Protein 6ZNP (pdb70)

Organism: Bacillus subtilis (strain 168) (NCBI:txid224308)

Radius of gyration: 43.95 Å; Cα contacts (8 Å, |Δi|>4): 2920; chains: 2; bounding box: 141×64×81 Å

GO terms:
  GO:0043138 3'-5' DNA helicase activity (F, IDA)
  GO:0006289 nucleotide-excision repair (P, IMP)

Structure (mmCIF, N/CA/C/O backbone):
data_6ZNP
#
_entry.id   6ZNP
#
_cell.length_a   140.332
_cell.length_b   140.332
_cell.length_c   212.106
_cell.angle_alpha   90.000
_cell.angle_beta   90.000
_cell.angle_gamma   90.000
#
_symmetry.space_group_name_H-M   'P 41 21 2'
#
loop_
_entity.id
_entity.type
_entity.pdbx_description
1 polymer 'Uncharacterized ATP-dependent helicase YprA'
2 polymer ssDNA
3 non-polymer 'ZINC ION'
4 non-polymer 'CITRIC ACID'
5 water water
#
loop_
_atom_site.group_PDB
_atom_site.id
_atom_site.type_symbol
_atom_site.label_atom_id
_atom_site.label_alt_id
_atom_site.label_comp_id
_atom_site.label_asym_id
_atom_site.label_entity_id
_atom_site.label_seq_id
_atom_site.pdbx_PDB_ins_code
_atom_site.Cartn_x
_atom_site.Cartn_y
_atom_site.Cartn_z
_atom_site.occupancy
_atom_site.B_iso_or_equiv
_atom_site.auth_seq_id
_atom_site.auth_comp_id
_atom_site.auth_asym_id
_atom_site.auth_atom_id
_atom_site.pdbx_PDB_model_num
ATOM 1 N N . LYS A 1 4 ? 109.40551 109.04424 40.98460 1.000 101.90860 2 LYS A N 1
ATOM 2 C CA . LYS A 1 4 ? 108.33200 109.57705 41.81639 1.000 102.22476 2 LYS A CA 1
ATOM 3 C C . LYS A 1 4 ? 107.83484 108.55455 42.83217 1.000 103.95464 2 LYS A C 1
ATOM 4 O O . LYS A 1 4 ? 108.43409 107.49480 43.00185 1.000 110.76912 2 LYS A O 1
ATOM 10 N N . LYS A 1 5 ? 106.72218 108.88865 43.48549 1.000 105.24949 3 LYS A N 1
ATOM 11 C CA . LYS A 1 5 ? 106.10935 108.07321 44.53475 1.000 96.11901 3 LYS A CA 1
ATOM 12 C C . LYS A 1 5 ? 107.15130 107.60134 45.54906 1.000 98.76561 3 LYS A C 1
ATOM 13 O O . LYS A 1 5 ? 107.40776 106.40783 45.72303 1.000 100.61271 3 LYS A O 1
ATOM 19 N N . LYS A 1 6 ? 107.72299 108.57420 46.24877 1.000 94.08365 4 LYS A N 1
ATOM 20 C CA . LYS A 1 6 ? 108.69019 108.32639 47.30412 1.000 85.71740 4 LYS A CA 1
ATOM 21 C C . LYS A 1 6 ? 107.98202 108.39800 48.65258 1.000 82.88401 4 LYS A C 1
ATOM 22 O O . LYS A 1 6 ? 106.89028 108.95938 48.77618 1.000 77.99381 4 LYS A O 1
ATOM 28 N N . SER A 1 7 ? 108.62378 107.83193 49.67098 1.000 83.56490 5 SER A N 1
ATOM 29 C CA . SER A 1 7 ? 108.12803 107.90458 51.03490 1.000 73.22276 5 SER A CA 1
ATOM 30 C C . SER A 1 7 ? 108.93616 108.93555 51.80711 1.000 73.17480 5 SER A C 1
ATOM 31 O O . SER A 1 7 ? 109.86474 109.55515 51.28161 1.000 73.62684 5 SER A O 1
ATOM 34 N N . LEU A 1 8 ? 108.58915 109.11606 53.08169 1.000 69.05123 6 LEU A N 1
ATOM 35 C CA . LEU A 1 8 ? 109.27700 110.14305 53.85420 1.000 69.33280 6 LEU A CA 1
ATOM 36 C C . LEU A 1 8 ? 110.72847 109.75326 54.10645 1.000 68.71426 6 LEU A C 1
ATOM 37 O O . LEU A 1 8 ? 111.61783 110.60612 54.04267 1.000 64.02793 6 LEU A O 1
ATOM 42 N N . THR A 1 9 ? 110.98334 108.47252 54.39945 1.000 71.65707 7 THR A N 1
ATOM 43 C CA . THR A 1 9 ? 112.34873 107.99009 54.61741 1.000 68.70019 7 THR A CA 1
ATOM 44 C C . THR A 1 9 ? 113.17405 108.08210 53.32608 1.000 69.28340 7 THR A C 1
ATOM 45 O O . THR A 1 9 ? 114.36930 108.41343 53.35390 1.000 68.07588 7 THR A O 1
ATOM 49 N N . GLU A 1 10 ? 112.55628 107.77919 52.17904 1.000 66.55137 8 GLU A N 1
ATOM 50 C CA . GLU A 1 10 ? 113.25473 107.97872 50.91320 1.000 69.18308 8 GLU A CA 1
ATOM 51 C C . GLU A 1 10 ? 113.64785 109.43864 50.72862 1.000 71.69116 8 GLU A C 1
ATOM 52 O O . GLU A 1 10 ? 114.76918 109.74241 50.30063 1.000 68.50028 8 GLU A O 1
ATOM 58 N N . LEU A 1 11 ? 112.74051 110.35629 51.06725 1.000 74.53073 9 LEU A N 1
ATOM 59 C CA . LEU A 1 11 ? 113.03398 111.78023 50.95061 1.000 69.92226 9 LEU A CA 1
ATOM 60 C C . LEU A 1 11 ? 114.13538 112.19567 51.92073 1.000 68.72243 9 LEU A C 1
ATOM 61 O O . LEU A 1 11 ? 115.00534 113.00898 51.57990 1.000 68.73431 9 LEU A O 1
ATOM 66 N N . ILE A 1 12 ? 114.12544 111.63120 53.12896 1.000 64.63694 10 ILE A N 1
ATOM 67 C CA . ILE A 1 12 ? 115.18538 111.92064 54.08705 1.000 63.13828 10 ILE A CA 1
ATOM 68 C C . ILE A 1 12 ? 116.53243 111.44874 53.55080 1.000 68.67799 10 ILE A C 1
ATOM 69 O O . ILE A 1 12 ? 117.54440 112.12599 53.72634 1.000 71.09038 10 ILE A O 1
ATOM 74 N N . SER A 1 13 ? 116.57784 110.27816 52.90285 1.000 70.17608 11 SER A N 1
ATOM 75 C CA . SER A 1 13 ? 117.84893 109.81507 52.33554 1.000 69.52352 11 SER A CA 1
ATOM 76 C C . SER A 1 13 ? 118.30299 110.71039 51.18555 1.000 70.90889 11 SER A C 1
ATOM 77 O O . SER A 1 13 ? 119.48780 111.07868 51.09826 1.000 72.58333 11 SER A O 1
ATOM 80 N N . ASP A 1 14 ? 117.37055 111.07570 50.29839 1.000 69.21335 12 ASP A N 1
ATOM 81 C CA . ASP A 1 14 ? 117.69986 111.98847 49.20793 1.000 74.88532 12 ASP A CA 1
ATOM 82 C C . ASP A 1 14 ? 118.21559 113.31979 49.73698 1.000 79.90839 12 ASP A C 1
ATOM 83 O O . ASP A 1 14 ? 119.01210 113.98676 49.06736 1.000 78.86511 12 ASP A O 1
ATOM 88 N N . LEU A 1 15 ? 117.76476 113.72890 50.92591 1.000 75.58147 13 LEU A N 1
ATOM 89 C CA . LEU A 1 15 ? 118.28928 114.94760 51.52807 1.000 68.92882 13 LEU A CA 1
ATOM 90 C C . LEU A 1 15 ? 119.59625 114.68327 52.26602 1.000 68.53873 13 LEU A C 1
ATOM 91 O O . LEU A 1 15 ? 120.45183 115.57157 52.35414 1.000 78.19875 13 LEU A O 1
ATOM 96 N N . LYS A 1 16 ? 119.76833 113.46548 52.77917 1.000 66.99737 14 LYS A N 1
ATOM 97 C CA . LYS A 1 16 ? 120.97864 113.11381 53.50838 1.000 69.37876 14 LYS A CA 1
ATOM 98 C C . LYS A 1 16 ? 122.18114 113.16583 52.58931 1.000 73.85387 14 LYS A C 1
ATOM 99 O O . LYS A 1 16 ? 123.27446 113.56690 53.00299 1.000 78.25637 14 LYS A O 1
ATOM 105 N N . GLY A 1 17 ? 121.99394 112.77184 51.33016 1.000 75.72232 15 GLY A N 1
ATOM 106 C CA . GLY A 1 17 ? 123.04972 112.82055 50.34750 1.000 82.17586 15 GLY A CA 1
ATOM 107 C C . GLY A 1 17 ? 122.71405 113.77940 49.21975 1.000 86.71590 15 GLY A C 1
ATOM 108 O O . GLY A 1 17 ? 121.66947 114.43189 49.21625 1.000 88.40612 15 GLY A O 1
ATOM 109 N N . ASN A 1 18 ? 123.64970 113.87133 48.27233 1.000 100.76779 16 ASN A N 1
ATOM 110 C CA . ASN A 1 18 ? 123.45718 114.57879 47.00274 1.000 110.86264 16 ASN A CA 1
ATOM 111 C C . ASN A 1 18 ? 122.91911 116.00174 47.20304 1.000 106.00448 16 ASN A C 1
ATOM 112 O O . ASN A 1 18 ? 122.26256 116.56021 46.31573 1.000 107.31980 16 ASN A O 1
ATOM 117 N N . GLU A 1 19 ? 123.16666 116.61450 48.36288 1.000 90.64030 17 GLU A N 1
ATOM 118 C CA . GLU A 1 19 ? 122.50977 117.88710 48.62939 1.000 85.71253 17 GLU A CA 1
ATOM 119 C C . GLU A 1 19 ? 123.43806 119.02854 49.03372 1.000 86.85190 17 GLU A C 1
ATOM 120 O O . GLU A 1 19 ? 124.66617 118.95035 48.89934 1.000 64.21760 17 GLU A O 1
ATOM 126 N N . ASN A 1 20 ? 122.81627 120.11575 49.49227 1.000 89.52213 18 ASN A N 1
ATOM 127 C CA . ASN A 1 20 ? 123.47896 121.31894 49.96855 1.000 75.55798 18 ASN A CA 1
ATOM 128 C C . ASN A 1 20 ? 123.51594 121.39391 51.48660 1.000 71.82507 18 ASN A C 1
ATOM 129 O O . ASN A 1 20 ? 123.78461 122.46718 52.03331 1.000 75.66564 18 ASN A O 1
ATOM 134 N N . VAL A 1 21 ? 123.20832 120.29355 52.17848 1.000 67.54923 19 VAL A N 1
ATOM 135 C CA . VAL A 1 21 ? 123.10174 120.33414 53.63130 1.000 66.02767 19 VAL A CA 1
ATOM 136 C C . VAL A 1 21 ? 124.45528 120.66883 54.24139 1.000 64.63764 19 VAL A C 1
ATOM 137 O O . VAL A 1 21 ? 125.50158 120.17858 53.79960 1.000 78.56383 19 VAL A O 1
ATOM 141 N N . VAL A 1 22 ? 124.44424 121.54225 55.24189 1.000 61.36860 20 VAL A N 1
ATOM 142 C CA . VAL A 1 22 ? 125.66968 121.94363 55.91729 1.000 66.23907 20 VAL A CA 1
ATOM 143 C C . VAL A 1 22 ? 125.77751 121.38024 57.33046 1.000 66.69815 20 VAL A C 1
ATOM 144 O O . VAL A 1 22 ? 126.88294 121.38102 57.89479 1.000 67.87612 20 VAL A O 1
ATOM 148 N N . ASN A 1 23 ? 124.67793 120.92751 57.92799 1.000 63.80248 21 ASN A N 1
ATOM 149 C CA . ASN A 1 23 ? 124.72788 120.24565 59.21250 1.000 60.20930 21 ASN A CA 1
ATOM 150 C C . ASN A 1 23 ? 123.52288 119.32216 59.31571 1.000 65.26504 21 ASN A C 1
ATOM 151 O O . ASN A 1 23 ? 122.43424 119.66116 58.84615 1.000 69.86267 21 ASN A O 1
ATOM 156 N N . TRP A 1 24 ? 123.72270 118.15514 59.92169 1.000 56.87822 22 TRP A N 1
ATOM 157 C CA . TRP A 1 24 ? 122.63731 117.21798 60.18427 1.000 56.73676 22 TRP A CA 1
ATOM 158 C C . TRP A 1 24 ? 122.63146 116.88861 61.66705 1.000 60.39137 22 TRP A C 1
ATOM 159 O O . TRP A 1 24 ? 123.56791 116.25444 62.16266 1.000 60.09761 22 TRP A O 1
ATOM 170 N N . HIS A 1 25 ? 121.56458 117.26652 62.36728 1.000 62.80556 23 HIS A N 1
ATOM 171 C CA . HIS A 1 25 ? 121.47974 117.08047 63.80592 1.000 60.58042 23 HIS A CA 1
ATOM 172 C C . HIS A 1 25 ? 120.34702 116.10878 64.08711 1.000 62.14262 23 HIS A C 1
ATOM 173 O O . HIS A 1 25 ? 119.18359 116.40887 63.80517 1.000 66.00320 23 HIS A O 1
ATOM 180 N N . GLU A 1 26 ? 120.68617 114.94451 64.62464 1.000 63.93814 24 GLU A N 1
ATOM 181 C CA . GLU A 1 26 ? 119.70457 113.91504 64.92543 1.000 59.04937 24 GLU A CA 1
ATOM 182 C C . GLU A 1 26 ? 119.29320 114.01357 66.38948 1.000 69.29058 24 GLU A C 1
ATOM 183 O O . GLU A 1 26 ? 120.14722 114.03119 67.28381 1.000 71.95777 24 GLU A O 1
ATOM 189 N N . ILE A 1 27 ? 117.98620 114.11162 66.61597 1.000 66.91677 25 ILE A N 1
ATOM 190 C CA . ILE A 1 27 ? 117.37072 114.11793 67.93541 1.000 67.39744 25 ILE A CA 1
ATOM 191 C C . ILE A 1 27 ? 116.80524 112.72613 68.18765 1.000 66.03019 25 ILE A C 1
ATOM 192 O O . ILE A 1 27 ? 115.95625 112.24195 67.42187 1.000 61.35131 25 ILE A O 1
ATOM 197 N N . GLU A 1 28 ? 117.28834 112.08860 69.25448 1.000 63.30809 26 GLU A N 1
ATOM 198 C CA . GLU A 1 28 ? 116.96155 110.70180 69.53342 1.000 68.19303 26 GLU A CA 1
ATOM 199 C C . GLU A 1 28 ? 115.48571 110.55308 69.89269 1.000 66.28160 26 GLU A C 1
ATOM 200 O O . GLU A 1 28 ? 114.87851 111.47287 70.44755 1.000 66.39518 26 GLU A O 1
ATOM 206 N N . PRO A 1 29 ? 114.88329 109.41056 69.56626 1.000 63.64126 27 PRO A N 1
ATOM 207 C CA . PRO A 1 29 ? 113.50440 109.15403 69.98954 1.000 61.33413 27 PRO A CA 1
ATOM 208 C C . PRO A 1 29 ? 113.41432 109.00263 71.49867 1.000 67.00677 27 PRO A C 1
ATOM 209 O O . PRO A 1 29 ? 114.41324 108.80814 72.19399 1.000 73.71870 27 PRO A O 1
ATOM 213 N N . ARG A 1 30 ? 112.18601 109.10231 72.00425 1.000 67.47462 28 ARG A N 1
ATOM 214 C CA . ARG A 1 30 ? 111.91558 108.95474 73.43030 1.000 64.79735 28 ARG A CA 1
ATOM 215 C C . ARG A 1 30 ? 110.67067 108.10338 73.60301 1.000 70.26176 28 ARG A C 1
ATOM 216 O O . ARG A 1 30 ? 109.61355 108.43199 73.05672 1.000 70.19501 28 ARG A O 1
ATOM 224 N N . GLU A 1 31 ? 110.79004 107.01577 74.35461 1.000 73.67347 29 GLU A N 1
ATOM 225 C CA . GLU A 1 31 ? 109.62074 106.21216 74.66322 1.000 70.38551 29 GLU A CA 1
ATOM 226 C C . GLU A 1 31 ? 108.77086 106.90453 75.72482 1.000 65.94130 29 GLU A C 1
ATOM 227 O O . GLU A 1 31 ? 109.27345 107.64747 76.57549 1.000 58.12692 29 GLU A O 1
ATOM 233 N N . ALA A 1 32 ? 107.46448 106.68300 75.64069 1.000 63.09268 30 ALA A N 1
ATOM 234 C CA . ALA A 1 32 ? 106.53442 107.29691 76.57695 1.000 69.78280 30 ALA A CA 1
ATOM 235 C C . ALA A 1 32 ? 106.78138 106.80073 77.99720 1.000 73.17848 30 ALA A C 1
ATOM 236 O O . ALA A 1 32 ? 106.69231 105.59903 78.26504 1.000 76.13167 30 ALA A O 1
ATOM 238 N N . LYS A 1 33 ? 107.12300 107.72117 78.89818 1.000 73.41430 31 LYS A N 1
ATOM 239 C CA . LYS A 1 33 ? 107.26246 107.42703 80.32031 1.000 71.26279 31 LYS A CA 1
ATOM 240 C C . LYS A 1 33 ? 105.96949 107.82899 81.01501 1.000 69.51799 31 LYS A C 1
ATOM 241 O O . LYS A 1 33 ? 105.46072 108.93012 80.78497 1.000 73.76358 31 LYS A O 1
ATOM 247 N N . THR A 1 34 ? 105.42922 106.94312 81.84921 1.000 70.02580 32 THR A N 1
ATOM 248 C CA . THR A 1 34 ? 104.08013 107.15037 82.35514 1.000 69.34144 32 THR A CA 1
ATOM 249 C C . THR A 1 34 ? 103.99259 106.72552 83.81386 1.000 73.54859 32 THR A C 1
ATOM 250 O O . THR A 1 34 ? 104.84062 105.99115 84.32643 1.000 78.62728 32 THR A O 1
ATOM 254 N N . ARG A 1 35 ? 102.95938 107.22480 84.47520 1.000 69.41950 33 ARG A N 1
ATOM 255 C CA . ARG A 1 35 ? 102.52001 106.80229 85.79351 1.000 70.32735 33 ARG A CA 1
ATOM 256 C C . ARG A 1 35 ? 101.02592 106.52889 85.71943 1.000 71.41757 33 ARG A C 1
ATOM 257 O O . ARG A 1 35 ? 100.35082 106.97240 84.78164 1.000 76.02053 33 ARG A O 1
ATOM 265 N N . PRO A 1 36 ? 100.48504 105.75723 86.65591 1.000 75.40335 34 PRO A N 1
ATOM 266 C CA . PRO A 1 36 ? 99.06326 105.41086 86.58855 1.000 76.31286 34 PRO A CA 1
ATOM 267 C C . PRO A 1 36 ? 98.16612 106.56192 87.01958 1.000 71.29614 34 PRO A C 1
ATOM 268 O O . PRO A 1 36 ? 98.58391 107.50599 87.69229 1.000 67.06791 34 PRO A O 1
ATOM 272 N N . MET A 1 37 ? 96.91107 106.46349 86.60040 1.000 72.77368 35 MET A N 1
ATOM 273 C CA . MET A 1 37 ? 95.90440 107.43044 87.00766 1.000 74.60253 35 MET A CA 1
ATOM 274 C C . MET A 1 37 ? 95.74573 107.37936 88.52413 1.000 80.28165 35 MET A C 1
ATOM 275 O O . MET A 1 37 ? 95.57419 106.28778 89.08405 1.000 89.19262 35 MET A O 1
ATOM 280 N N . PRO A 1 38 ? 95.81077 108.51346 89.22288 1.000 81.51856 36 PRO A N 1
ATOM 281 C CA . PRO A 1 38 ? 95.68953 108.47410 90.68604 1.000 82.35046 36 PRO A CA 1
ATOM 282 C C . PRO A 1 38 ? 94.33624 107.91978 91.10937 1.000 83.60660 36 PRO A C 1
ATOM 283 O O . PRO A 1 38 ? 93.31869 108.13705 90.44766 1.000 82.50364 36 PRO A O 1
ATOM 287 N N . GLU A 1 39 ? 94.33606 107.17552 92.21776 1.000 85.96253 37 GLU A N 1
ATOM 288 C CA . GLU A 1 39 ? 93.08793 106.59597 92.70152 1.000 86.21513 37 GLU A CA 1
ATOM 289 C C . GLU A 1 39 ? 92.11884 107.67736 93.15696 1.000 84.05118 37 GLU A C 1
ATOM 290 O O . GLU A 1 39 ? 90.90933 107.57579 92.91802 1.000 82.67826 37 GLU A O 1
ATOM 296 N N . SER A 1 40 ? 92.64057 108.74053 93.77632 1.000 88.11814 38 SER A N 1
ATOM 297 C CA . SER A 1 40 ? 91.79788 109.80195 94.31710 1.000 80.26825 38 SER A CA 1
ATOM 298 C C . SER A 1 40 ? 90.99743 110.52225 93.24053 1.000 77.93800 38 SER A C 1
ATOM 299 O O . SER A 1 40 ? 90.03915 111.23007 93.56970 1.000 75.10091 38 SER A O 1
ATOM 302 N N . ILE A 1 41 ? 91.36129 110.34927 91.96665 1.000 83.21298 39 ILE A N 1
ATOM 303 C CA . ILE A 1 41 ? 90.63610 110.99733 90.88170 1.000 82.75632 39 ILE A CA 1
ATOM 304 C C . ILE A 1 41 ? 89.19998 110.49363 90.84985 1.000 83.05951 39 ILE A C 1
ATOM 305 O O . ILE A 1 41 ? 88.93042 109.29831 91.03223 1.000 80.93893 39 ILE A O 1
ATOM 310 N N . ASP A 1 42 ? 88.26955 111.41855 90.62509 1.000 81.02835 40 ASP A N 1
ATOM 311 C CA . ASP A 1 42 ? 86.86068 111.07189 90.52037 1.000 78.50025 40 ASP A CA 1
ATOM 312 C C . ASP A 1 42 ? 86.64570 110.01736 89.44398 1.000 75.85443 40 ASP A C 1
ATOM 313 O O . ASP A 1 42 ? 87.31407 110.01800 88.40718 1.000 78.09095 40 ASP A O 1
ATOM 318 N N . GLU A 1 43 ? 85.70055 109.11020 89.69976 1.000 75.82345 41 GLU A N 1
ATOM 319 C CA . GLU A 1 43 ? 85.45235 108.02302 88.75994 1.000 79.64061 41 GLU A CA 1
ATOM 320 C C . GLU A 1 43 ? 84.90918 108.55155 87.43970 1.000 80.55919 41 GLU A C 1
ATOM 321 O O . GLU A 1 43 ? 85.24448 108.02834 86.36742 1.000 79.45677 41 GLU A O 1
ATOM 327 N N . ARG A 1 44 ? 84.09617 109.60948 87.49724 1.000 78.58506 42 ARG A N 1
ATOM 328 C CA . ARG A 1 44 ? 83.54680 110.18535 86.27655 1.000 79.38133 42 ARG A CA 1
ATOM 329 C C . ARG A 1 44 ? 84.65609 110.76801 85.41706 1.000 81.71178 42 ARG A C 1
ATOM 330 O O . ARG A 1 44 ? 84.62860 110.64720 84.18773 1.000 82.27469 42 ARG A O 1
ATOM 338 N N . ILE A 1 45 ? 85.65126 111.38830 86.05164 1.000 80.52105 43 ILE A N 1
ATOM 339 C CA . ILE A 1 45 ? 86.76934 111.94879 85.30379 1.000 79.10643 43 ILE A CA 1
ATOM 340 C C . ILE A 1 45 ? 87.61913 110.84019 84.69138 1.000 80.01014 43 ILE A C 1
ATOM 341 O O . ILE A 1 45 ? 88.09724 110.96681 83.55923 1.000 82.03543 43 ILE A O 1
ATOM 346 N N . LYS A 1 46 ? 87.78137 109.71798 85.39915 1.000 80.90441 44 LYS A N 1
ATOM 347 C CA . LYS A 1 46 ? 88.55781 108.61121 84.84558 1.000 74.15602 44 LYS A CA 1
ATOM 348 C C . LYS A 1 46 ? 87.85042 108.00045 83.64342 1.000 79.84376 44 LYS A C 1
ATOM 349 O O . LYS A 1 46 ? 88.48478 107.69279 82.62420 1.000 80.07410 44 LYS A O 1
ATOM 355 N N . ALA A 1 47 ? 86.52733 107.85445 83.73018 1.000 81.15714 45 ALA A N 1
ATOM 356 C CA . ALA A 1 47 ? 85.77056 107.36564 82.58453 1.000 80.46646 45 ALA A CA 1
ATOM 357 C C . ALA A 1 47 ? 85.81622 108.35246 81.42454 1.000 88.46167 45 ALA A C 1
ATOM 358 O O . ALA A 1 47 ? 85.94378 107.94416 80.26453 1.000 101.20089 45 ALA A O 1
ATOM 360 N N . ALA A 1 48 ? 85.72932 109.65536 81.71250 1.000 88.12409 46 ALA A N 1
ATOM 361 C CA . ALA A 1 48 ? 85.76593 110.64577 80.64025 1.000 91.98406 46 ALA A CA 1
ATOM 362 C C . ALA A 1 48 ? 87.13412 110.70738 79.97344 1.000 90.10588 46 ALA A C 1
ATOM 363 O O . ALA A 1 48 ? 87.22410 111.01042 78.77898 1.000 91.57905 46 ALA A O 1
ATOM 365 N N . LEU A 1 49 ? 88.20382 110.43356 80.72388 1.000 86.28818 47 LEU A N 1
ATOM 366 C CA . LEU A 1 49 ? 89.54384 110.38282 80.15215 1.000 86.39007 47 LEU A CA 1
ATOM 367 C C . LEU A 1 49 ? 89.84964 109.05229 79.47934 1.000 91.68066 47 LEU A C 1
ATOM 368 O O . LEU A 1 49 ? 90.80964 108.97555 78.70658 1.000 93.01187 47 LEU A O 1
ATOM 373 N N . SER A 1 50 ? 89.07536 108.00098 79.76202 1.000 92.52326 48 SER A N 1
ATOM 374 C CA . SER A 1 50 ? 89.16675 106.80437 78.92846 1.000 95.06821 48 SER A CA 1
ATOM 375 C C . SER A 1 50 ? 88.87170 107.12721 77.46462 1.000 102.35332 48 SER A C 1
ATOM 376 O O . SER A 1 50 ? 89.37141 106.44047 76.56694 1.000 105.35552 48 SER A O 1
ATOM 379 N N . LYS A 1 51 ? 88.05303 108.15138 77.20926 1.000 100.65372 49 LYS A N 1
ATOM 380 C CA . LYS A 1 51 ? 87.92107 108.71571 75.86978 1.000 103.66000 49 LYS A CA 1
ATOM 381 C C . LYS A 1 51 ? 89.27216 109.18711 75.34044 1.000 107.75148 49 LYS A C 1
ATOM 382 O O . LYS A 1 51 ? 90.10618 109.70418 76.08892 1.000 103.34483 49 LYS A O 1
ATOM 388 N N . ARG A 1 52 ? 89.47945 109.01609 74.03279 1.000 117.39130 50 ARG A N 1
ATOM 389 C CA . ARG A 1 52 ? 90.72126 109.35493 73.33728 1.000 122.30821 50 ARG A CA 1
ATOM 390 C C . ARG A 1 52 ? 91.93708 108.62125 73.89887 1.000 120.88435 50 ARG A C 1
ATOM 391 O O . ARG A 1 52 ? 93.07831 108.99617 73.59663 1.000 126.46806 50 ARG A O 1
ATOM 399 N N . GLY A 1 53 ? 91.72249 107.59255 74.71688 1.000 109.08335 51 GLY A N 1
ATOM 400 C CA . GLY A 1 53 ? 92.79983 106.75948 75.21043 1.000 103.92443 51 GLY A CA 1
ATOM 401 C C . GLY A 1 53 ? 93.73072 107.40157 76.21429 1.000 99.09073 51 GLY A C 1
ATOM 402 O O . GLY A 1 53 ? 94.95567 107.31722 76.07598 1.000 106.65973 51 GLY A O 1
ATOM 403 N N . ILE A 1 54 ? 93.16631 108.04407 77.23362 1.000 93.69870 52 ILE A N 1
ATOM 404 C CA . ILE A 1 54 ? 93.97742 108.61690 78.30012 1.000 91.05868 52 ILE A CA 1
ATOM 405 C C . ILE A 1 54 ? 93.67667 107.82717 79.56877 1.000 89.45482 52 ILE A C 1
ATOM 406 O O . ILE A 1 54 ? 92.95175 108.29673 80.45330 1.000 91.14027 52 ILE A O 1
ATOM 411 N N . ASP A 1 55 ? 94.19748 106.59861 79.63917 1.000 88.14995 53 ASP A N 1
ATOM 412 C CA . ASP A 1 55 ? 94.10663 105.75353 80.82395 1.000 82.42817 53 ASP A CA 1
ATOM 413 C C . ASP A 1 55 ? 95.35214 105.82022 81.70207 1.000 82.80105 53 ASP A C 1
ATOM 414 O O . ASP A 1 55 ? 95.33057 105.31234 82.82877 1.000 82.19240 53 ASP A O 1
ATOM 419 N N . GLU A 1 56 ? 96.42829 106.42218 81.20722 1.000 83.19046 54 GLU A N 1
ATOM 420 C CA . GLU A 1 56 ? 97.67172 106.61013 81.93509 1.000 73.96558 54 GLU A CA 1
ATOM 421 C C . GLU A 1 56 ? 98.04544 108.08732 81.85615 1.000 77.41162 54 GLU A C 1
ATOM 422 O O . GLU A 1 56 ? 97.60582 108.79815 80.94816 1.000 83.08626 54 GLU A O 1
ATOM 428 N N . LEU A 1 57 ? 98.84023 108.57054 82.81423 1.000 70.50928 55 LEU A N 1
ATOM 429 C CA . LEU A 1 57 ? 99.34469 109.93835 82.76185 1.000 65.69432 55 LEU A CA 1
ATOM 430 C C . LEU A 1 57 ? 100.82290 109.94860 82.39148 1.000 65.88570 55 LEU A C 1
ATOM 431 O O . LEU A 1 57 ? 101.57573 109.04903 82.76558 1.000 72.09219 55 LEU A O 1
ATOM 436 N N . TYR A 1 58 ? 101.24294 110.97797 81.65787 1.000 60.50885 56 TYR A N 1
ATOM 437 C CA . TYR A 1 58 ? 102.66514 111.15006 81.41091 1.000 55.37362 56 TYR A CA 1
ATOM 438 C C . TYR A 1 58 ? 103.36787 111.55513 82.70243 1.000 62.24677 56 TYR A C 1
ATOM 439 O O . TYR A 1 58 ? 102.73802 111.93848 83.69390 1.000 62.42123 56 TYR A O 1
ATOM 448 N N . THR A 1 59 ? 104.69837 111.45985 82.69029 1.000 63.82491 57 THR A N 1
ATOM 449 C CA . THR A 1 59 ? 105.44970 111.79468 83.89417 1.000 66.73395 57 THR A CA 1
ATOM 450 C C . THR A 1 59 ? 105.23371 113.24992 84.28441 1.000 71.59935 57 THR A C 1
ATOM 451 O O . THR A 1 59 ? 105.06584 113.56059 85.46898 1.000 78.01369 57 THR A O 1
ATOM 455 N N . HIS A 1 60 ? 105.19082 114.15234 83.29881 1.000 68.63748 58 HIS A N 1
ATOM 456 C CA . HIS A 1 60 ? 105.00411 115.56587 83.61081 1.000 64.89835 58 HIS A CA 1
ATOM 457 C C . HIS A 1 60 ? 103.58343 115.85272 84.07603 1.000 60.97220 58 HIS A C 1
ATOM 458 O O . HIS A 1 60 ? 103.38204 116.65014 84.99405 1.000 64.25365 58 HIS A O 1
ATOM 465 N N . GLN A 1 61 ? 102.58721 115.20653 83.47059 1.000 56.34557 59 GLN A N 1
ATOM 466 C CA . GLN A 1 61 ? 101.20803 115.41495 83.90039 1.000 59.81431 59 GLN A CA 1
ATOM 467 C C . GLN A 1 61 ? 100.99836 114.92288 85.33001 1.000 67.87361 59 GLN A C 1
ATOM 468 O O . GLN A 1 61 ? 100.42154 115.62915 86.16995 1.000 67.63150 59 GLN A O 1
ATOM 474 N N . TYR A 1 62 ? 101.47001 113.70859 85.62435 1.000 71.61068 60 TYR A N 1
ATOM 475 C CA . TYR A 1 62 ? 101.35699 113.17025 86.97599 1.000 73.03399 60 TYR A CA 1
ATOM 476 C C . TYR A 1 62 ? 102.12283 114.02779 87.97606 1.000 78.93857 60 TYR A C 1
ATOM 477 O O . TYR A 1 62 ? 101.62131 114.32244 89.07076 1.000 78.72871 60 TYR A O 1
ATOM 486 N N . SER A 1 63 ? 103.34415 114.43272 87.61872 1.000 73.96804 61 SER A N 1
ATOM 487 C CA . SER A 1 63 ? 104.14297 115.26026 88.51379 1.000 75.93570 61 SER A CA 1
ATOM 488 C C . SER A 1 63 ? 103.45852 116.60136 88.77302 1.000 76.97032 61 SER A C 1
ATOM 489 O O . SER A 1 63 ? 103.47976 117.11245 89.90076 1.000 75.23685 61 SER A O 1
ATOM 492 N N . ALA A 1 64 ? 102.82879 117.17597 87.74380 1.000 73.44161 62 ALA A N 1
ATOM 493 C CA . ALA A 1 64 ? 102.09697 118.42678 87.91208 1.000 76.56786 62 ALA A CA 1
ATOM 494 C C . ALA A 1 64 ? 100.93325 118.25010 88.87534 1.000 75.02791 62 ALA A C 1
ATOM 495 O O . ALA A 1 64 ? 100.73903 119.05755 89.79294 1.000 77.15042 62 ALA A O 1
ATOM 497 N N . PHE A 1 65 ? 100.14173 117.19524 88.67322 1.000 74.51477 63 PHE A N 1
ATOM 498 C CA . PHE A 1 65 ? 99.00033 116.95153 89.54899 1.000 70.75351 63 PHE A CA 1
ATOM 499 C C . PHE A 1 65 ? 99.44707 116.76261 90.99036 1.000 72.87737 63 PHE A C 1
ATOM 500 O O . PHE A 1 65 ? 98.80492 117.26804 91.91821 1.000 75.61645 63 PHE A O 1
ATOM 508 N N . GLN A 1 66 ? 100.54871 116.03879 91.19991 1.000 74.66294 64 GLN A N 1
ATOM 509 C CA . GLN A 1 66 ? 101.00002 115.77706 92.56360 1.000 73.62752 64 GLN A CA 1
ATOM 510 C C . GLN A 1 66 ? 101.54007 117.04064 93.22805 1.000 69.84752 64 GLN A C 1
ATOM 511 O O . GLN A 1 66 ? 101.18706 117.33908 94.37184 1.000 71.38146 64 GLN A O 1
ATOM 517 N N . TYR A 1 67 ? 102.40601 117.79462 92.53581 1.000 73.31388 65 TYR A N 1
ATOM 518 C CA . TYR A 1 67 ? 102.85294 119.08449 93.06914 1.000 69.26195 65 TYR A CA 1
ATOM 519 C C . TYR A 1 67 ? 101.69541 120.01761 93.40227 1.000 72.68859 65 TYR A C 1
ATOM 520 O O . TYR A 1 67 ? 101.69365 120.65602 94.46234 1.000 68.51860 65 TYR A O 1
ATOM 529 N N . VAL A 1 68 ? 100.69613 120.10773 92.52389 1.000 76.60710 66 VAL A N 1
ATOM 530 C CA . VAL A 1 68 ? 99.64178 121.09390 92.73627 1.000 71.00973 66 VAL A CA 1
ATOM 531 C C . VAL A 1 68 ? 98.64789 120.61678 93.79108 1.000 73.70772 66 VAL A C 1
ATOM 532 O O . VAL A 1 68 ? 98.02517 121.43466 94.48500 1.000 68.15013 66 VAL A O 1
ATOM 536 N N . GLN A 1 69 ? 98.51037 119.29967 93.96019 1.000 74.44626 67 GLN A N 1
ATOM 537 C CA . GLN A 1 69 ? 97.64873 118.78567 95.01630 1.000 74.28550 67 GLN A CA 1
ATOM 538 C C . GLN A 1 69 ? 98.14970 119.19816 96.39218 1.000 82.26432 67 GLN A C 1
ATOM 539 O O . GLN A 1 69 ? 97.34444 119.43560 97.30062 1.000 82.59158 67 GLN A O 1
ATOM 545 N N . LYS A 1 70 ? 99.47049 119.30437 96.55982 1.000 80.35175 68 LYS A N 1
ATOM 546 C CA . LYS A 1 70 ? 100.04379 119.72716 97.82981 1.000 77.58769 68 LYS A CA 1
ATOM 547 C C . LYS A 1 70 ? 99.93167 121.22594 98.06211 1.000 72.43653 68 LYS A C 1
ATOM 548 O O . LYS A 1 70 ? 100.08382 121.67281 99.20255 1.000 76.56198 68 LYS A O 1
ATOM 554 N N . GLY A 1 71 ? 99.66342 122.00743 97.02379 1.000 73.08244 69 GLY A N 1
ATOM 555 C CA . GLY A 1 71 ? 99.59488 123.44450 97.16049 1.000 75.95445 69 GLY A CA 1
ATOM 556 C C . GLY A 1 71 ? 100.80270 124.21253 96.66737 1.000 72.62220 69 GLY A C 1
ATOM 557 O O . GLY A 1 71 ? 100.87599 125.42550 96.90258 1.000 70.14970 69 GLY A O 1
ATOM 558 N N . GLU A 1 72 ? 101.75050 123.55414 96.00023 1.000 66.90908 70 GLU A N 1
ATOM 559 C CA . GLU A 1 72 ? 102.93252 124.22260 95.46903 1.000 67.13380 70 GLU A CA 1
ATOM 560 C C . GLU A 1 72 ? 102.65258 124.67997 94.04046 1.000 69.86210 70 GLU A C 1
ATOM 561 O O . GLU A 1 72 ? 102.28826 123.87007 93.18008 1.000 64.41175 70 GLU A O 1
ATOM 567 N N . SER A 1 73 ? 102.81874 125.97524 93.79260 1.000 69.09378 71 SER A N 1
ATOM 568 C CA . SER A 1 73 ? 102.64136 126.50613 92.45106 1.000 64.66686 71 SER A CA 1
ATOM 569 C C . SER A 1 73 ? 103.73325 125.97739 91.52716 1.000 64.41585 71 SER A C 1
ATOM 570 O O . SER A 1 73 ? 104.86797 125.72931 91.94618 1.000 66.64626 71 SER A O 1
ATOM 573 N N . ILE A 1 74 ? 103.37868 125.78825 90.25443 1.000 58.93663 72 ILE A N 1
ATOM 574 C CA . ILE A 1 74 ? 104.28762 125.15716 89.30414 1.000 62.05899 72 ILE A CA 1
ATOM 575 C C . ILE A 1 74 ? 104.26986 125.89837 87.97828 1.000 64.15049 72 ILE A C 1
ATOM 576 O O . ILE A 1 74 ? 103.30136 126.57114 87.62466 1.000 71.52350 72 ILE A O 1
ATOM 581 N N . VAL A 1 75 ? 105.36446 125.74991 87.23862 1.000 64.64640 73 VAL A N 1
ATOM 582 C CA . VAL A 1 75 ? 105.45471 126.16457 85.84516 1.000 60.47764 73 VAL A CA 1
ATOM 583 C C . VAL A 1 75 ? 106.01941 124.99493 85.04862 1.000 64.34311 73 VAL A C 1
ATOM 584 O O . VAL A 1 75 ? 107.09899 124.48137 85.36721 1.000 69.30766 73 VAL A O 1
ATOM 588 N N . THR A 1 76 ? 105.27259 124.54714 84.04342 1.000 68.48071 74 THR A N 1
ATOM 589 C CA . THR A 1 76 ? 105.66217 123.41163 83.21889 1.000 60.09982 74 THR A CA 1
ATOM 590 C C . THR A 1 76 ? 106.03090 123.87676 81.81635 1.000 60.26457 74 THR A C 1
ATOM 591 O O . THR A 1 76 ? 105.35210 124.72555 81.22870 1.000 63.03582 74 THR A O 1
ATOM 595 N N . VAL A 1 77 ? 107.12125 123.32706 81.28987 1.000 61.04789 75 VAL A N 1
ATOM 596 C CA . VAL A 1 77 ? 107.53438 123.60172 79.91914 1.000 58.14543 75 VAL A CA 1
ATOM 597 C C . VAL A 1 77 ? 107.11548 122.42572 79.04254 1.000 52.39299 75 VAL A C 1
ATOM 598 O O . VAL A 1 77 ? 107.94216 121.61423 78.61689 1.000 61.10068 75 VAL A O 1
ATOM 602 N N . THR A 1 78 ? 105.82312 122.33631 78.74911 1.000 54.81415 76 THR A N 1
ATOM 603 C CA . THR A 1 78 ? 105.27210 121.20431 78.01782 1.000 58.44522 76 THR A CA 1
ATOM 604 C C . THR A 1 78 ? 104.58720 121.71620 76.76162 1.000 60.96222 76 THR A C 1
ATOM 605 O O . THR A 1 78 ? 103.69525 122.57728 76.86046 1.000 63.60981 76 THR A O 1
ATOM 609 N N . PRO A 1 79 ? 104.97662 121.25248 75.57283 1.000 57.63155 77 PRO A N 1
ATOM 610 C CA . PRO A 1 79 ? 104.27827 121.67583 74.35734 1.000 55.35778 77 PRO A CA 1
ATOM 611 C C . PRO A 1 79 ? 102.83533 121.19351 74.35354 1.000 55.75284 77 PRO A C 1
ATOM 612 O O . PRO A 1 79 ? 102.47061 120.21610 75.00939 1.000 51.00825 77 PRO A O 1
ATOM 616 N N . THR A 1 80 ? 102.00893 121.90498 73.58367 1.000 60.40923 78 THR A N 1
ATOM 617 C CA .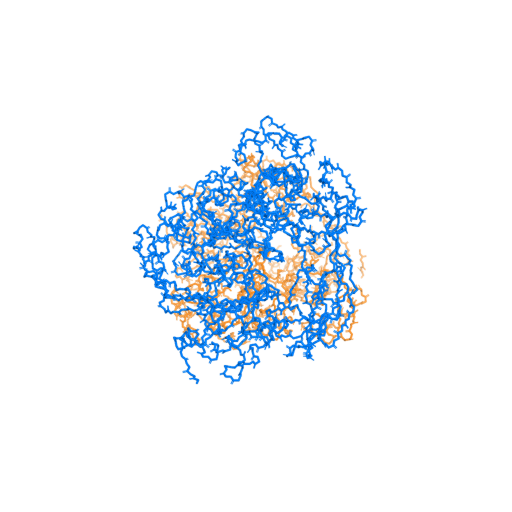 THR A 1 80 ? 100.60325 121.53988 73.44929 1.000 56.06818 78 THR A CA 1
ATOM 618 C C . THR A 1 80 ? 100.44532 120.12558 72.90813 1.000 56.42721 78 THR A C 1
ATOM 619 O O . THR A 1 80 ? 99.45833 119.44801 73.21623 1.000 54.96616 78 THR A O 1
ATOM 623 N N . ALA A 1 81 ? 101.40687 119.66694 72.10246 1.000 59.74202 79 ALA A N 1
ATOM 624 C CA . ALA A 1 81 ? 101.36963 118.31948 71.54855 1.000 57.55065 79 ALA A CA 1
ATOM 625 C C . ALA A 1 81 ? 101.67834 117.24288 72.57874 1.000 58.71850 79 ALA A C 1
ATOM 626 O O . ALA A 1 81 ? 101.31511 116.08133 72.36705 1.000 63.41161 79 ALA A O 1
ATOM 628 N N . SER A 1 82 ? 102.34208 117.59196 73.67802 1.000 58.67669 80 SER A N 1
ATOM 629 C CA . SER A 1 82 ? 102.66249 116.63724 74.72779 1.000 57.25430 80 SER A CA 1
ATOM 630 C C . SER A 1 82 ? 101.61327 116.61449 75.83524 1.000 56.80662 80 SER A C 1
ATOM 631 O O . SER A 1 82 ? 101.92231 116.22383 76.96652 1.000 60.08311 80 SER A O 1
ATOM 634 N N . GLY A 1 83 ? 100.38779 117.03578 75.53498 1.000 59.47922 81 GLY A N 1
ATOM 635 C CA . GLY A 1 83 ? 99.30805 117.04317 76.50286 1.000 62.01501 81 GLY A CA 1
ATOM 636 C C . GLY A 1 83 ? 99.50109 118.05386 77.61213 1.000 59.15855 81 GLY A C 1
ATOM 637 O O . GLY A 1 83 ? 99.37416 117.71313 78.79109 1.000 61.88665 81 GLY A O 1
ATOM 638 N N . LYS A 1 84 ? 99.77759 119.30995 77.25107 1.000 58.81332 82 LYS A N 1
ATOM 639 C CA . LYS A 1 84 ? 100.02762 120.31685 78.27527 1.000 56.14833 82 LYS A CA 1
ATOM 640 C C . LYS A 1 84 ? 98.74513 120.73411 78.97511 1.000 56.75937 82 LYS A C 1
ATOM 641 O O . LYS A 1 84 ? 98.76938 121.02479 80.17637 1.000 59.17446 82 LYS A O 1
ATOM 647 N N . THR A 1 85 ? 97.61558 120.73328 78.26177 1.000 51.76165 83 THR A N 1
ATOM 648 C CA . THR A 1 85 ? 96.38349 121.23429 78.85589 1.000 50.97669 83 THR A CA 1
ATOM 649 C C . THR A 1 85 ? 95.90356 120.34159 79.98804 1.000 57.44580 83 THR A C 1
ATOM 650 O O . THR A 1 85 ? 95.25072 120.82640 80.91967 1.000 61.66498 83 THR A O 1
ATOM 654 N N . LEU A 1 86 ? 96.21690 119.04601 79.93155 1.000 59.79157 84 LEU A N 1
ATOM 655 C CA . LEU A 1 86 ? 95.80490 118.14978 81.00473 1.000 60.26688 84 LEU A CA 1
ATOM 656 C C . LEU A 1 86 ? 96.48163 118.50149 82.32539 1.000 54.10445 84 LEU A C 1
ATOM 657 O O . LEU A 1 86 ? 95.86672 118.34704 83.38790 1.000 52.83924 84 LEU A O 1
ATOM 662 N N . CYS A 1 87 ? 97.71405 119.02603 82.27357 1.000 51.20852 85 CYS A N 1
ATOM 663 C CA . CYS A 1 87 ? 98.46191 119.32297 83.49428 1.000 53.77587 85 CYS A CA 1
ATOM 664 C C . CYS A 1 87 ? 97.70476 120.25996 84.42294 1.000 58.60521 85 CYS A C 1
ATOM 665 O O . CYS A 1 87 ? 97.85966 120.16835 85.64592 1.000 61.73335 85 CYS A O 1
ATOM 668 N N . TYR A 1 88 ? 96.89572 121.17373 83.87550 1.000 60.63807 86 TYR A N 1
ATOM 669 C CA . TYR A 1 88 ? 96.06378 122.02586 84.71378 1.000 55.98427 86 TYR A CA 1
ATOM 670 C C . TYR A 1 88 ? 94.57649 121.70741 84.64103 1.000 54.50146 86 TYR A C 1
ATOM 671 O O . TYR A 1 88 ? 93.84813 122.06793 85.56882 1.000 57.48655 86 TYR A O 1
ATOM 680 N N . ASN A 1 89 ? 94.10196 121.03300 83.58881 1.000 51.91254 87 ASN A N 1
ATOM 681 C CA . ASN A 1 89 ? 92.69120 120.66736 83.55918 1.000 51.35330 87 ASN A CA 1
ATOM 682 C C . ASN A 1 89 ? 92.38326 119.55848 84.55251 1.000 54.44122 87 ASN A C 1
ATOM 683 O O . ASN A 1 89 ? 91.28138 119.52120 85.10863 1.000 54.81765 87 ASN A O 1
ATOM 688 N N . LEU A 1 90 ? 93.32143 118.63911 84.77814 1.000 54.85092 88 LEU A N 1
ATOM 689 C CA . LEU A 1 90 ? 93.06954 117.57951 85.75019 1.000 55.18562 88 LEU A CA 1
ATOM 690 C C . LEU A 1 90 ? 92.90294 118.11235 87.16788 1.000 54.85248 88 LEU A C 1
ATOM 691 O O . LEU A 1 90 ? 91.87483 117.80480 87.79431 1.000 52.64967 88 LEU A O 1
ATOM 696 N N . PRO A 1 91 ? 93.81900 118.92375 87.72273 1.000 55.93185 89 PRO A N 1
ATOM 697 C CA . PRO A 1 91 ? 93.59524 119.41596 89.09438 1.000 54.82862 89 PRO A CA 1
ATOM 698 C C . PRO A 1 91 ? 92.35054 120.27047 89.22970 1.000 56.10441 89 PRO A C 1
ATOM 699 O O . PRO A 1 91 ? 91.61017 120.12151 90.20890 1.000 62.42128 89 PRO A O 1
ATOM 703 N N . VAL A 1 92 ? 92.08766 121.14967 88.26058 1.000 56.20983 90 VAL A N 1
ATOM 704 C CA . VAL A 1 92 ? 90.92207 122.02820 88.34073 1.000 55.55997 90 VAL A CA 1
ATOM 705 C C . VAL A 1 92 ? 89.63555 121.21026 88.33221 1.000 56.02657 90 VAL A C 1
ATOM 706 O O . VAL A 1 92 ? 88.75958 121.38461 89.19049 1.000 60.77852 90 VAL A O 1
ATOM 710 N N . LEU A 1 93 ? 89.50264 120.30574 87.36032 1.000 54.45522 91 LEU A N 1
ATOM 711 C CA . LEU A 1 93 ? 88.28044 119.51516 87.24794 1.000 55.69545 91 LEU A CA 1
ATOM 712 C C . LEU A 1 93 ? 88.12693 118.56353 88.42640 1.000 58.89556 91 LEU A C 1
ATOM 713 O O . LEU A 1 93 ? 87.01382 118.35897 88.91898 1.000 60.58759 91 LEU A O 1
ATOM 718 N N . GLN A 1 94 ? 89.23036 117.98915 88.90671 1.000 55.49742 92 GLN A N 1
ATOM 719 C CA . GLN A 1 94 ? 89.18092 117.19739 90.13159 1.000 57.31013 92 GLN A CA 1
ATOM 720 C C . GLN A 1 94 ? 88.64330 118.02237 91.29600 1.000 67.11495 92 GLN A C 1
ATOM 721 O O . GLN A 1 94 ? 87.75995 117.57358 92.03975 1.000 68.97716 92 GLN A O 1
ATOM 727 N N . SER A 1 95 ? 89.15121 119.24824 91.45388 1.000 64.04912 93 SER A N 1
ATOM 728 C CA . SER A 1 95 ? 88.75110 120.07546 92.58367 1.000 60.05471 93 SER A CA 1
ATOM 729 C C . SER A 1 95 ? 87.28617 120.47165 92.49239 1.000 65.43788 93 SER A C 1
ATOM 730 O O . SER A 1 95 ? 86.59291 120.54273 93.51362 1.000 70.59567 93 SER A O 1
ATOM 733 N N . ILE A 1 96 ? 86.79357 120.73043 91.28156 1.000 68.68176 94 ILE A N 1
ATOM 734 C CA . ILE A 1 96 ? 85.38338 121.08605 91.13766 1.000 70.00482 94 ILE A CA 1
ATOM 735 C C . ILE A 1 96 ? 84.49517 119.86064 91.33281 1.000 68.95404 94 ILE A C 1
ATOM 736 O O . ILE A 1 96 ? 83.39689 119.95764 91.89296 1.000 66.91805 94 ILE A O 1
ATOM 741 N N . ALA A 1 97 ? 84.95480 118.68792 90.88865 1.000 69.86706 95 ALA A N 1
ATOM 742 C CA . ALA A 1 97 ? 84.16911 117.47257 91.07103 1.000 68.71716 95 ALA A CA 1
ATOM 743 C C . ALA A 1 97 ? 84.05353 117.10171 92.54466 1.000 71.98496 95 ALA A C 1
ATOM 744 O O . ALA A 1 97 ? 83.00152 116.62405 92.98605 1.000 74.36641 95 ALA A O 1
ATOM 746 N N . GLN A 1 98 ? 85.11916 117.31453 93.32237 1.000 74.66334 96 GLN A N 1
ATOM 747 C CA . GLN A 1 98 ? 85.04367 117.07266 94.76161 1.000 74.21030 96 GLN A CA 1
ATOM 748 C C . GLN A 1 98 ? 84.05442 118.02897 95.41715 1.000 74.90455 96 GLN A C 1
ATOM 749 O O . GLN A 1 98 ? 83.03226 117.61031 95.97310 1.000 79.20358 96 GLN A O 1
ATOM 755 N N . ASP A 1 99 ? 84.34833 119.32411 95.36158 1.000 76.60865 97 ASP A N 1
ATOM 756 C CA . ASP A 1 99 ? 83.47941 120.36936 95.89173 1.000 79.51819 97 ASP A CA 1
ATOM 757 C C . ASP A 1 99 ? 83.01120 121.22803 94.72403 1.000 77.72650 97 ASP A C 1
ATOM 758 O O . ASP A 1 99 ? 83.81960 121.91601 94.09168 1.000 80.57888 97 ASP A O 1
ATOM 763 N N . GLU A 1 100 ? 81.70726 121.20130 94.44594 1.000 73.30336 98 GLU A N 1
ATOM 764 C CA . GLU A 1 100 ? 81.17698 121.95715 93.31775 1.000 77.88027 98 GLU A CA 1
ATOM 765 C C . GLU A 1 100 ? 81.22919 123.46331 93.53490 1.000 78.31747 98 GLU A C 1
ATOM 766 O O . GLU A 1 100 ? 80.99848 124.21488 92.58125 1.000 84.62385 98 GLU A O 1
ATOM 772 N N . THR A 1 101 ? 81.52288 123.92203 94.74907 1.000 76.52767 99 THR A N 1
ATOM 773 C CA . THR A 1 101 ? 81.59002 125.34990 95.03364 1.000 82.73895 99 THR A CA 1
ATOM 774 C C . THR A 1 101 ? 82.94721 125.95694 94.69701 1.000 83.63442 99 THR A C 1
ATOM 775 O O . THR A 1 101 ? 83.16778 127.13838 94.98161 1.000 85.62234 99 THR A O 1
ATOM 779 N N . ASN A 1 102 ? 83.85321 125.18284 94.10827 1.000 81.91194 100 ASN A N 1
ATOM 780 C CA . ASN A 1 102 ? 85.17879 125.67068 93.76868 1.000 75.85390 100 ASN A CA 1
ATOM 781 C C . ASN A 1 102 ? 85.15708 126.37764 92.41303 1.000 72.76348 100 ASN A C 1
ATOM 782 O O . ASN A 1 102 ? 84.27587 126.15313 91.57761 1.000 72.69765 100 ASN A O 1
ATOM 787 N N . ARG A 1 103 ? 86.14942 127.24312 92.20059 1.000 66.62973 101 ARG A N 1
ATOM 788 C CA . ARG A 1 103 ? 86.23668 128.04961 90.99068 1.000 66.15111 101 ARG A CA 1
ATOM 789 C C . ARG A 1 103 ? 87.68754 128.13502 90.53215 1.000 68.05753 101 ARG A C 1
ATOM 790 O O . ARG A 1 103 ? 88.61511 127.77577 91.26353 1.000 69.60796 101 ARG A O 1
ATOM 798 N N . ALA A 1 104 ? 87.88485 128.64983 89.31637 1.000 61.58792 102 ALA A N 1
ATOM 799 C CA . ALA A 1 104 ? 89.22985 128.77642 88.77146 1.000 56.34436 102 ALA A CA 1
ATOM 800 C C . ALA A 1 104 ? 89.26537 129.84753 87.68889 1.000 54.03255 102 ALA A C 1
ATOM 801 O O . ALA A 1 104 ? 88.34311 129.93578 86.87258 1.000 55.32898 102 ALA A O 1
ATOM 803 N N . LEU A 1 105 ? 90.33592 130.65270 87.69828 1.000 52.27087 103 LEU A N 1
ATOM 804 C CA . LEU A 1 105 ? 90.65959 131.58980 86.62432 1.000 49.03563 103 LEU A CA 1
ATOM 805 C C . LEU A 1 105 ? 91.69819 131.00495 85.68381 1.000 52.56314 103 LEU A C 1
ATOM 806 O O . LEU A 1 105 ? 92.72113 130.46576 86.12288 1.000 53.86778 103 LEU A O 1
ATOM 811 N N . TYR A 1 106 ? 91.44233 131.14879 84.39321 1.000 45.50593 104 TYR A N 1
ATOM 812 C CA . TYR A 1 106 ? 92.38935 130.80576 83.34970 1.000 50.60653 104 TYR A CA 1
ATOM 813 C C . TYR A 1 106 ? 92.81666 132.10483 82.68264 1.000 54.14839 104 TYR A C 1
ATOM 814 O O . TYR A 1 106 ? 91.97108 132.94894 82.36937 1.000 54.45908 104 TYR A O 1
ATOM 823 N N . LEU A 1 107 ? 94.11955 132.29196 82.51559 1.000 49.56960 105 LEU A N 1
ATOM 824 C CA . LEU A 1 107 ? 94.65574 133.50335 81.90647 1.000 49.75885 105 LEU A CA 1
ATOM 825 C C . LEU A 1 107 ? 95.30471 133.12851 80.57869 1.000 50.90185 105 LEU A C 1
ATOM 826 O O . LEU A 1 107 ? 96.36767 132.49930 80.55525 1.000 53.77174 105 LEU A O 1
ATOM 831 N N . PHE A 1 108 ? 94.68098 133.52803 79.48161 1.000 47.76974 106 PHE A N 1
ATOM 832 C CA . PHE A 1 108 ? 95.28199 133.24297 78.19539 1.000 42.65949 106 PHE A CA 1
ATOM 833 C C . PHE A 1 108 ? 95.71805 134.54003 77.52156 1.000 50.98716 106 PHE A C 1
ATOM 834 O O . PHE A 1 108 ? 95.09813 135.59067 77.72695 1.000 50.37643 106 PHE A O 1
ATOM 842 N N . PRO A 1 109 ? 96.79698 134.50716 76.72964 1.000 53.95165 107 PRO A N 1
ATOM 843 C CA . PRO A 1 109 ? 97.29169 135.75199 76.11158 1.000 51.87103 107 PRO A CA 1
ATOM 844 C C . PRO A 1 109 ? 96.43002 136.26136 74.96245 1.000 50.95397 107 PRO A C 1
ATOM 845 O O . PRO A 1 109 ? 96.57012 137.43132 74.58234 1.000 50.54069 107 PRO A O 1
ATOM 849 N N . THR A 1 110 ? 95.56775 135.42499 74.38522 1.000 48.63717 108 THR A N 1
ATOM 850 C CA . THR A 1 110 ? 94.67051 135.82735 73.31327 1.000 44.04429 108 THR A CA 1
ATOM 851 C C . THR A 1 110 ? 93.26431 135.32626 73.61235 1.000 54.09619 108 THR A C 1
ATOM 852 O O . THR A 1 110 ? 93.05588 134.41990 74.42505 1.000 50.52060 108 THR A O 1
ATOM 856 N N . LYS A 1 111 ? 92.29329 135.93175 72.93373 1.000 53.96697 109 LYS A N 1
ATOM 857 C CA . LYS A 1 111 ? 90.91016 135.51213 73.09289 1.000 48.74431 109 LYS A CA 1
ATOM 858 C C . LYS A 1 111 ? 90.61381 134.23238 72.32063 1.000 56.40260 109 LYS A C 1
ATOM 859 O O . LYS A 1 111 ? 89.76492 133.43768 72.74811 1.000 66.33517 109 LYS A O 1
ATOM 865 N N . ALA A 1 112 ? 91.30246 134.00928 71.19627 1.000 50.11565 110 ALA A N 1
ATOM 866 C CA . ALA A 1 112 ? 91.08477 132.78883 70.42214 1.000 54.90581 110 ALA A CA 1
ATOM 867 C C . ALA A 1 112 ? 91.54450 131.55237 71.18790 1.000 59.46514 110 ALA A C 1
ATOM 868 O O . ALA A 1 112 ? 90.89164 130.49832 71.14154 1.000 57.35897 110 ALA A O 1
ATOM 870 N N . LEU A 1 113 ? 92.67569 131.66099 71.88765 1.000 57.58942 111 LEU A N 1
ATOM 871 C CA . LEU A 1 113 ? 93.13704 130.56268 72.72607 1.000 52.32557 111 LEU A CA 1
ATOM 872 C C . LEU A 1 113 ? 92.15215 130.29610 73.85811 1.000 53.99640 111 LEU A C 1
ATOM 873 O O . LEU A 1 113 ? 91.92004 129.14048 74.23555 1.000 57.22680 111 LEU A O 1
ATOM 878 N N . ALA A 1 114 ? 91.55476 131.35724 74.40531 1.000 51.64278 112 ALA A N 1
ATOM 879 C CA . ALA A 1 114 ? 90.52600 131.18272 75.42209 1.000 50.06118 112 ALA A CA 1
ATOM 880 C C . ALA A 1 114 ? 89.33847 130.41361 74.86337 1.000 53.77099 112 ALA A C 1
ATOM 881 O O . ALA A 1 114 ? 88.80188 129.51954 75.52850 1.000 58.67661 112 ALA A O 1
ATOM 883 N N . GLN A 1 115 ? 88.91760 130.73838 73.63646 1.000 52.21398 113 GLN A N 1
ATOM 884 C CA . GLN A 1 115 ? 87.81023 129.99978 73.03628 1.000 50.46286 113 GLN A CA 1
ATOM 885 C C . GLN A 1 115 ? 88.17323 128.53762 72.83578 1.000 52.70130 113 GLN A C 1
ATOM 886 O O . GLN A 1 115 ? 87.35837 127.64463 73.10390 1.000 61.25924 113 GLN A O 1
ATOM 892 N N . ASP A 1 116 ? 89.39607 128.27308 72.37392 1.000 47.66140 114 ASP A N 1
ATOM 893 C CA . ASP A 1 116 ? 89.81924 126.89313 72.16047 1.000 46.28090 114 ASP A CA 1
ATOM 894 C C . ASP A 1 116 ? 89.78982 126.10592 73.46820 1.000 51.35982 114 ASP A C 1
ATOM 895 O O . ASP A 1 116 ? 89.29252 124.96916 73.52098 1.000 58.63608 114 ASP A O 1
ATOM 900 N N . GLN A 1 117 ? 90.31578 126.70180 74.54157 1.000 54.32928 115 GLN A N 1
ATOM 901 C CA . GLN A 1 117 ? 90.33248 126.01299 75.82720 1.000 49.74421 115 GLN A CA 1
ATOM 902 C C . GLN A 1 117 ? 88.92413 125.80148 76.36597 1.000 54.43234 115 GLN A C 1
ATOM 903 O O . GLN A 1 117 ? 88.63291 124.74716 76.94307 1.000 57.03766 115 GLN A O 1
ATOM 909 N N . LYS A 1 118 ? 88.03046 126.78041 76.17455 1.000 56.09667 116 LYS A N 1
ATOM 910 C CA . LYS A 1 118 ? 86.63775 126.58891 76.57400 1.000 55.03983 116 LYS A CA 1
ATOM 911 C C . LYS A 1 118 ? 86.01432 125.42161 75.82832 1.000 53.74038 116 LYS A C 1
ATOM 912 O O . LYS A 1 118 ? 85.28552 124.62002 76.41841 1.000 56.37529 116 LYS A O 1
ATOM 918 N N . SER A 1 119 ? 86.29252 125.30755 74.52922 1.000 53.45508 117 SER A N 1
ATOM 919 C CA . SER A 1 119 ? 85.71506 124.22011 73.74536 1.000 56.96464 117 SER A CA 1
ATOM 920 C C . SER A 1 119 ? 86.20338 122.86142 74.24368 1.000 55.30961 117 SER A C 1
ATOM 921 O O . SER A 1 119 ? 85.40589 121.93043 74.44352 1.000 56.82027 117 SER A O 1
ATOM 924 N N . GLU A 1 120 ? 87.51476 122.72986 74.46170 1.000 47.43372 118 GLU A N 1
ATOM 925 C CA . GLU A 1 120 ? 88.02747 121.45419 74.95558 1.000 53.14480 118 GLU A CA 1
ATOM 926 C C . GLU A 1 120 ? 87.45664 121.12961 76.33399 1.000 57.42308 118 GLU A C 1
ATOM 927 O O . GLU A 1 120 ? 87.07682 119.98024 76.60420 1.000 59.01593 118 GLU A O 1
ATOM 933 N N . LEU A 1 121 ? 87.38656 122.12949 77.22013 1.000 58.28108 119 LEU A N 1
ATOM 934 C CA . LEU A 1 121 ? 86.81186 121.90609 78.54303 1.000 56.67316 119 LEU A CA 1
ATOM 935 C C . LEU A 1 121 ? 85.35205 121.48936 78.44480 1.000 58.17801 119 LEU A C 1
ATOM 936 O O . LEU A 1 121 ? 84.89285 120.63294 79.20364 1.000 57.30360 119 LEU A O 1
ATOM 941 N N . ASN A 1 122 ? 84.60746 122.08305 77.51402 1.000 56.96104 120 ASN A N 1
ATOM 942 C CA . ASN A 1 122 ? 83.21499 121.70069 77.32990 1.000 58.07354 120 ASN A CA 1
ATOM 943 C C . ASN A 1 122 ? 83.09823 120.24161 76.90883 1.000 68.42433 120 ASN A C 1
ATOM 944 O O . ASN A 1 122 ? 82.23050 119.51487 77.40619 1.000 69.45305 120 ASN A O 1
ATOM 949 N N . GLU A 1 123 ? 83.96416 119.79413 75.99332 1.000 71.37989 121 GLU A N 1
ATOM 950 C CA . GLU A 1 123 ? 83.95926 118.38152 75.60313 1.000 70.37882 121 GLU A CA 1
ATOM 951 C C . GLU A 1 123 ? 84.25008 117.47204 76.79932 1.000 66.44811 121 GLU A C 1
ATOM 952 O O . GLU A 1 123 ? 83.49967 116.52309 77.08396 1.000 65.37439 121 GLU A O 1
ATOM 958 N N . ILE A 1 124 ? 85.33533 117.75734 77.52122 1.000 63.07109 122 ILE A N 1
ATOM 959 C CA . ILE A 1 124 ? 85.72864 116.89345 78.63360 1.000 68.74813 122 ILE A CA 1
ATOM 960 C C . ILE A 1 124 ? 84.65040 116.87796 79.71399 1.000 71.21828 122 ILE A C 1
ATOM 961 O O . ILE A 1 124 ? 84.37991 115.83743 80.32640 1.000 75.92515 122 ILE A O 1
ATOM 966 N N . ILE A 1 125 ? 84.00406 118.02209 79.95019 1.000 67.93489 123 ILE A N 1
ATOM 967 C CA . ILE A 1 125 ? 82.96761 118.10831 80.97377 1.000 66.10594 123 ILE A CA 1
ATOM 968 C C . ILE A 1 125 ? 81.72428 117.34925 80.53747 1.000 68.67887 123 ILE A C 1
ATOM 969 O O . ILE A 1 125 ? 81.11478 116.61980 81.32840 1.000 69.69480 123 ILE A O 1
ATOM 974 N N . ASP A 1 126 ? 81.33362 117.49979 79.27018 1.000 74.45280 124 ASP A N 1
ATOM 975 C CA . ASP A 1 126 ? 80.16213 116.80186 78.76157 1.000 72.96725 124 ASP A CA 1
ATOM 976 C C . ASP A 1 126 ? 80.34333 115.29088 78.83723 1.000 74.81076 124 ASP A C 1
ATOM 977 O O . ASP A 1 126 ? 79.36826 114.56395 79.06113 1.000 66.47124 124 ASP A O 1
ATOM 982 N N . GLU A 1 127 ? 81.57978 114.79549 78.68050 1.000 82.67850 125 GLU A N 1
ATOM 983 C CA . GLU A 1 127 ? 81.78331 113.35503 78.84251 1.000 81.95493 125 GLU A CA 1
ATOM 984 C C . GLU A 1 127 ? 81.55493 112.89690 80.27776 1.000 76.68440 125 GLU A C 1
ATOM 985 O O . GLU A 1 127 ? 81.18829 111.73800 80.49768 1.000 89.34209 125 GLU A O 1
ATOM 991 N N . MET A 1 128 ? 81.76484 113.77095 81.25842 1.000 75.26918 126 MET A N 1
ATOM 992 C CA . MET A 1 128 ? 81.36645 113.47361 82.62552 1.000 77.72166 126 MET A CA 1
ATOM 993 C C . MET A 1 128 ? 79.88471 113.77140 82.83746 1.000 84.68906 126 MET A C 1
ATOM 994 O O . MET A 1 128 ? 79.21906 114.40199 82.01199 1.000 86.41041 126 MET A O 1
ATOM 999 N N . GLY A 1 129 ? 79.37716 113.33063 83.98250 1.000 88.79992 127 GLY A N 1
ATOM 1000 C CA . GLY A 1 129 ? 78.01897 113.60586 84.39645 1.000 96.99496 127 GLY A CA 1
ATOM 1001 C C . GLY A 1 129 ? 77.85029 114.82670 85.27347 1.000 100.27707 127 GLY A C 1
ATOM 1002 O O . GLY A 1 129 ? 76.78044 115.00448 85.86617 1.000 115.28116 127 GLY A O 1
ATOM 1003 N N . ILE A 1 130 ? 78.87327 115.66966 85.38673 1.000 88.41671 128 ILE A N 1
ATOM 1004 C CA . ILE A 1 130 ? 78.85101 116.81372 86.28868 1.000 83.35453 128 ILE A CA 1
ATOM 1005 C C . ILE A 1 130 ? 78.43388 118.04754 85.50616 1.000 75.88166 128 ILE A C 1
ATOM 1006 O O . ILE A 1 130 ? 78.74531 118.19365 84.31946 1.000 68.89826 128 ILE A O 1
ATOM 1011 N N . ASP A 1 131 ? 77.72518 118.95188 86.18261 1.000 81.60960 129 ASP A N 1
ATOM 1012 C CA . ASP A 1 131 ? 77.30299 120.21842 85.58992 1.000 84.43088 129 ASP A CA 1
ATOM 1013 C C . ASP A 1 131 ? 78.31769 121.28682 85.98795 1.000 81.04232 129 ASP A C 1
ATOM 1014 O O . ASP A 1 131 ? 78.10015 122.09902 86.88752 1.000 81.42493 129 ASP A O 1
ATOM 1019 N N . ILE A 1 132 ? 79.44737 121.27949 85.29017 1.000 74.94689 130 ILE A N 1
ATOM 1020 C CA . ILE A 1 132 ? 80.47793 122.29399 85.45423 1.000 67.23219 130 ILE A CA 1
ATOM 1021 C C . ILE A 1 132 ? 80.35923 123.26637 84.29295 1.000 69.45352 130 ILE A C 1
ATOM 1022 O O . ILE A 1 132 ? 80.46384 122.87309 83.12502 1.000 66.17808 130 ILE A O 1
ATOM 1027 N N . LYS A 1 133 ? 80.12141 124.53032 84.61285 1.000 75.23771 131 LYS A N 1
ATOM 1028 C CA . LYS A 1 133 ? 79.95936 125.57714 83.61786 1.000 69.14265 131 LYS A CA 1
ATOM 1029 C C . LYS A 1 133 ? 81.26710 126.34799 83.49583 1.000 70.32127 131 LYS A C 1
ATOM 1030 O O . LYS A 1 133 ? 81.81199 126.81967 84.50083 1.000 67.50941 131 LYS A O 1
ATOM 1036 N N . SER A 1 134 ? 81.78778 126.44129 82.27627 1.000 68.16786 132 SER A N 1
ATOM 1037 C CA . SER A 1 134 ? 82.94549 127.27362 81.99368 1.000 61.64055 132 SER A CA 1
ATOM 1038 C C . SER A 1 134 ? 82.53896 128.33889 80.98898 1.000 62.36139 132 SER A C 1
ATOM 1039 O O . SER A 1 134 ? 81.78269 128.06486 80.05244 1.000 65.74348 132 SER A O 1
ATOM 1042 N N . PHE A 1 135 ? 83.09105 129.53509 81.15289 1.000 60.78897 133 PHE A N 1
ATOM 1043 C CA . PHE A 1 135 ? 82.75952 130.66803 80.30350 1.000 60.74401 133 PHE A CA 1
ATOM 1044 C C . PHE A 1 135 ? 84.01046 131.48899 80.05745 1.000 63.02307 133 PHE A C 1
ATOM 1045 O O . PHE A 1 135 ? 84.94461 131.47842 80.86268 1.000 58.77243 133 PHE A O 1
ATOM 1053 N N . THR A 1 136 ? 84.01798 132.20219 78.93826 1.000 58.73655 134 THR A N 1
ATOM 1054 C CA . THR A 1 136 ? 85.02682 133.21460 78.68329 1.000 51.17455 134 THR A CA 1
ATOM 1055 C C . THR A 1 136 ? 84.44614 134.58198 79.00945 1.000 56.98977 134 THR A C 1
ATOM 1056 O O . THR A 1 136 ? 83.27412 134.85358 78.73055 1.000 58.10678 134 THR A O 1
ATOM 1060 N N . TYR A 1 137 ? 85.26396 135.42303 79.64268 1.000 59.37945 135 TYR A N 1
ATOM 1061 C CA . TYR A 1 137 ? 84.89190 136.78325 80.03090 1.000 49.95041 135 TYR A CA 1
ATOM 1062 C C . TYR A 1 137 ? 85.96458 137.70528 79.45750 1.000 52.20177 135 TYR A C 1
ATOM 1063 O O . TYR A 1 137 ? 87.01382 137.91434 80.07240 1.000 52.96312 135 TYR A O 1
ATOM 1072 N N . ASP A 1 138 ? 85.70951 138.23209 78.26400 1.000 54.68235 136 ASP A N 1
ATOM 1073 C CA . ASP A 1 138 ? 86.66316 139.08146 77.56689 1.000 53.08438 136 ASP A CA 1
ATOM 1074 C C . ASP A 1 138 ? 85.88769 140.13655 76.78292 1.000 55.46703 136 ASP A C 1
ATOM 1075 O O . ASP A 1 138 ? 84.65980 140.22353 76.86716 1.000 56.07026 136 ASP A O 1
ATOM 1080 N N . GLY A 1 139 ? 86.61571 140.95082 76.01879 1.000 56.09837 137 GLY A N 1
ATOM 1081 C CA . GLY A 1 139 ? 85.98685 142.04672 75.30086 1.000 57.41753 137 GLY A CA 1
ATOM 1082 C C . GLY A 1 139 ? 84.95395 141.61265 74.28177 1.000 61.26959 137 GLY A C 1
ATOM 1083 O O . GLY A 1 139 ? 84.13499 142.43499 73.85258 1.000 60.47752 137 GLY A O 1
ATOM 1084 N N . ASP A 1 140 ? 84.97934 140.34383 73.87353 1.000 56.66513 138 ASP A N 1
ATOM 1085 C CA . ASP A 1 140 ? 84.01624 139.82124 72.91657 1.000 57.07166 138 ASP A CA 1
ATOM 1086 C C . ASP A 1 140 ? 82.77916 139.22041 73.57626 1.000 62.46510 138 ASP A C 1
ATOM 1087 O O . ASP A 1 140 ? 81.83307 138.85604 72.86793 1.000 66.26755 138 ASP A O 1
ATOM 1092 N N . THR A 1 141 ? 82.75929 139.10815 74.90292 1.000 59.72115 139 THR A N 1
ATOM 1093 C CA . THR A 1 141 ? 81.59524 138.58825 75.61047 1.000 60.82828 139 THR A CA 1
ATOM 1094 C C . THR A 1 141 ? 80.50457 139.65127 75.64351 1.000 63.02571 139 THR A C 1
ATOM 1095 O O . THR A 1 141 ? 80.71372 140.74673 76.17883 1.000 60.15427 139 THR A O 1
ATOM 1099 N N . SER A 1 142 ? 79.33997 139.32299 75.09270 1.000 63.57009 140 SER A N 1
ATOM 1100 C CA . SER A 1 142 ? 78.25451 140.28778 75.05699 1.000 64.25399 140 SER A CA 1
ATOM 1101 C C . SER A 1 142 ? 77.84502 140.65301 76.48085 1.000 62.32169 140 SER A C 1
ATOM 1102 O O . SER A 1 142 ? 77.77919 139.77769 77.35053 1.000 64.96480 140 SER A O 1
ATOM 1105 N N . PRO A 1 143 ? 77.57554 141.93101 76.75492 1.000 63.46057 141 PRO A N 1
ATOM 1106 C CA . PRO A 1 143 ? 77.31150 142.34935 78.14239 1.000 63.03042 141 PRO A CA 1
ATOM 1107 C C . PRO A 1 143 ? 76.07778 141.71478 78.76426 1.000 65.44270 141 PRO A C 1
ATOM 1108 O O . PRO A 1 143 ? 75.98080 141.67824 79.99842 1.000 64.62229 141 PRO A O 1
ATOM 1112 N N . ALA A 1 144 ? 75.13202 141.21872 77.96015 1.000 66.79600 142 ALA A N 1
ATOM 1113 C CA . ALA A 1 144 ? 73.93991 140.59335 78.52667 1.000 70.45268 142 ALA A CA 1
ATOM 1114 C C . ALA A 1 144 ? 74.26917 139.29007 79.24678 1.000 73.18753 142 ALA A C 1
ATOM 1115 O O . ALA A 1 144 ? 73.61415 138.94984 80.23792 1.000 77.03736 142 ALA A O 1
ATOM 1117 N N . ILE A 1 145 ? 75.27955 138.55350 78.77295 1.000 72.68031 143 ILE A N 1
ATOM 1118 C CA . ILE A 1 145 ? 75.65704 137.28410 79.39028 1.000 71.59209 143 ILE A CA 1
ATOM 1119 C C . ILE A 1 145 ? 76.63071 137.46285 80.55100 1.000 75.65851 143 ILE A C 1
ATOM 1120 O O . ILE A 1 145 ? 76.84088 136.51229 81.32039 1.000 79.45411 143 ILE A O 1
ATOM 1125 N N . ARG A 1 146 ? 77.22579 138.65140 80.70653 1.000 73.48740 144 ARG A N 1
ATOM 1126 C CA . ARG A 1 146 ? 78.26281 138.86266 81.71420 1.000 60.69861 144 ARG A CA 1
ATOM 1127 C C . ARG A 1 146 ? 77.71004 138.71778 83.12688 1.000 64.40843 144 ARG A C 1
ATOM 1128 O O . ARG A 1 146 ? 78.40927 138.22618 84.02793 1.000 67.01591 144 ARG A O 1
ATOM 1136 N N . GLN A 1 147 ? 76.45425 139.11766 83.33021 1.000 72.31199 145 GLN A N 1
ATOM 1137 C CA . GLN A 1 147 ? 75.81111 138.92905 84.62507 1.000 74.88383 145 GLN A CA 1
ATOM 1138 C C . GLN A 1 147 ? 75.70955 137.44827 84.97374 1.000 73.38353 145 GLN A C 1
ATOM 1139 O O . GLN A 1 147 ? 76.05688 137.03703 86.08690 1.000 69.85855 145 GLN A O 1
ATOM 1145 N N . LYS A 1 148 ? 75.25518 136.62667 84.02057 1.000 74.23518 146 LYS A N 1
ATOM 1146 C CA . LYS A 1 148 ? 75.17995 135.18659 84.25176 1.000 65.41593 146 LYS A CA 1
ATOM 1147 C C . LYS A 1 148 ? 76.56092 134.58597 84.47115 1.000 64.97330 146 LYS A C 1
ATOM 1148 O O . LYS A 1 148 ? 76.72341 133.66232 85.27500 1.000 67.15931 146 LYS A O 1
ATOM 1154 N N . VAL A 1 149 ? 77.56709 135.09307 83.75755 1.000 67.56679 147 VAL A N 1
ATOM 1155 C CA . VAL A 1 149 ? 78.90200 134.50674 83.83981 1.000 62.63872 147 VAL A CA 1
ATOM 1156 C C . VAL A 1 149 ? 79.51500 134.75639 85.20842 1.000 60.83463 147 VAL A C 1
ATOM 1157 O O . VAL A 1 149 ? 80.15147 133.86629 85.78596 1.000 60.20148 147 VAL A O 1
ATOM 1161 N N . ARG A 1 150 ? 79.32703 135.95997 85.75818 1.000 59.52082 148 ARG A N 1
ATOM 1162 C CA . ARG A 1 150 ? 79.88072 136.23493 87.08194 1.000 59.27931 148 ARG A CA 1
ATOM 1163 C C . ARG A 1 150 ? 79.31927 135.28938 88.14339 1.000 66.14077 148 ARG A C 1
ATOM 1164 O O . ARG A 1 150 ? 80.01153 134.97157 89.11935 1.000 63.36448 148 ARG A O 1
ATOM 1172 N N . LYS A 1 151 ? 78.08477 134.81426 87.96658 1.000 64.86048 149 LYS A N 1
ATOM 1173 C CA . LYS A 1 151 ? 77.44979 133.96539 88.96846 1.000 65.45639 149 LYS A CA 1
ATOM 1174 C C . LYS A 1 151 ? 77.68557 132.47631 88.72281 1.000 74.49538 149 LYS A C 1
ATOM 1175 O O . LYS A 1 151 ? 78.13770 131.76253 89.62410 1.000 78.07781 149 LYS A O 1
ATOM 1181 N N . ALA A 1 152 ? 77.41369 131.99656 87.50895 1.000 67.49451 150 ALA A N 1
ATOM 1182 C CA . ALA A 1 152 ? 77.37472 130.56395 87.23874 1.000 74.83689 150 ALA A CA 1
ATOM 1183 C C . ALA A 1 152 ? 78.70387 129.98063 86.78010 1.000 77.50287 150 ALA A C 1
ATOM 1184 O O . ALA A 1 152 ? 78.83255 128.75163 86.72993 1.000 80.09150 150 ALA A O 1
ATOM 1186 N N . GLY A 1 153 ? 79.68890 130.81178 86.45553 1.000 70.42065 151 GLY A N 1
ATOM 1187 C CA . GLY A 1 153 ? 80.93359 130.30317 85.91871 1.000 65.18607 151 GLY A CA 1
ATOM 1188 C C . GLY A 1 153 ? 81.81489 129.60327 86.93256 1.000 69.29631 151 GLY A C 1
ATOM 1189 O O . GLY A 1 153 ? 82.35666 130.24378 87.83715 1.000 72.08430 151 GLY A O 1
ATOM 1190 N N . HIS A 1 154 ? 81.95951 128.28212 86.80128 1.000 71.48367 152 HIS A N 1
ATOM 1191 C CA . HIS A 1 154 ? 82.93674 127.56811 87.61832 1.000 72.42277 152 HIS A CA 1
ATOM 1192 C C . HIS A 1 154 ? 84.35452 127.84932 87.13828 1.000 70.16379 152 HIS A C 1
ATOM 1193 O O . HIS A 1 154 ? 85.27391 128.02813 87.94747 1.000 62.73107 152 HIS A O 1
ATOM 1200 N N . ILE A 1 155 ? 84.55120 127.87190 85.82567 1.000 65.95631 153 ILE A N 1
ATOM 1201 C CA . ILE A 1 155 ? 85.83992 128.16014 85.21796 1.000 59.54315 153 ILE A CA 1
ATOM 1202 C C . ILE A 1 155 ? 85.67462 129.41907 84.37893 1.000 64.34079 153 ILE A C 1
ATOM 1203 O O . ILE A 1 155 ? 84.82373 129.46198 83.48096 1.000 67.54168 153 ILE A O 1
ATOM 1208 N N . VAL A 1 156 ? 86.43121 130.46206 84.71667 1.000 59.39844 154 VAL A N 1
ATOM 1209 C CA . VAL A 1 156 ? 86.35665 131.75350 84.04077 1.000 53.03741 154 VAL A CA 1
ATOM 1210 C C . VAL A 1 156 ? 87.65039 131.96608 83.26667 1.000 53.33401 154 VAL A C 1
ATOM 1211 O O . VAL A 1 156 ? 88.73557 132.00574 83.85962 1.000 54.66284 154 VAL A O 1
ATOM 1215 N N . ILE A 1 157 ? 87.53366 132.10579 81.94693 1.000 52.46862 155 ILE A N 1
ATOM 1216 C CA . ILE A 1 157 ? 88.66669 132.16528 81.02733 1.000 50.79481 155 ILE A CA 1
ATOM 1217 C C . ILE A 1 157 ? 88.78800 133.59965 80.51914 1.000 48.89337 155 ILE A C 1
ATOM 1218 O O . ILE A 1 157 ? 87.92948 134.07679 79.76914 1.000 52.09335 155 ILE A O 1
ATOM 1223 N N . THR A 1 158 ? 89.84878 134.29539 80.93043 1.000 47.29569 156 THR A N 1
ATOM 1224 C CA . THR A 1 158 ? 89.99462 135.72904 80.72669 1.000 46.15497 156 THR A CA 1
ATOM 1225 C C . THR A 1 158 ? 91.37555 136.01146 80.13669 1.000 56.22239 156 THR A C 1
ATOM 1226 O O . THR A 1 158 ? 92.18527 135.10256 79.93317 1.000 58.64499 156 THR A O 1
ATOM 1230 N N . ASN A 1 159 ? 91.63896 137.28478 79.84297 1.000 57.32204 157 ASN A N 1
ATOM 1231 C CA . ASN A 1 159 ? 92.92504 137.83740 79.46301 1.000 45.83860 157 ASN A CA 1
ATOM 1232 C C . ASN A 1 159 ? 93.53965 138.52721 80.66216 1.000 52.12272 157 ASN A C 1
ATOM 1233 O O . ASN A 1 159 ? 92.83021 138.90445 81.59829 1.000 54.28979 157 ASN A O 1
ATOM 1238 N N . PRO A 1 160 ? 94.85727 138.72527 80.67801 1.000 54.64102 158 PRO A N 1
ATOM 1239 C CA . PRO A 1 160 ? 95.41887 139.66447 81.65957 1.000 46.40445 158 PRO A CA 1
ATOM 1240 C C . PRO A 1 160 ? 94.84997 141.05318 81.47511 1.000 51.97030 158 PRO A C 1
ATOM 1241 O O . PRO A 1 160 ? 94.66524 141.79059 82.45102 1.000 55.47318 158 PRO A O 1
ATOM 1245 N N . ASP A 1 161 ? 94.53219 141.40837 80.23063 1.000 51.31278 159 ASP A N 1
ATOM 1246 C CA . ASP A 1 161 ? 94.00818 142.73092 79.92216 1.000 50.44935 159 ASP A CA 1
ATOM 1247 C C . ASP A 1 161 ? 92.58761 142.89062 80.43983 1.000 55.07777 159 ASP A C 1
ATOM 1248 O O . ASP A 1 161 ? 92.24429 143.92143 81.03196 1.000 57.13019 159 ASP A O 1
ATOM 1253 N N . MET A 1 162 ? 91.74303 141.88559 80.21727 1.000 54.27630 160 MET A N 1
ATOM 1254 C CA . MET A 1 162 ? 90.39223 141.94065 80.75891 1.000 55.41319 160 MET A CA 1
ATOM 1255 C C . MET A 1 162 ? 90.40028 141.84194 82.27907 1.000 56.08209 160 MET A C 1
ATOM 1256 O O . MET A 1 162 ? 89.53127 142.41833 82.94146 1.000 60.59837 160 MET A O 1
ATOM 1261 N N . LEU A 1 163 ? 91.35670 141.10130 82.84331 1.000 55.63709 161 LEU A N 1
ATOM 1262 C CA . LEU A 1 163 ? 91.49402 141.02610 84.29437 1.000 55.72824 161 LEU A CA 1
ATOM 1263 C C . LEU A 1 163 ? 91.82717 142.39045 84.88693 1.000 56.52483 161 LEU A C 1
ATOM 1264 O O . LEU A 1 163 ? 91.21629 142.82144 85.87231 1.000 56.11948 161 LEU A O 1
ATOM 1269 N N . HIS A 1 164 ? 92.82362 143.06603 84.30884 1.000 52.59912 162 HIS A N 1
ATOM 1270 C CA . HIS A 1 164 ? 93.13744 144.45516 84.63589 1.000 55.69489 162 HIS A CA 1
ATOM 1271 C C . HIS A 1 164 ? 91.91312 145.36044 84.54228 1.000 58.44458 162 HIS A C 1
ATOM 1272 O O . HIS A 1 164 ? 91.58575 146.09382 85.48145 1.000 56.12494 162 HIS A O 1
ATOM 1279 N N . SER A 1 165 ? 91.26772 145.37372 83.37753 1.000 58.83544 163 SER A N 1
ATOM 1280 C CA . SER A 1 165 ? 90.30354 146.41702 83.06678 1.000 57.57821 163 SER A CA 1
ATOM 1281 C C . SER A 1 165 ? 88.90143 146.15299 83.61792 1.000 62.28584 163 SER A C 1
ATOM 1282 O O . SER A 1 165 ? 88.18526 147.11849 83.90815 1.000 63.87672 163 SER A O 1
ATOM 1285 N N . ALA A 1 166 ? 88.46686 144.88982 83.71450 1.000 56.88748 164 ALA A N 1
ATOM 1286 C CA . ALA A 1 166 ? 87.09385 144.56453 84.10217 1.000 53.80801 164 ALA A CA 1
ATOM 1287 C C . ALA A 1 166 ? 86.94138 143.87594 85.45727 1.000 59.68664 164 ALA A C 1
ATOM 1288 O O . ALA A 1 166 ? 86.11563 144.31305 86.26971 1.000 63.61929 164 ALA A O 1
ATOM 1290 N N . ILE A 1 167 ? 87.67617 142.78655 85.72550 1.000 60.74534 165 ILE A N 1
ATOM 1291 C CA . ILE A 1 167 ? 87.32580 141.90724 86.84769 1.000 54.57648 165 ILE A CA 1
ATOM 1292 C C . ILE A 1 167 ? 87.80011 142.48259 88.17644 1.000 55.98467 165 ILE A C 1
ATOM 1293 O O . ILE A 1 167 ? 87.02891 142.56905 89.13819 1.000 55.78217 165 ILE A O 1
ATOM 1298 N N . LEU A 1 168 ? 89.06839 142.89472 88.24968 1.000 52.14509 166 LEU A N 1
ATOM 1299 C CA . LEU A 1 168 ? 89.61500 143.36059 89.52383 1.000 51.26318 166 LEU A CA 1
ATOM 1300 C C . LEU A 1 168 ? 88.99880 144.67907 89.97403 1.000 57.18072 166 LEU A C 1
ATOM 1301 O O . LEU A 1 168 ? 88.51296 144.74766 91.11892 1.000 59.59454 166 LEU A O 1
ATOM 1306 N N . PRO A 1 169 ? 88.92721 145.72943 89.14710 1.000 61.01164 167 PRO A N 1
ATOM 1307 C CA . PRO A 1 169 ? 88.26877 146.96569 89.60233 1.000 61.38797 167 PRO A CA 1
ATOM 1308 C C . PRO A 1 169 ? 86.79951 146.78275 89.96271 1.000 56.99846 167 PRO A C 1
ATOM 1309 O O . PRO A 1 169 ? 86.21468 147.69327 90.55997 1.000 60.97172 167 PRO A O 1
ATOM 1313 N N . HIS A 1 170 ? 86.18635 145.65478 89.61067 1.000 58.20190 168 HIS A N 1
ATOM 1314 C CA . HIS A 1 170 ? 84.82638 145.31715 90.01257 1.000 61.65910 168 HIS A CA 1
ATOM 1315 C C . HIS A 1 170 ? 84.80278 144.01860 90.81132 1.000 57.89636 168 HIS A C 1
ATOM 1316 O O . HIS A 1 170 ? 83.93940 143.16137 90.60276 1.000 53.20178 168 HIS A O 1
ATOM 1323 N N . HIS A 1 171 ? 85.74846 143.85374 91.74445 1.000 57.61181 169 HIS A N 1
ATOM 1324 C CA . HIS A 1 171 ? 85.80397 142.60360 92.50191 1.000 57.93618 169 HIS A CA 1
ATOM 1325 C C . HIS A 1 171 ? 84.53998 142.36247 93.32250 1.000 59.49144 169 HIS A C 1
ATOM 1326 O O . HIS A 1 171 ? 84.19177 141.20679 93.58781 1.000 58.73597 169 HIS A O 1
ATOM 1333 N N . THR A 1 172 ? 83.81748 143.42206 93.69969 1.000 65.67687 170 THR A N 1
ATOM 1334 C CA . THR A 1 172 ? 82.57111 143.23557 94.44229 1.000 59.95293 170 THR A CA 1
ATOM 1335 C C . THR A 1 172 ? 81.51064 142.51409 93.61743 1.000 60.84707 170 THR A C 1
ATOM 1336 O O . THR A 1 172 ? 80.54429 141.99509 94.18707 1.000 60.54508 170 THR A O 1
ATOM 1340 N N . LYS A 1 173 ? 81.66290 142.47630 92.29482 1.000 62.50856 171 LYS A N 1
ATOM 1341 C CA . LYS A 1 173 ? 80.76035 141.73644 91.42512 1.000 59.70412 171 LYS A CA 1
ATOM 1342 C C . LYS A 1 173 ? 81.21253 140.30170 91.18650 1.000 63.10166 171 LYS A C 1
ATOM 1343 O O . LYS A 1 173 ? 80.50097 139.54813 90.51300 1.000 67.87849 171 LYS A O 1
ATOM 1349 N N . TRP A 1 174 ? 82.37125 139.90496 91.71955 1.000 58.37060 172 TRP A N 1
ATOM 1350 C CA . TRP A 1 174 ? 82.92039 138.57228 91.49513 1.000 56.50697 172 TRP A CA 1
ATOM 1351 C C . TRP A 1 174 ? 83.11779 137.79849 92.79554 1.000 58.46085 172 TRP A C 1
ATOM 1352 O O . TRP A 1 174 ? 83.87156 136.81362 92.82339 1.000 58.24130 172 TRP A O 1
ATOM 1363 N N . VAL A 1 175 ? 82.41413 138.19575 93.86091 1.000 61.14135 173 VAL A N 1
ATOM 1364 C CA . VAL A 1 175 ? 82.64232 137.62372 95.18703 1.000 62.12368 173 VAL A CA 1
ATOM 1365 C C . VAL A 1 175 ? 82.50750 136.10982 95.15050 1.000 69.40932 173 VAL A C 1
ATOM 1366 O O . VAL A 1 175 ? 83.17451 135.39635 95.91282 1.000 65.52365 173 VAL A O 1
ATOM 1370 N N . SER A 1 176 ? 81.66730 135.59821 94.24794 1.000 76.35528 174 SER A N 1
ATOM 1371 C CA . SER A 1 176 ? 81.42897 134.16255 94.15562 1.000 68.27456 174 SER A CA 1
ATOM 1372 C C . SER A 1 176 ? 82.72834 133.39203 93.94029 1.000 66.95163 174 SER A C 1
ATOM 1373 O O . SER A 1 176 ? 82.97775 132.38700 94.61594 1.000 72.02010 174 SER A O 1
ATOM 1376 N N . LEU A 1 177 ? 83.57117 133.82800 92.99398 1.000 65.83434 175 LEU A N 1
ATOM 1377 C CA . LEU A 1 177 ? 84.77688 133.02927 92.77995 1.000 69.06848 175 LEU A CA 1
ATOM 1378 C C . LEU A 1 177 ? 85.96424 133.50089 93.60020 1.000 67.66766 175 LEU A C 1
ATOM 1379 O O . LEU A 1 177 ? 86.85254 132.69504 93.89987 1.000 71.44882 175 LEU A O 1
ATOM 1384 N N . PHE A 1 178 ? 86.02148 134.77999 93.96206 1.000 63.58390 176 PHE A N 1
ATOM 1385 C CA . PHE A 1 178 ? 87.17046 135.23178 94.73120 1.000 60.48719 176 PHE A CA 1
ATOM 1386 C C . PHE A 1 178 ? 87.19644 134.60218 96.11623 1.000 67.49126 176 PHE A C 1
ATOM 1387 O O . PHE A 1 178 ? 88.27803 134.40439 96.68067 1.000 70.62374 176 PHE A O 1
ATOM 1395 N N . GLU A 1 179 ? 86.03278 134.22967 96.65549 1.000 70.19966 177 GLU A N 1
ATOM 1396 C CA . GLU A 1 179 ? 85.99575 133.54538 97.94264 1.000 70.02916 177 GLU A CA 1
ATOM 1397 C C . GLU A 1 179 ? 86.31011 132.05878 97.83066 1.000 72.87482 177 GLU A C 1
ATOM 1398 O O . GLU A 1 179 ? 86.65461 131.43645 98.84353 1.000 75.07762 177 GLU A O 1
ATOM 1404 N N . ASN A 1 180 ? 86.22691 131.48552 96.62923 1.000 69.33856 178 ASN A N 1
ATOM 1405 C CA . ASN A 1 180 ? 86.43259 130.05695 96.40973 1.000 70.22432 178 ASN A CA 1
ATOM 1406 C C . ASN A 1 180 ? 87.39719 129.80967 95.25594 1.000 69.53227 178 ASN A C 1
ATOM 1407 O O . ASN A 1 180 ? 87.20253 128.89841 94.44615 1.000 66.59677 178 ASN A O 1
ATOM 1412 N N . LEU A 1 181 ? 88.45217 130.61240 95.15295 1.000 67.60612 179 LEU A N 1
ATOM 1413 C CA . LEU A 1 181 ? 89.43182 130.45498 94.08523 1.000 59.78725 179 LEU A CA 1
ATOM 1414 C C . LEU A 1 181 ? 90.51308 129.47807 94.53663 1.000 62.33340 179 LEU A C 1
ATOM 1415 O O . LEU A 1 181 ? 91.18637 129.71272 95.54540 1.000 66.10413 179 LEU A O 1
ATOM 1420 N N . LYS A 1 182 ? 90.67548 128.38265 93.79477 1.000 61.65572 180 LYS A N 1
ATOM 1421 C CA . LYS A 1 182 ? 91.66201 127.35914 94.12062 1.000 58.93091 180 LYS A CA 1
ATOM 1422 C C . LYS A 1 182 ? 92.81600 127.29467 93.13289 1.000 63.27048 180 LYS A C 1
ATOM 1423 O O . LYS A 1 182 ? 93.92735 126.92275 93.52100 1.000 65.84280 180 LYS A O 1
ATOM 1429 N N . TYR A 1 183 ? 92.58212 127.63952 91.86884 1.000 61.78460 181 TYR A N 1
ATOM 1430 C CA . TYR A 1 183 ? 93.60970 127.54994 90.84529 1.000 56.25599 181 TYR A CA 1
ATOM 1431 C C . TYR A 1 183 ? 93.59632 128.80357 89.98572 1.000 53.57146 181 TYR A C 1
ATOM 1432 O O . TYR A 1 183 ? 92.53227 129.34450 89.67864 1.000 57.62736 181 TYR A O 1
ATOM 1441 N N . ILE A 1 184 ? 94.78533 129.26783 89.61755 1.000 50.23721 182 ILE A N 1
ATOM 1442 C CA . ILE A 1 184 ? 94.95867 130.33968 88.64150 1.000 47.78306 182 ILE A CA 1
ATOM 1443 C C . ILE A 1 184 ? 95.87768 129.80533 87.55347 1.000 56.01467 182 ILE A C 1
ATOM 1444 O O . ILE A 1 184 ? 97.04375 129.48565 87.82132 1.000 59.97677 182 ILE A O 1
ATOM 1449 N N . VAL A 1 185 ? 95.35991 129.70352 86.33296 1.000 52.46914 183 VAL A N 1
ATOM 1450 C CA . VAL A 1 185 ? 96.09838 129.12534 85.21624 1.000 51.52522 183 VAL A CA 1
ATOM 1451 C C . VAL A 1 185 ? 96.63569 130.25664 84.35019 1.000 48.95939 183 VAL A C 1
ATOM 1452 O O . VAL A 1 185 ? 95.89198 131.17414 83.98203 1.000 49.85608 183 VAL A O 1
ATOM 1456 N N . ILE A 1 186 ? 97.93373 130.21074 84.05875 1.000 44.63565 184 ILE A N 1
ATOM 1457 C CA . ILE A 1 186 ? 98.59509 131.15750 83.15997 1.000 46.60697 184 ILE A CA 1
ATOM 1458 C C . ILE A 1 186 ? 99.18908 130.35304 82.00964 1.000 50.43562 184 ILE A C 1
ATOM 1459 O O . ILE A 1 186 ? 100.14289 129.59185 82.21320 1.000 53.19536 184 ILE A O 1
ATOM 1464 N N . ASP A 1 187 ? 98.65072 130.53285 80.79816 1.000 52.61387 185 ASP A N 1
ATOM 1465 C CA . ASP A 1 187 ? 98.89016 129.54244 79.74969 1.000 53.64635 185 ASP A CA 1
ATOM 1466 C C . ASP A 1 187 ? 100.24203 129.69191 79.07923 1.000 54.39356 185 ASP A C 1
ATOM 1467 O O . ASP A 1 187 ? 100.92774 128.69381 78.84960 1.000 61.60491 185 ASP A O 1
ATOM 1472 N N . GLU A 1 188 ? 100.61108 130.89510 78.65302 1.000 46.16225 186 GLU A N 1
ATOM 1473 C CA . GLU A 1 188 ? 101.92364 131.04623 78.02836 1.000 48.65681 186 GLU A CA 1
ATOM 1474 C C . GLU A 1 188 ? 102.67541 132.15869 78.72698 1.000 48.90304 186 GLU A C 1
ATOM 1475 O O . GLU A 1 188 ? 102.66212 133.30987 78.28792 1.000 52.15464 186 GLU A O 1
ATOM 1481 N N . LEU A 1 189 ? 103.39205 131.76307 79.77466 1.000 49.81034 187 LEU A N 1
ATOM 1482 C CA . LEU A 1 189 ? 104.07876 132.71026 80.63603 1.000 46.43458 187 LEU A CA 1
ATOM 1483 C C . LEU A 1 189 ? 105.05624 133.56998 79.85007 1.000 52.78145 187 LEU A C 1
ATOM 1484 O O . LEU A 1 189 ? 105.13253 134.78534 80.06092 1.000 56.91907 187 LEU A O 1
ATOM 1489 N N . HIS A 1 190 ? 105.78927 132.96088 78.91668 1.000 47.61303 188 HIS A N 1
ATOM 1490 C CA . HIS A 1 190 ? 106.85699 133.66299 78.21703 1.000 49.24632 188 HIS A CA 1
ATOM 1491 C C . HIS A 1 190 ? 106.35948 134.84048 77.38706 1.000 54.26244 188 HIS A C 1
ATOM 1492 O O . HIS A 1 190 ? 107.16531 135.70690 77.02888 1.000 54.29879 188 HIS A O 1
ATOM 1499 N N . THR A 1 191 ? 105.06349 134.90001 77.06084 1.000 57.65563 189 THR A N 1
ATOM 1500 C CA . THR A 1 191 ? 104.56649 136.07906 76.35463 1.000 55.57452 189 THR A CA 1
ATOM 1501 C C . THR A 1 191 ? 104.54854 137.29730 77.26879 1.000 49.66664 189 THR A C 1
ATOM 1502 O O . THR A 1 191 ? 104.69046 138.42674 76.78861 1.000 48.77623 189 THR A O 1
ATOM 1506 N N . TYR A 1 192 ? 104.39745 137.08809 78.58113 1.000 47.54201 190 TYR A N 1
ATOM 1507 C CA . TYR A 1 192 ? 104.38466 138.18236 79.55766 1.000 48.13160 190 TYR A CA 1
ATOM 1508 C C . TYR A 1 192 ? 105.81241 138.47486 80.02195 1.000 50.28228 190 TYR A C 1
ATOM 1509 O O . TYR A 1 192 ? 106.21192 138.20586 81.15733 1.000 49.59610 190 TYR A O 1
ATOM 1518 N N . ARG A 1 193 ? 106.58026 139.06746 79.11372 1.000 48.03238 191 ARG A N 1
ATOM 1519 C CA . ARG A 1 193 ? 107.95172 139.45851 79.38965 1.000 48.34770 191 ARG A CA 1
ATOM 1520 C C . ARG A 1 193 ? 108.14660 140.91737 79.00040 1.000 51.66592 191 ARG A C 1
ATOM 1521 O O . ARG A 1 193 ? 107.32508 141.50494 78.29406 1.000 55.46796 191 ARG A O 1
ATOM 1529 N N . GLY A 1 194 ? 109.23723 141.50829 79.48679 1.000 53.12820 192 GLY A N 1
ATOM 1530 C CA . GLY A 1 194 ? 109.51109 142.90444 79.16782 1.000 52.49766 192 GLY A CA 1
ATOM 1531 C C . GLY A 1 194 ? 108.56451 143.84613 79.88923 1.000 55.34426 192 GLY A C 1
ATOM 1532 O O . GLY A 1 194 ? 108.17195 143.61358 81.03831 1.000 64.83446 192 GLY A O 1
ATOM 1533 N N . VAL A 1 195 ? 108.18920 144.93163 79.20593 1.000 50.19521 193 VAL A N 1
ATOM 1534 C CA . VAL A 1 195 ? 107.29176 145.91893 79.80464 1.000 55.66974 193 VAL A CA 1
ATOM 1535 C C . VAL A 1 195 ? 105.89080 145.34019 79.98355 1.000 56.31595 193 VAL A C 1
ATOM 1536 O O . VAL A 1 195 ? 105.24080 145.53736 81.02383 1.000 49.64754 193 VAL A O 1
ATOM 1540 N N . PHE A 1 196 ? 105.40111 144.62882 78.96788 1.000 53.74796 194 PHE A N 1
ATOM 1541 C CA . PHE A 1 196 ? 104.14603 143.90595 79.10699 1.000 47.39105 194 PHE A CA 1
ATOM 1542 C C . PHE A 1 196 ? 104.21006 142.93403 80.27640 1.000 47.66617 194 PHE A C 1
ATOM 1543 O O . PHE A 1 196 ? 103.23841 142.78701 81.02838 1.000 48.91918 194 PHE A O 1
ATOM 1551 N N . GLY A 1 197 ? 105.35879 142.28111 80.46155 1.000 48.99763 195 GLY A N 1
ATOM 1552 C CA . GLY A 1 197 ? 105.51383 141.38754 81.59733 1.000 54.57694 195 GLY A CA 1
ATOM 1553 C C . GLY A 1 197 ? 105.47233 142.11841 82.92468 1.000 54.18219 195 GLY A C 1
ATOM 1554 O O . GLY A 1 197 ? 104.93963 141.60351 83.91071 1.000 49.72856 195 GLY A O 1
ATOM 1555 N N . SER A 1 198 ? 106.01897 143.33390 82.96266 1.000 51.05292 196 SER A N 1
ATOM 1556 C CA . SER A 1 198 ? 105.96546 144.14229 84.17579 1.000 53.74908 196 SER A CA 1
ATOM 1557 C C . SER A 1 198 ? 104.52447 144.49048 84.52887 1.000 53.01763 196 SER A C 1
ATOM 1558 O O . SER A 1 198 ? 104.08517 144.34552 85.68329 1.000 54.91463 196 SER A O 1
ATOM 1561 N N . HIS A 1 199 ? 103.77202 144.94448 83.52817 1.000 52.01149 197 HIS A N 1
ATOM 1562 C CA . HIS A 1 199 ? 102.35759 145.23715 83.72824 1.000 49.58808 197 HIS A CA 1
ATOM 1563 C C . HIS A 1 199 ? 101.61508 144.01212 84.24775 1.000 50.03062 197 HIS A C 1
ATOM 1564 O O . HIS A 1 199 ? 100.85325 144.09791 85.21932 1.000 48.13238 197 HIS A O 1
ATOM 1571 N N . VAL A 1 200 ? 101.83312 142.85528 83.61471 1.000 47.55206 198 VAL A N 1
ATOM 1572 C CA . VAL A 1 200 ? 101.09475 141.66343 84.01432 1.000 42.18276 198 VAL A CA 1
ATOM 1573 C C . VAL A 1 200 ? 101.50768 141.21585 85.41130 1.000 49.46144 198 VAL A C 1
ATOM 1574 O O . VAL A 1 200 ? 100.67936 140.70296 86.17071 1.000 50.68775 198 VAL A O 1
ATOM 1578 N N . ALA A 1 201 ? 102.77914 141.40290 85.78208 1.000 50.08615 199 ALA A N 1
ATOM 1579 C CA . ALA A 1 201 ? 103.20836 141.07560 87.13983 1.000 50.04932 199 ALA A CA 1
ATOM 1580 C C . ALA A 1 201 ? 102.46418 141.91902 88.16267 1.000 50.47646 199 ALA A C 1
ATOM 1581 O O . ALA A 1 201 ? 102.01762 141.41078 89.20086 1.000 52.41318 199 ALA A O 1
ATOM 1583 N N . ASN A 1 202 ? 102.31246 143.21406 87.88483 1.000 52.56356 200 ASN A N 1
ATOM 1584 C CA . ASN A 1 202 ? 101.56281 144.04659 88.82069 1.000 53.61793 200 ASN A CA 1
ATOM 1585 C C . ASN A 1 202 ? 100.07729 143.68771 88.83390 1.000 53.81142 200 ASN A C 1
ATOM 1586 O O . ASN A 1 202 ? 99.43188 143.74597 89.89155 1.000 55.91188 200 ASN A O 1
ATOM 1591 N N . VAL A 1 203 ? 99.52267 143.29851 87.68398 1.000 47.50617 201 VAL A N 1
ATOM 1592 C CA . VAL A 1 203 ? 98.14244 142.81766 87.66121 1.000 50.69469 201 VAL A CA 1
ATOM 1593 C C . VAL A 1 203 ? 97.99855 141.58364 88.54616 1.000 53.43993 201 VAL A C 1
ATOM 1594 O O . VAL A 1 203 ? 97.00481 141.42635 89.26769 1.000 49.97189 201 VAL A O 1
ATOM 1598 N N . ILE A 1 204 ? 98.99563 140.69661 88.51213 1.000 54.31013 202 ILE A N 1
ATOM 1599 C CA . ILE A 1 204 ? 98.96706 139.50203 89.34970 1.000 50.93603 202 ILE A CA 1
ATOM 1600 C C . ILE A 1 204 ? 99.04114 139.88414 90.82099 1.000 52.22348 202 ILE A C 1
ATOM 1601 O O . ILE A 1 204 ? 98.38207 139.26948 91.66656 1.000 51.73319 202 ILE A O 1
ATOM 1606 N N . ARG A 1 205 ? 99.85283 140.89545 91.15038 1.000 55.61688 203 ARG A N 1
ATOM 1607 C CA . ARG A 1 205 ? 99.91525 141.38561 92.52851 1.000 49.21512 203 ARG A CA 1
ATOM 1608 C C . ARG A 1 205 ? 98.54869 141.87394 92.99441 1.000 51.71474 203 ARG A C 1
ATOM 1609 O O . ARG A 1 205 ? 98.09806 141.55997 94.10748 1.000 55.99921 203 ARG A O 1
ATOM 1617 N N . ARG A 1 206 ? 97.87007 142.64407 92.14466 1.000 49.39042 204 ARG A N 1
ATOM 1618 C CA . ARG A 1 206 ? 96.53836 143.12014 92.50032 1.000 50.57968 204 ARG A CA 1
ATOM 1619 C C . ARG A 1 206 ? 95.56640 141.95927 92.66129 1.000 53.47101 204 ARG A C 1
ATOM 1620 O O . ARG A 1 206 ? 94.75328 141.94411 93.59230 1.000 55.33044 204 ARG A O 1
ATOM 1628 N N . LEU A 1 207 ? 95.64038 140.97258 91.76575 1.000 58.13763 205 LEU A N 1
ATOM 1629 C CA . LEU A 1 207 ? 94.76855 139.80629 91.87248 1.000 54.28977 205 LEU A CA 1
ATOM 1630 C C . LEU A 1 207 ? 95.01825 139.05300 93.17285 1.000 54.11088 205 LEU A C 1
ATOM 1631 O O . LEU A 1 207 ? 94.07541 138.56439 93.80861 1.000 48.56984 205 LEU A O 1
ATOM 1636 N N . LYS A 1 208 ? 96.28390 138.98034 93.59953 1.000 57.70263 206 LYS A N 1
ATOM 1637 C CA . LYS A 1 208 ? 96.62103 138.29334 94.84397 1.000 58.64113 206 LYS A CA 1
ATOM 1638 C C . LYS A 1 208 ? 96.07487 139.03747 96.05685 1.000 61.84239 206 LYS A C 1
ATOM 1639 O O . LYS A 1 208 ? 95.57358 138.41085 96.99910 1.000 58.31081 206 LYS A O 1
ATOM 1645 N N . ARG A 1 209 ? 96.15616 140.37306 96.05875 1.000 60.78149 207 ARG A N 1
ATOM 1646 C CA . ARG A 1 209 ? 95.57308 141.10244 97.18623 1.000 58.79325 207 ARG A CA 1
ATOM 1647 C C . ARG A 1 209 ? 94.04819 140.98285 97.20182 1.000 58.73489 207 ARG A C 1
ATOM 1648 O O . ARG A 1 209 ? 93.44402 140.88369 98.28090 1.000 60.75012 207 ARG A O 1
ATOM 1656 N N . ILE A 1 210 ? 93.41380 140.94743 96.02453 1.000 61.52101 208 ILE A N 1
ATOM 1657 C CA . ILE A 1 210 ? 91.96687 140.74052 95.96844 1.000 58.08228 208 ILE A CA 1
ATOM 1658 C C . ILE A 1 210 ? 91.61162 139.37834 96.55325 1.000 60.18064 208 ILE A C 1
ATOM 1659 O O . ILE A 1 210 ? 90.66465 139.24511 97.33679 1.000 63.75559 208 ILE A O 1
ATOM 1664 N N . CYS A 1 211 ? 92.36922 138.34284 96.17551 1.000 60.93998 209 CYS A N 1
ATOM 1665 C CA . CYS A 1 211 ? 92.10812 137.00315 96.69688 1.000 60.32559 209 CYS A CA 1
ATOM 1666 C C . CYS A 1 211 ? 92.32740 136.94217 98.20122 1.000 62.00863 209 CYS A C 1
ATOM 1667 O O . CYS A 1 211 ? 91.57077 136.28003 98.92159 1.000 59.66647 209 CYS A O 1
ATOM 1670 N N . ARG A 1 212 ? 93.35842 137.62988 98.69407 1.000 64.00657 210 ARG A N 1
ATOM 1671 C CA . ARG A 1 212 ? 93.59060 137.67928 100.13254 1.000 63.99968 210 ARG A CA 1
ATOM 1672 C C . ARG A 1 212 ? 92.40672 138.30493 100.85145 1.000 62.74854 210 ARG A C 1
ATOM 1673 O O . ARG A 1 212 ? 92.02275 137.85113 101.93462 1.000 61.64235 210 ARG A O 1
ATOM 1681 N N . PHE A 1 213 ? 91.79416 139.32924 100.24409 1.000 66.72377 211 PHE A N 1
ATOM 1682 C CA . PHE A 1 213 ? 90.65052 139.98800 100.87332 1.000 61.89674 211 PHE A CA 1
ATOM 1683 C C . PHE A 1 213 ? 89.49312 139.02035 101.07616 1.000 65.12045 211 PHE A C 1
ATOM 1684 O O . PHE A 1 213 ? 88.83123 139.04210 102.12132 1.000 71.74548 211 PHE A O 1
ATOM 1692 N N . TYR A 1 214 ? 89.22507 138.17424 100.08717 1.000 61.98457 212 TYR A N 1
ATOM 1693 C CA . TYR A 1 214 ? 88.09103 137.26435 100.13270 1.000 61.41637 212 TYR A CA 1
ATOM 1694 C C . TYR A 1 214 ? 88.43215 135.92663 100.77591 1.000 64.62482 212 TYR A C 1
ATOM 1695 O O . TYR A 1 214 ? 87.64906 134.97612 100.65935 1.000 61.51381 212 TYR A O 1
ATOM 1704 N N . GLY A 1 215 ? 89.57772 135.83588 101.44878 1.000 65.17892 213 GLY A N 1
ATOM 1705 C CA . GLY A 1 215 ? 89.94289 134.64915 102.19570 1.000 67.38474 213 GLY A CA 1
ATOM 1706 C C . GLY A 1 215 ? 90.19516 133.42129 101.34856 1.000 64.70843 213 GLY A C 1
ATOM 1707 O O . GLY A 1 215 ? 89.63624 132.35341 101.61546 1.000 75.01653 213 GLY A O 1
ATOM 1708 N N . SER A 1 216 ? 91.02711 133.56007 100.31975 1.000 65.22675 214 SER A N 1
ATOM 1709 C CA . SER A 1 216 ? 91.40520 132.43382 99.47770 1.000 69.63834 214 SER A CA 1
ATOM 1710 C C . SER A 1 216 ? 92.82314 132.66350 98.97675 1.000 66.67381 214 SER A C 1
ATOM 1711 O O . SER A 1 216 ? 93.19139 133.78638 98.61995 1.000 70.12480 214 SER A O 1
ATOM 1714 N N . ASP A 1 217 ? 93.62012 131.59509 98.97894 1.000 60.60836 215 ASP A N 1
ATOM 1715 C CA . ASP A 1 217 ? 95.00291 131.61506 98.50744 1.000 65.53976 215 ASP A CA 1
ATOM 1716 C C . ASP A 1 217 ? 95.13501 130.54497 97.43107 1.000 66.77778 215 ASP A C 1
ATOM 1717 O O . ASP A 1 217 ? 95.56087 129.41427 97.71000 1.000 73.74873 215 ASP A O 1
ATOM 1722 N N . PRO A 1 218 ? 94.76593 130.85838 96.19321 1.000 68.16789 216 PRO A N 1
ATOM 1723 C CA . PRO A 1 218 ? 94.82286 129.84874 95.13443 1.000 62.57380 216 PRO A CA 1
ATOM 1724 C C . PRO A 1 218 ? 96.25930 129.51477 94.77228 1.000 58.48539 216 PRO A C 1
ATOM 1725 O O . PRO A 1 218 ? 97.20709 130.22450 95.11876 1.000 58.27573 216 PRO A O 1
ATOM 1729 N N . VAL A 1 219 ? 96.40979 128.39619 94.07596 1.000 52.91723 217 VAL A N 1
ATOM 1730 C CA . VAL A 1 219 ? 97.70924 127.92956 93.61724 1.000 60.84220 217 VAL A CA 1
ATOM 1731 C C . VAL A 1 219 ? 97.81224 128.19383 92.12064 1.000 60.86031 217 VAL A C 1
ATOM 1732 O O . VAL A 1 219 ? 96.82196 128.08252 91.38396 1.000 57.83129 217 VAL A O 1
ATOM 1736 N N . PHE A 1 220 ? 99.00731 128.58130 91.68148 1.000 58.26839 218 PHE A N 1
ATOM 1737 C CA . PHE A 1 220 ? 99.24746 129.00084 90.30974 1.000 53.22415 218 PHE A CA 1
ATOM 1738 C C . PHE A 1 220 ? 99.79326 127.83659 89.49698 1.000 56.68293 218 PHE A C 1
ATOM 1739 O O . PHE A 1 220 ? 100.78950 127.20820 89.88099 1.000 64.48626 218 PHE A O 1
ATOM 1747 N N . ILE A 1 221 ? 99.13642 127.55428 88.37877 1.000 55.66518 219 ILE A N 1
ATOM 1748 C CA . ILE A 1 221 ? 99.59680 126.56439 87.41718 1.000 56.10422 219 ILE A CA 1
ATOM 1749 C C . ILE A 1 221 ? 99.94718 127.31243 86.14104 1.000 52.39595 219 ILE A C 1
ATOM 1750 O O . ILE A 1 221 ? 99.07622 127.93295 85.51774 1.000 55.74468 219 ILE A O 1
ATOM 1755 N N . CYS A 1 222 ? 101.21791 127.26852 85.75810 1.000 49.83156 220 CYS A N 1
ATOM 1756 C CA . CYS A 1 222 ? 101.71493 128.01936 84.62193 1.000 48.95035 220 CYS A CA 1
ATOM 1757 C C . CYS A 1 222 ? 102.26000 127.07498 83.56473 1.000 52.04942 220 CYS A C 1
ATOM 1758 O O . CYS A 1 222 ? 102.74278 125.98097 83.86734 1.000 55.65399 220 CYS A O 1
ATOM 1761 N N . THR A 1 223 ? 102.18466 127.52268 82.31988 1.000 51.46146 221 THR A N 1
ATOM 1762 C CA . THR A 1 223 ? 102.82096 126.85809 81.19619 1.000 49.05507 221 THR A CA 1
ATOM 1763 C C . THR A 1 223 ? 103.68149 127.88539 80.47814 1.000 48.76754 221 THR A C 1
ATOM 1764 O O . THR A 1 223 ? 103.32917 129.06471 80.42381 1.000 53.89813 221 THR A O 1
ATOM 1768 N N . SER A 1 224 ? 104.82750 127.45573 79.96245 1.000 52.41769 222 SER A N 1
ATOM 1769 C CA . SER A 1 224 ? 105.69678 128.37696 79.24818 1.000 53.48792 222 SER A CA 1
ATOM 1770 C C . SER A 1 224 ? 106.43458 127.62282 78.15472 1.000 53.16658 222 SER A C 1
ATOM 1771 O O . SER A 1 224 ? 106.54151 126.39384 78.18256 1.000 55.53547 222 SER A O 1
ATOM 1774 N N . ALA A 1 225 ? 106.92894 128.37924 77.17898 1.000 47.75993 223 ALA A N 1
ATOM 1775 C CA . ALA A 1 225 ? 107.79216 127.81749 76.15885 1.000 49.11974 223 ALA A CA 1
ATOM 1776 C C . ALA A 1 225 ? 109.17990 127.57398 76.73425 1.000 53.06261 223 ALA A C 1
ATOM 1777 O O . ALA A 1 225 ? 109.47892 127.93126 77.87497 1.000 55.66807 223 ALA A O 1
ATOM 1779 N N . THR A 1 226 ? 110.04155 126.95447 75.92903 1.000 57.24967 224 THR A N 1
ATOM 1780 C CA . THR A 1 226 ? 111.39732 126.64820 76.37734 1.000 58.10906 224 THR A CA 1
ATOM 1781 C C . THR A 1 226 ? 112.23770 127.91653 76.26444 1.000 58.56657 224 THR A C 1
ATOM 1782 O O . THR A 1 226 ? 112.94232 128.16572 75.28352 1.000 64.66911 224 THR A O 1
ATOM 1786 N N . ILE A 1 227 ? 112.11632 128.75165 77.28657 1.000 59.26057 225 ILE A N 1
ATOM 1787 C CA . ILE A 1 227 ? 113.01418 129.85899 77.49351 1.000 57.33507 225 ILE A CA 1
ATOM 1788 C C . ILE A 1 227 ? 114.02345 129.44234 78.55498 1.000 60.06384 225 ILE A C 1
ATOM 1789 O O . ILE A 1 227 ? 113.87609 128.41686 79.21464 1.000 60.96948 225 ILE A O 1
ATOM 1794 N N . ALA A 1 228 ? 115.05944 130.25879 78.73737 1.000 61.50020 226 ALA A N 1
ATOM 1795 C CA . ALA A 1 228 ? 116.13523 129.88477 79.64785 1.000 58.78888 226 ALA A CA 1
ATOM 1796 C C . ALA A 1 228 ? 115.66972 129.85975 81.10148 1.000 58.77832 226 ALA A C 1
ATOM 1797 O O . ALA A 1 228 ? 116.08581 128.98781 81.87214 1.000 66.00603 226 ALA A O 1
ATOM 1799 N N . ASN A 1 229 ? 114.78974 130.78453 81.49257 1.000 59.34877 227 ASN A N 1
ATOM 1800 C CA . ASN A 1 229 ? 114.42607 130.99274 82.89386 1.000 55.74730 227 ASN A CA 1
ATOM 1801 C C . ASN A 1 229 ? 112.92054 130.87866 83.09873 1.000 60.28503 227 ASN A C 1
ATOM 1802 O O . ASN A 1 229 ? 112.25289 131.86779 83.42506 1.000 62.83104 227 ASN A O 1
ATOM 1807 N N . PRO A 1 230 ? 112.35422 129.67977 82.95223 1.000 64.62218 228 PRO A N 1
ATOM 1808 C CA . PRO A 1 230 ? 110.90303 129.55696 83.16078 1.000 59.43537 228 PRO A CA 1
ATOM 1809 C C . PRO A 1 230 ? 110.51728 129.61011 84.62397 1.000 57.88807 228 PRO A C 1
ATOM 1810 O O . PRO A 1 230 ? 109.55739 130.30213 84.98806 1.000 62.28051 228 PRO A O 1
ATOM 1814 N N . LYS A 1 231 ? 111.26012 128.91453 85.48199 1.000 58.36501 229 LYS A N 1
ATOM 1815 C CA . LYS A 1 231 ? 110.97182 128.96450 86.90771 1.000 61.75916 229 LYS A CA 1
ATOM 1816 C C . LYS A 1 231 ? 111.13053 130.37983 87.44412 1.000 64.46174 229 LYS A C 1
ATOM 1817 O O . LYS A 1 231 ? 110.28558 130.85973 88.20776 1.000 67.70945 229 LYS A O 1
ATOM 1823 N N . GLU A 1 232 ? 112.19350 131.07400 87.02892 1.000 68.26581 230 GLU A N 1
ATOM 1824 C CA . GLU A 1 232 ? 112.45014 132.42480 87.52444 1.000 71.25344 230 GLU A CA 1
ATOM 1825 C C . GLU A 1 232 ? 111.39981 133.41317 87.03139 1.000 69.45483 230 GLU A C 1
ATOM 1826 O O . GLU A 1 232 ? 110.92407 134.25778 87.80112 1.000 67.44145 230 GLU A O 1
ATOM 1832 N N . LEU A 1 233 ? 111.02724 133.32463 85.75233 1.000 63.78744 231 LEU A N 1
ATOM 1833 C CA . LEU A 1 233 ? 109.98083 134.19350 85.23079 1.000 52.17863 231 LEU A CA 1
ATOM 1834 C C . LEU A 1 233 ? 108.66910 133.94963 85.95730 1.000 56.92882 231 LEU A C 1
ATOM 1835 O O . LEU A 1 233 ? 107.96544 134.89888 86.31722 1.000 56.99243 231 LEU A O 1
ATOM 1840 N N . GLY A 1 234 ? 108.33853 132.68155 86.20897 1.000 57.46885 232 GLY A N 1
ATOM 1841 C CA . GLY A 1 234 ? 107.11770 132.38204 86.93492 1.000 53.93379 232 GLY A CA 1
ATOM 1842 C C . GLY A 1 234 ? 107.14094 132.91163 88.35201 1.000 58.80695 232 GLY A C 1
ATOM 1843 O O . GLY A 1 234 ? 106.14077 133.43704 88.84601 1.000 63.54205 232 GLY A O 1
ATOM 1844 N N . GLU A 1 235 ? 108.28386 132.78632 89.02429 1.000 66.07691 233 GLU A N 1
ATOM 1845 C CA . GLU A 1 235 ? 108.38568 133.28102 90.39021 1.000 63.98615 233 GLU A CA 1
ATOM 1846 C C . GLU A 1 235 ? 108.25839 134.79692 90.43088 1.000 60.01819 233 GLU A C 1
ATOM 1847 O O . GLU A 1 235 ? 107.49764 135.34235 91.23819 1.000 59.91621 233 GLU A O 1
ATOM 1853 N N . GLN A 1 236 ? 108.95592 135.49442 89.53155 1.000 59.06126 234 GLN A N 1
ATOM 1854 C CA . GLN A 1 236 ? 108.89623 136.95194 89.52727 1.000 63.86966 234 GLN A CA 1
ATOM 1855 C C . GLN A 1 236 ? 107.55139 137.47499 89.03963 1.000 62.85868 234 GLN A C 1
ATOM 1856 O O . GLN A 1 236 ? 107.18706 138.60875 89.36851 1.000 63.72023 234 GLN A O 1
ATOM 1862 N N . LEU A 1 237 ? 106.80322 136.67540 88.27935 1.000 59.47993 235 LEU A N 1
ATOM 1863 C CA . LEU A 1 237 ? 105.52795 137.10996 87.72930 1.000 52.55569 235 LEU A CA 1
ATOM 1864 C C . LEU A 1 237 ? 104.37474 136.84713 88.69095 1.000 50.21245 235 LEU A C 1
ATOM 1865 O O . LEU A 1 237 ? 103.46628 137.67493 88.80935 1.000 50.86106 235 LEU A O 1
ATOM 1870 N N . THR A 1 238 ? 104.40137 135.71992 89.40069 1.000 50.95953 236 THR A N 1
ATOM 1871 C CA . THR A 1 238 ? 103.33650 135.38333 90.33456 1.000 50.86028 236 THR A CA 1
ATOM 1872 C C . THR A 1 238 ? 103.65538 135.76262 91.77164 1.000 52.64335 236 THR A C 1
ATOM 1873 O O . THR A 1 238 ? 102.73279 135.86796 92.58574 1.000 50.02206 236 THR A O 1
ATOM 1877 N N . GLY A 1 239 ? 104.92597 135.96033 92.10653 1.000 60.37849 237 GLY A N 1
ATOM 1878 C CA . GLY A 1 239 ? 105.28983 136.29450 93.46744 1.000 62.55715 237 GLY A CA 1
ATOM 1879 C C . GLY A 1 239 ? 105.28168 135.13948 94.43991 1.000 62.27937 237 GLY A C 1
ATOM 1880 O O . GLY A 1 239 ? 105.32178 135.37371 95.65204 1.000 62.19159 237 GLY A O 1
ATOM 1881 N N . LYS A 1 240 ? 105.21493 133.90673 93.95424 1.000 67.58019 238 LYS A N 1
ATOM 1882 C CA . LYS A 1 240 ? 105.23500 132.70606 94.77139 1.000 66.89344 238 LYS A CA 1
ATOM 1883 C C . LYS A 1 240 ? 106.37082 131.80408 94.30444 1.000 65.52842 238 LYS A C 1
ATOM 1884 O O . LYS A 1 240 ? 106.82889 131.91350 93.16052 1.000 64.73206 238 LYS A O 1
ATOM 1890 N N . PRO A 1 241 ? 106.87391 130.92606 95.17135 1.000 62.48976 239 PRO A N 1
ATOM 1891 C CA . PRO A 1 241 ? 107.87510 129.94984 94.72642 1.000 60.61156 239 PRO A CA 1
ATOM 1892 C C . PRO A 1 241 ? 107.25472 128.92961 93.78712 1.000 62.46020 239 PRO A C 1
ATOM 1893 O O . PRO A 1 241 ? 106.09488 128.53881 93.94352 1.000 58.17262 239 PRO A O 1
ATOM 1897 N N . MET A 1 242 ? 108.04121 128.49911 92.80281 1.000 66.94269 240 MET A N 1
ATOM 1898 C CA . MET A 1 242 ? 107.56405 127.61213 91.75298 1.000 70.25206 240 MET A CA 1
ATOM 1899 C C . MET A 1 242 ? 108.38307 126.33179 91.70476 1.000 67.76599 240 MET A C 1
ATOM 1900 O O . MET A 1 242 ? 109.59109 126.32796 91.97401 1.000 71.04171 240 MET A O 1
ATOM 1905 N N . ARG A 1 243 ? 107.70744 125.25411 91.32785 1.000 65.32858 241 ARG A N 1
ATOM 1906 C CA . ARG A 1 243 ? 108.34374 123.97063 91.08155 1.000 71.17107 241 ARG A CA 1
ATOM 1907 C C . ARG A 1 243 ? 108.28220 123.70740 89.58411 1.000 62.32247 241 ARG A C 1
ATOM 1908 O O . ARG A 1 243 ? 107.18340 123.55322 89.02194 1.000 64.32437 241 ARG A O 1
ATOM 1916 N N . LEU A 1 244 ? 109.47104 123.64376 88.94606 1.000 57.56747 242 LEU A N 1
ATOM 1917 C CA . LEU A 1 244 ? 109.56711 123.53873 87.48729 1.000 55.50594 242 LEU A CA 1
ATOM 1918 C C . LEU A 1 244 ? 109.33044 122.08426 87.09058 1.000 59.97506 242 LEU A C 1
ATOM 1919 O O . LEU A 1 244 ? 109.90548 121.16167 87.69653 1.000 73.98530 242 LEU A O 1
ATOM 1924 N N . VAL A 1 245 ? 108.50227 121.83581 86.07466 1.000 58.52393 243 VAL A N 1
ATOM 1925 C CA . VAL A 1 245 ? 108.28349 120.46974 85.60230 1.000 61.36494 243 VAL A CA 1
ATOM 1926 C C . VAL A 1 245 ? 109.03494 120.30472 84.28373 1.000 69.38453 243 VAL A C 1
ATOM 1927 O O . VAL A 1 245 ? 108.59371 120.78801 83.23682 1.000 69.10314 243 VAL A O 1
ATOM 1931 N N . ASP A 1 246 ? 110.17363 119.61400 84.33337 1.000 74.24849 244 ASP A N 1
ATOM 1932 C CA . ASP A 1 246 ? 111.04165 119.38918 83.17548 1.000 78.55113 244 ASP A CA 1
ATOM 1933 C C . ASP A 1 246 ? 110.64878 118.19585 82.30885 1.000 77.98838 244 ASP A C 1
ATOM 1934 O O . ASP A 1 246 ? 110.37894 118.36115 81.11435 1.000 67.10001 244 ASP A O 1
ATOM 1939 N N . ASP A 1 247 ? 110.66359 116.99212 82.88594 1.000 78.36386 245 ASP A N 1
ATOM 1940 C CA . ASP A 1 247 ? 110.58191 115.75600 82.11323 1.000 76.63829 245 ASP A CA 1
ATOM 1941 C C . ASP A 1 247 ? 109.38512 115.74650 81.17000 1.000 72.32022 245 ASP A C 1
ATOM 1942 O O . ASP A 1 247 ? 108.30269 116.22542 81.50548 1.000 82.13394 245 ASP A O 1
ATOM 1947 N N . ASN A 1 248 ? 109.59576 115.22414 79.96939 1.000 69.44388 246 ASN A N 1
ATOM 1948 C CA . ASN A 1 248 ? 108.54277 115.10650 78.96704 1.000 66.36943 246 ASN A CA 1
ATOM 1949 C C . ASN A 1 248 ? 108.26096 113.62030 78.76947 1.000 71.45255 246 ASN A C 1
ATOM 1950 O O . ASN A 1 248 ? 108.90618 112.95520 77.95729 1.000 76.53781 246 ASN A O 1
ATOM 1955 N N . GLY A 1 249 ? 107.28317 113.10375 79.51257 1.000 68.06114 247 GLY A N 1
ATOM 1956 C CA . GLY A 1 249 ? 106.92054 111.70490 79.39115 1.000 66.91245 247 GLY A CA 1
ATOM 1957 C C . GLY A 1 249 ? 106.20430 111.33070 78.11077 1.000 67.94219 247 GLY A C 1
ATOM 1958 O O . GLY A 1 249 ? 105.87675 110.15541 77.92616 1.000 68.60630 247 GLY A O 1
ATOM 1959 N N . ALA A 1 250 ? 105.94967 112.28981 77.22532 1.000 65.99705 248 ALA A N 1
ATOM 1960 C CA . ALA A 1 250 ? 105.26973 111.99513 75.97695 1.000 65.56604 248 ALA A CA 1
ATOM 1961 C C . ALA A 1 250 ? 106.19104 111.23442 75.02273 1.000 62.85210 248 ALA A C 1
ATOM 1962 O O . ALA A 1 250 ? 107.40771 111.44250 75.02125 1.000 61.36138 248 ALA A O 1
ATOM 1964 N N . PRO A 1 251 ? 105.63368 110.33805 74.20817 1.000 60.65275 249 PRO A N 1
ATOM 1965 C CA . PRO A 1 251 ? 106.46367 109.59341 73.25616 1.000 61.19684 249 PRO A CA 1
ATOM 1966 C C . PRO A 1 251 ? 106.92831 110.48607 72.11667 1.000 67.02659 249 PRO A C 1
ATOM 1967 O O . PRO A 1 251 ? 106.19397 111.35368 71.63978 1.000 74.48077 249 PRO A O 1
ATOM 1971 N N . SER A 1 252 ? 108.16316 110.26274 71.68190 1.000 66.75618 250 SER A N 1
ATOM 1972 C CA . SER A 1 252 ? 108.77598 111.04743 70.62303 1.000 62.11944 250 SER A CA 1
ATOM 1973 C C . SER A 1 252 ? 109.52653 110.11807 69.67899 1.000 61.12087 250 SER A C 1
ATOM 1974 O O . SER A 1 252 ? 110.11681 109.12622 70.11365 1.000 63.08799 250 SER A O 1
ATOM 1977 N N . GLY A 1 253 ? 109.47901 110.42343 68.38259 1.000 60.39356 251 GLY A N 1
ATOM 1978 C CA . GLY A 1 253 ? 110.21448 109.67502 67.38945 1.000 61.00061 251 GLY A CA 1
ATOM 1979 C C . GLY A 1 253 ? 111.54483 110.33239 67.05052 1.000 61.11742 251 GLY A C 1
ATOM 1980 O O . GLY A 1 253 ? 111.95277 111.33171 67.63483 1.000 62.16162 251 GLY A O 1
ATOM 1981 N N . ARG A 1 254 ? 112.23638 109.73044 66.08870 1.000 63.85732 252 ARG A N 1
ATOM 1982 C CA . ARG A 1 254 ? 113.47383 110.32115 65.59991 1.000 63.57522 252 ARG A CA 1
ATOM 1983 C C . ARG A 1 254 ? 113.17442 111.67408 64.97273 1.000 60.21776 252 ARG A C 1
ATOM 1984 O O . ARG A 1 254 ? 112.11714 111.86825 64.36740 1.000 63.49400 252 ARG A O 1
ATOM 1992 N N . LYS A 1 255 ? 114.09566 112.62367 65.12803 1.000 58.12942 253 LYS A N 1
ATOM 1993 C CA . LYS A 1 255 ? 113.90796 113.94349 64.53481 1.000 57.61470 253 LYS A CA 1
ATOM 1994 C C . LYS A 1 255 ? 115.19401 114.39208 63.85418 1.000 60.15024 253 LYS A C 1
ATOM 1995 O O . LYS A 1 255 ? 116.27488 114.26280 64.42593 1.000 65.10137 253 LYS A O 1
ATOM 2001 N N . HIS A 1 256 ? 115.08711 114.90658 62.63350 1.000 53.88064 254 HIS A N 1
ATOM 2002 C CA . HIS A 1 256 ? 116.25472 115.33390 61.86206 1.000 52.47608 254 HIS A CA 1
ATOM 2003 C C . HIS A 1 256 ? 116.17964 116.84084 61.65221 1.000 58.80672 254 HIS A C 1
ATOM 2004 O O . HIS A 1 256 ? 115.42173 117.31732 60.80091 1.000 67.79099 254 HIS A O 1
ATOM 2011 N N . PHE A 1 257 ? 116.96458 117.59301 62.41234 1.000 53.12856 255 PHE A N 1
ATOM 2012 C CA . PHE A 1 257 ? 117.00573 119.04292 62.29259 1.000 56.82214 255 PHE A CA 1
ATOM 2013 C C . PHE A 1 257 ? 118.24283 119.37491 61.46592 1.000 60.50621 255 PHE A C 1
ATOM 2014 O O . PHE A 1 257 ? 119.37915 119.17460 61.91405 1.000 61.29550 255 PHE A O 1
ATOM 2022 N N . VAL A 1 258 ? 118.01872 119.82035 60.23178 1.000 58.12584 256 VAL A N 1
ATOM 2023 C CA . VAL A 1 258 ? 119.07529 119.90884 59.23440 1.000 59.90389 256 VAL A CA 1
ATOM 2024 C C . VAL A 1 258 ? 119.24542 121.36230 58.82071 1.000 60.49429 256 VAL A C 1
ATOM 2025 O O . VAL A 1 258 ? 118.26950 122.11659 58.74011 1.000 60.53084 256 VAL A O 1
ATOM 2029 N N . PHE A 1 259 ? 120.48985 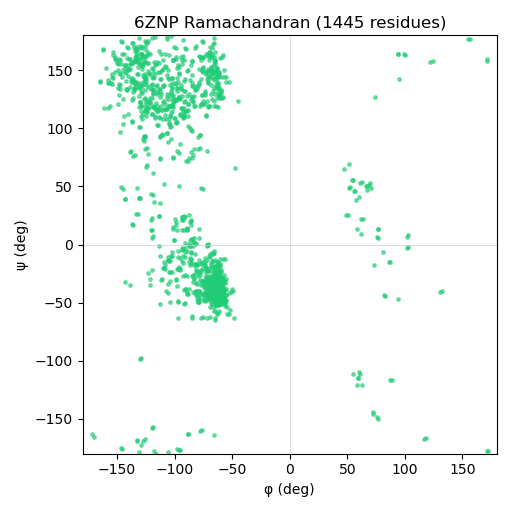121.75093 58.56033 1.000 55.97494 257 PHE A N 1
ATOM 2030 C CA . PHE A 1 259 ? 120.82181 123.09127 58.10250 1.000 55.47649 257 PHE A CA 1
ATOM 2031 C C . PHE A 1 259 ? 121.08277 123.05524 56.60130 1.000 61.99426 257 PHE A C 1
ATOM 2032 O O . PHE A 1 259 ? 121.80289 122.17774 56.11334 1.000 65.54224 257 PHE A O 1
ATOM 2040 N N . TYR A 1 260 ? 120.50400 124.01368 55.87839 1.000 57.29479 258 TYR A N 1
ATOM 2041 C CA . TYR A 1 260 ? 120.50744 124.03568 54.42046 1.000 56.66865 258 TYR A CA 1
ATOM 2042 C C . TYR A 1 260 ? 120.98571 125.39648 53.93455 1.000 63.75184 258 TYR A C 1
ATOM 2043 O O . TYR A 1 260 ? 120.49223 126.43022 54.39700 1.000 67.65851 258 TYR A O 1
ATOM 2052 N N . ASN A 1 261 ? 121.93206 125.39752 52.99763 1.000 61.39525 259 ASN A N 1
ATOM 2053 C CA . ASN A 1 261 ? 122.46206 126.62806 52.42018 1.000 58.71951 259 ASN A CA 1
ATOM 2054 C C . ASN A 1 261 ? 122.24951 126.59299 50.91331 1.000 62.92272 259 ASN A C 1
ATOM 2055 O O . ASN A 1 261 ? 122.79476 125.69997 50.24222 1.000 73.57134 259 ASN A O 1
ATOM 2060 N N . PRO A 1 262 ? 121.48008 127.51801 50.33985 1.000 67.09720 260 PRO A N 1
ATOM 2061 C CA . PRO A 1 262 ? 121.19144 127.44335 48.90935 1.000 71.25953 260 PRO A CA 1
ATOM 2062 C C . PRO A 1 262 ? 122.45805 127.57566 48.09111 1.000 78.41073 260 PRO A C 1
ATOM 2063 O O . PRO A 1 262 ? 123.43827 128.21375 48.52195 1.000 77.50591 260 PRO A O 1
ATOM 2067 N N . PRO A 1 263 ? 122.48659 126.98483 46.89805 1.000 80.68191 261 PRO A N 1
ATOM 2068 C CA . PRO A 1 263 ? 123.69722 127.01972 46.07350 1.000 68.53299 261 PRO A CA 1
ATOM 2069 C C . PRO A 1 263 ? 124.02106 128.43101 45.61788 1.000 74.07569 261 PRO A C 1
ATOM 2070 O O . PRO A 1 263 ? 123.16591 129.31628 45.57907 1.000 81.52932 261 PRO A O 1
ATOM 2074 N N . ILE A 1 264 ? 125.28414 128.63021 45.26493 1.000 77.80479 262 ILE A N 1
ATOM 2075 C CA . ILE A 1 264 ? 125.71965 129.89622 44.68864 1.000 82.46656 262 ILE A CA 1
ATOM 2076 C C . ILE A 1 264 ? 125.40544 129.88409 43.19614 1.000 83.57862 262 ILE A C 1
ATOM 2077 O O . ILE A 1 264 ? 125.68895 128.90367 42.49841 1.000 85.35200 262 ILE A O 1
ATOM 2082 N N . VAL A 1 265 ? 124.81277 130.97358 42.70273 1.000 83.02262 263 VAL A N 1
ATOM 2083 C CA . VAL A 1 265 ? 124.35416 131.06438 41.31754 1.000 84.04369 263 VAL A CA 1
ATOM 2084 C C . VAL A 1 265 ? 125.37245 131.81408 40.46893 1.000 95.62545 263 VAL A C 1
ATOM 2085 O O . VAL A 1 265 ? 125.50623 131.55832 39.26618 1.000 101.01450 263 VAL A O 1
ATOM 2089 N N . ASN A 1 266 ? 126.08612 132.75310 41.08342 1.000 97.33119 264 ASN A N 1
ATOM 2090 C CA . ASN A 1 266 ? 127.19447 133.43946 40.43585 1.000 100.75204 264 ASN A CA 1
ATOM 2091 C C . ASN A 1 266 ? 128.35793 133.49996 41.41014 1.000 107.18103 264 ASN A C 1
ATOM 2092 O O . ASN A 1 266 ? 128.18299 133.90302 42.56414 1.000 108.58996 264 ASN A O 1
ATOM 2097 N N . LYS A 1 267 ? 129.54838 133.14804 40.92986 1.000 109.64476 265 LYS A N 1
ATOM 2098 C CA . LYS A 1 267 ? 130.72445 133.02776 41.78449 1.000 112.73332 265 LYS A CA 1
ATOM 2099 C C . LYS A 1 267 ? 131.49045 134.34495 41.91190 1.000 113.72907 265 LYS A C 1
ATOM 2100 O O . LYS A 1 267 ? 131.93082 134.67858 43.02086 1.000 109.01131 265 LYS A O 1
ATOM 2106 N N . PRO A 1 268 ? 131.68557 135.12932 40.81975 1.000 110.80292 266 PRO A N 1
ATOM 2107 C CA . PRO A 1 268 ? 132.30289 136.45332 40.99068 1.000 109.73684 266 PRO A CA 1
ATOM 2108 C C . PRO A 1 268 ? 131.47290 137.36405 41.87982 1.000 109.93523 266 PRO A C 1
ATOM 2109 O O . PRO A 1 268 ? 131.96380 137.85880 42.89940 1.000 109.22481 266 PRO A O 1
ATOM 2113 N N . LEU A 1 269 ? 130.21128 137.59086 41.50816 1.000 107.16465 267 LEU A N 1
ATOM 2114 C CA . LEU A 1 269 ? 129.34610 138.44795 42.30892 1.000 103.54450 267 LEU A CA 1
ATOM 2115 C C . LEU A 1 269 ? 129.03255 137.85909 43.67678 1.000 103.46948 267 LEU A C 1
ATOM 2116 O O . LEU A 1 269 ? 128.55532 138.59629 44.54688 1.000 101.98202 267 LEU A O 1
ATOM 2121 N N . ASN A 1 270 ? 129.29917 136.56944 43.88469 1.000 104.98208 268 ASN A N 1
ATOM 2122 C CA . ASN A 1 270 ? 129.08305 135.88307 45.15963 1.000 108.89170 268 ASN A CA 1
ATOM 2123 C C . ASN A 1 270 ? 127.66057 136.12877 45.67558 1.000 106.85539 268 ASN A C 1
ATOM 2124 O O . ASN A 1 270 ? 127.42487 136.82450 46.66396 1.000 102.29510 268 ASN A O 1
ATOM 2129 N N . ILE A 1 271 ? 126.70912 135.54141 44.95434 1.000 101.82751 269 ILE A N 1
ATOM 2130 C CA . ILE A 1 271 ? 125.29273 135.64866 45.27918 1.000 98.66893 269 ILE A CA 1
ATOM 2131 C C . ILE A 1 271 ? 124.68221 134.25317 45.26771 1.000 93.61575 269 ILE A C 1
ATOM 2132 O O . ILE A 1 271 ? 124.86067 133.49799 44.30506 1.000 88.64693 269 ILE A O 1
ATOM 2137 N N . ARG A 1 272 ? 123.99398 133.90230 46.35311 1.000 93.24961 270 ARG A N 1
ATOM 2138 C CA . ARG A 1 272 ? 123.35726 132.60205 46.48768 1.000 82.58621 270 ARG A CA 1
ATOM 2139 C C . ARG A 1 272 ? 121.92591 132.64309 45.96160 1.000 83.69431 270 ARG A C 1
ATOM 2140 O O . ARG A 1 272 ? 121.35608 133.70337 45.69775 1.000 85.65325 270 ARG A O 1
ATOM 2148 N N . ARG A 1 273 ? 121.34419 131.45904 45.81036 1.000 81.72091 271 ARG A N 1
ATOM 2149 C CA . ARG A 1 273 ? 119.95367 131.36132 45.40435 1.000 79.31358 271 ARG A CA 1
ATOM 2150 C C . ARG A 1 273 ? 119.05720 131.80079 46.55377 1.000 81.36867 271 ARG A C 1
ATOM 2151 O O . ARG A 1 273 ? 119.39348 131.63259 47.72930 1.000 81.28637 271 ARG A O 1
ATOM 2159 N N . SER A 1 274 ? 117.90476 132.36838 46.20851 1.000 85.74610 272 SER A N 1
ATOM 2160 C CA . SER A 1 274 ? 116.97583 132.81370 47.23723 1.000 80.47570 272 SER A CA 1
ATOM 2161 C C . SER A 1 274 ? 116.51502 131.63775 48.07832 1.000 74.86966 272 SER A C 1
ATOM 2162 O O . SER A 1 274 ? 116.21091 130.56129 47.55671 1.000 77.44379 272 SER A O 1
ATOM 2165 N N . ALA A 1 275 ? 116.49141 131.83935 49.39630 1.000 70.32819 273 ALA A N 1
ATOM 2166 C CA . ALA A 1 275 ? 115.89866 130.82790 50.25811 1.000 66.25185 273 ALA A CA 1
ATOM 2167 C C . ALA A 1 275 ? 114.45905 130.56593 49.84924 1.000 67.66954 273 ALA A C 1
ATOM 2168 O O . ALA A 1 275 ? 113.94366 129.46189 50.05218 1.000 67.24951 273 ALA A O 1
ATOM 2170 N N . THR A 1 276 ? 113.80984 131.56234 49.24321 1.000 64.08282 274 THR A N 1
ATOM 2171 C CA . THR A 1 276 ? 112.43272 131.39878 48.79925 1.000 60.19144 274 THR A CA 1
ATOM 2172 C C . THR A 1 276 ? 112.31810 130.30996 47.73825 1.000 61.32479 274 THR A C 1
ATOM 2173 O O . THR A 1 276 ? 111.44456 129.44193 47.82312 1.000 68.83472 274 THR A O 1
ATOM 2177 N N . ALA A 1 277 ? 113.20920 130.31749 46.74375 1.000 62.27806 275 ALA A N 1
ATOM 2178 C CA . ALA A 1 277 ? 113.11864 129.31805 45.68065 1.000 63.48970 275 ALA A CA 1
ATOM 2179 C C . ALA A 1 277 ? 113.45156 127.91820 46.19067 1.000 66.49305 275 ALA A C 1
ATOM 2180 O O . ALA A 1 277 ? 112.75401 126.94380 45.86176 1.000 73.45653 275 ALA A O 1
ATOM 2182 N N . GLU A 1 278 ? 114.51165 127.79570 46.99424 1.000 59.30665 276 GLU A N 1
ATOM 2183 C CA . GLU A 1 278 ? 114.86879 126.49108 47.54036 1.000 60.84980 276 GLU A CA 1
ATOM 2184 C C . GLU A 1 278 ? 113.75700 125.94825 48.42651 1.000 65.37145 276 GLU A C 1
ATOM 2185 O O . GLU A 1 278 ? 113.45708 124.74821 48.39751 1.000 66.94602 276 GLU A O 1
ATOM 2191 N N . VAL A 1 279 ? 113.12919 126.82075 49.21673 1.000 65.51604 277 VAL A N 1
ATOM 2192 C CA . VAL A 1 279 ? 112.01959 126.39790 50.06233 1.000 58.33932 277 VAL A CA 1
ATOM 2193 C C . VAL A 1 279 ? 110.83215 125.96338 49.21450 1.000 58.90277 277 VAL A C 1
ATOM 2194 O O . VAL A 1 279 ? 110.18813 124.94871 49.50630 1.000 65.21098 277 VAL A O 1
ATOM 2198 N N . ASN A 1 280 ? 110.52030 126.71781 48.15561 1.000 60.41899 278 ASN A N 1
ATOM 2199 C CA . ASN A 1 280 ? 109.43463 126.32516 47.26120 1.000 61.80590 278 ASN A CA 1
ATOM 2200 C C . ASN A 1 280 ? 109.65395 124.91560 46.73368 1.000 64.64921 278 ASN A C 1
ATOM 2201 O O . ASN A 1 280 ? 108.74984 124.07526 46.78074 1.000 65.28976 278 ASN A O 1
ATOM 2206 N N . GLU A 1 281 ? 110.86853 124.62605 46.26154 1.000 62.57883 279 GLU A N 1
ATOM 2207 C CA . GLU A 1 281 ? 111.10819 123.32061 45.65111 1.000 61.91544 279 GLU A CA 1
ATOM 2208 C C . GLU A 1 281 ? 111.19057 122.19993 46.68784 1.000 58.92048 279 GLU A C 1
ATOM 2209 O O . GLU A 1 281 ? 110.72958 121.07907 46.42462 1.000 66.93930 279 GLU A O 1
ATOM 2215 N N . LEU A 1 282 ? 111.73266 122.47643 47.87504 1.000 54.40410 280 LEU A N 1
ATOM 2216 C CA . LEU A 1 282 ? 111.75125 121.46303 48.92758 1.000 61.17196 280 LEU A CA 1
ATOM 2217 C C . LEU A 1 282 ? 110.33479 121.10829 49.37325 1.000 64.67894 280 LEU A C 1
ATOM 2218 O O . LEU A 1 282 ? 109.96127 119.92580 49.44828 1.000 68.09000 280 LEU A O 1
ATOM 2223 N N . ALA A 1 283 ? 109.53068 122.12841 49.68363 1.000 60.45995 281 ALA A N 1
ATOM 2224 C CA . ALA A 1 283 ? 108.14480 121.88912 50.05644 1.000 59.00207 281 ALA A CA 1
ATOM 2225 C C . ALA A 1 283 ? 107.36895 121.24960 48.91704 1.000 65.99599 281 ALA A C 1
ATOM 2226 O O . ALA A 1 283 ? 106.42800 120.49597 49.16408 1.000 65.99015 281 ALA A O 1
ATOM 2228 N N . LYS A 1 284 ? 107.75350 121.52413 47.66780 1.000 69.17436 282 LYS A N 1
ATOM 2229 C CA . LYS A 1 284 ? 107.15001 120.83472 46.53310 1.000 64.30826 282 LYS A CA 1
ATOM 2230 C C . LYS A 1 284 ? 107.39682 119.33822 46.61331 1.000 71.14756 282 LYS A C 1
ATOM 2231 O O . LYS A 1 284 ? 106.46078 118.53686 46.52342 1.000 73.39148 282 LYS A O 1
ATOM 2237 N N . GLU A 1 285 ? 108.66130 118.94242 46.78171 1.000 73.20363 283 GLU A N 1
ATOM 2238 C CA . GLU A 1 285 ? 108.96643 117.51598 46.84854 1.000 73.46221 283 GLU A CA 1
ATOM 2239 C C . GLU A 1 285 ? 108.30572 116.84565 48.04400 1.000 71.65553 283 GLU A C 1
ATOM 2240 O O . GLU A 1 285 ? 107.97820 115.65477 47.97953 1.000 71.63011 283 GLU A O 1
ATOM 2246 N N . PHE A 1 286 ? 108.09119 117.58064 49.13642 1.000 69.46412 284 PHE A N 1
ATOM 2247 C CA . PHE A 1 286 ? 107.44114 116.94127 50.28050 1.000 66.68243 284 PHE A CA 1
ATOM 2248 C C . PHE A 1 286 ? 105.92128 116.89278 50.13262 1.000 65.06633 284 PHE A C 1
ATOM 2249 O O . PHE A 1 286 ? 105.29649 115.88624 50.48242 1.000 62.34206 284 PHE A O 1
ATOM 2257 N N . LEU A 1 287 ? 105.30665 117.95386 49.61313 1.000 65.77564 285 LEU A N 1
ATOM 2258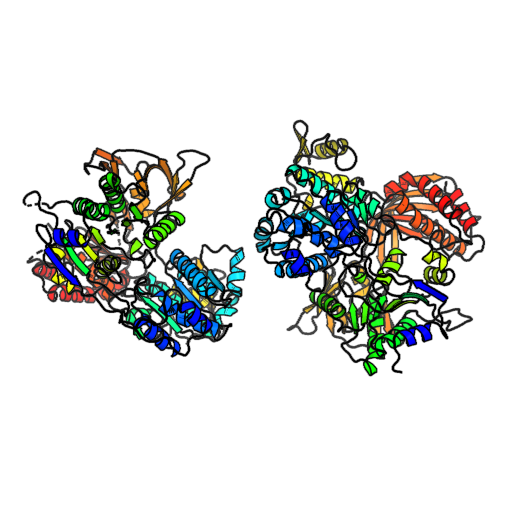 C CA . LEU A 1 287 ? 103.85668 117.99283 49.49095 1.000 63.57576 285 LEU A CA 1
ATOM 2259 C C . LEU A 1 287 ? 103.35904 117.12096 48.34623 1.000 68.28242 285 LEU A C 1
ATOM 2260 O O . LEU A 1 287 ? 102.25504 116.57182 48.42942 1.000 69.91521 285 LEU A O 1
ATOM 2265 N N . LYS A 1 288 ? 104.15075 116.97852 47.27794 1.000 73.76131 286 LYS A N 1
ATOM 2266 C CA . LYS A 1 288 ? 103.74818 116.11854 46.16920 1.000 73.36011 286 LYS A CA 1
ATOM 2267 C C . LYS A 1 288 ? 103.64421 114.66330 46.60121 1.000 75.80742 286 LYS A C 1
ATOM 2268 O O . LYS A 1 288 ? 102.85110 113.90320 46.03481 1.000 81.52781 286 LYS A O 1
ATOM 2274 N N . ASN A 1 289 ? 104.42061 114.25999 47.60583 1.000 71.04566 287 ASN A N 1
ATOM 2275 C CA . ASN A 1 289 ? 104.36951 112.90771 48.13737 1.000 61.40270 287 ASN A CA 1
ATOM 2276 C C . ASN A 1 289 ? 103.42642 112.78197 49.32620 1.000 65.92919 287 ASN A C 1
ATOM 2277 O O . ASN A 1 289 ? 103.57353 111.84959 50.12465 1.000 68.19836 287 ASN A O 1
ATOM 2282 N N . LYS A 1 290 ? 102.48304 113.71397 49.47245 1.000 68.37638 288 LYS A N 1
ATOM 2283 C CA . LYS A 1 290 ? 101.46442 113.66552 50.52370 1.000 69.90293 288 LYS A CA 1
ATOM 2284 C C . LYS A 1 290 ? 102.08760 113.57801 51.92061 1.000 67.19261 288 LYS A C 1
ATOM 2285 O O . LYS A 1 290 ? 101.67175 112.78257 52.76741 1.000 62.97334 288 LYS A O 1
ATOM 2291 N N . VAL A 1 291 ? 103.09875 114.41557 52.15287 1.000 67.24103 289 VAL A N 1
ATOM 2292 C CA . VAL A 1 291 ? 103.76251 114.55210 53.44636 1.000 59.57285 289 VAL A CA 1
ATOM 2293 C C . VAL A 1 291 ? 103.32889 115.88032 54.05179 1.000 57.85915 289 VAL A C 1
ATOM 2294 O O . VAL A 1 291 ? 103.41859 116.92586 53.39722 1.000 58.50752 289 VAL A O 1
ATOM 2298 N N . GLN A 1 292 ? 102.82721 115.83758 55.28189 1.000 57.39629 290 GLN A N 1
ATOM 2299 C CA . GLN A 1 292 ? 102.24717 117.02702 55.88970 1.000 52.52485 290 GLN A CA 1
ATOM 2300 C C . GLN A 1 292 ? 103.37723 117.96667 56.30551 1.000 54.76559 290 GLN A C 1
ATOM 2301 O O . GLN A 1 292 ? 104.28470 117.56464 57.03964 1.000 59.23792 290 GLN A O 1
ATOM 2307 N N . THR A 1 293 ? 103.34834 119.20435 55.80984 1.000 48.89755 291 THR A N 1
ATOM 2308 C CA . THR A 1 293 ? 104.47571 120.12021 55.92719 1.000 45.11440 291 THR A CA 1
ATOM 2309 C C . THR A 1 293 ? 104.02393 121.50608 56.36227 1.000 49.52132 291 THR A C 1
ATOM 2310 O O . THR A 1 293 ? 102.99095 122.00125 55.90532 1.000 52.36353 291 THR A O 1
ATOM 2314 N N . ILE A 1 294 ? 104.79268 122.12777 57.25464 1.000 43.66872 292 ILE A N 1
ATOM 2315 C CA . ILE A 1 294 ? 104.60329 123.52898 57.60874 1.000 43.53539 292 ILE A CA 1
ATOM 2316 C C . ILE A 1 294 ? 105.81000 124.31460 57.11384 1.000 44.52619 292 ILE A C 1
ATOM 2317 O O . ILE A 1 294 ? 106.94550 123.82575 57.15432 1.000 46.58787 292 ILE A O 1
ATOM 2322 N N . VAL A 1 295 ? 105.55763 125.52741 56.63051 1.000 43.16596 293 VAL A N 1
ATOM 2323 C CA . VAL A 1 295 ? 106.58778 126.41259 56.10086 1.000 41.63779 293 VAL A CA 1
ATOM 2324 C C . VAL A 1 295 ? 106.44105 127.75229 56.80740 1.000 42.48368 293 VAL A C 1
ATOM 2325 O O . VAL A 1 295 ? 105.44924 128.46308 56.59794 1.000 42.77597 293 VAL A O 1
ATOM 2329 N N . PHE A 1 296 ? 107.42674 128.10515 57.62718 1.000 39.37599 294 PHE A N 1
ATOM 2330 C CA . PHE A 1 296 ? 107.46210 129.40062 58.29460 1.000 41.90883 294 PHE A CA 1
ATOM 2331 C C . PHE A 1 296 ? 108.21852 130.40412 57.43428 1.000 43.09264 294 PHE A C 1
ATOM 2332 O O . PHE A 1 296 ? 109.19756 130.05347 56.76778 1.000 45.49704 294 PHE A O 1
ATOM 2340 N N . ALA A 1 297 ? 107.74117 131.64712 57.42308 1.000 41.47878 295 ALA A N 1
ATOM 2341 C CA . ALA A 1 297 ? 108.44444 132.73215 56.75673 1.000 46.70404 295 ALA A CA 1
ATOM 2342 C C . ALA A 1 297 ? 108.50418 133.94934 57.67073 1.000 52.85318 295 ALA A C 1
ATOM 2343 O O . ALA A 1 297 ? 107.73042 134.07859 58.62466 1.000 51.98780 295 ALA A O 1
ATOM 2345 N N . ARG A 1 298 ? 109.42970 134.85942 57.35677 1.000 49.20899 296 ARG A N 1
ATOM 2346 C CA . ARG A 1 298 ? 109.74198 135.93187 58.29266 1.000 55.62112 296 ARG A CA 1
ATOM 2347 C C . ARG A 1 298 ? 108.76694 137.10135 58.20876 1.000 56.84440 296 ARG A C 1
ATOM 2348 O O . ARG A 1 298 ? 108.70082 137.89716 59.15219 1.000 61.15914 296 ARG A O 1
ATOM 2356 N N . SER A 1 299 ? 108.01144 137.22516 57.11638 1.000 59.30498 297 SER A N 1
ATOM 2357 C CA . SER A 1 299 ? 107.10320 138.35038 56.92471 1.000 59.43750 297 SER A CA 1
ATOM 2358 C C . SER A 1 299 ? 105.83087 137.89655 56.21496 1.000 57.65432 297 SER A C 1
ATOM 2359 O O . SER A 1 299 ? 105.77635 136.82381 55.60896 1.000 58.79238 297 SER A O 1
ATOM 2362 N N . ARG A 1 300 ? 104.80304 138.74794 56.28943 1.000 55.15644 298 ARG A N 1
ATOM 2363 C CA . ARG A 1 300 ? 103.52482 138.44731 55.64897 1.000 52.30847 298 ARG A CA 1
ATOM 2364 C C . ARG A 1 300 ? 103.65998 138.38526 54.13002 1.000 55.17699 298 ARG A C 1
ATOM 2365 O O . ARG A 1 300 ? 103.10691 137.48325 53.47918 1.000 58.06739 298 ARG A O 1
ATOM 2373 N N . VAL A 1 301 ? 104.38808 139.33947 53.54793 1.000 57.94592 299 VAL A N 1
ATOM 2374 C CA . VAL A 1 301 ? 104.52805 139.38430 52.09630 1.000 59.57796 299 VAL A CA 1
ATOM 2375 C C . VAL A 1 301 ? 105.20755 138.11809 51.59366 1.000 58.44744 299 VAL A C 1
ATOM 2376 O O . VAL A 1 301 ? 104.79122 137.51977 50.58925 1.000 59.97795 299 VAL A O 1
ATOM 2380 N N . ARG A 1 302 ? 106.25184 137.67733 52.29456 1.000 51.57774 300 ARG A N 1
ATOM 2381 C CA . ARG A 1 302 ? 106.96699 136.49490 51.84475 1.000 53.31413 300 ARG A CA 1
ATOM 2382 C C . ARG A 1 302 ? 106.12463 135.24007 52.03575 1.000 52.21679 300 ARG A C 1
ATOM 2383 O O . ARG A 1 302 ? 106.21224 134.30610 51.22799 1.000 58.35096 300 ARG A O 1
ATOM 2391 N N . VAL A 1 303 ? 105.27233 135.21773 53.06297 1.000 47.87336 301 VAL A N 1
ATOM 2392 C CA . VAL A 1 303 ? 104.33606 134.10688 53.22820 1.000 50.78197 301 VAL A CA 1
ATOM 2393 C C . VAL A 1 303 ? 103.40682 134.01485 52.02488 1.000 54.64313 301 VAL A C 1
ATOM 2394 O O . VAL A 1 303 ? 103.16408 132.92504 51.48646 1.000 55.18687 301 VAL A O 1
ATOM 2398 N N . GLU A 1 304 ? 102.85853 135.15724 51.59322 1.000 50.69620 302 GLU A N 1
ATOM 2399 C CA . GLU A 1 304 ? 101.95427 135.13304 50.44335 1.000 54.91811 302 GLU A CA 1
ATOM 2400 C C . GLU A 1 304 ? 102.68815 134.71236 49.17079 1.000 57.52947 302 GLU A C 1
ATOM 2401 O O . GLU A 1 304 ? 102.13702 133.97314 48.33822 1.000 58.19335 302 GLU A O 1
ATOM 2407 N N . ILE A 1 305 ? 103.93833 135.16193 49.01372 1.000 56.52425 303 ILE A N 1
ATOM 2408 C CA . ILE A 1 305 ? 104.73910 134.77002 47.85191 1.000 59.46886 303 ILE A CA 1
ATOM 2409 C C . ILE A 1 305 ? 104.92025 133.25698 47.81565 1.000 56.39971 303 ILE A C 1
ATOM 2410 O O . ILE A 1 305 ? 104.72990 132.60752 46.77449 1.000 61.44472 303 ILE A O 1
ATOM 2415 N N . ILE A 1 306 ? 105.29595 132.67514 48.95503 1.000 54.92438 304 ILE A N 1
ATOM 2416 C CA . ILE A 1 306 ? 105.53137 131.23805 49.00306 1.000 53.38283 304 ILE A CA 1
ATOM 2417 C C . ILE A 1 306 ? 104.23624 130.46585 48.78085 1.000 54.61233 304 ILE A C 1
ATOM 2418 O O . ILE A 1 306 ? 104.24137 129.42488 48.11777 1.000 55.72734 304 ILE A O 1
ATOM 2423 N N . LEU A 1 307 ? 103.10719 130.95574 49.31126 1.000 54.01569 305 LEU A N 1
ATOM 2424 C CA . LEU A 1 307 ? 101.82680 130.32483 48.98497 1.000 51.29314 305 LEU A CA 1
ATOM 2425 C C . LEU A 1 307 ? 101.59594 130.28426 47.48860 1.000 59.33152 305 LEU A C 1
ATOM 2426 O O . LEU A 1 307 ? 101.25888 129.23193 46.92962 1.000 65.69516 305 LEU A O 1
ATOM 2431 N N . SER A 1 308 ? 101.74273 131.43192 46.82488 1.000 51.62316 306 SER A N 1
ATOM 2432 C CA . SER A 1 308 ? 101.45443 131.47665 45.39876 1.000 51.74673 306 SER A CA 1
ATOM 2433 C C . SER A 1 308 ? 102.33171 130.48783 44.64567 1.000 54.92003 306 SER A C 1
ATOM 2434 O O . SER A 1 308 ? 101.83725 129.66303 43.86092 1.000 56.23561 306 SER A O 1
ATOM 2437 N N . HIS A 1 309 ? 103.63633 130.51984 44.92288 1.000 57.63001 307 HIS A N 1
ATOM 2438 C CA . HIS A 1 309 ? 104.56740 129.66485 44.19632 1.000 56.21194 307 HIS A CA 1
ATOM 2439 C C . HIS A 1 309 ? 104.29852 128.19093 44.46320 1.000 62.71612 307 HIS A C 1
ATOM 2440 O O . HIS A 1 309 ? 104.24723 127.38250 43.52637 1.000 70.38317 307 HIS A O 1
ATOM 2447 N N . ILE A 1 310 ? 104.09434 127.82347 45.73361 1.000 58.81409 308 ILE A N 1
ATOM 2448 C CA . ILE A 1 310 ? 103.89977 126.41758 46.07037 1.000 59.40202 308 ILE A CA 1
ATOM 2449 C C . ILE A 1 310 ? 102.61213 125.89359 45.45226 1.000 63.13304 308 ILE A C 1
ATOM 2450 O O . ILE A 1 310 ? 102.61888 124.84524 44.80175 1.000 72.38389 308 ILE A O 1
ATOM 2455 N N . GLN A 1 311 ? 101.50221 126.62812 45.60109 1.000 57.78221 309 GLN A N 1
ATOM 2456 C CA . GLN A 1 311 ? 100.24111 126.16127 45.03045 1.000 58.43301 309 GLN A CA 1
ATOM 2457 C C . GLN A 1 311 ? 100.34218 125.99798 43.52258 1.000 60.36098 309 GLN A C 1
ATOM 2458 O O . GLN A 1 311 ? 99.90554 124.97546 42.97131 1.000 63.05399 309 GLN A O 1
ATOM 2464 N N . GLU A 1 312 ? 100.99251 126.94841 42.84535 1.000 63.77096 310 GLU A N 1
ATOM 2465 C CA . GLU A 1 312 ? 101.14065 126.82292 41.40082 1.000 66.89526 310 GLU A CA 1
ATOM 2466 C C . GLU A 1 312 ? 101.92996 125.57077 41.03982 1.000 66.14936 310 GLU A C 1
ATOM 2467 O O . GLU A 1 312 ? 101.51471 124.78985 40.17615 1.000 71.21337 310 GLU A O 1
ATOM 2473 N N . LEU A 1 313 ? 103.06293 125.34729 41.69708 1.000 59.92049 311 LEU A N 1
ATOM 2474 C CA . LEU A 1 313 ? 103.88787 124.21328 41.29759 1.000 69.54611 311 LEU A CA 1
ATOM 2475 C C . LEU A 1 313 ? 103.47756 122.87836 41.93086 1.000 72.85067 311 LEU A C 1
ATOM 2476 O O . LEU A 1 313 ? 104.20618 121.89413 41.76641 1.000 74.83116 311 LEU A O 1
ATOM 2481 N N . VAL A 1 314 ? 102.39277 122.81662 42.69818 1.000 77.03996 312 VAL A N 1
ATOM 2482 C CA . VAL A 1 314 ? 101.96096 121.54867 43.27473 1.000 78.82441 312 VAL A CA 1
ATOM 2483 C C . VAL A 1 314 ? 100.56729 121.12472 42.82470 1.000 76.70816 312 VAL A C 1
ATOM 2484 O O . VAL A 1 314 ? 100.28458 119.91233 42.81572 1.000 72.00953 312 VAL A O 1
ATOM 2488 N N . LYS A 1 315 ? 99.70924 122.04858 42.35366 1.000 75.65250 313 LYS A N 1
ATOM 2489 C CA . LYS A 1 315 ? 98.33342 121.67968 42.01099 1.000 72.26143 313 LYS A CA 1
ATOM 2490 C C . LYS A 1 315 ? 98.24958 120.60493 40.92087 1.000 76.72230 313 LYS A C 1
ATOM 2491 O O . LYS A 1 315 ? 97.24240 119.89258 40.84358 1.000 77.09555 313 LYS A O 1
ATOM 2497 N N . LYS A 1 316 ? 99.28304 120.46740 40.07791 1.000 88.62170 314 LYS A N 1
ATOM 2498 C CA . LYS A 1 316 ? 99.25894 119.45099 39.02664 1.000 88.10230 314 LYS A CA 1
ATOM 2499 C C . LYS A 1 316 ? 99.22275 118.04220 39.60533 1.000 84.24921 314 LYS A C 1
ATOM 2500 O O . LYS A 1 316 ? 98.58223 117.15334 39.03362 1.000 87.06235 314 LYS A O 1
ATOM 2506 N N . GLU A 1 317 ? 99.87364 117.82540 40.74637 1.000 82.53260 315 GLU A N 1
ATOM 2507 C CA . GLU A 1 317 ? 99.96475 116.50060 41.34542 1.000 85.24163 315 GLU A CA 1
ATOM 2508 C C . GLU A 1 317 ? 99.04958 116.31809 42.54919 1.000 80.20884 315 GLU A C 1
ATOM 2509 O O . GLU A 1 317 ? 98.57434 115.20069 42.78369 1.000 70.16792 315 GLU A O 1
ATOM 2515 N N . ILE A 1 318 ? 98.78255 117.38033 43.30938 1.000 81.28849 316 ILE A N 1
ATOM 2516 C CA . ILE A 1 318 ? 98.03999 117.28115 44.55790 1.000 73.70282 316 ILE A CA 1
ATOM 2517 C C . ILE A 1 318 ? 96.61849 117.81635 44.41959 1.000 73.49048 316 ILE A C 1
ATOM 2518 O O . ILE A 1 318 ? 95.66995 117.19787 44.90877 1.000 73.87310 316 ILE A O 1
ATOM 2523 N N . GLY A 1 319 ? 96.44475 118.92686 43.72060 1.000 73.35069 317 GLY A N 1
ATOM 2524 C CA . GLY A 1 319 ? 95.16299 119.58897 43.59382 1.000 69.26521 317 GLY A CA 1
ATOM 2525 C C . GLY A 1 319 ? 95.21770 120.99084 44.17085 1.000 79.19095 317 GLY A C 1
ATOM 2526 O O . GLY A 1 319 ? 96.28713 121.53850 44.45705 1.000 78.26001 317 GLY A O 1
ATOM 2527 N N . THR A 1 320 ? 94.03543 121.57509 44.35780 1.000 76.71093 318 THR A N 1
ATOM 2528 C CA . THR A 1 320 ? 93.91856 122.97390 44.75765 1.000 75.09996 318 THR A CA 1
ATOM 2529 C C . THR A 1 320 ? 93.72221 123.16715 46.25735 1.000 82.29408 318 THR A C 1
ATOM 2530 O O . THR A 1 320 ? 94.40596 123.99149 46.87420 1.000 87.19340 318 THR A O 1
ATOM 2534 N N . LYS A 1 321 ? 92.78828 122.42986 46.85559 1.000 75.30294 319 LYS A N 1
ATOM 2535 C CA . LYS A 1 321 ? 92.31856 122.69173 48.20997 1.000 71.30442 319 LYS A CA 1
ATOM 2536 C C . LYS A 1 321 ? 93.15522 122.01190 49.29323 1.000 65.41997 319 LYS A C 1
ATOM 2537 O O . LYS A 1 321 ? 92.63852 121.75409 50.38720 1.000 70.98857 319 LYS A O 1
ATOM 2543 N N . SER A 1 322 ? 94.43165 121.71775 49.03373 1.000 66.01666 320 SER A N 1
ATOM 2544 C CA . SER A 1 322 ? 95.26246 121.04463 50.02925 1.000 68.30354 320 SER A CA 1
ATOM 2545 C C . SER A 1 322 ? 96.26878 121.94094 50.74673 1.000 64.52653 320 SER A C 1
ATOM 2546 O O . SER A 1 322 ? 96.69218 121.58964 51.85304 1.000 62.57211 320 SER A O 1
ATOM 2549 N N . ILE A 1 323 ? 96.68320 123.06110 50.15674 1.000 69.03791 321 ILE A N 1
ATOM 2550 C CA . ILE A 1 323 ? 97.63384 123.98839 50.77436 1.000 59.40994 321 ILE A CA 1
ATOM 2551 C C . ILE A 1 323 ? 96.94612 125.30723 51.11081 1.000 56.14314 321 ILE A C 1
ATOM 2552 O O . ILE A 1 323 ? 96.31113 125.92590 50.24759 1.000 63.42918 321 ILE A O 1
ATOM 2557 N N . ARG A 1 324 ? 97.07510 125.73442 52.36674 1.000 48.60079 322 ARG A N 1
ATOM 2558 C CA . ARG A 1 324 ? 96.48219 126.97173 52.85358 1.000 52.51419 322 ARG A CA 1
ATOM 2559 C C . ARG A 1 324 ? 97.58240 127.82688 53.46513 1.000 53.82777 322 ARG A C 1
ATOM 2560 O O . ARG A 1 324 ? 98.68364 127.34954 53.73922 1.000 54.91541 322 ARG A O 1
ATOM 2568 N N . GLY A 1 325 ? 97.27126 129.09763 53.71891 1.000 54.49739 323 GLY A N 1
ATOM 2569 C CA . GLY A 1 325 ? 98.18920 129.99770 54.37558 1.000 52.79693 323 GLY A CA 1
ATOM 2570 C C . GLY A 1 325 ? 97.75925 130.26285 55.80931 1.000 59.27966 323 GLY A C 1
ATOM 2571 O O . GLY A 1 325 ? 96.72962 129.78591 56.27974 1.000 64.86939 323 GLY A O 1
ATOM 2572 N N . TYR A 1 326 ? 98.58424 131.03527 56.51106 1.000 52.23599 324 TYR A N 1
ATOM 2573 C CA . TYR A 1 326 ? 98.22786 131.43577 57.87060 1.000 48.09172 324 TYR A CA 1
ATOM 2574 C C . TYR A 1 326 ? 98.99606 132.68771 58.24890 1.000 50.68460 324 TYR A C 1
ATOM 2575 O O . TYR A 1 326 ? 100.22950 132.67129 58.27858 1.000 55.44214 324 TYR A O 1
ATOM 2584 N N . ARG A 1 327 ? 98.27695 133.77173 58.51501 1.000 44.89413 325 ARG A N 1
ATOM 2585 C CA . ARG A 1 327 ? 98.89017 134.94832 59.10343 1.000 45.85367 325 ARG A CA 1
ATOM 2586 C C . ARG A 1 327 ? 97.82485 135.68386 59.90882 1.000 47.38039 325 ARG A C 1
ATOM 2587 O O . ARG A 1 327 ? 96.62461 135.48876 59.70725 1.000 54.85693 325 ARG A O 1
ATOM 2595 N N . GLY A 1 328 ? 98.28122 136.51899 60.84654 1.000 47.06130 326 GLY A N 1
ATOM 2596 C CA . GLY A 1 328 ? 97.36862 137.15075 61.78861 1.000 47.08811 326 GLY A CA 1
ATOM 2597 C C . GLY A 1 328 ? 96.33815 138.07349 61.16594 1.000 53.76878 326 GLY A C 1
ATOM 2598 O O . GLY A 1 328 ? 95.24933 138.25685 61.72234 1.000 54.94856 326 GLY A O 1
ATOM 2599 N N . GLY A 1 329 ? 96.64614 138.65247 60.00623 1.000 56.37103 327 GLY A N 1
ATOM 2600 C CA . GLY A 1 329 ? 95.68359 139.53169 59.36150 1.000 56.36858 327 GLY A CA 1
ATOM 2601 C C . GLY A 1 329 ? 94.43912 138.83472 58.85239 1.000 52.65340 327 GLY A C 1
ATOM 2602 O O . GLY A 1 329 ? 93.50063 139.51631 58.42820 1.000 48.90881 327 GLY A O 1
ATOM 2603 N N . TYR A 1 330 ? 94.40501 137.50499 58.89760 1.000 54.51017 328 TYR A N 1
ATOM 2604 C CA . TYR A 1 330 ? 93.24944 136.76032 58.43056 1.000 54.40190 328 TYR A CA 1
ATOM 2605 C C . TYR A 1 330 ? 92.06223 136.99080 59.35764 1.000 62.89520 328 TYR A C 1
ATOM 2606 O O . TYR A 1 330 ? 92.20373 137.44639 60.49768 1.000 60.93574 328 TYR A O 1
ATOM 2615 N N . LEU A 1 331 ? 90.87423 136.69128 58.84062 1.000 60.67884 329 LEU A N 1
ATOM 2616 C CA . LEU A 1 331 ? 89.67580 136.78304 59.65217 1.000 60.56655 329 LEU A CA 1
ATOM 2617 C C . LEU A 1 331 ? 89.69759 135.70962 60.73764 1.000 61.91869 329 LEU A C 1
ATOM 2618 O O . LEU A 1 331 ? 90.35443 134.67649 60.58339 1.000 64.22562 329 LEU A O 1
ATOM 2623 N N . PRO A 1 332 ? 89.02565 135.95351 61.87002 1.000 65.51251 330 PRO A N 1
ATOM 2624 C CA . PRO A 1 332 ? 88.93965 134.92206 62.91103 1.000 64.25742 330 PRO A CA 1
ATOM 2625 C C . PRO A 1 332 ? 88.39533 133.60566 62.37993 1.000 63.11062 330 PRO A C 1
ATOM 2626 O O . PRO A 1 332 ? 89.07843 132.58445 62.47784 1.000 60.47205 330 PRO A O 1
ATOM 2630 N N . LYS A 1 333 ? 87.17324 133.61788 61.83441 1.000 62.29970 331 LYS A N 1
ATOM 2631 C CA . LYS A 1 333 ? 86.57050 132.39843 61.29509 1.000 68.64834 331 LYS A CA 1
ATOM 2632 C C . LYS A 1 333 ? 87.50730 131.68492 60.32897 1.000 60.87690 331 LYS A C 1
ATOM 2633 O O . LYS A 1 333 ? 87.65250 130.45386 60.37028 1.000 63.33784 331 LYS A O 1
ATOM 2639 N N . GLU A 1 334 ? 88.18985 132.45702 59.48965 1.000 59.30163 332 GLU A N 1
ATOM 2640 C CA . GLU A 1 334 ? 89.00299 131.89665 58.41914 1.000 60.40741 332 GLU A CA 1
ATOM 2641 C C . GLU A 1 334 ? 90.19716 131.13280 58.98385 1.000 58.65775 332 GLU A C 1
ATOM 2642 O O . GLU A 1 334 ? 90.45530 129.97726 58.61408 1.000 60.63985 332 GLU A O 1
ATOM 2648 N N . ARG A 1 335 ? 90.90512 131.73324 59.93145 1.000 56.51216 333 ARG A N 1
ATOM 2649 C CA . ARG A 1 335 ? 92.05706 131.04147 60.47917 1.000 56.48577 333 ARG A CA 1
ATOM 2650 C C . ARG A 1 335 ? 91.69680 130.01182 61.55095 1.000 58.11632 333 ARG A C 1
ATOM 2651 O O . ARG A 1 335 ? 92.47240 129.07207 61.75275 1.000 58.68673 333 ARG A O 1
ATOM 2659 N N . ARG A 1 336 ? 90.53009 130.11312 62.20309 1.000 61.49677 334 ARG A N 1
ATOM 2660 C CA . ARG A 1 336 ? 90.05705 128.97483 62.99451 1.000 59.76171 334 ARG A CA 1
ATOM 2661 C C . ARG A 1 336 ? 89.81088 127.77091 62.09589 1.000 59.89258 334 ARG A C 1
ATOM 2662 O O . ARG A 1 336 ? 90.13074 126.63200 62.46337 1.000 53.18541 334 ARG A O 1
ATOM 2670 N N . GLU A 1 337 ? 89.23136 128.00664 60.91267 1.000 60.17188 335 GLU A N 1
ATOM 2671 C CA . GLU A 1 337 ? 89.05521 126.92517 59.95017 1.000 57.53460 335 GLU A CA 1
ATOM 2672 C C . GLU A 1 337 ? 90.39519 126.34214 59.52053 1.000 55.98706 335 GLU A C 1
ATOM 2673 O O . GLU A 1 337 ? 90.53315 125.12106 59.38618 1.000 54.59023 335 GLU A O 1
ATOM 2679 N N . ILE A 1 338 ? 91.39719 127.19844 59.30512 1.000 59.06182 336 ILE A N 1
ATOM 2680 C CA . ILE A 1 338 ? 92.72405 126.69648 58.93562 1.000 58.17711 336 ILE A CA 1
ATOM 2681 C C . ILE A 1 338 ? 93.30952 125.82823 60.04918 1.000 58.88988 336 ILE A C 1
ATOM 2682 O O . ILE A 1 338 ? 93.89632 124.76673 59.78808 1.000 56.39426 336 ILE A O 1
ATOM 2687 N N . GLU A 1 339 ? 93.17558 126.27342 61.30404 1.000 55.00135 337 GLU A N 1
ATOM 2688 C CA . GLU A 1 339 ? 93.67613 125.49749 62.43675 1.000 47.87982 337 GLU A CA 1
ATOM 2689 C C . GLU A 1 339 ? 92.98686 124.14233 62.51509 1.000 52.69949 337 GLU A C 1
ATOM 2690 O O . GLU A 1 339 ? 93.63854 123.10648 62.69921 1.000 49.61135 337 GLU A O 1
ATOM 2696 N N . ARG A 1 340 ? 91.65561 124.13966 62.39381 1.000 55.39293 338 ARG A N 1
ATOM 2697 C CA . ARG A 1 340 ? 90.89453 122.89390 62.41926 1.000 51.08165 338 ARG A CA 1
ATOM 2698 C C . ARG A 1 340 ? 91.33610 121.96655 61.29340 1.000 53.62923 338 ARG A C 1
ATOM 2699 O O . ARG A 1 340 ? 91.49321 120.75899 61.49921 1.000 51.51373 338 ARG A O 1
ATOM 2707 N N . GLY A 1 341 ? 91.54279 122.51179 60.09395 1.000 56.02699 339 GLY A N 1
ATOM 2708 C CA . GLY A 1 341 ? 91.96534 121.67478 58.98635 1.000 58.43698 339 GLY A CA 1
ATOM 2709 C C . GLY A 1 341 ? 93.32728 121.05163 59.22189 1.000 57.30784 339 GLY A C 1
ATOM 2710 O O . GLY A 1 341 ? 93.52200 119.85578 58.99002 1.000 54.86901 339 GLY A O 1
ATOM 2711 N N . LEU A 1 342 ? 94.27964 121.84589 59.71876 1.000 59.05601 340 LEU A N 1
ATOM 2712 C CA . LEU A 1 342 ? 95.59041 121.30024 60.06391 1.000 54.97111 340 LEU A CA 1
ATOM 2713 C C . LEU A 1 342 ? 95.47170 120.21354 61.12455 1.000 52.43186 340 LEU A C 1
ATOM 2714 O O . LEU A 1 342 ? 96.20526 119.21740 61.09356 1.000 51.27063 340 LEU A O 1
ATOM 2719 N N . ARG A 1 343 ? 94.54637 120.38903 62.06803 1.000 52.35698 341 ARG A N 1
ATOM 2720 C CA . ARG A 1 343 ? 94.38856 119.42488 63.14986 1.000 53.10493 341 ARG A CA 1
ATOM 2721 C C . ARG A 1 343 ? 93.83191 118.10162 62.63332 1.000 58.41302 341 ARG A C 1
ATOM 2722 O O . ARG A 1 343 ? 94.42576 117.03861 62.85363 1.000 53.47070 341 ARG A O 1
ATOM 2730 N N . GLU A 1 344 ? 92.69777 118.15250 61.92314 1.000 61.63703 342 GLU A N 1
ATOM 2731 C CA . GLU A 1 344 ? 92.04148 116.94223 61.43624 1.000 55.30515 342 GLU A CA 1
ATOM 2732 C C . GLU A 1 344 ? 92.87618 116.19758 60.40404 1.000 50.31121 342 GLU A C 1
ATOM 2733 O O . GLU A 1 344 ? 92.65770 115.00157 60.20064 1.000 53.54638 342 GLU A O 1
ATOM 2739 N N . GLY A 1 345 ? 93.79224 116.87946 59.72267 1.000 57.14040 343 GLY A N 1
ATOM 2740 C CA . GLY A 1 345 ? 94.67022 116.24716 58.76282 1.000 59.24334 343 GLY A CA 1
ATOM 2741 C C . GLY A 1 345 ? 94.30246 116.45103 57.31034 1.000 55.61359 343 GLY A C 1
ATOM 2742 O O . GLY A 1 345 ? 95.03675 115.98460 56.43304 1.000 60.98465 343 GLY A O 1
ATOM 2743 N N . ASP A 1 346 ? 93.20480 117.13408 57.02369 1.000 57.95983 344 ASP A N 1
ATOM 2744 C CA . ASP A 1 346 ? 92.77707 117.35184 55.64933 1.000 66.73027 344 ASP A CA 1
ATOM 2745 C C . ASP A 1 346 ? 93.40821 118.58367 55.00248 1.000 66.21346 344 ASP A C 1
ATOM 2746 O O . ASP A 1 346 ? 93.13487 118.85536 53.83004 1.000 69.47055 344 ASP A O 1
ATOM 2751 N N . ILE A 1 347 ? 94.24010 119.32803 55.72895 1.000 65.87067 345 ILE A N 1
ATOM 2752 C CA . ILE A 1 347 ? 95.09866 120.36104 55.15415 1.000 56.27235 345 ILE A CA 1
ATOM 2753 C C . ILE A 1 347 ? 96.51645 119.81071 55.11151 1.000 52.94297 345 ILE A C 1
ATOM 2754 O O . ILE A 1 347 ? 97.09378 119.49049 56.15651 1.000 54.53413 345 ILE A O 1
ATOM 2759 N N . LEU A 1 348 ? 97.08602 119.70089 53.90960 1.000 52.83484 346 LEU A N 1
ATOM 2760 C CA . LEU A 1 348 ? 98.36263 119.00732 53.77382 1.000 48.51522 346 LEU A CA 1
ATOM 2761 C C . LEU A 1 348 ? 99.53021 119.91691 54.10962 1.000 49.88858 346 LEU A C 1
ATOM 2762 O O . LEU A 1 348 ? 100.47903 119.48736 54.77289 1.000 51.51683 346 LEU A O 1
ATOM 2767 N N . GLY A 1 349 ? 99.48082 121.16984 53.66461 1.000 51.50885 347 GLY A N 1
ATOM 2768 C CA . GLY A 1 349 ? 100.54531 122.10644 53.94609 1.000 50.31708 347 GLY A CA 1
ATOM 2769 C C . GLY A 1 349 ? 99.98973 123.46602 54.31457 1.000 52.18591 347 GLY A C 1
ATOM 2770 O O . GLY A 1 349 ? 98.87575 123.83648 53.93638 1.000 54.57760 347 GLY A O 1
ATOM 2771 N N . VAL A 1 350 ? 100.79417 124.20963 55.06451 1.000 45.94639 348 VAL A N 1
ATOM 2772 C CA . VAL A 1 350 ? 100.43212 125.55561 55.48305 1.000 46.07427 348 VAL A CA 1
ATOM 2773 C C . VAL A 1 350 ? 101.67584 126.43441 55.44137 1.000 46.73406 348 VAL A C 1
ATOM 2774 O O . VAL A 1 350 ? 102.75530 126.02384 55.88060 1.000 46.39602 348 VAL A O 1
ATOM 2778 N N . VAL A 1 351 ? 101.53090 127.62703 54.87368 1.000 43.66939 349 VAL A N 1
ATOM 2779 C CA . VAL A 1 351 ? 102.58526 128.63041 54.83406 1.000 42.76400 349 VAL A CA 1
ATOM 2780 C C . VAL A 1 351 ? 102.21468 129.71583 55.83193 1.000 49.09628 349 VAL A C 1
ATOM 2781 O O . VAL A 1 351 ? 101.17643 130.37419 55.68405 1.000 49.08951 349 VAL A O 1
ATOM 2785 N N . SER A 1 352 ? 103.05431 129.89722 56.85091 1.000 47.63117 350 SER A N 1
ATOM 2786 C CA . SER A 1 352 ? 102.70724 130.70306 58.01243 1.000 45.49931 350 SER A CA 1
ATOM 2787 C C . SER A 1 352 ? 103.76246 131.75623 58.30675 1.000 45.69212 350 SER A C 1
ATOM 2788 O O . SER A 1 352 ? 104.91470 131.64530 57.88749 1.000 48.43811 350 SER A O 1
ATOM 2791 N N . THR A 1 353 ? 103.35774 132.76401 59.07866 1.000 45.23966 351 THR A N 1
ATOM 2792 C CA . THR A 1 353 ? 104.29502 133.70216 59.67678 1.000 46.50603 351 THR A CA 1
ATOM 2793 C C . THR A 1 353 ? 104.73095 133.11687 61.01773 1.000 49.81588 351 THR A C 1
ATOM 2794 O O . THR A 1 353 ? 104.48329 131.94069 61.29682 1.000 45.41936 351 THR A O 1
ATOM 2798 N N . ASN A 1 354 ? 105.31136 133.93679 61.89091 1.000 51.57671 352 ASN A N 1
ATOM 2799 C CA . ASN A 1 354 ? 105.58745 133.45374 63.23682 1.000 47.53515 352 ASN A CA 1
ATOM 2800 C C . ASN A 1 354 ? 104.32903 133.28082 64.06850 1.000 47.72228 352 ASN A C 1
ATOM 2801 O O . ASN A 1 354 ? 104.43066 132.86494 65.22648 1.000 51.45034 352 ASN A O 1
ATOM 2806 N N . ALA A 1 355 ? 103.15152 133.55725 63.50497 1.000 45.57071 353 ALA A N 1
ATOM 2807 C CA . ALA A 1 355 ? 101.93030 133.52220 64.29318 1.000 45.58110 353 ALA A CA 1
ATOM 2808 C C . ALA A 1 355 ? 101.61619 132.12494 64.81155 1.000 52.89760 353 ALA A C 1
ATOM 2809 O O . ALA A 1 355 ? 100.95363 132.00271 65.84817 1.000 52.37040 353 ALA A O 1
ATOM 2811 N N . LEU A 1 356 ? 102.10351 131.07472 64.14596 1.000 50.66222 354 LEU A N 1
ATOM 2812 C CA . LEU A 1 356 ? 101.90494 129.71055 64.61615 1.000 48.11933 354 LEU A CA 1
ATOM 2813 C C . LEU A 1 356 ? 103.01091 129.24274 65.55911 1.000 48.84465 354 LEU A C 1
ATOM 2814 O O . LEU A 1 356 ? 103.12580 128.03968 65.81939 1.000 41.14685 354 LEU A O 1
ATOM 2819 N N . GLU A 1 357 ? 103.83386 130.16210 66.06121 1.000 47.70689 355 GLU A N 1
ATOM 2820 C CA . GLU A 1 357 ? 104.65964 129.85659 67.21901 1.000 50.07913 355 GLU A CA 1
ATOM 2821 C C . GLU A 1 357 ? 103.82136 129.85079 68.48876 1.000 53.45707 355 GLU A C 1
ATOM 2822 O O . GLU A 1 357 ? 104.22641 129.25948 69.49325 1.000 54.89829 355 GLU A O 1
ATOM 2828 N N . LEU A 1 358 ? 102.65519 130.48805 68.45042 1.000 57.67890 356 LEU A N 1
ATOM 2829 C CA . LEU A 1 358 ? 101.70971 130.42028 69.55300 1.000 60.39660 356 LEU A CA 1
ATOM 2830 C C . LEU A 1 358 ? 101.23353 128.98389 69.73505 1.000 57.44348 356 LEU A C 1
ATOM 2831 O O . LEU A 1 358 ? 101.07386 128.23133 68.77012 1.000 52.61986 356 LEU A O 1
ATOM 2836 N N . GLY A 1 359 ? 100.99946 128.60376 70.98612 1.000 58.84265 357 GLY A N 1
ATOM 2837 C CA . GLY A 1 359 ? 100.66499 127.22533 71.27959 1.000 58.78797 357 GLY A CA 1
ATOM 2838 C C . GLY A 1 359 ? 99.23755 126.85126 70.94025 1.000 56.61133 357 GLY A C 1
ATOM 2839 O O . GLY A 1 359 ? 98.53512 126.25875 71.76582 1.000 59.81973 357 GLY A O 1
ATOM 2840 N N . VAL A 1 360 ? 98.79292 127.19707 69.73508 1.000 54.81069 358 VAL A N 1
ATOM 2841 C CA . VAL A 1 360 ? 97.47710 126.78562 69.26273 1.000 52.16939 358 VAL A CA 1
ATOM 2842 C C . VAL A 1 360 ? 97.56386 125.34027 68.79905 1.000 57.97543 358 VAL A C 1
ATOM 2843 O O . VAL A 1 360 ? 98.62435 124.86589 68.37117 1.000 56.72209 358 VAL A O 1
ATOM 2847 N N . ASP A 1 361 ? 96.44528 124.62443 68.89954 1.000 58.95252 359 ASP A N 1
ATOM 2848 C CA . ASP A 1 361 ? 96.39590 123.20707 68.54695 1.000 48.80197 359 ASP A CA 1
ATOM 2849 C C . ASP A 1 361 ? 96.15617 123.07470 67.04965 1.000 51.35913 359 ASP A C 1
ATOM 2850 O O . ASP A 1 361 ? 95.01753 123.13190 66.57816 1.000 52.47949 359 ASP A O 1
ATOM 2855 N N . ILE A 1 362 ? 97.23527 122.87685 66.30247 1.000 46.71747 360 ILE A N 1
ATOM 2856 C CA . ILE A 1 362 ? 97.16435 122.63370 64.87253 1.000 48.11657 360 ILE A CA 1
ATOM 2857 C C . ILE A 1 362 ? 97.61903 121.21723 64.54988 1.000 48.57938 360 ILE A C 1
ATOM 2858 O O . ILE A 1 362 ? 98.06244 120.93850 63.44096 1.000 52.22763 360 ILE A O 1
ATOM 2863 N N . GLY A 1 363 ? 97.51623 120.31878 65.51266 1.000 45.89767 361 GLY A N 1
ATOM 2864 C CA . GLY A 1 363 ? 98.01619 118.98602 65.29067 1.000 57.22954 361 GLY A CA 1
ATOM 2865 C C . GLY A 1 363 ? 99.53201 118.96128 65.38418 1.000 57.84687 361 GLY A C 1
ATOM 2866 O O . GLY A 1 363 ? 100.15426 119.75051 66.09827 1.000 56.69880 361 GLY A O 1
ATOM 2867 N N . GLN A 1 364 ? 100.13003 118.04455 64.63552 1.000 59.74904 362 GLN A N 1
ATOM 2868 C CA . GLN A 1 364 ? 101.56100 117.78989 64.73305 1.000 55.30641 362 GLN A CA 1
ATOM 2869 C C . GLN A 1 364 ? 102.06767 117.47560 63.33173 1.000 60.68890 362 GLN A C 1
ATOM 2870 O O . GLN A 1 364 ? 101.73212 116.43067 62.76485 1.000 63.80823 362 GLN A O 1
ATOM 2876 N N . LEU A 1 365 ? 102.85692 118.39061 62.77210 1.000 57.43677 363 LEU A N 1
ATOM 2877 C CA . LEU A 1 365 ? 103.30469 118.31519 61.38969 1.000 53.56205 363 LEU A CA 1
ATOM 2878 C C . LEU A 1 365 ? 104.41259 117.27937 61.23143 1.000 59.23653 363 LEU A C 1
ATOM 2879 O O . LEU A 1 365 ? 105.05929 116.86954 62.19741 1.000 66.17151 363 LEU A O 1
ATOM 2884 N N . GLN A 1 366 ? 104.63046 116.85487 59.98662 1.000 59.11263 364 GLN A N 1
ATOM 2885 C CA . GLN A 1 366 ? 105.69618 115.89866 59.70787 1.000 59.06309 364 GLN A CA 1
ATOM 2886 C C . GLN A 1 366 ? 107.00330 116.58288 59.34037 1.000 59.34666 364 GLN A C 1
ATOM 2887 O O . GLN A 1 366 ? 108.07794 116.11481 59.73026 1.000 58.48539 364 GLN A O 1
ATOM 2893 N N . VAL A 1 367 ? 106.93252 117.67133 58.57964 1.000 54.26322 365 VAL A N 1
ATOM 2894 C CA . VAL A 1 367 ? 108.11157 118.39336 58.12503 1.000 52.52059 365 VAL A CA 1
ATOM 2895 C C . VAL A 1 367 ? 107.93670 119.87222 58.42893 1.000 54.24215 365 VAL A C 1
ATOM 2896 O O . VAL A 1 367 ? 106.85276 120.43621 58.23935 1.000 50.79873 365 VAL A O 1
ATOM 2900 N N . CYS A 1 368 ? 109.00499 120.49101 58.91933 1.000 57.32768 366 CYS A N 1
ATOM 2901 C CA . CYS A 1 368 ? 109.07973 121.92921 59.11801 1.000 49.67536 366 CYS A CA 1
ATOM 2902 C C . CYS A 1 368 ? 110.14538 122.49125 58.19184 1.000 48.49709 366 CYS A C 1
ATOM 2903 O O . CYS A 1 368 ? 111.25707 121.95867 58.12095 1.000 55.29585 366 CYS A O 1
ATOM 2906 N N . VAL A 1 369 ? 109.80464 123.54907 57.47109 1.000 42.30262 367 VAL A N 1
ATOM 2907 C CA . VAL A 1 369 ? 110.74501 124.22405 56.58932 1.000 46.45094 367 VAL A CA 1
ATOM 2908 C C . VAL A 1 369 ? 110.76473 125.69729 56.98014 1.000 50.90069 367 VAL A C 1
ATOM 2909 O O . VAL A 1 369 ? 109.74211 126.38621 56.87036 1.000 53.15138 367 VAL A O 1
ATOM 2913 N N . MET A 1 370 ? 111.90864 126.17181 57.47054 1.000 45.02068 368 MET A N 1
ATOM 2914 C CA . MET A 1 370 ? 112.07494 127.56323 57.87306 1.000 45.10264 368 MET A CA 1
ATOM 2915 C C . MET A 1 370 ? 112.79563 128.33354 56.77568 1.000 46.99917 368 MET A C 1
ATOM 2916 O O . MET A 1 370 ? 113.90313 127.95568 56.37866 1.000 48.56131 368 MET A O 1
ATOM 2921 N N . THR A 1 371 ? 112.17504 129.41202 56.28786 1.000 40.91033 369 THR A N 1
ATOM 2922 C CA . THR A 1 371 ? 112.80359 130.23866 55.25494 1.000 46.11399 369 THR A CA 1
ATOM 2923 C C . THR A 1 371 ? 113.69455 131.25607 55.96511 1.000 48.16342 369 THR A C 1
ATOM 2924 O O . THR A 1 371 ? 113.34282 132.42360 56.15697 1.000 47.09365 369 THR A O 1
ATOM 2928 N N . GLY A 1 372 ? 114.87090 130.79321 56.36361 1.000 42.77154 370 GLY A N 1
ATOM 2929 C CA . GLY A 1 372 ? 115.80477 131.61772 57.09570 1.000 48.13106 370 GLY A CA 1
ATOM 2930 C C . GLY A 1 372 ? 115.67400 131.44687 58.59960 1.000 51.98180 370 GLY A C 1
ATOM 2931 O O . GLY A 1 372 ? 114.68806 130.92330 59.11867 1.000 47.07597 370 GLY A O 1
ATOM 2932 N N . TYR A 1 373 ? 116.70504 131.90438 59.30116 1.000 56.03448 371 TYR A N 1
ATOM 2933 C CA . TYR A 1 373 ? 116.71218 131.85159 60.75467 1.000 53.63947 371 TYR A CA 1
ATOM 2934 C C . TYR A 1 373 ? 115.53142 132.65815 61.28358 1.000 53.11852 371 TYR A C 1
ATOM 2935 O O . TYR A 1 373 ? 115.30219 133.78516 60.82265 1.000 55.66759 371 TYR A O 1
ATOM 2944 N N . PRO A 1 374 ? 114.72587 132.10389 62.19001 1.000 52.25073 372 PRO A N 1
ATOM 2945 C CA . PRO A 1 374 ? 113.54994 132.84657 62.66550 1.000 54.62991 372 PRO A CA 1
ATOM 2946 C C . PRO A 1 374 ? 113.88983 134.15190 63.36156 1.000 56.94192 372 PRO A C 1
ATOM 2947 O O . PRO A 1 374 ? 113.03872 135.04834 63.40768 1.000 66.18548 372 PRO A O 1
ATOM 2951 N N . GLY A 1 375 ? 115.10600 134.29986 63.88078 1.000 56.21826 373 GLY A N 1
ATOM 2952 C CA . GLY A 1 375 ? 115.50688 135.52066 64.55296 1.000 58.28331 373 GLY A CA 1
ATOM 2953 C C . GLY A 1 375 ? 116.15258 135.27765 65.90295 1.000 63.35065 373 GLY A C 1
ATOM 2954 O O . GLY A 1 375 ? 117.13818 135.93385 66.25550 1.000 67.51208 373 GLY A O 1
ATOM 2955 N N . SER A 1 376 ? 115.60504 134.33009 66.66368 1.000 61.51985 374 SER A N 1
ATOM 2956 C CA . SER A 1 376 ? 116.11277 133.97213 67.97880 1.000 55.84782 374 SER A CA 1
ATOM 2957 C C . SER A 1 376 ? 116.18476 132.45645 68.09634 1.000 57.33717 374 SER A C 1
ATOM 2958 O O . SER A 1 376 ? 115.54244 131.72497 67.34146 1.000 60.50597 374 SER A O 1
ATOM 2961 N N . VAL A 1 377 ? 116.98056 131.98663 69.05861 1.000 59.72693 375 VAL A N 1
ATOM 2962 C CA . VAL A 1 377 ? 117.09208 130.54843 69.28049 1.000 56.80404 375 VAL A CA 1
ATOM 2963 C C . VAL A 1 377 ? 115.77243 129.98593 69.78854 1.000 55.04735 375 VAL A C 1
ATOM 2964 O O . VAL A 1 377 ? 115.35449 128.89292 69.38841 1.000 58.13151 375 VAL A O 1
ATOM 2968 N N . ALA A 1 378 ? 115.08721 130.72474 70.66427 1.000 54.33743 376 ALA A N 1
ATOM 2969 C CA . ALA A 1 378 ? 113.80413 130.25312 71.17378 1.000 53.16917 376 ALA A CA 1
ATOM 2970 C C . ALA A 1 378 ? 112.78361 130.11168 70.05236 1.000 54.18305 376 ALA A C 1
ATOM 2971 O O . ALA A 1 378 ? 112.05214 129.11607 69.99208 1.000 50.74368 376 ALA A O 1
ATOM 2973 N N . SER A 1 379 ? 112.72186 131.09597 69.14853 1.000 61.75833 377 SER A N 1
ATOM 2974 C CA . SER A 1 379 ? 111.81360 130.98480 68.01053 1.000 55.77685 377 SER A CA 1
ATOM 2975 C C . SER A 1 379 ? 112.20048 129.81824 67.11795 1.000 53.80691 377 SER A C 1
ATOM 2976 O O . SER A 1 379 ? 111.33201 129.08618 66.63940 1.000 60.52157 377 SER A O 1
ATOM 2979 N N . ALA A 1 380 ? 113.49757 129.62545 66.88057 1.000 54.77389 378 ALA A N 1
ATOM 2980 C CA . ALA A 1 380 ? 113.92471 128.50794 66.04761 1.000 50.63236 378 ALA A CA 1
ATOM 2981 C C . ALA A 1 380 ? 113.46404 127.18314 66.64127 1.000 52.33004 378 ALA A C 1
ATOM 2982 O O . ALA A 1 380 ? 112.88073 126.34575 65.94323 1.000 52.82273 378 ALA A O 1
ATOM 2984 N N . TRP A 1 381 ? 113.68460 126.98924 67.94379 1.000 53.34418 379 TRP A N 1
ATOM 2985 C CA . TRP A 1 381 ? 113.29644 125.72758 68.56683 1.000 49.05024 379 TRP A CA 1
ATOM 2986 C C . TRP A 1 381 ? 111.78919 125.55776 68.64357 1.000 56.84269 379 TRP A C 1
ATOM 2987 O O . TRP A 1 381 ? 111.28716 124.43315 68.51667 1.000 64.03130 379 TRP A O 1
ATOM 2998 N N . GLN A 1 382 ? 111.04451 126.64557 68.82230 1.000 54.60543 380 GLN A N 1
ATOM 2999 C CA . GLN A 1 382 ? 109.60061 126.49557 68.89649 1.000 56.33272 380 GLN A CA 1
ATOM 3000 C C . GLN A 1 382 ? 109.01346 126.22520 67.51540 1.000 54.92872 380 GLN A C 1
ATOM 3001 O O . GLN A 1 382 ? 108.05779 125.45223 67.38033 1.000 62.87107 380 GLN A O 1
ATOM 3007 N N . GLN A 1 383 ? 109.55970 126.86812 66.48313 1.000 49.09962 381 GLN A N 1
ATOM 3008 C CA . GLN A 1 383 ? 109.18412 126.55084 65.10990 1.000 53.18452 381 GLN A CA 1
ATOM 3009 C C . GLN A 1 383 ? 109.50708 125.09890 64.77627 1.000 57.10464 381 GLN A C 1
ATOM 3010 O O . GLN A 1 383 ? 108.73211 124.42011 64.09069 1.000 53.02264 381 GLN A O 1
ATOM 3016 N N . ALA A 1 384 ? 110.64972 124.60494 65.26420 1.000 56.87227 382 ALA A N 1
ATOM 3017 C CA . ALA A 1 384 ? 111.04253 123.22084 65.02239 1.000 53.33418 382 ALA A CA 1
ATOM 3018 C C . ALA A 1 384 ? 110.12798 122.23758 65.74012 1.000 52.51261 382 ALA A C 1
ATOM 3019 O O . ALA A 1 384 ? 109.85026 121.15494 65.21289 1.000 55.81366 382 ALA A O 1
ATOM 3021 N N . GLY A 1 385 ? 109.65202 122.58966 66.93307 1.000 51.08941 383 GLY A N 1
ATOM 3022 C CA . GLY A 1 385 ? 108.74436 121.70579 67.63883 1.000 54.92189 383 GLY A CA 1
ATOM 3023 C C . GLY A 1 385 ? 107.39119 121.52802 66.97499 1.000 53.43453 383 GLY A C 1
ATOM 3024 O O . GLY A 1 385 ? 106.61701 120.67183 67.41608 1.000 58.83748 383 GLY A O 1
ATOM 3025 N N . ARG A 1 386 ? 107.09059 122.30327 65.92872 1.000 52.22928 384 ARG A N 1
ATOM 3026 C CA . ARG A 1 386 ? 105.87371 122.09284 65.14837 1.000 56.38825 384 ARG A CA 1
ATOM 3027 C C . ARG A 1 386 ? 105.94111 120.86214 64.25757 1.000 56.38483 384 ARG A C 1
ATOM 3028 O O . ARG A 1 386 ? 104.91258 120.46939 63.70183 1.000 56.59195 384 ARG A O 1
ATOM 3036 N N . ALA A 1 387 ? 107.11339 120.25962 64.09557 1.000 60.69398 385 ALA A N 1
ATOM 3037 C CA . ALA A 1 387 ? 107.27797 119.03962 63.32126 1.000 57.12936 385 ALA A CA 1
ATOM 3038 C C . ALA A 1 387 ? 107.81528 117.96265 64.24713 1.000 55.97978 385 ALA A C 1
ATOM 3039 O O . ALA A 1 387 ? 108.82408 118.17131 64.92797 1.000 61.07818 385 ALA A O 1
ATOM 3041 N N . GLY A 1 388 ? 107.12512 116.83043 64.28887 1.000 55.51707 386 GLY A N 1
ATOM 3042 C CA . GLY A 1 388 ? 107.50289 115.72115 65.14005 1.000 71.08579 386 GLY A CA 1
ATOM 3043 C C . GLY A 1 388 ? 106.40867 114.67952 65.12246 1.000 70.99905 386 GLY A C 1
ATOM 3044 O O . GLY A 1 388 ? 105.29382 114.98086 64.70228 1.000 70.27307 386 GLY A O 1
ATOM 3045 N N . ARG A 1 389 ? 106.70389 113.44022 65.48539 1.000 74.05653 387 ARG A N 1
ATOM 3046 C CA . ARG A 1 389 ? 105.66113 112.43203 65.53454 1.000 70.61927 387 ARG A CA 1
ATOM 3047 C C . ARG A 1 389 ? 105.74243 111.66505 66.84386 1.000 72.37709 387 ARG A C 1
ATOM 3048 O O . ARG A 1 389 ? 106.77990 111.63319 67.51123 1.000 74.69299 387 ARG A O 1
ATOM 3056 N N . ARG A 1 390 ? 104.60560 111.07239 67.21407 1.000 73.82749 388 ARG A N 1
ATOM 3057 C CA . ARG A 1 390 ? 104.55322 110.21611 68.39351 1.000 72.98739 388 ARG A CA 1
ATOM 3058 C C . ARG A 1 390 ? 105.54775 109.06471 68.27972 1.000 77.12094 388 ARG A C 1
ATOM 3059 O O . ARG A 1 390 ? 106.17422 108.67369 69.27116 1.000 77.55352 388 ARG A O 1
ATOM 3067 N N . HIS A 1 391 ? 105.72226 108.52497 67.06610 1.000 82.41549 389 HIS A N 1
ATOM 3068 C CA . HIS A 1 391 ? 106.49722 107.30833 66.83987 1.000 74.64215 389 HIS A CA 1
ATOM 3069 C C . HIS A 1 391 ? 107.31389 107.31427 65.55367 1.000 73.60242 389 HIS A C 1
ATOM 3070 O O . HIS A 1 391 ? 108.38907 106.70752 65.53491 1.000 88.80657 389 HIS A O 1
ATOM 3077 N N . GLY A 1 392 ? 106.85607 107.95882 64.48232 1.000 64.04107 390 GLY A N 1
ATOM 3078 C CA . GLY A 1 392 ? 107.58807 107.99787 63.23375 1.000 65.30804 390 GLY A CA 1
ATOM 3079 C C . GLY A 1 392 ? 108.76133 108.95700 63.27038 1.000 71.39354 390 GLY A C 1
ATOM 3080 O O . GLY A 1 392 ? 109.27203 109.32727 64.33056 1.000 75.46211 390 GLY A O 1
ATOM 3081 N N . GLU A 1 393 ? 109.20310 109.35291 62.08160 1.000 68.73230 391 GLU A N 1
ATOM 3082 C CA . GLU A 1 393 ? 110.29173 110.30529 61.93631 1.000 70.42787 391 GLU A CA 1
ATOM 3083 C C . GLU A 1 393 ? 109.77591 111.61491 61.35378 1.000 63.98627 391 GLU A C 1
ATOM 3084 O O . GLU A 1 393 ? 108.67439 111.68712 60.80196 1.000 67.28516 391 GLU A O 1
ATOM 3090 N N . SER A 1 394 ? 110.59538 112.65680 61.48910 1.000 61.38270 392 SER A N 1
ATOM 3091 C CA . SER A 1 394 ? 110.22298 114.00047 61.07007 1.000 60.16499 392 SER A CA 1
ATOM 3092 C C . SER A 1 394 ? 111.46959 114.78612 60.67812 1.000 59.47120 392 SER A C 1
ATOM 3093 O O . SER A 1 394 ? 112.55118 114.57439 61.23017 1.000 63.71879 392 SER A O 1
ATOM 3096 N N . LEU A 1 395 ? 111.30861 115.69622 59.71977 1.000 55.86227 393 LEU A N 1
ATOM 3097 C CA . LEU A 1 395 ? 112.37339 116.58927 59.28219 1.000 60.05570 393 LEU A CA 1
ATOM 3098 C C . LEU A 1 395 ? 112.09991 118.02743 59.68196 1.000 58.68926 393 LEU A C 1
ATOM 3099 O O . LEU A 1 395 ? 110.95078 118.47336 59.74193 1.000 57.97827 393 LEU A O 1
ATOM 3104 N N . ILE A 1 396 ? 113.18336 118.76415 59.89904 1.000 53.58733 394 ILE A N 1
ATOM 3105 C CA . ILE A 1 396 ? 113.11927 120.20258 60.08584 1.000 50.71773 394 ILE A CA 1
ATOM 3106 C C . ILE A 1 396 ? 114.25899 120.80159 59.27663 1.000 55.02842 394 ILE A C 1
ATOM 3107 O O . ILE A 1 396 ? 115.42707 120.68776 59.66485 1.000 59.26536 394 ILE A O 1
ATOM 3112 N N . ILE A 1 397 ? 113.92848 121.42162 58.15288 1.000 46.47634 395 ILE A N 1
ATOM 3113 C CA . ILE A 1 397 ? 114.91489 121.97780 57.23997 1.000 47.57284 395 ILE A CA 1
ATOM 3114 C C . ILE A 1 397 ? 114.95242 123.48026 57.46290 1.000 53.03434 395 ILE A C 1
ATOM 3115 O O . ILE A 1 397 ? 113.96502 124.18078 57.21530 1.000 58.48069 395 ILE A O 1
ATOM 3120 N N . MET A 1 398 ? 116.08040 123.98305 57.94209 1.000 50.58058 396 MET A N 1
ATOM 3121 C CA . MET A 1 398 ? 116.28979 125.42048 58.06870 1.000 49.26659 396 MET A CA 1
ATOM 3122 C C . MET A 1 398 ? 117.08099 125.86389 56.84457 1.000 50.59908 396 MET A C 1
ATOM 3123 O O . MET A 1 398 ? 118.27818 125.59542 56.73252 1.000 53.21629 396 MET A O 1
ATOM 3128 N N . VAL A 1 399 ? 116.40020 126.52067 55.91453 1.000 50.92237 397 VAL A N 1
ATOM 3129 C CA . VAL A 1 399 ? 117.01950 127.01129 54.69037 1.000 50.87272 397 VAL A CA 1
ATOM 3130 C C . VAL A 1 399 ? 117.48086 128.43803 54.95836 1.000 56.54674 397 VAL A C 1
ATOM 3131 O O . VAL A 1 399 ? 116.65850 129.34231 55.11714 1.000 62.41590 397 VAL A O 1
ATOM 3135 N N . ALA A 1 400 ? 118.79276 128.64229 55.02397 1.000 54.82247 398 ALA A N 1
ATOM 3136 C CA . ALA A 1 400 ? 119.32293 129.96129 55.32669 1.000 57.48194 398 ALA A CA 1
ATOM 3137 C C . ALA A 1 400 ? 119.28048 130.86189 54.09849 1.000 63.23903 398 ALA A C 1
ATOM 3138 O O . ALA A 1 400 ? 119.15939 130.39977 52.96146 1.000 57.35542 398 ALA A O 1
ATOM 3140 N N . ASN A 1 401 ? 119.38464 132.17012 54.34145 1.000 64.46322 399 ASN A N 1
ATOM 3141 C CA . ASN A 1 401 ? 119.45620 133.12358 53.24066 1.000 70.05866 399 ASN A CA 1
ATOM 3142 C C . ASN A 1 401 ? 120.76571 133.89988 53.29860 1.000 71.85265 399 ASN A C 1
ATOM 3143 O O . ASN A 1 401 ? 121.73638 133.43902 53.90801 1.000 74.91234 399 ASN A O 1
ATOM 3148 N N . SER A 1 402 ? 120.80201 135.07941 52.68070 1.000 74.91625 400 SER A N 1
ATOM 3149 C CA . SER A 1 402 ? 122.03882 135.84103 52.54268 1.000 74.81857 400 SER A CA 1
ATOM 3150 C C . SER A 1 402 ? 122.37265 136.69387 53.76382 1.000 74.74097 400 SER A C 1
ATOM 3151 O O . SER A 1 402 ? 123.39913 137.38136 53.75022 1.000 71.87431 400 SER A O 1
ATOM 3154 N N . THR A 1 403 ? 121.56428 136.64215 54.81800 1.000 75.63456 401 THR A N 1
ATOM 3155 C CA . THR A 1 403 ? 121.81707 137.45660 55.99746 1.000 76.14316 401 THR A CA 1
ATOM 3156 C C . THR A 1 403 ? 123.14104 137.04663 56.64034 1.000 79.54549 401 THR A C 1
ATOM 3157 O O . THR A 1 403 ? 123.49765 135.86131 56.62585 1.000 71.99593 401 THR A O 1
ATOM 3161 N N . PRO A 1 404 ? 123.91296 138.00057 57.17409 1.000 80.90584 402 PRO A N 1
ATOM 3162 C CA . PRO A 1 404 ? 125.12635 137.61728 57.91241 1.000 75.34211 402 PRO A CA 1
ATOM 3163 C C . PRO A 1 404 ? 124.85865 136.65333 59.05328 1.000 72.52299 402 PRO A C 1
ATOM 3164 O O . PRO A 1 404 ? 125.65755 135.73747 59.28506 1.000 77.89791 402 PRO A O 1
ATOM 3168 N N . ILE A 1 405 ? 123.74518 136.82549 59.76705 1.000 71.13232 403 ILE A N 1
ATOM 3169 C CA . ILE A 1 405 ? 123.43170 135.93509 60.88116 1.000 76.04368 403 ILE A CA 1
ATOM 3170 C C . ILE A 1 405 ? 123.11179 134.53278 60.37468 1.000 75.02638 403 ILE A C 1
ATOM 3171 O O . ILE A 1 405 ? 123.57143 133.53336 60.94198 1.000 70.34019 403 ILE A O 1
ATOM 3176 N N . ASP A 1 406 ? 122.31961 134.43754 59.30261 1.000 76.97474 404 ASP A N 1
ATOM 3177 C CA . ASP A 1 406 ? 122.04485 133.14708 58.67440 1.000 70.66490 404 ASP A CA 1
ATOM 3178 C C . ASP A 1 406 ? 123.33058 132.44964 58.25634 1.000 69.69975 404 ASP A C 1
ATOM 3179 O O . ASP A 1 406 ? 123.52466 131.26122 58.53678 1.000 68.62785 404 ASP A O 1
ATOM 3184 N N . GLN A 1 407 ? 124.22045 133.17662 57.57405 1.000 70.78995 405 GLN A N 1
ATOM 3185 C CA . GLN A 1 407 ? 125.44750 132.56901 57.07396 1.000 66.01500 405 GLN A CA 1
ATOM 3186 C C . GLN A 1 407 ? 126.38874 132.18266 58.20518 1.000 67.56541 405 GLN A C 1
ATOM 3187 O O . GLN A 1 407 ? 127.12514 131.19877 58.08239 1.000 76.34493 405 GLN A O 1
ATOM 3193 N N . TYR A 1 408 ? 126.37834 132.92481 59.31358 1.000 64.75664 406 TYR A N 1
ATOM 3194 C CA . TYR A 1 408 ? 127.18539 132.51252 60.45654 1.000 64.46725 406 TYR A CA 1
ATOM 3195 C C . TYR A 1 408 ? 126.60795 131.26343 61.11151 1.000 67.13392 406 TYR A C 1
ATOM 3196 O O . TYR A 1 408 ? 127.35800 130.36646 61.51051 1.000 70.63189 406 TYR A O 1
ATOM 3205 N N . ILE A 1 409 ? 125.27897 131.18165 61.22829 1.000 69.45152 407 ILE A N 1
ATOM 3206 C CA . ILE A 1 409 ? 124.66101 129.97622 61.77671 1.000 63.76359 407 ILE A CA 1
ATOM 3207 C C . ILE A 1 409 ? 124.97686 128.77727 60.89045 1.000 66.65365 407 ILE A C 1
ATOM 3208 O O . ILE A 1 409 ? 125.19051 127.66066 61.37652 1.000 71.57935 407 ILE A O 1
ATOM 3213 N N . VAL A 1 410 ? 125.02087 128.99360 59.57679 1.000 67.52642 408 VAL A N 1
ATOM 3214 C CA . VAL A 1 410 ? 125.38414 127.92588 58.64684 1.000 73.90713 408 VAL A CA 1
ATOM 3215 C C . VAL A 1 410 ? 126.83214 127.49970 58.85758 1.000 75.50391 408 VAL A C 1
ATOM 3216 O O . VAL A 1 410 ? 127.12158 126.32844 59.12841 1.000 75.98613 408 VAL A O 1
ATOM 3220 N N . ARG A 1 411 ? 127.76197 128.45084 58.74794 1.000 73.78144 409 ARG A N 1
ATOM 3221 C CA . ARG A 1 411 ? 129.17990 128.12403 58.80904 1.000 72.33486 409 ARG A CA 1
ATOM 3222 C C . ARG A 1 411 ? 129.61767 127.64605 60.18803 1.000 70.85110 409 ARG A C 1
ATOM 3223 O O . ARG A 1 411 ? 130.66668 127.00581 60.29642 1.000 79.56991 409 ARG A O 1
ATOM 3231 N N . HIS A 1 412 ? 128.84710 127.93121 61.23691 1.000 71.18056 410 HIS A N 1
ATOM 3232 C CA . HIS A 1 412 ? 129.17915 127.51008 62.60064 1.000 70.85851 410 HIS A CA 1
ATOM 3233 C C . HIS A 1 412 ? 127.92782 126.96552 63.27743 1.000 71.81427 410 HIS A C 1
ATOM 3234 O O . HIS A 1 412 ? 127.32797 127.62470 64.13560 1.000 73.49344 410 HIS A O 1
ATOM 3241 N N . PRO A 1 413 ? 127.52194 125.73618 62.93834 1.000 69.91123 411 PRO A N 1
ATOM 3242 C CA . PRO A 1 413 ? 126.28808 125.17971 63.52862 1.000 75.07514 411 PRO A CA 1
ATOM 3243 C C . PRO A 1 413 ? 126.37687 124.93167 65.02701 1.000 77.26996 411 PRO A C 1
ATOM 3244 O O . PRO A 1 413 ? 125.34589 124.96615 65.72006 1.000 78.68375 411 PRO A O 1
ATOM 3248 N N . GLU A 1 414 ? 127.57662 124.66908 65.54764 1.000 78.84173 412 GLU A N 1
ATOM 3249 C CA . GLU A 1 414 ? 127.73121 124.51408 66.98841 1.000 79.30970 412 GLU A CA 1
ATOM 3250 C C . GLU A 1 414 ? 127.33927 125.78691 67.73014 1.000 72.00327 412 GLU A C 1
ATOM 3251 O O . GLU A 1 414 ? 126.92648 125.72366 68.89380 1.000 64.01456 412 GLU A O 1
ATOM 3257 N N . TYR A 1 415 ? 127.43743 126.94476 67.07047 1.000 71.98339 413 TYR A N 1
ATOM 3258 C CA . TYR A 1 415 ? 127.04773 128.19257 67.71653 1.000 70.92695 413 TYR A CA 1
ATOM 3259 C C . TYR A 1 415 ? 125.55823 128.20588 68.03070 1.000 72.49141 413 TYR A C 1
ATOM 3260 O O . TYR A 1 415 ? 125.14054 128.74491 69.06230 1.000 76.83556 413 TYR A O 1
ATOM 3269 N N . PHE A 1 416 ? 124.73889 127.61000 67.15909 1.000 70.06878 414 PHE A N 1
ATOM 3270 C CA . PHE A 1 416 ? 123.31251 127.51429 67.45211 1.000 63.17976 414 PHE A CA 1
ATOM 3271 C C . PHE A 1 416 ? 123.01019 126.35945 68.40045 1.000 63.00260 414 PHE A C 1
ATOM 3272 O O . PHE A 1 416 ? 122.19417 126.50455 69.31843 1.000 62.74630 414 PHE A O 1
ATOM 3280 N N . PHE A 1 417 ? 123.62930 125.19754 68.18373 1.000 64.21116 415 PHE A N 1
ATOM 3281 C CA . PHE A 1 417 ? 123.24677 124.03337 68.97644 1.000 64.62275 415 PHE A CA 1
ATOM 3282 C C . PHE A 1 417 ? 123.80385 124.04768 70.39304 1.000 61.62937 415 PHE A C 1
ATOM 3283 O O . PHE A 1 417 ? 123.30399 123.30491 71.24472 1.000 60.90293 415 PHE A O 1
ATOM 3291 N N . ASN A 1 418 ? 124.79901 124.88327 70.67625 1.000 67.31363 416 ASN A N 1
ATOM 3292 C CA . ASN A 1 418 ? 125.32123 125.00388 72.02915 1.000 75.45176 416 ASN A CA 1
ATOM 3293 C C . ASN A 1 418 ? 124.69874 126.15593 72.80342 1.000 75.18097 416 ASN A C 1
ATOM 3294 O O . ASN A 1 418 ? 124.71541 126.13473 74.04040 1.000 71.33842 416 ASN A O 1
ATOM 3299 N N . ARG A 1 419 ? 124.14036 127.14314 72.10853 1.000 72.76350 417 ARG A N 1
ATOM 3300 C CA . ARG A 1 419 ? 123.51903 128.27343 72.77883 1.000 73.08428 417 ARG A CA 1
ATOM 3301 C C . ARG A 1 419 ? 122.19359 127.85887 73.40363 1.000 75.21489 417 ARG A C 1
ATOM 3302 O O . ARG A 1 419 ? 121.35767 127.21953 72.75708 1.000 67.36588 417 ARG A O 1
ATOM 3310 N N . SER A 1 420 ? 122.02020 128.20174 74.67079 1.000 82.08899 418 SER A N 1
ATOM 3311 C CA . SER A 1 420 ? 120.75619 128.01608 75.35545 1.000 78.95284 418 SER A CA 1
ATOM 3312 C C . SER A 1 420 ? 119.76537 129.08407 74.88582 1.000 80.56819 418 SER A C 1
ATOM 3313 O O . SER A 1 420 ? 120.17365 130.17087 74.46296 1.000 82.92892 418 SER A O 1
ATOM 3316 N N . PRO A 1 421 ? 118.46210 128.79496 74.92530 1.000 75.25394 419 PRO A N 1
ATOM 3317 C CA . PRO A 1 421 ? 117.47259 129.79093 74.49375 1.000 73.17455 419 PRO A CA 1
ATOM 3318 C C . PRO A 1 421 ? 117.57841 131.08800 75.28587 1.000 74.21381 419 PRO A C 1
ATOM 3319 O O . PRO A 1 421 ? 118.19442 131.15316 76.35118 1.000 77.27201 419 PRO A O 1
ATOM 3323 N N . GLU A 1 422 ? 116.97031 132.13848 74.73793 1.000 65.74426 420 GLU A N 1
ATOM 3324 C CA . GLU A 1 422 ? 117.03272 133.45529 75.35269 1.000 62.00341 420 GLU A CA 1
ATOM 3325 C C . GLU A 1 422 ? 116.26773 133.46762 76.67581 1.000 62.28261 420 GLU A C 1
ATOM 3326 O O . GLU A 1 422 ? 115.52947 132.53841 77.01337 1.000 64.89856 420 GLU A O 1
ATOM 3332 N N . SER A 1 423 ? 116.45110 134.54467 77.43203 1.000 64.98022 421 SER A N 1
ATOM 3333 C CA . SER A 1 423 ? 115.82247 134.70281 78.73431 1.000 64.38910 421 SER A CA 1
ATOM 3334 C C . SER A 1 423 ? 114.72090 135.75101 78.67211 1.000 62.11791 421 SER A C 1
ATOM 3335 O O . SER A 1 423 ? 114.75074 136.66239 77.84020 1.000 68.59226 421 SER A O 1
ATOM 3338 N N . ALA A 1 424 ? 113.74652 135.60905 79.56449 1.000 58.03533 422 ALA A N 1
ATOM 3339 C CA . ALA A 1 424 ? 112.64968 136.55753 79.70535 1.000 59.80527 422 ALA A CA 1
ATOM 3340 C C . ALA A 1 424 ? 112.89389 137.38545 80.95685 1.000 56.65671 422 ALA A C 1
ATOM 3341 O O . ALA A 1 424 ? 112.96570 136.83748 82.06140 1.000 56.44433 422 ALA A O 1
ATOM 3343 N N . ARG A 1 425 ? 113.02448 138.69623 80.78399 1.000 53.99105 423 ARG A N 1
ATOM 3344 C CA . ARG A 1 425 ? 113.32438 139.60810 81.87805 1.000 60.85129 423 ARG A CA 1
ATOM 3345 C C . ARG A 1 425 ? 112.20009 140.61815 82.03718 1.000 58.60513 423 ARG A C 1
ATOM 3346 O O . ARG A 1 425 ? 111.77104 141.23664 81.05943 1.000 56.54146 423 ARG A O 1
ATOM 3354 N N . ILE A 1 426 ? 111.71751 140.77426 83.26428 1.000 56.56291 424 ILE A N 1
ATOM 3355 C CA . ILE A 1 426 ? 110.73325 141.79815 83.56811 1.000 58.16951 424 ILE A CA 1
ATOM 3356 C C . ILE A 1 426 ? 111.25810 142.66348 84.70724 1.000 63.40150 424 ILE A C 1
ATOM 3357 O O . ILE A 1 426 ? 112.17836 142.28956 85.44063 1.000 63.45233 424 ILE A O 1
ATOM 3362 N N . ASN A 1 427 ? 110.65435 143.84298 84.84014 1.000 61.73688 425 ASN A N 1
ATOM 3363 C CA . ASN A 1 427 ? 110.96017 144.78101 85.92120 1.000 59.99342 425 ASN A CA 1
ATOM 3364 C C . ASN A 1 427 ? 109.66319 145.38192 86.43685 1.000 56.04636 425 ASN A C 1
ATOM 3365 O O . ASN A 1 427 ? 109.31388 146.52509 86.11701 1.000 51.84641 425 ASN A O 1
ATOM 3370 N N . PRO A 1 428 ? 108.93428 144.64717 87.28258 1.000 61.64558 426 PRO A N 1
ATOM 3371 C CA . PRO A 1 428 ? 107.64306 145.15394 87.77219 1.000 57.85261 426 PRO A CA 1
ATOM 3372 C C . PRO A 1 428 ? 107.77496 146.38412 88.64080 1.000 62.33213 426 PRO A C 1
ATOM 3373 O O . PRO A 1 428 ? 106.74335 146.94766 89.02814 1.000 57.66721 426 PRO A O 1
ATOM 3377 N N . GLU A 1 429 ? 109.00233 146.80436 88.96816 1.000 63.84557 427 GLU A N 1
ATOM 3378 C CA . GLU A 1 429 ? 109.25090 147.99927 89.76211 1.000 61.19193 427 GLU A CA 1
ATOM 3379 C C . GLU A 1 429 ? 109.60948 149.21214 88.90676 1.000 59.82063 427 GLU A C 1
ATOM 3380 O O . GLU A 1 429 ? 110.18034 150.17843 89.42258 1.000 54.69588 427 GLU A O 1
ATOM 3386 N N . ASN A 1 430 ? 109.27621 149.18772 87.61789 1.000 55.05257 428 ASN A N 1
ATOM 3387 C CA . ASN A 1 430 ? 109.35025 150.39762 86.81465 1.000 52.67257 428 ASN A CA 1
ATOM 3388 C C . ASN A 1 430 ? 108.42519 151.44622 87.41472 1.000 60.62600 428 ASN A C 1
ATOM 3389 O O . ASN A 1 430 ? 107.27636 151.14999 87.75742 1.000 64.79748 428 ASN A O 1
ATOM 3394 N N . LEU A 1 431 ? 108.93852 152.67145 87.55404 1.000 57.39234 429 LEU A N 1
ATOM 3395 C CA . LEU A 1 431 ? 108.22582 153.70564 88.30099 1.000 58.11211 429 LEU A CA 1
ATOM 3396 C C . LEU A 1 431 ? 106.86550 154.01015 87.67926 1.000 58.39183 429 LEU A C 1
ATOM 3397 O O . LEU A 1 431 ? 105.85275 154.10347 88.38444 1.000 58.31464 429 LEU A O 1
ATOM 3402 N N . ILE A 1 432 ? 106.82224 154.15992 86.35448 1.000 56.01743 430 ILE A N 1
ATOM 3403 C CA . ILE A 1 432 ? 105.56381 154.46769 85.67668 1.000 57.18832 430 ILE A CA 1
ATOM 3404 C C . ILE A 1 432 ? 104.55880 153.34062 85.88638 1.000 60.21488 430 ILE A C 1
ATOM 3405 O O . ILE A 1 432 ? 103.41452 153.56614 86.31072 1.000 60.91063 430 ILE A O 1
ATOM 3410 N N . ILE A 1 433 ? 104.98321 152.10624 85.60082 1.000 58.98136 431 ILE A N 1
ATOM 3411 C CA . ILE A 1 433 ? 104.09663 150.95096 85.70300 1.000 55.90448 431 ILE A CA 1
ATOM 3412 C C . ILE A 1 433 ? 103.65623 150.74302 87.14055 1.000 54.76940 431 ILE A C 1
ATOM 3413 O O . ILE A 1 433 ? 102.47374 150.49026 87.42052 1.000 58.11815 431 ILE A O 1
ATOM 3418 N N . LEU A 1 434 ? 104.59759 150.85615 88.07477 1.000 54.40406 432 LEU A N 1
ATOM 3419 C CA . LEU A 1 434 ? 104.27284 150.61437 89.47166 1.000 56.50056 432 LEU A CA 1
ATOM 3420 C C . LEU A 1 434 ? 103.30423 151.66979 89.99368 1.000 59.97098 432 LEU A C 1
ATOM 3421 O O . LEU A 1 434 ? 102.40353 151.35111 90.77320 1.000 59.30609 432 LEU A O 1
ATOM 3426 N N . VAL A 1 435 ? 103.45122 152.92496 89.55288 1.000 60.73248 433 VAL A N 1
ATOM 3427 C CA . VAL A 1 435 ? 102.53438 153.98086 89.98555 1.000 60.95807 433 VAL A CA 1
ATOM 3428 C C . VAL A 1 435 ? 101.13579 153.75697 89.41565 1.000 55.12074 433 VAL A C 1
ATOM 3429 O O . VAL A 1 435 ? 100.12688 153.88868 90.12696 1.000 49.94691 433 VAL A O 1
ATOM 3433 N N . ASP A 1 436 ? 101.05072 153.42013 88.12636 1.000 54.57852 434 ASP A N 1
ATOM 3434 C CA . ASP A 1 436 ? 99.74861 153.16708 87.51624 1.000 55.98354 434 ASP A CA 1
ATOM 3435 C C . ASP A 1 436 ? 99.02325 152.03864 88.24083 1.000 54.59823 434 ASP A C 1
ATOM 3436 O O . ASP A 1 436 ? 97.83838 152.15654 88.60030 1.000 56.66186 434 ASP A O 1
ATOM 3441 N N . HIS A 1 437 ? 99.73610 150.94470 88.50772 1.000 55.58147 435 HIS A N 1
ATOM 3442 C CA . HIS A 1 437 ? 99.07785 149.80999 89.13554 1.000 57.48644 435 HIS A CA 1
ATOM 3443 C C . HIS A 1 437 ? 98.85792 150.01337 90.62183 1.000 59.20218 435 HIS A C 1
ATOM 3444 O O . HIS A 1 437 ? 97.93525 149.41410 91.17985 1.000 59.35901 435 HIS A O 1
ATOM 3451 N N . LEU A 1 438 ? 99.64062 150.87833 91.26483 1.000 55.77086 436 LEU A N 1
ATOM 3452 C CA . LEU A 1 438 ? 99.32258 151.25130 92.63250 1.000 52.54092 436 LEU A CA 1
ATOM 3453 C C . LEU A 1 438 ? 98.02438 152.03986 92.67952 1.000 52.70355 436 LEU A C 1
ATOM 3454 O O . LEU A 1 438 ? 97.19831 151.82522 93.57335 1.000 56.41840 436 LEU A O 1
ATOM 3459 N N . LYS A 1 439 ? 97.80871 152.93824 91.71173 1.000 51.67825 437 LYS A N 1
ATOM 3460 C CA . LYS A 1 439 ? 96.53529 153.65410 91.68719 1.000 51.63824 437 LYS A CA 1
ATOM 3461 C C . LYS A 1 439 ? 95.37891 152.68819 91.48422 1.000 50.69723 437 LYS A C 1
ATOM 3462 O O . LYS A 1 439 ? 94.35273 152.77826 92.17184 1.000 46.21242 437 LYS A O 1
ATOM 3468 N N . CYS A 1 440 ? 95.55103 151.72056 90.58194 1.000 53.29994 438 CYS A N 1
ATOM 3469 C CA . CYS A 1 440 ? 94.49923 150.72754 90.36581 1.000 56.98472 438 CYS A CA 1
ATOM 3470 C C . CYS A 1 440 ? 94.22723 149.91475 91.63225 1.000 58.89708 438 CYS A C 1
ATOM 3471 O O . CYS A 1 440 ? 93.06653 149.70688 92.02311 1.000 56.55292 438 CYS A O 1
ATOM 3474 N N . ALA A 1 441 ? 95.29498 149.45756 92.29404 1.000 60.54414 439 ALA A N 1
ATOM 3475 C CA . ALA A 1 441 ? 95.14892 148.64068 93.49373 1.000 61.70888 439 ALA A CA 1
ATOM 3476 C C . ALA A 1 441 ? 94.48502 149.41659 94.61647 1.000 59.66746 439 ALA A C 1
ATOM 3477 O O . ALA A 1 441 ? 93.72399 148.84773 95.40821 1.000 64.37113 439 ALA A O 1
ATOM 3479 N N . ALA A 1 442 ? 94.78697 150.71052 94.72354 1.000 58.38874 440 ALA A N 1
ATOM 3480 C CA . ALA A 1 442 ? 94.13484 151.52837 95.73746 1.000 61.07887 440 ALA A CA 1
ATOM 3481 C C . ALA A 1 442 ? 92.66343 151.74335 95.40683 1.000 60.56211 440 ALA A C 1
ATOM 3482 O O . ALA A 1 442 ? 91.81680 151.76592 96.30806 1.000 59.17574 440 ALA A O 1
ATOM 3484 N N . TYR A 1 443 ? 92.33260 151.88218 94.12011 1.000 57.74947 441 TYR A N 1
ATOM 3485 C CA . TYR A 1 443 ? 90.92358 151.97521 93.75005 1.000 57.50786 441 TYR A CA 1
ATOM 3486 C C . TYR A 1 443 ? 90.16942 150.71515 94.14610 1.000 59.38891 441 TYR A C 1
ATOM 3487 O O . TYR A 1 443 ? 89.01348 150.78372 94.58111 1.000 63.40581 441 TYR A O 1
ATOM 3496 N N . GLU A 1 444 ? 90.79758 149.55152 93.99194 1.000 58.39788 442 GLU A N 1
ATOM 3497 C CA . GLU A 1 444 ? 90.09850 148.31350 94.32432 1.000 63.38338 442 GLU A CA 1
ATOM 3498 C C . GLU A 1 444 ? 89.88615 148.18375 95.83032 1.000 64.28309 442 GLU A C 1
ATOM 3499 O O . GLU A 1 444 ? 88.74724 148.13291 96.30686 1.000 64.66796 442 GLU A O 1
ATOM 3505 N N . LEU A 1 445 ? 90.97287 148.12258 96.59442 1.000 64.68601 443 LEU A N 1
ATOM 3506 C CA . LEU A 1 445 ? 90.95128 148.05374 98.04663 1.000 62.30358 443 LEU A CA 1
ATOM 3507 C C . LEU A 1 445 ? 91.80089 149.17123 98.63088 1.000 71.87765 443 LEU A C 1
ATOM 3508 O O . LEU A 1 445 ? 92.85289 149.50222 98.06777 1.000 70.39432 443 LEU A O 1
ATOM 3513 N N . PRO A 1 446 ? 91.38679 149.76593 99.75161 1.000 69.26345 444 PRO A N 1
ATOM 3514 C CA . PRO A 1 446 ? 92.26020 150.74164 100.40942 1.000 66.16901 444 PRO A CA 1
ATOM 3515 C C . PRO A 1 446 ? 93.57991 150.07191 100.75626 1.000 72.30940 444 PRO A C 1
ATOM 3516 O O . PRO A 1 446 ? 93.61302 149.00275 101.37099 1.000 71.23377 444 PRO A O 1
ATOM 3520 N N . PHE A 1 447 ? 94.67214 150.69610 100.32730 1.000 73.93516 445 PHE A N 1
ATOM 3521 C CA . PHE A 1 447 ? 95.99183 150.08673 100.40648 1.000 77.54670 445 PHE A CA 1
ATOM 3522 C C . PHE A 1 447 ? 96.66264 150.57614 101.68520 1.000 81.70963 445 PHE A C 1
ATOM 3523 O O . PHE A 1 447 ? 96.97214 151.76425 101.82076 1.000 73.10893 445 PHE A O 1
ATOM 3531 N N . ARG A 1 448 ? 96.86216 149.65449 102.62323 1.000 88.25010 446 ARG A N 1
ATOM 3532 C CA . ARG A 1 448 ? 97.56955 149.93816 103.86372 1.000 83.11376 446 ARG A CA 1
ATOM 3533 C C . ARG A 1 448 ? 99.04326 150.23658 103.59278 1.000 83.18068 446 ARG A C 1
ATOM 3534 O O . ARG A 1 448 ? 99.66287 149.63879 102.70924 1.000 86.51341 446 ARG A O 1
ATOM 3542 N N . ALA A 1 449 ? 99.59871 151.18745 104.35346 1.000 88.27252 447 ALA A N 1
ATOM 3543 C CA . ALA A 1 449 ? 100.92705 151.71924 104.04568 1.000 86.94249 447 ALA A CA 1
ATOM 3544 C C . ALA A 1 449 ? 102.03433 150.68866 104.24771 1.000 93.54252 447 ALA A C 1
ATOM 3545 O O . ALA A 1 449 ? 102.98553 150.63394 103.45693 1.000 91.09267 447 ALA A O 1
ATOM 3547 N N . ASP A 1 450 ? 101.93381 149.86111 105.29129 1.000 98.28622 448 ASP A N 1
ATOM 3548 C CA . ASP A 1 450 ? 103.01451 148.93503 105.61181 1.000 99.60399 448 ASP A CA 1
ATOM 3549 C C . ASP A 1 450 ? 102.90771 147.60772 104.87760 1.000 98.86728 448 ASP A C 1
ATOM 3550 O O . ASP A 1 450 ? 103.88754 146.85317 104.84894 1.000 97.05821 448 ASP A O 1
ATOM 3555 N N . GLU A 1 451 ? 101.75007 147.29974 104.29957 1.000 100.83750 449 GLU A N 1
ATOM 3556 C CA . GLU A 1 451 ? 101.59827 146.05377 103.56415 1.000 101.75330 449 GLU A CA 1
ATOM 3557 C C . GLU A 1 451 ? 102.44492 146.08770 102.30142 1.000 91.24250 449 GLU A C 1
ATOM 3558 O O . GLU A 1 451 ? 102.48672 147.09112 101.58405 1.000 85.52577 449 GLU A O 1
ATOM 3564 N N . GLU A 1 452 ? 103.11178 144.97411 102.02885 1.000 96.93270 450 GLU A N 1
ATOM 3565 C CA . GLU A 1 452 ? 104.01706 144.89121 100.89708 1.000 98.66001 450 GLU A CA 1
ATOM 3566 C C . GLU A 1 452 ? 103.24607 144.63570 99.61107 1.000 90.19929 450 GLU A C 1
ATOM 3567 O O . GLU A 1 452 ? 102.32141 143.81935 99.57036 1.000 89.52369 450 GLU A O 1
ATOM 3573 N N . PHE A 1 453 ? 103.62393 145.35891 98.56538 1.000 87.03141 451 PHE A N 1
ATOM 3574 C CA . PHE A 1 453 ? 103.11135 145.16089 97.21403 1.000 84.85494 451 PHE A CA 1
ATOM 3575 C C . PHE A 1 453 ? 104.27276 144.57976 96.41479 1.000 90.56584 451 PHE A C 1
ATOM 3576 O O . PHE A 1 453 ? 105.12443 145.30889 95.90212 1.000 90.40788 451 PHE A O 1
ATOM 3584 N N . GLY A 1 454 ? 104.31689 143.26995 96.33362 1.000 85.14953 452 GLY A N 1
ATOM 3585 C CA . GLY A 1 454 ? 105.42486 142.60110 95.66420 1.000 85.50558 452 GLY A CA 1
ATOM 3586 C C . GLY A 1 454 ? 106.57438 142.35735 96.63281 1.000 96.28701 452 GLY A C 1
ATOM 3587 O O . GLY A 1 454 ? 106.41583 141.62724 97.61124 1.000 98.60989 452 GLY A O 1
ATOM 3588 N N . ALA A 1 455 ? 107.71971 142.98315 96.36108 1.000 99.06234 453 ALA A N 1
ATOM 3589 C CA . ALA A 1 455 ? 108.91033 142.74087 97.16826 1.000 106.82239 453 ALA A CA 1
ATOM 3590 C C . ALA A 1 455 ? 108.85279 143.47968 98.50174 1.000 103.72499 453 ALA A C 1
ATOM 3591 O O . ALA A 1 455 ? 108.82221 142.85884 99.56923 1.000 102.66330 453 ALA A O 1
ATOM 3593 N N . MET A 1 456 ? 108.83125 144.80473 98.45524 1.000 108.39482 454 MET A N 1
ATOM 3594 C CA . MET A 1 456 ? 109.00381 145.65904 99.62213 1.000 110.19434 454 MET A CA 1
ATOM 3595 C C . MET A 1 456 ? 107.76843 146.53095 99.83160 1.000 104.93089 454 MET A C 1
ATOM 3596 O O . MET A 1 456 ? 106.80139 146.48211 99.06783 1.000 101.85353 454 MET A O 1
ATOM 3601 N N . GLU A 1 457 ? 107.80715 147.32136 100.90070 1.000 104.45587 455 GLU A N 1
ATOM 3602 C CA . GLU A 1 457 ? 106.80244 148.34699 101.12128 1.000 100.35662 455 GLU A CA 1
ATOM 3603 C C . GLU A 1 457 ? 107.02250 149.50054 100.14515 1.000 99.73467 455 GLU A C 1
ATOM 3604 O O . GLU A 1 457 ? 108.08223 149.63162 99.52402 1.000 92.31614 455 GLU A O 1
ATOM 3610 N N . VAL A 1 458 ? 105.99728 150.33817 100.00253 1.000 101.21399 456 VAL A N 1
ATOM 3611 C CA . VAL A 1 458 ? 106.02077 151.39347 98.99592 1.000 90.11750 456 VAL A CA 1
ATOM 3612 C C . VAL A 1 458 ? 105.27196 152.62553 99.50822 1.000 88.84202 456 VAL A C 1
ATOM 3613 O O . VAL A 1 458 ? 104.43081 153.20712 98.81270 1.000 78.80369 456 VAL A O 1
ATOM 3617 N N . SER A 1 459 ? 105.60428 153.05885 100.72728 1.000 95.07463 457 SER A N 1
ATOM 3618 C CA . SER A 1 459 ? 104.89790 154.18896 101.32437 1.000 89.80166 457 SER A CA 1
ATOM 3619 C C . SER A 1 459 ? 105.22548 155.50426 100.62795 1.000 83.91679 457 SER A C 1
ATOM 3620 O O . SER A 1 459 ? 104.40887 156.43056 100.64906 1.000 86.00165 457 SER A O 1
ATOM 3623 N N . ASP A 1 460 ? 106.40407 155.61272 100.01501 1.000 82.59002 458 ASP A N 1
ATOM 3624 C CA . ASP A 1 460 ? 106.78213 156.86608 99.36800 1.000 86.36542 458 ASP A CA 1
ATOM 3625 C C . ASP A 1 460 ? 105.87409 157.17347 98.18317 1.000 84.87335 458 ASP A C 1
ATOM 3626 O O . ASP A 1 460 ? 105.43101 158.31657 98.00829 1.000 83.22155 458 ASP A O 1
ATOM 3631 N N . ILE A 1 461 ? 105.58042 156.16494 97.36058 1.000 87.38758 459 ILE A N 1
ATOM 3632 C CA . ILE A 1 461 ? 104.70528 156.38867 96.21710 1.000 81.01221 459 ILE A CA 1
ATOM 3633 C C . ILE A 1 461 ? 103.28305 156.65628 96.68152 1.000 78.65293 459 ILE A C 1
ATOM 3634 O O . ILE A 1 461 ? 102.55179 157.42965 96.05493 1.000 80.15825 459 ILE A O 1
ATOM 3639 N N . LEU A 1 462 ? 102.87862 156.05687 97.80005 1.000 78.13667 460 LEU A N 1
ATOM 3640 C CA . LEU A 1 462 ? 101.56838 156.35188 98.36853 1.000 75.26985 460 LEU A CA 1
ATOM 3641 C C . LEU A 1 462 ? 101.47886 157.80812 98.81977 1.000 80.28290 460 LEU A C 1
ATOM 3642 O O . LEU A 1 462 ? 100.47698 158.48707 98.56009 1.000 74.47915 460 LEU A O 1
ATOM 3647 N N . GLU A 1 463 ? 102.52261 158.30939 99.48902 1.000 82.90483 461 GLU A N 1
ATOM 3648 C CA . GLU A 1 463 ? 102.54648 159.71902 99.87095 1.000 80.69949 461 GLU A CA 1
ATOM 3649 C C . GLU A 1 463 ? 102.50316 160.61261 98.64136 1.000 79.21450 461 GLU A C 1
ATOM 3650 O O . GLU A 1 463 ? 101.78711 161.62166 98.61922 1.000 80.88830 461 GLU A O 1
ATOM 3656 N N . TYR A 1 464 ? 103.26246 160.24966 97.60412 1.000 79.57384 462 TYR A N 1
ATOM 3657 C CA . TYR A 1 464 ? 103.25658 161.02961 96.37182 1.000 73.69015 462 TYR A CA 1
ATOM 3658 C C . TYR A 1 464 ? 101.86278 161.06323 95.75374 1.000 77.03532 462 TYR A C 1
ATOM 3659 O O . TYR A 1 464 ? 101.40546 162.11470 95.29011 1.000 77.87500 462 TYR A O 1
ATOM 3668 N N . LEU A 1 465 ? 101.17097 159.92114 95.73943 1.000 72.77401 463 LEU A N 1
ATOM 3669 C CA . LEU A 1 465 ? 99.81658 159.88397 95.19692 1.000 72.26289 463 LEU A CA 1
ATOM 3670 C C . LEU A 1 465 ? 98.84908 160.70420 96.04544 1.000 70.86894 463 LEU A C 1
ATOM 3671 O O . LEU A 1 465 ? 97.94991 161.35989 95.50678 1.000 66.44581 463 LEU A O 1
ATOM 3676 N N . GLN A 1 466 ? 99.01630 160.69130 97.37153 1.000 72.95866 464 GLN A N 1
ATOM 3677 C CA . GLN A 1 466 ? 98.18896 161.55712 98.20998 1.000 71.26432 464 GLN A CA 1
ATOM 3678 C C . GLN A 1 466 ? 98.43744 163.02237 97.88130 1.000 70.51311 464 GLN A C 1
ATOM 3679 O O . GLN A 1 466 ? 97.50592 163.83667 97.87746 1.000 72.63285 464 GLN A O 1
ATOM 3685 N N . GLU A 1 467 ? 99.68890 163.37090 97.58193 1.000 70.69564 465 GLU A N 1
ATOM 3686 C CA . GLU A 1 467 ? 100.00674 164.74972 97.24030 1.000 69.31259 465 GLU A CA 1
ATOM 3687 C C . GLU A 1 467 ? 99.33508 165.16961 95.93877 1.000 70.73489 465 GLU A C 1
ATOM 3688 O O . GLU A 1 467 ? 98.93645 166.33179 95.79588 1.000 73.76493 465 GLU A O 1
ATOM 3694 N N . GLU A 1 468 ? 99.17938 164.24239 94.99277 1.000 69.31635 466 GLU A N 1
ATOM 3695 C CA . GLU A 1 468 ? 98.57969 164.53925 93.69996 1.000 68.97866 466 GLU A CA 1
ATOM 3696 C C . GLU A 1 468 ? 97.05494 164.43588 93.71100 1.000 67.75630 466 GLU A C 1
ATOM 3697 O O . GLU A 1 468 ? 96.44528 164.29829 92.64364 1.000 70.11383 466 GLU A O 1
ATOM 3703 N N . ALA A 1 469 ? 96.43180 164.49809 94.88784 1.000 64.80343 467 ALA A N 1
ATOM 3704 C CA . ALA A 1 469 ? 94.97436 164.55967 95.01114 1.000 66.90487 467 ALA A CA 1
ATOM 3705 C C . ALA A 1 469 ? 94.30355 163.36052 94.34556 1.000 62.87925 467 ALA A C 1
ATOM 3706 O O . ALA A 1 469 ? 93.24630 163.47974 93.72294 1.000 66.46999 467 ALA A O 1
ATOM 3708 N N . VAL A 1 470 ? 94.91512 162.18922 94.48410 1.000 60.76734 468 VAL A N 1
ATOM 3709 C CA . VAL A 1 470 ? 94.35258 160.98222 93.89516 1.000 64.19153 468 VAL A CA 1
ATOM 3710 C C . VAL A 1 470 ? 94.12065 159.98248 95.02205 1.000 61.44700 468 VAL A C 1
ATOM 3711 O O . VAL A 1 470 ? 93.20122 159.16025 94.95905 1.000 63.08377 468 VAL A O 1
ATOM 3715 N N . LEU A 1 471 ? 94.94099 160.05517 96.06696 1.000 63.21361 469 LEU A N 1
ATOM 3716 C CA . LEU A 1 471 ? 94.79264 159.20915 97.24039 1.000 65.95147 469 LEU A CA 1
ATOM 3717 C C . LEU A 1 471 ? 94.60689 160.07438 98.47975 1.000 65.37150 469 LEU A C 1
ATOM 3718 O O . LEU A 1 471 ? 94.90400 161.27274 98.47490 1.000 68.30152 469 LEU A O 1
ATOM 3723 N N . HIS A 1 472 ? 94.12784 159.45351 99.55746 1.000 64.86529 470 HIS A N 1
ATOM 3724 C CA . HIS A 1 472 ? 93.98231 160.17193 100.81947 1.000 71.73307 470 HIS A CA 1
ATOM 3725 C C . HIS A 1 472 ? 94.19255 159.21760 101.98450 1.000 68.19620 470 HIS A C 1
ATOM 3726 O O . HIS A 1 472 ? 93.53860 158.17671 102.05268 1.000 61.31982 470 HIS A O 1
ATOM 3733 N N . ARG A 1 473 ? 95.06723 159.58955 102.91802 1.000 73.23419 471 ARG A N 1
ATOM 3734 C CA . ARG A 1 473 ? 95.40794 158.71571 104.03442 1.000 71.46853 471 ARG A CA 1
ATOM 3735 C C . ARG A 1 473 ? 94.39993 158.90006 105.16060 1.000 68.46622 471 ARG A C 1
ATOM 3736 O O . ARG A 1 473 ? 94.20207 160.01816 105.64835 1.000 70.62228 471 ARG A O 1
ATOM 3744 N N . ASN A 1 474 ? 93.78063 157.80125 105.58132 1.000 65.70207 472 ASN A N 1
ATOM 3745 C CA . ASN A 1 474 ? 92.89371 157.77587 106.73417 1.000 66.37972 472 ASN A CA 1
ATOM 3746 C C . ASN A 1 474 ? 93.41862 156.69559 107.66552 1.000 70.34816 472 ASN A C 1
ATOM 3747 O O . ASN A 1 474 ? 93.52842 155.52903 107.26833 1.000 78.81922 472 ASN A O 1
ATOM 3752 N N . GLY A 1 475 ? 93.75469 157.08244 108.89183 1.000 68.74778 473 GLY A N 1
ATOM 3753 C CA . GLY A 1 475 ? 94.40525 156.15678 109.79473 1.000 79.22888 473 GLY A CA 1
ATOM 3754 C C . GLY A 1 475 ? 95.72126 155.65762 109.23497 1.000 76.89061 473 GLY A C 1
ATOM 3755 O O . GLY A 1 475 ? 96.68904 156.41524 109.12023 1.000 71.18734 473 GLY A O 1
ATOM 3756 N N . GLU A 1 476 ? 95.75919 154.38038 108.85836 1.000 83.24015 474 GLU A N 1
ATOM 3757 C CA . GLU A 1 476 ? 96.93280 153.79285 108.22576 1.000 86.20336 474 GLU A CA 1
ATOM 3758 C C . GLU A 1 476 ? 96.64259 153.25700 106.82686 1.000 80.81638 474 GLU A C 1
ATOM 3759 O O . GLU A 1 476 ? 97.47507 152.53198 106.26966 1.000 78.10003 474 GLU A O 1
ATOM 3765 N N . ARG A 1 477 ? 95.49605 153.59625 106.23806 1.000 81.87923 475 ARG A N 1
ATOM 3766 C CA . ARG A 1 477 ? 95.10776 153.07763 104.93324 1.000 78.99634 475 ARG A CA 1
ATOM 3767 C C . ARG A 1 477 ? 94.84366 154.22767 103.96805 1.000 77.13773 475 ARG A C 1
ATOM 3768 O O . ARG A 1 477 ? 94.20289 155.21948 104.32855 1.000 75.72898 475 ARG A O 1
ATOM 3776 N N . TYR A 1 478 ? 95.35554 154.10198 102.74504 1.000 77.65845 476 TYR A N 1
ATOM 3777 C CA . TYR A 1 478 ? 95.17586 155.12370 101.71902 1.000 67.98465 476 TYR A CA 1
ATOM 3778 C C . TYR A 1 478 ? 93.94513 154.78913 100.88368 1.000 70.16668 476 TYR A C 1
ATOM 3779 O O . TYR A 1 478 ? 93.93243 153.78341 100.16481 1.000 70.62164 476 TYR A O 1
ATOM 3788 N N . HIS A 1 479 ? 92.93165 155.64484 100.95209 1.000 63.48826 477 HIS A N 1
ATOM 3789 C CA . HIS A 1 479 ? 91.67755 155.44849 100.24724 1.000 59.44245 477 HIS A CA 1
ATOM 3790 C C . HIS A 1 479 ? 91.68979 156.20909 98.92569 1.000 60.65386 477 HIS A C 1
ATOM 3791 O O . HIS A 1 479 ? 92.36901 157.23161 98.77705 1.000 61.01047 477 HIS A O 1
ATOM 3798 N N . TRP A 1 480 ? 90.91847 155.69791 97.96689 1.000 56.10423 478 TRP A N 1
ATOM 3799 C CA . TRP A 1 480 ? 90.76258 156.36391 96.68124 1.000 58.55032 478 TRP A CA 1
ATOM 3800 C C . TRP A 1 480 ? 90.03610 157.68959 96.86692 1.000 59.67803 478 TRP A C 1
ATOM 3801 O O . TRP A 1 480 ? 88.89707 157.72005 97.34430 1.000 55.14139 478 TRP A O 1
ATOM 3812 N N . ALA A 1 481 ? 90.70394 158.78237 96.49913 1.000 66.33393 479 ALA A N 1
ATOM 3813 C CA . ALA A 1 481 ? 90.21359 160.14262 96.69054 1.000 70.13346 479 ALA A CA 1
ATOM 3814 C C . ALA A 1 481 ? 90.02884 160.86752 95.36130 1.000 71.11291 479 ALA A C 1
ATOM 3815 O O . ALA A 1 481 ? 90.26277 162.07453 95.25785 1.000 75.60119 479 ALA A O 1
ATOM 3817 N N . SER A 1 482 ? 89.58617 160.15452 94.32861 1.000 63.98989 480 SER A N 1
ATOM 3818 C CA . SER A 1 482 ? 89.43579 160.75887 93.01462 1.000 64.01087 480 SER A CA 1
ATOM 3819 C C . SER A 1 482 ? 88.14769 160.27624 92.36900 1.000 63.10217 480 SER A C 1
ATOM 3820 O O . SER A 1 482 ? 87.67928 159.16504 92.62652 1.000 65.42420 480 SER A O 1
ATOM 3823 N N . GLU A 1 483 ? 87.58710 161.12688 91.51465 1.000 64.41234 481 GLU A N 1
ATOM 3824 C CA . GLU A 1 483 ? 86.36496 160.81102 90.79056 1.000 64.56707 481 GLU A CA 1
ATOM 3825 C C . GLU A 1 483 ? 86.61427 159.96614 89.55269 1.000 71.36097 481 GLU A C 1
ATOM 3826 O O . GLU A 1 483 ? 85.65532 159.63613 88.84728 1.000 81.92382 481 GLU A O 1
ATOM 3832 N N . SER A 1 484 ? 87.86313 159.59913 89.28389 1.000 70.74767 482 SER A N 1
ATOM 3833 C CA . SER A 1 484 ? 88.23903 158.93106 88.04848 1.000 66.92313 482 SER A CA 1
ATOM 3834 C C . SER A 1 484 ? 88.32595 157.41953 88.22782 1.000 59.91799 482 SER A C 1
ATOM 3835 O O . SER A 1 484 ? 88.59308 156.91435 89.32055 1.000 58.84590 482 SER A O 1
ATOM 3838 N N . PHE A 1 485 ? 88.07971 156.70404 87.12893 1.000 64.30005 483 PHE A N 1
ATOM 3839 C CA . PHE A 1 485 ? 88.26510 155.26273 87.04333 1.000 58.22690 483 PHE A CA 1
ATOM 3840 C C . PHE A 1 485 ? 89.64088 155.00492 86.44988 1.000 61.87992 483 PHE A C 1
ATOM 3841 O O . PHE A 1 485 ? 89.84630 155.27918 85.25709 1.000 65.28727 483 PHE A O 1
ATOM 3849 N N . PRO A 1 486 ? 90.60057 154.47238 87.20593 1.000 60.73461 484 PRO A N 1
ATOM 3850 C CA . PRO A 1 486 ? 91.98086 154.42194 86.69762 1.000 61.29715 484 PRO A CA 1
ATOM 3851 C C . PRO A 1 486 ? 92.21446 153.32327 85.67052 1.000 59.47755 484 PRO A C 1
ATOM 3852 O O . PRO A 1 486 ? 92.96907 153.51066 84.70834 1.000 58.81380 484 PRO A O 1
ATOM 3856 N N . ALA A 1 487 ? 91.53449 152.18821 85.83982 1.000 56.77930 485 ALA A N 1
ATOM 3857 C CA . ALA A 1 487 ? 91.80733 151.03753 84.98937 1.000 54.13223 485 ALA A CA 1
ATOM 3858 C C . ALA A 1 487 ? 91.50582 151.31987 83.52248 1.000 59.12945 485 ALA A C 1
ATOM 3859 O O . ALA A 1 487 ? 92.16466 150.76134 82.63681 1.000 62.02972 485 ALA A O 1
ATOM 3861 N N . SER A 1 488 ? 90.54621 152.20188 83.23878 1.000 58.17909 486 SER A N 1
ATOM 3862 C CA . SER A 1 488 ? 90.21638 152.48812 81.84819 1.000 56.47951 486 SER A CA 1
ATOM 3863 C C . SER A 1 488 ? 91.28654 153.32798 81.16009 1.000 60.63497 486 SER A C 1
ATOM 3864 O O . SER A 1 488 ? 91.35978 153.32055 79.92711 1.000 66.63683 486 SER A O 1
ATOM 3867 N N . ASN A 1 489 ? 92.11088 154.05252 81.91687 1.000 64.31083 487 ASN A N 1
ATOM 3868 C CA . ASN A 1 489 ? 93.12728 154.91692 81.32726 1.000 63.78303 487 ASN A CA 1
ATOM 3869 C C . ASN A 1 489 ? 94.48212 154.23574 81.18975 1.000 65.51614 487 ASN A C 1
ATOM 3870 O O . ASN A 1 489 ? 95.41160 154.84930 80.65707 1.000 73.52759 487 ASN A O 1
ATOM 3875 N N . ILE A 1 490 ? 94.62184 152.99651 81.65539 1.000 60.84905 488 ILE A N 1
ATOM 3876 C CA . ILE A 1 490 ? 95.89643 152.28464 81.65411 1.000 62.38855 488 ILE A CA 1
ATOM 3877 C C . ILE A 1 490 ? 95.75161 151.04411 80.78281 1.000 60.40192 488 ILE A C 1
ATOM 3878 O O . ILE A 1 490 ? 94.93934 150.15835 81.08100 1.000 55.06816 488 ILE A O 1
ATOM 3883 N N . SER A 1 491 ? 96.54434 150.97984 79.71594 1.000 58.27393 489 SER A N 1
ATOM 3884 C CA . SER A 1 491 ? 96.59555 149.82472 78.83089 1.000 57.51988 489 SER A CA 1
ATOM 3885 C C . SER A 1 491 ? 97.85371 149.02794 79.14265 1.000 57.30967 489 SER A C 1
ATOM 3886 O O . SER A 1 491 ? 98.94660 149.59973 79.22584 1.000 60.73707 489 SER A O 1
ATOM 3889 N N . LEU A 1 492 ? 97.69780 147.71132 79.31964 1.000 53.38352 490 LEU A N 1
ATOM 3890 C CA . LEU A 1 492 ? 98.84726 146.88065 79.66892 1.000 56.57625 490 LEU A CA 1
ATOM 3891 C C . LEU A 1 492 ? 99.86816 146.84225 78.53937 1.000 61.48308 490 LEU A C 1
ATOM 3892 O O . LEU A 1 492 ? 101.08027 146.82302 78.78509 1.000 61.37482 490 LEU A O 1
ATOM 3897 N N . ARG A 1 493 ? 99.39996 146.84277 77.29790 1.000 65.83662 491 ARG A N 1
ATOM 3898 C CA . ARG A 1 493 ? 100.25751 146.78002 76.12147 1.000 66.35906 491 ARG A CA 1
ATOM 3899 C C . ARG A 1 493 ? 99.92985 148.01037 75.27034 1.000 76.93259 491 ARG A C 1
ATOM 3900 O O . ARG A 1 493 ? 99.22423 147.94231 74.26267 1.000 83.42493 491 ARG A O 1
ATOM 3908 N N . SER A 1 494 ? 100.45006 149.16376 75.68801 1.000 89.51205 492 SER A N 1
ATOM 3909 C CA . SER A 1 494 ? 100.14325 150.39722 74.97356 1.000 94.16297 492 SER A CA 1
ATOM 3910 C C . SER A 1 494 ? 100.95513 150.57609 73.69920 1.000 96.80756 492 SER A C 1
ATOM 3911 O O . SER A 1 494 ? 100.84479 151.63022 73.06284 1.000 98.12117 492 SER A O 1
ATOM 3914 N N . ALA A 1 495 ? 101.75406 149.58531 73.30122 1.000 92.30756 493 ALA A N 1
ATOM 3915 C CA . ALA A 1 495 ? 102.44288 149.69068 72.02168 1.000 98.95607 493 ALA A CA 1
ATOM 3916 C C . ALA A 1 495 ? 101.43107 149.64720 70.88709 1.000 103.32499 493 ALA A C 1
ATOM 3917 O O . ALA A 1 495 ? 101.46251 150.47713 69.96953 1.000 101.64248 493 ALA A O 1
ATOM 3919 N N . SER A 1 496 ? 100.52675 148.67274 70.94553 1.000 100.87351 494 SER A N 1
ATOM 3920 C CA . SER A 1 496 ? 99.52733 148.45492 69.91383 1.000 97.28840 494 SER A CA 1
ATOM 3921 C C . SER A 1 496 ? 98.51320 149.58849 69.87239 1.000 96.27482 494 SER A C 1
ATOM 3922 O O . SER A 1 496 ? 98.23034 150.24326 70.87990 1.000 95.93583 494 SER A O 1
ATOM 3925 N N . GLN A 1 497 ? 97.94391 149.79499 68.68858 1.000 93.81665 495 GLN A N 1
ATOM 3926 C CA . GLN A 1 497 ? 96.89780 150.79000 68.49979 1.000 108.09703 495 GLN A CA 1
ATOM 3927 C C . GLN A 1 497 ? 95.72311 150.12866 67.79515 1.000 106.45925 495 GLN A C 1
ATOM 3928 O O . GLN A 1 497 ? 95.72616 148.90511 67.60919 1.000 98.59752 495 GLN A O 1
ATOM 3934 N N . GLU A 1 498 ? 94.72198 150.91276 67.39429 1.000 100.09239 496 GLU A N 1
ATOM 3935 C CA . GLU A 1 498 ? 93.64671 150.34549 66.59498 1.000 99.53968 496 GLU A CA 1
ATOM 3936 C C . GLU A 1 498 ? 94.20615 149.86941 65.25991 1.000 98.58763 496 GLU A C 1
ATOM 3937 O O . GLU A 1 498 ? 95.15625 150.44401 64.72026 1.000 92.42046 496 GLU A O 1
ATOM 3943 N N . ASN A 1 499 ? 93.59426 148.82439 64.71337 1.000 92.51852 497 ASN A N 1
ATOM 3944 C CA . ASN A 1 499 ? 94.02041 148.29849 63.42675 1.000 77.54495 497 ASN A CA 1
ATOM 3945 C C . ASN A 1 499 ? 93.20029 148.89790 62.28929 1.000 70.87111 497 ASN A C 1
ATOM 3946 O O . ASN A 1 499 ? 92.12048 149.45829 62.49006 1.000 74.00981 497 ASN A O 1
ATOM 3951 N N . VAL A 1 500 ? 93.74320 148.78821 61.08597 1.000 66.64925 498 VAL A N 1
ATOM 3952 C CA . VAL A 1 500 ? 93.04338 149.17833 59.86955 1.000 60.31976 498 VAL A CA 1
ATOM 3953 C C . VAL A 1 500 ? 92.21303 147.99212 59.40454 1.000 61.73009 498 VAL A C 1
ATOM 3954 O O . VAL A 1 500 ? 92.65839 146.84106 59.48000 1.000 62.39725 498 VAL A O 1
ATOM 3958 N N . VAL A 1 501 ? 91.01033 148.26167 58.90695 1.000 62.60502 499 VAL A N 1
ATOM 3959 C CA . VAL A 1 501 ? 90.10014 147.22174 58.44647 1.000 55.13749 499 VAL A CA 1
ATOM 3960 C C . VAL A 1 501 ? 90.05613 147.25077 56.92681 1.000 59.12632 499 VAL A C 1
ATOM 3961 O O . VAL A 1 501 ? 89.84583 148.31088 56.32360 1.000 63.42755 499 VAL A O 1
ATOM 3965 N N . ILE A 1 502 ? 90.25319 146.08972 56.31200 1.000 60.06112 500 ILE A N 1
ATOM 3966 C CA . ILE A 1 502 ? 90.29664 145.96982 54.85874 1.000 58.32989 500 ILE A CA 1
ATOM 3967 C C . ILE A 1 502 ? 88.90571 145.59771 54.35700 1.000 58.19381 500 ILE A C 1
ATOM 3968 O O . ILE A 1 502 ? 88.37073 144.53504 54.69656 1.000 56.90540 500 ILE A O 1
ATOM 3973 N N . VAL A 1 503 ? 88.32093 146.47948 53.54916 1.000 63.47960 501 VAL A N 1
ATOM 3974 C CA . VAL A 1 503 ? 86.93000 146.39172 53.12662 1.000 59.83386 501 VAL A CA 1
ATOM 3975 C C . VAL A 1 503 ? 86.90326 146.18851 51.61975 1.000 56.66127 501 VAL A C 1
ATOM 3976 O O . VAL A 1 503 ? 87.41984 147.02372 50.86959 1.000 52.51701 501 VAL A O 1
ATOM 3980 N N . ASP A 1 504 ? 86.29090 145.09021 51.18224 1.000 58.17518 502 ASP A N 1
ATOM 3981 C CA . ASP A 1 504 ? 86.10570 144.77515 49.77266 1.000 57.82943 502 ASP A CA 1
ATOM 3982 C C . ASP A 1 504 ? 84.80396 145.40441 49.30394 1.000 68.40044 502 ASP A C 1
ATOM 3983 O O . ASP A 1 504 ? 83.71108 144.97400 49.70453 1.000 74.28089 502 ASP A O 1
ATOM 3988 N N . GLN A 1 505 ? 84.93708 146.42362 48.45502 1.000 74.95938 503 GLN A N 1
ATOM 3989 C CA . GLN A 1 505 ? 83.84125 147.16260 47.84971 1.000 71.89071 503 GLN A CA 1
ATOM 3990 C C . GLN A 1 505 ? 83.55685 146.68487 46.42737 1.000 78.46121 503 GLN A C 1
ATOM 3991 O O . GLN A 1 505 ? 82.89739 147.39037 45.65751 1.000 85.62284 503 GLN A O 1
ATOM 3997 N N . SER A 1 506 ? 84.06219 145.50356 46.06240 1.000 75.35826 504 SER A N 1
ATOM 3998 C CA . SER A 1 506 ? 84.06831 145.07989 44.66476 1.000 77.66876 504 SER A CA 1
ATOM 3999 C C . SER A 1 506 ? 82.68585 145.17739 44.02846 1.000 76.44352 504 SER A C 1
ATOM 4000 O O . SER A 1 506 ? 82.55305 145.62144 42.88343 1.000 94.01287 504 SER A O 1
ATOM 4003 N N . ASP A 1 507 ? 81.64538 144.78500 44.75266 1.000 73.33603 505 ASP A N 1
ATOM 4004 C CA . ASP A 1 507 ? 80.28277 145.15053 44.39990 1.000 77.43647 505 ASP A CA 1
ATOM 4005 C C . ASP A 1 507 ? 79.63000 145.81736 45.59897 1.000 78.65076 505 ASP A C 1
ATOM 4006 O O . ASP A 1 507 ? 79.89162 145.45059 46.74661 1.000 78.74613 505 ASP A O 1
ATOM 4011 N N . ILE A 1 508 ? 78.78133 146.80704 45.32725 1.000 86.46827 506 ILE A N 1
ATOM 4012 C CA . ILE A 1 508 ? 78.14329 147.53863 46.41148 1.000 85.32679 506 ILE A CA 1
ATOM 4013 C C . ILE A 1 508 ? 77.13420 146.67000 47.16222 1.000 74.67174 506 ILE A C 1
ATOM 4014 O O . ILE A 1 508 ? 76.85524 146.92530 48.33865 1.000 77.83543 506 ILE A O 1
ATOM 4019 N N . ALA A 1 509 ? 76.61536 145.61326 46.53352 1.000 79.46027 507 ALA A N 1
ATOM 4020 C CA . ALA A 1 509 ? 75.61594 144.76753 47.17929 1.000 86.36884 507 ALA A CA 1
ATOM 4021 C C . ALA A 1 509 ? 76.21172 143.69583 48.08511 1.000 86.60092 507 ALA A C 1
ATOM 4022 O O . ALA A 1 509 ? 75.48107 143.12706 48.90466 1.000 78.42704 507 ALA A O 1
ATOM 4024 N N . ASN A 1 510 ? 77.50275 143.39837 47.95794 1.000 86.91726 508 ASN A N 1
ATOM 4025 C CA . ASN A 1 510 ? 78.17811 142.41555 48.80488 1.000 83.41296 508 ASN A CA 1
ATOM 4026 C C . ASN A 1 510 ? 79.49511 142.96415 49.34523 1.000 82.51837 508 ASN A C 1
ATOM 4027 O O . ASN A 1 510 ? 80.54180 142.31717 49.26878 1.000 86.98800 508 ASN A O 1
ATOM 4032 N N . VAL A 1 511 ? 79.46054 144.18040 49.89380 1.000 81.70675 509 VAL A N 1
ATOM 4033 C CA . VAL A 1 511 ? 80.64724 144.76076 50.51764 1.000 74.20373 509 VAL A CA 1
ATOM 4034 C C . VAL A 1 511 ? 80.97058 143.99015 51.78968 1.000 72.42772 509 VAL A C 1
ATOM 4035 O O . VAL A 1 511 ? 80.10150 143.79523 52.65022 1.000 76.30579 509 VAL A O 1
ATOM 4039 N N . ARG A 1 512 ? 82.22809 143.55742 51.92974 1.000 71.01564 510 ARG A N 1
ATOM 4040 C CA . ARG A 1 512 ? 82.56012 142.65422 53.02899 1.000 68.62868 510 ARG A CA 1
ATOM 4041 C C . ARG A 1 512 ? 83.94502 142.95784 53.58093 1.000 64.35190 510 ARG A C 1
ATOM 4042 O O . ARG A 1 512 ? 84.85267 143.33545 52.84430 1.000 66.14131 510 ARG A O 1
ATOM 4050 N N . ILE A 1 513 ? 84.11551 142.74389 54.88096 1.000 59.13572 511 ILE A N 1
ATOM 4051 C CA . ILE A 1 513 ? 85.42003 142.91967 55.51090 1.000 58.20699 511 ILE A CA 1
ATOM 4052 C C . ILE A 1 513 ? 86.22116 141.63985 55.31599 1.000 66.42590 511 ILE A C 1
ATOM 4053 O O . ILE A 1 513 ? 85.77180 140.55333 55.69699 1.000 69.71551 511 ILE A O 1
ATOM 4058 N N . ILE A 1 514 ? 87.40601 141.76324 54.71507 1.000 61.57333 512 ILE A N 1
ATOM 4059 C CA . ILE A 1 514 ? 88.20513 140.59777 54.34716 1.000 54.44105 512 ILE A CA 1
ATOM 4060 C C . ILE A 1 514 ? 89.40407 140.37297 55.25282 1.000 55.81008 512 ILE A C 1
ATOM 4061 O O . ILE A 1 514 ? 89.99106 139.27952 55.20472 1.000 59.25590 512 ILE A O 1
ATOM 4066 N N . GLY A 1 515 ? 89.78846 141.34557 56.06955 1.000 59.65183 513 GLY A N 1
ATOM 4067 C CA . GLY A 1 515 ? 90.93813 141.17278 56.93602 1.000 54.04509 513 GLY A CA 1
ATOM 4068 C C . GLY A 1 515 ? 91.29229 142.46668 57.63509 1.000 48.89240 513 GLY A C 1
ATOM 4069 O O . GLY A 1 515 ? 90.60739 143.48419 57.50244 1.000 56.97397 513 GLY A O 1
ATOM 4070 N N . GLU A 1 516 ? 92.37109 142.39909 58.41106 1.000 51.04439 514 GLU A N 1
ATOM 4071 C CA . GLU A 1 516 ? 92.87098 143.54011 59.16398 1.000 48.64512 514 GLU A CA 1
ATOM 4072 C C . GLU A 1 516 ? 94.38258 143.64203 59.01463 1.000 52.73355 514 GLU A C 1
ATOM 4073 O O . GLU A 1 516 ? 95.04705 142.73211 58.50568 1.000 51.04827 514 GLU A O 1
ATOM 4079 N N . MET A 1 517 ? 94.91766 144.77050 59.48136 1.000 52.01999 515 MET A N 1
ATOM 4080 C CA . MET A 1 517 ? 96.34634 145.05366 59.45991 1.000 51.98029 515 MET A CA 1
ATOM 4081 C C . MET A 1 517 ? 96.62557 146.22374 60.38941 1.000 53.51744 515 MET A C 1
ATOM 4082 O O . MET A 1 517 ? 95.84876 147.17817 60.43130 1.000 59.12819 515 MET A O 1
ATOM 4087 N N . ASP A 1 518 ? 97.72480 146.14122 61.13758 1.000 60.27790 516 ASP A N 1
ATOM 4088 C CA . ASP A 1 518 ? 98.07996 147.23356 62.03305 1.000 62.39039 516 ASP A CA 1
ATOM 4089 C C . ASP A 1 518 ? 98.32175 148.50680 61.23150 1.000 60.74698 516 ASP A C 1
ATOM 4090 O O . ASP A 1 518 ? 98.76210 148.46923 60.07926 1.000 57.42630 516 ASP A O 1
ATOM 4095 N N . ARG A 1 519 ? 98.01249 149.64409 61.85752 1.000 63.00401 517 ARG A N 1
ATOM 4096 C CA . ARG A 1 519 ? 98.05313 150.92190 61.15369 1.000 66.43023 517 ARG A CA 1
ATOM 4097 C C . ARG A 1 519 ? 99.44186 151.21728 60.59958 1.000 66.20307 517 ARG A C 1
ATOM 4098 O O . ARG A 1 519 ? 99.57659 151.69225 59.46516 1.000 73.62012 517 ARG A O 1
ATOM 4106 N N . PHE A 1 520 ? 100.48620 150.94591 61.38343 1.000 55.67942 518 PHE A N 1
ATOM 4107 C CA . PHE A 1 520 ? 101.83822 151.27544 60.94619 1.000 57.65447 518 PHE A CA 1
ATOM 4108 C C . PHE A 1 520 ? 102.22167 150.50532 59.68911 1.000 64.99709 518 PHE A C 1
ATOM 4109 O O . PHE A 1 520 ? 102.84179 151.06193 58.77535 1.000 65.53785 518 PHE A O 1
ATOM 4117 N N . SER A 1 521 ? 101.85721 149.22403 59.62164 1.000 61.07883 519 SER A N 1
ATOM 4118 C CA . SER A 1 521 ? 102.20961 148.41423 58.46156 1.000 55.70312 519 SER A CA 1
ATOM 4119 C C . SER A 1 521 ? 101.38461 148.78332 57.23250 1.000 60.54339 519 SER A C 1
ATOM 4120 O O . SER A 1 521 ? 101.85444 148.61983 56.09900 1.000 64.64258 519 SER A O 1
ATOM 4123 N N . ALA A 1 522 ? 100.16304 149.28129 57.42934 1.000 57.99594 520 ALA A N 1
ATOM 4124 C CA . ALA A 1 522 ? 99.31106 149.62812 56.29989 1.000 58.34328 520 ALA A CA 1
ATOM 4125 C C . ALA A 1 522 ? 99.84563 150.80458 55.49216 1.000 64.64272 520 ALA A C 1
ATOM 4126 O O . ALA A 1 522 ? 99.44118 150.97044 54.33683 1.000 68.43483 520 ALA A O 1
ATOM 4128 N N . MET A 1 523 ? 100.73345 151.62483 56.06574 1.000 66.55242 521 MET A N 1
ATOM 4129 C CA . MET A 1 523 ? 101.34562 152.70839 55.29728 1.000 66.48812 521 MET A CA 1
ATOM 4130 C C . MET A 1 523 ? 102.10836 152.17610 54.09222 1.000 61.82397 521 MET A C 1
ATOM 4131 O O . MET A 1 523 ? 102.05385 152.75900 53.00441 1.000 68.04913 521 MET A O 1
ATOM 4136 N N . THR A 1 524 ? 102.82142 151.06958 54.26172 1.000 62.20198 522 THR A N 1
ATOM 4137 C CA . THR A 1 524 ? 103.62397 150.51608 53.18470 1.000 67.56187 522 THR A CA 1
ATOM 4138 C C . THR A 1 524 ? 102.99286 149.29271 52.54140 1.000 62.58276 522 THR A C 1
ATOM 4139 O O . THR A 1 524 ? 103.43919 148.87960 51.46673 1.000 71.71115 522 THR A O 1
ATOM 4143 N N . LEU A 1 525 ? 101.98437 148.69540 53.16949 1.000 55.18978 523 LEU A N 1
ATOM 4144 C CA . LEU A 1 525 ? 101.36114 147.50535 52.62065 1.000 54.07328 523 LEU A CA 1
ATOM 4145 C C . LEU A 1 525 ? 99.95594 147.73952 52.08803 1.000 52.39772 523 LEU A C 1
ATOM 4146 O O . LEU A 1 525 ? 99.45598 146.90241 51.32849 1.000 45.76942 523 LEU A O 1
ATOM 4151 N N . LEU A 1 526 ? 99.32571 148.86647 52.42756 1.000 60.45407 524 LEU A N 1
ATOM 4152 C CA . LEU A 1 526 ? 97.95222 149.16139 52.03229 1.000 59.70154 524 LEU A CA 1
ATOM 4153 C C . LEU A 1 526 ? 97.80689 150.57975 51.48661 1.000 65.05007 524 LEU A C 1
ATOM 4154 O O . LEU A 1 526 ? 96.72366 151.16658 51.56290 1.000 67.14482 524 LEU A O 1
ATOM 4159 N N . HIS A 1 527 ? 98.87779 151.15115 50.93798 1.000 64.84027 525 HIS A N 1
ATOM 4160 C CA . HIS A 1 527 ? 98.79443 152.50377 50.40939 1.000 61.18744 525 HIS A CA 1
ATOM 4161 C C . HIS A 1 527 ? 97.86287 152.54684 49.19335 1.000 68.53884 525 HIS A C 1
ATOM 4162 O O . HIS A 1 527 ? 97.43272 151.51491 48.66789 1.000 69.99189 525 HIS A O 1
ATOM 4169 N N . ASP A 1 528 ? 97.58340 153.76803 48.71928 1.000 70.96319 526 ASP A N 1
ATOM 4170 C CA . ASP A 1 528 ? 96.47792 153.99673 47.78604 1.000 73.10226 526 ASP A CA 1
ATOM 4171 C C . ASP A 1 528 ? 96.53504 153.17167 46.50934 1.000 75.46175 526 ASP A C 1
ATOM 4172 O O . ASP A 1 528 ? 95.52626 153.12365 45.80020 1.000 90.93135 526 ASP A O 1
ATOM 4177 N N . GLU A 1 529 ? 97.64566 152.51590 46.18601 1.000 65.74944 527 GLU A N 1
ATOM 4178 C CA . GLU A 1 529 ? 97.59475 151.65918 45.00645 1.000 71.99582 527 GLU A CA 1
ATOM 4179 C C . GLU A 1 529 ? 98.26326 150.31180 45.24258 1.000 69.37383 527 GLU A C 1
ATOM 4180 O O . GLU A 1 529 ? 98.52335 149.58037 44.27773 1.000 64.09948 527 GLU A O 1
ATOM 4186 N N . ALA A 1 530 ? 98.48148 149.94147 46.49995 1.000 66.35136 528 ALA A N 1
ATOM 4187 C CA . ALA A 1 530 ? 99.14781 148.69183 46.81694 1.000 63.28043 528 ALA A CA 1
ATOM 4188 C C . ALA A 1 530 ? 98.29956 147.49576 46.39655 1.000 58.51023 528 ALA A C 1
ATOM 4189 O O . ALA A 1 530 ? 97.09164 147.59991 46.17129 1.000 60.49354 528 ALA A O 1
ATOM 4191 N N . ILE A 1 531 ? 98.95558 146.34412 46.28664 1.000 56.50007 529 ILE A N 1
ATOM 4192 C CA . ILE A 1 531 ? 98.28374 145.07734 46.02966 1.000 55.89506 529 ILE A CA 1
ATOM 4193 C C . ILE A 1 531 ? 98.34097 144.25814 47.30758 1.000 60.07741 529 ILE A C 1
ATOM 4194 O O . ILE A 1 531 ? 99.42906 143.95227 47.81408 1.000 64.70646 529 ILE A O 1
ATOM 4199 N N . TYR A 1 532 ? 97.16509 143.90836 47.82166 1.000 56.35271 530 TYR A N 1
ATOM 4200 C CA . TYR A 1 532 ? 97.02263 143.12092 49.03703 1.000 57.85587 530 TYR A CA 1
ATOM 4201 C C . TYR A 1 532 ? 96.73464 141.67607 48.64767 1.000 57.98252 530 TYR A C 1
ATOM 4202 O O . TYR A 1 532 ? 95.77004 141.40127 47.92521 1.000 57.90385 530 TYR A O 1
ATOM 4211 N N . LEU A 1 533 ? 97.56674 140.75847 49.12608 1.000 56.56805 531 LEU A N 1
ATOM 4212 C CA . LEU A 1 533 ? 97.40686 139.33746 48.84814 1.000 56.50888 531 LEU A CA 1
ATOM 4213 C C . LEU A 1 533 ? 96.84283 138.66972 50.09720 1.000 58.61389 531 LEU A C 1
ATOM 4214 O O . LEU A 1 533 ? 97.53056 138.56282 51.11709 1.000 56.76091 531 LEU A O 1
ATOM 4219 N N . HIS A 1 534 ? 95.58916 138.23272 50.01865 1.000 59.93533 532 HIS A N 1
ATOM 4220 C CA . HIS A 1 534 ? 94.91219 137.54322 51.11320 1.000 56.59957 532 HIS A CA 1
ATOM 4221 C C . HIS A 1 534 ? 94.80313 136.06423 50.74828 1.000 55.62195 532 HIS A C 1
ATOM 4222 O O . HIS A 1 534 ? 93.87955 135.65888 50.03531 1.000 58.38372 532 HIS A O 1
ATOM 4229 N N . GLU A 1 535 ? 95.75923 135.26824 51.23084 1.000 51.75621 533 GLU A N 1
ATOM 4230 C CA . GLU A 1 535 ? 95.78916 133.82272 51.00457 1.000 49.93787 533 GLU A CA 1
ATOM 4231 C C . GLU A 1 535 ? 95.66108 133.48860 49.52123 1.000 55.64384 533 GLU A C 1
ATOM 4232 O O . GLU A 1 535 ? 94.86288 132.64349 49.11417 1.000 57.16655 533 GLU A O 1
ATOM 4238 N N . GLY A 1 536 ? 96.46591 134.16561 48.70540 1.000 59.92181 534 GLY A N 1
ATOM 4239 C CA . GLY A 1 536 ? 96.45525 133.96601 47.27453 1.000 56.93514 534 GLY A CA 1
ATOM 4240 C C . GLY A 1 536 ? 95.44538 134.79569 46.50820 1.000 62.20200 534 GLY A C 1
ATOM 4241 O O . GLY A 1 536 ? 95.56527 134.90291 45.28023 1.000 70.27353 534 GLY A O 1
ATOM 4242 N N . VAL A 1 537 ? 94.46194 135.39182 47.17892 1.000 57.26717 535 VAL A N 1
ATOM 4243 C CA . VAL A 1 537 ? 93.46598 136.22332 46.50895 1.000 56.56507 535 VAL A CA 1
ATOM 4244 C C . VAL A 1 537 ? 94.01832 137.63287 46.36209 1.000 57.36268 535 VAL A C 1
ATOM 4245 O O . VAL A 1 537 ? 94.44647 138.24728 47.34573 1.000 60.47675 535 VAL A O 1
ATOM 4249 N N . GLN A 1 538 ? 94.00702 138.15152 45.13831 1.000 59.27931 536 GLN A N 1
ATOM 4250 C CA . GLN A 1 538 ? 94.59935 139.45281 44.86166 1.000 60.00701 536 GLN A CA 1
ATOM 4251 C C . GLN A 1 538 ? 93.55177 140.54721 44.99418 1.000 52.42533 536 GLN A C 1
ATOM 4252 O O . GLN A 1 538 ? 92.44095 140.42245 44.46973 1.000 57.93158 536 GLN A O 1
ATOM 4258 N N . TYR A 1 539 ? 93.90886 141.60854 45.70824 1.000 50.74058 537 TYR A N 1
ATOM 4259 C CA . TYR A 1 539 ? 93.11398 142.81784 45.79725 1.000 55.50968 537 TYR A CA 1
ATOM 4260 C C . TYR A 1 539 ? 94.02415 143.99834 45.50410 1.000 56.43638 537 TYR A C 1
ATOM 4261 O O . TYR A 1 539 ? 95.23768 143.92525 45.69560 1.000 57.30343 537 TYR A O 1
ATOM 4270 N N . GLN A 1 540 ? 93.43768 145.09392 45.03999 1.000 54.91796 538 GLN A N 1
ATOM 4271 C CA . GLN A 1 540 ? 94.16169 146.34873 44.90791 1.000 53.50624 538 GLN A CA 1
ATOM 4272 C C . GLN A 1 540 ? 93.46303 147.39658 45.75505 1.000 53.73341 538 GLN A C 1
ATOM 4273 O O . GLN A 1 540 ? 92.23382 147.50219 45.72425 1.000 57.23159 538 GLN A O 1
ATOM 4279 N N . VAL A 1 541 ? 94.24130 148.14928 46.52697 1.000 57.65025 539 VAL A N 1
ATOM 4280 C CA . VAL A 1 541 ? 93.66731 149.19231 47.36723 1.000 61.33644 539 VAL A CA 1
ATOM 4281 C C . VAL A 1 541 ? 93.16822 150.31656 46.46942 1.000 62.56225 539 VAL A C 1
ATOM 4282 O O . VAL A 1 541 ? 93.94131 150.92327 45.71964 1.000 59.07936 539 VAL A O 1
ATOM 4286 N N . GLU A 1 542 ? 91.86567 150.58865 46.52993 1.000 63.612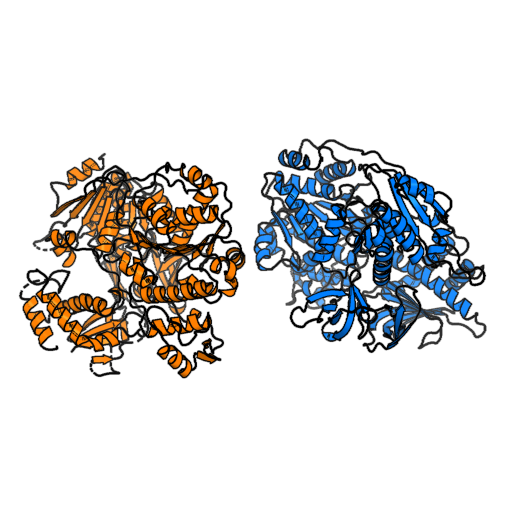24 540 GLU A N 1
ATOM 4287 C CA . GLU A 1 542 ? 91.32311 151.73951 45.82160 1.000 61.50193 540 GLU A CA 1
ATOM 4288 C C . GLU A 1 542 ? 91.59315 153.01532 46.60210 1.000 63.83131 540 GLU A C 1
ATOM 4289 O O . GLU A 1 542 ? 92.05165 154.01436 46.03582 1.000 67.42083 540 GLU A O 1
ATOM 4295 N N . LYS A 1 543 ? 91.33664 152.99364 47.90927 1.000 58.58866 541 LYS A N 1
ATOM 4296 C CA . LYS A 1 543 ? 91.58167 154.18357 48.71442 1.000 62.41058 541 LYS A CA 1
ATOM 4297 C C . LYS A 1 543 ? 91.83549 153.79889 50.16305 1.000 62.34138 541 LYS A C 1
ATOM 4298 O O . LYS A 1 543 ? 91.14886 152.93824 50.71810 1.000 61.55481 541 LYS A O 1
ATOM 4304 N N . LEU A 1 544 ? 92.81535 154.46251 50.77298 1.000 60.88620 542 LEU A N 1
ATOM 4305 C CA . LEU A 1 544 ? 93.15853 154.26779 52.17886 1.000 57.68637 542 LEU A CA 1
ATOM 4306 C C . LEU A 1 544 ? 92.61719 155.44479 52.99044 1.000 66.60524 542 LEU A C 1
ATOM 4307 O O . LEU A 1 544 ? 93.20620 156.52972 52.99307 1.000 71.75679 542 LEU A O 1
ATOM 4312 N N . ASP A 1 545 ? 91.48740 155.23525 53.67502 1.000 57.72055 543 ASP A N 1
ATOM 4313 C CA . ASP A 1 545 ? 90.95641 156.21227 54.62674 1.000 64.62080 543 ASP A CA 1
ATOM 4314 C C . ASP A 1 545 ? 91.76842 156.07776 55.90652 1.000 64.71691 543 ASP A C 1
ATOM 4315 O O . ASP A 1 545 ? 91.47733 155.25169 56.77770 1.000 66.88147 543 ASP A O 1
ATOM 4320 N N . TRP A 1 546 ? 92.80480 156.91037 56.01220 1.000 63.78187 544 TRP A N 1
ATOM 4321 C CA . TRP A 1 546 ? 93.76485 156.77539 57.10035 1.000 72.10183 544 TRP A CA 1
ATOM 4322 C C . TRP A 1 546 ? 93.16086 157.20242 58.43077 1.000 74.17068 544 TRP A C 1
ATOM 4323 O O . TRP A 1 546 ? 93.41152 156.57069 59.46386 1.000 74.26962 544 TRP A O 1
ATOM 4334 N N . ASP A 1 547 ? 92.34789 158.25999 58.42270 1.000 71.61354 545 ASP A N 1
ATOM 4335 C CA . ASP A 1 547 ? 91.83347 158.80006 59.67403 1.000 65.37065 545 ASP A CA 1
ATOM 4336 C C . ASP A 1 547 ? 90.79760 157.88035 60.29875 1.000 69.17219 545 ASP A C 1
ATOM 4337 O O . ASP A 1 547 ? 90.67205 157.83632 61.52797 1.000 72.93294 545 ASP A O 1
ATOM 4342 N N . HIS A 1 548 ? 90.05442 157.14188 59.47981 1.000 65.86014 546 HIS A N 1
ATOM 4343 C CA . HIS A 1 548 ? 89.04254 156.21701 59.96781 1.000 69.71022 546 HIS A CA 1
ATOM 4344 C C . HIS A 1 548 ? 89.51632 154.77148 59.97183 1.000 68.86544 546 HIS A C 1
ATOM 4345 O O . HIS A 1 548 ? 88.73185 153.87643 60.30414 1.000 64.82826 546 HIS A O 1
ATOM 4352 N N . LYS A 1 549 ? 90.78156 154.53132 59.62381 1.000 71.38266 547 LYS A N 1
ATOM 4353 C CA . LYS A 1 549 ? 91.38611 153.19983 59.63192 1.000 67.15172 547 LYS A CA 1
ATOM 4354 C C . LYS A 1 549 ? 90.57216 152.22222 58.78341 1.000 66.09261 547 LYS A C 1
ATOM 4355 O O . LYS A 1 549 ? 90.13217 151.16504 59.24381 1.000 64.71811 547 LYS A O 1
ATOM 4361 N N . LYS A 1 550 ? 90.37256 152.60295 57.52346 1.000 62.91143 548 LYS A N 1
ATOM 4362 C CA . LYS A 1 550 ? 89.68953 151.75260 56.56174 1.000 58.24748 548 LYS A CA 1
ATOM 4363 C C . LYS A 1 550 ? 90.49320 151.71864 55.27057 1.000 56.14411 548 LYS A C 1
ATOM 4364 O O . LYS A 1 550 ? 91.13894 152.69923 54.90137 1.000 55.76841 548 LYS A O 1
ATOM 4370 N N . ALA A 1 551 ? 90.46477 150.57426 54.59159 1.000 56.86626 549 ALA A N 1
ATOM 4371 C CA . ALA A 1 551 ? 91.16758 150.40047 53.32065 1.000 53.89222 549 ALA A CA 1
ATOM 4372 C C . ALA A 1 551 ? 90.17980 149.79222 52.33433 1.000 59.97670 549 ALA A C 1
ATOM 4373 O O . ALA A 1 551 ? 89.91645 148.58803 52.38426 1.000 64.35107 549 ALA A O 1
ATOM 4375 N N . TYR A 1 552 ? 89.61911 150.62205 51.45650 1.000 59.70782 550 TYR A N 1
ATOM 4376 C CA . TYR A 1 552 ? 88.66685 150.14830 50.46139 1.000 58.75120 550 TYR A CA 1
ATOM 4377 C C . TYR A 1 552 ? 89.43713 149.56966 49.28225 1.000 56.12603 550 TYR A C 1
ATOM 4378 O O . TYR A 1 552 ? 90.21856 150.28378 48.63458 1.000 59.05018 550 TYR A O 1
ATOM 4387 N N . VAL A 1 553 ? 89.21207 148.27508 49.01997 1.000 55.93257 551 VAL A N 1
ATOM 4388 C CA . VAL A 1 553 ? 89.93291 147.48517 48.03099 1.000 63.30275 551 VAL A CA 1
ATOM 4389 C C . VAL A 1 553 ? 88.92411 146.79524 47.12339 1.000 62.40161 551 VAL A C 1
ATOM 4390 O O . VAL A 1 553 ? 87.74573 146.65376 47.45887 1.000 64.08852 551 VAL A O 1
ATOM 4394 N N . ARG A 1 554 ? 89.41368 146.32944 45.97336 1.000 61.46020 552 ARG A N 1
ATOM 4395 C CA . ARG A 1 554 ? 88.59548 145.56894 45.03844 1.000 65.04552 552 ARG A CA 1
ATOM 4396 C C . ARG A 1 554 ? 89.38375 144.36961 44.53278 1.000 63.50895 552 ARG A C 1
ATOM 4397 O O . ARG A 1 554 ? 90.61693 144.36072 44.54749 1.000 57.30601 552 ARG A O 1
ATOM 4405 N N . LYS A 1 555 ? 88.64723 143.35735 44.07387 1.000 66.39645 553 LYS A N 1
ATOM 4406 C CA . LYS A 1 555 ? 89.25853 142.13975 43.55486 1.000 64.31398 553 LYS A CA 1
ATOM 4407 C C . LYS A 1 555 ? 89.92863 142.41454 42.21288 1.000 60.79211 553 LYS A C 1
ATOM 4408 O O . LYS A 1 555 ? 89.39143 143.13026 41.36165 1.000 55.90990 553 LYS A O 1
ATOM 4414 N N . VAL A 1 556 ? 91.11339 141.83487 42.02793 1.000 57.50051 554 VAL A N 1
ATOM 4415 C CA . VAL A 1 556 ? 91.99186 142.17416 40.91540 1.000 57.38250 554 VAL A CA 1
ATOM 4416 C C . VAL A 1 556 ? 92.76291 140.92407 40.51445 1.000 66.39150 554 VAL A C 1
ATOM 4417 O O . VAL A 1 556 ? 93.06129 140.06743 41.34929 1.000 74.96809 554 VAL A O 1
ATOM 4421 N N . ASP A 1 557 ? 93.06997 140.80899 39.22314 1.000 66.29950 555 ASP A N 1
ATOM 4422 C CA . ASP A 1 557 ? 93.98908 139.79260 38.72206 1.000 71.11768 555 ASP A CA 1
ATOM 4423 C C . ASP A 1 557 ? 95.11109 140.48511 37.96078 1.000 76.33601 555 ASP A C 1
ATOM 4424 O O . ASP A 1 557 ? 94.86487 141.10631 36.92080 1.000 83.64764 555 ASP A O 1
ATOM 4429 N N . VAL A 1 558 ? 96.34019 140.37937 38.47624 1.000 73.55791 556 VAL A N 1
ATOM 4430 C CA . VAL A 1 558 ? 97.50958 141.01553 37.87478 1.000 81.94426 556 VAL A CA 1
ATOM 4431 C C . VAL A 1 558 ? 98.70136 140.06258 37.86846 1.000 80.62458 556 VAL A C 1
ATOM 4432 O O . VAL A 1 558 ? 98.66469 138.96556 38.43003 1.000 78.76408 556 VAL A O 1
ATOM 4436 N N . GLU A 1 559 ? 99.77195 140.51147 37.20775 1.000 74.86918 557 GLU A N 1
ATOM 4437 C CA . GLU A 1 559 ? 101.01149 139.75678 37.09084 1.000 80.52399 557 GLU A CA 1
ATOM 4438 C C . GLU A 1 559 ? 101.96969 139.98308 38.24652 1.000 75.47440 557 GLU A C 1
ATOM 4439 O O . GLU A 1 559 ? 102.89322 139.18283 38.43020 1.000 76.11256 557 GLU A O 1
ATOM 4445 N N . TYR A 1 560 ? 101.78060 141.04764 39.01814 1.000 76.97622 558 TYR A N 1
ATOM 4446 C CA . TYR A 1 560 ? 102.78124 141.51837 39.96182 1.000 71.93552 558 TYR A CA 1
ATOM 4447 C C . TYR A 1 560 ? 102.15875 141.72922 41.33762 1.000 71.50374 558 TYR A C 1
ATOM 4448 O O . TYR A 1 560 ? 100.93808 141.67881 41.51564 1.000 68.23205 558 TYR A O 1
ATOM 4457 N N . TYR A 1 561 ? 103.02656 141.97045 42.31582 1.000 73.29949 559 TYR A N 1
ATOM 4458 C CA . TYR A 1 561 ? 102.64214 142.38093 43.65580 1.000 68.13725 559 TYR A CA 1
ATOM 4459 C C . TYR A 1 561 ? 103.35897 143.67675 44.01236 1.000 69.06103 559 TYR A C 1
ATOM 4460 O O . TYR A 1 561 ? 104.21837 144.16936 43.27626 1.000 71.22488 559 TYR A O 1
ATOM 4469 N N . THR A 1 562 ? 103.00395 144.21620 45.17169 1.000 69.87392 560 THR A N 1
ATOM 4470 C CA . THR A 1 562 ? 103.46599 145.52035 45.61745 1.000 68.18864 560 THR A CA 1
ATOM 4471 C C . THR A 1 562 ? 104.32854 145.36709 46.85537 1.000 66.56746 560 THR A C 1
ATOM 4472 O O . THR A 1 562 ? 104.00759 144.57640 47.74619 1.000 71.47930 560 THR A O 1
ATOM 4476 N N . ASP A 1 563 ? 105.43879 146.09957 46.89990 1.000 68.68789 561 ASP A N 1
ATOM 4477 C CA . ASP A 1 563 ? 106.20790 146.17954 48.13364 1.000 79.16182 561 ASP A CA 1
ATOM 4478 C C . ASP A 1 563 ? 106.67151 147.61489 48.33005 1.000 78.96531 561 ASP A C 1
ATOM 4479 O O . ASP A 1 563 ? 106.70686 148.41198 47.39184 1.000 77.95998 561 ASP A O 1
ATOM 4484 N N . ALA A 1 564 ? 107.00117 147.94723 49.57441 1.000 76.22843 562 ALA A N 1
ATOM 4485 C CA . ALA A 1 564 ? 107.47225 149.28335 49.89699 1.000 67.70324 562 ALA A CA 1
ATOM 4486 C C . ALA A 1 564 ? 108.35061 149.20212 51.13267 1.000 78.07271 562 ALA A C 1
ATOM 4487 O O . ALA A 1 564 ? 108.32621 148.21424 51.87155 1.000 83.99269 562 ALA A O 1
ATOM 4489 N N . ASN A 1 565 ? 109.13275 150.25611 51.34896 1.000 83.20419 563 ASN A N 1
ATOM 4490 C CA . ASN A 1 565 ? 109.98016 150.35446 52.52622 1.000 84.98803 563 ASN A CA 1
ATOM 4491 C C . ASN A 1 565 ? 109.95776 151.78570 53.03415 1.000 94.12945 563 ASN A C 1
ATOM 4492 O O . ASN A 1 565 ? 109.78150 152.73375 52.26273 1.000 92.39505 563 ASN A O 1
ATOM 4497 N N . LEU A 1 566 ? 110.13388 151.93012 54.34400 1.000 94.83340 564 LEU A N 1
ATOM 4498 C CA . LEU A 1 566 ? 110.04777 153.22832 54.99299 1.000 98.08284 564 LEU A CA 1
ATOM 4499 C C . LEU A 1 566 ? 111.43478 153.83703 55.12114 1.000 100.75033 564 LEU A C 1
ATOM 4500 O O . LEU A 1 566 ? 112.38454 153.15776 55.52529 1.000 99.15287 564 LEU A O 1
ATOM 4505 N N . ALA A 1 567 ? 111.54390 155.11782 54.78159 1.000 105.25482 565 ALA A N 1
ATOM 4506 C CA . ALA A 1 567 ? 112.76279 155.88450 55.02225 1.000 104.34568 565 ALA A CA 1
ATOM 4507 C C . ALA A 1 567 ? 112.64702 156.48295 56.41785 1.000 106.54765 565 ALA A C 1
ATOM 4508 O O . ALA A 1 567 ? 111.92838 157.46230 56.62772 1.000 108.39496 565 ALA A O 1
ATOM 4510 N N . VAL A 1 568 ? 113.33212 155.87901 57.38372 1.000 101.64545 566 VAL A N 1
ATOM 4511 C CA . VAL A 1 568 ? 113.22442 156.27123 58.78408 1.000 103.01544 566 VAL A CA 1
ATOM 4512 C C . VAL A 1 568 ? 114.36330 157.21592 59.13041 1.000 103.59426 566 VAL A C 1
ATOM 4513 O O . VAL A 1 568 ? 115.53778 156.89892 58.90435 1.000 109.23763 566 VAL A O 1
ATOM 4517 N N . GLN A 1 569 ? 114.01375 158.36954 59.69343 1.000 100.50304 567 GLN A N 1
ATOM 4518 C CA . GLN A 1 569 ? 114.98031 159.35198 60.15485 1.000 99.99888 567 GLN A CA 1
ATOM 4519 C C . GLN A 1 569 ? 114.68784 159.65671 61.61439 1.000 99.59295 567 GLN A C 1
ATOM 4520 O O . GLN A 1 569 ? 113.58410 159.41852 62.10699 1.000 106.92131 567 GLN A O 1
ATOM 4526 N N . LEU A 1 570 ? 115.69633 160.16216 62.31467 1.000 98.62885 568 LEU A N 1
ATOM 4527 C CA . LEU A 1 570 ? 115.56041 160.48980 63.72438 1.000 87.12686 568 LEU A CA 1
ATOM 4528 C C . LEU A 1 570 ? 116.09076 161.89831 63.93915 1.000 89.26210 568 LEU A C 1
ATOM 4529 O O . LEU A 1 570 ? 117.15622 162.25244 63.42561 1.000 91.43433 568 LEU A O 1
ATOM 4534 N N . LYS A 1 571 ? 115.34632 162.69793 64.69750 1.000 87.81055 569 LYS A N 1
ATOM 4535 C CA . LYS A 1 571 ? 115.72390 164.07563 64.97600 1.000 86.25916 569 LYS A CA 1
ATOM 4536 C C . LYS A 1 571 ? 115.72966 164.30660 66.47846 1.000 92.48083 569 LYS A C 1
ATOM 4537 O O . LYS A 1 571 ? 114.84185 163.82702 67.18972 1.000 96.48767 569 LYS A O 1
ATOM 4543 N N . VAL A 1 572 ? 116.73405 165.03031 66.96004 1.000 93.36202 570 VAL A N 1
ATOM 4544 C CA . VAL A 1 572 ? 116.76157 165.47434 68.34798 1.000 95.63870 570 VAL A CA 1
ATOM 4545 C C . VAL A 1 572 ? 115.96935 166.76766 68.45006 1.000 92.82338 570 VAL A C 1
ATOM 4546 O O . VAL A 1 572 ? 116.04425 167.63521 67.57148 1.000 88.12369 570 VAL A O 1
ATOM 4550 N N . LEU A 1 573 ? 115.18676 166.89195 69.51960 1.000 99.30434 571 LEU A N 1
ATOM 4551 C CA . LEU A 1 573 ? 114.32101 168.04088 69.72930 1.000 102.07052 571 LEU A CA 1
ATOM 4552 C C . LEU A 1 573 ? 114.98505 169.06001 70.64603 1.000 105.87839 571 LEU A C 1
ATOM 4553 O O . LEU A 1 573 ? 115.27344 170.18663 70.22846 1.000 101.76953 571 LEU A O 1
ATOM 4558 N N . GLU A 1 574 ? 115.23903 168.66945 71.89453 1.000 106.71365 572 GLU A N 1
ATOM 4559 C CA . GLU A 1 574 ? 115.97053 169.49467 72.84555 1.000 110.65545 572 GLU A CA 1
ATOM 4560 C C . GLU A 1 574 ? 116.75972 168.58479 73.77584 1.000 110.10335 572 GLU A C 1
ATOM 4561 O O . GLU A 1 574 ? 116.22650 167.59213 74.28405 1.000 102.30528 572 GLU A O 1
ATOM 4567 N N . ILE A 1 575 ? 118.02727 168.92728 73.98211 1.000 107.16830 573 ILE A N 1
ATOM 4568 C CA . ILE A 1 575 ? 118.93389 168.14999 74.81892 1.000 98.68872 573 ILE A CA 1
ATOM 4569 C C . ILE A 1 575 ? 118.86139 168.70213 76.23734 1.000 102.47398 573 ILE A C 1
ATOM 4570 O O . ILE A 1 575 ? 119.20372 169.86587 76.47608 1.000 103.59801 573 ILE A O 1
ATOM 4575 N N . ASP A 1 576 ? 118.41540 167.87300 77.18202 1.000 102.07859 574 ASP A N 1
ATOM 4576 C CA . ASP A 1 576 ? 118.27288 168.29615 78.57097 1.000 106.45348 574 ASP A CA 1
ATOM 4577 C C . ASP A 1 576 ? 119.21776 167.59145 79.54533 1.000 102.17475 574 ASP A C 1
ATOM 4578 O O . ASP A 1 576 ? 119.19218 167.90872 80.73940 1.000 103.28233 574 ASP A O 1
ATOM 4583 N N . LYS A 1 577 ? 120.05130 166.65745 79.08316 1.000 99.41831 575 LYS A N 1
ATOM 4584 C CA . LYS A 1 577 ? 121.07223 166.06369 79.94278 1.000 94.86098 575 LYS A CA 1
ATOM 4585 C C . LYS A 1 577 ? 122.29108 165.77976 79.07748 1.000 95.70625 575 LYS A C 1
ATOM 4586 O O . LYS A 1 577 ? 122.14298 165.41473 77.91028 1.000 99.74246 575 LYS A O 1
ATOM 4592 N N . THR A 1 578 ? 123.48915 165.94014 79.64226 1.000 94.73619 576 THR A N 1
ATOM 4593 C CA . THR A 1 578 ? 124.69527 165.70036 78.85576 1.000 94.86117 576 THR A CA 1
ATOM 4594 C C . THR A 1 578 ? 125.90144 165.44536 79.75599 1.000 95.15206 576 THR A C 1
ATOM 4595 O O . THR A 1 578 ? 125.96682 165.93116 80.88858 1.000 102.51201 576 THR A O 1
ATOM 4599 N N . LYS A 1 579 ? 126.85287 164.67117 79.22522 1.000 97.09228 577 LYS A N 1
ATOM 4600 C CA . LYS A 1 579 ? 128.09161 164.31791 79.91991 1.000 98.84797 577 LYS A CA 1
ATOM 4601 C C . LYS A 1 579 ? 129.19613 164.13422 78.88716 1.000 108.67428 577 LYS A C 1
ATOM 4602 O O . LYS A 1 579 ? 129.08275 163.26837 78.01414 1.000 106.67180 577 LYS A O 1
ATOM 4608 N N . GLU A 1 580 ? 130.26924 164.91739 78.99421 1.000 109.96067 578 GLU A N 1
ATOM 4609 C CA . GLU A 1 580 ? 131.36883 164.87934 78.03700 1.000 103.72034 578 GLU A CA 1
ATOM 4610 C C . GLU A 1 580 ? 132.60429 164.26046 78.67744 1.000 107.11149 578 GLU A C 1
ATOM 4611 O O . GLU A 1 580 ? 132.92972 164.55932 79.83045 1.000 111.97501 578 GLU A O 1
ATOM 4617 N N . LYS A 1 581 ? 133.28792 163.39093 77.92414 1.000 108.70397 579 LYS A N 1
ATOM 4618 C CA . LYS A 1 581 ? 134.51118 162.73021 78.38595 1.000 114.30505 579 LYS A CA 1
ATOM 4619 C C . LYS A 1 581 ? 135.40493 162.52423 77.16369 1.000 122.24554 579 LYS A C 1
ATOM 4620 O O . LYS A 1 581 ? 135.22373 161.55140 76.42446 1.000 128.21713 579 LYS A O 1
ATOM 4626 N N . SER A 1 582 ? 136.35816 163.43886 76.95939 1.000 121.44012 580 SER A N 1
ATOM 4627 C CA . SER A 1 582 ? 137.35974 163.33434 75.89789 1.000 119.14037 580 SER A CA 1
ATOM 4628 C C . SER A 1 582 ? 136.73276 163.16160 74.51666 1.000 125.22511 580 SER A C 1
ATOM 4629 O O . SER A 1 582 ? 136.10795 164.09104 73.99582 1.000 123.03001 580 SER A O 1
ATOM 4632 N N . ARG A 1 583 ? 136.90244 161.97970 73.91412 1.000 129.98627 581 ARG A N 1
ATOM 4633 C CA . ARG A 1 583 ? 136.38573 161.67120 72.58357 1.000 128.45371 581 ARG A CA 1
ATOM 4634 C C . ARG A 1 583 ? 134.94097 161.17960 72.59864 1.000 120.00272 581 ARG A C 1
ATOM 4635 O O . ARG A 1 583 ? 134.48614 160.59381 71.60903 1.000 115.26317 581 ARG A O 1
ATOM 4643 N N . THR A 1 584 ? 134.21458 161.40196 73.68917 1.000 119.28959 582 THR A N 1
ATOM 4644 C CA . THR A 1 584 ? 132.88474 160.84120 73.87056 1.000 115.10795 582 THR A CA 1
ATOM 4645 C C . THR A 1 584 ? 131.97634 161.91354 74.44722 1.000 113.99563 582 THR A C 1
ATOM 4646 O O . THR A 1 584 ? 132.41535 162.72767 75.26395 1.000 118.40154 582 THR A O 1
ATOM 4650 N N . SER A 1 585 ? 130.71709 161.93275 74.01699 1.000 109.43302 583 SER A N 1
ATOM 4651 C CA . SER A 1 585 ? 129.73171 162.72714 74.74519 1.000 111.28240 583 SER A CA 1
ATOM 4652 C C . SER A 1 585 ? 128.39406 162.00822 74.70394 1.000 106.24194 583 SER A C 1
ATOM 4653 O O . SER A 1 585 ? 127.89352 161.67517 73.62415 1.000 102.57630 583 SER A O 1
ATOM 4656 N N . LEU A 1 586 ? 127.83374 161.76338 75.88485 1.000 101.13214 584 LEU A N 1
ATOM 4657 C CA . LEU A 1 586 ? 126.56944 161.06105 76.04775 1.000 93.20881 584 LEU A CA 1
ATOM 4658 C C . LEU A 1 586 ? 125.50662 162.07135 76.45738 1.000 90.46845 584 LEU A C 1
ATOM 4659 O O . LEU A 1 586 ? 125.60944 162.68647 77.52272 1.000 92.03295 584 LEU A O 1
ATOM 4664 N N . HIS A 1 587 ? 124.49951 162.24446 75.61075 1.000 88.93826 585 HIS A N 1
ATOM 4665 C CA . HIS A 1 587 ? 123.38532 163.14088 75.86449 1.000 85.56824 585 HIS A CA 1
ATOM 4666 C C . HIS A 1 587 ? 122.11292 162.33892 76.10867 1.000 83.61511 585 HIS A C 1
ATOM 4667 O O . HIS A 1 587 ? 122.00385 161.16707 75.73455 1.000 82.50343 585 HIS A O 1
ATOM 4674 N N . TYR A 1 588 ? 121.15675 162.99050 76.76437 1.000 82.22227 586 TYR A N 1
ATOM 4675 C CA . TYR A 1 588 ? 119.81023 162.47574 76.96340 1.000 86.48746 586 TYR A CA 1
ATOM 4676 C C . TYR A 1 588 ? 118.82457 163.58317 76.62732 1.000 89.54509 586 TYR A C 1
ATOM 4677 O O . TYR A 1 588 ? 119.01268 164.73414 77.04350 1.000 99.04643 586 TYR A O 1
ATOM 4686 N N . GLY A 1 589 ? 117.76641 163.23255 75.90681 1.000 85.75062 587 GLY A N 1
ATOM 4687 C CA . GLY A 1 589 ? 116.79250 164.23207 75.52524 1.000 91.66357 587 GLY A CA 1
ATOM 4688 C C . GLY A 1 589 ? 115.56080 163.62806 74.89326 1.000 92.77352 587 GLY A C 1
ATOM 4689 O O . GLY A 1 589 ? 115.29237 162.43399 75.03051 1.000 90.31244 587 GLY A O 1
ATOM 4690 N N . ASP A 1 590 ? 114.79963 164.48464 74.21561 1.000 100.67809 588 ASP A N 1
ATOM 4691 C CA . ASP A 1 590 ? 113.60431 164.08152 73.48809 1.000 98.35794 588 ASP A CA 1
ATOM 4692 C C . ASP A 1 590 ? 113.92431 164.02174 72.00358 1.000 95.45757 588 ASP A C 1
ATOM 4693 O O . ASP A 1 590 ? 114.64382 164.87532 71.47933 1.000 95.10202 588 ASP A O 1
ATOM 4698 N N . VAL A 1 591 ? 113.41313 162.99370 71.33060 1.000 96.35270 589 VAL A N 1
ATOM 4699 C CA . VAL A 1 591 ? 113.65037 162.79784 69.91215 1.000 94.25408 589 VAL A CA 1
ATOM 4700 C C . VAL A 1 591 ? 112.32689 162.46219 69.24335 1.000 96.59783 589 VAL A C 1
ATOM 4701 O O . VAL A 1 591 ? 111.32634 162.14561 69.89518 1.000 98.37898 589 VAL A O 1
ATOM 4705 N N . THR A 1 592 ? 112.34482 162.53422 67.91758 1.000 94.27649 590 THR A N 1
ATOM 4706 C CA . THR A 1 592 ? 111.22501 162.11348 67.09509 1.000 99.02532 590 THR A CA 1
ATOM 4707 C C . THR A 1 592 ? 111.72568 161.20208 65.98119 1.000 102.34384 590 THR A C 1
ATOM 4708 O O . THR A 1 592 ? 112.74829 161.47803 65.34141 1.000 101.36147 590 THR A O 1
ATOM 4712 N N . VAL A 1 593 ? 110.99833 160.10678 65.77407 1.000 104.41169 591 VAL A N 1
ATOM 4713 C CA . VAL A 1 593 ? 111.31085 159.08921 64.77543 1.000 101.63394 591 VAL A CA 1
ATOM 4714 C C . VAL A 1 593 ? 110.29320 159.23220 63.65322 1.000 103.45164 591 VAL A C 1
ATOM 4715 O O . VAL A 1 593 ? 109.11652 158.89615 63.83370 1.000 108.88556 591 VAL A O 1
ATOM 4719 N N . ASN A 1 594 ? 110.74147 159.74604 62.50896 1.000 104.96868 592 ASN A N 1
ATOM 4720 C CA . ASN A 1 594 ? 109.90640 159.97851 61.33836 1.000 105.12916 592 ASN A CA 1
ATOM 4721 C C . ASN A 1 594 ? 110.05711 158.83771 60.34111 1.000 106.97071 592 ASN A C 1
ATOM 4722 O O . ASN A 1 594 ? 111.15460 158.30426 60.15811 1.000 106.16242 592 ASN A O 1
ATOM 4727 N N . ALA A 1 595 ? 108.95171 158.47463 59.68683 1.000 115.33800 593 ALA A N 1
ATOM 4728 C CA . ALA A 1 595 ? 108.94457 157.41212 58.67736 1.000 113.32448 593 ALA A CA 1
ATOM 4729 C C . ALA A 1 595 ? 108.35851 157.96374 57.37834 1.000 111.41532 593 ALA A C 1
ATOM 4730 O O . ALA A 1 595 ? 107.13999 157.94570 57.18529 1.000 109.51472 593 ALA A O 1
ATOM 4732 N N . LEU A 1 596 ? 109.22878 158.44160 56.48823 1.000 112.60969 594 LEU A N 1
ATOM 4733 C CA . LEU A 1 596 ? 108.79734 158.93967 55.18470 1.000 115.56290 594 LEU A CA 1
ATOM 4734 C C . LEU A 1 596 ? 108.48797 157.76620 54.26182 1.000 114.52065 594 LEU A C 1
ATOM 4735 O O . LEU A 1 596 ? 109.36925 156.92887 54.02626 1.000 116.09202 594 LEU A O 1
ATOM 4740 N N . PRO A 1 597 ? 107.25941 157.65272 53.74164 1.000 113.04257 595 PRO A N 1
ATOM 4741 C CA . PRO A 1 597 ? 106.92626 156.47954 52.91179 1.000 111.55555 595 PRO A CA 1
ATOM 4742 C C . PRO A 1 597 ? 107.66621 156.43506 51.58241 1.000 115.50014 595 PRO A C 1
ATOM 4743 O O . PRO A 1 597 ? 108.03143 155.34253 51.12580 1.000 112.40466 595 PRO A O 1
ATOM 4747 N N . THR A 1 598 ? 107.90108 157.58969 50.95071 1.000 107.69771 596 THR A N 1
ATOM 4748 C CA . THR A 1 598 ? 108.61814 157.70069 49.67189 1.000 98.67274 596 THR A CA 1
ATOM 4749 C C . THR A 1 598 ? 107.87322 156.89492 48.60979 1.000 93.05548 596 THR A C 1
ATOM 4750 O O . THR A 1 598 ? 106.74001 157.27280 48.26350 1.000 90.91719 596 THR A O 1
ATOM 4754 N N . ILE A 1 599 ? 108.44296 155.82002 48.05590 1.000 85.87687 597 ILE A N 1
ATOM 4755 C CA . ILE A 1 599 ? 107.84337 155.15636 46.89912 1.000 80.73334 597 ILE A CA 1
ATOM 4756 C C . ILE A 1 599 ? 107.56853 153.68636 47.17866 1.000 79.00318 597 ILE A C 1
ATOM 4757 O O . ILE A 1 599 ? 107.93765 153.15828 48.23332 1.000 80.52473 597 ILE A O 1
ATOM 4762 N N . PHE A 1 600 ? 106.92995 153.01989 46.21489 1.000 80.52794 598 PHE A N 1
ATOM 4763 C CA . PHE A 1 600 ? 106.70097 151.58160 46.24072 1.000 75.17282 598 PHE A CA 1
ATOM 4764 C C . PHE A 1 600 ? 107.07155 150.98041 44.88970 1.000 76.05508 598 PHE A C 1
ATOM 4765 O O . PHE A 1 600 ? 107.11339 151.66993 43.86604 1.000 77.95869 598 PHE A O 1
ATOM 4773 N N . LYS A 1 601 ? 107.33214 149.67422 44.90110 1.000 74.87200 599 LYS A N 1
ATOM 4774 C CA . LYS A 1 601 ? 107.81460 148.94308 43.73894 1.000 78.68373 599 LYS A CA 1
ATOM 4775 C C . LYS A 1 601 ? 106.83224 147.84784 43.34437 1.000 74.45245 599 LYS A C 1
ATOM 4776 O O . LYS A 1 601 ? 106.30225 147.12429 44.20460 1.000 70.89230 599 LYS A O 1
ATOM 4782 N N . LYS A 1 602 ? 106.60426 147.73478 42.03365 1.000 73.74025 600 LYS A N 1
ATOM 4783 C CA . LYS A 1 602 ? 105.87059 146.62913 41.43880 1.000 69.97895 600 LYS A CA 1
ATOM 4784 C C . LYS A 1 602 ? 106.85498 145.51609 41.10545 1.000 69.26699 600 LYS A C 1
ATOM 4785 O O . LYS A 1 602 ? 107.85651 145.75221 40.42236 1.000 70.44938 600 LYS A O 1
ATOM 4791 N N . ILE A 1 603 ? 106.56351 144.30386 41.56199 1.000 67.50648 601 ILE A N 1
ATOM 4792 C CA . ILE A 1 603 ? 107.47048 143.17669 41.39374 1.000 69.59492 601 ILE A CA 1
ATOM 4793 C C . ILE A 1 603 ? 106.67922 142.02382 40.79995 1.000 70.76807 601 ILE A C 1
ATOM 4794 O O . ILE A 1 603 ? 105.70654 141.56482 41.40676 1.000 72.03022 601 ILE A O 1
ATOM 4799 N N . LYS A 1 604 ? 107.08073 141.56678 39.61479 1.000 72.66055 602 LYS A N 1
ATOM 4800 C CA . LYS A 1 604 ? 106.39271 140.44865 38.98040 1.000 75.20939 602 LYS A CA 1
ATOM 4801 C C . LYS A 1 604 ? 106.50203 139.20331 39.85157 1.000 74.31736 602 LYS A C 1
ATOM 4802 O O . LYS A 1 604 ? 107.59666 138.81778 40.26690 1.000 75.68103 602 LYS A O 1
ATOM 4808 N N . MET A 1 605 ? 105.35865 138.57242 40.12803 1.000 70.67205 603 MET A N 1
ATOM 4809 C CA . MET A 1 605 ? 105.34167 137.47304 41.08759 1.000 71.60430 603 MET A CA 1
ATOM 4810 C C . MET A 1 605 ? 106.16146 136.28704 40.59538 1.000 70.91811 603 MET A C 1
ATOM 4811 O O . MET A 1 605 ? 106.88520 135.65833 41.37588 1.000 76.43323 603 MET A O 1
ATOM 4816 N N . THR A 1 606 ? 106.07644 135.97516 39.30180 1.000 74.61209 604 THR A N 1
ATOM 4817 C CA . THR A 1 606 ? 106.71530 134.76536 38.79049 1.000 72.54342 604 THR A CA 1
ATOM 4818 C C . THR A 1 606 ? 108.23150 134.92404 38.71046 1.000 79.34349 604 THR A C 1
ATOM 4819 O O . THR A 1 606 ? 108.97942 134.05447 39.17144 1.000 76.79231 604 THR A O 1
ATOM 4823 N N . THR A 1 607 ? 108.70564 136.03802 38.14730 1.000 86.01252 605 THR A N 1
ATOM 4824 C CA . THR A 1 607 ? 110.12229 136.21898 37.85242 1.000 79.12654 605 THR A CA 1
ATOM 4825 C C . THR A 1 607 ? 110.84285 137.11134 38.85205 1.000 80.72428 605 THR A C 1
ATOM 4826 O O . THR A 1 607 ? 112.07351 137.20076 38.79526 1.000 86.01547 605 THR A O 1
ATOM 4830 N N . PHE A 1 608 ? 110.11278 137.78330 39.74169 1.000 85.14461 606 PHE A N 1
ATOM 4831 C CA . PHE A 1 608 ? 110.67388 138.70561 40.72951 1.000 91.33883 606 PHE A CA 1
ATOM 4832 C C . PHE A 1 608 ? 111.38210 139.89166 40.08454 1.000 89.73898 606 PHE A C 1
ATOM 4833 O O . PHE A 1 608 ? 112.21824 140.53850 40.72181 1.000 94.17894 606 PHE A O 1
ATOM 4841 N N . GLU A 1 609 ? 111.05416 140.21178 38.83830 1.000 88.21420 607 GLU A N 1
ATOM 4842 C CA . GLU A 1 609 ? 111.67498 141.34427 38.17243 1.000 93.20025 607 GLU A CA 1
ATOM 4843 C C . GLU A 1 609 ? 110.89093 142.61625 38.46658 1.000 83.77671 607 GLU A C 1
ATOM 4844 O O . GLU A 1 609 ? 109.67914 142.58693 38.69687 1.000 84.00922 607 GLU A O 1
ATOM 4850 N N . ASN A 1 610 ? 111.60336 143.73598 38.48541 1.000 76.20199 608 ASN A N 1
ATOM 4851 C CA . ASN A 1 610 ? 110.96289 145.02852 38.66266 1.000 73.11792 608 ASN A CA 1
ATOM 4852 C C . ASN A 1 610 ? 110.28541 145.44662 37.36717 1.000 77.46948 608 ASN A C 1
ATOM 4853 O O . ASN A 1 610 ? 110.90635 145.42702 36.30002 1.000 84.79640 608 ASN A O 1
ATOM 4858 N N . ILE A 1 611 ? 109.00685 145.81507 37.45538 1.000 76.81424 609 ILE A N 1
ATOM 4859 C CA . ILE A 1 611 ? 108.25542 146.23853 36.28326 1.000 75.59985 609 ILE A CA 1
ATOM 4860 C C . ILE A 1 611 ? 107.73463 147.66574 36.41343 1.000 77.55238 609 ILE A C 1
ATOM 4861 O O . ILE A 1 611 ? 107.00722 148.13426 35.53760 1.000 88.60739 609 ILE A O 1
ATOM 4866 N N . GLY A 1 612 ? 108.09816 148.37056 37.47211 1.000 73.74554 610 GLY A N 1
ATOM 4867 C CA . GLY A 1 612 ? 107.66534 149.74449 37.63974 1.000 71.01802 610 GLY A CA 1
ATOM 4868 C C . GLY A 1 612 ? 107.65397 150.14414 39.10132 1.000 77.89965 610 GLY A C 1
ATOM 4869 O O . GLY A 1 612 ? 107.89379 149.34001 39.99894 1.000 81.10005 610 GLY A O 1
ATOM 4870 N N . SER A 1 613 ? 107.33203 151.41655 39.32209 1.000 75.73879 611 SER A N 1
ATOM 4871 C CA . SER A 1 613 ? 107.30117 151.98046 40.66347 1.000 70.28590 611 SER A CA 1
ATOM 4872 C C . SER A 1 613 ? 106.18637 153.01421 40.73193 1.000 75.77518 611 SER A C 1
ATOM 4873 O O . SER A 1 613 ? 105.55085 153.33962 39.72584 1.000 80.92830 611 SER A O 1
ATOM 4876 N N . GLY A 1 614 ? 105.95465 153.53229 41.93699 1.000 75.58980 612 GLY A N 1
ATOM 4877 C CA . GLY A 1 614 ? 104.91511 154.51459 42.14969 1.000 74.84547 612 GLY A CA 1
ATOM 4878 C C . GLY A 1 614 ? 105.07726 155.28687 43.44384 1.000 79.89580 612 GLY A C 1
ATOM 4879 O O . GLY A 1 614 ? 105.87605 154.92473 44.31197 1.000 78.91636 612 GLY A O 1
ATOM 4880 N N . PRO A 1 615 ? 104.30872 156.36312 43.60193 1.000 83.11966 613 PRO A N 1
ATOM 4881 C CA . PRO A 1 615 ? 104.43740 157.21661 44.78601 1.000 79.43607 613 PRO A CA 1
ATOM 4882 C C . PRO A 1 615 ? 103.49565 156.81440 45.91420 1.000 80.28077 613 PRO A C 1
ATOM 4883 O O . PRO A 1 615 ? 102.47227 156.15836 45.71368 1.000 81.55097 613 PRO A O 1
ATOM 4887 N N . ILE A 1 616 ? 103.86061 157.23977 47.12104 1.000 80.14651 614 ILE A N 1
ATOM 4888 C CA . ILE A 1 616 ? 103.06828 156.99510 48.32286 1.000 82.60146 614 ILE A CA 1
ATOM 4889 C C . ILE A 1 616 ? 102.87204 158.32515 49.03971 1.000 85.91829 614 ILE A C 1
ATOM 4890 O O . ILE A 1 616 ? 103.82441 158.87591 49.60821 1.000 86.65642 614 ILE A O 1
ATOM 4895 N N . HIS A 1 617 ? 101.63861 158.82986 49.03302 1.000 83.66149 615 HIS A N 1
ATOM 4896 C CA . HIS A 1 617 ? 101.29231 160.10244 49.66764 1.000 83.69557 615 HIS A CA 1
ATOM 4897 C C . HIS A 1 617 ? 100.59163 159.77410 50.98179 1.000 89.66496 615 HIS A C 1
ATOM 4898 O O . HIS A 1 617 ? 99.37204 159.61399 51.03604 1.000 100.09965 615 HIS A O 1
ATOM 4905 N N . LEU A 1 618 ? 101.37032 159.67590 52.05205 1.000 83.17064 616 LEU A N 1
ATOM 4906 C CA . LEU A 1 618 ? 100.82981 159.33932 53.35738 1.000 90.94912 616 LEU A CA 1
ATOM 4907 C C . LEU A 1 618 ? 101.52331 160.17178 54.42316 1.000 96.50860 616 LEU A C 1
ATOM 4908 O O . LEU A 1 618 ? 102.68171 160.56704 54.24615 1.000 100.59265 616 LEU A O 1
ATOM 4913 N N . PRO A 1 619 ? 100.83716 160.46392 55.53261 1.000 98.88478 617 PRO A N 1
ATOM 4914 C CA . PRO A 1 619 ? 101.43800 161.30955 56.57029 1.000 104.29700 617 PRO A CA 1
ATOM 4915 C C . PRO A 1 619 ? 102.65003 160.64691 57.20389 1.000 119.25195 617 PRO A C 1
ATOM 4916 O O . PRO A 1 619 ? 102.72865 159.42155 57.32172 1.000 119.60523 617 PRO A O 1
ATOM 4920 N N . GLU A 1 620 ? 103.59515 161.48376 57.62809 1.000 121.12527 618 GLU A N 1
ATOM 4921 C CA . GLU A 1 620 ? 104.89342 161.02463 58.11679 1.000 121.02066 618 GLU A CA 1
ATOM 4922 C C . GLU A 1 620 ? 104.71712 160.56363 59.55987 1.000 126.28384 618 GLU A C 1
ATOM 4923 O O . GLU A 1 620 ? 104.79124 161.35410 60.50345 1.000 125.60880 618 GLU A O 1
ATOM 4929 N N . GLU A 1 621 ? 104.45899 159.26339 59.72685 1.000 125.67391 619 GLU A N 1
ATOM 4930 C CA . GLU A 1 621 ? 104.28514 158.68676 61.05594 1.000 123.16339 619 GLU A CA 1
ATOM 4931 C C . GLU A 1 621 ? 105.52834 158.91865 61.90261 1.000 120.56978 619 GLU A C 1
ATOM 4932 O O . GLU A 1 621 ? 106.64540 158.57772 61.49687 1.000 117.10324 619 GLU A O 1
ATOM 4938 N N . GLU A 1 622 ? 105.33022 159.50212 63.08407 1.000 116.77815 620 GLU A N 1
ATOM 4939 C CA . GLU A 1 622 ? 106.43330 159.87002 63.95613 1.000 111.21912 620 GLU A CA 1
ATOM 4940 C C . GLU A 1 622 ? 106.15461 159.44324 65.38959 1.000 108.69628 620 GLU A C 1
ATOM 4941 O O . GLU A 1 622 ? 105.02505 159.54671 65.87883 1.000 104.80488 620 GLU A O 1
ATOM 4947 N N . LEU A 1 623 ? 107.19993 158.94178 66.04082 1.000 109.83886 621 LEU A N 1
ATOM 4948 C CA . LEU A 1 623 ? 107.19107 158.64474 67.47004 1.000 108.55213 621 LEU A CA 1
ATOM 4949 C C . LEU A 1 623 ? 107.93851 159.74691 68.20785 1.000 107.10397 621 LEU A C 1
ATOM 4950 O O . LEU A 1 623 ? 109.12507 159.96552 67.95230 1.000 110.20002 621 LEU A O 1
ATOM 4955 N N . HIS A 1 624 ? 107.24835 160.43941 69.11118 1.000 107.46735 622 HIS A N 1
ATOM 4956 C CA . HIS A 1 624 ? 107.88442 161.40066 70.00737 1.000 105.24817 622 HIS A CA 1
ATOM 4957 C C . HIS A 1 624 ? 108.22747 160.67392 71.29974 1.000 104.24669 622 HIS A C 1
ATOM 4958 O O . HIS A 1 624 ? 107.33064 160.29248 72.05978 1.000 101.47183 622 HIS A O 1
ATOM 4965 N N . THR A 1 625 ? 109.51845 160.47458 71.55391 1.000 100.01356 623 THR A N 1
ATOM 4966 C CA . THR A 1 625 ? 109.89741 159.66392 72.70099 1.000 98.91522 623 THR A CA 1
ATOM 4967 C C . THR A 1 625 ? 111.26149 160.09734 73.21251 1.000 96.35978 623 THR A C 1
ATOM 4968 O O . THR A 1 625 ? 112.03397 160.75238 72.51026 1.000 96.54283 623 THR A O 1
ATOM 4972 N N . SER A 1 626 ? 111.54459 159.72442 74.45601 1.000 97.31538 624 SER A N 1
ATOM 4973 C CA . SER A 1 626 ? 112.83130 160.02639 75.06211 1.000 98.38947 624 SER A CA 1
ATOM 4974 C C . SER A 1 626 ? 113.90978 159.09030 74.52308 1.000 92.52866 624 SER A C 1
ATOM 4975 O O . SER A 1 626 ? 113.64216 157.94333 74.15129 1.000 85.25151 624 SER A O 1
ATOM 4978 N N . ALA A 1 627 ? 115.14120 159.59403 74.47745 1.000 86.35788 625 ALA A N 1
ATOM 4979 C CA . ALA A 1 627 ? 116.25275 158.81136 73.96513 1.000 76.01517 625 ALA A CA 1
ATOM 4980 C C . ALA A 1 627 ? 117.53468 159.24017 74.65787 1.000 77.32155 625 ALA A C 1
ATOM 4981 O O . ALA A 1 627 ? 117.65000 160.35728 75.17600 1.000 84.79877 625 ALA A O 1
ATOM 4983 N N . ALA A 1 628 ? 118.49889 158.32231 74.65866 1.000 75.72406 626 ALA A N 1
ATOM 4984 C CA . ALA A 1 628 ? 119.84459 158.56846 75.16137 1.000 81.16842 626 ALA A CA 1
ATOM 4985 C C . ALA A 1 628 ? 120.82433 158.19239 74.06309 1.000 76.75404 626 ALA A C 1
ATOM 4986 O O . ALA A 1 628 ? 120.78404 157.06846 73.55352 1.000 71.90952 626 ALA A O 1
ATOM 4988 N N . TRP A 1 629 ? 121.69142 159.12393 73.68434 1.000 75.85713 627 TRP A N 1
ATOM 4989 C CA . TRP A 1 629 ? 122.59989 158.86502 72.58138 1.000 76.72481 627 TRP A CA 1
ATOM 4990 C C . TRP A 1 629 ? 124.03020 159.17591 72.98380 1.000 76.44172 627 TRP A C 1
ATOM 4991 O O . TRP A 1 629 ? 124.28642 159.98267 73.87558 1.000 83.50354 627 TRP A O 1
ATOM 5002 N N . LEU A 1 630 ? 124.95660 158.49681 72.32424 1.000 67.71902 628 LEU A N 1
ATOM 5003 C CA . LEU A 1 630 ? 126.38188 158.75476 72.45949 1.000 76.12274 628 LEU A CA 1
ATOM 5004 C C . LEU A 1 630 ? 126.92597 159.17455 71.10684 1.000 85.72729 628 LEU A C 1
ATOM 5005 O O . LEU A 1 630 ? 126.67019 158.50712 70.10236 1.000 85.70149 628 LEU A O 1
ATOM 5010 N N . GLU A 1 631 ? 127.71079 160.24667 71.08494 1.000 94.96801 629 GLU A N 1
ATOM 5011 C CA . GLU A 1 631 ? 128.37724 160.66650 69.86412 1.000 94.85471 629 GLU A CA 1
ATOM 5012 C C . GLU A 1 631 ? 129.88115 160.72114 70.08793 1.000 100.62622 629 GLU A C 1
ATOM 5013 O O . GLU A 1 631 ? 130.36531 161.01953 71.19140 1.000 100.65562 629 GLU A O 1
ATOM 5019 N N . ILE A 1 632 ? 130.60716 160.40747 69.02077 1.000 99.59088 630 ILE A N 1
ATOM 5020 C CA . ILE A 1 632 ? 132.05686 160.26675 69.05917 1.000 107.91642 630 ILE A CA 1
ATOM 5021 C C . ILE A 1 632 ? 132.66883 161.56642 68.55330 1.000 113.15650 630 ILE A C 1
ATOM 5022 O O . ILE A 1 632 ? 132.65400 161.84288 67.34863 1.000 110.52827 630 ILE A O 1
ATOM 5027 N N . LYS A 1 633 ? 133.20743 162.36816 69.47099 1.000 122.89434 631 LYS A N 1
ATOM 5028 C CA . LYS A 1 633 ? 133.94676 163.56554 69.08893 1.000 120.53556 631 LYS A CA 1
ATOM 5029 C C . LYS A 1 633 ? 135.28400 163.15945 68.48085 1.000 122.77133 631 LYS A C 1
ATOM 5030 O O . LYS A 1 633 ? 136.06978 162.44377 69.11148 1.000 123.65590 631 LYS A O 1
ATOM 5036 N N . THR A 1 634 ? 135.53794 163.60523 67.25396 1.000 122.60628 632 THR A N 1
ATOM 5037 C CA . THR A 1 634 ? 136.72679 163.21753 66.51304 1.000 127.16514 632 THR A CA 1
ATOM 5038 C C . THR A 1 634 ? 137.59315 164.43578 66.21815 1.000 122.49050 632 THR A C 1
ATOM 5039 O O . THR A 1 634 ? 137.12280 165.57705 66.20647 1.000 114.49822 632 THR A O 1
ATOM 5043 N N . ALA A 1 635 ? 138.87835 164.17455 65.99440 1.000 122.48210 633 ALA A N 1
ATOM 5044 C CA . ALA A 1 635 ? 139.80066 165.18437 65.50824 1.000 116.42807 633 ALA A CA 1
ATOM 5045 C C . ALA A 1 635 ? 139.85741 165.11929 63.98187 1.000 123.31898 633 ALA A C 1
ATOM 5046 O O . ALA A 1 635 ? 139.23844 164.25886 63.34920 1.000 121.56591 633 ALA A O 1
ATOM 5048 N N . ASP A 1 636 ? 140.60180 166.04999 63.37475 1.000 127.28099 634 ASP A N 1
ATOM 5049 C CA . ASP A 1 636 ? 140.81634 166.00082 61.93059 1.000 130.08865 634 ASP A CA 1
ATOM 5050 C C . ASP A 1 636 ? 141.60630 164.76451 61.52721 1.000 129.13336 634 ASP A C 1
ATOM 5051 O O . ASP A 1 636 ? 141.57387 164.36946 60.35552 1.000 127.08531 634 ASP A O 1
ATOM 5056 N N . GLU A 1 637 ? 142.31014 164.14734 62.47609 1.000 127.95366 635 GLU A N 1
ATOM 5057 C CA . GLU A 1 637 ? 143.00363 162.88115 62.24561 1.000 132.48820 635 GLU A CA 1
ATOM 5058 C C . GLU A 1 637 ? 142.00898 161.73727 62.46444 1.000 125.46556 635 GLU A C 1
ATOM 5059 O O . GLU A 1 637 ? 142.02243 161.02359 63.47058 1.000 111.27883 635 GLU A O 1
ATOM 5065 N N . ASP A 1 638 ? 141.12310 161.58003 61.48082 1.000 123.17691 636 ASP A N 1
ATOM 5066 C CA . ASP A 1 638 ? 139.92559 160.76785 61.62345 1.000 122.73923 636 ASP A CA 1
ATOM 5067 C C . ASP A 1 638 ? 140.12569 159.36989 61.03669 1.000 120.17211 636 ASP A C 1
ATOM 5068 O O . ASP A 1 638 ? 141.20785 158.99916 60.57475 1.000 109.12617 636 ASP A O 1
ATOM 5073 N N . ILE A 1 639 ? 139.04377 158.59461 61.04875 1.000 118.02374 637 ILE A N 1
ATOM 5074 C CA . ILE A 1 639 ? 139.02758 157.22458 60.56034 1.000 106.34541 637 ILE A CA 1
ATOM 5075 C C . ILE A 1 639 ? 138.24622 157.21528 59.24810 1.000 114.39671 637 ILE A C 1
ATOM 5076 O O . ILE A 1 639 ? 137.52861 158.16585 58.92075 1.000 117.60310 637 ILE A O 1
ATOM 5081 N N . GLY A 1 640 ? 138.40032 156.13555 58.48029 1.000 112.67987 638 GLY A N 1
ATOM 5082 C CA . GLY A 1 640 ? 137.66695 156.01741 57.23019 1.000 110.24359 638 GLY A CA 1
ATOM 5083 C C . GLY A 1 640 ? 136.16677 155.94319 57.44967 1.000 107.58080 638 GLY A C 1
ATOM 5084 O O . GLY A 1 640 ? 135.68951 155.44378 58.47000 1.000 107.13217 638 GLY A O 1
ATOM 5085 N N . GLU A 1 641 ? 135.41239 156.44301 56.46185 1.000 108.30047 639 GLU A N 1
ATOM 5086 C CA . GLU A 1 641 ? 133.95830 156.53748 56.60263 1.000 112.97271 639 GLU A CA 1
ATOM 5087 C C . GLU A 1 641 ? 133.30793 155.16361 56.71925 1.000 117.49695 639 GLU A C 1
ATOM 5088 O O . GLU A 1 641 ? 132.51934 154.91880 57.63930 1.000 117.10844 639 GLU A O 1
ATOM 5094 N N . LYS A 1 642 ? 133.59959 154.26150 55.77909 1.000 118.91250 640 LYS A N 1
ATOM 5095 C CA . LYS A 1 642 ? 132.97300 152.94248 55.81240 1.000 115.96705 640 LYS A CA 1
ATOM 5096 C C . LYS A 1 642 ? 133.44300 152.13760 57.02362 1.000 112.68341 640 LYS A C 1
ATOM 5097 O O . LYS A 1 642 ? 132.64593 151.42780 57.65410 1.000 115.72909 640 LYS A O 1
ATOM 5103 N N . THR A 1 643 ? 134.72804 152.24967 57.37657 1.000 106.27606 641 THR A N 1
ATOM 5104 C CA . THR A 1 643 ? 135.20570 151.65515 58.62208 1.000 107.16489 641 THR A CA 1
ATOM 5105 C C . THR A 1 643 ? 134.47009 152.24041 59.82092 1.000 105.36695 641 THR A C 1
ATOM 5106 O O . THR A 1 643 ? 134.15352 151.52539 60.78032 1.000 105.03799 641 THR A O 1
ATOM 5110 N N . LEU A 1 644 ? 134.16586 153.53793 59.77133 1.000 104.48919 642 LEU A N 1
ATOM 5111 C CA . LEU A 1 644 ? 133.44235 154.16789 60.86863 1.000 105.35453 642 LEU A CA 1
ATOM 5112 C C . LEU A 1 644 ? 132.01681 153.63393 60.96569 1.000 101.09223 642 LEU A C 1
ATOM 5113 O O . LEU A 1 644 ? 131.51472 153.38927 62.06793 1.000 99.04657 642 LEU A O 1
ATOM 5118 N N . GLU A 1 645 ? 131.35108 153.43938 59.82429 1.000 102.46158 643 GLU A N 1
ATOM 5119 C CA . GLU A 1 645 ? 130.00003 152.88448 59.84636 1.000 99.10073 643 GLU A CA 1
ATOM 5120 C C . GLU A 1 645 ? 130.00591 151.46170 60.38594 1.000 101.20826 643 GLU A C 1
ATOM 5121 O O . GLU A 1 645 ? 129.12495 151.08206 61.16766 1.000 104.02580 643 GLU A O 1
ATOM 5127 N N . GLN A 1 646 ? 131.00338 150.66453 59.98969 1.000 102.91916 644 GLN A N 1
ATOM 5128 C CA . GLN A 1 646 ? 131.13631 149.31432 60.53199 1.000 99.52936 644 GLN A CA 1
ATOM 5129 C C . GLN A 1 646 ? 131.33388 149.34173 62.04560 1.000 96.54177 644 GLN A C 1
ATOM 5130 O O . GLN A 1 646 ? 130.72135 148.55298 62.77868 1.000 99.14724 644 GLN A O 1
ATOM 5136 N N . LEU A 1 647 ? 132.18789 150.24564 62.53095 1.000 99.44737 645 LEU A N 1
ATOM 5137 C CA . LEU A 1 647 ? 132.43704 150.34112 63.96601 1.000 94.30031 645 LEU A CA 1
ATOM 5138 C C . LEU A 1 647 ? 131.17862 150.74775 64.72549 1.000 93.58867 645 LEU A C 1
ATOM 5139 O O . LEU A 1 647 ? 130.86963 150.17765 65.78113 1.000 97.19339 645 LEU A O 1
ATOM 5144 N N . LEU A 1 648 ? 130.44524 151.74028 64.21094 1.000 90.11909 646 LEU A N 1
ATOM 5145 C CA . LEU A 1 648 ? 129.21426 152.16362 64.87260 1.000 87.22328 646 LEU A CA 1
ATOM 5146 C C . LEU A 1 648 ? 128.18322 151.04384 64.87232 1.000 84.77927 646 LEU A C 1
ATOM 5147 O O . LEU A 1 648 ? 127.44681 150.86557 65.85069 1.000 75.13543 646 LEU A O 1
ATOM 5152 N N . LEU A 1 649 ? 128.14630 150.25231 63.79602 1.000 93.42144 647 LEU A N 1
ATOM 5153 C CA . LEU A 1 649 ? 127.23581 149.11422 63.73585 1.000 88.26239 647 LEU A CA 1
ATOM 5154 C C . LEU A 1 649 ? 127.59478 148.07098 64.78882 1.000 83.35859 647 LEU A C 1
ATOM 5155 O O . LEU A 1 649 ? 126.71227 147.51550 65.45507 1.000 90.92390 647 LEU A O 1
ATOM 5160 N N . GLY A 1 650 ? 128.88928 147.81581 64.97689 1.000 75.93146 648 GLY A N 1
ATOM 5161 C CA . GLY A 1 650 ? 129.29773 146.88432 66.01604 1.000 73.41223 648 GLY A CA 1
ATOM 5162 C C . GLY A 1 650 ? 128.95085 147.37303 67.41000 1.000 76.97661 648 GLY A C 1
ATOM 5163 O O . GLY A 1 650 ? 128.46011 146.60462 68.24712 1.000 75.85423 648 GLY A O 1
ATOM 5164 N N . ILE A 1 651 ? 129.20003 148.65839 67.68002 1.000 79.40258 649 ILE A N 1
ATOM 5165 C CA . ILE A 1 651 ? 128.84633 149.21402 68.98520 1.000 77.47412 649 ILE A CA 1
ATOM 5166 C C . ILE A 1 651 ? 127.34575 149.10957 69.21735 1.000 76.03686 649 ILE A C 1
ATOM 5167 O O . ILE A 1 651 ? 126.89628 148.77807 70.32186 1.000 75.24880 649 ILE A O 1
ATOM 5172 N N . SER A 1 652 ? 126.54604 149.37889 68.18024 1.000 74.67034 650 SER A N 1
ATOM 5173 C CA . SER A 1 652 ? 125.09840 149.29323 68.33495 1.000 68.33846 650 SER A CA 1
ATOM 5174 C C . SER A 1 652 ? 124.65522 147.85897 68.58789 1.000 70.92088 650 SER A C 1
ATOM 5175 O O . SER A 1 652 ? 123.71239 147.63069 69.34866 1.000 76.83598 650 SER A O 1
ATOM 5178 N N . ASN A 1 653 ? 125.31263 146.87736 67.96148 1.000 71.15316 651 ASN A N 1
ATOM 5179 C CA . ASN A 1 653 ? 124.98698 145.48042 68.25710 1.000 73.01787 651 ASN A CA 1
ATOM 5180 C C . ASN A 1 653 ? 125.28920 145.13106 69.71033 1.000 74.67246 651 ASN A C 1
ATOM 5181 O O . ASN A 1 653 ? 124.47352 144.49577 70.39418 1.000 72.74394 651 ASN A O 1
ATOM 5186 N N . VAL A 1 654 ? 126.46094 145.53499 70.20496 1.000 76.07568 652 VAL A N 1
ATOM 5187 C CA . VAL A 1 654 ? 126.79160 145.20091 71.58902 1.000 75.37717 652 VAL A CA 1
ATOM 5188 C C . VAL A 1 654 ? 125.83381 145.89976 72.54765 1.000 72.57526 652 VAL A C 1
ATOM 5189 O O . VAL A 1 654 ? 125.44572 145.33806 73.58039 1.000 70.76539 652 VAL A O 1
ATOM 5193 N N . LEU A 1 655 ? 125.41652 147.12208 72.20934 1.000 72.58746 653 LEU A N 1
ATOM 5194 C CA . LEU A 1 655 ? 124.43381 147.82250 73.02790 1.000 69.20599 653 LEU A CA 1
ATOM 5195 C C . LEU A 1 655 ? 123.08333 147.11602 72.99901 1.000 74.54025 653 LEU A C 1
ATOM 5196 O O . LEU A 1 655 ? 122.43180 146.98113 74.03959 1.000 72.25267 653 LEU A O 1
ATOM 5201 N N . GLN A 1 656 ? 122.63954 146.66583 71.81803 1.000 76.71586 654 GLN A N 1
ATOM 5202 C CA . GLN A 1 656 ? 121.38976 145.91242 71.73134 1.000 72.30903 654 GLN A CA 1
ATOM 5203 C C . GLN A 1 656 ? 121.46772 144.62291 72.52749 1.000 71.63477 654 GLN A C 1
ATOM 5204 O O . GLN A 1 656 ? 120.43913 144.09871 72.97214 1.000 68.72582 654 GLN A O 1
ATOM 5210 N N . HIS A 1 657 ? 122.67239 144.08423 72.69273 1.000 66.28080 655 HIS A N 1
ATOM 5211 C CA . HIS A 1 657 ? 122.80637 142.87332 73.48699 1.000 68.99620 655 HIS A CA 1
ATOM 5212 C C . HIS A 1 657 ? 122.77707 143.18025 74.97893 1.000 70.16854 655 HIS A C 1
ATOM 5213 O O . HIS A 1 657 ? 122.14141 142.45429 75.75258 1.000 66.59023 655 HIS A O 1
ATOM 5220 N N . ILE A 1 658 ? 123.42801 144.26412 75.39203 1.000 68.74146 656 ILE A N 1
ATOM 5221 C CA . ILE A 1 658 ? 123.66431 144.50766 76.81246 1.000 65.94994 656 ILE A CA 1
ATOM 5222 C C . ILE A 1 658 ? 122.52333 145.27646 77.46455 1.000 66.02891 656 ILE A C 1
ATOM 5223 O O . ILE A 1 658 ? 122.11044 144.94386 78.57851 1.000 68.00449 656 ILE A O 1
ATOM 5228 N N . VAL A 1 659 ? 122.00238 146.30494 76.79151 1.000 64.30655 657 VAL A N 1
ATOM 5229 C CA . VAL A 1 659 ? 121.03026 147.19459 77.42844 1.000 61.23861 657 VAL A CA 1
ATOM 5230 C C . VAL A 1 659 ? 119.82050 146.44462 77.97032 1.000 62.36764 657 VAL A C 1
ATOM 5231 O O . VAL A 1 659 ? 119.49317 146.62557 79.15566 1.000 63.20127 657 VAL A O 1
ATOM 5235 N N . PRO A 1 660 ? 119.11271 145.61409 77.19068 1.000 66.89728 658 PRO A N 1
ATOM 5236 C CA . PRO A 1 660 ? 117.94605 144.91374 77.75440 1.000 63.14082 658 PRO A CA 1
ATOM 5237 C C . PRO A 1 660 ? 118.29538 143.92795 78.85388 1.000 63.44581 658 PRO A C 1
ATOM 5238 O O . PRO A 1 660 ? 117.42887 143.60198 79.67479 1.000 63.90151 658 PRO A O 1
ATOM 5242 N N . VAL A 1 661 ? 119.53439 143.44640 78.90472 1.000 68.23701 659 VAL A N 1
ATOM 5243 C CA . VAL A 1 661 ? 119.92218 142.53209 79.97084 1.000 73.24765 659 VAL A CA 1
ATOM 5244 C C . VAL A 1 661 ? 120.14733 143.30106 81.26547 1.000 69.94124 659 VAL A C 1
ATOM 5245 O O . VAL A 1 661 ? 119.73017 142.86599 82.34465 1.000 73.31586 659 VAL A O 1
ATOM 5249 N N . TYR A 1 662 ? 120.78976 144.46492 81.17692 1.000 66.44270 660 TYR A N 1
ATOM 5250 C CA . TYR A 1 662 ? 121.11685 145.21033 82.38228 1.000 75.73424 660 TYR A CA 1
ATOM 5251 C C . TYR A 1 662 ? 119.93580 146.01253 82.91785 1.000 72.12661 660 TYR A C 1
ATOM 5252 O O . TYR A 1 662 ? 119.81080 146.16240 84.13797 1.000 77.32580 660 TYR A O 1
ATOM 5261 N N . ILE A 1 663 ? 119.06611 146.54093 82.04583 1.000 70.18950 661 ILE A N 1
ATOM 5262 C CA . ILE A 1 663 ? 117.89834 147.29211 82.51257 1.000 69.57369 661 ILE A CA 1
ATOM 5263 C C . ILE A 1 663 ? 116.66030 146.41435 82.69968 1.000 66.54314 661 ILE A C 1
ATOM 5264 O O . ILE A 1 663 ? 115.59814 146.93399 83.07038 1.000 59.31438 661 ILE A O 1
ATOM 5269 N N . MET A 1 664 ? 116.76400 145.10394 82.45511 1.000 66.57329 662 MET A N 1
ATOM 5270 C CA . MET A 1 664 ? 115.69530 144.13867 82.74409 1.000 65.59379 662 MET A CA 1
ATOM 5271 C C . MET A 1 664 ? 114.42510 144.41418 81.93455 1.000 65.81086 662 MET A C 1
ATOM 5272 O O . MET A 1 664 ? 113.32490 144.53110 82.47962 1.000 66.95815 662 MET A O 1
ATOM 5277 N N . CYS A 1 665 ? 114.58384 144.49775 80.61168 1.000 65.56511 663 CYS A N 1
ATOM 5278 C CA . CYS A 1 665 ? 113.44941 144.62048 79.69944 1.000 61.66617 663 CYS A CA 1
ATOM 5279 C C . CYS A 1 665 ? 113.61036 143.63885 78.54370 1.000 57.34511 663 CYS A C 1
ATOM 5280 O O . CYS A 1 665 ? 114.46871 142.75452 78.60243 1.000 60.50618 663 CYS A O 1
ATOM 5283 N N . ASP A 1 666 ? 112.79935 143.76895 77.49606 1.000 61.81562 664 ASP A N 1
ATOM 5284 C CA . ASP A 1 666 ? 112.90482 142.88794 76.34010 1.000 64.42504 664 ASP A CA 1
ATOM 5285 C C . ASP A 1 666 ? 113.62802 143.57719 75.18702 1.000 66.23738 664 ASP A C 1
ATOM 5286 O O . ASP A 1 666 ? 113.68752 144.80514 75.10006 1.000 70.47491 664 ASP A O 1
ATOM 5291 N N . ARG A 1 667 ? 114.15878 142.75434 74.27895 1.000 66.09931 665 ARG A N 1
ATOM 5292 C CA . ARG A 1 667 ? 114.91994 143.27350 73.14839 1.000 66.96599 665 ARG A CA 1
ATOM 5293 C C . ARG A 1 667 ? 114.06982 144.17938 72.26621 1.000 73.07145 665 ARG A C 1
ATOM 5294 O O . ARG A 1 667 ? 114.59564 145.10611 71.63863 1.000 74.16897 665 ARG A O 1
ATOM 5302 N N . ASN A 1 668 ? 112.76180 143.93285 72.20713 1.000 74.57227 666 ASN A N 1
ATOM 5303 C CA . ASN A 1 668 ? 111.84301 144.73809 71.41141 1.000 75.31519 666 ASN A CA 1
ATOM 5304 C C . ASN A 1 668 ? 111.32463 145.95868 72.15545 1.000 71.62359 666 ASN A C 1
ATOM 5305 O O . ASN A 1 668 ? 110.53610 146.71915 71.58662 1.000 69.94927 666 ASN A O 1
ATOM 5310 N N . ASP A 1 669 ? 111.72649 146.15179 73.41353 1.000 70.73235 667 ASP A N 1
ATOM 5311 C CA . ASP A 1 669 ? 111.25107 147.29407 74.18588 1.000 68.47914 667 ASP A CA 1
ATOM 5312 C C . ASP A 1 669 ? 112.07665 148.54462 73.92714 1.000 67.98296 667 ASP A C 1
ATOM 5313 O O . ASP A 1 669 ? 111.57128 149.65997 74.09131 1.000 71.15296 667 ASP A O 1
ATOM 5318 N N . VAL A 1 670 ? 113.33907 148.38249 73.54634 1.000 65.28088 668 VAL A N 1
ATOM 5319 C CA . VAL A 1 670 ? 114.23087 149.49779 73.26531 1.000 71.45351 668 VAL A CA 1
ATOM 5320 C C . VAL A 1 670 ? 114.80461 149.30230 71.86888 1.000 76.97276 668 VAL A C 1
ATOM 5321 O O . VAL A 1 670 ? 115.10335 148.17343 71.46160 1.000 80.99971 668 VAL A O 1
ATOM 5325 N N . HIS A 1 671 ? 114.93517 150.39894 71.12743 1.000 78.23857 669 HIS A N 1
ATOM 5326 C CA . HIS A 1 671 ? 115.50070 150.39802 69.78723 1.000 82.39770 669 HIS A CA 1
ATOM 5327 C C . HIS A 1 671 ? 116.82316 151.15155 69.81040 1.000 78.37287 669 HIS A C 1
ATOM 5328 O O . HIS A 1 671 ? 116.91011 152.24629 70.38146 1.000 80.96324 669 HIS A O 1
ATOM 5335 N N . VAL A 1 672 ? 117.84404 150.56285 69.19304 1.000 78.80684 670 VAL A N 1
ATOM 5336 C CA . VAL A 1 672 ? 119.18302 151.13697 69.11997 1.000 77.70735 670 VAL A CA 1
ATOM 5337 C C . VAL A 1 672 ? 119.49774 151.38887 67.65379 1.000 82.73127 670 VAL A C 1
ATOM 5338 O O . VAL A 1 672 ? 119.69822 150.44278 66.88030 1.000 85.28462 670 VAL A O 1
ATOM 5342 N N . VAL A 1 673 ? 119.56183 152.66031 67.27595 1.000 85.66340 671 VAL A N 1
ATOM 5343 C CA . VAL A 1 673 ? 119.83583 153.04645 65.89959 1.000 89.11074 671 VAL A CA 1
ATOM 5344 C C . VAL A 1 673 ? 121.18898 153.74922 65.85334 1.000 89.43247 671 VAL A C 1
ATOM 5345 O O . VAL A 1 673 ? 121.67756 154.28849 66.85050 1.000 83.81180 671 VAL A O 1
ATOM 5349 N N . SER A 1 674 ? 121.80974 153.72287 64.67563 1.000 95.89382 672 SER A N 1
ATOM 5350 C CA . SER A 1 674 ? 123.11357 154.33260 64.46830 1.000 95.52145 672 SER A CA 1
ATOM 5351 C C . SER A 1 674 ? 123.03824 155.31158 63.30435 1.000 90.69543 672 SER A C 1
ATOM 5352 O O . SER A 1 674 ? 122.27563 155.11741 62.35365 1.000 85.51335 672 SER A O 1
ATOM 5355 N N . GLN A 1 675 ? 123.82823 156.37902 63.40126 1.000 88.25915 673 GLN A N 1
ATOM 5356 C CA . GLN A 1 675 ? 123.93394 157.38446 62.35617 1.000 87.29953 673 GLN A CA 1
ATOM 5357 C C . GLN A 1 675 ? 125.40197 157.71791 62.17328 1.000 90.29732 673 GLN A C 1
ATOM 5358 O O . GLN A 1 675 ? 126.10923 157.97341 63.15436 1.000 92.88165 673 GLN A O 1
ATOM 5364 N N . ILE A 1 676 ? 125.85357 157.72348 60.91829 1.000 93.13674 674 ILE A N 1
ATOM 5365 C CA . ILE A 1 676 ? 127.25368 158.02961 60.65317 1.000 97.24982 674 ILE A CA 1
ATOM 5366 C C . ILE A 1 676 ? 127.51986 159.52443 60.82418 1.000 91.60655 674 ILE A C 1
ATOM 5367 O O . ILE A 1 676 ? 128.59536 159.92103 61.29158 1.000 91.71390 674 ILE A O 1
ATOM 5372 N N . LYS A 1 677 ? 126.54943 160.37281 60.47719 1.000 85.59069 675 LYS A N 1
ATOM 5373 C CA . LYS A 1 677 ? 126.66611 161.82346 60.64133 1.000 84.37867 675 LYS A CA 1
ATOM 5374 C C . LYS A 1 677 ? 125.28592 162.35867 61.01602 1.000 87.63571 675 LYS A C 1
ATOM 5375 O O . LYS A 1 677 ? 124.40620 162.47151 60.15627 1.000 87.18683 675 LYS A O 1
ATOM 5381 N N . ALA A 1 678 ? 125.10188 162.68475 62.29552 1.000 82.86525 676 ALA A N 1
ATOM 5382 C CA . ALA A 1 678 ? 123.82451 163.19532 62.77225 1.000 81.53641 676 ALA A CA 1
ATOM 5383 C C . ALA A 1 678 ? 123.51454 164.55144 62.14365 1.000 86.00999 676 ALA A C 1
ATOM 5384 O O . ALA A 1 678 ? 124.40024 165.27172 61.67424 1.000 84.95089 676 ALA A O 1
ATOM 5386 N N . ALA A 1 679 ? 122.22720 164.89967 62.14424 1.000 85.35934 677 ALA A N 1
ATOM 5387 C CA . ALA A 1 679 ? 121.80621 166.13514 61.49330 1.000 83.06010 677 ALA A CA 1
ATOM 5388 C C . ALA A 1 679 ? 122.30636 167.36249 62.24624 1.000 85.36070 677 ALA A C 1
ATOM 5389 O O . ALA A 1 679 ? 122.83561 168.29771 61.63561 1.000 90.55162 677 ALA A O 1
ATOM 5391 N N . HIS A 1 680 ? 122.15950 167.37547 63.57147 1.000 89.14270 678 HIS A N 1
ATOM 5392 C CA . HIS A 1 680 ? 122.48414 168.57249 64.34008 1.000 87.54776 678 HIS A CA 1
ATOM 5393 C C . HIS A 1 680 ? 123.98791 168.73368 64.54521 1.000 91.19159 678 HIS A C 1
ATOM 5394 O O . HIS A 1 680 ? 124.51590 169.84184 64.40196 1.000 91.09491 678 HIS A O 1
ATOM 5401 N N . THR A 1 681 ? 124.69535 167.65048 64.86842 1.000 91.71496 679 THR A N 1
ATOM 5402 C CA . THR A 1 681 ? 126.11540 167.72686 65.19707 1.000 88.63522 679 THR A CA 1
ATOM 5403 C C . THR A 1 681 ? 127.03394 167.36812 64.03804 1.000 87.89988 679 THR A C 1
ATOM 5404 O O . THR A 1 681 ? 128.15399 167.88541 63.96918 1.000 85.20680 679 THR A O 1
ATOM 5408 N N . GLY A 1 682 ? 126.59638 166.49590 63.13153 1.000 88.62834 680 GLY A N 1
ATOM 5409 C CA . GLY A 1 682 ? 127.45689 165.98425 62.08808 1.000 85.86108 680 GLY A CA 1
ATOM 5410 C C . GLY A 1 682 ? 128.37322 164.85637 62.51065 1.000 92.05230 680 GLY A C 1
ATOM 5411 O O . GLY A 1 682 ? 129.05869 164.28492 61.65231 1.000 90.49898 680 GLY A O 1
ATOM 5412 N N . LEU A 1 683 ? 128.41119 164.50000 63.84878 1.000 89.00186 681 LEU A N 1
ATOM 5413 C CA . LEU A 1 683 ? 129.23096 163.46721 64.46465 1.000 87.62148 681 LEU A CA 1
ATOM 5414 C C . LEU A 1 683 ? 128.55518 162.10082 64.37472 1.000 91.15316 681 LEU A C 1
ATOM 5415 O O . LEU A 1 683 ? 127.32647 162.00893 64.27869 1.000 88.93270 681 LEU A O 1
ATOM 5420 N N . PRO A 1 684 ? 129.33831 161.02302 64.39463 1.000 96.05418 682 PRO A N 1
ATOM 5421 C CA . PRO A 1 684 ? 128.74211 159.68383 64.49448 1.000 95.08832 682 PRO A CA 1
ATOM 5422 C C . PRO A 1 684 ? 128.07091 159.49604 65.84755 1.000 89.48419 682 PRO A C 1
ATOM 5423 O O . PRO A 1 684 ? 128.65580 159.79067 66.89557 1.000 87.32658 682 PRO A O 1
ATOM 5427 N N . THR A 1 685 ? 126.83310 158.99727 65.81479 1.000 89.49130 683 THR A N 1
ATOM 5428 C CA . THR A 1 685 ? 125.98583 158.95621 66.99792 1.000 84.55811 683 THR A CA 1
ATOM 5429 C C . THR A 1 685 ? 125.20999 157.64596 67.03757 1.000 88.04632 683 THR A C 1
ATOM 5430 O O . THR A 1 685 ? 124.84669 157.08627 66.00091 1.000 91.23672 683 THR A O 1
ATOM 5434 N N . ILE A 1 686 ? 124.99501 157.14290 68.24994 1.000 84.64459 684 ILE A N 1
ATOM 5435 C CA . ILE A 1 686 ? 124.17149 155.96638 68.50024 1.000 78.10044 684 ILE A CA 1
ATOM 5436 C C . ILE A 1 686 ? 123.05739 156.38131 69.44231 1.000 75.14609 684 ILE A C 1
ATOM 5437 O O . ILE A 1 686 ? 123.32604 156.86548 70.54784 1.000 81.46859 684 ILE A O 1
ATOM 5442 N N . PHE A 1 687 ? 121.81725 156.19423 69.00732 1.000 70.91254 685 PHE A N 1
ATOM 5443 C CA . PHE A 1 687 ? 120.64230 156.52010 69.79765 1.000 70.40784 685 PHE A CA 1
ATOM 5444 C C . PHE A 1 687 ? 120.05061 155.24643 70.38152 1.000 72.26569 685 PHE A C 1
ATOM 5445 O O . PHE A 1 687 ? 120.06344 154.19553 69.73408 1.000 76.34908 685 PHE A O 1
ATOM 5453 N N . LEU A 1 688 ? 119.53588 155.34619 71.60732 1.000 73.73245 686 LEU A N 1
ATOM 5454 C CA . LEU A 1 688 ? 118.78343 154.27528 72.24941 1.000 70.68717 686 LEU A CA 1
ATOM 5455 C C . LEU A 1 688 ? 117.49928 154.88009 72.79006 1.000 73.23903 686 LEU A C 1
ATOM 5456 O O . LEU A 1 688 ? 117.54786 155.77310 73.64191 1.000 80.81434 686 LEU A O 1
ATOM 5461 N N . TYR A 1 689 ? 116.35797 154.40775 72.29917 1.000 68.27618 687 TYR A N 1
ATOM 5462 C CA . TYR A 1 689 ? 115.08265 154.98418 72.69966 1.000 70.72799 687 TYR A CA 1
ATOM 5463 C C . TYR A 1 689 ? 114.03791 153.89082 72.84171 1.000 73.14143 687 TYR A C 1
ATOM 5464 O O . TYR A 1 689 ? 114.00422 152.95606 72.04136 1.000 78.71288 687 TYR A O 1
ATOM 5473 N N . ASP A 1 690 ? 113.19149 153.99796 73.86107 1.000 74.65819 688 ASP A N 1
ATOM 5474 C CA . ASP A 1 690 ? 112.10083 153.04596 74.00547 1.000 73.07059 688 ASP A CA 1
ATOM 5475 C C . ASP A 1 690 ? 110.96677 153.42007 73.06130 1.000 71.93007 688 ASP A C 1
ATOM 5476 O O . ASP A 1 690 ? 110.62460 154.59498 72.91028 1.000 80.32733 688 ASP A O 1
ATOM 5481 N N . HIS A 1 691 ? 110.40096 152.41310 72.39960 1.000 82.95379 689 HIS A N 1
ATOM 5482 C CA . HIS A 1 691 ? 109.44323 152.68527 71.33479 1.000 99.74024 689 HIS A CA 1
ATOM 5483 C C . HIS A 1 691 ? 108.03505 152.96422 71.85378 1.000 96.90633 689 HIS A C 1
ATOM 5484 O O . HIS A 1 691 ? 107.17300 153.36350 71.06286 1.000 104.31039 689 HIS A O 1
ATOM 5491 N N . TYR A 1 692 ? 107.77953 152.77185 73.14771 1.000 93.45468 690 TYR A N 1
ATOM 5492 C CA . TYR A 1 692 ? 106.45632 153.03974 73.69239 1.000 96.08586 690 TYR A CA 1
ATOM 5493 C C . TYR A 1 692 ? 106.14171 154.53402 73.62598 1.000 96.29278 690 TYR A C 1
ATOM 5494 O O . TYR A 1 692 ? 107.03995 155.37237 73.74542 1.000 96.60633 690 TYR A O 1
ATOM 5503 N N . PRO A 1 693 ? 104.86980 154.88905 73.43862 1.000 99.66858 691 PRO A N 1
ATOM 5504 C CA . PRO A 1 693 ? 104.51749 156.29719 73.21205 1.000 97.54368 691 PRO A CA 1
ATOM 5505 C C . PRO A 1 693 ? 104.89419 157.17431 74.39685 1.000 96.14968 691 PRO A C 1
ATOM 5506 O O . PRO A 1 693 ? 104.50735 156.91248 75.53895 1.000 91.26943 691 PRO A O 1
ATOM 5510 N N . GLY A 1 694 ? 105.64626 158.23314 74.10597 1.000 91.34552 692 GLY A N 1
ATOM 5511 C CA . GLY A 1 694 ? 106.09011 159.16942 75.11787 1.000 100.46474 692 GLY A CA 1
ATOM 5512 C C . GLY A 1 694 ? 107.33158 158.71450 75.85590 1.000 106.08012 692 GLY A C 1
ATOM 5513 O O . GLY A 1 694 ? 108.25027 159.50805 76.08520 1.000 109.90261 692 GLY A O 1
ATOM 5514 N N . GLY A 1 695 ? 107.37078 157.44164 76.23895 1.000 102.45863 693 GLY A N 1
ATOM 5515 C CA . GLY A 1 695 ? 108.50961 156.91268 76.96076 1.000 97.60650 693 GLY A CA 1
ATOM 5516 C C . GLY A 1 695 ? 108.12691 156.33839 78.30680 1.000 95.68859 693 GLY A C 1
ATOM 5517 O O . GLY A 1 695 ? 107.09320 156.70961 78.87273 1.000 101.35566 693 GLY A O 1
ATOM 5518 N N . ILE A 1 696 ? 108.95366 155.43347 78.83076 1.000 87.29393 694 ILE A N 1
ATOM 5519 C CA . ILE A 1 696 ? 108.68958 154.78940 80.11345 1.000 84.47760 694 ILE A CA 1
ATOM 5520 C C . ILE A 1 696 ? 109.99185 154.58720 80.87658 1.000 78.94137 694 ILE A C 1
ATOM 5521 O O . ILE A 1 696 ? 110.19442 153.55023 81.51939 1.000 74.52382 694 ILE A O 1
ATOM 5526 N N . GLY A 1 697 ? 110.88725 155.56918 80.79956 1.000 85.46638 695 GLY A N 1
ATOM 5527 C CA . GLY A 1 697 ? 112.06069 155.59395 81.64931 1.000 84.43954 695 GLY A CA 1
ATOM 5528 C C . GLY A 1 697 ? 113.17801 154.64871 81.27760 1.000 85.09323 695 GLY A C 1
ATOM 5529 O O . GLY A 1 697 ? 114.13803 154.52612 82.04729 1.000 86.93035 695 GLY A O 1
ATOM 5530 N N . LEU A 1 698 ? 113.08146 153.95418 80.14312 1.000 83.53192 696 LEU A N 1
ATOM 5531 C CA . LEU A 1 698 ? 114.17385 153.07827 79.72979 1.000 81.75737 696 LEU A CA 1
ATOM 5532 C C . LEU A 1 698 ? 115.39577 153.88381 79.30503 1.000 84.68684 696 LEU A C 1
ATOM 5533 O O . LEU A 1 698 ? 116.52404 153.58267 79.71516 1.000 87.73964 696 LEU A O 1
ATOM 5538 N N . ALA A 1 699 ? 115.19056 154.92666 78.49762 1.000 81.58884 697 ALA A N 1
ATOM 5539 C CA . ALA A 1 699 ? 116.31196 155.76669 78.09167 1.000 81.17627 697 ALA A CA 1
ATOM 5540 C C . ALA A 1 699 ? 116.92913 156.48180 79.28881 1.000 84.51519 697 ALA A C 1
ATOM 5541 O O . ALA A 1 699 ? 118.14983 156.66535 79.35006 1.000 84.80129 697 ALA A O 1
ATOM 5543 N N . GLU A 1 700 ? 116.10306 156.88075 80.25776 1.000 85.68039 698 GLU A N 1
ATOM 5544 C CA . GLU A 1 700 ? 116.62098 157.54483 81.45087 1.000 87.75471 698 GLU A CA 1
ATOM 5545 C C . GLU A 1 700 ? 117.53307 156.61542 82.24558 1.000 91.01526 698 GLU A C 1
ATOM 5546 O O . GLU A 1 700 ? 118.64254 156.99894 82.63730 1.000 92.44383 698 GLU A O 1
ATOM 5552 N N . GLU A 1 701 ? 117.06947 155.39081 82.51349 1.000 90.43892 699 GLU A N 1
ATOM 5553 C CA . GLU A 1 701 ? 117.89658 154.42639 83.23103 1.000 84.93911 699 GLU A CA 1
ATOM 5554 C C . GLU A 1 701 ? 119.15168 154.07536 82.44655 1.000 85.20945 699 GLU A C 1
ATOM 5555 O O . GLU A 1 701 ? 120.21045 153.83633 83.04208 1.000 85.69770 699 GLU A O 1
ATOM 5561 N N . VAL A 1 702 ? 119.05697 154.03886 81.11523 1.000 86.79405 700 VAL A N 1
ATOM 5562 C CA . VAL A 1 702 ? 120.24278 153.79551 80.29795 1.000 88.37828 700 VAL A CA 1
ATOM 5563 C C . VAL A 1 702 ? 121.24713 154.92643 80.48912 1.000 88.12111 700 VAL A C 1
ATOM 5564 O O . VAL A 1 702 ? 122.44756 154.69361 80.66802 1.000 87.53745 700 VAL A O 1
ATOM 5568 N N . PHE A 1 703 ? 120.76567 156.17147 80.46526 1.000 87.91715 701 PHE A N 1
ATOM 5569 C CA . PHE A 1 703 ? 121.65087 157.31182 80.68010 1.000 81.47663 701 PHE A CA 1
ATOM 5570 C C . PHE A 1 703 ? 122.28247 157.26091 82.06352 1.000 83.78848 701 PHE A C 1
ATOM 5571 O O . PHE A 1 703 ? 123.45906 157.60133 82.22900 1.000 88.67564 701 PHE A O 1
ATOM 5579 N N . LYS A 1 704 ? 121.51786 156.83306 83.06938 1.000 81.84357 702 LYS A N 1
ATOM 5580 C CA . LYS A 1 704 ? 122.07546 156.70047 84.41183 1.000 83.31633 702 LYS A CA 1
ATOM 5581 C C . LYS A 1 704 ? 123.18368 155.65498 84.44693 1.000 81.75268 702 LYS A C 1
ATOM 5582 O O . LYS A 1 704 ? 124.33281 155.95973 84.78203 1.000 92.99761 702 LYS A O 1
ATOM 5588 N N . ARG A 1 705 ? 122.86079 154.41297 84.09075 1.000 79.96359 703 ARG A N 1
ATOM 5589 C CA . ARG A 1 705 ? 123.79556 153.30306 84.23150 1.000 88.90126 703 ARG A CA 1
ATOM 5590 C C . ARG A 1 705 ? 124.63797 153.05522 82.97894 1.000 80.96428 703 ARG A C 1
ATOM 5591 O O . ARG A 1 705 ? 125.09083 151.92393 82.77065 1.000 82.19686 703 ARG A O 1
ATOM 5599 N N . PHE A 1 706 ? 124.84346 154.07112 82.13515 1.000 77.86925 704 PHE A N 1
ATOM 5600 C CA . PHE A 1 706 ? 125.56758 153.83997 80.88949 1.000 79.76173 704 PHE A CA 1
ATOM 5601 C C . PHE A 1 706 ? 127.01219 153.40783 81.11033 1.000 81.31892 704 PHE A C 1
ATOM 5602 O O . PHE A 1 706 ? 127.56418 152.67946 80.27961 1.000 85.95459 704 PHE A O 1
ATOM 5610 N N . SER A 1 707 ? 127.65555 153.85208 82.19088 1.000 82.56391 705 SER A N 1
ATOM 5611 C CA . SER A 1 707 ? 129.01708 153.38750 82.44883 1.000 82.70984 705 SER A CA 1
ATOM 5612 C C . SER A 1 707 ? 129.03348 151.88713 82.73178 1.000 85.73582 705 SER A C 1
ATOM 5613 O O . SER A 1 707 ? 129.87505 151.14822 82.19689 1.000 79.71285 705 SER A O 1
ATOM 5616 N N . ASP A 1 708 ? 128.09430 151.41866 83.56019 1.000 84.93569 706 ASP A N 1
ATOM 5617 C CA . ASP A 1 708 ? 127.95891 149.98778 83.80375 1.000 81.09108 706 ASP A CA 1
ATOM 5618 C C . ASP A 1 708 ? 127.63426 149.24930 82.51466 1.000 83.29798 706 ASP A C 1
ATOM 5619 O O . ASP A 1 708 ? 128.12587 148.13862 82.28446 1.000 89.11785 706 ASP A O 1
ATOM 5624 N N . ILE A 1 709 ? 126.80630 149.85871 81.66145 1.000 79.35503 707 ILE A N 1
ATOM 5625 C CA . ILE A 1 709 ? 126.44317 149.24325 80.38653 1.000 76.77557 707 ILE A CA 1
ATOM 5626 C C . ILE A 1 709 ? 127.67593 149.07682 79.50557 1.000 76.46022 707 ILE A C 1
ATOM 5627 O O . ILE A 1 709 ? 127.87912 148.02668 78.88634 1.000 75.55257 707 ILE A O 1
ATOM 5632 N N . ASN A 1 710 ? 128.52827 150.10125 79.45387 1.000 77.74987 708 ASN A N 1
ATOM 5633 C CA . ASN A 1 710 ? 129.74098 150.02628 78.64418 1.000 80.91718 708 ASN A CA 1
ATOM 5634 C C . ASN A 1 710 ? 130.70684 148.98136 79.19077 1.000 82.43756 708 ASN A C 1
ATOM 5635 O O . ASN A 1 710 ? 131.34912 148.25293 78.42088 1.000 76.44140 708 ASN A O 1
ATOM 5640 N N . GLU A 1 711 ? 130.81897 148.88517 80.51776 1.000 82.81854 709 GLU A N 1
ATOM 5641 C CA . GLU A 1 711 ? 131.69862 147.87005 81.08818 1.000 79.64429 709 GLU A CA 1
ATOM 5642 C C . GLU A 1 711 ? 131.17633 146.46573 80.80608 1.000 82.41906 709 GLU A C 1
ATOM 5643 O O . GLU A 1 711 ? 131.95060 145.56840 80.44356 1.000 83.98211 709 GLU A O 1
ATOM 5649 N N . ALA A 1 712 ? 129.86545 146.25738 80.96159 1.000 83.94709 710 ALA A N 1
ATOM 5650 C CA . ALA A 1 712 ? 129.27543 144.96640 80.62689 1.000 80.47729 710 ALA A CA 1
ATOM 5651 C C . ALA A 1 712 ? 129.44685 144.64786 79.14935 1.000 74.74864 710 ALA A C 1
ATOM 5652 O O . ALA A 1 712 ? 129.63607 143.48428 78.78246 1.000 77.60689 710 ALA A O 1
ATOM 5654 N N . ALA A 1 713 ? 129.41699 145.66943 78.29379 1.000 76.94872 711 ALA A N 1
ATOM 5655 C CA . ALA A 1 713 ? 129.65361 145.46182 76.86996 1.000 79.27709 711 ALA A CA 1
ATOM 5656 C C . ALA A 1 713 ? 131.08354 145.00044 76.61115 1.000 85.37679 711 ALA A C 1
ATOM 5657 O O . ALA A 1 713 ? 131.31283 144.05125 75.85017 1.000 85.59863 711 ALA A O 1
ATOM 5659 N N . LYS A 1 714 ? 132.06189 145.67154 77.22737 1.000 87.74660 712 LYS A N 1
ATOM 5660 C CA . LYS A 1 714 ? 133.44901 145.23322 77.08932 1.000 85.93617 712 LYS A CA 1
ATOM 5661 C C . LYS A 1 714 ? 133.61810 143.79526 77.56429 1.000 84.74014 712 LYS A C 1
ATOM 5662 O O . LYS A 1 714 ? 134.29332 142.99083 76.90810 1.000 83.24359 712 LYS A O 1
ATOM 5668 N N . GLN A 1 715 ? 133.00049 143.45307 78.70033 1.000 82.70750 713 GLN A N 1
ATOM 5669 C CA . GLN A 1 715 ? 133.11050 142.09440 79.22713 1.000 88.97252 713 GLN A CA 1
ATOM 5670 C C . GLN A 1 715 ? 132.50148 141.07884 78.26940 1.000 88.09445 713 GLN A C 1
ATOM 5671 O O . GLN A 1 715 ? 133.07594 140.00611 78.03454 1.000 89.11293 713 GLN A O 1
ATOM 5677 N N . LEU A 1 716 ? 131.34256 141.40862 77.69628 1.000 87.89853 714 LEU A N 1
ATOM 5678 C CA . LEU A 1 716 ? 130.70142 140.51120 76.74510 1.000 85.24427 714 LEU A CA 1
ATOM 5679 C C . LEU A 1 716 ? 131.57661 140.29916 75.51733 1.000 86.58932 714 LEU A C 1
ATOM 5680 O O . LEU A 1 716 ? 131.71975 139.16758 75.03889 1.000 83.08477 714 LEU A O 1
ATOM 5685 N N . ILE A 1 717 ? 132.18800 141.37299 75.00471 1.000 87.69525 715 ILE A N 1
ATOM 5686 C CA . ILE A 1 717 ? 133.03717 141.23636 73.82245 1.000 83.61142 715 ILE A CA 1
ATOM 5687 C C . ILE A 1 717 ? 134.26892 140.39923 74.13873 1.000 88.21598 715 ILE A C 1
ATOM 5688 O O . ILE A 1 717 ? 134.71101 139.58800 73.31653 1.000 84.99477 715 ILE A O 1
ATOM 5693 N N . THR A 1 718 ? 134.84370 140.57403 75.33072 1.000 91.54437 716 THR A N 1
ATOM 5694 C CA . THR A 1 718 ? 136.07780 139.85861 75.64071 1.000 87.37438 716 THR A CA 1
ATOM 5695 C C . THR A 1 718 ? 135.81949 138.37935 75.88933 1.000 92.73785 716 THR A C 1
ATOM 5696 O O . THR A 1 718 ? 136.64273 137.53405 75.52043 1.000 103.93781 716 THR A O 1
ATOM 5700 N N . HIS A 1 719 ? 134.68735 138.04163 76.50911 1.000 95.22743 717 HIS A N 1
ATOM 5701 C CA . HIS A 1 719 ? 134.49482 136.68512 77.01112 1.000 96.23030 717 HIS A CA 1
ATOM 5702 C C . HIS A 1 719 ? 133.78003 135.73231 76.05050 1.000 92.60626 717 HIS A C 1
ATOM 5703 O O . HIS A 1 719 ? 133.79559 134.52250 76.30240 1.000 87.02030 717 HIS A O 1
ATOM 5710 N N . CYS A 1 720 ? 133.13437 136.22079 74.96743 1.000 91.44418 718 CYS A N 1
ATOM 5711 C CA . CYS A 1 720 ? 132.50063 135.20599 74.12411 1.000 96.39588 718 CYS A CA 1
ATOM 5712 C C . CYS A 1 720 ? 133.55420 134.50998 73.26278 1.000 100.00720 718 CYS A C 1
ATOM 5713 O O . CYS A 1 720 ? 134.50621 135.15052 72.80437 1.000 94.57777 718 CYS A O 1
ATOM 5716 N N . PRO A 1 721 ? 133.41959 133.19163 73.05033 1.000 102.22433 719 PRO A N 1
ATOM 5717 C CA . PRO A 1 721 ? 134.42430 132.40795 72.29463 1.000 98.13176 719 PRO A CA 1
ATOM 5718 C C . PRO A 1 721 ? 134.20571 132.49204 70.78629 1.000 98.63888 719 PRO A C 1
ATOM 5719 O O . PRO A 1 721 ? 133.71437 131.57748 70.12637 1.000 99.81622 719 PRO A O 1
ATOM 5723 N N . CYS A 1 722 ? 134.61264 133.62592 70.21982 1.000 100.06976 720 CYS A N 1
ATOM 5724 C CA . CYS A 1 722 ? 134.41854 133.92117 68.80992 1.000 100.71711 720 CYS A CA 1
ATOM 5725 C C . CYS A 1 722 ? 135.73594 134.32778 68.17581 1.000 112.95388 720 CYS A C 1
ATOM 5726 O O . CYS A 1 722 ? 136.61692 134.88408 68.83581 1.000 118.01168 720 CYS A O 1
ATOM 5729 N N . HIS A 1 723 ? 135.86252 134.04533 66.88438 1.000 112.90705 721 HIS A N 1
ATOM 5730 C CA . HIS A 1 723 ? 136.95863 134.57964 66.08773 1.000 116.79037 721 HIS A CA 1
ATOM 5731 C C . HIS A 1 723 ? 136.43849 135.88016 65.48735 1.000 119.46113 721 HIS A C 1
ATOM 5732 O O . HIS A 1 723 ? 135.55673 135.85676 64.62186 1.000 121.88324 721 HIS A O 1
ATOM 5739 N N . ASP A 1 724 ? 136.95917 137.01237 65.96690 1.000 119.34088 722 ASP A N 1
ATOM 5740 C CA . ASP A 1 724 ? 136.36703 138.33580 65.72720 1.000 118.35940 722 ASP A CA 1
ATOM 5741 C C . ASP A 1 724 ? 134.94392 138.29179 66.27068 1.000 116.60126 722 ASP A C 1
ATOM 5742 O O . ASP A 1 724 ? 134.77113 137.99765 67.46610 1.000 116.60471 722 ASP A O 1
ATOM 5747 N N . GLY A 1 725 ? 133.91445 138.52255 65.46056 1.000 112.00052 723 GLY A N 1
ATOM 5748 C CA . GLY A 1 725 ? 132.58009 138.69884 65.99522 1.000 105.00231 723 GLY A CA 1
ATOM 5749 C C . GLY A 1 725 ? 131.56298 137.64688 65.61172 1.000 101.18739 723 GLY A C 1
ATOM 5750 O O . GLY A 1 725 ? 131.70784 136.95197 64.60114 1.000 106.37036 723 GLY A O 1
ATOM 5751 N N . CYS A 1 726 ? 130.53386 137.52282 66.43724 1.000 94.91562 724 CYS A N 1
ATOM 5752 C CA . CYS A 1 726 ? 129.39249 136.64660 66.22204 1.000 86.70690 724 CYS A CA 1
ATOM 5753 C C . CYS A 1 726 ? 128.10748 137.42363 66.44951 1.000 86.29082 724 CYS A C 1
ATOM 5754 O O . CYS A 1 726 ? 128.13062 138.54922 66.95905 1.000 86.80956 724 CYS A O 1
ATOM 5757 N N . PRO A 1 727 ? 126.95566 136.85877 66.06900 1.000 83.30243 725 PRO A N 1
ATOM 5758 C CA . PRO A 1 727 ? 125.68573 137.55036 66.34519 1.000 81.64723 725 PRO A CA 1
ATOM 5759 C C . PRO A 1 727 ? 125.42097 137.77635 67.82333 1.000 78.49991 725 PRO A C 1
ATOM 5760 O O . PRO A 1 727 ? 124.55248 138.59306 68.15564 1.000 78.80313 725 PRO A O 1
ATOM 5764 N N . SER A 1 728 ? 126.12011 137.07081 68.71881 1.000 76.92453 726 SER A N 1
ATOM 5765 C CA . SER A 1 728 ? 125.94958 137.25545 70.15618 1.000 80.67358 726 SER A CA 1
ATOM 5766 C C . SER A 1 728 ? 126.80225 138.38441 70.72890 1.000 82.06465 726 SER A C 1
ATOM 5767 O O . SER A 1 728 ? 126.64573 138.71227 71.91208 1.000 76.52299 726 SER A O 1
ATOM 5770 N N . CYS A 1 729 ? 127.70006 138.97969 69.93652 1.000 80.89729 727 CYS A N 1
ATOM 5771 C CA . CYS A 1 729 ? 128.50457 140.09415 70.42950 1.000 82.86641 727 CYS A CA 1
ATOM 5772 C C . CYS A 1 729 ? 128.43398 141.26198 69.45284 1.000 79.30778 727 CYS A C 1
ATOM 5773 O O . CYS A 1 729 ? 127.46026 142.02119 69.46445 1.000 82.25909 727 CYS A O 1
ATOM 5776 N N . ILE A 1 730 ? 129.42948 141.39452 68.57803 1.000 80.48416 728 ILE A N 1
ATOM 5777 C CA . ILE A 1 730 ? 129.55118 142.58926 67.74974 1.000 80.11388 728 ILE A CA 1
ATOM 5778 C C . ILE A 1 730 ? 128.97178 142.39335 66.35458 1.000 78.30969 728 ILE A C 1
ATOM 5779 O O . ILE A 1 730 ? 128.66358 143.38966 65.68320 1.000 75.62381 728 ILE A O 1
ATOM 5784 N N . GLY A 1 731 ? 128.83430 141.15687 65.89340 1.000 83.78050 729 GLY A N 1
ATOM 5785 C CA . GLY A 1 731 ? 128.34105 140.87561 64.56384 1.000 92.04171 729 GLY A CA 1
ATOM 5786 C C . GLY A 1 731 ? 129.45641 140.55746 63.58143 1.000 94.13121 729 GLY A C 1
ATOM 5787 O O . GLY A 1 731 ? 130.63818 140.81715 63.81908 1.000 95.72779 729 GLY A O 1
ATOM 5788 N N . THR A 1 732 ? 129.06163 139.96031 62.45968 1.000 96.38086 730 THR A N 1
ATOM 5789 C CA . THR A 1 732 ? 129.99644 139.53947 61.42812 1.000 98.83449 730 THR A CA 1
ATOM 5790 C C . THR A 1 732 ? 130.12615 140.53698 60.28424 1.000 100.40364 730 THR A C 1
ATOM 5791 O O . THR A 1 732 ? 130.95646 140.32382 59.39454 1.000 101.64608 730 THR A O 1
ATOM 5795 N N . GLU A 1 733 ? 129.32538 141.60700 60.27679 1.000 99.61137 731 GLU A N 1
ATOM 5796 C CA . GLU A 1 733 ? 129.35589 142.55881 59.17050 1.000 108.19259 731 GLU A CA 1
ATOM 5797 C C . GLU A 1 733 ? 130.65624 143.35400 59.11112 1.000 109.85057 731 GLU A C 1
ATOM 5798 O O . GLU A 1 733 ? 130.94353 143.96868 58.07766 1.000 106.52006 731 GLU A O 1
ATOM 5804 N N . ILE A 1 734 ? 131.44256 143.35829 60.18814 1.000 110.73278 732 ILE A N 1
ATOM 5805 C CA . ILE A 1 734 ? 132.75443 143.99678 60.16889 1.000 114.16084 732 ILE A CA 1
ATOM 5806 C C . ILE A 1 734 ? 133.69273 143.22154 59.25131 1.000 122.94640 732 ILE A C 1
ATOM 5807 O O . ILE A 1 734 ? 133.88739 142.00717 59.40666 1.000 124.73896 732 ILE A O 1
ATOM 5812 N N . GLU A 1 735 ? 134.28337 143.92493 58.28369 1.000 127.13946 733 GLU A N 1
ATOM 5813 C CA . GLU A 1 735 ? 135.09108 143.27044 57.26170 1.000 130.83348 733 GLU A CA 1
ATOM 5814 C C . GLU A 1 735 ? 136.55622 143.13284 57.64790 1.000 128.14222 733 GLU A C 1
ATOM 5815 O O . GLU A 1 735 ? 137.22357 142.20478 57.17646 1.000 136.67848 733 GLU A O 1
ATOM 5821 N N . GLY A 1 736 ? 137.07467 144.01967 58.48907 1.000 118.56534 734 GLY A N 1
ATOM 5822 C CA . GLY A 1 736 ? 138.46814 143.95977 58.87161 1.000 120.05799 734 GLY A CA 1
ATOM 5823 C C . GLY A 1 736 ? 138.79787 142.71800 59.68517 1.000 120.40965 734 GLY A C 1
ATOM 5824 O O . GLY A 1 736 ? 137.94650 141.89129 60.01712 1.000 122.59378 734 GLY A O 1
ATOM 5825 N N . ILE A 1 737 ? 140.08620 142.59435 60.01478 1.000 114.92245 735 ILE A N 1
ATOM 5826 C CA . ILE A 1 737 ? 140.57737 141.44162 60.76529 1.000 117.00108 735 ILE A CA 1
ATOM 5827 C C . ILE A 1 737 ? 140.82457 141.75258 62.23588 1.000 112.57489 735 ILE A C 1
ATOM 5828 O O . ILE A 1 737 ? 141.12949 140.82909 63.00862 1.000 100.49960 735 ILE A O 1
ATOM 5833 N N . LYS A 1 738 ? 140.71478 143.01429 62.64754 1.000 117.06187 736 LYS A N 1
ATOM 5834 C CA . LYS A 1 738 ? 140.85579 143.36807 64.05451 1.000 120.10414 736 LYS A CA 1
ATOM 5835 C C . LYS A 1 738 ? 139.56580 143.99141 64.57231 1.000 118.21618 736 LYS A C 1
ATOM 5836 O O . LYS A 1 738 ? 139.56013 145.14939 65.00536 1.000 107.07946 736 LYS A O 1
ATOM 5842 N N . ALA A 1 739 ? 138.47106 143.22713 64.54670 1.000 116.92703 737 ALA A N 1
ATOM 5843 C CA . ALA A 1 739 ? 137.17498 143.78572 64.91784 1.000 108.31260 737 ALA A CA 1
ATOM 5844 C C . ALA A 1 739 ? 137.05718 143.96115 66.42592 1.000 103.52453 737 ALA A C 1
ATOM 5845 O O . ALA A 1 739 ? 136.65340 145.02753 66.91370 1.000 100.86063 737 ALA A O 1
ATOM 5847 N N . LYS A 1 740 ? 137.41831 142.92362 67.18080 1.000 102.33538 738 LYS A N 1
ATOM 5848 C CA . LYS A 1 740 ? 137.31092 142.99668 68.63081 1.000 101.15580 738 LYS A CA 1
ATOM 5849 C C . LYS A 1 740 ? 138.18260 144.11505 69.18491 1.000 104.83523 738 LYS A C 1
ATOM 5850 O O . LYS A 1 740 ? 137.75371 144.86860 70.06494 1.000 95.44431 738 LYS A O 1
ATOM 5856 N N . GLU A 1 741 ? 139.39326 144.26744 68.64148 1.000 113.86454 739 GLU A N 1
ATOM 5857 C CA . GLU A 1 741 ? 140.31961 145.28470 69.13088 1.000 109.14267 739 GLU A CA 1
ATOM 5858 C C . GLU A 1 741 ? 139.81300 146.69606 68.84895 1.000 103.60007 739 GLU A C 1
ATOM 5859 O O . GLU A 1 741 ? 139.86031 147.56432 69.72730 1.000 102.77466 739 GLU A O 1
ATOM 5865 N N . ARG A 1 742 ? 139.33811 146.95324 67.62518 1.000 97.87437 740 ARG A N 1
ATOM 5866 C CA . ARG A 1 742 ? 138.84038 148.29018 67.30255 1.000 103.82503 740 ARG A CA 1
ATOM 5867 C C . ARG A 1 742 ? 137.59628 148.63829 68.11498 1.000 103.00948 740 ARG A C 1
ATOM 5868 O O . ARG A 1 742 ? 137.48658 149.75051 68.65838 1.000 104.66033 740 ARG A O 1
ATOM 5876 N N . ILE A 1 743 ? 136.65432 147.69789 68.22231 1.000 96.44270 741 ILE A N 1
ATOM 5877 C CA . ILE A 1 743 ? 135.44921 147.95700 69.00401 1.000 95.01676 741 ILE A CA 1
ATOM 5878 C C . ILE A 1 743 ? 135.80213 148.19259 70.46971 1.000 100.19096 741 ILE A C 1
ATOM 5879 O O . ILE A 1 743 ? 135.25802 149.09729 71.11966 1.000 97.65107 741 ILE A O 1
ATOM 5884 N N . LEU A 1 744 ? 136.73196 147.39825 71.01020 1.000 101.42154 742 LEU A N 1
ATOM 5885 C CA . LEU A 1 744 ? 137.12540 147.56207 72.40216 1.000 94.13528 742 LEU A CA 1
ATOM 5886 C C . LEU A 1 744 ? 137.85750 148.87832 72.62552 1.000 101.11885 742 LEU A C 1
ATOM 5887 O O . LEU A 1 744 ? 137.71854 149.48219 73.69299 1.000 100.53102 742 LEU A O 1
ATOM 5892 N N . GLN A 1 745 ? 138.64464 149.34066 71.64773 1.000 105.27150 743 GLN A N 1
ATOM 5893 C CA . GLN A 1 745 ? 139.25422 150.66076 71.78660 1.000 104.77385 743 GLN A CA 1
ATOM 5894 C C . GLN A 1 745 ? 138.19621 151.74827 71.82554 1.000 100.60267 743 GLN A C 1
ATOM 5895 O O . GLN A 1 745 ? 138.29243 152.68307 72.62785 1.000 106.28829 743 GLN A O 1
ATOM 5901 N N . LEU A 1 746 ? 137.19258 151.66402 70.95054 1.000 99.59154 744 LEU A N 1
ATOM 5902 C CA . LEU A 1 746 ? 136.13844 152.67475 70.98649 1.000 103.01476 744 LEU A CA 1
ATOM 5903 C C . LEU A 1 746 ? 135.39697 152.63995 72.32074 1.000 103.28117 744 LEU A C 1
ATOM 5904 O O . LEU A 1 746 ? 135.02887 153.68830 72.86937 1.000 102.44344 744 LEU A O 1
ATOM 5909 N N . LEU A 1 747 ? 135.22351 151.44374 72.88789 1.000 103.88929 745 LEU A N 1
ATOM 5910 C CA . LEU A 1 747 ? 134.57064 151.33098 74.19004 1.000 103.43112 745 LEU A CA 1
ATOM 5911 C C . LEU A 1 747 ? 135.43149 151.91121 75.31093 1.000 106.41853 745 LEU A C 1
ATOM 5912 O O . LEU A 1 747 ? 134.91099 152.58643 76.20771 1.000 109.49984 745 LEU A O 1
ATOM 5917 N N . ASP A 1 748 ? 136.74382 151.64559 75.29355 1.000 108.35439 746 ASP A N 1
ATOM 5918 C CA . ASP A 1 748 ? 137.62413 152.20798 76.31764 1.000 109.48114 746 ASP A CA 1
ATOM 5919 C C . ASP A 1 748 ? 137.68902 153.72475 76.20580 1.000 109.23004 746 ASP A C 1
ATOM 5920 O O . ASP A 1 748 ? 137.72404 154.42894 77.22202 1.000 116.21761 746 ASP A O 1
ATOM 5925 N N . GLN A 1 749 ? 137.68608 154.24311 74.97587 1.000 106.59156 747 GLN A N 1
ATOM 5926 C CA . GLN A 1 749 ? 137.60409 155.67978 74.74658 1.000 110.25016 747 GLN A CA 1
ATOM 5927 C C . GLN A 1 749 ? 136.26787 156.23213 75.22299 1.000 109.01059 747 GLN A C 1
ATOM 5928 O O . GLN A 1 749 ? 136.16316 157.43104 75.50553 1.000 101.92579 747 GLN A O 1
ATOM 5934 N N . MET A 1 750 ? 135.25333 155.37847 75.31063 1.000 113.12204 748 MET A N 1
ATOM 5935 C CA . MET A 1 750 ? 133.91397 155.75502 75.76189 1.000 112.75030 748 MET A CA 1
ATOM 5936 C C . MET A 1 750 ? 133.74030 155.45520 77.24557 1.000 114.51666 748 MET A C 1
ATOM 5937 O O . MET A 1 750 ? 132.76563 154.82988 77.66254 1.000 115.74157 748 MET A O 1
ATOM 5942 N N . SER A 1 751 ? 134.69109 155.91056 78.05806 1.000 114.54486 749 SER A N 1
ATOM 5943 C CA . SER A 1 751 ? 134.66246 155.68600 79.50215 1.000 115.79164 749 SER A CA 1
ATOM 5944 C C . SER A 1 751 ? 133.42676 156.29867 80.16030 1.000 108.22407 749 SER A C 1
ATOM 5945 O O . SER A 1 751 ? 132.63924 155.60014 80.80066 1.000 89.85147 749 SER A O 1
ATOM 5948 N N . LYS B 1 5 ? 34.56342 112.51749 112.71457 1.000 83.06509 3 LYS B N 1
ATOM 5949 C CA . LYS B 1 5 ? 33.22371 112.35585 113.26726 1.000 90.99602 3 LYS B CA 1
ATOM 5950 C C . LYS B 1 5 ? 32.23897 111.94279 112.16547 1.000 100.57206 3 LYS B C 1
ATOM 5951 O O . LYS B 1 5 ? 31.77350 110.80447 112.14635 1.000 108.78204 3 LYS B O 1
ATOM 5957 N N . LYS B 1 6 ? 31.90802 112.86639 111.26439 1.000 100.92985 4 LYS B N 1
ATOM 5958 C CA . LYS B 1 6 ? 31.05051 112.59345 110.11692 1.000 98.87371 4 LYS B CA 1
ATOM 5959 C C . LYS B 1 6 ? 31.86169 112.49610 108.82787 1.000 99.51993 4 LYS B C 1
ATOM 5960 O O . LYS B 1 6 ? 33.01679 112.92802 108.75264 1.000 97.58870 4 LYS B O 1
ATOM 5966 N N . SER B 1 7 ? 31.23933 111.90485 107.81081 1.000 95.99885 5 SER B N 1
ATOM 5967 C CA . SER B 1 7 ? 31.75335 111.89180 106.44854 1.000 96.05652 5 SER B CA 1
ATOM 5968 C C . SER B 1 7 ? 30.92624 112.85610 105.60317 1.000 98.00080 5 SER B C 1
ATOM 5969 O O . SER B 1 7 ? 30.00778 113.52132 106.09291 1.000 96.38677 5 SER B O 1
ATOM 5972 N N . LEU B 1 8 ? 31.26507 112.93866 104.31592 1.000 94.47931 6 LEU B N 1
ATOM 5973 C CA . LEU B 1 8 ? 30.58754 113.90052 103.45158 1.000 88.46329 6 LEU B CA 1
ATOM 5974 C C . LEU B 1 8 ? 29.13795 113.49791 103.18960 1.000 92.58971 6 LEU B C 1
ATOM 5975 O O . LEU B 1 8 ? 28.25079 114.35759 103.16464 1.000 93.82116 6 LEU B O 1
ATOM 5980 N N . THR B 1 9 ? 28.88040 112.19976 102.98519 1.000 89.59086 7 THR B N 1
ATOM 5981 C CA . THR B 1 9 ? 27.52358 111.72021 102.71389 1.000 86.89387 7 THR B CA 1
ATOM 5982 C C . THR B 1 9 ? 26.60142 111.95433 103.91873 1.000 88.59624 7 THR B C 1
ATOM 5983 O O . THR B 1 9 ? 25.42858 112.32259 103.75873 1.000 87.79289 7 THR B O 1
ATOM 5987 N N . GLU B 1 10 ? 27.11133 111.74502 105.13806 1.000 89.83548 8 GLU B N 1
ATOM 5988 C CA . GLU B 1 10 ? 26.31176 112.06825 106.31597 1.000 92.65363 8 GLU B CA 1
ATOM 5989 C C . GLU B 1 10 ? 25.93339 113.54339 106.32598 1.000 95.56115 8 GLU B C 1
ATOM 5990 O O . GLU B 1 10 ? 24.79232 113.89821 106.64207 1.000 88.65344 8 GLU B O 1
ATOM 5996 N N . LEU B 1 11 ? 26.87823 114.41591 105.97038 1.000 92.79335 9 LEU B N 1
ATOM 5997 C CA . LEU B 1 11 ? 26.59718 115.84670 105.93858 1.000 82.35005 9 LEU B CA 1
ATOM 5998 C C . LEU B 1 11 ? 25.57865 116.18945 104.85724 1.000 85.18081 9 LEU B C 1
ATOM 5999 O O . LEU B 1 11 ? 24.69772 117.03361 105.07155 1.000 93.42697 9 LEU B O 1
ATOM 6004 N N . ILE B 1 12 ? 25.66525 115.52939 103.69780 1.000 81.19098 10 ILE B N 1
ATOM 6005 C CA . ILE B 1 12 ? 24.67499 115.75400 102.64576 1.000 83.96795 10 ILE B CA 1
ATOM 6006 C C . ILE B 1 12 ? 23.29133 115.35213 103.13112 1.000 86.05838 10 ILE B C 1
ATOM 6007 O O . ILE B 1 12 ? 22.30225 116.05308 102.88491 1.000 86.05921 10 ILE B O 1
ATOM 6012 N N . SER B 1 13 ? 23.20115 114.22938 103.84852 1.000 92.53699 11 SER B N 1
ATOM 6013 C CA . SER B 1 13 ? 21.90687 113.80079 104.37242 1.000 97.37206 11 SER B CA 1
ATOM 6014 C C . SER B 1 13 ? 21.38462 114.77259 105.42568 1.000 94.56403 11 SER B C 1
ATOM 6015 O O . SER B 1 13 ? 20.21038 115.15832 105.39378 1.000 91.72034 11 SER B O 1
ATOM 6018 N N . ASP B 1 14 ? 22.24852 115.19907 106.34956 1.000 88.60736 12 ASP B N 1
ATOM 6019 C CA . ASP B 1 14 ? 21.83588 116.15401 107.37172 1.000 85.10786 12 ASP B CA 1
ATOM 6020 C C . ASP B 1 14 ? 21.36568 117.46252 106.75834 1.000 88.50428 12 ASP B C 1
ATOM 6021 O O . ASP B 1 14 ? 20.49096 118.13385 107.31647 1.000 98.37349 12 ASP B O 1
ATOM 6026 N N . LEU B 1 15 ? 21.91845 117.82983 105.60496 1.000 91.25726 13 LEU B N 1
ATOM 6027 C CA . LEU B 1 15 ? 21.49989 119.05358 104.93468 1.000 92.23504 13 LEU B CA 1
ATOM 6028 C C . LEU B 1 15 ? 20.23604 118.84517 104.10860 1.000 90.81193 13 LEU B C 1
ATOM 6029 O O . LEU B 1 15 ? 19.48559 119.80114 103.88412 1.000 91.44293 13 LEU B O 1
ATOM 6034 N N . LYS B 1 16 ? 19.98308 117.60914 103.66594 1.000 87.18515 14 LYS B N 1
ATOM 6035 C CA . LYS B 1 16 ? 18.82732 117.33040 102.81427 1.000 86.40187 14 LYS B CA 1
ATOM 6036 C C . LYS B 1 16 ? 17.51352 117.64020 103.52550 1.000 89.67999 14 LYS B C 1
ATOM 6037 O O . LYS B 1 16 ? 16.55041 118.10069 102.89913 1.000 81.36133 14 LYS B O 1
ATOM 6043 N N . GLY B 1 17 ? 17.45247 117.38478 104.83227 1.000 94.92264 15 GLY B N 1
ATOM 6044 C CA . GLY B 1 17 ? 16.28031 117.65543 105.63043 1.000 94.18460 15 GLY B CA 1
ATOM 6045 C C . GLY B 1 17 ? 16.56649 118.67986 106.71445 1.000 105.00871 15 GLY B C 1
ATOM 6046 O O . GLY B 1 17 ? 17.65168 119.25695 106.78425 1.000 101.83952 15 GLY B O 1
ATOM 6047 N N . ASN B 1 18 ? 15.52734 118.93835 107.51672 1.000 119.06375 16 ASN B N 1
ATOM 6048 C CA . ASN B 1 18 ? 15.54775 119.74405 108.75210 1.000 123.86632 16 ASN B CA 1
ATOM 6049 C C . ASN B 1 18 ? 16.23829 121.09527 108.56955 1.000 117.01529 16 ASN B C 1
ATOM 6050 O O . ASN B 1 18 ? 16.71684 121.69247 109.54158 1.000 113.00217 16 ASN B O 1
ATOM 6055 N N . GLU B 1 19 ? 16.27058 121.61378 107.34337 1.000 105.23032 17 GLU B N 1
ATOM 6056 C CA . GLU B 1 19 ? 17.06857 122.80039 107.07624 1.000 102.53930 17 GLU B CA 1
ATOM 6057 C C . GLU B 1 19 ? 16.27485 123.93191 106.44413 1.000 100.20641 17 GLU B C 1
ATOM 6058 O O . GLU B 1 19 ? 15.03844 123.92380 106.41512 1.000 89.33292 17 GLU B O 1
ATOM 6064 N N . ASN B 1 20 ? 17.01328 124.91913 105.95344 1.000 95.47306 18 ASN B N 1
ATOM 6065 C CA . ASN B 1 20 ? 16.47462 126.09435 105.30005 1.000 88.42151 18 ASN B CA 1
ATOM 6066 C C . ASN B 1 20 ? 16.51557 125.96365 103.78656 1.000 85.61160 18 ASN B C 1
ATOM 6067 O O . ASN B 1 20 ? 16.33580 126.96231 103.08268 1.000 91.83823 18 ASN B O 1
ATOM 6072 N N . VAL B 1 21 ? 16.76551 124.75512 103.27314 1.000 79.69883 19 VAL B N 1
ATOM 6073 C CA . VAL B 1 21 ? 16.93848 124.57500 101.83841 1.000 75.97296 19 VAL B CA 1
ATOM 6074 C C . VAL B 1 21 ? 15.64386 124.90634 101.11102 1.000 72.90100 19 VAL B C 1
ATOM 6075 O O . VAL B 1 21 ? 14.54727 124.51343 101.52776 1.000 77.52801 19 VAL B O 1
ATOM 6079 N N . VAL B 1 22 ? 15.76802 125.64559 100.01558 1.000 71.31531 20 VAL B N 1
ATOM 6080 C CA . VAL B 1 22 ? 14.61272 126.03667 99.22408 1.000 72.09838 20 VAL B CA 1
ATOM 6081 C C . VAL B 1 22 ? 14.55317 125.29305 97.89544 1.000 77.92435 20 VAL B C 1
ATOM 6082 O O . VAL B 1 22 ? 13.46040 125.16566 97.31997 1.000 86.59414 20 VAL B O 1
ATOM 6086 N N . ASN B 1 23 ? 15.66800 124.75394 97.41730 1.000 73.97945 21 ASN B N 1
ATOM 6087 C CA . ASN B 1 23 ? 15.65697 123.92676 96.22441 1.000 72.72407 21 ASN B CA 1
ATOM 6088 C C . ASN B 1 23 ? 16.84397 122.98230 96.27594 1.000 75.13747 21 ASN B C 1
ATOM 6089 O O . ASN B 1 23 ? 17.91409 123.34792 96.76731 1.000 73.65268 21 ASN B O 1
ATOM 6094 N N . TRP B 1 24 ? 16.63636 121.76535 95.78168 1.000 77.45880 22 TRP B N 1
ATOM 6095 C CA . TRP B 1 24 ? 17.68723 120.76695 95.63358 1.000 72.87096 22 TRP B CA 1
ATOM 6096 C C . TRP B 1 24 ? 17.70384 120.32527 94.17927 1.000 73.83297 22 TRP B C 1
ATOM 6097 O O . TRP B 1 24 ? 16.70683 119.79027 93.68421 1.000 77.98573 22 TRP B O 1
ATOM 6108 N N . HIS B 1 25 ? 18.81866 120.55786 93.49019 1.000 69.90206 23 HIS B N 1
ATOM 6109 C CA . HIS B 1 25 ? 18.93700 120.24965 92.07528 1.000 67.03753 23 HIS B CA 1
ATOM 6110 C C . HIS B 1 25 ? 20.01563 119.18809 91.93273 1.000 68.19451 23 HIS B C 1
ATOM 6111 O O . HIS B 1 25 ? 21.17463 119.42710 92.28988 1.000 74.08000 23 HIS B O 1
ATOM 6118 N N . GLU B 1 26 ? 19.63245 118.00984 91.45028 1.000 72.51634 24 GLU B N 1
ATOM 6119 C CA . GLU B 1 26 ? 20.56695 116.90189 91.30197 1.000 72.82578 24 GLU B CA 1
ATOM 6120 C C . GLU B 1 26 ? 21.11309 116.88732 89.87982 1.000 73.08711 24 GLU B C 1
ATOM 6121 O O . GLU B 1 26 ? 20.34470 116.86757 88.91017 1.000 72.86298 24 GLU B O 1
ATOM 6127 N N . ILE B 1 27 ? 22.43701 116.91351 89.76371 1.000 69.05342 25 ILE B N 1
ATOM 6128 C CA . ILE B 1 27 ? 23.13863 116.79461 88.49615 1.000 69.83735 25 ILE B CA 1
ATOM 6129 C C . ILE B 1 27 ? 23.65319 115.36663 88.39923 1.000 73.37573 25 ILE B C 1
ATOM 6130 O O . ILE B 1 27 ? 24.46804 114.93065 89.22694 1.000 71.93236 25 ILE B O 1
ATOM 6135 N N . GLU B 1 28 ? 23.18078 114.65206 87.38043 1.000 77.44249 26 GLU B N 1
ATOM 6136 C CA . GLU B 1 28 ? 23.45150 113.23406 87.24461 1.000 70.46730 26 GLU B CA 1
ATOM 6137 C C . GLU B 1 28 ? 24.92998 112.98921 86.95618 1.000 68.96590 26 GLU B C 1
ATOM 6138 O O . GLU B 1 28 ? 25.59973 113.82106 86.33807 1.000 68.19246 26 GLU B O 1
ATOM 6144 N N . PRO B 1 29 ? 25.46403 111.85645 87.39993 1.000 75.69143 27 PRO B N 1
ATOM 6145 C CA . PRO B 1 29 ? 26.83636 111.49646 87.03514 1.000 77.34743 27 PRO B CA 1
ATOM 6146 C C . PRO B 1 29 ? 26.94113 111.25171 85.53809 1.000 73.93476 27 PRO B C 1
ATOM 6147 O O . PRO B 1 29 ? 25.94805 111.12221 84.82090 1.000 81.07270 27 PRO B O 1
ATOM 6151 N N . ARG B 1 30 ? 28.17939 111.21712 85.06375 1.000 67.12700 28 ARG B N 1
ATOM 6152 C CA . ARG B 1 30 ? 28.46578 110.96216 83.66153 1.000 70.19519 28 ARG B CA 1
ATOM 6153 C C . ARG B 1 30 ? 29.62534 109.98366 83.58176 1.000 80.91712 28 ARG B C 1
ATOM 6154 O O . ARG B 1 30 ? 30.68332 110.22404 84.17280 1.000 77.77766 28 ARG B O 1
ATOM 6162 N N . GLU B 1 31 ? 29.42914 108.88289 82.86230 1.000 80.26811 29 GLU B N 1
ATOM 6163 C CA . GLU B 1 31 ? 30.52254 107.94244 82.67761 1.000 81.06556 29 GLU B CA 1
ATOM 6164 C C . GLU B 1 31 ? 31.55213 108.51266 81.71072 1.000 75.70959 29 GLU B C 1
ATOM 6165 O O . GLU B 1 31 ? 31.22288 109.26667 80.79030 1.000 73.29437 29 GLU B O 1
ATOM 6171 N N . ALA B 1 32 ? 32.81389 108.14852 81.93554 1.000 71.01524 30 ALA B N 1
ATOM 6172 C CA . ALA B 1 32 ? 33.89990 108.66166 81.11212 1.000 68.55031 30 ALA B CA 1
ATOM 6173 C C . ALA B 1 32 ? 33.69724 108.22478 79.67391 1.000 67.98257 30 ALA B C 1
ATOM 6174 O O . ALA B 1 32 ? 33.68360 107.02768 79.38815 1.000 74.76288 30 ALA B O 1
ATOM 6176 N N . LYS B 1 33 ? 33.53921 109.19486 78.77292 1.000 69.94304 31 LYS B N 1
ATOM 6177 C CA . LYS B 1 33 ? 33.37846 108.92577 77.34860 1.000 69.12038 31 LYS B CA 1
ATOM 6178 C C . LYS B 1 33 ? 34.73897 109.02070 76.67071 1.000 71.50543 31 LYS B C 1
ATOM 6179 O O . LYS B 1 33 ? 35.49173 109.96868 76.91327 1.000 76.90623 31 LYS B O 1
ATOM 6185 N N . THR B 1 34 ? 35.05431 108.03701 75.82576 1.000 72.77909 32 THR B N 1
ATOM 6186 C CA . THR B 1 34 ? 36.42484 107.84133 75.37552 1.000 73.71827 32 THR B CA 1
ATOM 6187 C C . THR B 1 34 ? 36.48483 107.47015 73.89729 1.000 77.97159 32 THR B C 1
ATOM 6188 O O . THR B 1 34 ? 35.53086 106.92588 73.33300 1.000 81.22848 32 THR B O 1
ATOM 6192 N N . ARG B 1 35 ? 37.62059 107.78900 73.28284 1.000 70.86954 33 ARG B N 1
ATOM 6193 C CA . ARG B 1 35 ? 38.05394 107.36511 71.96194 1.000 71.87390 33 ARG B CA 1
ATOM 6194 C C . ARG B 1 35 ? 39.49240 106.87541 72.05263 1.000 73.88457 33 ARG B C 1
ATOM 6195 O O . ARG B 1 35 ? 40.21302 107.20967 73.00301 1.000 74.34899 33 ARG B O 1
ATOM 6203 N N . PRO B 1 36 ? 39.93870 106.06580 71.09238 1.000 78.33222 34 PRO B N 1
ATOM 6204 C CA . PRO B 1 36 ? 41.30999 105.54597 71.14130 1.000 72.98909 34 PRO B CA 1
ATOM 6205 C C . PRO B 1 36 ? 42.33703 106.58465 70.71276 1.000 76.83188 34 PRO B C 1
ATOM 6206 O O . PRO B 1 36 ? 42.03362 107.56485 70.02996 1.000 82.23592 34 PRO B O 1
ATOM 6210 N N . MET B 1 37 ? 43.57343 106.34850 71.13702 1.000 76.34121 35 MET B N 1
ATOM 6211 C CA . MET B 1 37 ? 44.68036 107.20248 70.73040 1.000 71.35351 35 MET B CA 1
ATOM 6212 C C . MET B 1 37 ? 44.90290 107.09896 69.22315 1.000 80.12979 35 MET B C 1
ATOM 6213 O O . MET B 1 37 ? 45.00459 105.98397 68.69251 1.000 87.62590 35 MET B O 1
ATOM 6218 N N . PRO B 1 38 ? 44.98644 108.21968 68.50526 1.000 80.83628 36 PRO B N 1
ATOM 6219 C CA . PRO B 1 38 ? 45.16626 108.15553 67.04887 1.000 83.23179 36 PRO B CA 1
ATOM 6220 C C . PRO B 1 38 ? 46.47164 107.47495 66.65612 1.000 87.51811 36 PRO B C 1
ATOM 6221 O O . PRO B 1 38 ? 47.48146 107.55636 67.36019 1.000 84.25102 36 PRO B O 1
ATOM 6225 N N . GLU B 1 39 ? 46.43268 106.78217 65.51270 1.000 92.04062 37 GLU B N 1
ATOM 6226 C CA . GLU B 1 39 ? 47.62590 106.10401 65.01177 1.000 95.09807 37 GLU B CA 1
ATOM 6227 C C . GLU B 1 39 ? 48.71740 107.10673 64.66958 1.000 91.60528 37 GLU B C 1
ATOM 6228 O O . GLU B 1 39 ? 49.90864 106.84041 64.87555 1.000 85.66710 37 GLU B O 1
ATOM 6234 N N . SER B 1 40 ? 48.31964 108.27503 64.16065 1.000 91.95129 38 SER B N 1
ATOM 6235 C CA . SER B 1 40 ? 49.24067 109.31260 63.71757 1.000 88.30909 38 SER B CA 1
ATOM 6236 C C . SER B 1 40 ? 50.10871 109.85519 64.84206 1.000 86.09530 38 SER B C 1
ATOM 6237 O O . SER B 1 40 ? 51.10498 110.53133 64.56265 1.000 89.08276 38 SER B O 1
ATOM 6240 N N . ILE B 1 41 ? 49.75242 109.58397 66.09796 1.000 84.23080 39 ILE B N 1
ATOM 6241 C CA . ILE B 1 41 ? 50.51927 110.09780 67.22335 1.000 84.35890 39 ILE B CA 1
ATOM 6242 C C . ILE B 1 41 ? 51.93627 109.53507 67.21195 1.000 83.16600 39 ILE B C 1
ATOM 6243 O O . ILE B 1 41 ? 52.15494 108.33846 66.97672 1.000 86.77173 39 ILE B O 1
ATOM 6248 N N . ASP B 1 42 ? 52.91067 110.41589 67.44676 1.000 78.13888 40 ASP B N 1
ATOM 6249 C CA . ASP B 1 42 ? 54.30576 110.00601 67.55249 1.000 77.19377 40 ASP B CA 1
ATOM 6250 C C . ASP B 1 42 ? 54.48861 109.01057 68.69169 1.000 85.56420 40 ASP B C 1
ATOM 6251 O O . ASP B 1 42 ? 53.84570 109.11265 69.74021 1.000 87.16255 40 ASP B O 1
ATOM 6256 N N . GLU B 1 43 ? 55.38456 108.04451 68.48370 1.000 89.50410 41 GLU B N 1
ATOM 6257 C CA . GLU B 1 43 ? 55.58822 107.00384 69.48539 1.000 86.84548 41 GLU B CA 1
ATOM 6258 C C . GLU B 1 43 ? 56.20455 107.55217 70.76776 1.000 81.33538 41 GLU B C 1
ATOM 6259 O O . GLU B 1 43 ? 55.89583 107.05926 71.85630 1.000 84.93263 41 GLU B O 1
ATOM 6265 N N . ARG B 1 44 ? 57.07854 108.55508 70.66610 1.000 83.23350 42 ARG B N 1
ATOM 6266 C CA . ARG B 1 44 ? 57.70407 109.11013 71.86360 1.000 84.21276 42 ARG B CA 1
ATOM 6267 C C . ARG B 1 44 ? 56.68791 109.83202 72.74091 1.000 81.67516 42 ARG B C 1
ATOM 6268 O O . ARG B 1 44 ? 56.66283 109.63689 73.96357 1.000 80.30244 42 ARG B O 1
ATOM 6276 N N . ILE B 1 45 ? 55.80757 110.63282 72.13372 1.000 84.14534 43 ILE B N 1
ATOM 6277 C CA . ILE B 1 45 ? 54.79115 111.31600 72.92819 1.000 83.57006 43 ILE B CA 1
ATOM 6278 C C . ILE B 1 45 ? 53.73909 110.32366 73.40880 1.000 82.36814 43 ILE B C 1
ATOM 6279 O O . ILE B 1 45 ? 53.16975 110.49171 74.48882 1.000 83.11931 43 ILE B O 1
ATOM 6284 N N . LYS B 1 46 ? 53.45714 109.28370 72.62401 1.000 83.90554 44 LYS B N 1
ATOM 6285 C CA . LYS B 1 46 ? 52.48123 108.28148 73.04124 1.000 83.74238 44 LYS B CA 1
ATOM 6286 C C . LYS B 1 46 ? 52.99440 107.49484 74.24892 1.000 80.53515 44 LYS B C 1
ATOM 6287 O O . LYS B 1 46 ? 52.24839 107.23877 75.20695 1.000 79.68819 44 LYS B O 1
ATOM 6293 N N . ALA B 1 47 ? 54.28497 107.15460 74.24503 1.000 80.98819 45 ALA B N 1
ATOM 6294 C CA . ALA B 1 47 ? 54.89334 106.52531 75.41042 1.000 83.59337 45 ALA B CA 1
ATOM 6295 C C . ALA B 1 47 ? 54.90376 107.47679 76.60085 1.000 82.95568 45 ALA B C 1
ATOM 6296 O O . ALA B 1 47 ? 54.67940 107.05483 77.74047 1.000 82.83495 45 ALA B O 1
ATOM 6298 N N . ALA B 1 48 ? 55.16070 108.76604 76.36097 1.000 81.96664 46 ALA B N 1
ATOM 6299 C CA . ALA B 1 48 ? 55.13903 109.71906 77.46520 1.000 84.45769 46 ALA B CA 1
ATOM 6300 C C . ALA B 1 48 ? 53.73110 109.89379 78.02460 1.000 82.15844 46 ALA B C 1
ATOM 6301 O O . ALA B 1 48 ? 53.56764 110.16515 79.21783 1.000 83.90738 46 ALA B O 1
ATOM 6303 N N . LEU B 1 49 ? 52.70986 109.73072 77.18492 1.000 81.44505 47 LEU B N 1
ATOM 6304 C CA . LEU B 1 49 ? 51.32355 109.82079 77.62280 1.000 78.64236 47 LEU B CA 1
ATOM 6305 C C . LEU B 1 49 ? 50.84098 108.54248 78.28707 1.000 86.40002 47 LEU B C 1
ATOM 6306 O O . LEU B 1 49 ? 49.79257 108.55948 78.93744 1.000 87.85136 47 LEU B O 1
ATOM 6311 N N . SER B 1 50 ? 51.55436 107.42859 78.10240 1.000 92.90316 48 SER B N 1
ATOM 6312 C CA . SER B 1 50 ? 51.28883 106.25920 78.94030 1.000 91.55267 48 SER B CA 1
ATOM 6313 C C . SER B 1 50 ? 51.44474 106.59428 80.42225 1.000 91.90337 48 SER B C 1
ATOM 6314 O O . SER B 1 50 ? 50.76561 106.00285 81.26884 1.000 89.64189 48 SER B O 1
ATOM 6317 N N . LYS B 1 51 ? 52.33544 107.53177 80.74698 1.000 94.38972 49 LYS B N 1
ATOM 6318 C CA . LYS B 1 51 ? 52.36827 108.15761 82.06339 1.000 99.83420 49 LYS B CA 1
ATOM 6319 C C . LYS B 1 51 ? 51.02046 108.80268 82.37552 1.000 100.40524 49 LYS B C 1
ATOM 6320 O O . LYS B 1 51 ? 50.29234 109.23592 81.47937 1.000 98.67984 49 LYS B O 1
ATOM 6326 N N . ARG B 1 52 ? 50.68349 108.85365 83.66247 1.000 98.50543 50 ARG B N 1
ATOM 6327 C CA . ARG B 1 52 ? 49.41100 109.36904 84.16157 1.000 102.30285 50 ARG B CA 1
ATOM 6328 C C . ARG B 1 52 ? 48.22552 108.56050 83.65858 1.000 98.15997 50 ARG B C 1
ATOM 6329 O O . ARG B 1 52 ? 47.07454 108.96667 83.85944 1.000 99.60567 50 ARG B O 1
ATOM 6337 N N . GLY B 1 53 ? 48.47651 107.42004 83.01974 1.000 97.02221 51 GLY B N 1
ATOM 6338 C CA . GLY B 1 53 ? 47.41702 106.54405 82.56493 1.000 98.25194 51 GLY B CA 1
ATOM 6339 C C . GLY B 1 53 ? 46.59088 107.15360 81.45250 1.000 94.12457 51 GLY B C 1
ATOM 6340 O O . GLY B 1 53 ? 45.35768 107.10067 81.49325 1.000 98.02809 51 GLY B O 1
ATOM 6341 N N . ILE B 1 54 ? 47.25249 107.72460 80.44609 1.000 88.85522 52 ILE B N 1
ATOM 6342 C CA . ILE B 1 54 ? 46.54618 108.30613 79.31021 1.000 86.64631 52 ILE B CA 1
ATOM 6343 C C . ILE B 1 54 ? 46.84354 107.46838 78.07270 1.000 90.40583 52 ILE B C 1
ATOM 6344 O O . ILE B 1 54 ? 47.63805 107.86080 77.21039 1.000 93.69611 52 ILE B O 1
ATOM 6349 N N . ASP B 1 55 ? 46.23571 106.28800 77.99656 1.000 84.95393 53 ASP B N 1
ATOM 6350 C CA . ASP B 1 55 ? 46.30342 105.46794 76.79800 1.000 94.96429 53 ASP B CA 1
ATOM 6351 C C . ASP B 1 55 ? 45.09459 105.68496 75.90312 1.000 95.57683 53 ASP B C 1
ATOM 6352 O O . ASP B 1 55 ? 45.09962 105.25317 74.74482 1.000 92.48303 53 ASP B O 1
ATOM 6357 N N . GLU B 1 56 ? 44.07566 106.35589 76.42026 1.000 88.57804 54 GLU B N 1
ATOM 6358 C CA . GLU B 1 56 ? 42.85657 106.67654 75.70495 1.000 84.33278 54 GLU B CA 1
ATOM 6359 C C . GLU B 1 56 ? 42.61312 108.17383 75.83896 1.000 85.65556 54 GLU B C 1
ATOM 6360 O O . GLU B 1 56 ? 43.05018 108.79536 76.81233 1.000 88.00448 54 GLU B O 1
ATOM 6366 N N . LEU B 1 57 ? 41.90271 108.75325 74.87414 1.000 72.69686 55 LEU B N 1
ATOM 6367 C CA . LEU B 1 57 ? 41.52956 110.15946 74.92464 1.000 65.63244 55 LEU B CA 1
ATOM 6368 C C . LEU B 1 57 ? 40.05372 110.31038 75.25408 1.000 72.40787 55 LEU B C 1
ATOM 6369 O O . LEU B 1 57 ? 39.24299 109.42767 74.96482 1.000 77.77433 55 LEU B O 1
ATOM 6374 N N . TYR B 1 58 ? 39.71744 111.41665 75.91072 1.000 66.84054 56 TYR B N 1
ATOM 6375 C CA . TYR B 1 58 ? 38.31399 111.74875 76.07104 1.000 68.88684 56 TYR B CA 1
ATOM 6376 C C . TYR B 1 58 ? 37.73163 112.13617 74.71285 1.000 69.80123 56 TYR B C 1
ATOM 6377 O O . TYR B 1 58 ? 38.45553 112.38139 73.74314 1.000 71.26182 56 TYR B O 1
ATOM 6386 N N . THR B 1 59 ? 36.40162 112.18539 74.63973 1.000 69.95337 57 THR B N 1
ATOM 6387 C CA . THR B 1 59 ? 35.76835 112.51787 73.36818 1.000 74.38141 57 THR B CA 1
ATOM 6388 C C . THR B 1 59 ? 36.16867 113.91288 72.89987 1.000 78.97589 57 THR B C 1
ATOM 6389 O O . THR B 1 59 ? 36.42301 114.12213 71.70702 1.000 81.60072 57 THR B O 1
ATOM 6393 N N . HIS B 1 60 ? 36.26964 114.87262 73.82755 1.000 73.54061 58 HIS B N 1
ATOM 6394 C CA . HIS B 1 60 ? 36.61752 116.23405 73.43094 1.000 69.56213 58 HIS B CA 1
ATOM 6395 C C . HIS B 1 60 ? 38.07909 116.33784 73.00589 1.000 71.90986 58 HIS B C 1
ATOM 6396 O O . HIS B 1 60 ? 38.39429 117.03403 72.03649 1.000 73.61380 58 HIS B O 1
ATOM 6403 N N . GLN B 1 61 ? 38.98252 115.63664 73.69336 1.000 64.15275 59 GLN B N 1
ATOM 6404 C CA . GLN B 1 61 ? 40.38821 115.66012 73.29741 1.000 61.32199 59 GLN B CA 1
ATOM 6405 C C . GLN B 1 61 ? 40.57822 115.06255 71.90600 1.000 68.28881 59 GLN B C 1
ATOM 6406 O O . GLN B 1 61 ? 41.27471 115.63418 71.05477 1.000 68.09898 59 GLN B O 1
ATOM 6412 N N . TYR B 1 62 ? 39.96270 113.90401 71.66120 1.000 73.58015 60 TYR B N 1
ATOM 6413 C CA . TYR B 1 62 ? 40.05126 113.26214 70.35322 1.000 76.44295 60 TYR B CA 1
ATOM 6414 C C . TYR B 1 62 ? 39.45132 114.14712 69.26328 1.000 77.43361 60 TYR B C 1
ATOM 6415 O O . TYR B 1 62 ? 40.05082 114.32795 68.19338 1.000 74.79976 60 TYR B O 1
ATOM 6424 N N . SER B 1 63 ? 38.26846 114.71924 69.52350 1.000 78.70673 61 SER B N 1
ATOM 6425 C CA . SER B 1 63 ? 37.62852 115.57764 68.53007 1.000 74.69701 61 SER B CA 1
ATOM 6426 C C . SER B 1 63 ? 38.48124 116.80248 68.23442 1.000 79.00358 61 SER B C 1
ATOM 6427 O O . SER B 1 63 ? 38.60524 117.21447 67.07553 1.000 83.18262 61 SER B O 1
ATOM 6430 N N . ALA B 1 64 ? 39.09818 117.38282 69.26787 1.000 80.69517 62 ALA B N 1
ATOM 6431 C CA . ALA B 1 64 ? 39.97063 118.53319 69.06624 1.000 73.31195 62 ALA B CA 1
ATOM 6432 C C . ALA B 1 64 ? 41.16697 118.16448 68.20535 1.000 68.95425 62 ALA B C 1
ATOM 6433 O O . ALA B 1 64 ? 41.47678 118.85485 67.22660 1.000 73.82818 62 ALA B O 1
ATOM 6435 N N . PHE B 1 65 ? 41.84216 117.06224 68.54258 1.000 69.41291 63 PHE B N 1
ATOM 6436 C CA . PHE B 1 65 ? 43.01700 116.67571 67.77037 1.000 71.09785 63 PHE B CA 1
ATOM 6437 C C . PHE B 1 65 ? 42.65980 116.42199 66.31459 1.000 68.15772 63 PHE B C 1
ATOM 6438 O O . PHE B 1 65 ? 43.36347 116.87843 65.40649 1.000 70.72683 63 PHE B O 1
ATOM 6446 N N . GLN B 1 66 ? 41.55427 115.72108 66.06887 1.000 71.08255 64 GLN B N 1
ATOM 6447 C CA . GLN B 1 66 ? 41.21304 115.37252 64.69455 1.000 73.66060 64 GLN B CA 1
ATOM 6448 C C . GLN B 1 66 ? 40.78419 116.60383 63.90436 1.000 73.44960 64 GLN B C 1
ATOM 6449 O O . GLN B 1 66 ? 41.22079 116.80147 62.76440 1.000 70.72133 64 GLN B O 1
ATOM 6455 N N . TYR B 1 67 ? 39.92957 117.44555 64.49470 1.000 74.16473 65 TYR B N 1
ATOM 6456 C CA . TYR B 1 67 ? 39.54230 118.69654 63.85259 1.000 68.03958 65 TYR B CA 1
ATOM 6457 C C . TYR B 1 67 ? 40.75612 119.54878 63.50009 1.000 71.34007 65 TYR B C 1
ATOM 6458 O O . TYR B 1 67 ? 40.82221 120.12358 62.40719 1.000 73.75752 65 TYR B O 1
ATOM 6467 N N . VAL B 1 68 ? 41.72949 119.64918 64.40788 1.000 76.12630 66 VAL B N 1
ATOM 6468 C CA . VAL B 1 68 ? 42.82645 120.58067 64.15602 1.000 77.56255 66 VAL B CA 1
ATOM 6469 C C . VAL B 1 68 ? 43.85054 119.97758 63.19413 1.000 74.82991 66 VAL B C 1
ATOM 6470 O O . VAL B 1 68 ? 44.54989 120.71329 62.48873 1.000 73.72324 66 VAL B O 1
ATOM 6474 N N . GLN B 1 69 ? 43.97587 118.64815 63.15203 1.000 75.94272 67 GLN B N 1
ATOM 6475 C CA . GLN B 1 69 ? 44.85541 118.03944 62.15959 1.000 73.05991 67 GLN B CA 1
ATOM 6476 C C . GLN B 1 69 ? 44.34252 118.27415 60.74428 1.000 75.80519 67 GLN B C 1
ATOM 6477 O O . GLN B 1 69 ? 45.14177 118.37255 59.80888 1.000 83.67088 67 GLN B O 1
ATOM 6483 N N . LYS B 1 70 ? 43.02209 118.36700 60.56483 1.000 72.28423 68 LYS B N 1
ATOM 6484 C CA . LYS B 1 70 ? 42.45973 118.65645 59.25030 1.000 72.44810 68 LYS B CA 1
ATOM 6485 C C . LYS B 1 70 ? 42.65127 120.11046 58.84264 1.000 83.08322 68 LYS B C 1
ATOM 6486 O O . LYS B 1 70 ? 42.47018 120.43680 57.66461 1.000 90.51681 68 LYS B O 1
ATOM 6492 N N . GLY B 1 71 ? 42.99580 120.98583 59.77907 1.000 78.96758 69 GLY B N 1
ATOM 6493 C CA . GLY B 1 71 ? 43.18120 122.38850 59.48905 1.000 76.35641 69 GLY B CA 1
ATOM 6494 C C . GLY B 1 71 ? 42.03585 123.28695 59.88655 1.000 75.23569 69 GLY B C 1
ATOM 6495 O O . GLY B 1 71 ? 42.07320 124.48087 59.56918 1.000 76.83174 69 GLY B O 1
ATOM 6496 N N . GLU B 1 72 ? 41.03021 122.76175 60.57959 1.000 78.87391 70 GLU B N 1
ATOM 6497 C CA . GLU B 1 72 ? 39.88815 123.55546 61.01167 1.000 82.02288 70 GLU B CA 1
ATOM 6498 C C . GLU B 1 72 ? 40.16181 124.10594 62.40467 1.000 80.82535 70 GLU B C 1
ATOM 6499 O O . GLU B 1 72 ? 40.43449 123.33945 63.33603 1.000 75.07647 70 GLU B O 1
ATOM 6505 N N . SER B 1 73 ? 40.10211 125.42888 62.54216 1.000 81.69464 71 SER B N 1
ATOM 6506 C CA . SER B 1 73 ? 40.25757 126.04614 63.85065 1.000 76.82178 71 SER B CA 1
ATOM 6507 C C . SER B 1 73 ? 39.06752 125.69552 64.73126 1.000 74.31701 71 SER B C 1
ATOM 6508 O O . SER B 1 73 ? 37.94593 125.50523 64.25328 1.000 77.58792 71 SER B O 1
ATOM 6511 N N . ILE B 1 74 ? 39.32585 125.58916 66.03353 1.000 69.05614 72 ILE B N 1
ATOM 6512 C CA . ILE B 1 74 ? 38.32794 125.09150 66.97089 1.000 67.66745 72 ILE B CA 1
ATOM 6513 C C . ILE B 1 74 ? 38.30397 125.93555 68.23508 1.000 66.68901 72 ILE B C 1
ATOM 6514 O O . ILE B 1 74 ? 39.28372 126.58744 68.60043 1.000 71.51544 72 ILE B O 1
ATOM 6519 N N . VAL B 1 75 ? 37.15616 125.90116 68.90559 1.000 64.47395 73 VAL B N 1
ATOM 6520 C CA . VAL B 1 75 ? 36.99331 126.42410 70.25610 1.000 66.26399 73 VAL B CA 1
ATOM 6521 C C . VAL B 1 75 ? 36.32315 125.34117 71.09657 1.000 66.40757 73 VAL B C 1
ATOM 6522 O O . VAL B 1 75 ? 35.24675 124.84345 70.74036 1.000 66.12483 73 VAL B O 1
ATOM 6526 N N . THR B 1 76 ? 36.98131 124.94265 72.18170 1.000 58.65967 74 THR B N 1
ATOM 6527 C CA . THR B 1 76 ? 36.49772 123.86969 73.03798 1.000 63.03140 74 THR B CA 1
ATOM 6528 C C . THR B 1 76 ? 36.02891 124.41413 74.38208 1.000 65.00082 74 THR B C 1
ATOM 6529 O O . THR B 1 76 ? 36.68237 125.27452 74.98314 1.000 64.12912 74 THR B O 1
ATOM 6533 N N . VAL B 1 77 ? 34.88232 123.91661 74.84474 1.000 59.38443 75 VAL B N 1
ATOM 6534 C CA . VAL B 1 77 ? 34.37206 124.28255 76.16163 1.000 62.18410 75 VAL B CA 1
ATOM 6535 C C . VAL B 1 77 ? 34.67489 123.14830 77.13075 1.000 70.09282 75 VAL B C 1
ATOM 6536 O O . VAL B 1 77 ? 33.78830 122.36515 77.49369 1.000 76.22937 75 VAL B O 1
ATOM 6540 N N . THR B 1 78 ? 35.93731 123.04289 77.53488 1.000 65.09332 76 THR B N 1
ATOM 6541 C CA . THR B 1 78 ? 36.40910 121.96731 78.39393 1.000 62.40933 76 THR B CA 1
ATOM 6542 C C . THR B 1 78 ? 37.06693 122.58315 79.61955 1.000 60.49883 76 THR B C 1
ATOM 6543 O O . THR B 1 78 ? 38.01852 123.36871 79.46902 1.000 64.00919 76 THR B O 1
ATOM 6547 N N . PRO B 1 79 ? 36.61278 122.27482 80.83527 1.000 59.82959 77 PRO B N 1
ATOM 6548 C CA . PRO B 1 79 ? 37.25649 122.83393 82.03063 1.000 58.60417 77 PRO B CA 1
ATOM 6549 C C . PRO B 1 79 ? 38.69091 122.34757 82.18494 1.000 63.41295 77 PRO B C 1
ATOM 6550 O O . PRO B 1 79 ? 39.08242 121.30309 81.66055 1.000 69.13895 77 PRO B O 1
ATOM 6554 N N . THR B 1 80 ? 39.48416 123.12661 82.92911 1.000 63.10397 78 THR B N 1
ATOM 6555 C CA . THR B 1 80 ? 40.86471 122.72628 83.19326 1.000 62.46903 78 THR B CA 1
ATOM 6556 C C . THR B 1 80 ? 40.92778 121.38145 83.90593 1.000 65.35243 78 THR B C 1
ATOM 6557 O O . THR B 1 80 ? 41.87679 120.61549 83.70456 1.000 71.39862 78 THR B O 1
ATOM 6561 N N . ALA B 1 81 ? 39.91642 121.06973 84.72214 1.000 73.27574 79 ALA B N 1
ATOM 6562 C CA . ALA B 1 81 ? 39.85941 119.79117 85.42110 1.000 69.39121 79 ALA B CA 1
ATOM 6563 C C . ALA B 1 81 ? 39.52560 118.63240 84.49115 1.000 68.79590 79 ALA B C 1
ATOM 6564 O O . ALA B 1 81 ? 39.79586 117.47968 84.84140 1.000 76.17180 79 ALA B O 1
ATOM 6566 N N . SER B 1 82 ? 38.93720 118.90359 83.32676 1.000 61.15516 80 SER B N 1
ATOM 6567 C CA . SER B 1 82 ? 38.62629 117.86749 82.35219 1.000 65.71457 80 SER B CA 1
ATOM 6568 C C . SER B 1 82 ? 39.72977 117.69385 81.31011 1.000 67.95612 80 SER B C 1
ATOM 6569 O O . SER B 1 82 ? 39.46206 117.20616 80.20403 1.000 63.44958 80 SER B O 1
ATOM 6572 N N . GLY B 1 83 ? 40.95885 118.08238 81.63849 1.000 70.93538 81 GLY B N 1
ATOM 6573 C CA . GLY B 1 83 ? 42.06810 117.93944 80.71774 1.000 74.79432 81 GLY B CA 1
ATOM 6574 C C . GLY B 1 83 ? 41.99399 118.85982 79.51717 1.000 70.51252 81 GLY B C 1
ATOM 6575 O O . GLY B 1 83 ? 42.08508 118.40220 78.37411 1.000 66.26297 81 GLY B O 1
ATOM 6576 N N . LYS B 1 84 ? 41.82493 120.16234 79.75662 1.000 68.85373 82 LYS B N 1
ATOM 6577 C CA . LYS B 1 84 ? 41.71951 121.09054 78.63803 1.000 64.34854 82 LYS B CA 1
ATOM 6578 C C . LYS B 1 84 ? 43.06633 121.34421 77.97872 1.000 64.72625 82 LYS B C 1
ATOM 6579 O O . LYS B 1 84 ? 43.11994 121.51161 76.75711 1.000 65.60962 82 LYS B O 1
ATOM 6585 N N . THR B 1 85 ? 44.16267 121.33059 78.74696 1.000 67.13249 83 THR B N 1
ATOM 6586 C CA . THR B 1 85 ? 45.45563 121.68420 78.16852 1.000 60.24822 83 THR B CA 1
ATOM 6587 C C . THR B 1 85 ? 45.91520 120.65228 77.15141 1.000 58.17754 83 THR B C 1
ATOM 6588 O O . THR B 1 85 ? 46.65014 120.99687 76.21916 1.000 55.47862 83 THR B O 1
ATOM 6592 N N . LEU B 1 86 ? 45.49529 119.39366 77.30701 1.000 56.09922 84 LEU B N 1
ATOM 6593 C CA . LEU B 1 86 ? 45.87609 118.37829 76.33326 1.000 61.37309 84 LEU B CA 1
ATOM 6594 C C . LEU B 1 86 ? 45.30260 118.68615 74.95777 1.000 61.91552 84 LEU B C 1
ATOM 6595 O O . LEU B 1 86 ? 45.95208 118.40241 73.94541 1.000 61.41836 84 LEU B O 1
ATOM 6600 N N . CYS B 1 87 ? 44.12109 119.31320 74.90737 1.000 57.21750 85 CYS B N 1
ATOM 6601 C CA . CYS B 1 87 ? 43.44747 119.56628 73.63576 1.000 57.80832 85 CYS B CA 1
ATOM 6602 C C . CYS B 1 87 ? 44.31310 120.36534 72.67058 1.000 62.16201 85 CYS B C 1
ATOM 6603 O O . CYS B 1 87 ? 44.18923 120.20496 71.45145 1.000 69.57094 85 CYS B O 1
ATOM 6606 N N . TYR B 1 88 ? 45.17362 121.24465 73.17997 1.000 56.98607 86 TYR B N 1
ATOM 6607 C CA . TYR B 1 88 ? 46.10607 121.94127 72.31204 1.000 53.56675 86 TYR B CA 1
ATOM 6608 C C . TYR B 1 88 ? 47.55419 121.51314 72.49414 1.000 55.84504 86 TYR B C 1
ATOM 6609 O O . TYR B 1 88 ? 48.35234 121.72016 71.57845 1.000 61.73350 86 TYR B O 1
ATOM 6618 N N . ASN B 1 89 ? 47.91572 120.89947 73.62320 1.000 55.88317 87 ASN B N 1
ATOM 6619 C CA . ASN B 1 89 ? 49.28895 120.43587 73.77748 1.000 58.56551 87 ASN B CA 1
ATOM 6620 C C . ASN B 1 89 ? 49.56064 119.22538 72.89620 1.000 64.72717 87 ASN B C 1
ATOM 6621 O O . ASN B 1 89 ? 50.66558 119.07545 72.36210 1.000 63.14657 87 ASN B O 1
ATOM 6626 N N . LEU B 1 90 ? 48.56533 118.35820 72.71896 1.000 62.60412 88 LEU B N 1
ATOM 6627 C CA . LEU B 1 90 ? 48.75791 117.18810 71.86823 1.000 59.87211 88 LEU B CA 1
ATOM 6628 C C . LEU B 1 90 ? 49.01480 117.57421 70.41677 1.000 63.85428 88 LEU B C 1
ATOM 6629 O O . LEU B 1 90 ? 49.99871 117.08088 69.83916 1.000 65.90308 88 LEU B O 1
ATOM 6634 N N . PRO B 1 91 ? 48.20880 118.43118 69.77111 1.000 65.51070 89 PRO B N 1
ATOM 6635 C CA . PRO B 1 91 ? 48.53005 118.80399 68.38117 1.000 65.97214 89 PRO B CA 1
ATOM 6636 C C . PRO B 1 91 ? 49.85327 119.53497 68.24644 1.000 67.23009 89 PRO B C 1
ATOM 6637 O O . PRO B 1 91 ? 50.61651 119.25667 67.31404 1.000 67.99760 89 PRO B O 1
ATOM 6641 N N . VAL B 1 92 ? 50.15350 120.45917 69.16178 1.000 64.46406 90 VAL B N 1
ATOM 6642 C CA . VAL B 1 92 ? 51.40182 121.21340 69.07393 1.000 66.66548 90 VAL B CA 1
ATOM 6643 C C . VAL B 1 92 ? 52.59715 120.27889 69.21608 1.000 71.76941 90 VAL B C 1
ATOM 6644 O O . VAL B 1 92 ? 53.52970 120.31028 68.40411 1.000 75.91825 90 VAL B O 1
ATOM 6648 N N . LEU B 1 93 ? 52.58878 119.43598 70.25285 1.000 65.82046 91 LEU B N 1
ATOM 6649 C CA . LEU B 1 93 ? 53.72085 118.54600 70.49321 1.000 67.44790 91 LEU B CA 1
ATOM 6650 C C . LEU B 1 93 ? 53.84783 117.50279 69.38715 1.000 71.13238 91 LEU B C 1
ATOM 6651 O O . LEU B 1 93 ? 54.96249 117.16845 68.96647 1.000 74.09393 91 LEU B O 1
ATOM 6656 N N . GLN B 1 94 ? 52.71522 116.99991 68.88769 1.000 69.50790 92 GLN B N 1
ATOM 6657 C CA . GLN B 1 94 ? 52.72155 116.12095 67.72125 1.000 72.53952 92 GLN B CA 1
ATOM 6658 C C . GLN B 1 94 ? 53.38287 116.79652 66.52738 1.000 75.25716 92 GLN B C 1
ATOM 6659 O O . GLN B 1 94 ? 54.21811 116.19607 65.83740 1.000 74.47118 92 GLN B O 1
ATOM 6665 N N . SER B 1 95 ? 53.01502 118.05474 66.26981 1.000 74.88164 93 SER B N 1
ATOM 6666 C CA . SER B 1 95 ? 53.54517 118.77503 65.12147 1.000 71.44582 93 SER B CA 1
ATOM 6667 C C . SER B 1 95 ? 55.03127 119.06139 65.27435 1.000 71.08201 93 SER B C 1
ATOM 6668 O O . SER B 1 95 ? 55.76587 119.04953 64.28156 1.000 69.03742 93 SER B O 1
ATOM 6671 N N . ILE B 1 96 ? 55.49000 119.32263 66.50042 1.000 76.90503 94 ILE B N 1
ATOM 6672 C CA . ILE B 1 96 ? 56.91490 119.56352 66.71284 1.000 73.29159 94 ILE B CA 1
ATOM 6673 C C . ILE B 1 96 ? 57.69297 118.26835 66.55103 1.000 76.08133 94 ILE B C 1
ATOM 6674 O O . ILE B 1 96 ? 58.81651 118.26511 66.03476 1.000 86.63164 94 ILE B O 1
ATOM 6679 N N . ALA B 1 97 ? 57.11154 117.14655 66.98563 1.000 78.27701 95 ALA B N 1
ATOM 6680 C CA . ALA B 1 97 ? 57.77784 115.86064 66.80646 1.000 83.80885 95 ALA B CA 1
ATOM 6681 C C . ALA B 1 97 ? 57.87156 115.49222 65.33055 1.000 86.90475 95 ALA B C 1
ATOM 6682 O O . ALA B 1 97 ? 58.87447 114.91550 64.89070 1.000 88.77730 95 ALA B O 1
ATOM 6684 N N . GLN B 1 98 ? 56.83999 115.82561 64.54990 1.000 86.59606 96 GLN B N 1
ATOM 6685 C CA . GLN B 1 98 ? 56.88224 115.57583 63.11155 1.000 83.88340 96 GLN B CA 1
ATOM 6686 C C . GLN B 1 98 ? 57.96814 116.41189 62.43990 1.000 80.83636 96 GLN B C 1
ATOM 6687 O O . GLN B 1 98 ? 58.96114 115.87490 61.93593 1.000 86.82830 96 GLN B O 1
ATOM 6693 N N . ASP B 1 99 ? 57.81245 117.73463 62.45428 1.000 82.76552 97 ASP B N 1
ATOM 6694 C CA . ASP B 1 99 ? 58.77794 118.66162 61.87060 1.000 88.89789 97 ASP B CA 1
ATOM 6695 C C . ASP B 1 99 ? 59.38572 119.50187 62.98432 1.000 86.15359 97 ASP B C 1
ATOM 6696 O O . ASP B 1 99 ? 58.67995 120.27684 63.63892 1.000 90.09619 97 ASP B O 1
ATOM 6701 N N . GLU B 1 100 ? 60.69587 119.35847 63.18571 1.000 81.44129 98 GLU B N 1
ATOM 6702 C CA . GLU B 1 100 ? 61.38306 120.07172 64.25377 1.000 86.28963 98 GLU B CA 1
ATOM 6703 C C . GLU B 1 100 ? 61.43073 121.58125 64.02474 1.000 91.76340 98 GLU B C 1
ATOM 6704 O O . GLU B 1 100 ? 61.70295 122.32664 64.97413 1.000 87.01251 98 GLU B O 1
ATOM 6710 N N . THR B 1 101 ? 61.13009 122.05168 62.81252 1.000 93.62783 99 THR B N 1
ATOM 6711 C CA . THR B 1 101 ? 61.15889 123.47429 62.49095 1.000 87.63004 99 THR B CA 1
ATOM 6712 C C . THR B 1 101 ? 59.85303 124.19448 62.80508 1.000 85.16608 99 THR B C 1
ATOM 6713 O O . THR B 1 101 ? 59.74145 125.38648 62.50697 1.000 91.52043 99 THR B O 1
ATOM 6717 N N . ASN B 1 102 ? 58.87238 123.52006 63.39608 1.000 79.91210 100 ASN B N 1
ATOM 6718 C CA . ASN B 1 102 ? 57.58805 124.14571 63.67150 1.000 78.44382 100 ASN B CA 1
ATOM 6719 C C . ASN B 1 102 ? 57.61756 124.90608 64.99536 1.000 82.13186 100 ASN B C 1
ATOM 6720 O O . ASN B 1 102 ? 58.45492 124.65745 65.86686 1.000 85.93600 100 ASN B O 1
ATOM 6725 N N . ARG B 1 103 ? 56.70002 125.86959 65.12056 1.000 79.44999 101 ARG B N 1
ATOM 6726 C CA . ARG B 1 103 ? 56.60105 126.73333 66.29352 1.000 76.87023 101 ARG B CA 1
ATOM 67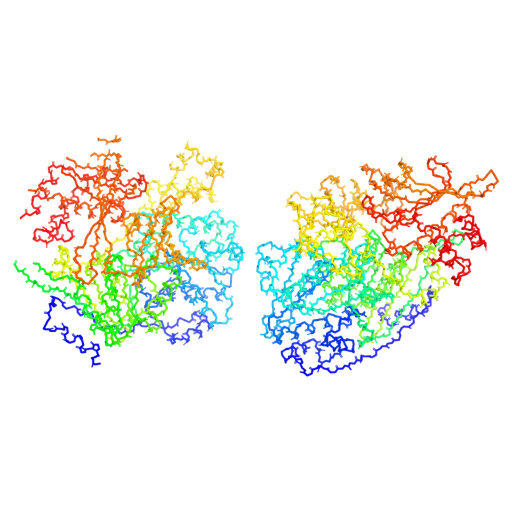27 C C . ARG B 1 103 ? 55.12605 126.98088 66.60227 1.000 75.86458 101 ARG B C 1
ATOM 6728 O O . ARG B 1 103 ? 54.24307 126.63581 65.81094 1.000 73.59662 101 ARG B O 1
ATOM 6736 N N . ALA B 1 104 ? 54.85431 127.58190 67.76613 1.000 69.48311 102 ALA B N 1
ATOM 6737 C CA . ALA B 1 104 ? 53.47696 127.85887 68.16403 1.000 61.25960 102 ALA B CA 1
ATOM 6738 C C . ALA B 1 104 ? 53.42910 128.98019 69.19605 1.000 61.45563 102 ALA B C 1
ATOM 6739 O O . ALA B 1 104 ? 54.24150 129.00581 70.12521 1.000 65.12793 102 ALA B O 1
ATOM 6741 N N . LEU B 1 105 ? 52.44881 129.87682 69.04665 1.000 57.43102 103 LEU B N 1
ATOM 6742 C CA . LEU B 1 105 ? 52.15220 130.91021 70.03640 1.000 55.36420 103 LEU B CA 1
ATOM 6743 C C . LEU B 1 105 ? 50.99954 130.50251 70.93662 1.000 57.42528 103 LEU B C 1
ATOM 6744 O O . LEU B 1 105 ? 49.94806 130.06732 70.45544 1.000 58.06420 103 LEU B O 1
ATOM 6749 N N . TYR B 1 106 ? 51.18142 130.70775 72.23413 1.000 51.24083 104 TYR B N 1
ATOM 6750 C CA . TYR B 1 106 ? 50.13765 130.52126 73.22730 1.000 53.95831 104 TYR B CA 1
ATOM 6751 C C . TYR B 1 106 ? 49.76261 131.88749 73.78618 1.000 56.59126 104 TYR B C 1
ATOM 6752 O O . TYR B 1 106 ? 50.64069 132.66048 74.18470 1.000 57.24244 104 TYR B O 1
ATOM 6761 N N . LEU B 1 107 ? 48.46458 132.18735 73.80668 1.000 54.87084 105 LEU B N 1
ATOM 6762 C CA . LEU B 1 107 ? 47.95498 133.47041 74.28300 1.000 55.77088 105 LEU B CA 1
ATOM 6763 C C . LEU B 1 107 ? 47.16198 133.22929 75.56316 1.000 59.47324 105 LEU B C 1
ATOM 6764 O O . LEU B 1 107 ? 46.05455 132.68226 75.52427 1.000 57.70784 105 LEU B O 1
ATOM 6769 N N . PHE B 1 108 ? 47.71122 133.66184 76.68421 1.000 55.92827 106 PHE B N 1
ATOM 6770 C CA . PHE B 1 108 ? 47.03128 133.49308 77.95080 1.000 49.83982 106 PHE B CA 1
ATOM 6771 C C . PHE B 1 108 ? 46.62254 134.84664 78.52658 1.000 52.96813 106 PHE B C 1
ATOM 6772 O O . PHE B 1 108 ? 47.30223 135.85170 78.29898 1.000 56.17127 106 PHE B O 1
ATOM 6780 N N . PRO B 1 109 ? 45.51029 134.91709 79.26505 1.000 50.57757 107 PRO B N 1
ATOM 6781 C CA . PRO B 1 109 ? 45.05130 136.22522 79.76071 1.000 50.94759 107 PRO B CA 1
ATOM 6782 C C . PRO B 1 109 ? 45.88669 136.77668 80.90144 1.000 56.27054 107 PRO B C 1
ATOM 6783 O O . PRO B 1 109 ? 45.80526 137.98041 81.17318 1.000 59.75897 107 PRO B O 1
ATOM 6787 N N . THR B 1 110 ? 46.67303 135.94734 81.58408 1.000 52.90411 108 THR B N 1
ATOM 6788 C CA . THR B 1 110 ? 47.53752 136.40019 82.66266 1.000 48.25525 108 THR B CA 1
ATOM 6789 C C . THR B 1 110 ? 48.92668 135.80344 82.48521 1.000 51.41977 108 THR B C 1
ATOM 6790 O O . THR B 1 110 ? 49.13002 134.84843 81.73064 1.000 51.70238 108 THR B O 1
ATOM 6794 N N . LYS B 1 111 ? 49.89135 136.39304 83.18716 1.000 52.53125 109 LYS B N 1
ATOM 6795 C CA . LYS B 1 111 ? 51.25350 135.88045 83.14724 1.000 51.73795 109 LYS B CA 1
ATOM 6796 C C . LYS B 1 111 ? 51.41543 134.62787 84.00179 1.000 52.26877 109 LYS B C 1
ATOM 6797 O O . LYS B 1 111 ? 52.23106 133.75513 83.67074 1.000 55.31294 109 LYS B O 1
ATOM 6803 N N . ALA B 1 112 ? 50.64682 134.51882 85.09068 1.000 44.80896 110 ALA B N 1
ATOM 6804 C CA . ALA B 1 112 ? 50.73345 133.34259 85.95236 1.000 50.42499 110 ALA B CA 1
ATOM 6805 C C . ALA B 1 112 ? 50.23097 132.08867 85.24400 1.000 59.94029 110 ALA B C 1
ATOM 6806 O O . ALA B 1 112 ? 50.80673 131.00363 85.40766 1.000 61.03538 110 ALA B O 1
ATOM 6808 N N . LEU B 1 113 ? 49.14854 132.21056 84.46766 1.000 54.12284 111 LEU B N 1
ATOM 6809 C CA . LEU B 1 113 ? 48.68064 131.07495 83.68103 1.000 49.47541 111 LEU B CA 1
ATOM 6810 C C . LEU B 1 113 ? 49.71937 130.67853 82.63999 1.000 59.25511 111 LEU B C 1
ATOM 6811 O O . LEU B 1 113 ? 49.91439 129.48593 82.36161 1.000 60.70644 111 LEU B O 1
ATOM 6816 N N . ALA B 1 114 ? 50.41486 131.66886 82.07184 1.000 57.61102 112 ALA B N 1
ATOM 6817 C CA . ALA B 1 114 ? 51.50259 131.37397 81.14700 1.000 55.27979 112 ALA B CA 1
ATOM 6818 C C . ALA B 1 114 ? 52.60499 130.58080 81.83385 1.000 58.31008 112 ALA B C 1
ATOM 6819 O O . ALA B 1 114 ? 53.12495 129.61309 81.26845 1.000 62.81188 112 ALA B O 1
ATOM 6821 N N . GLN B 1 115 ? 52.96694 130.96679 83.06066 1.000 59.69745 113 GLN B N 1
ATOM 6822 C CA . GLN B 1 115 ? 53.99610 130.22794 83.79012 1.000 60.76968 113 GLN B CA 1
ATOM 6823 C C . GLN B 1 115 ? 53.54776 128.80334 84.10495 1.000 62.60134 113 GLN B C 1
ATOM 6824 O O . GLN B 1 115 ? 54.33602 127.85304 83.99305 1.000 61.94465 113 GLN B O 1
ATOM 6830 N N . ASP B 1 116 ? 52.28673 128.63670 84.51041 1.000 64.06910 114 ASP B N 1
ATOM 6831 C CA . ASP B 1 116 ? 51.77517 127.30052 84.80281 1.000 55.21016 114 ASP B CA 1
ATOM 6832 C C . ASP B 1 116 ? 51.85040 126.41309 83.56712 1.000 58.34847 114 ASP B C 1
ATOM 6833 O O . ASP B 1 116 ? 52.28124 125.25426 83.64227 1.000 62.66540 114 ASP B O 1
ATOM 6838 N N . GLN B 1 117 ? 51.43103 126.94596 82.41346 1.000 66.67683 115 GLN B N 1
ATOM 6839 C CA . GLN B 1 117 ? 51.47371 126.16486 81.17991 1.000 59.04808 115 GLN B CA 1
ATOM 6840 C C . GLN B 1 117 ? 52.90443 125.86133 80.76820 1.000 58.69441 115 GLN B C 1
ATOM 6841 O O . GLN B 1 117 ? 53.18588 124.78610 80.22780 1.000 62.07329 115 GLN B O 1
ATOM 6847 N N . LYS B 1 118 ? 53.81939 126.80172 81.00589 1.000 61.52952 116 LYS B N 1
ATOM 6848 C CA . LYS B 1 118 ? 55.22787 126.53884 80.74318 1.000 60.96700 116 LYS B CA 1
ATOM 6849 C C . LYS B 1 118 ? 55.72379 125.36788 81.57823 1.000 64.38162 116 LYS B C 1
ATOM 6850 O O . LYS B 1 118 ? 56.39786 124.47094 81.06081 1.000 72.89606 116 LYS B O 1
ATOM 6856 N N . SER B 1 119 ? 55.35916 125.33550 82.86164 1.000 60.69599 117 SER B N 1
ATOM 6857 C CA . SER B 1 119 ? 55.80792 124.25227 83.73480 1.000 61.90954 117 SER B CA 1
ATOM 6858 C C . SER B 1 119 ? 55.23434 122.90402 83.29598 1.000 67.05388 117 SER B C 1
ATOM 6859 O O . SER B 1 119 ? 55.95664 121.89591 83.23220 1.000 78.09242 117 SER B O 1
ATOM 6862 N N . GLU B 1 120 ? 53.93139 122.86210 82.99973 1.000 66.05885 118 GLU B N 1
ATOM 6863 C CA . GLU B 1 120 ? 53.32297 121.60889 82.55144 1.000 65.18575 118 GLU B CA 1
ATOM 6864 C C . GLU B 1 120 ? 53.94673 121.13316 81.24433 1.000 65.11739 118 GLU B C 1
ATOM 6865 O O . GLU B 1 120 ? 54.22788 119.93816 81.07663 1.000 67.13946 118 GLU B O 1
ATOM 6871 N N . LEU B 1 121 ? 54.17315 122.05529 80.30580 1.000 69.38199 119 LEU B N 1
ATOM 6872 C CA . LEU B 1 121 ? 54.81982 121.68969 79.05377 1.000 71.65124 119 LEU B CA 1
ATOM 6873 C C . LEU B 1 121 ? 56.22030 121.15499 79.30064 1.000 73.70085 119 LEU B C 1
ATOM 6874 O O . LEU B 1 121 ? 56.66006 120.22179 78.62402 1.000 76.56984 119 LEU B O 1
ATOM 6879 N N . ASN B 1 122 ? 56.93590 121.73633 80.26673 1.000 72.82404 120 ASN B N 1
ATOM 6880 C CA . ASN B 1 122 ? 58.26854 121.24642 80.59914 1.000 69.00198 120 ASN B CA 1
ATOM 6881 C C . ASN B 1 122 ? 58.21540 119.80883 81.08529 1.000 76.98382 120 ASN B C 1
ATOM 6882 O O . ASN B 1 122 ? 59.03190 118.97457 80.67412 1.000 83.26450 120 ASN B O 1
ATOM 6887 N N . GLU B 1 123 ? 57.24878 119.49994 81.95231 1.000 75.59300 121 GLU B N 1
ATOM 6888 C CA . GLU B 1 123 ? 57.08861 118.12402 82.41855 1.000 70.59104 121 GLU B CA 1
ATOM 6889 C C . GLU B 1 123 ? 56.81805 117.17803 81.24932 1.000 78.69502 121 GLU B C 1
ATOM 6890 O O . GLU B 1 123 ? 57.50400 116.15789 81.08399 1.000 85.67431 121 GLU B O 1
ATOM 6896 N N . ILE B 1 124 ? 55.83273 117.51827 80.40952 1.000 79.79834 122 ILE B N 1
ATOM 6897 C CA . ILE B 1 124 ? 55.44668 116.62854 79.31107 1.000 75.24801 122 ILE B CA 1
ATOM 6898 C C . ILE B 1 124 ? 56.59852 116.44371 78.32702 1.000 76.45879 122 ILE B C 1
ATOM 6899 O O . ILE B 1 124 ? 56.79797 115.35079 77.78624 1.000 77.05155 122 ILE B O 1
ATOM 6904 N N . ILE B 1 125 ? 57.37631 117.50144 78.08207 1.000 80.27179 123 ILE B N 1
ATOM 6905 C CA . ILE B 1 125 ? 58.48259 117.41571 77.13371 1.000 74.85641 123 ILE B CA 1
ATOM 6906 C C . ILE B 1 125 ? 59.62327 116.58140 77.70189 1.000 81.01556 123 ILE B C 1
ATOM 6907 O O . ILE B 1 125 ? 60.20246 115.74692 76.99702 1.000 85.58368 123 ILE B O 1
ATOM 6912 N N . ASP B 1 126 ? 59.98109 116.79814 78.97405 1.000 85.67220 124 ASP B N 1
ATOM 6913 C CA . ASP B 1 126 ? 61.04862 116.00214 79.57709 1.000 87.43276 124 ASP B CA 1
ATOM 6914 C C . ASP B 1 126 ? 60.67833 114.52752 79.66338 1.000 93.58624 124 ASP B C 1
ATOM 6915 O O . ASP B 1 126 ? 61.55718 113.66374 79.56575 1.000 96.73561 124 ASP B O 1
ATOM 6920 N N . GLU B 1 127 ? 59.39413 114.21396 79.85599 1.000 91.03558 125 GLU B N 1
ATOM 6921 C CA . GLU B 1 127 ? 58.99356 112.80933 79.86979 1.000 91.02685 125 GLU B CA 1
ATOM 6922 C C . GLU B 1 127 ? 59.14305 112.15728 78.49894 1.000 90.54492 125 GLU B C 1
ATOM 6923 O O . GLU B 1 127 ? 59.32417 110.93784 78.41368 1.000 96.32928 125 GLU B O 1
ATOM 6929 N N . MET B 1 128 ? 59.06056 112.93634 77.42424 1.000 88.83202 126 MET B N 1
ATOM 6930 C CA . MET B 1 128 ? 59.42665 112.42865 76.11388 1.000 82.50050 126 MET B CA 1
ATOM 6931 C C . MET B 1 128 ? 60.94109 112.48451 75.95221 1.000 85.11611 126 MET B C 1
ATOM 6932 O O . MET B 1 128 ? 61.66099 113.07512 76.76091 1.000 82.64948 126 MET B O 1
ATOM 6937 N N . GLY B 1 129 ? 61.42560 111.88270 74.87822 1.000 91.18801 127 GLY B N 1
ATOM 6938 C CA . GLY B 1 129 ? 62.83833 111.96230 74.58781 1.000 99.29594 127 GLY B CA 1
ATOM 6939 C C . GLY B 1 129 ? 63.22867 113.10830 73.68582 1.000 98.74385 127 GLY B C 1
ATOM 6940 O O . GLY B 1 129 ? 64.36381 113.13824 73.19957 1.000 111.02182 127 GLY B O 1
ATOM 6941 N N . ILE B 1 130 ? 62.32802 114.05837 73.45132 1.000 94.98120 128 ILE B N 1
ATOM 6942 C CA . ILE B 1 130 ? 62.56159 115.13330 72.49656 1.000 94.59817 128 ILE B CA 1
ATOM 6943 C C . ILE B 1 130 ? 63.06669 116.35929 73.24239 1.000 90.34759 128 ILE B C 1
ATOM 6944 O O . ILE B 1 130 ? 62.69438 116.61766 74.39394 1.000 80.62548 128 ILE B O 1
ATOM 6949 N N . ASP B 1 131 ? 63.92625 117.12590 72.57247 1.000 94.69955 129 ASP B N 1
ATOM 6950 C CA . ASP B 1 131 ? 64.42832 118.39166 73.09782 1.000 95.45145 129 ASP B CA 1
ATOM 6951 C C . ASP B 1 131 ? 63.59277 119.51466 72.48654 1.000 93.40897 129 ASP B C 1
ATOM 6952 O O . ASP B 1 131 ? 63.97672 120.15290 71.50735 1.000 98.51545 129 ASP B O 1
ATOM 6957 N N . ILE B 1 132 ? 62.41083 119.72979 73.05982 1.000 89.99745 130 ILE B N 1
ATOM 6958 C CA . ILE B 1 132 ? 61.53938 120.83611 72.67661 1.000 84.80559 130 ILE B CA 1
ATOM 6959 C C . ILE B 1 132 ? 61.67487 121.92386 73.72797 1.000 80.03337 130 ILE B C 1
ATOM 6960 O O . ILE B 1 132 ? 61.37657 121.70057 74.90773 1.000 79.73132 130 ILE B O 1
ATOM 6965 N N . LYS B 1 133 ? 62.10573 123.10284 73.30090 1.000 75.03102 131 LYS B N 1
ATOM 6966 C CA . LYS B 1 133 ? 62.31510 124.22831 74.19701 1.000 75.58406 131 LYS B CA 1
ATOM 6967 C C . LYS B 1 133 ? 61.10888 125.15739 74.11436 1.000 80.73296 131 LYS B C 1
ATOM 6968 O O . LYS B 1 133 ? 60.73811 125.60240 73.02251 1.000 84.26719 131 LYS B O 1
ATOM 6974 N N . SER B 1 134 ? 60.49372 125.43662 75.26442 1.000 77.44075 132 SER B N 1
ATOM 6975 C CA . SER B 1 134 ? 59.39696 126.39013 75.37416 1.000 70.95128 132 SER B CA 1
ATOM 6976 C C . SER B 1 134 ? 59.79188 127.53127 76.30475 1.000 71.61992 132 SER B C 1
ATOM 6977 O O . SER B 1 134 ? 60.57213 127.34385 77.24110 1.000 72.98132 132 SER B O 1
ATOM 6980 N N . PHE B 1 135 ? 59.27225 128.72685 76.02649 1.000 69.08907 133 PHE B N 1
ATOM 6981 C CA . PHE B 1 135 ? 59.58457 129.90748 76.82244 1.000 68.67866 133 PHE B CA 1
ATOM 6982 C C . PHE B 1 135 ? 58.35662 130.79772 76.94444 1.000 66.33689 133 PHE B C 1
ATOM 6983 O O . PHE B 1 135 ? 57.46717 130.78062 76.08772 1.000 66.06689 133 PHE B O 1
ATOM 6991 N N . THR B 1 136 ? 58.31805 131.58150 78.01717 1.000 58.60017 134 THR B N 1
ATOM 6992 C CA . THR B 1 136 ? 57.33676 132.64521 78.15696 1.000 60.27137 134 THR B CA 1
ATOM 6993 C C . THR B 1 136 ? 57.99499 133.96197 77.77652 1.000 68.44909 134 THR B C 1
ATOM 6994 O O . THR B 1 136 ? 59.14505 134.21962 78.14459 1.000 73.99051 134 THR B O 1
ATOM 6998 N N . TYR B 1 137 ? 57.26185 134.79098 77.03554 1.000 64.49330 135 TYR B N 1
ATOM 6999 C CA . TYR B 1 137 ? 57.74153 136.09721 76.58639 1.000 62.29226 135 TYR B CA 1
ATOM 7000 C C . TYR B 1 137 ? 56.70757 137.12777 77.03759 1.000 65.11276 135 TYR B C 1
ATOM 7001 O O . TYR B 1 137 ? 55.71935 137.39283 76.34828 1.000 59.59700 135 TYR B O 1
ATOM 7010 N N . ASP B 1 138 ? 56.93236 137.69697 78.21787 1.000 65.19131 136 ASP B N 1
ATOM 7011 C CA . ASP B 1 138 ? 56.00544 138.64684 78.81234 1.000 59.97471 136 ASP B CA 1
ATOM 7012 C C . ASP B 1 138 ? 56.81050 139.67007 79.60413 1.000 68.93095 136 ASP B C 1
ATOM 7013 O O . ASP B 1 138 ? 58.04556 139.65536 79.59832 1.000 73.65861 136 ASP B O 1
ATOM 7018 N N . GLY B 1 139 ? 56.09959 140.56343 80.29578 1.000 65.98136 137 GLY B N 1
ATOM 7019 C CA . GLY B 1 139 ? 56.75688 141.63892 81.02297 1.000 67.39064 137 GLY B CA 1
ATOM 7020 C C . GLY B 1 139 ? 57.69735 141.17155 82.11546 1.000 74.43926 137 GLY B C 1
ATOM 7021 O O . GLY B 1 139 ? 58.54852 141.94674 82.56382 1.000 77.01715 137 GLY B O 1
ATOM 7022 N N . ASP B 1 140 ? 57.57295 139.91944 82.54743 1.000 74.83570 138 ASP B N 1
ATOM 7023 C CA . ASP B 1 140 ? 58.43129 139.36857 83.58304 1.000 68.32929 138 ASP B CA 1
ATOM 7024 C C . ASP B 1 140 ? 59.69781 138.74012 83.02669 1.000 75.73607 138 ASP B C 1
ATOM 7025 O O . ASP B 1 140 ? 60.56211 138.32859 83.80949 1.000 86.41070 138 ASP B O 1
ATOM 7030 N N . THR B 1 141 ? 59.82640 138.65542 81.70565 1.000 68.34899 139 THR B N 1
ATOM 7031 C CA . THR B 1 141 ? 61.02044 138.09879 81.08566 1.000 70.60335 139 THR B CA 1
ATOM 7032 C C . THR B 1 141 ? 62.15613 139.11471 81.15564 1.000 78.77001 139 THR B C 1
ATOM 7033 O O . THR B 1 141 ? 62.02960 140.22858 80.63350 1.000 77.37075 139 THR B O 1
ATOM 7037 N N . SER B 1 142 ? 63.25650 138.73630 81.80564 1.000 77.93379 140 SER B N 1
ATOM 7038 C CA . SER B 1 142 ? 64.39955 139.63154 81.91050 1.000 70.94472 140 SER B CA 1
ATOM 7039 C C . SER B 1 142 ? 64.97247 139.89505 80.51948 1.000 76.02203 140 SER B C 1
ATOM 7040 O O . SER B 1 142 ? 65.04689 138.97639 79.69463 1.000 75.93917 140 SER B O 1
ATOM 7043 N N . PRO B 1 143 ? 65.39132 141.12832 80.22737 1.000 78.78323 141 PRO B N 1
ATOM 7044 C CA . PRO B 1 143 ? 65.78916 141.46693 78.84915 1.000 81.09962 141 PRO B CA 1
ATOM 7045 C C . PRO B 1 143 ? 66.97997 140.68418 78.31929 1.000 84.41753 141 PRO B C 1
ATOM 7046 O O . PRO B 1 143 ? 67.12873 140.57900 77.09431 1.000 87.69995 141 PRO B O 1
ATOM 7050 N N . ALA B 1 144 ? 67.82926 140.12873 79.18586 1.000 82.57083 142 ALA B N 1
ATOM 7051 C CA . ALA B 1 144 ? 68.96902 139.36283 78.69172 1.000 85.88957 142 ALA B CA 1
ATOM 7052 C C . ALA B 1 144 ? 68.52679 138.07998 77.99925 1.000 93.87503 142 ALA B C 1
ATOM 7053 O O . ALA B 1 144 ? 69.18172 137.62926 77.05200 1.000 103.94625 142 ALA B O 1
ATOM 7055 N N . ILE B 1 145 ? 67.41864 137.48429 78.44772 1.000 88.50824 143 ILE B N 1
ATOM 7056 C CA . ILE B 1 145 ? 66.93987 136.22957 77.87350 1.000 89.19229 143 ILE B CA 1
ATOM 7057 C C . ILE B 1 145 ? 66.05077 136.42883 76.65264 1.000 89.36344 143 ILE B C 1
ATOM 7058 O O . ILE B 1 145 ? 65.74912 135.44531 75.95939 1.000 93.02901 143 ILE B O 1
ATOM 7063 N N . ARG B 1 146 ? 65.61426 137.66129 76.36923 1.000 83.69297 144 ARG B N 1
ATOM 7064 C CA . ARG B 1 146 ? 64.59992 137.86264 75.33637 1.000 78.23354 144 ARG B CA 1
ATOM 7065 C C . ARG B 1 146 ? 65.10839 137.47969 73.94915 1.000 81.01243 144 ARG B C 1
ATOM 7066 O O . ARG B 1 146 ? 64.36109 136.90605 73.14670 1.000 76.95126 144 ARG B O 1
ATOM 7074 N N . GLN B 1 147 ? 66.37955 137.76194 73.65329 1.000 86.20229 145 GLN B N 1
ATOM 7075 C CA . GLN B 1 147 ? 66.94236 137.35559 72.36670 1.000 85.23921 145 GLN B CA 1
ATOM 7076 C C . GLN B 1 147 ? 67.02057 135.83427 72.25054 1.000 89.04991 145 GLN B C 1
ATOM 7077 O O . GLN B 1 147 ? 66.66146 135.25618 71.20943 1.000 90.61053 145 GLN B O 1
ATOM 7083 N N . LYS B 1 148 ? 67.48471 135.16895 73.31333 1.000 86.09858 146 LYS B N 1
ATOM 7084 C CA . LYS B 1 148 ? 67.54554 133.71167 73.29907 1.000 90.03433 146 LYS B CA 1
ATOM 7085 C C . LYS B 1 148 ? 66.15766 133.11729 73.11768 1.000 82.04540 146 LYS B C 1
ATOM 7086 O O . LYS B 1 148 ? 65.99657 132.08828 72.45356 1.000 84.09886 146 LYS B O 1
ATOM 7092 N N . VAL B 1 149 ? 65.14214 133.75502 73.70004 1.000 80.82663 147 VAL B N 1
ATOM 7093 C CA . VAL B 1 149 ? 63.78351 133.24336 73.57316 1.000 75.33400 147 VAL B CA 1
ATOM 7094 C C . VAL B 1 149 ? 63.28572 133.42637 72.14811 1.000 74.94554 147 VAL B C 1
ATOM 7095 O O . VAL B 1 149 ? 62.68086 132.51755 71.56724 1.000 78.42538 147 VAL B O 1
ATOM 7099 N N . ARG B 1 150 ? 63.55677 134.59268 71.55166 1.000 76.64609 148 ARG B N 1
ATOM 7100 C CA . ARG B 1 150 ? 63.14034 134.83182 70.17273 1.000 77.03401 148 ARG B CA 1
ATOM 7101 C C . ARG B 1 150 ? 63.78581 133.84202 69.21565 1.000 79.28221 148 ARG B C 1
ATOM 7102 O O . ARG B 1 150 ? 63.19270 133.50256 68.18496 1.000 80.16694 148 ARG B O 1
ATOM 7110 N N . LYS B 1 151 ? 64.99212 133.36550 69.53555 1.000 85.23186 149 LYS B N 1
ATOM 7111 C CA . LYS B 1 151 ? 65.68137 132.47551 68.60144 1.000 88.70103 149 LYS B CA 1
ATOM 7112 C C . LYS B 1 151 ? 65.38288 130.99209 68.84548 1.000 93.65620 149 LYS B C 1
ATOM 7113 O O . LYS B 1 151 ? 65.03438 130.26894 67.90542 1.000 87.61061 149 LYS B O 1
ATOM 7119 N N . ALA B 1 152 ? 65.51411 130.51888 70.08689 1.000 91.34154 150 ALA B N 1
ATOM 7120 C CA . ALA B 1 152 ? 65.44292 129.09310 70.39188 1.000 80.08020 150 ALA B CA 1
ATOM 7121 C C . ALA B 1 152 ? 64.04982 128.60681 70.77968 1.000 80.81840 150 ALA B C 1
ATOM 7122 O O . ALA B 1 152 ? 63.84664 127.39199 70.88049 1.000 85.46065 150 ALA B O 1
ATOM 7124 N N . GLY B 1 153 ? 63.09505 129.50649 71.00701 1.000 81.06254 151 GLY B N 1
ATOM 7125 C CA . GLY B 1 153 ? 61.78239 129.11819 71.49512 1.000 79.30004 151 GLY B CA 1
ATOM 7126 C C . GLY B 1 153 ? 60.88155 128.41397 70.49700 1.000 75.25291 151 GLY B C 1
ATOM 7127 O O . GLY B 1 153 ? 60.41971 129.02548 69.53001 1.000 69.40036 151 GLY B O 1
ATOM 7128 N N . HIS B 1 154 ? 60.61693 127.12378 70.72380 1.000 74.59720 152 HIS B N 1
ATOM 7129 C CA . HIS B 1 154 ? 59.64486 126.41417 69.89669 1.000 73.56092 152 HIS B CA 1
ATOM 7130 C C . HIS B 1 154 ? 58.21951 126.82455 70.24200 1.000 70.85364 152 HIS B C 1
ATOM 7131 O O . HIS B 1 154 ? 57.38581 127.00382 69.34716 1.000 73.15079 152 HIS B O 1
ATOM 7138 N N . ILE B 1 155 ? 57.91778 126.96674 71.53043 1.000 68.76409 153 ILE B N 1
ATOM 7139 C CA . ILE B 1 155 ? 56.59963 127.38136 72.00497 1.000 65.79388 153 ILE B CA 1
ATOM 7140 C C . ILE B 1 155 ? 56.75814 128.70244 72.74915 1.000 61.99436 153 ILE B C 1
ATOM 7141 O O . ILE B 1 155 ? 57.42832 128.76088 73.78869 1.000 61.28321 153 ILE B O 1
ATOM 7146 N N . VAL B 1 156 ? 56.10692 129.74931 72.24889 1.000 53.94656 154 VAL B N 1
ATOM 7147 C CA . VAL B 1 156 ? 56.21565 131.08693 72.82090 1.000 55.16989 154 VAL B CA 1
ATOM 7148 C C . VAL B 1 156 ? 54.90113 131.40441 73.52182 1.000 60.42600 154 VAL B C 1
ATOM 7149 O O . VAL B 1 156 ? 53.85146 131.49141 72.87291 1.000 57.68629 154 VAL B O 1
ATOM 7153 N N . ILE B 1 157 ? 54.95886 131.58581 74.84267 1.000 55.86684 155 ILE B N 1
ATOM 7154 C CA . ILE B 1 157 ? 53.77366 131.74967 75.67972 1.000 54.54782 155 ILE B CA 1
ATOM 7155 C C . ILE B 1 157 ? 53.72662 133.19580 76.16044 1.000 54.58556 155 ILE B C 1
ATOM 7156 O O . ILE B 1 157 ? 54.50306 133.58860 77.03902 1.000 59.24542 155 ILE B O 1
ATOM 7161 N N . THR B 1 158 ? 52.79725 133.98635 75.61766 1.000 52.32520 156 THR B N 1
ATOM 7162 C CA . THR B 1 158 ? 52.75649 135.42834 75.84354 1.000 52.00427 156 THR B CA 1
ATOM 7163 C C . THR B 1 158 ? 51.34842 135.84778 76.23863 1.000 56.59032 156 THR B C 1
ATOM 7164 O O . THR B 1 158 ? 50.42925 135.03087 76.35335 1.000 54.84354 156 THR B O 1
ATOM 7168 N N . ASN B 1 159 ? 51.19331 137.13784 76.42824 1.000 59.34344 157 ASN B N 1
ATOM 7169 C CA . ASN B 1 159 ? 49.92601 137.79092 76.67692 1.000 56.25025 157 ASN B CA 1
ATOM 7170 C C . ASN B 1 159 ? 49.40519 138.39004 75.38736 1.000 65.49116 157 ASN B C 1
ATOM 7171 O O . ASN B 1 159 ? 50.17490 138.62713 74.45227 1.000 67.42333 157 ASN B O 1
ATOM 7176 N N . PRO B 1 160 ? 48.10183 138.66391 75.29446 1.000 67.71221 158 PRO B N 1
ATOM 7177 C CA . PRO B 1 160 ? 47.64008 139.53708 74.20664 1.000 63.06477 158 PRO B CA 1
ATOM 7178 C C . PRO B 1 160 ? 48.30232 140.89590 74.26889 1.000 67.55239 158 PRO B C 1
ATOM 7179 O O . PRO B 1 160 ? 48.58699 141.50312 73.23051 1.000 67.15867 158 PRO B O 1
ATOM 7183 N N . ASP B 1 161 ? 48.59106 141.36798 75.47960 1.000 67.10699 159 ASP B N 1
ATOM 7184 C CA . ASP B 1 161 ? 49.17401 142.68920 75.66031 1.000 65.46277 159 ASP B CA 1
ATOM 7185 C C . ASP B 1 161 ? 50.63422 142.71147 75.23404 1.000 62.42796 159 ASP B C 1
ATOM 7186 O O . ASP B 1 161 ? 51.07540 143.61800 74.51568 1.000 66.01733 159 ASP B O 1
ATOM 7191 N N . MET B 1 162 ? 51.40632 141.72578 75.68115 1.000 58.43478 160 MET B N 1
ATOM 7192 C CA . MET B 1 162 ? 52.79856 141.67065 75.26803 1.000 62.24212 160 MET B CA 1
ATOM 7193 C C . MET B 1 162 ? 52.91904 141.32091 73.79246 1.000 65.34483 160 MET B C 1
ATOM 7194 O O . MET B 1 162 ? 53.86054 141.76545 73.12563 1.000 62.64918 160 MET B O 1
ATOM 7199 N N . LEU B 1 163 ? 51.99436 140.51478 73.26740 1.000 68.53014 161 LEU B N 1
ATOM 7200 C CA . LEU B 1 163 ? 51.99489 140.25647 71.83193 1.000 69.71747 161 LEU B CA 1
ATOM 7201 C C . LEU B 1 163 ? 51.74513 141.55780 71.07702 1.000 63.23699 161 LEU B C 1
ATOM 7202 O O . LEU B 1 163 ? 52.44272 141.87704 70.11297 1.000 63.01785 161 LEU B O 1
ATOM 7207 N N . HIS B 1 164 ? 50.76358 142.33568 71.53548 1.000 64.11392 162 HIS B N 1
ATOM 7208 C CA . HIS B 1 164 ? 50.52633 143.69472 71.05000 1.000 61.40958 162 HIS B CA 1
ATOM 7209 C C . HIS B 1 164 ? 51.77721 144.56192 71.00075 1.000 65.59579 162 HIS B C 1
ATOM 7210 O O . HIS B 1 164 ? 52.17112 145.03463 69.93106 1.000 71.97033 162 HIS B O 1
ATOM 7217 N N . SER B 1 165 ? 52.38626 144.83284 72.16053 1.000 67.19784 163 SER B N 1
ATOM 7218 C CA . SER B 1 165 ? 53.39467 145.89361 72.20682 1.000 64.41865 163 SER B CA 1
ATOM 7219 C C . SER B 1 165 ? 54.76676 145.41019 71.76690 1.000 68.79292 163 SER B C 1
ATOM 7220 O O . SER B 1 165 ? 55.54454 146.18381 71.19815 1.000 76.74170 163 SER B O 1
ATOM 7223 N N . ALA B 1 166 ? 55.07088 144.13695 71.98308 1.000 71.81818 164 ALA B N 1
ATOM 7224 C CA . ALA B 1 166 ? 56.44723 143.70090 71.81277 1.000 73.96105 164 ALA B CA 1
ATOM 7225 C C . ALA B 1 166 ? 56.65021 142.93047 70.52164 1.000 71.65354 164 ALA B C 1
ATOM 7226 O O . ALA B 1 166 ? 57.57190 143.22347 69.75372 1.000 74.79282 164 ALA B O 1
ATOM 7228 N N . ILE B 1 167 ? 55.79450 141.94757 70.27864 1.000 70.01742 165 ILE B N 1
ATOM 7229 C CA . ILE B 1 167 ? 56.05101 140.98183 69.22528 1.000 68.07682 165 ILE B CA 1
ATOM 7230 C C . ILE B 1 167 ? 55.65769 141.54236 67.86403 1.000 73.06319 165 ILE B C 1
ATOM 7231 O O . ILE B 1 167 ? 56.42951 141.45577 66.90336 1.000 78.38712 165 ILE B O 1
ATOM 7236 N N . LEU B 1 168 ? 54.46824 142.15141 67.75277 1.000 71.14715 166 LEU B N 1
ATOM 7237 C CA . LEU B 1 168 ? 54.02587 142.58009 66.42606 1.000 67.66479 166 LEU B CA 1
ATOM 7238 C C . LEU B 1 168 ? 54.88530 143.70549 65.86219 1.000 75.25935 166 LEU B C 1
ATOM 7239 O O . LEU B 1 168 ? 55.33987 143.57963 64.71205 1.000 76.13731 166 LEU B O 1
ATOM 7244 N N . PRO B 1 169 ? 55.14636 144.81132 66.57338 1.000 76.05009 167 PRO B N 1
ATOM 7245 C CA . PRO B 1 169 ? 56.01850 145.85366 65.99951 1.000 73.91826 167 PRO B CA 1
ATOM 7246 C C . PRO B 1 169 ? 57.46869 145.43255 65.76121 1.000 70.02894 167 PRO B C 1
ATOM 7247 O O . PRO B 1 169 ? 58.19181 146.17003 65.07741 1.000 75.38245 167 PRO B O 1
ATOM 7251 N N . HIS B 1 170 ? 57.92582 144.30511 66.30166 1.000 68.32364 168 HIS B N 1
ATOM 7252 C CA . HIS B 1 170 ? 59.27263 143.80286 66.04497 1.000 72.31101 168 HIS B CA 1
ATOM 7253 C C . HIS B 1 170 ? 59.24831 142.43605 65.37658 1.000 70.80057 168 HIS B C 1
ATOM 7254 O O . HIS B 1 170 ? 60.03714 141.54781 65.70714 1.000 69.90942 168 HIS B O 1
ATOM 7261 N N . HIS B 1 171 ? 58.36201 142.26431 64.39520 1.000 68.44474 169 HIS B N 1
ATOM 7262 C CA . HIS B 1 171 ? 58.30755 141.00024 63.67579 1.000 64.03570 169 HIS B CA 1
ATOM 7263 C C . HIS B 1 171 ? 59.62138 140.69771 62.96901 1.000 70.99301 169 HIS B C 1
ATOM 7264 O O . HIS B 1 171 ? 59.90312 139.52863 62.68969 1.000 76.98007 169 HIS B O 1
ATOM 7271 N N . THR B 1 172 ? 60.43523 141.71846 62.67720 1.000 70.05937 170 THR B N 1
ATOM 7272 C CA . THR B 1 172 ? 61.74140 141.46527 62.08038 1.000 67.87399 170 THR B CA 1
ATOM 7273 C C . THR B 1 172 ? 62.66104 140.70295 63.02460 1.000 74.80650 170 THR B C 1
ATOM 7274 O O . THR B 1 172 ? 63.61326 140.06247 62.56311 1.000 77.29320 170 THR B O 1
ATOM 7278 N N . LYS B 1 173 ? 62.39466 140.74509 64.32874 1.000 71.48592 171 LYS B N 1
ATOM 7279 C CA . LYS B 1 173 ? 63.15532 139.96510 65.29384 1.000 76.13575 171 LYS B CA 1
ATOM 7280 C C . LYS B 1 173 ? 62.52614 138.60974 65.57725 1.000 75.89257 171 LYS B C 1
ATOM 7281 O O . LYS B 1 173 ? 63.10942 137.81578 66.32202 1.000 80.21189 171 LYS B O 1
ATOM 7287 N N . TRP B 1 174 ? 61.35970 138.32663 64.99540 1.000 73.03963 172 TRP B N 1
ATOM 7288 C CA . TRP B 1 174 ? 60.62222 137.09323 65.24604 1.000 80.52861 172 TRP B CA 1
ATOM 7289 C C . TRP B 1 174 ? 60.43540 136.27621 63.97178 1.000 81.87696 172 TRP B C 1
ATOM 7290 O O . TRP B 1 174 ? 59.49300 135.48108 63.88370 1.000 79.93344 172 TRP B O 1
ATOM 7301 N N . VAL B 1 175 ? 61.29743 136.47779 62.97081 1.000 80.09860 173 VAL B N 1
ATOM 7302 C CA . VAL B 1 175 ? 61.10779 135.83237 61.67390 1.000 78.55731 173 VAL B CA 1
ATOM 7303 C C . VAL B 1 175 ? 61.02879 134.31893 61.82079 1.000 81.86473 173 VAL B C 1
ATOM 7304 O O . VAL B 1 175 ? 60.26681 133.65094 61.10287 1.000 76.92104 173 VAL B O 1
ATOM 7308 N N . SER B 1 176 ? 61.75756 133.76768 62.79558 1.000 84.70775 174 SER B N 1
ATOM 7309 C CA . SER B 1 176 ? 61.85605 132.32082 62.94863 1.000 79.73539 174 SER B CA 1
ATOM 7310 C C . SER B 1 176 ? 60.48625 131.67451 63.11305 1.000 79.87051 174 SER B C 1
ATOM 7311 O O . SER B 1 176 ? 60.15394 130.72265 62.39769 1.000 83.26923 174 SER B O 1
ATOM 7314 N N . LEU B 1 177 ? 59.65963 132.19021 64.02647 1.000 81.33697 175 LEU B N 1
ATOM 7315 C CA . LEU B 1 177 ? 58.37601 131.53395 64.25142 1.000 85.51376 175 LEU B CA 1
ATOM 7316 C C . LEU B 1 177 ? 57.27769 132.09586 63.37011 1.000 78.72741 175 LEU B C 1
ATOM 7317 O O . LEU B 1 177 ? 56.30281 131.39167 63.08832 1.000 85.19701 175 LEU B O 1
ATOM 7322 N N . PHE B 1 178 ? 57.38854 133.35011 62.93611 1.000 76.93372 176 PHE B N 1
ATOM 7323 C CA . PHE B 1 178 ? 56.35407 133.86285 62.04932 1.000 78.33851 176 PHE B CA 1
ATOM 7324 C C . PHE B 1 178 ? 56.39693 133.15236 60.70459 1.000 77.12866 176 PHE B C 1
ATOM 7325 O O . PHE B 1 178 ? 55.35773 132.99816 60.05417 1.000 72.70913 176 PHE B O 1
ATOM 7333 N N . GLU B 1 179 ? 57.57629 132.67362 60.29233 1.000 80.22270 177 GLU B N 1
ATOM 7334 C CA . GLU B 1 179 ? 57.65723 131.90004 59.06095 1.000 78.98593 177 GLU B CA 1
ATOM 7335 C C . GLU B 1 179 ? 57.26828 130.43829 59.25302 1.000 78.17104 177 GLU B C 1
ATOM 7336 O O . GLU B 1 179 ? 56.97376 129.75905 58.26318 1.000 78.78134 177 GLU B O 1
ATOM 7342 N N . ASN B 1 180 ? 57.23708 129.94566 60.49171 1.000 80.61248 178 ASN B N 1
ATOM 7343 C CA . ASN B 1 180 ? 56.94698 128.54257 60.78702 1.000 85.14472 178 ASN B CA 1
ATOM 7344 C C . ASN B 1 180 ? 55.88788 128.40999 61.87363 1.000 82.32239 178 ASN B C 1
ATOM 7345 O O . ASN B 1 180 ? 55.96805 127.53138 62.74012 1.000 75.23638 178 ASN B O 1
ATOM 7350 N N . LEU B 1 181 ? 54.86982 129.26852 61.83629 1.000 80.25412 179 LEU B N 1
ATOM 7351 C CA . LEU B 1 181 ? 53.80013 129.24925 62.82669 1.000 71.24680 179 LEU B CA 1
ATOM 7352 C C . LEU B 1 181 ? 52.70329 128.29874 62.36098 1.000 69.22322 179 LEU B C 1
ATOM 7353 O O . LEU B 1 181 ? 52.12525 128.48603 61.28454 1.000 69.72301 179 LEU B O 1
ATOM 7358 N N . LYS B 1 182 ? 52.42263 127.27865 63.16840 1.000 67.49039 180 LYS B N 1
ATOM 7359 C CA . LYS B 1 182 ? 51.41264 126.28498 62.83466 1.000 70.62077 180 LYS B CA 1
ATOM 7360 C C . LYS B 1 182 ? 50.18504 126.33944 63.72907 1.000 67.44180 180 LYS B C 1
ATOM 7361 O O . LYS B 1 182 ? 49.08336 126.02799 63.26835 1.000 69.11325 180 LYS B O 1
ATOM 7367 N N . TYR B 1 183 ? 50.34247 126.73678 64.98633 1.000 62.80676 181 TYR B N 1
ATOM 7368 C CA . TYR B 1 183 ? 49.24163 126.73786 65.93371 1.000 57.54994 181 TYR B CA 1
ATOM 7369 C C . TYR B 1 183 ? 49.24801 128.03099 66.73223 1.000 58.98684 181 TYR B C 1
ATOM 7370 O O . TYR B 1 183 ? 50.30906 128.52477 67.12681 1.000 58.61827 181 TYR B O 1
ATOM 7379 N N . ILE B 1 184 ? 48.05711 128.57232 66.96942 1.000 56.85368 182 ILE B N 1
ATOM 7380 C CA . ILE B 1 184 ? 47.87357 129.72524 67.84767 1.000 61.01325 182 ILE B CA 1
ATOM 7381 C C . ILE B 1 184 ? 46.86373 129.32876 68.91207 1.000 66.28835 182 ILE B C 1
ATOM 7382 O O . ILE B 1 184 ? 45.70622 129.03119 68.59240 1.000 71.91520 182 ILE B O 1
ATOM 7387 N N . VAL B 1 185 ? 47.29448 129.31733 70.16970 1.000 56.79864 183 VAL B N 1
ATOM 7388 C CA . VAL B 1 185 ? 46.45558 128.87350 71.27423 1.000 53.20706 183 VAL B CA 1
ATOM 7389 C C . VAL B 1 185 ? 45.92538 130.09615 72.00828 1.000 58.54980 183 VAL B C 1
ATOM 7390 O O . VAL B 1 185 ? 46.70074 130.97297 72.40969 1.000 60.47355 183 VAL B O 1
ATOM 7394 N N . ILE B 1 186 ? 44.60815 130.15348 72.18953 1.000 52.13235 184 ILE B N 1
ATOM 7395 C CA . ILE B 1 186 ? 43.95410 131.21514 72.95527 1.000 52.66307 184 ILE B CA 1
ATOM 7396 C C . ILE B 1 186 ? 43.22461 130.55388 74.11650 1.000 57.31261 184 ILE B C 1
ATOM 7397 O O . ILE B 1 186 ? 42.21328 129.86939 73.91189 1.000 62.31882 184 ILE B O 1
ATOM 7402 N N . ASP B 1 187 ? 43.70078 130.79870 75.33995 1.000 58.58173 185 ASP B N 1
ATOM 7403 C CA . ASP B 1 187 ? 43.35190 129.91629 76.44857 1.000 55.73180 185 ASP B CA 1
ATOM 7404 C C . ASP B 1 187 ? 41.96430 130.17349 77.01681 1.000 61.06747 185 ASP B C 1
ATOM 7405 O O . ASP B 1 187 ? 41.21897 129.22254 77.27069 1.000 67.21390 185 ASP B O 1
ATOM 7410 N N . GLU B 1 188 ? 41.61525 131.42181 77.32083 1.000 47.91248 186 GLU B N 1
ATOM 7411 C CA . GLU B 1 188 ? 40.26372 131.67693 77.82550 1.000 58.39268 186 GLU B CA 1
ATOM 7412 C C . GLU B 1 188 ? 39.57907 132.77081 77.02501 1.000 56.97530 186 GLU B C 1
ATOM 7413 O O . GLU B 1 188 ? 39.62123 133.94986 77.38051 1.000 58.53633 186 GLU B O 1
ATOM 7419 N N . LEU B 1 189 ? 38.87901 132.32866 75.98235 1.000 55.78344 187 LEU B N 1
ATOM 7420 C CA . LEU B 1 189 ? 38.27224 133.23386 75.01894 1.000 55.37910 187 LEU B CA 1
ATOM 7421 C C . LEU B 1 189 ? 37.31397 134.20371 75.68942 1.000 58.51402 187 LEU B C 1
ATOM 7422 O O . LEU B 1 189 ? 37.30099 135.39725 75.36656 1.000 57.19756 187 LEU B O 1
ATOM 7427 N N . HIS B 1 190 ? 36.51155 133.71163 76.63451 1.000 59.61507 188 HIS B N 1
ATOM 7428 C CA . HIS B 1 190 ? 35.46710 134.53512 77.23142 1.000 56.18479 188 HIS B CA 1
ATOM 7429 C C . HIS B 1 190 ? 36.02752 135.72667 77.99797 1.000 58.90452 188 HIS B C 1
ATOM 7430 O O . HIS B 1 190 ? 35.27634 136.66179 78.29488 1.000 59.70229 188 HIS B O 1
ATOM 7437 N N . THR B 1 191 ? 37.31814 135.71067 78.34890 1.000 59.77461 189 THR B N 1
ATOM 7438 C CA . THR B 1 191 ? 37.90420 136.88264 78.99448 1.000 61.16315 189 THR B CA 1
ATOM 7439 C C . THR B 1 191 ? 38.05019 138.04513 78.01597 1.000 60.92064 189 THR B C 1
ATOM 7440 O O . THR B 1 191 ? 38.00963 139.21039 78.42902 1.000 60.97893 189 THR B O 1
ATOM 7444 N N . TYR B 1 192 ? 38.21664 137.75233 76.72480 1.000 58.67326 190 TYR B N 1
ATOM 7445 C CA . TYR B 1 192 ? 38.35121 138.78646 75.69774 1.000 52.67662 190 TYR B CA 1
ATOM 7446 C C . TYR B 1 192 ? 36.97200 139.14940 75.15191 1.000 53.88991 190 TYR B C 1
ATOM 7447 O O . TYR B 1 192 ? 36.59567 138.81950 74.02727 1.000 58.00630 190 TYR B O 1
ATOM 7456 N N . ARG B 1 193 ? 36.21329 139.84955 75.98469 1.000 51.88450 191 ARG B N 1
ATOM 7457 C CA . ARG B 1 193 ? 34.88928 140.31257 75.61463 1.000 55.59703 191 ARG B CA 1
ATOM 7458 C C . ARG B 1 193 ? 34.77415 141.80189 75.91728 1.000 62.96985 191 ARG B C 1
ATOM 7459 O O . ARG B 1 193 ? 35.58453 142.37483 76.64953 1.000 65.78339 191 ARG B O 1
ATOM 7467 N N . GLY B 1 194 ? 33.75157 142.42864 75.34105 1.000 61.65143 192 GLY B N 1
ATOM 7468 C CA . GLY B 1 194 ? 33.57304 143.85413 75.52960 1.000 56.29880 192 GLY B CA 1
ATOM 7469 C C . GLY B 1 194 ? 34.61612 144.65619 74.76467 1.000 65.54416 192 GLY B C 1
ATOM 7470 O O . GLY B 1 194 ? 35.06866 144.28377 73.67282 1.000 70.60173 192 GLY B O 1
ATOM 7471 N N . VAL B 1 195 ? 35.01794 145.77729 75.35990 1.000 62.30246 193 VAL B N 1
ATOM 7472 C CA . VAL B 1 195 ? 35.99668 146.63925 74.70853 1.000 66.04589 193 VAL B CA 1
ATOM 7473 C C . VAL B 1 195 ? 37.36311 145.96839 74.67000 1.000 68.70359 193 VAL B C 1
ATOM 7474 O O . VAL B 1 195 ? 38.08996 146.05492 73.66901 1.000 68.51419 193 VAL B O 1
ATOM 7478 N N . PHE B 1 196 ? 37.74453 145.31529 75.76946 1.000 71.72626 194 PHE B N 1
ATOM 7479 C CA . PHE B 1 196 ? 38.96468 144.51718 75.77871 1.000 62.12255 194 PHE B CA 1
ATOM 7480 C C . PHE B 1 196 ? 38.93475 143.46323 74.68002 1.000 57.05496 194 PHE B C 1
ATOM 7481 O O . PHE B 1 196 ? 39.95226 143.20539 74.02585 1.000 50.70167 194 PHE B O 1
ATOM 7489 N N . GLY B 1 197 ? 37.76886 142.85787 74.45016 1.000 60.57079 195 GLY B N 1
ATOM 7490 C CA . GLY B 1 197 ? 37.64575 141.90265 73.36304 1.000 62.61755 195 GLY B CA 1
ATOM 7491 C C . GLY B 1 197 ? 37.81280 142.54798 72.00219 1.000 61.72021 195 GLY B C 1
ATOM 7492 O O . GLY B 1 197 ? 38.37192 141.94275 71.08435 1.000 59.05721 195 GLY B O 1
ATOM 7493 N N . SER B 1 198 ? 37.33658 143.78669 71.85562 1.000 58.38627 196 SER B N 1
ATOM 7494 C CA . SER B 1 198 ? 37.52227 144.51624 70.60312 1.000 59.50687 196 SER B CA 1
ATOM 7495 C C . SER B 1 198 ? 39.00427 144.76483 70.33565 1.000 61.45147 196 SER B C 1
ATOM 7496 O O . SER B 1 198 ? 39.50741 144.54535 69.21864 1.000 61.87822 196 SER B O 1
ATOM 7499 N N . HIS B 1 199 ? 39.71550 145.22170 71.37010 1.000 59.50067 197 HIS B N 1
ATOM 7500 C CA . HIS B 1 199 ? 41.16175 145.41215 71.28696 1.000 57.40672 197 HIS B CA 1
ATOM 7501 C C . HIS B 1 199 ? 41.86986 144.11430 70.90004 1.000 62.24971 197 HIS B C 1
ATOM 7502 O O . HIS B 1 199 ? 42.72259 144.09774 70.00122 1.000 58.15440 197 HIS B O 1
ATOM 7509 N N . VAL B 1 200 ? 41.52658 143.01039 71.57179 1.000 61.55216 198 VAL B N 1
ATOM 7510 C CA . VAL B 1 200 ? 42.20779 141.74675 71.30491 1.000 53.78414 198 VAL B CA 1
ATOM 7511 C C . VAL B 1 200 ? 41.88767 141.24088 69.90712 1.000 55.68676 198 VAL B C 1
ATOM 7512 O O . VAL B 1 200 ? 42.75128 140.66123 69.23749 1.000 54.68336 198 VAL B O 1
ATOM 7516 N N . ALA B 1 201 ? 40.66267 141.46855 69.42975 1.000 54.64581 199 ALA B N 1
ATOM 7517 C CA . ALA B 1 201 ? 40.31775 141.07034 68.07117 1.000 59.28126 199 ALA B CA 1
ATOM 7518 C C . ALA B 1 201 ? 41.17735 141.80452 67.05348 1.000 61.02387 199 ALA B C 1
ATOM 7519 O O . ALA B 1 201 ? 41.67669 141.19950 66.09307 1.000 58.55122 199 ALA B O 1
ATOM 7521 N N . ASN B 1 202 ? 41.37317 143.11199 67.25263 1.000 62.61199 200 ASN B N 1
ATOM 7522 C CA . ASN B 1 202 ? 42.22113 143.85061 66.31933 1.000 57.12088 200 ASN B CA 1
ATOM 7523 C C . ASN B 1 202 ? 43.68557 143.43560 66.43175 1.000 59.18765 200 ASN B C 1
ATOM 7524 O O . ASN B 1 202 ? 44.40447 143.40826 65.42000 1.000 62.47435 200 ASN B O 1
ATOM 7529 N N . VAL B 1 203 ? 44.14351 143.09524 67.63967 1.000 58.85019 201 VAL B N 1
ATOM 7530 C CA . VAL B 1 203 ? 45.49398 142.55419 67.77857 1.000 55.56482 201 VAL B CA 1
ATOM 7531 C C . VAL B 1 203 ? 45.62410 141.26655 66.97759 1.000 59.91085 201 VAL B C 1
ATOM 7532 O O . VAL B 1 203 ? 46.64995 141.02000 66.33063 1.000 62.70001 201 VAL B O 1
ATOM 7536 N N . ILE B 1 204 ? 44.57999 140.43081 67.00354 1.000 62.16022 202 ILE B N 1
ATOM 7537 C CA . ILE B 1 204 ? 44.58909 139.18355 66.24235 1.000 63.72184 202 ILE B CA 1
ATOM 7538 C C . ILE B 1 204 ? 44.61912 139.46937 64.74616 1.000 64.66202 202 ILE B C 1
ATOM 7539 O O . ILE B 1 204 ? 45.28665 138.76364 63.98443 1.000 64.70103 202 ILE B O 1
ATOM 7544 N N . ARG B 1 205 ? 43.89033 140.49660 64.29972 1.000 59.87215 203 ARG B N 1
ATOM 7545 C CA . ARG B 1 205 ? 43.96101 140.89704 62.89263 1.000 62.23613 203 ARG B CA 1
ATOM 7546 C C . ARG B 1 205 ? 45.38924 141.27441 62.49375 1.000 60.69288 203 ARG B C 1
ATOM 7547 O O . ARG B 1 205 ? 45.87966 140.87419 61.42647 1.000 57.27095 203 ARG B O 1
ATOM 7555 N N . ARG B 1 206 ? 46.07094 142.04787 63.34108 1.000 59.22273 204 ARG B N 1
ATOM 7556 C CA . ARG B 1 206 ? 47.46034 142.40113 63.05650 1.000 57.48060 204 ARG B CA 1
ATOM 7557 C C . ARG B 1 206 ? 48.35500 141.16685 63.03828 1.000 62.56436 204 ARG B C 1
ATOM 7558 O O . ARG B 1 206 ? 49.23505 141.03980 62.17882 1.000 60.44465 204 ARG B O 1
ATOM 7566 N N . LEU B 1 207 ? 48.14821 140.24721 63.98430 1.000 69.95083 205 LEU B N 1
ATOM 7567 C CA . LEU B 1 207 ? 48.92571 139.00878 64.00349 1.000 67.62687 205 LEU B CA 1
ATOM 7568 C C . LEU B 1 207 ? 48.69126 138.18929 62.74150 1.000 65.12756 205 LEU B C 1
ATOM 7569 O O . LEU B 1 207 ? 49.62114 137.57625 62.20329 1.000 60.76711 205 LEU B O 1
ATOM 7574 N N . LYS B 1 208 ? 47.45387 138.18231 62.24770 1.000 63.92405 206 LYS B N 1
ATOM 7575 C CA . LYS B 1 208 ? 47.13871 137.43769 61.03724 1.000 61.59896 206 LYS B CA 1
ATOM 7576 C C . LYS B 1 208 ? 47.80624 138.05987 59.82014 1.000 67.75756 206 LYS B C 1
ATOM 7577 O O . LYS B 1 208 ? 48.32045 137.33864 58.95730 1.000 68.08545 206 LYS B O 1
ATOM 7583 N N . ARG B 1 209 ? 47.82369 139.39570 59.73260 1.000 66.33710 207 ARG B N 1
ATOM 7584 C CA . ARG B 1 209 ? 48.50729 140.01415 58.59731 1.000 61.18953 207 ARG B CA 1
ATOM 7585 C C . ARG B 1 209 ? 50.01603 139.77613 58.66777 1.000 64.50156 207 ARG B C 1
ATOM 7586 O O . ARG B 1 209 ? 50.66449 139.57040 57.63445 1.000 66.19102 207 ARG B O 1
ATOM 7594 N N . ILE B 1 210 ? 50.58887 139.77569 59.87707 1.000 65.38857 208 ILE B N 1
ATOM 7595 C CA . ILE B 1 210 ? 52.01164 139.47189 60.02915 1.000 61.20620 208 ILE B CA 1
ATOM 7596 C C . ILE B 1 210 ? 52.30641 138.04402 59.59014 1.000 64.72102 208 ILE B C 1
ATOM 7597 O O . ILE B 1 210 ? 53.29770 137.78173 58.89817 1.000 64.54911 208 ILE B O 1
ATOM 7602 N N . CYS B 1 211 ? 51.46133 137.09532 59.99766 1.000 70.32930 209 CYS B N 1
ATOM 7603 C CA . CYS B 1 211 ? 51.65977 135.71103 59.58226 1.000 67.34438 209 CYS B CA 1
ATOM 7604 C C . CYS B 1 211 ? 51.52301 135.57561 58.07197 1.000 70.40560 209 CYS B C 1
ATOM 7605 O O . CYS B 1 211 ? 52.27852 134.83132 57.43499 1.000 72.89623 209 CYS B O 1
ATOM 7608 N N . ARG B 1 212 ? 50.56995 136.30398 57.48231 1.000 71.15514 210 ARG B N 1
ATOM 7609 C CA . ARG B 1 212 ? 50.39703 136.29352 56.03319 1.000 71.59652 210 ARG B CA 1
ATOM 7610 C C . ARG B 1 212 ? 51.64340 136.81037 55.33119 1.000 70.99695 210 ARG B C 1
ATOM 7611 O O . ARG B 1 212 ? 52.02947 136.29433 54.27628 1.000 69.64322 210 ARG B O 1
ATOM 7619 N N . PHE B 1 213 ? 52.29301 137.82383 55.91185 1.000 71.33757 211 PHE B N 1
ATOM 7620 C CA . PHE B 1 213 ? 53.50243 138.37265 55.30660 1.000 67.70524 211 PHE B CA 1
ATOM 7621 C C . PHE B 1 213 ? 54.61491 137.33256 55.24956 1.000 72.31380 211 PHE B C 1
ATOM 7622 O O . PHE B 1 213 ? 55.32462 137.22612 54.24116 1.000 78.08193 211 PHE B O 1
ATOM 7630 N N . TYR B 1 214 ? 54.78285 136.55524 56.31818 1.000 74.07497 212 TYR B N 1
ATOM 7631 C CA . TYR B 1 214 ? 55.86872 135.58814 56.40713 1.000 76.04873 212 TYR B CA 1
ATOM 7632 C C . TYR B 1 214 ? 55.50083 134.22611 55.83755 1.000 72.56116 212 TYR B C 1
ATOM 7633 O O . TYR B 1 214 ? 56.23315 133.25789 56.06375 1.000 73.01846 212 TYR B O 1
ATOM 7642 N N . GLY B 1 215 ? 54.39651 134.13100 55.10149 1.000 74.92586 213 GLY B N 1
ATOM 7643 C CA . GLY B 1 215 ? 54.03542 132.89712 54.43054 1.000 82.26956 213 GLY B CA 1
ATOM 7644 C C . GLY B 1 215 ? 53.67631 131.75713 55.36140 1.000 82.04736 213 GLY B C 1
ATOM 7645 O O . GLY B 1 215 ? 54.19375 130.64293 55.22126 1.000 76.27385 213 GLY B O 1
ATOM 7646 N N . SER B 1 216 ? 52.77926 132.02224 56.30905 1.000 78.28834 214 SER B N 1
ATOM 7647 C CA . SER B 1 216 ? 52.30453 131.00079 57.22943 1.000 74.82452 214 SER B CA 1
ATOM 7648 C C . SER B 1 216 ? 50.85569 131.30172 57.57327 1.000 73.53658 214 SER B C 1
ATOM 7649 O O . SER B 1 216 ? 50.48964 132.46002 57.78556 1.000 75.63095 214 SER B O 1
ATOM 7652 N N . ASP B 1 217 ? 50.03238 130.25739 57.59527 1.000 71.10578 215 ASP B N 1
ATOM 7653 C CA . ASP B 1 217 ? 48.62082 130.36284 57.95730 1.000 71.57505 215 ASP B CA 1
ATOM 7654 C C . ASP B 1 217 ? 48.36120 129.37308 59.08399 1.000 75.33955 215 ASP B C 1
ATOM 7655 O O . ASP B 1 217 ? 47.87731 128.25713 58.84848 1.000 79.14456 215 ASP B O 1
ATOM 7660 N N . PRO B 1 218 ? 48.67535 129.74271 60.32181 1.000 69.24146 216 PRO B N 1
ATOM 7661 C CA . PRO B 1 218 ? 48.47935 128.80993 61.43213 1.000 66.76767 216 PRO B CA 1
ATOM 7662 C C . PRO B 1 218 ? 47.00031 128.61075 61.72537 1.000 67.26822 216 PRO B C 1
ATOM 7663 O O . PRO B 1 218 ? 46.13709 129.38774 61.30740 1.000 65.68428 216 PRO B O 1
ATOM 7667 N N . VAL B 1 219 ? 46.71887 127.53718 62.45733 1.000 63.61219 217 VAL B N 1
ATOM 7668 C CA . VAL B 1 219 ? 45.36306 127.16981 62.84136 1.000 62.96263 217 VAL B CA 1
ATOM 7669 C C . VAL B 1 219 ? 45.15957 127.49545 64.31770 1.000 60.05941 217 VAL B C 1
ATOM 7670 O O . VAL B 1 219 ? 46.08505 127.36663 65.13193 1.000 59.97604 217 VAL B O 1
ATOM 7674 N N . PHE B 1 220 ? 43.95393 127.95777 64.65200 1.000 59.43047 218 PHE B N 1
ATOM 7675 C CA . PHE B 1 220 ? 43.63993 128.46797 65.98218 1.000 62.49727 218 PHE B CA 1
ATOM 7676 C C . PHE B 1 220 ? 42.99625 127.38971 66.84257 1.000 68.70155 218 PHE B C 1
ATOM 7677 O O . PHE B 1 220 ? 42.00615 126.76467 66.43775 1.000 76.42289 218 PHE B O 1
ATOM 7685 N N . ILE B 1 221 ? 43.56610 127.17671 68.02503 1.000 59.03025 219 ILE B N 1
ATOM 7686 C CA . ILE B 1 221 ? 42.99682 126.30208 69.03804 1.000 54.99113 219 ILE B CA 1
ATOM 7687 C C . ILE B 1 221 ? 42.61840 127.17764 70.22370 1.000 56.48516 219 ILE B C 1
ATOM 7688 O O . ILE B 1 221 ? 43.48801 127.79161 70.85646 1.000 58.38047 219 ILE B O 1
ATOM 7693 N N . CYS B 1 222 ? 41.32870 127.25100 70.52221 1.000 49.24842 220 CYS B N 1
ATOM 7694 C CA . CYS B 1 222 ? 40.83940 128.11341 71.57930 1.000 52.35158 220 CYS B CA 1
ATOM 7695 C C . CYS B 1 222 ? 40.14401 127.27912 72.64004 1.000 59.76919 220 CYS B C 1
ATOM 7696 O O . CYS B 1 222 ? 39.58046 126.21803 72.35094 1.000 61.46341 220 CYS B O 1
ATOM 7699 N N . THR B 1 223 ? 40.17086 127.78710 73.86910 1.000 54.63549 221 THR B N 1
ATOM 7700 C CA . THR B 1 223 ? 39.41582 127.21617 74.97328 1.000 51.19163 221 THR B CA 1
ATOM 7701 C C . THR B 1 223 ? 38.55034 128.30963 75.56705 1.000 50.01756 221 THR B C 1
ATOM 7702 O O . THR B 1 223 ? 38.96809 129.46646 75.62873 1.000 56.28346 221 THR B O 1
ATOM 7706 N N . SER B 1 224 ? 37.34202 127.95237 75.99194 1.000 51.55061 222 SER B N 1
ATOM 7707 C CA . SER B 1 224 ? 36.46218 128.94123 76.59067 1.000 56.33380 222 SER B CA 1
ATOM 7708 C C . SER B 1 224 ? 35.60881 128.28253 77.65887 1.000 57.05880 222 SER B C 1
ATOM 7709 O O . SER B 1 224 ? 35.42599 127.06298 77.67485 1.000 62.21149 222 SER B O 1
ATOM 7712 N N . ALA B 1 225 ? 35.10713 129.11473 78.56707 1.000 58.38503 223 ALA B N 1
ATOM 7713 C CA . ALA B 1 225 ? 34.12598 128.69134 79.54691 1.000 57.12590 223 ALA B CA 1
ATOM 7714 C C . ALA B 1 225 ? 32.75920 128.57345 78.88226 1.000 62.47631 223 ALA B C 1
ATOM 7715 O O . ALA B 1 225 ? 32.57008 128.93428 77.71754 1.000 62.84670 223 ALA B O 1
ATOM 7717 N N . THR B 1 226 ? 31.78406 128.08789 79.64647 1.000 59.34561 224 THR B N 1
ATOM 7718 C CA . THR B 1 226 ? 30.43691 127.89379 79.11670 1.000 58.16295 224 THR B CA 1
ATOM 7719 C C . THR B 1 226 ? 29.72856 129.24655 79.06877 1.000 59.50347 224 THR B C 1
ATOM 7720 O O . THR B 1 226 ? 28.97114 129.63647 79.96134 1.000 66.29453 224 THR B O 1
ATOM 7724 N N . ILE B 1 227 ? 30.00377 129.98312 78.00087 1.000 61.62141 225 ILE B N 1
ATOM 7725 C CA . ILE B 1 227 ? 29.23588 131.16005 77.65818 1.000 69.14799 225 ILE B CA 1
ATOM 7726 C C . ILE B 1 227 ? 28.23377 130.76618 76.57916 1.000 69.27741 225 ILE B C 1
ATOM 7727 O O . ILE B 1 227 ? 28.30752 129.68751 75.99508 1.000 69.33734 225 ILE B O 1
ATOM 7732 N N . ALA B 1 228 ? 27.28648 131.66031 76.29637 1.000 65.26293 226 ALA B N 1
ATOM 7733 C CA . ALA B 1 228 ? 26.21356 131.31525 75.37134 1.000 62.86555 226 ALA B CA 1
ATOM 7734 C C . ALA B 1 228 ? 26.72869 131.14295 73.94620 1.000 67.32615 226 ALA B C 1
ATOM 7735 O O . ALA B 1 228 ? 26.27685 130.24291 73.22582 1.000 62.00593 226 ALA B O 1
ATOM 7737 N N . ASN B 1 229 ? 27.69148 131.97144 73.52919 1.000 72.49447 227 ASN B N 1
ATOM 7738 C CA . ASN B 1 229 ? 28.14566 132.03087 72.13675 1.000 68.37856 227 ASN B CA 1
ATOM 7739 C C . ASN B 1 229 ? 29.64906 131.80878 72.04960 1.000 64.29117 227 ASN B C 1
ATOM 7740 O O . ASN B 1 229 ? 30.39403 132.70012 71.63002 1.000 61.74958 227 ASN B O 1
ATOM 7745 N N . PRO B 1 230 ? 30.12565 130.60399 72.37347 1.000 68.96561 228 PRO B N 1
ATOM 7746 C CA . PRO B 1 230 ? 31.57595 130.37472 72.29050 1.000 66.16818 228 PRO B CA 1
ATOM 7747 C C . PRO B 1 230 ? 32.06897 130.25010 70.86105 1.000 62.87726 228 PRO B C 1
ATOM 7748 O O . PRO B 1 230 ? 33.12099 130.80917 70.52511 1.000 59.04119 228 PRO B O 1
ATOM 7752 N N . LYS B 1 231 ? 31.34207 129.52627 70.00579 1.000 66.30095 229 LYS B N 1
ATOM 7753 C CA . LYS B 1 231 ? 31.71909 129.46208 68.59716 1.000 66.14053 229 LYS B CA 1
ATOM 7754 C C . LYS B 1 231 ? 31.64931 130.83944 67.95717 1.000 64.92800 229 LYS B C 1
ATOM 7755 O O . LYS B 1 231 ? 32.54546 131.22662 67.19782 1.000 62.63565 229 LYS B O 1
ATOM 7761 N N . GLU B 1 232 ? 30.59401 131.59826 68.26569 1.000 66.81720 230 GLU B N 1
ATOM 7762 C CA . GLU B 1 232 ? 30.43170 132.92573 67.68349 1.000 66.44153 230 GLU B CA 1
ATOM 7763 C C . GLU B 1 232 ? 31.50983 133.87866 68.18341 1.000 70.50992 230 GLU B C 1
ATOM 7764 O O . GLU B 1 232 ? 32.06033 134.66554 67.40350 1.000 73.07621 230 GLU B O 1
ATOM 7770 N N . LEU B 1 233 ? 31.82346 133.82628 69.48167 1.000 68.66789 231 LEU B N 1
ATOM 7771 C CA . LEU B 1 233 ? 32.89208 134.66704 70.01254 1.000 59.57074 231 LEU B CA 1
ATOM 7772 C C . LEU B 1 233 ? 34.23381 134.31724 69.38313 1.000 60.07112 231 LEU B C 1
ATOM 7773 O O . LEU B 1 233 ? 35.00184 135.21120 69.02013 1.000 65.48716 231 LEU B O 1
ATOM 7778 N N . GLY B 1 234 ? 34.52793 133.02323 69.22837 1.000 60.03026 232 GLY B N 1
ATOM 7779 C CA . GLY B 1 234 ? 35.78281 132.63209 68.60295 1.000 58.49553 232 GLY B CA 1
ATOM 7780 C C . GLY B 1 234 ? 35.87887 133.06525 67.15354 1.000 66.14026 232 GLY B C 1
ATOM 7781 O O . GLY B 1 234 ? 36.93462 133.51317 66.69752 1.000 63.50189 232 GLY B O 1
ATOM 7782 N N . GLU B 1 235 ? 34.77958 132.93132 66.40685 1.000 70.39783 233 GLU B N 1
ATOM 7783 C CA . GLU B 1 235 ? 34.77961 133.35189 65.01031 1.000 66.59204 233 GLU B CA 1
ATOM 7784 C C . GLU B 1 235 ? 34.94678 134.86250 64.89842 1.000 66.73583 233 GLU B C 1
ATOM 7785 O O . GLU B 1 235 ? 35.71798 135.34766 64.06206 1.000 68.95313 233 GLU B O 1
ATOM 7791 N N . GLN B 1 236 ? 34.24296 135.62149 65.74364 1.000 67.22269 234 GLN B N 1
ATOM 7792 C CA . GLN B 1 236 ? 34.34832 137.07466 65.72472 1.000 68.45039 234 GLN B CA 1
ATOM 7793 C C . GLN B 1 236 ? 35.69048 137.56933 66.24861 1.000 65.37164 234 GLN B C 1
ATOM 7794 O O . GLN B 1 236 ? 36.08438 138.69636 65.93364 1.000 65.93803 234 GLN B O 1
ATOM 7800 N N . LEU B 1 237 ? 36.38960 136.76485 67.05026 1.000 66.46011 235 LEU B N 1
ATOM 7801 C CA . LEU B 1 237 ? 37.66055 137.16224 67.64417 1.000 59.12325 235 LEU B CA 1
ATOM 7802 C C . LEU B 1 237 ? 38.85373 136.80902 66.76536 1.000 58.54048 235 LEU B C 1
ATOM 7803 O O . LEU B 1 237 ? 39.80570 137.59133 66.68071 1.000 57.63286 235 LEU B O 1
ATOM 7808 N N . THR B 1 238 ? 38.82199 135.64681 66.10539 1.000 58.90026 236 THR B N 1
ATOM 7809 C CA . THR B 1 238 ? 39.91970 135.21706 65.24818 1.000 56.94350 236 THR B CA 1
ATOM 7810 C C . THR B 1 238 ? 39.69458 135.52261 63.77624 1.000 64.14208 236 THR B C 1
ATOM 7811 O O . THR B 1 238 ? 40.67040 135.57354 63.01903 1.000 69.25696 236 THR B O 1
ATOM 7815 N N . GLY B 1 239 ? 38.44773 135.72008 63.35154 1.000 61.03331 237 GLY B N 1
ATOM 7816 C CA . GLY B 1 239 ? 38.16801 135.95157 61.94983 1.000 60.85612 237 GLY B CA 1
ATOM 7817 C C . GLY B 1 239 ? 38.21449 134.71701 61.07481 1.000 69.34628 237 GLY B C 1
ATOM 7818 O O . GLY B 1 239 ? 38.24325 134.84876 59.84568 1.000 75.34272 237 GLY B O 1
ATOM 7819 N N . LYS B 1 240 ? 38.22862 133.52671 61.66150 1.000 61.83363 238 LYS B N 1
ATOM 7820 C CA . LYS B 1 240 ? 38.24553 132.26492 60.94450 1.000 59.48314 238 LYS B CA 1
ATOM 7821 C C . LYS B 1 240 ? 37.04574 131.42821 61.37023 1.000 67.38754 238 LYS B C 1
ATOM 7822 O O . LYS B 1 240 ? 36.47857 131.64810 62.44742 1.000 63.33561 238 LYS B O 1
ATOM 7828 N N . PRO B 1 241 ? 36.59867 130.49322 60.52893 1.000 70.15000 239 PRO B N 1
ATOM 7829 C CA . PRO B 1 241 ? 35.50887 129.60098 60.94114 1.000 65.18854 239 PRO B CA 1
ATOM 7830 C C . PRO B 1 241 ? 35.97744 128.64518 62.02462 1.000 71.82681 239 PRO B C 1
ATOM 7831 O O . PRO B 1 241 ? 37.12670 128.19450 62.02163 1.000 71.32144 239 PRO B O 1
ATOM 7835 N N . MET B 1 242 ? 35.07437 128.34374 62.95844 1.000 72.09913 240 MET B N 1
ATOM 7836 C CA . MET B 1 242 ? 35.38717 127.52565 64.11899 1.000 74.34072 240 MET B CA 1
ATOM 7837 C C . MET B 1 242 ? 34.46620 126.31970 64.19240 1.000 73.81480 240 MET B C 1
ATOM 7838 O O . MET B 1 242 ? 33.31040 126.36651 63.76084 1.000 79.80665 240 MET B O 1
ATOM 7843 N N . ARG B 1 243 ? 35.00253 125.23564 64.73940 1.000 69.20157 241 ARG B N 1
ATOM 7844 C CA . ARG B 1 243 ? 34.23934 124.03225 65.03036 1.000 68.45949 241 ARG B CA 1
ATOM 7845 C C . ARG B 1 243 ? 34.14864 123.89571 66.53894 1.000 68.73558 241 ARG B C 1
ATOM 7846 O O . ARG B 1 243 ? 35.16726 123.70116 67.21010 1.000 74.55285 241 ARG B O 1
ATOM 7854 N N . LEU B 1 244 ? 32.93018 123.97466 67.06248 1.000 72.65591 242 LEU B N 1
ATOM 7855 C CA . LEU B 1 244 ? 32.73810 124.02093 68.50172 1.000 68.56067 242 LEU B CA 1
ATOM 7856 C C . LEU B 1 244 ? 32.79357 122.58963 69.04296 1.000 66.59409 242 LEU B C 1
ATOM 7857 O O . LEU B 1 244 ? 32.16237 121.68157 68.48828 1.000 69.56198 242 LEU B O 1
ATOM 7862 N N . VAL B 1 245 ? 33.54357 122.39007 70.12291 1.000 65.73832 243 VAL B N 1
ATOM 7863 C CA . VAL B 1 245 ? 33.63344 121.09792 70.79420 1.000 65.62525 243 VAL B CA 1
ATOM 7864 C C . VAL B 1 245 ? 32.80768 121.18006 72.07821 1.000 69.32916 243 VAL B C 1
ATOM 7865 O O . VAL B 1 245 ? 33.23622 121.77020 73.07275 1.000 69.56078 243 VAL B O 1
ATOM 7869 N N . ASP B 1 246 ? 31.62027 120.56481 72.06078 1.000 73.68083 244 ASP B N 1
ATOM 7870 C CA . ASP B 1 246 ? 30.68671 120.55246 73.19155 1.000 73.64750 244 ASP B CA 1
ATOM 7871 C C . ASP B 1 246 ? 30.97169 119.45202 74.20870 1.000 82.27779 244 ASP B C 1
ATOM 7872 O O . ASP B 1 246 ? 31.25094 119.74061 75.37712 1.000 80.01418 244 ASP B O 1
ATOM 7877 N N . ASP B 1 247 ? 30.86381 118.19036 73.78105 1.000 87.92980 245 ASP B N 1
ATOM 7878 C CA . ASP B 1 247 ? 30.85331 117.05928 74.70345 1.000 81.16741 245 ASP B CA 1
ATOM 7879 C C . ASP B 1 247 ? 32.07943 117.04756 75.61051 1.000 77.39264 245 ASP B C 1
ATOM 7880 O O . ASP B 1 247 ? 33.19536 117.36430 75.19313 1.000 79.29461 245 ASP B O 1
ATOM 7885 N N . ASN B 1 248 ? 31.84650 116.71226 76.87192 1.000 77.33532 246 ASN B N 1
ATOM 7886 C CA . ASN B 1 248 ? 32.88146 116.59435 77.89250 1.000 70.02930 246 ASN B CA 1
ATOM 7887 C C . ASN B 1 248 ? 32.96920 115.11582 78.25970 1.000 75.99629 246 ASN B C 1
ATOM 7888 O O . ASN B 1 248 ? 32.24854 114.62971 79.13393 1.000 83.07653 246 ASN B O 1
ATOM 7893 N N . GLY B 1 249 ? 33.86633 114.40169 77.58959 1.000 69.22369 247 GLY B N 1
ATOM 7894 C CA . GLY B 1 249 ? 34.02198 112.99290 77.87490 1.000 71.96833 247 GLY B CA 1
ATOM 7895 C C . GLY B 1 249 ? 34.65867 112.67448 79.20853 1.000 72.74287 247 GLY B C 1
ATOM 7896 O O . GLY B 1 249 ? 34.80419 111.49490 79.54024 1.000 77.24262 247 GLY B O 1
ATOM 7897 N N . ALA B 1 250 ? 35.02943 113.68098 79.99083 1.000 68.17878 248 ALA B N 1
ATOM 7898 C CA . ALA B 1 250 ? 35.64723 113.41148 81.27197 1.000 64.84491 248 ALA B CA 1
ATOM 7899 C C . ALA B 1 250 ? 34.61238 112.84303 82.24015 1.000 66.33914 248 ALA B C 1
ATOM 7900 O O . ALA B 1 250 ? 33.43378 113.20952 82.19369 1.000 63.55870 248 ALA B O 1
ATOM 7902 N N . PRO B 1 251 ? 35.03022 111.94402 83.12678 1.000 66.88324 249 PRO B N 1
ATOM 7903 C CA . PRO B 1 251 ? 34.08069 111.34886 84.06957 1.000 67.17284 249 PRO B CA 1
ATOM 7904 C C . PRO B 1 251 ? 33.63713 112.35201 85.11898 1.000 77.80109 249 PRO B C 1
ATOM 7905 O O . PRO B 1 251 ? 34.42357 113.17213 85.60030 1.000 83.12149 249 PRO B O 1
ATOM 7909 N N . SER B 1 252 ? 32.36150 112.26783 85.47931 1.000 75.56406 250 SER B N 1
ATOM 7910 C CA . SER B 1 252 ? 31.76932 113.15949 86.46031 1.000 70.03202 250 SER B CA 1
ATOM 7911 C C . SER B 1 252 ? 30.90191 112.34987 87.41001 1.000 73.60220 250 SER B C 1
ATOM 7912 O O . SER B 1 252 ? 30.23504 111.39778 86.99594 1.000 73.15224 250 SER B O 1
ATOM 7915 N N . GLY B 1 253 ? 30.92359 112.72613 88.68854 1.000 76.22760 251 GLY B N 1
ATOM 7916 C CA . GLY B 1 253 ? 30.10761 112.08493 89.69208 1.000 75.50780 251 GLY B CA 1
ATOM 7917 C C . GLY B 1 253 ? 28.80490 112.82983 89.93062 1.000 70.53842 251 GLY B C 1
ATOM 7918 O O . GLY B 1 253 ? 28.47966 113.81112 89.26821 1.000 70.76577 251 GLY B O 1
ATOM 7919 N N . ARG B 1 254 ? 28.04495 112.32383 90.89880 1.000 71.61888 252 ARG B N 1
ATOM 7920 C CA . ARG B 1 254 ? 26.81405 112.99215 91.29102 1.000 71.84053 252 ARG B CA 1
ATOM 7921 C C . ARG B 1 254 ? 27.13924 114.37290 91.83245 1.000 72.32024 252 ARG B C 1
ATOM 7922 O O . ARG B 1 254 ? 28.18158 114.57691 92.46029 1.000 78.35178 252 ARG B O 1
ATOM 7930 N N . LYS B 1 255 ? 26.25999 115.33578 91.56715 1.000 66.12631 253 LYS B N 1
ATOM 7931 C CA . LYS B 1 255 ? 26.48017 116.67830 92.08281 1.000 65.90840 253 LYS B CA 1
ATOM 7932 C C . LYS B 1 255 ? 25.17631 117.21578 92.65246 1.000 66.94399 253 LYS B C 1
ATOM 7933 O O . LYS B 1 255 ? 24.12107 117.06618 92.03613 1.000 68.67548 253 LYS B O 1
ATOM 7939 N N . HIS B 1 256 ? 25.23813 117.81360 93.83553 1.000 68.27405 254 HIS B N 1
ATOM 7940 C CA . HIS B 1 256 ? 24.05048 118.33911 94.50915 1.000 69.72197 254 HIS B CA 1
ATOM 7941 C C . HIS B 1 256 ? 24.18465 119.85572 94.59142 1.000 71.87268 254 HIS B C 1
ATOM 7942 O O . HIS B 1 256 ? 24.91959 120.37946 95.43609 1.000 71.07645 254 HIS B O 1
ATOM 7949 N N . PHE B 1 257 ? 23.47135 120.56162 93.71762 1.000 66.07139 255 PHE B N 1
ATOM 7950 C CA . PHE B 1 257 ? 23.50541 122.01617 93.68002 1.000 67.30812 255 PHE B CA 1
ATOM 7951 C C . PHE B 1 257 ? 22.25113 122.49779 94.40705 1.000 73.36365 255 PHE B C 1
ATOM 7952 O O . PHE B 1 257 ? 21.12596 122.30797 93.92743 1.000 72.78734 255 PHE B O 1
ATOM 7960 N N . VAL B 1 258 ? 22.44647 123.05973 95.59916 1.000 72.65653 256 VAL B N 1
ATOM 7961 C CA . VAL B 1 258 ? 21.36695 123.31831 96.54194 1.000 68.43169 256 VAL B CA 1
ATOM 7962 C C . VAL B 1 258 ? 21.27658 124.81291 96.82445 1.000 69.13844 256 VAL B C 1
ATOM 7963 O O . VAL B 1 258 ? 22.29465 125.51065 96.88584 1.000 66.38559 256 VAL B O 1
ATOM 7967 N N . PHE B 1 259 ? 20.04837 125.29918 96.99375 1.000 77.91867 257 PHE B N 1
ATOM 7968 C CA . PHE B 1 259 ? 19.77961 126.69037 97.32646 1.000 71.88851 257 PHE B CA 1
ATOM 7969 C C . PHE B 1 259 ? 19.44761 126.80219 98.80992 1.000 70.06055 257 PHE B C 1
ATOM 7970 O O . PHE B 1 259 ? 18.67318 126.00433 99.34638 1.000 69.92225 257 PHE B O 1
ATOM 7978 N N . TYR B 1 260 ? 20.03633 127.79807 99.46703 1.000 71.18611 258 TYR B N 1
ATOM 7979 C CA . TYR B 1 260 ? 19.93633 127.96490 100.91089 1.000 71.00205 258 TYR B CA 1
ATOM 7980 C C . TYR B 1 260 ? 19.49493 129.38753 101.22090 1.000 76.36267 258 TYR B C 1
ATOM 7981 O O . TYR B 1 260 ? 20.07386 130.34494 100.69695 1.000 78.54921 258 TYR B O 1
ATOM 7990 N N . ASN B 1 261 ? 18.47809 129.52378 102.07265 1.000 77.76427 259 ASN B N 1
ATOM 7991 C CA . ASN B 1 261 ? 17.96581 130.82469 102.49435 1.000 77.49931 259 ASN B CA 1
ATOM 7992 C C . ASN B 1 261 ? 18.03560 130.92788 104.01159 1.000 87.09771 259 ASN B C 1
ATOM 7993 O O . ASN B 1 261 ? 17.35409 130.15497 104.70572 1.000 89.00518 259 ASN B O 1
ATOM 7998 N N . PRO B 1 262 ? 18.80881 131.85908 104.57029 1.000 91.30529 260 PRO B N 1
ATOM 7999 C CA . PRO B 1 262 ? 18.95156 131.91097 106.02332 1.000 90.56372 260 PRO B CA 1
ATOM 8000 C C . PRO B 1 262 ? 17.62400 132.21135 106.68218 1.000 97.22330 260 PRO B C 1
ATOM 8001 O O . PRO B 1 262 ? 16.75588 132.88740 106.09461 1.000 92.63802 260 PRO B O 1
ATOM 8005 N N . PRO B 1 263 ? 17.41734 131.74045 107.91292 1.000 99.71542 261 PRO B N 1
ATOM 8006 C CA . PRO B 1 263 ? 16.12565 131.95214 108.57284 1.000 98.16932 261 PRO B CA 1
ATOM 8007 C C . PRO B 1 263 ? 15.87407 133.42650 108.84650 1.000 101.48236 261 PRO B C 1
ATOM 8008 O O . PRO B 1 263 ? 16.79462 134.23843 108.96225 1.000 102.39861 261 PRO B O 1
ATOM 8012 N N . ILE B 1 264 ? 14.59406 133.76332 108.94591 1.000 107.32724 262 ILE B N 1
ATOM 8013 C CA . ILE B 1 264 ? 14.17802 135.11012 109.31739 1.000 105.90670 262 ILE B CA 1
ATOM 8014 C C . ILE B 1 264 ? 14.17947 135.22105 110.83813 1.000 105.98128 262 ILE B C 1
ATOM 8015 O O . ILE B 1 264 ? 13.75821 134.29555 111.54437 1.000 100.69442 262 ILE B O 1
ATOM 8020 N N . VAL B 1 265 ? 14.70562 136.32756 111.35696 1.000 107.09561 263 VAL B N 1
ATOM 8021 C CA . VAL B 1 265 ? 14.83937 136.50824 112.79681 1.000 102.49774 263 VAL B CA 1
ATOM 8022 C C . VAL B 1 265 ? 13.69537 137.33821 113.37116 1.000 110.89177 263 VAL B C 1
ATOM 8023 O O . VAL B 1 265 ? 13.24547 137.07928 114.48820 1.000 113.21697 263 VAL B O 1
ATOM 8027 N N . ASN B 1 266 ? 13.20987 138.33890 112.63274 1.000 109.56477 264 ASN B N 1
ATOM 8028 C CA . ASN B 1 266 ? 11.96723 139.01666 112.98756 1.000 109.42539 264 ASN B CA 1
ATOM 8029 C C . ASN B 1 266 ? 11.16869 139.32524 111.72620 1.000 111.41994 264 ASN B C 1
ATOM 8030 O O . ASN B 1 266 ? 11.72133 139.78778 110.72318 1.000 105.73077 264 ASN B O 1
ATOM 8035 N N . LYS B 1 267 ? 9.88110 139.00539 111.76052 1.000 112.78269 265 LYS B N 1
ATOM 8036 C CA . LYS B 1 267 ? 9.01729 139.19185 110.60254 1.000 109.19151 265 LYS B CA 1
ATOM 8037 C C . LYS B 1 267 ? 8.28144 140.53058 110.67472 1.000 103.42464 265 LYS B C 1
ATOM 8038 O O . LYS B 1 267 ? 8.46740 141.40673 109.82727 1.000 92.77247 265 LYS B O 1
ATOM 8044 N N . ILE B 1 271 ? 13.35131 140.52477 108.36263 1.000 106.76665 269 ILE B N 1
ATOM 8045 C CA . ILE B 1 271 ? 14.79402 140.50948 108.14175 1.000 111.09707 269 ILE B CA 1
ATOM 8046 C C . ILE B 1 271 ? 15.36714 139.12050 108.40728 1.000 107.47970 269 ILE B C 1
ATOM 8047 O O . ILE B 1 271 ? 15.15338 138.54752 109.47449 1.000 98.87514 269 ILE B O 1
ATOM 8052 N N . ARG B 1 272 ? 16.10903 138.59471 107.43544 1.000 108.92276 270 ARG B N 1
ATOM 8053 C CA . ARG B 1 272 ? 16.71474 137.27498 107.52939 1.000 103.57016 270 ARG B CA 1
ATOM 8054 C C . ARG B 1 272 ? 18.11694 137.36155 108.13069 1.000 101.74141 270 ARG B C 1
ATOM 8055 O O . ARG B 1 272 ? 18.69683 138.44015 108.27720 1.000 101.51497 270 ARG B O 1
ATOM 8063 N N . ARG B 1 273 ? 18.66475 136.19625 108.47108 1.000 95.36224 271 ARG B N 1
ATOM 8064 C CA . ARG B 1 273 ? 20.01691 136.12363 109.00518 1.000 87.32581 271 ARG B CA 1
ATOM 8065 C C . ARG B 1 273 ? 21.03854 136.42786 107.91169 1.000 90.49670 271 ARG B C 1
ATOM 8066 O O . ARG B 1 273 ? 20.80003 136.19167 106.72408 1.000 92.11690 271 ARG B O 1
ATOM 8074 N N . SER B 1 274 ? 22.18163 136.97750 108.32246 1.000 91.38446 272 SER B N 1
ATOM 8075 C CA . SER B 1 274 ? 23.23516 137.30661 107.37064 1.000 86.06219 272 SER B CA 1
ATOM 8076 C C . SER B 1 274 ? 23.74108 136.04889 106.68029 1.000 86.85689 272 SER B C 1
ATOM 8077 O O . SER B 1 274 ? 24.04465 135.04617 107.33441 1.000 86.65464 272 SER B O 1
ATOM 8080 N N . ALA B 1 275 ? 23.85247 136.11488 105.35009 1.000 81.97385 273 ALA B N 1
ATOM 8081 C CA . ALA B 1 275 ? 24.41848 134.99722 104.60372 1.000 78.84784 273 ALA B CA 1
ATOM 8082 C C . ALA B 1 275 ? 25.83959 134.68495 105.05089 1.000 82.76630 273 ALA B C 1
ATOM 8083 O O . ALA B 1 275 ? 26.27616 133.52959 104.97026 1.000 80.16013 273 ALA B O 1
ATOM 8085 N N . THR B 1 276 ? 26.56379 135.69361 105.54453 1.000 80.95354 274 THR B N 1
ATOM 8086 C CA . THR B 1 276 ? 27.93590 135.48029 105.99194 1.000 72.11985 274 THR B CA 1
ATOM 8087 C C . THR B 1 276 ? 27.99530 134.50128 107.15752 1.000 77.32752 274 THR B C 1
ATOM 8088 O O . THR B 1 276 ? 28.84412 133.60462 107.17494 1.000 80.59693 274 THR B O 1
ATOM 8092 N N . ALA B 1 277 ? 27.10203 134.65414 108.14082 1.000 74.13816 275 ALA B N 1
ATOM 8093 C CA . ALA B 1 277 ? 27.12456 133.77450 109.30813 1.000 75.21119 275 ALA B CA 1
ATOM 8094 C C . ALA B 1 277 ? 26.73106 132.34870 108.93853 1.000 78.43224 275 ALA B C 1
ATOM 8095 O O . ALA B 1 277 ? 27.33634 131.37852 109.42412 1.000 79.55050 275 ALA B O 1
ATOM 8097 N N . GLU B 1 278 ? 25.70381 132.20294 108.09712 1.000 81.80476 276 GLU B N 1
ATOM 8098 C CA . GLU B 1 278 ? 25.29733 130.87618 107.64859 1.000 81.58532 276 GLU B CA 1
ATOM 8099 C C . GLU B 1 278 ? 26.42337 130.19596 106.87763 1.000 77.14924 276 GLU B C 1
ATOM 8100 O O . GLU B 1 278 ? 26.68280 128.99979 107.06464 1.000 77.14577 276 GLU B O 1
ATOM 8106 N N . VAL B 1 279 ? 27.12767 130.95508 106.03330 1.000 72.72204 277 VAL B N 1
ATOM 8107 C CA . VAL B 1 279 ? 28.26073 130.40359 105.29786 1.000 67.22882 277 VAL B CA 1
ATOM 8108 C C . VAL B 1 279 ? 29.37974 130.00964 106.25045 1.000 67.95055 277 VAL B C 1
ATOM 8109 O O . VAL B 1 279 ? 29.99595 128.94835 106.09777 1.000 67.07652 277 VAL B O 1
ATOM 8113 N N . ASN B 1 280 ? 29.66342 130.85665 107.24247 1.000 68.42642 278 ASN B N 1
ATOM 8114 C CA . ASN B 1 280 ? 30.68386 130.53572 108.23363 1.000 65.44439 278 ASN B CA 1
ATOM 8115 C C . ASN B 1 280 ? 30.39446 129.20270 108.90648 1.000 72.85652 278 ASN B C 1
ATOM 8116 O O . ASN B 1 280 ? 31.26545 128.32969 108.98099 1.000 80.45409 278 ASN B O 1
ATOM 8121 N N . GLU B 1 281 ? 29.15908 129.00691 109.36751 1.000 72.22818 279 GLU B N 1
ATOM 8122 C CA . GLU B 1 281 ? 28.87555 127.78613 110.11714 1.000 73.44139 279 GLU B CA 1
ATOM 8123 C C . GLU B 1 281 ? 28.79797 126.56337 109.20253 1.000 74.07164 279 GLU B C 1
ATOM 8124 O O . GLU B 1 281 ? 29.24085 125.47070 109.58557 1.000 76.25160 279 GLU B O 1
ATOM 8130 N N . LEU B 1 282 ? 28.28364 126.72642 107.97786 1.000 68.85614 280 LEU B N 1
ATOM 8131 C CA . LEU B 1 282 ? 28.24840 125.60680 107.03808 1.000 67.22217 280 LEU B CA 1
ATOM 8132 C C . LEU B 1 282 ? 29.65886 125.16020 106.65457 1.000 71.86379 280 LEU B C 1
ATOM 8133 O O . LEU B 1 282 ? 29.98802 123.96353 106.70360 1.000 73.57792 280 LEU B O 1
ATOM 8138 N N . ALA B 1 283 ? 30.50714 126.11228 106.25600 1.000 66.66152 281 ALA B N 1
ATOM 8139 C CA . ALA B 1 283 ? 31.88839 125.78245 105.93384 1.000 65.42609 281 ALA B CA 1
ATOM 8140 C C . ALA B 1 283 ? 32.63733 125.24046 107.14467 1.000 65.83096 281 ALA B C 1
ATOM 8141 O O . ALA B 1 283 ? 33.53342 124.40707 106.98826 1.000 67.44205 281 ALA B O 1
ATOM 8143 N N . LYS B 1 284 ? 32.27941 125.68040 108.35527 1.000 64.39383 282 LYS B N 1
ATOM 8144 C CA . LYS B 1 284 ? 32.86208 125.09586 109.55852 1.000 67.79726 282 LYS B CA 1
ATOM 8145 C C . LYS B 1 284 ? 32.51998 123.61426 109.66010 1.000 73.93543 282 LYS B C 1
ATOM 8146 O O . LYS B 1 284 ? 33.40314 122.76951 109.86387 1.000 65.61123 282 LYS B O 1
ATOM 8152 N N . GLU B 1 285 ? 31.23110 123.28201 109.52051 1.000 74.34991 283 GLU B N 1
ATOM 8153 C CA . GLU B 1 285 ? 30.81309 121.88633 109.62189 1.000 67.04143 283 GLU B CA 1
ATOM 8154 C C . GLU B 1 285 ? 31.44774 121.02528 108.54036 1.000 67.74805 283 GLU B C 1
ATOM 8155 O O . GLU B 1 285 ? 31.67924 119.83157 108.75808 1.000 75.60164 283 GLU B O 1
ATOM 8161 N N . PHE B 1 286 ? 31.74005 121.60023 107.37384 1.000 72.40225 284 PHE B N 1
ATOM 8162 C CA . PHE B 1 286 ? 32.37426 120.78603 106.33725 1.000 67.33151 284 PHE B CA 1
ATOM 8163 C C . PHE B 1 286 ? 33.87993 120.65286 106.54270 1.000 66.83120 284 PHE B C 1
ATOM 8164 O O . PHE B 1 286 ? 34.43742 119.56937 106.33840 1.000 60.23870 284 PHE B O 1
ATOM 8172 N N . LEU B 1 287 ? 34.55173 121.73433 106.95170 1.000 68.75027 285 LEU B N 1
ATOM 8173 C CA . LEU B 1 287 ? 36.00269 121.70832 107.09395 1.000 64.63186 285 LEU B CA 1
ATOM 8174 C C . LEU B 1 287 ? 36.44141 120.94013 108.33225 1.000 71.75037 285 LEU B C 1
ATOM 8175 O O . LEU B 1 287 ? 37.52102 120.33651 108.32949 1.000 69.71508 285 LEU B O 1
ATOM 8180 N N . LYS B 1 288 ? 35.62605 120.94066 109.39327 1.000 73.88819 286 LYS B N 1
ATOM 8181 C CA . LYS B 1 288 ? 35.98518 12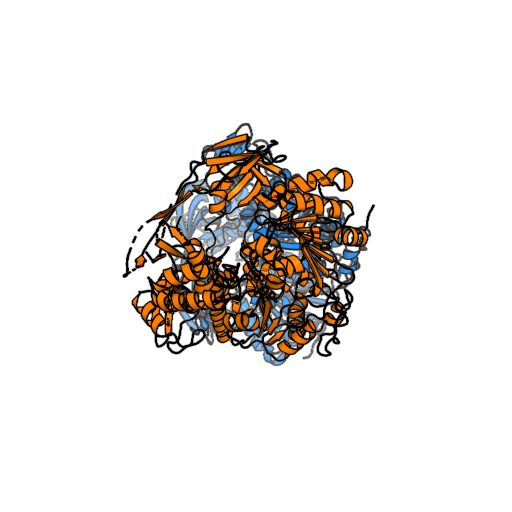0.18761 110.58976 1.000 69.05610 286 LYS B CA 1
ATOM 8182 C C . LYS B 1 288 ? 36.08404 118.69777 110.29532 1.000 71.01125 286 LYS B C 1
ATOM 8183 O O . LYS B 1 288 ? 36.84414 117.98416 110.95740 1.000 73.62878 286 LYS B O 1
ATOM 8189 N N . ASN B 1 289 ? 35.34171 118.21582 109.29780 1.000 75.93536 287 ASN B N 1
ATOM 8190 C CA . ASN B 1 289 ? 35.37383 116.82028 108.88524 1.000 73.43403 287 ASN B CA 1
ATOM 8191 C C . ASN B 1 289 ? 36.36620 116.55982 107.75860 1.000 73.70761 287 ASN B C 1
ATOM 8192 O O . ASN B 1 289 ? 36.22067 115.56091 107.04523 1.000 80.01285 287 ASN B O 1
ATOM 8197 N N . LYS B 1 290 ? 37.35238 117.44084 107.57174 1.000 68.52330 288 LYS B N 1
ATOM 8198 C CA . LYS B 1 290 ? 38.39601 117.26172 106.55989 1.000 67.07018 288 LYS B CA 1
ATOM 8199 C C . LYS B 1 290 ? 37.79865 117.09166 105.16218 1.000 69.09435 288 LYS B C 1
ATOM 8200 O O . LYS B 1 290 ? 38.20146 116.21632 104.39294 1.000 69.46606 288 LYS B O 1
ATOM 8206 N N . VAL B 1 291 ? 36.83280 117.94903 104.83388 1.000 72.96745 289 VAL B N 1
ATOM 8207 C CA . VAL B 1 291 ? 36.19767 117.98181 103.51797 1.000 69.43589 289 VAL B CA 1
ATOM 8208 C C . VAL B 1 291 ? 36.72530 119.20642 102.78201 1.000 72.12576 289 VAL B C 1
ATOM 8209 O O . VAL B 1 291 ? 36.63142 120.33341 103.28610 1.000 71.76386 289 VAL B O 1
ATOM 8213 N N . GLN B 1 292 ? 37.26976 118.99256 101.58844 1.000 70.13107 290 GLN B N 1
ATOM 8214 C CA . GLN B 1 292 ? 37.94462 120.07043 100.88000 1.000 66.30906 290 GLN B CA 1
ATOM 8215 C C . GLN B 1 292 ? 36.88834 121.02920 100.34822 1.000 64.62031 290 GLN B C 1
ATOM 8216 O O . GLN B 1 292 ? 36.01085 120.62161 99.58277 1.000 67.43760 290 GLN B O 1
ATOM 8222 N N . THR B 1 293 ? 36.95593 122.29570 100.75671 1.000 60.84663 291 THR B N 1
ATOM 8223 C CA . THR B 1 293 ? 35.87011 123.23567 100.50939 1.000 61.23091 291 THR B CA 1
ATOM 8224 C C . THR B 1 293 ? 36.40645 124.56788 100.00478 1.000 57.67114 291 THR B C 1
ATOM 8225 O O . THR B 1 293 ? 37.42132 125.06741 100.49606 1.000 56.43760 291 THR B O 1
ATOM 8229 N N . ILE B 1 294 ? 35.71874 125.13480 99.01709 1.000 55.33076 292 ILE B N 1
ATOM 8230 C CA . ILE B 1 294 ? 35.98166 126.48189 98.52937 1.000 55.25730 292 ILE B CA 1
ATOM 8231 C C . ILE B 1 294 ? 34.79555 127.35643 98.89558 1.000 59.27564 292 ILE B C 1
ATOM 8232 O O . ILE B 1 294 ? 33.64439 126.90310 98.87124 1.000 63.17848 292 ILE B O 1
ATOM 8237 N N . VAL B 1 295 ? 35.07625 128.60423 99.25484 1.000 55.96845 293 VAL B N 1
ATOM 8238 C CA . VAL B 1 295 ? 34.04264 129.56429 99.61116 1.000 57.18626 293 VAL B CA 1
ATOM 8239 C C . VAL B 1 295 ? 34.29039 130.82084 98.79278 1.000 55.84483 293 VAL B C 1
ATOM 8240 O O . VAL B 1 295 ? 35.33429 131.46612 98.94328 1.000 57.63263 293 VAL B O 1
ATOM 8244 N N . PHE B 1 296 ? 33.35685 131.14320 97.90133 1.000 55.87050 294 PHE B N 1
ATOM 8245 C CA . PHE B 1 296 ? 33.39709 132.37766 97.13181 1.000 52.50174 294 PHE B CA 1
ATOM 8246 C C . PHE B 1 296 ? 32.62891 133.46559 97.87254 1.000 52.80633 294 PHE B C 1
ATOM 8247 O O . PHE B 1 296 ? 31.56847 133.20800 98.44512 1.000 54.22689 294 PHE B O 1
ATOM 8255 N N . ALA B 1 297 ? 33.15846 134.68591 97.84829 1.000 53.94587 295 ALA B N 1
ATOM 8256 C CA . ALA B 1 297 ? 32.48005 135.83728 98.42821 1.000 52.91153 295 ALA B CA 1
ATOM 8257 C C . ALA B 1 297 ? 32.50767 137.00436 97.44976 1.000 57.65007 295 ALA B C 1
ATOM 8258 O O . ALA B 1 297 ? 33.29154 137.02910 96.49933 1.000 62.40977 295 ALA B O 1
ATOM 8260 N N . ARG B 1 298 ? 31.65534 137.99540 97.71681 1.000 67.04339 296 ARG B N 1
ATOM 8261 C CA . ARG B 1 298 ? 31.34965 139.03110 96.73521 1.000 71.48831 296 ARG B CA 1
ATOM 8262 C C . ARG B 1 298 ? 32.41165 140.12052 96.66434 1.000 68.99776 296 ARG B C 1
ATOM 8263 O O . ARG B 1 298 ? 32.52144 140.78875 95.63008 1.000 74.57789 296 ARG B O 1
ATOM 8271 N N . SER B 1 299 ? 33.19610 140.30516 97.72711 1.000 73.49888 297 SER B N 1
ATOM 8272 C CA . SER B 1 299 ? 34.17245 141.38516 97.80504 1.000 66.49237 297 SER B CA 1
ATOM 8273 C C . SER B 1 299 ? 35.39595 140.91686 98.57895 1.000 62.66246 297 SER B C 1
ATOM 8274 O O . SER B 1 299 ? 35.34762 139.92887 99.31449 1.000 65.07445 297 SER B O 1
ATOM 8277 N N . ARG B 1 300 ? 36.48976 141.67052 98.43818 1.000 62.95945 298 ARG B N 1
ATOM 8278 C CA . ARG B 1 300 ? 37.71866 141.32722 99.14920 1.000 60.71039 298 ARG B CA 1
ATOM 8279 C C . ARG B 1 300 ? 37.52897 141.43271 100.65739 1.000 63.74890 298 ARG B C 1
ATOM 8280 O O . ARG B 1 300 ? 37.99371 140.57000 101.41806 1.000 65.20561 298 ARG B O 1
ATOM 8288 N N . VAL B 1 301 ? 36.86501 142.49890 101.10846 1.000 63.81033 299 VAL B N 1
ATOM 8289 C CA . VAL B 1 301 ? 36.65452 142.69440 102.53824 1.000 64.59644 299 VAL B CA 1
ATOM 8290 C C . VAL B 1 301 ? 35.84037 141.54315 103.11007 1.000 64.98062 299 VAL B C 1
ATOM 8291 O O . VAL B 1 301 ? 36.15129 141.00961 104.18397 1.000 64.78413 299 VAL B O 1
ATOM 8295 N N . ARG B 1 302 ? 34.79848 141.12510 102.39033 1.000 66.25934 300 ARG B N 1
ATOM 8296 C CA . ARG B 1 302 ? 33.96366 140.04227 102.88870 1.000 66.24209 300 ARG B CA 1
ATOM 8297 C C . ARG B 1 302 ? 34.71880 138.71824 102.85098 1.000 58.83498 300 ARG B C 1
ATOM 8298 O O . ARG B 1 302 ? 34.51402 137.86111 103.71759 1.000 57.83781 300 ARG B O 1
ATOM 8306 N N . VAL B 1 303 ? 35.63137 138.56045 101.88922 1.000 61.00774 301 VAL B N 1
ATOM 8307 C CA . VAL B 1 303 ? 36.50998 137.39140 101.86578 1.000 61.32610 301 VAL B CA 1
ATOM 8308 C C . VAL B 1 303 ? 37.35116 137.33412 103.13521 1.000 64.11842 301 VAL B C 1
ATOM 8309 O O . VAL B 1 303 ? 37.46390 136.28441 103.77869 1.000 62.23276 301 VAL B O 1
ATOM 8313 N N . GLU B 1 304 ? 37.96106 138.46223 103.51154 1.000 63.99788 302 GLU B N 1
ATOM 8314 C CA . GLU B 1 304 ? 38.78508 138.47309 104.71777 1.000 60.42879 302 GLU B CA 1
ATOM 8315 C C . GLU B 1 304 ? 37.94548 138.22968 105.96562 1.000 63.12568 302 GLU B C 1
ATOM 8316 O O . GLU B 1 304 ? 38.38467 137.53347 106.89189 1.000 67.60273 302 GLU B O 1
ATOM 8322 N N . ILE B 1 305 ? 36.73140 138.78624 106.00148 1.000 61.51650 303 ILE B N 1
ATOM 8323 C CA . ILE B 1 305 ? 35.84230 138.56835 107.14186 1.000 66.34261 303 ILE B CA 1
ATOM 8324 C C . ILE B 1 305 ? 35.52598 137.08551 107.28918 1.000 66.77265 303 ILE B C 1
ATOM 8325 O O . ILE B 1 305 ? 35.62870 136.50926 108.38262 1.000 70.48850 303 ILE B O 1
ATOM 8330 N N . ILE B 1 306 ? 35.13445 136.44743 106.18370 1.000 64.18320 304 ILE B N 1
ATOM 8331 C CA . ILE B 1 306 ? 34.76290 135.03931 106.23059 1.000 63.67210 304 ILE B CA 1
ATOM 8332 C C . ILE B 1 306 ? 35.97254 134.17537 106.56147 1.000 70.10026 304 ILE B C 1
ATOM 8333 O O . ILE B 1 306 ? 35.85946 133.19768 107.30978 1.000 72.76169 304 ILE B O 1
ATOM 8338 N N . LEU B 1 307 ? 37.14883 134.52341 106.02666 1.000 64.58116 305 LEU B N 1
ATOM 8339 C CA . LEU B 1 307 ? 38.36691 133.80499 106.38840 1.000 62.59793 305 LEU B CA 1
ATOM 8340 C C . LEU B 1 307 ? 38.59418 133.85196 107.89034 1.000 72.56942 305 LEU B C 1
ATOM 8341 O O . LEU B 1 307 ? 38.87579 132.82366 108.51813 1.000 74.45505 305 LEU B O 1
ATOM 8346 N N . SER B 1 308 ? 38.52291 135.05187 108.47563 1.000 75.67189 306 SER B N 1
ATOM 8347 C CA . SER B 1 308 ? 38.75932 135.19205 109.90959 1.000 77.70076 306 SER B CA 1
ATOM 8348 C C . SER B 1 308 ? 37.75919 134.36878 110.71535 1.000 78.24932 306 SER B C 1
ATOM 8349 O O . SER B 1 308 ? 38.14074 133.62414 111.62952 1.000 77.09851 306 SER B O 1
ATOM 8352 N N . HIS B 1 309 ? 36.46929 134.48376 110.38177 1.000 74.01754 307 HIS B N 1
ATOM 8353 C CA . HIS B 1 309 ? 35.44828 133.76083 111.13766 1.000 75.22400 307 HIS B CA 1
ATOM 8354 C C . HIS B 1 309 ? 35.63378 132.25365 111.01898 1.000 79.40415 307 HIS B C 1
ATOM 8355 O O . HIS B 1 309 ? 35.48660 131.52208 112.00703 1.000 82.95333 307 HIS B O 1
ATOM 8362 N N . ILE B 1 310 ? 35.93710 131.76948 109.81320 1.000 78.22503 308 ILE B N 1
ATOM 8363 C CA . ILE B 1 310 ? 36.11570 130.33797 109.59813 1.000 73.68764 308 ILE B CA 1
ATOM 8364 C C . ILE B 1 310 ? 37.33212 129.82892 110.36243 1.000 76.47142 308 ILE B C 1
ATOM 8365 O O . ILE B 1 310 ? 37.28002 128.77750 111.01100 1.000 79.23975 308 ILE B O 1
ATOM 8370 N N . GLN B 1 311 ? 38.45474 130.54670 110.28241 1.000 77.13228 309 GLN B N 1
ATOM 8371 C CA . GLN B 1 311 ? 39.62512 130.11695 111.03856 1.000 78.36352 309 GLN B CA 1
ATOM 8372 C C . GLN B 1 311 ? 39.33166 130.08852 112.53153 1.000 85.22959 309 GLN B C 1
ATOM 8373 O O . GLN B 1 311 ? 39.77365 129.17615 113.23649 1.000 90.82485 309 GLN B O 1
ATOM 8379 N N . GLU B 1 312 ? 38.57719 131.06681 113.03599 1.000 89.34089 310 GLU B N 1
ATOM 8380 C CA . GLU B 1 312 ? 38.24239 131.05233 114.45779 1.000 93.19905 310 GLU B CA 1
ATOM 8381 C C . GLU B 1 312 ? 37.38132 129.84188 114.81270 1.000 91.06245 310 GLU B C 1
ATOM 8382 O O . GLU B 1 312 ? 37.65924 129.13360 115.78743 1.000 94.08055 310 GLU B O 1
ATOM 8388 N N . LEU B 1 313 ? 36.34223 129.57382 114.02085 1.000 90.00321 311 LEU B N 1
ATOM 8389 C CA . LEU B 1 313 ? 35.41600 128.49272 114.34274 1.000 85.53768 311 LEU B CA 1
ATOM 8390 C C . LEU B 1 313 ? 35.92100 127.11756 113.92139 1.000 78.88745 311 LEU B C 1
ATOM 8391 O O . LEU B 1 313 ? 35.21224 126.12820 114.13302 1.000 75.11582 311 LEU B O 1
ATOM 8396 N N . VAL B 1 314 ? 37.11117 127.02487 113.33385 1.000 86.17285 312 VAL B N 1
ATOM 8397 C CA . VAL B 1 314 ? 37.64647 125.73953 112.90309 1.000 87.37037 312 VAL B CA 1
ATOM 8398 C C . VAL B 1 314 ? 39.00308 125.40651 113.51852 1.000 91.58066 312 VAL B C 1
ATOM 8399 O O . VAL B 1 314 ? 39.31084 124.21420 113.68409 1.000 95.49267 312 VAL B O 1
ATOM 8403 N N . LYS B 1 315 ? 39.79423 126.39848 113.94201 1.000 93.56762 313 LYS B N 1
ATOM 8404 C CA . LYS B 1 315 ? 41.17013 126.16299 114.37793 1.000 96.46833 313 LYS B CA 1
ATOM 8405 C C . LYS B 1 315 ? 41.27463 125.20535 115.55919 1.000 94.44892 313 LYS B C 1
ATOM 8406 O O . LYS B 1 315 ? 42.33625 124.60288 115.75957 1.000 86.10028 313 LYS B O 1
ATOM 8412 N N . LYS B 1 316 ? 40.20404 125.03989 116.33783 1.000 95.39503 314 LYS B N 1
ATOM 8413 C CA . LYS B 1 316 ? 40.26275 124.11955 117.46730 1.000 99.05915 314 LYS B CA 1
ATOM 8414 C C . LYS B 1 316 ? 40.47912 122.68331 117.00404 1.000 102.17546 314 LYS B C 1
ATOM 8415 O O . LYS B 1 316 ? 41.15841 121.90741 117.68554 1.000 101.01334 314 LYS B O 1
ATOM 8421 N N . GLU B 1 317 ? 39.93444 122.31928 115.84216 1.000 109.47682 315 GLU B N 1
ATOM 8422 C CA . GLU B 1 317 ? 40.01901 120.96029 115.32005 1.000 106.35321 315 GLU B CA 1
ATOM 8423 C C . GLU B 1 317 ? 40.99008 120.79047 114.15737 1.000 100.47125 315 GLU B C 1
ATOM 8424 O O . GLU B 1 317 ? 41.63342 119.74314 114.05850 1.000 101.44253 315 GLU B O 1
ATOM 8430 N N . ILE B 1 318 ? 41.12914 121.79157 113.29036 1.000 98.57184 316 ILE B N 1
ATOM 8431 C CA . ILE B 1 318 ? 41.89810 121.66638 112.06078 1.000 93.87724 316 ILE B CA 1
ATOM 8432 C C . ILE B 1 318 ? 43.21329 122.43632 112.12798 1.000 98.75833 316 ILE B C 1
ATOM 8433 O O . ILE B 1 318 ? 44.23589 121.96508 111.62505 1.000 94.58393 316 ILE B O 1
ATOM 8438 N N . GLY B 1 319 ? 43.20547 123.62891 112.70444 1.000 96.37284 317 GLY B N 1
ATOM 8439 C CA . GLY B 1 319 ? 44.40448 124.43237 112.82196 1.000 94.17678 317 GLY B CA 1
ATOM 8440 C C . GLY B 1 319 ? 44.29363 125.72450 112.04302 1.000 101.84003 317 GLY B C 1
ATOM 8441 O O . GLY B 1 319 ? 43.21876 126.12435 111.58606 1.000 101.56256 317 GLY B O 1
ATOM 8442 N N . THR B 1 320 ? 45.43979 126.38445 111.88612 1.000 107.47510 318 THR B N 1
ATOM 8443 C CA . THR B 1 320 ? 45.50847 127.69262 111.24794 1.000 108.61865 318 THR B CA 1
ATOM 8444 C C . THR B 1 320 ? 45.89446 127.59990 109.77985 1.000 104.49756 318 THR B C 1
ATOM 8445 O O . THR B 1 320 ? 45.22883 128.19267 108.92559 1.000 100.52567 318 THR B O 1
ATOM 8449 N N . LYS B 1 321 ? 46.95533 126.85466 109.46897 1.000 100.00296 319 LYS B N 1
ATOM 8450 C CA . LYS B 1 321 ? 47.54721 126.87369 108.14172 1.000 97.70177 319 LYS B CA 1
ATOM 8451 C C . LYS B 1 321 ? 46.86651 125.91749 107.17568 1.000 98.04327 319 LYS B C 1
ATOM 8452 O O . LYS B 1 321 ? 47.45426 125.57475 106.14495 1.000 99.66760 319 LYS B O 1
ATOM 8458 N N . SER B 1 322 ? 45.63336 125.50576 107.46581 1.000 101.01327 320 SER B N 1
ATOM 8459 C CA . SER B 1 322 ? 44.88888 124.62817 106.57392 1.000 95.13746 320 SER B CA 1
ATOM 8460 C C . SER B 1 322 ? 43.79483 125.35913 105.81290 1.000 82.20544 320 SER B C 1
ATOM 8461 O O . SER B 1 322 ? 43.39450 124.90318 104.73657 1.000 79.43669 320 SER B O 1
ATOM 8464 N N . ILE B 1 323 ? 43.31689 126.47934 106.34136 1.000 79.76909 321 ILE B N 1
ATOM 8465 C CA . ILE B 1 323 ? 42.33069 127.31966 105.67924 1.000 71.98688 321 ILE B CA 1
ATOM 8466 C C . ILE B 1 323 ? 43.05657 128.58482 105.26365 1.000 70.52944 321 ILE B C 1
ATOM 8467 O O . ILE B 1 323 ? 43.67148 129.25790 106.09943 1.000 74.42865 321 ILE B O 1
ATOM 8472 N N . ARG B 1 324 ? 43.00896 128.89209 103.97178 1.000 68.02067 322 ARG B N 1
ATOM 8473 C CA . ARG B 1 324 ? 43.71117 130.03344 103.41203 1.000 62.55666 322 ARG B CA 1
ATOM 8474 C C . ARG B 1 324 ? 42.74733 130.88752 102.60059 1.000 61.34306 322 ARG B C 1
ATOM 8475 O O . ARG B 1 324 ? 41.60730 130.50004 102.33440 1.000 60.67990 322 ARG B O 1
ATOM 8483 N N . GLY B 1 325 ? 43.21671 132.07448 102.21716 1.000 56.66104 323 GLY B N 1
ATOM 8484 C CA . GLY B 1 325 ? 42.46224 132.97633 101.38155 1.000 48.02030 323 GLY B CA 1
ATOM 8485 C C . GLY B 1 325 ? 43.00314 133.02459 99.96340 1.000 53.80636 323 GLY B C 1
ATOM 8486 O O . GLY B 1 325 ? 43.97608 132.36595 99.60559 1.000 53.31217 323 GLY B O 1
ATOM 8487 N N . TYR B 1 326 ? 42.32800 133.82474 99.14419 1.000 55.95705 324 TYR B N 1
ATOM 8488 C CA . TYR B 1 326 ? 42.79032 134.05352 97.77858 1.000 53.37875 324 TYR B CA 1
ATOM 8489 C C . TYR B 1 326 ? 42.23380 135.38278 97.30479 1.000 51.17049 324 TYR B C 1
ATOM 8490 O O . TYR B 1 326 ? 41.01217 135.55205 97.24293 1.000 52.77213 324 TYR B O 1
ATOM 8499 N N . ARG B 1 327 ? 43.12787 136.31552 96.97647 1.000 52.84637 325 ARG B N 1
ATOM 8500 C CA . ARG B 1 327 ? 42.76488 137.59007 96.37498 1.000 56.35768 325 ARG B CA 1
ATOM 8501 C C . ARG B 1 327 ? 43.87732 138.00708 95.43035 1.000 55.29570 325 ARG B C 1
ATOM 8502 O O . ARG B 1 327 ? 45.02800 137.59321 95.58188 1.000 68.14741 325 ARG B O 1
ATOM 8510 N N . GLY B 1 328 ? 43.51991 138.83209 94.44470 1.000 57.05161 326 GLY B N 1
ATOM 8511 C CA . GLY B 1 328 ? 44.50113 139.27344 93.46523 1.000 66.95972 326 GLY B CA 1
ATOM 8512 C C . GLY B 1 328 ? 45.58140 140.15418 94.06364 1.000 66.61645 326 GLY B C 1
ATOM 8513 O O . GLY B 1 328 ? 46.70127 140.21657 93.54270 1.000 65.60575 326 GLY B O 1
ATOM 8514 N N . GLY B 1 329 ? 45.26140 140.85369 95.15285 1.000 61.66335 327 GLY B N 1
ATOM 8515 C CA . GLY B 1 329 ? 46.23154 141.68780 95.83251 1.000 64.76287 327 GLY B CA 1
ATOM 8516 C C . GLY B 1 329 ? 47.32692 140.92135 96.53929 1.000 61.54209 327 GLY B C 1
ATOM 8517 O O . GLY B 1 329 ? 48.27611 141.54461 97.02711 1.000 64.28649 327 GLY B O 1
ATOM 8518 N N . TYR B 1 330 ? 47.21505 139.59775 96.61623 1.000 54.52685 328 TYR B N 1
ATOM 8519 C CA . TYR B 1 330 ? 48.24269 138.80372 97.26483 1.000 55.50901 328 TYR B CA 1
ATOM 8520 C C . TYR B 1 330 ? 49.51360 138.79680 96.42161 1.000 62.15081 328 TYR B C 1
ATOM 8521 O O . TYR B 1 330 ? 49.49382 139.05573 95.21345 1.000 66.09263 328 TYR B O 1
ATOM 8530 N N . LEU B 1 331 ? 50.63152 138.49029 97.07671 1.000 60.97557 329 LEU B N 1
ATOM 8531 C CA . LEU B 1 331 ? 51.89745 138.41431 96.37101 1.000 55.88889 329 LEU B CA 1
ATOM 8532 C C . LEU B 1 331 ? 51.89665 137.21717 95.42485 1.000 54.29534 329 LEU B C 1
ATOM 8533 O O . LEU B 1 331 ? 51.23331 136.21031 95.68704 1.000 54.52399 329 LEU B O 1
ATOM 8538 N N . PRO B 1 332 ? 52.64676 137.29706 94.32786 1.000 52.97077 330 PRO B N 1
ATOM 8539 C CA . PRO B 1 332 ? 52.73162 136.16122 93.40347 1.000 55.83168 330 PRO B CA 1
ATOM 8540 C C . PRO B 1 332 ? 53.11803 134.86663 94.09681 1.000 59.35043 330 PRO B C 1
ATOM 8541 O O . PRO B 1 332 ? 52.33763 133.91621 94.04885 1.000 57.41386 330 PRO B O 1
ATOM 8545 N N . LYS B 1 333 ? 54.29388 134.81751 94.73707 1.000 63.38235 331 LYS B N 1
ATOM 8546 C CA . LYS B 1 333 ? 54.71624 133.61228 95.45055 1.000 63.04940 331 LYS B CA 1
ATOM 8547 C C . LYS B 1 333 ? 53.61509 133.10181 96.36773 1.000 57.89392 331 LYS B C 1
ATOM 8548 O O . LYS B 1 333 ? 53.36963 131.89333 96.45827 1.000 54.96018 331 LYS B O 1
ATOM 8554 N N . GLU B 1 334 ? 52.92191 134.02264 97.02851 1.000 60.01161 332 GLU B N 1
ATOM 8555 C CA . GLU B 1 334 ? 51.94264 133.66364 98.04299 1.000 62.42405 332 GLU B CA 1
ATOM 8556 C C . GLU B 1 334 ? 50.73583 132.96578 97.41646 1.000 57.28548 332 GLU B C 1
ATOM 8557 O O . GLU B 1 334 ? 50.30889 131.89663 97.87376 1.000 64.82069 332 GLU B O 1
ATOM 8563 N N . ARG B 1 335 ? 50.20401 133.51656 96.33027 1.000 53.82818 333 ARG B N 1
ATOM 8564 C CA . ARG B 1 335 ? 49.04469 132.87829 95.72387 1.000 59.86173 333 ARG B CA 1
ATOM 8565 C C . ARG B 1 335 ? 49.42046 131.69544 94.83674 1.000 59.46130 333 ARG B C 1
ATOM 8566 O O . ARG B 1 335 ? 48.60296 130.78205 94.67527 1.000 59.34136 333 ARG B O 1
ATOM 8574 N N . ARG B 1 336 ? 50.65500 131.64075 94.32450 1.000 57.92454 334 ARG B N 1
ATOM 8575 C CA . ARG B 1 336 ? 51.12139 130.40369 93.70451 1.000 55.48910 334 ARG B CA 1
ATOM 8576 C C . ARG B 1 336 ? 51.17548 129.28244 94.72885 1.000 62.34226 334 ARG B C 1
ATOM 8577 O O . ARG B 1 336 ? 50.78249 128.14835 94.43659 1.000 61.42707 334 ARG B O 1
ATOM 8585 N N . GLU B 1 337 ? 51.67047 129.58030 95.93658 1.000 67.42554 335 GLU B N 1
ATOM 8586 C CA . GLU B 1 337 ? 51.68736 128.57832 96.99606 1.000 61.26583 335 GLU B CA 1
ATOM 8587 C C . GLU B 1 337 ? 50.27827 128.15017 97.36863 1.000 60.91943 335 GLU B C 1
ATOM 8588 O O . GLU B 1 337 ? 50.02875 126.96517 97.61181 1.000 67.46926 335 GLU B O 1
ATOM 8594 N N . ILE B 1 338 ? 49.33986 129.09639 97.41302 1.000 58.92248 336 ILE B N 1
ATOM 8595 C CA . ILE B 1 338 ? 47.95496 128.71942 97.68879 1.000 61.07977 336 ILE B CA 1
ATOM 8596 C C . ILE B 1 338 ? 47.42725 127.78149 96.60299 1.000 64.69767 336 ILE B C 1
ATOM 8597 O O . ILE B 1 338 ? 46.76868 126.77332 96.89854 1.000 61.90756 336 ILE B O 1
ATOM 8602 N N . GLU B 1 339 ? 47.71072 128.09271 95.33255 1.000 61.72591 337 GLU B N 1
ATOM 8603 C CA . GLU B 1 339 ? 47.25519 127.24027 94.23524 1.000 56.14179 337 GLU B CA 1
ATOM 8604 C C . GLU B 1 339 ? 47.85458 125.84634 94.34046 1.000 59.48500 337 GLU B C 1
ATOM 8605 O O . GLU B 1 339 ? 47.15499 124.83806 94.18913 1.000 60.00634 337 GLU B O 1
ATOM 8611 N N . ARG B 1 340 ? 49.16284 125.77839 94.58293 1.000 65.13031 338 ARG B N 1
ATOM 8612 C CA . ARG B 1 340 ? 49.84787 124.49792 94.71489 1.000 63.78840 338 ARG B CA 1
ATOM 8613 C C . ARG B 1 340 ? 49.25602 123.68490 95.85667 1.000 60.07020 338 ARG B C 1
ATOM 8614 O O . ARG B 1 340 ? 49.02005 122.48144 95.71408 1.000 56.21551 338 ARG B O 1
ATOM 8622 N N . GLY B 1 341 ? 49.00218 124.33035 96.99578 1.000 62.53614 339 GLY B N 1
ATOM 8623 C CA . GLY B 1 341 ? 48.44676 123.61789 98.13172 1.000 63.35127 339 GLY B CA 1
ATOM 8624 C C . GLY B 1 341 ? 47.05108 123.08825 97.87083 1.000 61.17093 339 GLY B C 1
ATOM 8625 O O . GLY B 1 341 ? 46.73265 121.95286 98.23290 1.000 62.44802 339 GLY B O 1
ATOM 8626 N N . LEU B 1 342 ? 46.19279 123.90438 97.25409 1.000 64.78208 340 LEU B N 1
ATOM 8627 C CA . LEU B 1 342 ? 44.86430 123.42131 96.88919 1.000 57.94220 340 LEU B CA 1
ATOM 8628 C C . LEU B 1 342 ? 44.96240 122.25065 95.91993 1.000 63.30934 340 LEU B C 1
ATOM 8629 O O . LEU B 1 342 ? 44.21657 121.26874 96.03451 1.000 61.84509 340 LEU B O 1
ATOM 8634 N N . ARG B 1 343 ? 45.92761 122.31322 94.99977 1.000 65.90453 341 ARG B N 1
ATOM 8635 C CA . ARG B 1 343 ? 46.07564 121.28184 93.98148 1.000 56.96237 341 ARG B CA 1
ATOM 8636 C C . ARG B 1 343 ? 46.49248 119.95614 94.60391 1.000 56.06475 341 ARG B C 1
ATOM 8637 O O . ARG B 1 343 ? 45.83400 118.93182 94.39861 1.000 55.17629 341 ARG B O 1
ATOM 8645 N N . GLU B 1 344 ? 47.58089 119.96230 95.38276 1.000 66.23176 342 GLU B N 1
ATOM 8646 C CA . GLU B 1 344 ? 48.09763 118.73914 95.99343 1.000 60.76024 342 GLU B CA 1
ATOM 8647 C C . GLU B 1 344 ? 47.15243 118.15742 97.03714 1.000 57.80060 342 GLU B C 1
ATOM 8648 O O . GLU B 1 344 ? 47.24605 116.96433 97.34184 1.000 63.62534 342 GLU B O 1
ATOM 8654 N N . GLY B 1 345 ? 46.28085 118.97282 97.62213 1.000 59.83176 343 GLY B N 1
ATOM 8655 C CA . GLY B 1 345 ? 45.31801 118.49516 98.58867 1.000 64.60755 343 GLY B CA 1
ATOM 8656 C C . GLY B 1 345 ? 45.66564 118.76045 100.03643 1.000 63.51949 343 GLY B C 1
ATOM 8657 O O . GLY B 1 345 ? 44.87158 118.40908 100.91793 1.000 62.76866 343 GLY B O 1
ATOM 8658 N N . ASP B 1 346 ? 46.82590 119.34702 100.31542 1.000 63.18683 344 ASP B N 1
ATOM 8659 C CA . ASP B 1 346 ? 47.22282 119.63576 101.68561 1.000 69.05306 344 ASP B CA 1
ATOM 8660 C C . ASP B 1 346 ? 46.71769 120.98954 102.17798 1.000 68.88723 344 ASP B C 1
ATOM 8661 O O . ASP B 1 346 ? 46.97867 121.35058 103.33071 1.000 75.75689 344 ASP B O 1
ATOM 8666 N N . ILE B 1 347 ? 46.01852 121.74796 101.33696 1.000 63.09068 345 ILE B N 1
ATOM 8667 C CA . ILE B 1 347 ? 45.24575 122.90549 101.77583 1.000 62.06499 345 ILE B CA 1
ATOM 8668 C C . ILE B 1 347 ? 43.78618 122.48585 101.77209 1.000 60.03881 345 ILE B C 1
ATOM 8669 O O . ILE B 1 347 ? 43.23909 122.10628 100.72921 1.000 63.30985 345 ILE B O 1
ATOM 8674 N N . LEU B 1 348 ? 43.15912 122.53984 102.94112 1.000 62.39059 346 LEU B N 1
ATOM 8675 C CA . LEU B 1 348 ? 41.85181 121.91966 103.09653 1.000 63.75794 346 LEU B CA 1
ATOM 8676 C C . LEU B 1 348 ? 40.73345 122.84327 102.63105 1.000 66.25834 346 LEU B C 1
ATOM 8677 O O . LEU B 1 348 ? 39.77964 122.38792 101.99155 1.000 71.46824 346 LEU B O 1
ATOM 8682 N N . GLY B 1 349 ? 40.82790 124.13585 102.93977 1.000 60.90567 347 GLY B N 1
ATOM 8683 C CA . GLY B 1 349 ? 39.82047 125.08438 102.51563 1.000 60.17301 347 GLY B CA 1
ATOM 8684 C C . GLY B 1 349 ? 40.45119 126.37416 102.02891 1.000 66.01346 347 GLY B C 1
ATOM 8685 O O . GLY B 1 349 ? 41.57410 126.72669 102.40434 1.000 68.46386 347 GLY B O 1
ATOM 8686 N N . VAL B 1 350 ? 39.70310 127.08213 101.18195 1.000 58.73489 348 VAL B N 1
ATOM 8687 C CA . VAL B 1 350 ? 40.14475 128.36528 100.64591 1.000 57.90923 348 VAL B CA 1
ATOM 8688 C C . VAL B 1 350 ? 38.94812 129.30618 100.57373 1.000 56.87903 348 VAL B C 1
ATOM 8689 O O . VAL B 1 350 ? 37.86489 128.91305 100.12781 1.000 58.48504 348 VAL B O 1
ATOM 8693 N N . VAL B 1 351 ? 39.13546 130.53968 101.03810 1.000 55.55770 349 VAL B N 1
ATOM 8694 C CA . VAL B 1 351 ? 38.13480 131.59711 100.92609 1.000 54.33922 349 VAL B CA 1
ATOM 8695 C C . VAL B 1 351 ? 38.61696 132.57069 99.85815 1.000 59.57728 349 VAL B C 1
ATOM 8696 O O . VAL B 1 351 ? 39.65047 133.22975 100.02752 1.000 63.08846 349 VAL B O 1
ATOM 8700 N N . SER B 1 352 ? 37.85668 132.68759 98.77470 1.000 55.28592 350 SER B N 1
ATOM 8701 C CA . SER B 1 352 ? 38.32846 133.34076 97.56468 1.000 52.46933 350 SER B CA 1
ATOM 8702 C C . SER B 1 352 ? 37.38021 134.44550 97.12817 1.000 57.55477 350 SER B C 1
ATOM 8703 O O . SER B 1 352 ? 36.20812 134.47891 97.50868 1.000 59.19672 350 SER B O 1
ATOM 8706 N N . THR B 1 353 ? 37.90290 135.33556 96.29205 1.000 53.89286 351 THR B N 1
ATOM 8707 C CA . THR B 1 353 ? 37.08609 136.30415 95.58031 1.000 54.74642 351 THR B CA 1
ATOM 8708 C C . THR B 1 353 ? 36.63623 135.64219 94.27914 1.000 56.64505 351 THR B C 1
ATOM 8709 O O . THR B 1 353 ? 36.76359 134.42526 94.12727 1.000 58.21560 351 THR B O 1
ATOM 8713 N N . ASN B 1 354 ? 36.16573 136.42179 93.30652 1.000 53.96299 352 ASN B N 1
ATOM 8714 C CA . ASN B 1 354 ? 35.91172 135.83589 91.99623 1.000 50.89539 352 ASN B CA 1
ATOM 8715 C C . ASN B 1 354 ? 37.19254 135.49627 91.25353 1.000 54.25352 352 ASN B C 1
ATOM 8716 O O . ASN B 1 354 ? 37.11808 134.95650 90.14289 1.000 52.74394 352 ASN B O 1
ATOM 8721 N N . ALA B 1 355 ? 38.35581 135.76210 91.85644 1.000 54.27420 353 ALA B N 1
ATOM 8722 C CA . ALA B 1 355 ? 39.62638 135.57760 91.16996 1.000 52.23442 353 ALA B CA 1
ATOM 8723 C C . ALA B 1 355 ? 39.88986 134.12327 90.83041 1.000 53.04657 353 ALA B C 1
ATOM 8724 O O . ALA B 1 355 ? 40.65138 133.84757 89.89849 1.000 61.24990 353 ALA B O 1
ATOM 8726 N N . LEU B 1 356 ? 39.27295 133.19243 91.55182 1.000 54.02126 354 LEU B N 1
ATOM 8727 C CA . LEU B 1 356 ? 39.42216 131.77314 91.27542 1.000 52.36085 354 LEU B CA 1
ATOM 8728 C C . LEU B 1 356 ? 38.38732 131.25709 90.28668 1.000 59.28567 354 LEU B C 1
ATOM 8729 O O . LEU B 1 356 ? 38.22728 130.03922 90.15716 1.000 58.12257 354 LEU B O 1
ATOM 8734 N N . GLU B 1 357 ? 37.66352 132.15342 89.61118 1.000 56.12046 355 GLU B N 1
ATOM 8735 C CA . GLU B 1 357 ? 36.89272 131.76857 88.43819 1.000 48.93433 355 GLU B CA 1
ATOM 8736 C C . GLU B 1 357 ? 37.77960 131.60252 87.21028 1.000 56.16460 355 GLU B C 1
ATOM 8737 O O . GLU B 1 357 ? 37.39549 130.89880 86.26999 1.000 58.43757 355 GLU B O 1
ATOM 8743 N N . LEU B 1 358 ? 38.95772 132.22412 87.20628 1.000 59.01253 356 LEU B N 1
ATOM 8744 C CA . LEU B 1 358 ? 39.92861 131.99910 86.14704 1.000 57.40139 356 LEU B CA 1
ATOM 8745 C C . LEU B 1 358 ? 40.39745 130.54942 86.19115 1.000 58.59744 356 LEU B C 1
ATOM 8746 O O . LEU B 1 358 ? 40.50867 129.94357 87.26075 1.000 64.20382 356 LEU B O 1
ATOM 8751 N N . GLY B 1 359 ? 40.68399 129.99160 85.01943 1.000 53.78725 357 GLY B N 1
ATOM 8752 C CA . GLY B 1 359 ? 40.95712 128.56849 84.94819 1.000 61.28081 357 GLY B CA 1
ATOM 8753 C C . GLY B 1 359 ? 42.31148 128.11192 85.44893 1.000 60.78210 357 GLY B C 1
ATOM 8754 O O . GLY B 1 359 ? 42.97273 127.28280 84.81218 1.000 60.35955 357 GLY B O 1
ATOM 8755 N N . VAL B 1 360 ? 42.70233 128.58529 86.62142 1.000 57.45622 358 VAL B N 1
ATOM 8756 C CA . VAL B 1 360 ? 43.93223 128.11516 87.23929 1.000 58.67938 358 VAL B CA 1
ATOM 8757 C C . VAL B 1 360 ? 43.67379 126.73729 87.82896 1.000 57.59630 358 VAL B C 1
ATOM 8758 O O . VAL B 1 360 ? 42.55115 126.41323 88.23185 1.000 59.76338 358 VAL B O 1
ATOM 8762 N N . ASP B 1 361 ? 44.71243 125.90702 87.86501 1.000 53.73367 359 ASP B N 1
ATOM 8763 C CA . ASP B 1 361 ? 44.58523 124.53471 88.35163 1.000 56.55915 359 ASP B CA 1
ATOM 8764 C C . ASP B 1 361 ? 44.74751 124.49782 89.86529 1.000 57.31206 359 ASP B C 1
ATOM 8765 O O . ASP B 1 361 ? 45.86447 124.47681 90.38628 1.000 57.59545 359 ASP B O 1
ATOM 8770 N N . ILE B 1 362 ? 43.62709 124.46848 90.57410 1.000 54.41862 360 ILE B N 1
ATOM 8771 C CA . ILE B 1 362 ? 43.62699 124.30989 92.01680 1.000 52.18902 360 ILE B CA 1
ATOM 8772 C C . ILE B 1 362 ? 43.00441 122.97407 92.40517 1.000 59.19365 360 ILE B C 1
ATOM 8773 O O . ILE B 1 362 ? 42.49346 122.82025 93.51202 1.000 62.27248 360 ILE B O 1
ATOM 8778 N N . GLY B 1 363 ? 43.03206 122.00799 91.49390 1.000 62.07896 361 GLY B N 1
ATOM 8779 C CA . GLY B 1 363 ? 42.39955 120.73540 91.76144 1.000 62.02974 361 GLY B CA 1
ATOM 8780 C C . GLY B 1 363 ? 40.88867 120.83164 91.63755 1.000 61.25717 361 GLY B C 1
ATOM 8781 O O . GLY B 1 363 ? 40.34764 121.62152 90.86015 1.000 59.61612 361 GLY B O 1
ATOM 8782 N N . GLN B 1 364 ? 40.20258 120.01779 92.43465 1.000 67.05999 362 GLN B N 1
ATOM 8783 C CA . GLN B 1 364 ? 38.74926 119.90072 92.36680 1.000 62.97039 362 GLN B CA 1
ATOM 8784 C C . GLN B 1 364 ? 38.21915 119.77672 93.78488 1.000 70.35972 362 GLN B C 1
ATOM 8785 O O . GLN B 1 364 ? 38.45909 118.77066 94.46120 1.000 75.82837 362 GLN B O 1
ATOM 8791 N N . LEU B 1 365 ? 37.49953 120.79929 94.22526 1.000 64.00703 363 LEU B N 1
ATOM 8792 C CA . LEU B 1 365 ? 37.02267 120.86000 95.59151 1.000 62.98633 363 LEU B CA 1
ATOM 8793 C C . LEU B 1 365 ? 35.86049 119.88009 95.76431 1.000 67.07041 363 LEU B C 1
ATOM 8794 O O . LEU B 1 365 ? 35.24216 119.43625 94.79259 1.000 65.26260 363 LEU B O 1
ATOM 8799 N N . GLN B 1 366 ? 35.56481 119.53199 97.01694 1.000 68.90908 364 GLN B N 1
ATOM 8800 C CA . GLN B 1 366 ? 34.44428 118.63089 97.27971 1.000 66.02442 364 GLN B CA 1
ATOM 8801 C C . GLN B 1 366 ? 33.14322 119.38153 97.51954 1.000 63.82584 364 GLN B C 1
ATOM 8802 O O . GLN B 1 366 ? 32.07543 118.93302 97.08880 1.000 62.47990 364 GLN B O 1
ATOM 8808 N N . VAL B 1 367 ? 33.21294 120.51247 98.20894 1.000 61.45564 365 VAL B N 1
ATOM 8809 C CA . VAL B 1 367 ? 32.04809 121.32514 98.51080 1.000 54.10669 365 VAL B CA 1
ATOM 8810 C C . VAL B 1 367 ? 32.36746 122.74478 98.08721 1.000 55.87751 365 VAL B C 1
ATOM 8811 O O . VAL B 1 367 ? 33.45260 123.25468 98.38207 1.000 60.09958 365 VAL B O 1
ATOM 8815 N N . CYS B 1 368 ? 31.42983 123.38124 97.40268 1.000 59.05825 366 CYS B N 1
ATOM 8816 C CA . CYS B 1 368 ? 31.53443 124.78860 97.05891 1.000 55.11583 366 CYS B CA 1
ATOM 8817 C C . CYS B 1 368 ? 30.42182 125.52637 97.77720 1.000 57.11782 366 CYS B C 1
ATOM 8818 O O . CYS B 1 368 ? 29.25859 125.12167 97.70076 1.000 62.07410 366 CYS B O 1
ATOM 8821 N N . VAL B 1 369 ? 30.77015 126.59656 98.47861 1.000 54.05573 367 VAL B N 1
ATOM 8822 C CA . VAL B 1 369 ? 29.77914 127.41484 99.15917 1.000 62.47130 367 VAL B CA 1
ATOM 8823 C C . VAL B 1 369 ? 29.98304 128.83464 98.66185 1.000 64.58391 367 VAL B C 1
ATOM 8824 O O . VAL B 1 369 ? 31.00596 129.46124 98.96175 1.000 67.12580 367 VAL B O 1
ATOM 8828 N N . MET B 1 370 ? 29.02564 129.33622 97.89306 1.000 60.77647 368 MET B N 1
ATOM 8829 C CA . MET B 1 370 ? 29.07596 130.69064 97.36616 1.000 64.05598 368 MET B CA 1
ATOM 8830 C C . MET B 1 370 ? 28.15400 131.57218 98.20420 1.000 64.21099 368 MET B C 1
ATOM 8831 O O . MET B 1 370 ? 26.97560 131.25078 98.39120 1.000 60.39435 368 MET B O 1
ATOM 8836 N N . THR B 1 371 ? 28.70982 132.65864 98.74499 1.000 65.17443 369 THR B N 1
ATOM 8837 C CA . THR B 1 371 ? 27.97016 133.57798 99.60972 1.000 63.07285 369 THR B CA 1
ATOM 8838 C C . THR B 1 371 ? 27.19442 134.56096 98.73906 1.000 59.32675 369 THR B C 1
ATOM 8839 O O . THR B 1 371 ? 27.61546 135.68938 98.47213 1.000 59.60972 369 THR B O 1
ATOM 8843 N N . GLY B 1 372 ? 26.04187 134.09873 98.27344 1.000 64.86419 370 GLY B N 1
ATOM 8844 C CA . GLY B 1 372 ? 25.17737 134.88228 97.42036 1.000 70.07764 370 GLY B CA 1
ATOM 8845 C C . GLY B 1 372 ? 25.41755 134.62030 95.94406 1.000 71.07942 370 GLY B C 1
ATOM 8846 O O . GLY B 1 372 ? 26.42907 134.05087 95.53130 1.000 71.36134 370 GLY B O 1
ATOM 8847 N N . TYR B 1 373 ? 24.45080 135.04391 95.14452 1.000 65.39565 371 TYR B N 1
ATOM 8848 C CA . TYR B 1 373 ? 24.57098 134.91967 93.70263 1.000 69.04313 371 TYR B CA 1
ATOM 8849 C C . TYR B 1 373 ? 25.79408 135.70842 93.24396 1.000 66.91282 371 TYR B C 1
ATOM 8850 O O . TYR B 1 373 ? 25.92365 136.89176 93.58527 1.000 76.26620 371 TYR B O 1
ATOM 8859 N N . PRO B 1 374 ? 26.72275 135.09451 92.50989 1.000 59.86673 372 PRO B N 1
ATOM 8860 C CA . PRO B 1 374 ? 27.92422 135.83333 92.08958 1.000 63.32756 372 PRO B CA 1
ATOM 8861 C C . PRO B 1 374 ? 27.62933 136.99870 91.17053 1.000 64.68730 372 PRO B C 1
ATOM 8862 O O . PRO B 1 374 ? 28.48774 137.87428 91.02052 1.000 71.52690 372 PRO B O 1
ATOM 8866 N N . GLY B 1 375 ? 26.45992 137.03665 90.53806 1.000 67.21235 373 GLY B N 1
ATOM 8867 C CA . GLY B 1 375 ? 26.12146 138.15483 89.67985 1.000 74.09363 373 GLY B CA 1
ATOM 8868 C C . GLY B 1 375 ? 25.56908 137.76342 88.32666 1.000 73.62059 373 GLY B C 1
ATOM 8869 O O . GLY B 1 375 ? 24.63973 138.40194 87.82384 1.000 76.28335 373 GLY B O 1
ATOM 8870 N N . SER B 1 376 ? 26.13121 136.71959 87.72446 1.000 67.04948 374 SER B N 1
ATOM 8871 C CA . SER B 1 376 ? 25.68808 136.24253 86.42593 1.000 66.93082 374 SER B CA 1
ATOM 8872 C C . SER B 1 376 ? 25.54417 134.72889 86.46810 1.000 70.98964 374 SER B C 1
ATOM 8873 O O . SER B 1 376 ? 26.08813 134.05618 87.34915 1.000 69.15956 374 SER B O 1
ATOM 8876 N N . VAL B 1 377 ? 24.79403 134.19911 85.49809 1.000 68.54134 375 VAL B N 1
ATOM 8877 C CA . VAL B 1 377 ? 24.61550 132.75346 85.40618 1.000 62.95129 375 VAL B CA 1
ATOM 8878 C C . VAL B 1 377 ? 25.94049 132.07425 85.07525 1.000 65.94812 375 VAL B C 1
ATOM 8879 O O . VAL B 1 377 ? 26.26119 131.01100 85.62078 1.000 64.44264 375 VAL B O 1
ATOM 8883 N N . ALA B 1 378 ? 26.73545 132.68241 84.18736 1.000 65.76676 376 ALA B N 1
ATOM 8884 C CA . ALA B 1 378 ? 28.03006 132.11150 83.82557 1.000 59.89772 376 ALA B CA 1
ATOM 8885 C C . ALA B 1 378 ? 28.97289 132.06314 85.02346 1.000 61.50160 376 ALA B C 1
ATOM 8886 O O . ALA B 1 378 ? 29.66937 131.06283 85.23359 1.000 61.40005 376 ALA B O 1
ATOM 8888 N N . SER B 1 379 ? 29.01480 133.13663 85.81957 1.000 62.66524 377 SER B N 1
ATOM 8889 C CA . SER B 1 379 ? 29.83363 133.12238 87.02905 1.000 60.16655 377 SER B CA 1
ATOM 8890 C C . SER B 1 379 ? 29.33128 132.07658 88.01476 1.000 58.51024 377 SER B C 1
ATOM 8891 O O . SER B 1 379 ? 30.12913 131.37038 88.64701 1.000 58.37902 377 SER B O 1
ATOM 8894 N N . ALA B 1 380 ? 28.00821 131.96897 88.16178 1.000 59.26642 378 ALA B N 1
ATOM 8895 C CA . ALA B 1 380 ? 27.43494 130.97332 89.06095 1.000 60.25293 378 ALA B CA 1
ATOM 8896 C C . ALA B 1 380 ? 27.86559 129.57529 88.65738 1.000 57.31425 378 ALA B C 1
ATOM 8897 O O . ALA B 1 380 ? 28.30783 128.77736 89.49322 1.000 56.54837 378 ALA B O 1
ATOM 8899 N N . TRP B 1 381 ? 27.76235 129.27309 87.36516 1.000 55.93534 379 TRP B N 1
ATOM 8900 C CA . TRP B 1 381 ? 28.14421 127.95884 86.87501 1.000 54.74973 379 TRP B CA 1
ATOM 8901 C C . TRP B 1 381 ? 29.64629 127.73424 86.96697 1.000 54.58599 379 TRP B C 1
ATOM 8902 O O . TRP B 1 381 ? 30.07897 126.59695 87.15547 1.000 56.28381 379 TRP B O 1
ATOM 8913 N N . GLN B 1 382 ? 30.45837 128.78992 86.86693 1.000 57.85467 380 GLN B N 1
ATOM 8914 C CA . GLN B 1 382 ? 31.90064 128.59180 86.98722 1.000 56.79673 380 GLN B CA 1
ATOM 8915 C C . GLN B 1 382 ? 32.29970 128.27919 88.42381 1.000 56.81700 380 GLN B C 1
ATOM 8916 O O . GLN B 1 382 ? 33.05784 127.32970 88.67772 1.000 57.22539 380 GLN B O 1
ATOM 8922 N N . GLN B 1 383 ? 31.75154 129.03300 89.37907 1.000 55.65753 381 GLN B N 1
ATOM 8923 C CA . GLN B 1 383 ? 31.98409 128.73463 90.78810 1.000 51.95075 381 GLN B CA 1
ATOM 8924 C C . GLN B 1 383 ? 31.45480 127.35332 91.15353 1.000 55.10332 381 GLN B C 1
ATOM 8925 O O . GLN B 1 383 ? 32.06195 126.64278 91.96257 1.000 57.67303 381 GLN B O 1
ATOM 8931 N N . ALA B 1 384 ? 30.31735 126.95693 90.57793 1.000 55.76172 382 ALA B N 1
ATOM 8932 C CA . ALA B 1 384 ? 29.78863 125.62629 90.85423 1.000 58.22807 382 ALA B CA 1
ATOM 8933 C C . ALA B 1 384 ? 30.66414 124.53762 90.23939 1.000 59.11803 382 ALA B C 1
ATOM 8934 O O . ALA B 1 384 ? 30.90442 123.49768 90.86592 1.000 57.91210 382 ALA B O 1
ATOM 8936 N N . GLY B 1 385 ? 31.16293 124.76273 89.02287 1.000 59.46736 383 GLY B N 1
ATOM 8937 C CA . GLY B 1 385 ? 32.05630 123.82203 88.38260 1.000 59.84307 383 GLY B CA 1
ATOM 8938 C C . GLY B 1 385 ? 33.42394 123.75777 89.00989 1.000 60.92430 383 GLY B C 1
ATOM 8939 O O . GLY B 1 385 ? 34.20630 122.86071 88.67363 1.000 66.40340 383 GLY B O 1
ATOM 8940 N N . ARG B 1 386 ? 33.72616 124.68187 89.91949 1.000 59.95530 384 ARG B N 1
ATOM 8941 C CA . ARG B 1 386 ? 34.96986 124.57960 90.66610 1.000 62.50022 384 ARG B CA 1
ATOM 8942 C C . ARG B 1 386 ? 34.93694 123.44726 91.69638 1.000 61.45044 384 ARG B C 1
ATOM 8943 O O . ARG B 1 386 ? 35.99430 123.04569 92.19517 1.000 62.24802 384 ARG B O 1
ATOM 8951 N N . ALA B 1 387 ? 33.76671 122.88369 91.98636 1.000 61.40618 385 ALA B N 1
ATOM 8952 C CA . ALA B 1 387 ? 33.63985 121.75476 92.89812 1.000 56.60490 385 ALA B CA 1
ATOM 8953 C C . ALA B 1 387 ? 33.00607 120.58267 92.16782 1.000 57.51021 385 ALA B C 1
ATOM 8954 O O . ALA B 1 387 ? 31.92224 120.71769 91.58955 1.000 64.03907 385 ALA B O 1
ATOM 8956 N N . GLY B 1 388 ? 33.67864 119.43844 92.20757 1.000 54.69571 386 GLY B N 1
ATOM 8957 C CA . GLY B 1 388 ? 33.20921 118.22800 91.56253 1.000 65.10051 386 GLY B CA 1
ATOM 8958 C C . GLY B 1 388 ? 34.28820 117.17021 91.60847 1.000 67.19431 386 GLY B C 1
ATOM 8959 O O . GLY B 1 388 ? 35.46437 117.50819 91.75250 1.000 79.17724 386 GLY B O 1
ATOM 8960 N N . ARG B 1 389 ? 33.93226 115.89672 91.48462 1.000 67.11882 387 ARG B N 1
ATOM 8961 C CA . ARG B 1 389 ? 34.93322 114.84260 91.52840 1.000 76.04336 387 ARG B CA 1
ATOM 8962 C C . ARG B 1 389 ? 34.76282 113.88502 90.35786 1.000 77.09286 387 ARG B C 1
ATOM 8963 O O . ARG B 1 389 ? 33.68084 113.75459 89.78012 1.000 82.73977 387 ARG B O 1
ATOM 8971 N N . ARG B 1 390 ? 35.86802 113.21347 90.02063 1.000 74.67597 388 ARG B N 1
ATOM 8972 C CA . ARG B 1 390 ? 35.85514 112.21037 88.96180 1.000 81.07851 388 ARG B CA 1
ATOM 8973 C C . ARG B 1 390 ? 34.86162 111.09168 89.24988 1.000 87.62861 388 ARG B C 1
ATOM 8974 O O . ARG B 1 390 ? 34.22336 110.57262 88.32688 1.000 84.45284 388 ARG B O 1
ATOM 8982 N N . HIS B 1 391 ? 34.69179 110.72842 90.51763 1.000 95.00048 389 HIS B N 1
ATOM 8983 C CA . HIS B 1 391 ? 33.93238 109.53196 90.86770 1.000 90.38833 389 HIS B CA 1
ATOM 8984 C C . HIS B 1 391 ? 33.00860 109.69205 92.06829 1.000 87.67047 389 HIS B C 1
ATOM 8985 O O . HIS B 1 391 ? 31.93094 109.08879 92.06724 1.000 87.55741 389 HIS B O 1
ATOM 8992 N N . GLY B 1 392 ? 33.36496 110.47219 93.08114 1.000 84.16471 390 GLY B N 1
ATOM 8993 C CA . GLY B 1 392 ? 32.49889 110.67286 94.22265 1.000 84.85293 390 GLY B CA 1
ATOM 8994 C C . GLY B 1 392 ? 31.38327 111.65453 93.92729 1.000 80.01512 390 GLY B C 1
ATOM 8995 O O . GLY B 1 392 ? 31.03032 111.92065 92.77614 1.000 80.18635 390 GLY B O 1
ATOM 8996 N N . GLU B 1 393 ? 30.81075 112.18976 94.99634 1.000 79.38366 391 GLU B N 1
ATOM 8997 C CA . GLU B 1 393 ? 29.78167 113.21033 94.89893 1.000 75.57876 391 GLU B CA 1
ATOM 8998 C C . GLU B 1 393 ? 30.30886 114.52192 95.46382 1.000 76.97020 391 GLU B C 1
ATOM 8999 O O . GLU B 1 393 ? 31.34373 114.57169 96.13519 1.000 74.97086 391 GLU B O 1
ATOM 9005 N N . SER B 1 394 ? 29.57751 115.59421 95.17420 1.000 73.79478 392 SER B N 1
ATOM 9006 C CA . SER B 1 394 ? 30.00727 116.93504 95.53033 1.000 65.36615 392 SER B CA 1
ATOM 9007 C C . SER B 1 394 ? 28.79118 117.81169 95.78874 1.000 66.67066 392 SER B C 1
ATOM 9008 O O . SER B 1 394 ? 27.72436 117.60383 95.20446 1.000 65.20955 392 SER B O 1
ATOM 9011 N N . LEU B 1 395 ? 28.96548 118.79419 96.67140 1.000 63.59465 393 LEU B N 1
ATOM 9012 C CA . LEU B 1 395 ? 27.93944 119.77639 96.99139 1.000 64.40550 393 LEU B CA 1
ATOM 9013 C C . LEU B 1 395 ? 28.29434 121.15155 96.45830 1.000 63.67509 393 LEU B C 1
ATOM 9014 O O . LEU B 1 395 ? 29.46948 121.51523 96.34328 1.000 62.90679 393 LEU B O 1
ATOM 9019 N N . ILE B 1 396 ? 27.25174 121.91809 96.15227 1.000 57.16526 394 ILE B N 1
ATOM 9020 C CA . ILE B 1 396 ? 27.38469 123.33698 95.86032 1.000 64.46348 394 ILE B CA 1
ATOM 9021 C C . ILE B 1 396 ? 26.23708 124.03634 96.57949 1.000 66.96743 394 ILE B C 1
ATOM 9022 O O . ILE B 1 396 ? 25.08248 123.93569 96.15195 1.000 74.23547 394 ILE B O 1
ATOM 9027 N N . ILE B 1 397 ? 26.54290 124.71983 97.67723 1.000 62.42260 395 ILE B N 1
ATOM 9028 C CA . ILE B 1 397 ? 25.53906 125.38640 98.49832 1.000 60.41011 395 ILE B CA 1
ATOM 9029 C C . ILE B 1 397 ? 25.59769 126.87851 98.19708 1.000 64.38578 395 ILE B C 1
ATOM 9030 O O . ILE B 1 397 ? 26.58552 127.54862 98.51939 1.000 65.96512 395 ILE B O 1
ATOM 9035 N N . MET B 1 398 ? 24.53653 127.40886 97.59262 1.000 59.56150 396 MET B N 1
ATOM 9036 C CA . MET B 1 398 ? 24.41063 128.84230 97.34277 1.000 58.18923 396 MET B CA 1
ATOM 9037 C C . MET B 1 398 ? 23.53086 129.44896 98.43016 1.000 64.45847 396 MET B C 1
ATOM 9038 O O . MET B 1 398 ? 22.30698 129.30261 98.40919 1.000 69.31700 396 MET B O 1
ATOM 9043 N N . VAL B 1 399 ? 24.16034 130.14497 99.37106 1.000 65.35726 397 VAL B N 1
ATOM 9044 C CA . VAL B 1 399 ? 23.46374 130.78644 100.47957 1.000 63.13813 397 VAL B CA 1
ATOM 9045 C C . VAL B 1 399 ? 23.13555 132.21463 100.06189 1.000 64.52158 397 VAL B C 1
ATOM 9046 O O . VAL B 1 399 ? 24.03246 133.04799 99.92027 1.000 70.60354 397 VAL B O 1
ATOM 9050 N N . ALA B 1 400 ? 21.85157 132.50270 99.87111 1.000 61.51113 398 ALA B N 1
ATOM 9051 C CA . ALA B 1 400 ? 21.44665 133.81652 99.39838 1.000 69.19133 398 ALA B CA 1
ATOM 9052 C C . ALA B 1 400 ? 21.48633 134.84956 100.51824 1.000 69.62534 398 ALA B C 1
ATOM 9053 O O . ALA B 1 400 ? 21.47849 134.52019 101.70586 1.000 72.24454 398 ALA B O 1
ATOM 9055 N N . ASN B 1 401 ? 21.50766 136.12281 100.11851 1.000 69.71474 399 ASN B N 1
ATOM 9056 C CA . ASN B 1 401 ? 21.46741 137.21694 101.08100 1.000 79.56823 399 ASN B CA 1
ATOM 9057 C C . ASN B 1 401 ? 20.22645 138.07425 100.86138 1.000 86.98021 399 ASN B C 1
ATOM 9058 O O . ASN B 1 401 ? 19.23877 137.61159 100.28129 1.000 91.25882 399 ASN B O 1
ATOM 9063 N N . SER B 1 402 ? 20.27416 139.32853 101.30322 1.000 85.66181 400 SER B N 1
ATOM 9064 C CA . SER B 1 402 ? 19.10282 140.19449 101.30406 1.000 80.96809 400 SER B CA 1
ATOM 9065 C C . SER B 1 402 ? 18.83658 140.87574 99.96246 1.000 90.56362 400 SER B C 1
ATOM 9066 O O . SER B 1 402 ? 17.87774 141.64965 99.86385 1.000 96.54810 400 SER B O 1
ATOM 9069 N N . THR B 1 403 ? 19.63399 140.60086 98.93383 1.000 87.20569 401 THR B N 1
ATOM 9070 C CA . THR B 1 403 ? 19.43342 141.23411 97.63606 1.000 84.86546 401 THR B CA 1
ATOM 9071 C C . THR B 1 403 ? 18.09649 140.79722 97.03567 1.000 87.22003 401 THR B C 1
ATOM 9072 O O . THR B 1 403 ? 17.66946 139.65529 97.23732 1.000 89.24338 401 THR B O 1
ATOM 9076 N N . PRO B 1 404 ? 17.38672 141.69543 96.34201 1.000 88.60719 402 PRO B N 1
ATOM 9077 C CA . PRO B 1 404 ? 16.17844 141.26053 95.61678 1.000 95.00522 402 PRO B CA 1
ATOM 9078 C C . PRO B 1 404 ? 16.43756 140.14602 94.61567 1.000 91.34594 402 PRO B C 1
ATOM 9079 O O . PRO B 1 404 ? 15.59980 139.24782 94.46605 1.000 87.82380 402 PRO B O 1
ATOM 9083 N N . ILE B 1 405 ? 17.58014 140.18355 93.92339 1.000 89.62717 403 ILE B N 1
ATOM 9084 C CA . ILE B 1 405 ? 17.91492 139.14633 92.94819 1.000 92.14827 403 ILE B CA 1
ATOM 9085 C C . ILE B 1 405 ? 18.17773 137.81201 93.64113 1.000 86.22100 403 ILE B C 1
ATOM 9086 O O . ILE B 1 405 ? 17.73375 136.75798 93.17216 1.000 83.34479 403 ILE B O 1
ATOM 9091 N N . ASP B 1 406 ? 18.91617 137.83115 94.75346 1.000 83.70990 404 ASP B N 1
ATOM 9092 C CA . ASP B 1 406 ? 19.11158 136.61839 95.54494 1.000 79.67199 404 ASP B CA 1
ATOM 9093 C C . ASP B 1 406 ? 17.77803 136.02452 95.98262 1.000 85.13675 404 ASP B C 1
ATOM 9094 O O . ASP B 1 406 ? 17.54266 134.81937 95.83416 1.000 86.11178 404 ASP B O 1
ATOM 9099 N N . GLN B 1 407 ? 16.88918 136.85747 96.53141 1.000 87.30750 405 GLN B N 1
ATOM 9100 C CA . GLN B 1 407 ? 15.61937 136.34077 97.03168 1.000 87.17625 405 GLN B CA 1
ATOM 9101 C C . GLN B 1 407 ? 14.71834 135.86693 95.89920 1.000 85.15847 405 GLN B C 1
ATOM 9102 O O . GLN B 1 407 ? 13.93912 134.92464 96.08158 1.000 86.94486 405 GLN B O 1
ATOM 9108 N N . TYR B 1 408 ? 14.82331 136.48697 94.72341 1.000 85.17445 406 TYR B N 1
ATOM 9109 C CA . TYR B 1 408 ? 14.06127 136.01445 93.57396 1.000 87.77162 406 TYR B CA 1
ATOM 9110 C C . TYR B 1 408 ? 14.59225 134.67408 93.07504 1.000 84.73611 406 TYR B C 1
ATOM 9111 O O . TYR B 1 408 ? 13.80975 133.78550 92.71876 1.000 84.74911 406 TYR B O 1
ATOM 9120 N N . ILE B 1 409 ? 15.91811 134.51157 93.04068 1.000 82.70123 407 ILE B N 1
ATOM 9121 C CA . ILE B 1 409 ? 16.51001 133.23148 92.65797 1.000 80.93402 407 ILE B CA 1
ATOM 9122 C C . ILE B 1 409 ? 16.11379 132.14668 93.65043 1.000 81.41684 407 ILE B C 1
ATOM 9123 O O . ILE B 1 409 ? 15.90253 130.98690 93.27835 1.000 85.43148 407 ILE B O 1
ATOM 9128 N N . VAL B 1 410 ? 16.01017 132.50429 94.92834 1.000 83.76834 408 VAL B N 1
ATOM 9129 C CA . VAL B 1 410 ? 15.55348 131.55018 95.93608 1.000 88.30082 408 VAL B CA 1
ATOM 9130 C C . VAL B 1 410 ? 14.10469 131.15329 95.68059 1.000 90.69293 408 VAL B C 1
ATOM 9131 O O . VAL B 1 410 ? 13.78508 129.97045 95.51240 1.000 90.79002 408 VAL B O 1
ATOM 9135 N N . ARG B 1 411 ? 13.20670 132.14075 95.64482 1.000 90.28907 409 ARG B N 1
ATOM 9136 C CA . ARG B 1 411 ? 11.78408 131.85130 95.51631 1.000 89.98900 409 ARG B CA 1
ATOM 9137 C C . ARG B 1 411 ? 11.41989 131.26994 94.15447 1.000 91.50027 409 ARG B C 1
ATOM 9138 O O . ARG B 1 411 ? 10.35116 130.66480 94.02485 1.000 94.28016 409 ARG B O 1
ATOM 9146 N N . HIS B 1 412 ? 12.28119 131.41865 93.14626 1.000 91.30034 410 HIS B N 1
ATOM 9147 C CA . HIS B 1 412 ? 12.02757 130.90464 91.79928 1.000 84.01448 410 HIS B CA 1
ATOM 9148 C C . HIS B 1 412 ? 13.27752 130.21062 91.27827 1.000 79.99548 410 HIS B C 1
ATOM 9149 O O . HIS B 1 412 ? 14.00960 130.76612 90.44886 1.000 87.30271 410 HIS B O 1
ATOM 9156 N N . PRO B 1 413 ? 13.54895 128.98426 91.73350 1.000 76.40229 411 PRO B N 1
ATOM 9157 C CA . PRO B 1 413 ? 14.75714 128.29002 91.25879 1.000 80.59714 411 PRO B CA 1
ATOM 9158 C C . PRO B 1 413 ? 14.70741 127.94983 89.78172 1.000 80.76845 411 PRO B C 1
ATOM 9159 O O . PRO B 1 413 ? 15.76078 127.89604 89.13017 1.000 78.91604 411 PRO B O 1
ATOM 9163 N N . GLU B 1 414 ? 13.50803 127.73502 89.23463 1.000 87.10462 412 GLU B N 1
ATOM 9164 C CA . GLU B 1 414 ? 13.36836 127.48983 87.80432 1.000 85.60688 412 GLU B CA 1
ATOM 9165 C C . GLU B 1 414 ? 13.86308 128.67656 86.98696 1.000 82.83899 412 GLU B C 1
ATOM 9166 O O . GLU B 1 414 ? 14.32587 128.50000 85.85293 1.000 82.45610 412 GLU B O 1
ATOM 9172 N N . TYR B 1 415 ? 13.79967 129.88486 87.55513 1.000 79.83290 413 TYR B N 1
ATOM 9173 C CA . TYR B 1 415 ? 14.28334 131.06394 86.84807 1.000 81.09648 413 TYR B CA 1
ATOM 9174 C C . TYR B 1 415 ? 15.78488 130.98388 86.61767 1.000 85.80581 413 TYR B C 1
ATOM 9175 O O . TYR B 1 415 ? 16.28510 131.42564 85.57620 1.000 89.85279 413 TYR B O 1
ATOM 9184 N N . PHE B 1 416 ? 16.52282 130.42054 87.57703 1.000 79.82018 414 PHE B N 1
ATOM 9185 C CA . PHE B 1 416 ? 17.95674 130.25072 87.37863 1.000 78.61243 414 PHE B CA 1
ATOM 9186 C C . PHE B 1 416 ? 18.26884 129.01462 86.54428 1.000 77.58353 414 PHE B C 1
ATOM 9187 O O . PHE B 1 416 ? 19.12027 129.06898 85.64944 1.000 83.42689 414 PHE B O 1
ATOM 9195 N N . PHE B 1 417 ? 17.60010 127.89228 86.81545 1.000 74.12132 415 PHE B N 1
ATOM 9196 C CA . PHE B 1 417 ? 17.97775 126.66434 86.12493 1.000 71.51539 415 PHE B CA 1
ATOM 9197 C C . PHE B 1 417 ? 17.51069 126.62582 84.67945 1.000 71.92696 415 PHE B C 1
ATOM 9198 O O . PHE B 1 417 ? 18.01039 125.79744 83.91220 1.000 66.37078 415 PHE B O 1
ATOM 9206 N N . ASN B 1 418 ? 16.58951 127.50227 84.28272 1.000 78.83380 416 ASN B N 1
ATOM 9207 C CA . ASN B 1 418 ? 16.17669 127.57593 82.89064 1.000 78.93518 416 ASN B CA 1
ATOM 9208 C C . ASN B 1 418 ? 16.92640 128.64213 82.10592 1.000 84.85737 416 ASN B C 1
ATOM 9209 O O . ASN B 1 418 ? 16.98788 128.55112 80.87470 1.000 89.70113 416 ASN B O 1
ATOM 9214 N N . ARG B 1 419 ? 17.50326 129.63690 82.78052 1.000 86.51632 417 ARG B N 1
ATOM 9215 C CA . ARG B 1 419 ? 18.23216 130.68603 82.07945 1.000 88.22647 417 ARG B CA 1
ATOM 9216 C C . ARG B 1 419 ? 19.56626 130.15859 81.56956 1.000 81.12899 417 ARG B C 1
ATOM 9217 O O . ARG B 1 419 ? 20.34967 129.57589 82.32475 1.000 79.79918 417 ARG B O 1
ATOM 9225 N N . SER B 1 420 ? 19.82236 130.37675 80.28849 1.000 84.11266 418 SER B N 1
ATOM 9226 C CA . SER B 1 420 ? 21.08945 130.04784 79.66223 1.000 84.47959 418 SER B CA 1
ATOM 9227 C C . SER B 1 420 ? 22.15635 131.06729 80.06362 1.000 81.73213 418 SER B C 1
ATOM 9228 O O . SER B 1 420 ? 21.83264 132.21217 80.39240 1.000 86.74491 418 SER B O 1
ATOM 9231 N N . PRO B 1 421 ? 23.43140 130.66968 80.07595 1.000 76.38488 419 PRO B N 1
ATOM 9232 C CA . PRO B 1 421 ? 24.49382 131.61791 80.42903 1.000 75.34695 419 PRO B CA 1
ATOM 9233 C C . PRO B 1 421 ? 24.51732 132.82101 79.49823 1.000 75.36075 419 PRO B C 1
ATOM 9234 O O . PRO B 1 421 ? 23.98717 132.79449 78.38543 1.000 75.23539 419 PRO B O 1
ATOM 9238 N N . GLU B 1 422 ? 25.16741 133.88372 79.97073 1.000 69.27468 420 GLU B N 1
ATOM 9239 C CA . GLU B 1 422 ? 25.21571 135.14399 79.24557 1.000 69.26427 420 GLU B CA 1
ATOM 9240 C C . GLU B 1 422 ? 26.06054 135.01045 77.97570 1.000 66.16378 420 GLU B C 1
ATOM 9241 O O . GLU B 1 422 ? 26.74803 134.01054 77.74903 1.000 63.14172 420 GLU B O 1
ATOM 9247 N N . SER B 1 423 ? 25.99602 136.04353 77.13811 1.000 64.04999 421 SER B N 1
ATOM 9248 C CA . SER B 1 423 ? 26.70606 136.08806 75.86918 1.000 61.71756 421 SER B CA 1
ATOM 9249 C C . SER B 1 423 ? 27.87803 137.05411 75.94869 1.000 61.72129 421 SER B C 1
ATOM 9250 O O . SER B 1 423 ? 27.85708 138.02150 76.71287 1.000 68.80360 421 SER B O 1
ATOM 9253 N N . ALA B 1 424 ? 28.89643 136.79203 75.13817 1.000 60.70729 422 ALA B N 1
ATOM 9254 C CA . ALA B 1 424 ? 30.06352 137.65723 75.03630 1.000 64.44827 422 ALA B CA 1
ATOM 9255 C C . ALA B 1 424 ? 29.97077 138.42500 73.72804 1.000 66.98723 422 ALA B C 1
ATOM 9256 O O . ALA B 1 424 ? 29.94457 137.81878 72.65167 1.000 72.51297 422 ALA B O 1
ATOM 9258 N N . ARG B 1 425 ? 29.91228 139.75027 73.82061 1.000 65.81130 423 ARG B N 1
ATOM 9259 C CA . ARG B 1 425 ? 29.75333 140.61041 72.65700 1.000 66.92523 423 ARG B CA 1
ATOM 9260 C C . ARG B 1 425 ? 30.95533 141.53182 72.53918 1.000 64.30796 423 ARG B C 1
ATOM 9261 O O . ARG B 1 425 ? 31.33247 142.19231 73.51153 1.000 63.50742 423 ARG B O 1
ATOM 9269 N N . ILE B 1 426 ? 31.55418 141.57267 71.35273 1.000 61.78058 424 ILE B N 1
ATOM 9270 C CA . ILE B 1 426 ? 32.63015 142.50751 71.06433 1.000 65.05647 424 ILE B CA 1
ATOM 9271 C C . ILE B 1 426 ? 32.23825 143.31696 69.83573 1.000 74.74870 424 ILE B C 1
ATOM 9272 O O . ILE B 1 426 ? 31.32337 142.95866 69.08785 1.000 77.85008 424 ILE B O 1
ATOM 9277 N N . ASN B 1 427 ? 32.93725 144.43391 69.64399 1.000 69.75775 425 ASN B N 1
ATOM 9278 C CA . ASN B 1 427 ? 32.74107 145.30078 68.48107 1.000 69.34293 425 ASN B CA 1
ATOM 9279 C C . ASN B 1 427 ? 34.09786 145.75500 67.96783 1.000 66.08990 425 ASN B C 1
ATOM 9280 O O . ASN B 1 427 ? 34.54228 146.87606 68.24243 1.000 71.64014 425 ASN B O 1
ATOM 9285 N N . PRO B 1 428 ? 34.78734 144.90652 67.19745 1.000 61.23595 426 PRO B N 1
ATOM 9286 C CA . PRO B 1 428 ? 36.12698 145.27626 66.71136 1.000 68.04490 426 PRO B CA 1
ATOM 9287 C C . PRO B 1 428 ? 36.13711 146.44682 65.73513 1.000 72.68815 426 PRO B C 1
ATOM 9288 O O . PRO B 1 428 ? 37.22650 146.91910 65.38373 1.000 69.87066 426 PRO B O 1
ATOM 9292 N N . GLU B 1 429 ? 34.97627 146.93161 65.28961 1.000 76.40326 427 GLU B N 1
ATOM 9293 C CA . GLU B 1 429 ? 34.89615 148.08484 64.40111 1.000 76.74614 427 GLU B CA 1
ATOM 9294 C C . GLU B 1 429 ? 34.55663 149.37992 65.13251 1.000 73.10867 427 GLU B C 1
ATOM 9295 O O . GLU B 1 429 ? 34.07056 150.32782 64.50736 1.000 69.66184 427 GLU B O 1
ATOM 9301 N N . ASN B 1 430 ? 34.80316 149.43769 66.43938 1.000 73.92779 428 ASN B N 1
ATOM 9302 C CA . ASN B 1 430 ? 34.77186 150.70705 67.15140 1.000 68.54525 428 ASN B CA 1
ATOM 9303 C C . ASN B 1 430 ? 35.80408 151.65068 66.54860 1.000 74.52472 428 ASN B C 1
ATOM 9304 O O . ASN B 1 430 ? 36.96193 151.27335 66.34691 1.000 78.11852 428 ASN B O 1
ATOM 9309 N N . LEU B 1 431 ? 35.37934 152.88526 66.26911 1.000 71.22175 429 LEU B N 1
ATOM 9310 C CA . LEU B 1 431 ? 36.22105 153.80987 65.51627 1.000 69.25641 429 LEU B CA 1
ATOM 9311 C C . LEU B 1 431 ? 37.53203 154.09036 66.23875 1.000 66.13255 429 LEU B C 1
ATOM 9312 O O . LEU B 1 431 ? 38.60599 154.06247 65.62783 1.000 64.11096 429 LEU B O 1
ATOM 9317 N N . ILE B 1 432 ? 37.46623 154.35630 67.54401 1.000 60.43769 430 ILE B N 1
ATOM 9318 C CA . ILE B 1 432 ? 38.67823 154.67188 68.29743 1.000 66.95029 430 ILE B CA 1
ATOM 9319 C C . ILE B 1 432 ? 39.63321 153.48590 68.27557 1.000 75.89241 430 ILE B C 1
ATOM 9320 O O . ILE B 1 432 ? 40.82012 153.61683 67.93695 1.000 75.22375 430 ILE B O 1
ATOM 9325 N N . ILE B 1 433 ? 39.11430 152.30525 68.62460 1.000 73.79387 431 ILE B N 1
ATOM 9326 C CA . ILE B 1 433 ? 39.92956 151.09806 68.69622 1.000 67.72325 431 ILE B CA 1
ATOM 9327 C C . ILE B 1 433 ? 40.47862 150.74666 67.32308 1.000 70.81396 431 ILE B C 1
ATOM 9328 O O . ILE B 1 433 ? 41.65780 150.38964 67.17434 1.000 73.33085 431 ILE B O 1
ATOM 9333 N N . LEU B 1 434 ? 39.63259 150.84072 66.29806 1.000 69.30325 432 LEU B N 1
ATOM 9334 C CA . LEU B 1 434 ? 40.06559 150.46968 64.95987 1.000 70.27046 432 LEU B CA 1
ATOM 9335 C C . LEU B 1 434 ? 41.13696 151.42878 64.45401 1.000 73.12010 432 LEU B C 1
ATOM 9336 O O . LEU B 1 434 ? 42.08567 151.00372 63.79251 1.000 79.08052 432 LEU B O 1
ATOM 9341 N N . VAL B 1 435 ? 41.02719 152.71811 64.78465 1.000 70.15147 433 VAL B N 1
ATOM 9342 C CA . VAL B 1 435 ? 42.04797 153.67729 64.36803 1.000 70.38662 433 VAL B CA 1
ATOM 9343 C C . VAL B 1 435 ? 43.36567 153.39835 65.07985 1.000 70.10684 433 VAL B C 1
ATOM 9344 O O . VAL B 1 435 ? 44.44059 153.43041 64.46355 1.000 73.35932 433 VAL B O 1
ATOM 9348 N N . ASP B 1 436 ? 43.30438 153.12666 66.38763 1.000 71.60153 434 ASP B N 1
ATOM 9349 C CA . ASP B 1 436 ? 44.51256 152.81614 67.15201 1.000 72.61529 434 ASP B CA 1
ATOM 9350 C C . ASP B 1 436 ? 45.23129 151.59565 66.58152 1.000 68.63143 434 ASP B C 1
ATOM 9351 O O . ASP B 1 436 ? 46.45621 151.59896 66.38694 1.000 61.12051 434 ASP B O 1
ATOM 9356 N N . HIS B 1 437 ? 44.48378 150.53469 66.29931 1.000 70.82983 435 HIS B N 1
ATOM 9357 C CA . HIS B 1 437 ? 45.13676 149.33074 65.80655 1.000 73.85978 435 HIS B CA 1
ATOM 9358 C C . HIS B 1 437 ? 45.50371 149.41716 64.33230 1.000 72.52141 435 HIS B C 1
ATOM 9359 O O . HIS B 1 437 ? 46.46429 148.76392 63.91461 1.000 68.32250 435 HIS B O 1
ATOM 9366 N N . LEU B 1 438 ? 44.81839 150.25650 63.55184 1.000 68.21903 436 LEU B N 1
ATOM 9367 C CA . LEU B 1 438 ? 45.26164 150.50500 62.18800 1.000 68.51035 436 LEU B CA 1
ATOM 9368 C C . LEU B 1 438 ? 46.58329 151.25489 62.16915 1.000 73.08131 436 LEU B C 1
ATOM 9369 O O . LEU B 1 438 ? 47.46801 150.92732 61.37358 1.000 75.98955 436 LEU B O 1
ATOM 9374 N N . LYS B 1 439 ? 46.74071 152.26980 63.02798 1.000 68.53526 437 LYS B N 1
ATOM 9375 C CA . LYS B 1 439 ? 48.02753 152.95984 63.07396 1.000 67.91283 437 LYS B CA 1
ATOM 9376 C C . LYS B 1 439 ? 49.13078 152.03531 63.58895 1.000 64.60914 437 LYS B C 1
ATOM 9377 O O . LYS B 1 439 ? 50.25925 152.06800 63.08114 1.000 64.09578 437 LYS B O 1
ATOM 9383 N N . CYS B 1 440 ? 48.83195 151.18744 64.57766 1.000 70.18069 438 CYS B N 1
ATOM 9384 C CA . CYS B 1 440 ? 49.83990 150.22081 65.01796 1.000 72.05016 438 CYS B CA 1
ATOM 9385 C C . CYS B 1 440 ? 50.22747 149.27217 63.88455 1.000 68.33621 438 CYS B C 1
ATOM 9386 O O . CYS B 1 440 ? 51.41539 148.98962 63.66732 1.000 64.26435 438 CYS B O 1
ATOM 9389 N N . ALA B 1 441 ? 49.22944 148.76329 63.15379 1.000 68.27269 439 ALA B N 1
ATOM 9390 C CA . ALA B 1 441 ? 49.49659 147.85344 62.04586 1.000 70.19913 439 ALA B CA 1
ATOM 9391 C C . ALA B 1 441 ? 50.27267 148.54616 60.93678 1.000 71.71392 439 ALA B C 1
ATOM 9392 O O . ALA B 1 441 ? 51.12215 147.92790 60.28613 1.000 77.77064 439 ALA B O 1
ATOM 9394 N N . ALA B 1 442 ? 49.99062 149.82897 60.70206 1.000 64.61681 440 ALA B N 1
ATOM 9395 C CA . ALA B 1 442 ? 50.73690 150.57794 59.70032 1.000 64.57711 440 ALA B CA 1
ATOM 9396 C C . ALA B 1 442 ? 52.18372 150.76720 60.13382 1.000 68.80303 440 ALA B C 1
ATOM 9397 O O . ALA B 1 442 ? 53.09409 150.75944 59.29668 1.000 70.76219 440 ALA B O 1
ATOM 9399 N N . TYR B 1 443 ? 52.41839 150.94549 61.43696 1.000 68.09168 441 TYR B N 1
ATOM 9400 C CA . TYR B 1 443 ? 53.79562 150.95009 61.92092 1.000 70.96599 441 TYR B CA 1
ATOM 9401 C C . TYR B 1 443 ? 54.45960 149.60584 61.65337 1.000 68.25841 441 TYR B C 1
ATOM 9402 O O . TYR B 1 443 ? 55.65182 149.54458 61.33225 1.000 67.77150 441 TYR B O 1
ATOM 9411 N N . GLU B 1 444 ? 53.71159 148.51360 61.81778 1.000 72.19614 442 GLU B N 1
ATOM 9412 C CA . GLU B 1 444 ? 54.27661 147.19033 61.56630 1.000 70.09781 442 GLU B CA 1
ATOM 9413 C C . GLU B 1 444 ? 54.48600 146.95445 60.07296 1.000 71.76150 442 GLU B C 1
ATOM 9414 O O . GLU B 1 444 ? 55.61882 146.76899 59.61437 1.000 71.25873 442 GLU B O 1
ATOM 9420 N N . LEU B 1 445 ? 53.39888 146.93932 59.29907 1.000 76.24316 443 LEU B N 1
ATOM 9421 C CA . LEU B 1 445 ? 53.44660 146.78550 57.85221 1.000 73.40676 443 LEU B CA 1
ATOM 9422 C C . LEU B 1 445 ? 52.67804 147.88987 57.14075 1.000 81.24386 443 LEU B C 1
ATOM 9423 O O . LEU B 1 445 ? 51.59234 148.28978 57.57924 1.000 83.53408 443 LEU B O 1
ATOM 9428 N N . PRO B 1 446 ? 53.22024 148.39135 56.03437 1.000 86.94062 444 PRO B N 1
ATOM 9429 C CA . PRO B 1 446 ? 52.48450 149.35390 55.20321 1.000 84.23670 444 PRO B CA 1
ATOM 9430 C C . PRO B 1 446 ? 51.20293 148.76392 54.62405 1.000 85.78507 444 PRO B C 1
ATOM 9431 O O . PRO B 1 446 ? 51.19013 147.64195 54.11080 1.000 79.47679 444 PRO B O 1
ATOM 9435 N N . PHE B 1 447 ? 50.12015 149.54238 54.70550 1.000 96.12969 445 PHE B N 1
ATOM 9436 C CA . PHE B 1 447 ? 48.78833 149.11508 54.27859 1.000 98.04067 445 PHE B CA 1
ATOM 9437 C C . PHE B 1 447 ? 48.58106 149.46127 52.81061 1.000 103.08548 445 PHE B C 1
ATOM 9438 O O . PHE B 1 447 ? 48.54700 150.64102 52.44490 1.000 107.32979 445 PHE B O 1
ATOM 9446 N N . ARG B 1 448 ? 48.44413 148.44445 51.96759 1.000 102.84307 446 ARG B N 1
ATOM 9447 C CA . ARG B 1 448 ? 47.95822 148.70186 50.62271 1.000 106.87813 446 ARG B CA 1
ATOM 9448 C C . ARG B 1 448 ? 46.51764 149.18409 50.73583 1.000 108.64462 446 ARG B C 1
ATOM 9449 O O . ARG B 1 448 ? 45.76348 148.72126 51.59670 1.000 111.83658 446 ARG B O 1
ATOM 9457 N N . ALA B 1 449 ? 46.13230 150.12415 49.87097 1.000 105.70532 447 ALA B N 1
ATOM 9458 C CA . ALA B 1 449 ? 44.84077 150.78179 50.04680 1.000 104.90346 447 ALA B CA 1
ATOM 9459 C C . ALA B 1 449 ? 43.68884 149.78578 49.94938 1.000 106.93124 447 ALA B C 1
ATOM 9460 O O . ALA B 1 449 ? 42.67277 149.93998 50.63746 1.000 102.46998 447 ALA B O 1
ATOM 9462 N N . ASP B 1 450 ? 43.83875 148.75092 49.12473 1.000 108.44265 448 ASP B N 1
ATOM 9463 C CA . ASP B 1 450 ? 42.78670 147.77764 48.86671 1.000 107.69131 448 ASP B CA 1
ATOM 9464 C C . ASP B 1 450 ? 42.74006 146.64445 49.88664 1.000 112.77616 448 ASP B C 1
ATOM 9465 O O . ASP B 1 450 ? 41.75958 145.89200 49.90096 1.000 117.74545 448 ASP B O 1
ATOM 9470 N N . GLU B 1 451 ? 43.76077 146.50242 50.73153 1.000 107.62083 449 GLU B N 1
ATOM 9471 C CA . GLU B 1 451 ? 43.78923 145.41870 51.70759 1.000 97.95031 449 GLU B CA 1
ATOM 9472 C C . GLU B 1 451 ? 42.67899 145.56296 52.74273 1.000 102.77260 449 GLU B C 1
ATOM 9473 O O . GLU B 1 451 ? 42.42961 146.65235 53.26790 1.000 106.48597 449 GLU B O 1
ATOM 9479 N N . GLU B 1 452 ? 42.00259 144.44919 53.02385 1.000 106.20397 450 GLU B N 1
ATOM 9480 C CA . GLU B 1 452 ? 40.93224 144.41020 54.01117 1.000 106.10560 450 GLU B CA 1
ATOM 9481 C C . GLU B 1 452 ? 41.51769 144.19278 55.39986 1.000 98.59859 450 GLU B C 1
ATOM 9482 O O . GLU B 1 452 ? 42.40838 143.35929 55.58743 1.000 93.15018 450 GLU B O 1
ATOM 9488 N N . PHE B 1 453 ? 41.01224 144.94438 56.37190 1.000 100.60792 451 PHE B N 1
ATOM 9489 C CA . PHE B 1 453 ? 41.37140 144.76538 57.77643 1.000 89.53213 451 PHE B CA 1
ATOM 9490 C C . PHE B 1 453 ? 40.14896 144.21037 58.50118 1.000 90.29457 451 PHE B C 1
ATOM 9491 O O . PHE B 1 453 ? 39.26384 144.96421 58.91566 1.000 87.87186 451 PHE B O 1
ATOM 9499 N N . GLY B 1 454 ? 40.10001 142.90184 58.64280 1.000 93.52600 452 GLY B N 1
ATOM 9500 C CA . GLY B 1 454 ? 38.96205 142.24601 59.27850 1.000 96.57944 452 GLY B CA 1
ATOM 9501 C C . GLY B 1 454 ? 37.87728 141.90901 58.26437 1.000 103.80993 452 GLY B C 1
ATOM 9502 O O . GLY B 1 454 ? 38.11400 141.13246 57.33928 1.000 107.63279 452 GLY B O 1
ATOM 9503 N N . ALA B 1 455 ? 36.70155 142.51288 58.43238 1.000 105.99469 453 ALA B N 1
ATOM 9504 C CA . ALA B 1 455 ? 35.56586 142.16968 57.58368 1.000 115.75429 453 ALA B CA 1
ATOM 9505 C C . ALA B 1 455 ? 35.70264 142.78041 56.19315 1.000 114.23326 453 ALA B C 1
ATOM 9506 O O . ALA B 1 455 ? 35.81069 142.06088 55.19415 1.000 113.27581 453 ALA B O 1
ATOM 9508 N N . MET B 1 456 ? 35.72768 144.10403 56.11486 1.000 114.97965 454 MET B N 1
ATOM 9509 C CA . MET B 1 456 ? 35.63969 144.83180 54.85765 1.000 118.59881 454 MET B CA 1
ATOM 9510 C C . MET B 1 456 ? 36.92407 145.62840 54.64473 1.000 113.89668 454 MET B C 1
ATOM 9511 O O . MET B 1 456 ? 37.83622 145.60903 55.47437 1.000 107.56322 454 MET B O 1
ATOM 9516 N N . GLU B 1 457 ? 36.99515 146.32250 53.51036 1.000 115.23416 455 GLU B N 1
ATOM 9517 C CA . GLU B 1 457 ? 38.10955 147.22183 53.25459 1.000 116.94928 455 GLU B CA 1
ATOM 9518 C C . GLU B 1 457 ? 38.01123 148.44957 54.15668 1.000 115.13680 455 GLU B C 1
ATOM 9519 O O . GLU B 1 457 ? 36.95854 148.75409 54.72663 1.000 108.95021 455 GLU B O 1
ATOM 9525 N N . VAL B 1 458 ? 39.12765 149.16662 54.27757 1.000 112.54359 456 VAL B N 1
ATOM 9526 C CA . VAL B 1 458 ? 39.20462 150.25776 55.24118 1.000 114.07777 456 VAL B CA 1
ATOM 9527 C C . VAL B 1 458 ? 40.05856 151.39267 54.67667 1.000 117.38041 456 VAL B C 1
ATOM 9528 O O . VAL B 1 458 ? 40.94521 151.93382 55.34861 1.000 110.94764 456 VAL B O 1
ATOM 9532 N N . SER B 1 459 ? 39.78000 151.77448 53.42868 1.000 119.78774 457 SER B N 1
ATOM 9533 C CA . SER B 1 459 ? 40.53974 152.84938 52.79953 1.000 112.41053 457 SER B CA 1
ATOM 9534 C C . SER B 1 459 ? 40.17989 154.21165 53.37967 1.000 107.47015 457 SER B C 1
ATOM 9535 O O . SER B 1 459 ? 41.01551 155.12568 53.37714 1.000 109.74401 457 SER B O 1
ATOM 9538 N N . ASP B 1 460 ? 38.95319 154.36355 53.88735 1.000 107.78508 458 ASP B N 1
ATOM 9539 C CA . ASP B 1 460 ? 38.51122 155.66153 54.38975 1.000 111.42748 458 ASP B CA 1
ATOM 9540 C C . ASP B 1 460 ? 39.32130 156.08422 55.61031 1.000 108.73192 458 ASP B C 1
ATOM 9541 O O . ASP B 1 460 ? 39.77373 157.23276 55.70337 1.000 101.26650 458 ASP B O 1
ATOM 9546 N N . ILE B 1 461 ? 39.52677 155.16006 56.55270 1.000 115.36824 459 ILE B N 1
ATOM 9547 C CA . ILE B 1 461 ? 40.29734 155.47208 57.75443 1.000 110.94020 459 ILE B CA 1
ATOM 9548 C C . ILE B 1 461 ? 41.77936 155.64263 57.42536 1.000 101.22794 459 ILE B C 1
ATOM 9549 O O . ILE B 1 461 ? 42.47737 156.43212 58.07088 1.000 98.68716 459 ILE B O 1
ATOM 9554 N N . LEU B 1 462 ? 42.28017 154.93775 56.40868 1.000 106.19217 460 LEU B N 1
ATOM 9555 C CA . LEU B 1 462 ? 43.66197 155.13612 55.97824 1.000 102.16558 460 LEU B CA 1
ATOM 9556 C C . LEU B 1 462 ? 43.86556 156.54742 55.43081 1.000 100.37713 460 LEU B C 1
ATOM 9557 O O . LEU B 1 462 ? 44.83603 157.23383 55.78116 1.000 98.02821 460 LEU B O 1
ATOM 9562 N N . GLU B 1 463 ? 42.94136 157.00614 54.57952 1.000 104.65681 461 GLU B N 1
ATOM 9563 C CA . GLU B 1 463 ? 43.01111 158.37789 54.07963 1.000 102.59238 461 GLU B CA 1
ATOM 9564 C C . GLU B 1 463 ? 42.86057 159.39306 55.20910 1.000 106.64039 461 GLU B C 1
ATOM 9565 O O . GLU B 1 463 ? 43.55874 160.41375 55.23036 1.000 104.79086 461 GLU B O 1
ATOM 9571 N N . TYR B 1 464 ? 41.94441 159.13699 56.15092 1.000 108.72236 462 TYR B N 1
ATOM 9572 C CA . TYR B 1 464 ? 41.76707 160.04289 57.28486 1.000 104.45925 462 TYR B CA 1
ATOM 9573 C C . TYR B 1 464 ? 43.04531 160.15470 58.10873 1.000 98.87734 462 TYR B C 1
ATOM 9574 O O . TYR B 1 464 ? 43.45730 161.25853 58.48146 1.000 96.91261 462 TYR B O 1
ATOM 9583 N N . LEU B 1 465 ? 43.69798 159.02319 58.38411 1.000 99.48498 463 LEU B N 1
ATOM 9584 C CA . LEU B 1 465 ? 44.95068 159.05216 59.13047 1.000 99.15529 463 LEU B CA 1
ATOM 9585 C C . LEU B 1 465 ? 46.03200 159.78094 58.34887 1.000 97.42806 463 LEU B C 1
ATOM 9586 O O . LEU B 1 465 ? 46.88593 160.45337 58.93910 1.000 95.28719 463 LEU B O 1
ATOM 9591 N N . GLN B 1 466 ? 46.02671 159.64320 57.01878 1.000 101.96271 464 GLN B N 1
ATOM 9592 C CA . GLN B 1 466 ? 46.95156 160.43040 56.20943 1.000 100.69840 464 GLN B CA 1
ATOM 9593 C C . GLN B 1 466 ? 46.67729 161.92354 56.35265 1.000 103.34951 464 GLN B C 1
ATOM 9594 O O . GLN B 1 466 ? 47.61224 162.72845 56.44250 1.000 105.47236 464 GLN B O 1
ATOM 9600 N N . GLU B 1 467 ? 45.39875 162.31028 56.39425 1.000 104.34963 465 GLU B N 1
ATOM 9601 C CA . GLU B 1 467 ? 45.04687 163.72076 56.53900 1.000 101.76246 465 GLU B CA 1
ATOM 9602 C C . GLU B 1 467 ? 45.40192 164.26141 57.91793 1.000 98.22675 465 GLU B C 1
ATOM 9603 O O . GLU B 1 467 ? 45.76994 165.43476 58.04311 1.000 95.97353 465 GLU B O 1
ATOM 9609 N N . GLU B 1 468 ? 45.29719 163.43266 58.95829 1.000 104.37575 466 GLU B N 1
ATOM 9610 C CA . GLU B 1 468 ? 45.58286 163.84870 60.32518 1.000 103.62748 466 GLU B CA 1
ATOM 9611 C C . GLU B 1 468 ? 47.05966 163.73188 60.68089 1.000 100.18926 466 GLU B C 1
ATOM 9612 O O . GLU B 1 468 ? 47.39427 163.65252 61.86996 1.000 95.13892 466 GLU B O 1
ATOM 9618 N N . ALA B 1 469 ? 47.94253 163.70995 59.67968 1.000 96.82707 467 ALA B N 1
ATOM 9619 C CA . ALA B 1 469 ? 49.38561 163.74640 59.90530 1.000 93.90816 467 ALA B CA 1
ATOM 9620 C C . ALA B 1 469 ? 49.85825 162.55469 60.73341 1.000 96.72512 467 ALA B C 1
ATOM 9621 O O . ALA B 1 469 ? 50.69350 162.69270 61.62978 1.000 93.96361 467 ALA B O 1
ATOM 9623 N N . VAL B 1 470 ? 49.31093 161.37420 60.44545 1.000 99.61028 468 VAL B N 1
ATOM 9624 C CA . VAL B 1 470 ? 49.69308 160.17243 61.17905 1.000 92.41574 468 VAL B CA 1
ATOM 9625 C C . VAL B 1 470 ? 50.24457 159.13736 60.20408 1.000 90.27430 468 VAL B C 1
ATOM 9626 O O . VAL B 1 470 ? 51.19396 158.41203 60.52265 1.000 83.76613 468 VAL B O 1
ATOM 9630 N N . LEU B 1 471 ? 49.69171 159.10222 58.99402 1.000 96.00835 469 LEU B N 1
ATOM 9631 C CA . LEU B 1 471 ? 50.15367 158.23990 57.91394 1.000 90.99970 469 LEU B CA 1
ATOM 9632 C C . LEU B 1 471 ? 50.51519 159.07340 56.68899 1.000 94.33878 469 LEU B C 1
ATOM 9633 O O . LEU B 1 471 ? 50.15314 160.24742 56.57271 1.000 92.72560 469 LEU B O 1
ATOM 9638 N N . HIS B 1 472 ? 51.23974 158.44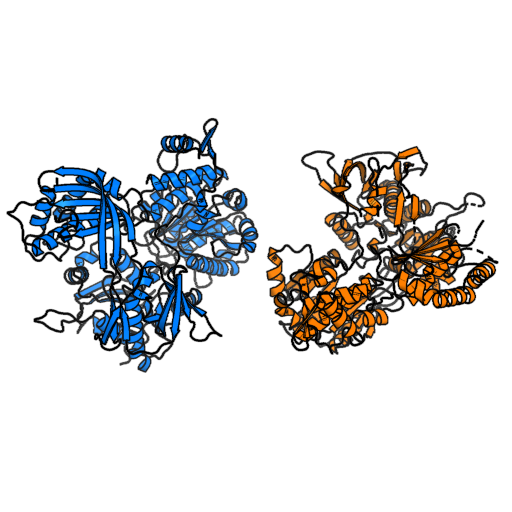863 55.76170 1.000 96.14198 470 HIS B N 1
ATOM 9639 C CA . HIS B 1 472 ? 51.56507 159.10014 54.49764 1.000 97.56777 470 HIS B CA 1
ATOM 9640 C C . HIS B 1 472 ? 51.69131 158.06112 53.39471 1.000 97.60549 470 HIS B C 1
ATOM 9641 O O . HIS B 1 472 ? 52.34345 157.03409 53.58418 1.000 95.84461 470 HIS B O 1
ATOM 9648 N N . ARG B 1 473 ? 51.08201 158.33920 52.24517 1.000 102.57469 471 ARG B N 1
ATOM 9649 C CA . ARG B 1 473 ? 51.03020 157.38156 51.14539 1.000 103.73816 471 ARG B CA 1
ATOM 9650 C C . ARG B 1 473 ? 52.30086 157.43237 50.29664 1.000 99.20333 471 ARG B C 1
ATOM 9651 O O . ARG B 1 473 ? 52.72068 158.50503 49.85030 1.000 97.23270 471 ARG B O 1
ATOM 9659 N N . ASN B 1 474 ? 52.92162 156.26747 50.09455 1.000 96.39219 472 ASN B N 1
ATOM 9660 C CA . ASN B 1 474 ? 54.06608 156.09523 49.20478 1.000 93.79059 472 ASN B CA 1
ATOM 9661 C C . ASN B 1 474 ? 53.71189 155.00996 48.19607 1.000 99.07972 472 ASN B C 1
ATOM 9662 O O . ASN B 1 474 ? 53.33461 153.89571 48.58159 1.000 113.07658 472 ASN B O 1
ATOM 9667 N N . GLY B 1 475 ? 53.81806 155.33717 46.91232 1.000 88.37567 473 GLY B N 1
ATOM 9668 C CA . GLY B 1 475 ? 53.33934 154.44361 45.87868 1.000 95.59206 473 GLY B CA 1
ATOM 9669 C C . GLY B 1 475 ? 51.85077 154.20400 46.03592 1.000 106.63193 473 GLY B C 1
ATOM 9670 O O . GLY B 1 475 ? 51.04300 155.12331 45.86085 1.000 102.77990 473 GLY B O 1
ATOM 9671 N N . GLU B 1 476 ? 51.47267 152.98095 46.40376 1.000 109.15702 474 GLU B N 1
ATOM 9672 C CA . GLU B 1 476 ? 50.07812 152.66041 46.68036 1.000 116.25273 474 GLU B CA 1
ATOM 9673 C C . GLU B 1 476 ? 49.86957 152.16055 48.10423 1.000 117.16960 474 GLU B C 1
ATOM 9674 O O . GLU B 1 476 ? 48.79116 151.63781 48.41596 1.000 119.69740 474 GLU B O 1
ATOM 9680 N N . ARG B 1 477 ? 50.86101 152.31357 48.97921 1.000 111.97119 475 ARG B N 1
ATOM 9681 C CA . ARG B 1 477 ? 50.78525 151.79066 50.33570 1.000 105.97675 475 ARG B CA 1
ATOM 9682 C C . ARG B 1 477 ? 51.00236 152.91523 51.34601 1.000 99.56462 475 ARG B C 1
ATOM 9683 O O . ARG B 1 477 ? 51.86883 153.77682 51.16101 1.000 96.26957 475 ARG B O 1
ATOM 9691 N N . TYR B 1 478 ? 50.19444 152.91336 52.40734 1.000 96.23355 476 TYR B N 1
ATOM 9692 C CA . TYR B 1 478 ? 50.23230 153.95703 53.42728 1.000 92.26822 476 TYR B CA 1
ATOM 9693 C C . TYR B 1 478 ? 51.24648 153.58741 54.50432 1.000 90.48881 476 TYR B C 1
ATOM 9694 O O . TYR B 1 478 ? 51.06867 152.59478 55.21677 1.000 93.28739 476 TYR B O 1
ATOM 9703 N N . HIS B 1 479 ? 52.29727 154.38969 54.63109 1.000 89.02433 477 HIS B N 1
ATOM 9704 C CA . HIS B 1 479 ? 53.36720 154.15875 55.58558 1.000 89.80146 477 HIS B CA 1
ATOM 9705 C C . HIS B 1 479 ? 53.16289 154.97723 56.85476 1.000 87.73315 477 HIS B C 1
ATOM 9706 O O . HIS B 1 479 ? 52.50510 156.02428 56.85380 1.000 87.98768 477 HIS B O 1
ATOM 9713 N N . TRP B 1 480 ? 53.73502 154.47122 57.94308 1.000 81.18742 478 TRP B N 1
ATOM 9714 C CA . TRP B 1 480 ? 53.79402 155.20448 59.19844 1.000 79.57104 478 TRP B CA 1
ATOM 9715 C C . TRP B 1 480 ? 54.67464 156.43156 59.00016 1.000 85.34681 478 TRP B C 1
ATOM 9716 O O . TRP B 1 480 ? 55.83647 156.30377 58.59883 1.000 86.42555 478 TRP B O 1
ATOM 9727 N N . ALA B 1 481 ? 54.12939 157.61844 59.27103 1.000 85.07559 479 ALA B N 1
ATOM 9728 C CA . ALA B 1 481 ? 54.80123 158.88037 58.97095 1.000 92.00775 479 ALA B CA 1
ATOM 9729 C C . ALA B 1 481 ? 55.20287 159.64628 60.22813 1.000 98.59209 479 ALA B C 1
ATOM 9730 O O . ALA B 1 481 ? 55.15545 160.87806 60.26591 1.000 104.91906 479 ALA B O 1
ATOM 9732 N N . SER B 1 482 ? 55.60710 158.92175 61.26913 1.000 96.62003 480 SER B N 1
ATOM 9733 C CA . SER B 1 482 ? 56.02302 159.51970 62.52835 1.000 89.89306 480 SER B CA 1
ATOM 9734 C C . SER B 1 482 ? 57.18748 158.71946 63.09787 1.000 84.76111 480 SER B C 1
ATOM 9735 O O . SER B 1 482 ? 57.31919 157.52269 62.83402 1.000 89.73061 480 SER B O 1
ATOM 9738 N N . GLU B 1 483 ? 58.04525 159.38918 63.86662 1.000 85.83493 481 GLU B N 1
ATOM 9739 C CA . GLU B 1 483 ? 59.15287 158.71316 64.53774 1.000 96.92104 481 GLU B CA 1
ATOM 9740 C C . GLU B 1 483 ? 58.73935 158.05944 65.85068 1.000 99.52823 481 GLU B C 1
ATOM 9741 O O . GLU B 1 483 ? 59.60426 157.53808 66.56578 1.000 92.31520 481 GLU B O 1
ATOM 9747 N N . SER B 1 484 ? 57.45020 158.07592 66.17749 1.000 96.60506 482 SER B N 1
ATOM 9748 C CA . SER B 1 484 ? 56.96233 157.62760 67.47129 1.000 84.80577 482 SER B CA 1
ATOM 9749 C C . SER B 1 484 ? 56.55365 156.16273 67.41765 1.000 87.38741 482 SER B C 1
ATOM 9750 O O . SER B 1 484 ? 56.21297 155.62466 66.35996 1.000 89.03567 482 SER B O 1
ATOM 9753 N N . PHE B 1 485 ? 56.59576 155.52242 68.58491 1.000 86.68134 483 PHE B N 1
ATOM 9754 C CA . PHE B 1 485 ? 56.15129 154.14551 68.73729 1.000 77.82267 483 PHE B CA 1
ATOM 9755 C C . PHE B 1 485 ? 54.68286 154.15576 69.14133 1.000 82.38741 483 PHE B C 1
ATOM 9756 O O . PHE B 1 485 ? 54.35851 154.62919 70.24291 1.000 85.75974 483 PHE B O 1
ATOM 9764 N N . PRO B 1 486 ? 53.76798 153.67130 68.30139 1.000 75.48485 484 PRO B N 1
ATOM 9765 C CA . PRO B 1 486 ? 52.33909 153.83257 68.60333 1.000 75.60469 484 PRO B CA 1
ATOM 9766 C C . PRO B 1 486 ? 51.87339 152.86669 69.67950 1.000 81.08306 484 PRO B C 1
ATOM 9767 O O . PRO B 1 486 ? 50.99528 153.19573 70.48326 1.000 81.81052 484 PRO B O 1
ATOM 9771 N N . ALA B 1 487 ? 52.46720 151.66935 69.69613 1.000 79.55511 485 ALA B N 1
ATOM 9772 C CA . ALA B 1 487 ? 52.04195 150.62326 70.61984 1.000 72.91533 485 ALA B CA 1
ATOM 9773 C C . ALA B 1 487 ? 52.25742 151.01977 72.07772 1.000 79.17056 485 ALA B C 1
ATOM 9774 O O . ALA B 1 487 ? 51.57563 150.49894 72.96875 1.000 87.23415 485 ALA B O 1
ATOM 9776 N N . SER B 1 488 ? 53.20845 151.91692 72.34740 1.000 82.23124 486 SER B N 1
ATOM 9777 C CA . SER B 1 488 ? 53.47629 152.32353 73.72273 1.000 81.62981 486 SER B CA 1
ATOM 9778 C C . SER B 1 488 ? 52.38888 153.21866 74.29837 1.000 75.75321 486 SER B C 1
ATOM 9779 O O . SER B 1 488 ? 52.24672 153.27880 75.52264 1.000 83.20860 486 SER B O 1
ATOM 9782 N N . ASN B 1 489 ? 51.62428 153.90987 73.45602 1.000 81.78541 487 ASN B N 1
ATOM 9783 C CA . ASN B 1 489 ? 50.60293 154.84207 73.91750 1.000 86.05232 487 ASN B CA 1
ATOM 9784 C C . ASN B 1 489 ? 49.22679 154.20700 74.02436 1.000 79.91246 487 ASN B C 1
ATOM 9785 O O . ASN B 1 489 ? 48.28926 154.86990 74.48087 1.000 83.10650 487 ASN B O 1
ATOM 9790 N N . ILE B 1 490 ? 49.08212 152.95072 73.61382 1.000 74.51173 488 ILE B N 1
ATOM 9791 C CA . ILE B 1 490 ? 47.79060 152.27873 73.55523 1.000 72.28424 488 ILE B CA 1
ATOM 9792 C C . ILE B 1 490 ? 47.83621 151.07277 74.47664 1.000 75.14361 488 ILE B C 1
ATOM 9793 O O . ILE B 1 490 ? 48.63338 150.14965 74.26528 1.000 78.83382 488 ILE B O 1
ATOM 9798 N N . SER B 1 491 ? 46.98134 151.07876 75.49092 1.000 75.94190 489 SER B N 1
ATOM 9799 C CA . SER B 1 491 ? 46.83248 149.95250 76.39753 1.000 72.87661 489 SER B CA 1
ATOM 9800 C C . SER B 1 491 ? 45.55553 149.21593 76.02550 1.000 77.80482 489 SER B C 1
ATOM 9801 O O . SER B 1 491 ? 44.51032 149.84245 75.81531 1.000 83.60792 489 SER B O 1
ATOM 9804 N N . LEU B 1 492 ? 45.65458 147.89160 75.90954 1.000 72.59418 490 LEU B N 1
ATOM 9805 C CA . LEU B 1 492 ? 44.49481 147.08812 75.54370 1.000 69.69529 490 LEU B CA 1
ATOM 9806 C C . LEU B 1 492 ? 43.41340 147.15882 76.61113 1.000 69.00790 490 LEU B C 1
ATOM 9807 O O . LEU B 1 492 ? 42.22480 146.99691 76.30990 1.000 69.62184 490 LEU B O 1
ATOM 9812 N N . ARG B 1 493 ? 43.79812 147.41656 77.85428 1.000 72.03575 491 ARG B N 1
ATOM 9813 C CA . ARG B 1 493 ? 42.87331 147.36511 78.96958 1.000 79.92893 491 ARG B CA 1
ATOM 9814 C C . ARG B 1 493 ? 42.72665 148.74289 79.59304 1.000 92.42906 491 ARG B C 1
ATOM 9815 O O . ARG B 1 493 ? 43.67039 149.53869 79.61671 1.000 89.63185 491 ARG B O 1
ATOM 9823 N N . SER B 1 494 ? 41.53156 149.01226 80.10614 1.000 97.64604 492 SER B N 1
ATOM 9824 C CA . SER B 1 494 ? 41.25473 150.24926 80.82217 1.000 107.45081 492 SER B CA 1
ATOM 9825 C C . SER B 1 494 ? 41.77609 150.20697 82.24496 1.000 107.77291 492 SER B C 1
ATOM 9826 O O . SER B 1 494 ? 41.41954 151.07324 83.05076 1.000 112.03378 492 SER B O 1
ATOM 9829 N N . ALA B 1 495 ? 42.61899 149.22497 82.55359 1.000 111.06675 493 ALA B N 1
ATOM 9830 C CA . ALA B 1 495 ? 43.12873 149.04460 83.90098 1.000 108.98167 493 ALA B CA 1
ATOM 9831 C C . ALA B 1 495 ? 43.91703 150.26587 84.35968 1.000 108.65249 493 ALA B C 1
ATOM 9832 O O . ALA B 1 495 ? 44.38935 151.08064 83.55958 1.000 108.20411 493 ALA B O 1
ATOM 9834 N N . SER B 1 496 ? 44.07348 150.36361 85.67895 1.000 111.71245 494 SER B N 1
ATOM 9835 C CA . SER B 1 496 ? 44.68190 151.53577 86.29325 1.000 120.25098 494 SER B CA 1
ATOM 9836 C C . SER B 1 496 ? 46.13621 151.68528 85.85544 1.000 121.43502 494 SER B C 1
ATOM 9837 O O . SER B 1 496 ? 46.80789 150.71075 85.51283 1.000 117.89446 494 SER B O 1
ATOM 9840 N N . GLN B 1 497 ? 46.62158 152.92985 85.86637 1.000 127.34524 495 GLN B N 1
ATOM 9841 C CA . GLN B 1 497 ? 47.99521 153.20473 85.44436 1.000 124.86328 495 GLN B CA 1
ATOM 9842 C C . GLN B 1 497 ? 48.99902 152.41864 86.27680 1.000 120.60875 495 GLN B C 1
ATOM 9843 O O . GLN B 1 497 ? 49.91265 151.77610 85.74402 1.000 122.07747 495 GLN B O 1
ATOM 9849 N N . GLU B 1 498 ? 48.83865 152.46628 87.59022 1.000 112.95549 496 GLU B N 1
ATOM 9850 C CA . GLU B 1 498 ? 49.56874 151.62102 88.51832 1.000 105.11303 496 GLU B CA 1
ATOM 9851 C C . GLU B 1 498 ? 48.71139 151.34280 89.74051 1.000 104.78306 496 GLU B C 1
ATOM 9852 O O . GLU B 1 498 ? 47.80766 152.11007 90.08182 1.000 104.78511 496 GLU B O 1
ATOM 9858 N N . ASN B 1 499 ? 49.01209 150.22447 90.39123 1.000 94.41924 497 ASN B N 1
ATOM 9859 C CA . ASN B 1 499 ? 48.40148 149.89453 91.66102 1.000 82.62508 497 ASN B CA 1
ATOM 9860 C C . ASN B 1 499 ? 49.30145 150.42806 92.77014 1.000 78.57819 497 ASN B C 1
ATOM 9861 O O . ASN B 1 499 ? 50.47219 150.74692 92.54663 1.000 83.58224 497 ASN B O 1
ATOM 9866 N N . VAL B 1 500 ? 48.74155 150.54427 93.96253 1.000 70.16266 498 VAL B N 1
ATOM 9867 C CA . VAL B 1 500 ? 49.52801 150.94785 95.11896 1.000 64.78653 498 VAL B CA 1
ATOM 9868 C C . VAL B 1 500 ? 50.19781 149.71982 95.71869 1.000 66.17823 498 VAL B C 1
ATOM 9869 O O . VAL B 1 500 ? 49.65561 148.60681 95.70951 1.000 68.00745 498 VAL B O 1
ATOM 9873 N N . VAL B 1 501 ? 51.39898 149.92568 96.24011 1.000 64.11677 499 VAL B N 1
ATOM 9874 C CA . VAL B 1 501 ? 52.18071 148.86946 96.86245 1.000 56.73297 499 VAL B CA 1
ATOM 9875 C C . VAL B 1 501 ? 52.10823 149.06791 98.36697 1.000 57.46810 499 VAL B C 1
ATOM 9876 O O . VAL B 1 501 ? 52.35929 150.17078 98.86884 1.000 65.80579 499 VAL B O 1
ATOM 9880 N N . ILE B 1 502 ? 51.74929 148.00881 99.08092 1.000 60.34640 500 ILE B N 1
ATOM 9881 C CA . ILE B 1 502 ? 51.58315 148.06500 100.52677 1.000 60.12269 500 ILE B CA 1
ATOM 9882 C C . ILE B 1 502 ? 52.90314 147.64474 101.15870 1.000 64.10519 500 ILE B C 1
ATOM 9883 O O . ILE B 1 502 ? 53.35681 146.50839 100.97712 1.000 68.21848 500 ILE B O 1
ATOM 9888 N N . VAL B 1 503 ? 53.52375 148.55919 101.89642 1.000 61.99773 501 VAL B N 1
ATOM 9889 C CA . VAL B 1 503 ? 54.87070 148.37515 102.41850 1.000 64.39847 501 VAL B CA 1
ATOM 9890 C C . VAL B 1 503 ? 54.78077 148.34098 103.93488 1.000 66.88309 501 VAL B C 1
ATOM 9891 O O . VAL B 1 503 ? 54.31410 149.30245 104.55787 1.000 68.41328 50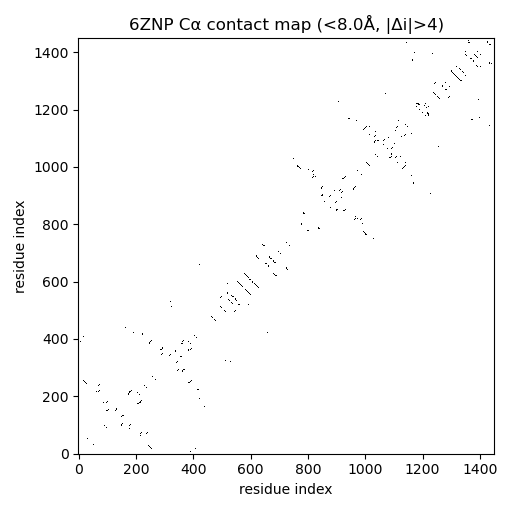1 VAL B O 1
ATOM 9895 N N . ASP B 1 504 ? 55.19518 147.22550 104.52261 1.000 68.45610 502 ASP B N 1
ATOM 9896 C CA . ASP B 1 504 ? 55.23942 147.06058 105.96737 1.000 68.69967 502 ASP B CA 1
ATOM 9897 C C . ASP B 1 504 ? 56.63575 147.46991 106.41888 1.000 77.39251 502 ASP B C 1
ATOM 9898 O O . ASP B 1 504 ? 57.61475 146.76841 106.12082 1.000 79.07675 502 ASP B O 1
ATOM 9903 N N . GLN B 1 505 ? 56.73967 148.62020 107.09761 1.000 80.28008 503 GLN B N 1
ATOM 9904 C CA . GLN B 1 505 ? 58.02142 149.07707 107.62317 1.000 83.89469 503 GLN B CA 1
ATOM 9905 C C . GLN B 1 505 ? 58.13709 148.80438 109.11613 1.000 92.85838 503 GLN B C 1
ATOM 9906 O O . GLN B 1 505 ? 59.03613 149.34969 109.76795 1.000 98.92936 503 GLN B O 1
ATOM 9912 N N . SER B 1 506 ? 57.26422 147.94604 109.65839 1.000 90.00491 504 SER B N 1
ATOM 9913 C CA . SER B 1 506 ? 57.10231 147.83339 111.10671 1.000 87.23629 504 SER B CA 1
ATOM 9914 C C . SER B 1 506 ? 58.43985 147.66207 111.82599 1.000 91.80154 504 SER B C 1
ATOM 9915 O O . SER B 1 506 ? 58.63235 148.22133 112.91198 1.000 97.09943 504 SER B O 1
ATOM 9918 N N . ASP B 1 507 ? 59.38109 146.90415 111.25323 1.000 80.70587 505 ASP B N 1
ATOM 9919 C CA . ASP B 1 507 ? 60.77015 147.03801 111.68494 1.000 91.04565 505 ASP B CA 1
ATOM 9920 C C . ASP B 1 507 ? 61.68444 147.29016 110.49319 1.000 94.58391 505 ASP B C 1
ATOM 9921 O O . ASP B 1 507 ? 61.46237 146.76591 109.39847 1.000 96.24122 505 ASP B O 1
ATOM 9926 N N . ILE B 1 508 ? 62.70759 148.11652 110.71554 1.000 93.50679 506 ILE B N 1
ATOM 9927 C CA . ILE B 1 508 ? 63.69210 148.38693 109.67945 1.000 81.24913 506 ILE B CA 1
ATOM 9928 C C . ILE B 1 508 ? 64.53704 147.13162 109.44822 1.000 88.16365 506 ILE B C 1
ATOM 9929 O O . ILE B 1 508 ? 64.53645 146.19125 110.25429 1.000 84.10630 506 ILE B O 1
ATOM 9934 N N . ALA B 1 509 ? 65.20873 147.09036 108.29008 1.000 92.53350 507 ALA B N 1
ATOM 9935 C CA . ALA B 1 509 ? 66.08645 146.00159 107.85455 1.000 89.66354 507 ALA B CA 1
ATOM 9936 C C . ALA B 1 509 ? 65.30290 144.76266 107.44106 1.000 90.53374 507 ALA B C 1
ATOM 9937 O O . ALA B 1 509 ? 65.83580 143.88909 106.74853 1.000 94.75256 507 ALA B O 1
ATOM 9939 N N . ASN B 1 510 ? 64.04216 144.67820 107.84944 1.000 93.07121 508 ASN B N 1
ATOM 9940 C CA . ASN B 1 510 ? 63.14045 143.63648 107.38197 1.000 92.30287 508 ASN B CA 1
ATOM 9941 C C . ASN B 1 510 ? 61.85003 144.28002 106.90936 1.000 89.13642 508 ASN B C 1
ATOM 9942 O O . ASN B 1 510 ? 60.74517 143.77894 107.14093 1.000 87.04266 508 ASN B O 1
ATOM 9947 N N . VAL B 1 511 ? 62.00464 145.42211 106.23688 1.000 84.89510 509 VAL B N 1
ATOM 9948 C CA . VAL B 1 511 ? 60.90081 146.11906 105.59028 1.000 80.65692 509 VAL B CA 1
ATOM 9949 C C . VAL B 1 511 ? 60.50934 145.35641 104.33542 1.000 81.90081 509 VAL B C 1
ATOM 9950 O O . VAL B 1 511 ? 61.37317 144.98981 103.52733 1.000 74.23695 509 VAL B O 1
ATOM 9954 N N . ARG B 1 512 ? 59.21056 145.10772 104.15765 1.000 81.99405 510 ARG B N 1
ATOM 9955 C CA . ARG B 1 512 ? 58.81962 144.19622 103.09109 1.000 73.58840 510 ARG B CA 1
ATOM 9956 C C . ARG B 1 512 ? 57.50951 144.61255 102.43362 1.000 75.61047 510 ARG B C 1
ATOM 9957 O O . ARG B 1 512 ? 56.63597 145.21338 103.06144 1.000 71.21235 510 ARG B O 1
ATOM 9965 N N . ILE B 1 513 ? 57.39003 144.28196 101.15106 1.000 70.22583 511 ILE B N 1
ATOM 9966 C CA . ILE B 1 513 ? 56.17042 144.52546 100.38854 1.000 66.31099 511 ILE B CA 1
ATOM 9967 C C . ILE B 1 513 ? 55.21984 143.36426 100.63993 1.000 69.47622 511 ILE B C 1
ATOM 9968 O O . ILE B 1 513 ? 55.56424 142.20681 100.38224 1.000 71.39094 511 ILE B O 1
ATOM 9973 N N . ILE B 1 514 ? 54.01597 143.66427 101.13247 1.000 66.75308 512 ILE B N 1
ATOM 9974 C CA . ILE B 1 514 ? 53.09586 142.60002 101.52361 1.000 65.86069 512 ILE B CA 1
ATOM 9975 C C . ILE B 1 514 ? 51.95663 142.39593 100.53251 1.000 64.51397 512 ILE B C 1
ATOM 9976 O O . ILE B 1 514 ? 51.25236 141.37771 100.62512 1.000 63.25742 512 ILE B O 1
ATOM 9981 N N . GLY B 1 515 ? 51.74393 143.31594 99.60134 1.000 62.62211 513 GLY B N 1
ATOM 9982 C CA . GLY B 1 515 ? 50.68060 143.13761 98.63308 1.000 66.88929 513 GLY B CA 1
ATOM 9983 C C . GLY B 1 515 ? 50.47648 144.38672 97.80565 1.000 63.84495 513 GLY B C 1
ATOM 9984 O O . GLY B 1 515 ? 51.19624 145.37791 97.94101 1.000 63.44370 513 GLY B O 1
ATOM 9985 N N . GLU B 1 516 ? 49.47785 144.31312 96.92869 1.000 63.97879 514 GLU B N 1
ATOM 9986 C CA . GLU B 1 516 ? 49.11119 145.42772 96.06834 1.000 68.77508 514 GLU B CA 1
ATOM 9987 C C . GLU B 1 516 ? 47.59652 145.60363 96.07941 1.000 66.69583 514 GLU B C 1
ATOM 9988 O O . GLU B 1 516 ? 46.84746 144.75288 96.56908 1.000 65.34950 514 GLU B O 1
ATOM 9994 N N . MET B 1 517 ? 47.15230 146.72717 95.52111 1.000 64.87458 515 MET B N 1
ATOM 9995 C CA . MET B 1 517 ? 45.73769 147.06184 95.44313 1.000 68.26906 515 MET B CA 1
ATOM 9996 C C . MET B 1 517 ? 45.56831 148.18423 94.43142 1.000 68.57407 515 MET B C 1
ATOM 9997 O O . MET B 1 517 ? 46.40543 149.08509 94.36046 1.000 74.12415 515 MET B O 1
ATOM 10002 N N . ASP B 1 518 ? 44.50065 148.11713 93.63985 1.000 72.20148 516 ASP B N 1
ATOM 10003 C CA . ASP B 1 518 ? 44.27093 149.15880 92.64993 1.000 76.85721 516 ASP B CA 1
ATOM 10004 C C . ASP B 1 518 ? 44.10132 150.51005 93.33498 1.000 79.61750 516 ASP B C 1
ATOM 10005 O O . ASP B 1 518 ? 43.59520 150.60518 94.45693 1.000 76.38951 516 ASP B O 1
ATOM 10010 N N . ARG B 1 519 ? 44.54634 151.56297 92.64228 1.000 82.65017 517 ARG B N 1
ATOM 10011 C CA . ARG B 1 519 ? 44.56998 152.89707 93.23494 1.000 76.70701 517 ARG B CA 1
ATOM 10012 C C . ARG B 1 519 ? 43.17542 153.32731 93.67466 1.000 78.08162 517 ARG B C 1
ATOM 10013 O O . ARG B 1 519 ? 42.98740 153.83020 94.79325 1.000 77.53876 517 ARG B O 1
ATOM 10021 N N . PHE B 1 520 ? 42.17788 153.08670 92.82318 1.000 74.47748 518 PHE B N 1
ATOM 10022 C CA . PHE B 1 520 ? 40.82377 153.52725 93.12148 1.000 69.42326 518 PHE B CA 1
ATOM 10023 C C . PHE B 1 520 ? 40.29503 152.85837 94.38113 1.000 71.02856 518 PHE B C 1
ATOM 10024 O O . PHE B 1 520 ? 39.66561 153.51156 95.21952 1.000 75.30132 518 PHE B O 1
ATOM 10032 N N . SER B 1 521 ? 40.54515 151.55699 94.54037 1.000 74.97834 519 SER B N 1
ATOM 10033 C CA . SER B 1 521 ? 40.06642 150.88073 95.74124 1.000 78.87585 519 SER B CA 1
ATOM 10034 C C . SER B 1 521 ? 40.89498 151.26480 96.95706 1.000 75.48049 519 SER B C 1
ATOM 10035 O O . SER B 1 521 ? 40.36872 151.30867 98.07502 1.000 75.36099 519 SER B O 1
ATOM 10038 N N . ALA B 1 522 ? 42.18539 151.54725 96.75976 1.000 73.03162 520 ALA B N 1
ATOM 10039 C CA . ALA B 1 522 ? 43.04113 151.94502 97.86996 1.000 71.00003 520 ALA B CA 1
ATOM 10040 C C . ALA B 1 522 ? 42.69386 153.32525 98.39194 1.000 70.60911 520 ALA B C 1
ATOM 10041 O O . ALA B 1 522 ? 43.06542 153.66101 99.52169 1.000 71.36174 520 ALA B O 1
ATOM 10043 N N . MET B 1 523 ? 42.00453 154.13185 97.58654 1.000 73.43568 521 MET B N 1
ATOM 10044 C CA . MET B 1 523 ? 41.55223 155.43278 98.06218 1.000 71.56337 521 MET B CA 1
ATOM 10045 C C . MET B 1 523 ? 40.65730 155.29110 99.29156 1.000 69.68413 521 MET B C 1
ATOM 10046 O O . MET B 1 523 ? 40.76785 156.07655 100.23927 1.000 77.26803 521 MET B O 1
ATOM 10051 N N . THR B 1 524 ? 39.77277 154.28855 99.30257 1.000 67.73402 522 THR B N 1
ATOM 10052 C CA . THR B 1 524 ? 38.85056 154.07122 100.41341 1.000 75.92776 522 THR B CA 1
ATOM 10053 C C . THR B 1 524 ? 39.20660 152.88658 101.30320 1.000 74.08357 522 THR B C 1
ATOM 10054 O O . THR B 1 524 ? 38.63156 152.75869 102.38996 1.000 75.76440 522 THR B O 1
ATOM 10058 N N . LEU B 1 525 ? 40.11942 152.01619 100.87945 1.000 71.04632 523 LEU B N 1
ATOM 10059 C CA . LEU B 1 525 ? 40.50320 150.85450 101.66834 1.000 73.05778 523 LEU B CA 1
ATOM 10060 C C . LEU B 1 525 ? 41.87181 150.98938 102.31092 1.000 73.59365 523 LEU B C 1
ATOM 10061 O O . LEU B 1 525 ? 42.22690 150.14542 103.14273 1.000 76.82605 523 LEU B O 1
ATOM 10066 N N . LEU B 1 526 ? 42.65451 152.00666 101.93881 1.000 65.48605 524 LEU B N 1
ATOM 10067 C CA . LEU B 1 526 ? 44.01445 152.15145 102.44050 1.000 67.65064 524 LEU B CA 1
ATOM 10068 C C . LEU B 1 526 ? 44.29678 153.56737 102.93895 1.000 72.71635 524 LEU B C 1
ATOM 10069 O O . LEU B 1 526 ? 45.45403 153.98814 102.98340 1.000 72.06840 524 LEU B O 1
ATOM 10074 N N . HIS B 1 527 ? 43.26457 154.29763 103.36316 1.000 74.34166 525 HIS B N 1
ATOM 10075 C CA . HIS B 1 527 ? 43.44664 155.66386 103.83942 1.000 72.89393 525 HIS B CA 1
ATOM 10076 C C . HIS B 1 527 ? 44.27472 155.68545 105.12874 1.000 77.36013 525 HIS B C 1
ATOM 10077 O O . HIS B 1 527 ? 44.58470 154.64782 105.72091 1.000 78.32573 525 HIS B O 1
ATOM 10084 N N . ASP B 1 528 ? 44.61126 156.90280 105.57503 1.000 77.72672 526 ASP B N 1
ATOM 10085 C CA . ASP B 1 528 ? 45.63629 157.11979 106.59879 1.000 79.81410 526 ASP B CA 1
ATOM 10086 C C . ASP B 1 528 ? 45.38242 156.40249 107.92122 1.000 87.96848 526 ASP B C 1
ATOM 10087 O O . ASP B 1 528 ? 46.29242 156.36969 108.75690 1.000 99.44950 526 ASP B O 1
ATOM 10092 N N . GLU B 1 529 ? 44.18998 155.85577 108.16260 1.000 73.53926 527 GLU B N 1
ATOM 10093 C CA . GLU B 1 529 ? 44.02888 155.04979 109.36827 1.000 77.33773 527 GLU B CA 1
ATOM 10094 C C . GLU B 1 529 ? 43.24358 153.77060 109.10857 1.000 81.13976 527 GLU B C 1
ATOM 10095 O O . GLU B 1 529 ? 42.76754 153.14266 110.06317 1.000 84.60368 527 GLU B O 1
ATOM 10101 N N . ALA B 1 530 ? 43.11527 153.36182 107.84988 1.000 80.60647 528 ALA B N 1
ATOM 10102 C CA . ALA B 1 530 ? 42.38450 152.15171 107.51943 1.000 75.14731 528 ALA B CA 1
ATOM 10103 C C . ALA B 1 530 ? 43.11869 150.92303 108.04742 1.000 71.93793 528 ALA B C 1
ATOM 10104 O O . ALA B 1 530 ? 44.30707 150.96361 108.38030 1.000 68.92809 528 ALA B O 1
ATOM 10106 N N . ILE B 1 531 ? 42.38695 149.82020 108.14198 1.000 68.46897 529 ILE B N 1
ATOM 10107 C CA . ILE B 1 531 ? 42.96275 148.53474 108.50916 1.000 74.73550 529 ILE B CA 1
ATOM 10108 C C . ILE B 1 531 ? 42.93054 147.62822 107.28811 1.000 76.94364 529 ILE B C 1
ATOM 10109 O O . ILE B 1 531 ? 41.86359 147.39383 106.70549 1.000 80.62350 529 ILE B O 1
ATOM 10114 N N . TYR B 1 532 ? 44.10465 147.14388 106.88917 1.000 71.48636 530 TYR B N 1
ATOM 10115 C CA . TYR B 1 532 ? 44.24632 146.23326 105.76023 1.000 68.06347 530 TYR B CA 1
ATOM 10116 C C . TYR B 1 532 ? 44.39566 144.80984 106.27973 1.000 68.02330 530 TYR B C 1
ATOM 10117 O O . TYR B 1 532 ? 45.26951 144.53187 107.10875 1.000 72.35522 530 TYR B O 1
ATOM 10126 N N . LEU B 1 533 ? 43.53969 143.91558 105.80066 1.000 67.84038 531 LEU B N 1
ATOM 10127 C CA . LEU B 1 533 ? 43.56637 142.51544 106.20312 1.000 64.93236 531 LEU B CA 1
ATOM 10128 C C . LEU B 1 533 ? 44.18597 141.70639 105.06844 1.000 67.38287 531 LEU B C 1
ATOM 10129 O O . LEU B 1 533 ? 43.57907 141.55445 104.00325 1.000 66.47436 531 LEU B O 1
ATOM 10134 N N . HIS B 1 534 ? 45.39286 141.19168 105.29256 1.000 68.25076 532 HIS B N 1
ATOM 10135 C CA . HIS B 1 534 ? 46.08845 140.35772 104.31549 1.000 64.10564 532 HIS B CA 1
ATOM 10136 C C . HIS B 1 534 ? 46.04091 138.91603 104.81049 1.000 65.51615 532 HIS B C 1
ATOM 10137 O O . HIS B 1 534 ? 46.86806 138.50411 105.63034 1.000 67.20696 532 HIS B O 1
ATOM 10144 N N . GLU B 1 535 ? 45.05912 138.16121 104.31660 1.000 66.48313 533 GLU B N 1
ATOM 10145 C CA . GLU B 1 535 ? 44.88941 136.75179 104.65985 1.000 66.07802 533 GLU B CA 1
ATOM 10146 C C . GLU B 1 535 ? 44.86858 136.55151 106.17443 1.000 68.69164 533 GLU B C 1
ATOM 10147 O O . GLU B 1 535 ? 45.57156 135.70531 106.73176 1.000 71.13507 533 GLU B O 1
ATOM 10153 N N . GLY B 1 536 ? 44.05253 137.35976 106.84565 1.000 63.64779 534 GLY B N 1
ATOM 10154 C CA . GLY B 1 536 ? 43.90956 137.29440 108.27789 1.000 67.96227 534 GLY B CA 1
ATOM 10155 C C . GLY B 1 536 ? 44.91702 138.10283 109.06790 1.000 70.41856 534 GLY B C 1
ATOM 10156 O O . GLY B 1 536 ? 44.69682 138.33845 110.26177 1.000 72.86849 534 GLY B O 1
ATOM 10157 N N . VAL B 1 537 ? 46.00950 138.53981 108.44896 1.000 67.45510 535 VAL B N 1
ATOM 10158 C CA . VAL B 1 537 ? 47.00092 139.33829 109.16067 1.000 64.13391 535 VAL B CA 1
ATOM 10159 C C . VAL B 1 537 ? 46.55957 140.79343 109.13209 1.000 71.80772 535 VAL B C 1
ATOM 10160 O O . VAL B 1 537 ? 46.27761 141.34543 108.06183 1.000 75.90215 535 VAL B O 1
ATOM 10164 N N . GLN B 1 538 ? 46.48915 141.41650 110.30591 1.000 72.64066 536 GLN B N 1
ATOM 10165 C CA . GLN B 1 538 ? 45.98662 142.77917 110.42335 1.000 70.10547 536 GLN B CA 1
ATOM 10166 C C . GLN B 1 538 ? 47.13483 143.77379 110.30833 1.000 66.81696 536 GLN B C 1
ATOM 10167 O O . GLN B 1 538 ? 48.17400 143.60636 110.95295 1.000 72.89642 536 GLN B O 1
ATOM 10173 N N . TYR B 1 539 ? 46.94627 144.80082 109.47954 1.000 63.26628 537 TYR B N 1
ATOM 10174 C CA . TYR B 1 539 ? 47.86330 145.92488 109.38067 1.000 62.28318 537 TYR B CA 1
ATOM 10175 C C . TYR B 1 539 ? 47.06084 147.20825 109.50529 1.000 66.02459 537 TYR B C 1
ATOM 10176 O O . TYR B 1 539 ? 45.87512 147.24184 109.16888 1.000 72.19926 537 TYR B O 1
ATOM 10185 N N . GLN B 1 540 ? 47.71274 148.27494 109.96056 1.000 64.38446 538 GLN B N 1
ATOM 10186 C CA . GLN B 1 540 ? 47.10093 149.59807 109.96632 1.000 71.26843 538 GLN B CA 1
ATOM 10187 C C . GLN B 1 540 ? 47.93336 150.53399 109.10746 1.000 66.61740 538 GLN B C 1
ATOM 10188 O O . GLN B 1 540 ? 49.16272 150.55590 109.21697 1.000 67.53777 538 GLN B O 1
ATOM 10194 N N . VAL B 1 541 ? 47.26089 151.29267 108.24619 1.000 66.33704 539 VAL B N 1
ATOM 10195 C CA . VAL B 1 541 ? 47.95586 152.22093 107.36500 1.000 67.33272 539 VAL B CA 1
ATOM 10196 C C . VAL B 1 541 ? 48.51534 153.37024 108.18891 1.000 71.68154 539 VAL B C 1
ATOM 10197 O O . VAL B 1 541 ? 47.77037 154.11026 108.84071 1.000 65.65491 539 VAL B O 1
ATOM 10201 N N . GLU B 1 542 ? 49.83596 153.52678 108.16103 1.000 74.99773 540 GLU B N 1
ATOM 10202 C CA . GLU B 1 542 ? 50.43616 154.69688 108.78218 1.000 68.23759 540 GLU B CA 1
ATOM 10203 C C . GLU B 1 542 ? 50.30241 155.91116 107.86932 1.000 69.67187 540 GLU B C 1
ATOM 10204 O O . GLU B 1 542 ? 49.88924 156.98747 108.31428 1.000 75.13556 540 GLU B O 1
ATOM 10210 N N . LYS B 1 543 ? 50.61409 155.75215 106.58328 1.000 67.93779 541 LYS B N 1
ATOM 10211 C CA . LYS B 1 543 ? 50.47997 156.87973 105.66516 1.000 67.85178 541 LYS B CA 1
ATOM 10212 C C . LYS B 1 543 ? 50.29441 156.39058 104.23626 1.000 71.70528 541 LYS B C 1
ATOM 10213 O O . LYS B 1 543 ? 50.96406 155.45015 103.80211 1.000 70.59114 541 LYS B O 1
ATOM 10219 N N . LEU B 1 544 ? 49.40113 157.05654 103.50331 1.000 68.18295 542 LEU B N 1
ATOM 10220 C CA . LEU B 1 544 ? 49.15234 156.75674 102.09482 1.000 62.14989 542 LEU B CA 1
ATOM 10221 C C . LEU B 1 544 ? 49.85236 157.82762 101.26386 1.000 66.75454 542 LEU B C 1
ATOM 10222 O O . LEU B 1 544 ? 49.36092 158.95202 101.13831 1.000 69.75188 542 LEU B O 1
ATOM 10227 N N . ASP B 1 545 ? 51.00841 157.47803 100.70362 1.000 69.09530 543 ASP B N 1
ATOM 10228 C CA . ASP B 1 545 ? 51.70175 158.32655 99.73701 1.000 68.68893 543 ASP B CA 1
ATOM 10229 C C . ASP B 1 545 ? 50.98609 158.16699 98.40279 1.000 69.33709 543 ASP B C 1
ATOM 10230 O O . ASP B 1 545 ? 51.26221 157.25139 97.62201 1.000 68.99538 543 ASP B O 1
ATOM 10235 N N . TRP B 1 546 ? 50.04396 159.07779 98.14797 1.000 73.14981 544 TRP B N 1
ATOM 10236 C CA . TRP B 1 546 ? 49.17586 158.94937 96.98285 1.000 77.79213 544 TRP B CA 1
ATOM 10237 C C . TRP B 1 546 ? 49.93380 159.22337 95.69430 1.000 82.30977 544 TRP B C 1
ATOM 10238 O O . TRP B 1 546 ? 49.70020 158.56214 94.67644 1.000 84.64497 544 TRP B O 1
ATOM 10249 N N . ASP B 1 547 ? 50.84237 160.19591 95.71561 1.000 81.39864 545 ASP B N 1
ATOM 10250 C CA . ASP B 1 547 ? 51.51795 160.57725 94.48508 1.000 82.39121 545 ASP B CA 1
ATOM 10251 C C . ASP B 1 547 ? 52.51029 159.51273 94.04328 1.000 81.06546 545 ASP B C 1
ATOM 10252 O O . ASP B 1 547 ? 52.73795 159.33889 92.84043 1.000 83.23722 545 ASP B O 1
ATOM 10257 N N . HIS B 1 548 ? 53.09407 158.78455 94.98993 1.000 79.49219 546 HIS B N 1
ATOM 10258 C CA . HIS B 1 548 ? 54.04015 157.72332 94.67952 1.000 80.85786 546 HIS B CA 1
ATOM 10259 C C . HIS B 1 548 ? 53.40882 156.34114 94.74512 1.000 76.98329 546 HIS B C 1
ATOM 10260 O O . HIS B 1 548 ? 54.11813 155.34239 94.58074 1.000 73.27260 546 HIS B O 1
ATOM 10267 N N . LYS B 1 549 ? 52.10081 156.26740 94.98925 1.000 73.28664 547 LYS B N 1
ATOM 10268 C CA . LYS B 1 549 ? 51.35196 155.01519 95.01266 1.000 66.25578 547 LYS B CA 1
ATOM 10269 C C . LYS B 1 549 ? 51.98887 154.01964 95.98175 1.000 69.52750 547 LYS B C 1
ATOM 10270 O O . LYS B 1 549 ? 52.33811 152.89361 95.62533 1.000 69.07681 547 LYS B O 1
ATOM 10276 N N . LYS B 1 550 ? 52.13715 154.46392 97.23029 1.000 69.14186 548 LYS B N 1
ATOM 10277 C CA . LYS B 1 550 ? 52.68482 153.63830 98.29760 1.000 62.95138 548 LYS B CA 1
ATOM 10278 C C . LYS B 1 550 ? 51.78606 153.73771 99.52252 1.000 65.16535 548 LYS B C 1
ATOM 10279 O O . LYS B 1 550 ? 51.17611 154.77769 99.77703 1.000 65.89949 548 LYS B O 1
ATOM 10285 N N . ALA B 1 551 ? 51.69619 152.64694 100.28163 1.000 63.04151 549 ALA B N 1
ATOM 10286 C CA . ALA B 1 551 ? 50.88922 152.61864 101.50245 1.000 60.48744 549 ALA B CA 1
ATOM 10287 C C . ALA B 1 551 ? 51.75596 152.04688 102.61844 1.000 63.03739 549 ALA B C 1
ATOM 10288 O O . ALA B 1 551 ? 51.95518 150.83215 102.68997 1.000 64.80976 549 ALA B O 1
ATOM 10290 N N . TYR B 1 552 ? 52.28985 152.92055 103.47123 1.000 64.63202 550 TYR B N 1
ATOM 10291 C CA . TYR B 1 552 ? 53.13231 152.49333 104.58047 1.000 66.11147 550 TYR B CA 1
ATOM 10292 C C . TYR B 1 552 ? 52.25254 152.06666 105.74728 1.000 68.35574 550 TYR B C 1
ATOM 10293 O O . TYR B 1 552 ? 51.46972 152.87375 106.27073 1.000 73.29493 550 TYR B O 1
ATOM 10302 N N . VAL B 1 553 ? 52.38774 150.79662 106.14072 1.000 63.91816 551 VAL B N 1
ATOM 10303 C CA . VAL B 1 553 ? 51.56082 150.15619 107.15162 1.000 70.40870 551 VAL B CA 1
ATOM 10304 C C . VAL B 1 553 ? 52.46275 149.47678 108.17784 1.000 75.60537 551 VAL B C 1
ATOM 10305 O O . VAL B 1 553 ? 53.64912 149.24234 107.93948 1.000 76.88314 551 VAL B O 1
ATOM 10309 N N . ARG B 1 554 ? 51.87606 149.14029 109.32754 1.000 72.74183 552 ARG B N 1
ATOM 10310 C CA . ARG B 1 554 ? 52.56711 148.38638 110.36741 1.000 71.09793 552 ARG B CA 1
ATOM 10311 C C . ARG B 1 554 ? 51.64527 147.29724 110.89515 1.000 72.67129 552 ARG B C 1
ATOM 10312 O O . ARG B 1 554 ? 50.42060 147.38438 110.77894 1.000 75.21331 552 ARG B O 1
ATOM 10320 N N . LYS B 1 555 ? 52.24852 146.26928 111.48847 1.000 73.59906 553 LYS B N 1
ATOM 10321 C CA . LYS B 1 555 ? 51.47200 145.16541 112.03980 1.000 74.09449 553 LYS B CA 1
ATOM 10322 C C . LYS B 1 555 ? 50.70955 145.59828 113.28892 1.000 79.39665 553 LYS B C 1
ATOM 10323 O O . LYS B 1 555 ? 51.22263 146.34607 114.12804 1.000 86.04657 553 LYS B O 1
ATOM 10329 N N . VAL B 1 556 ? 49.46839 145.12143 113.40154 1.000 76.34966 554 VAL B N 1
ATOM 10330 C CA . VAL B 1 556 ? 48.52438 145.57290 114.41817 1.000 75.85419 554 VAL B CA 1
ATOM 10331 C C . VAL B 1 556 ? 47.62553 144.40004 114.79585 1.000 81.60122 554 VAL B C 1
ATOM 10332 O O . VAL B 1 556 ? 47.31822 143.54023 113.96713 1.000 83.84597 554 VAL B O 1
ATOM 10336 N N . ASP B 1 557 ? 47.21220 144.35990 116.06299 1.000 86.79584 555 ASP B N 1
ATOM 10337 C CA . ASP B 1 557 ? 46.18265 143.43796 116.53865 1.000 84.26147 555 ASP B CA 1
ATOM 10338 C C . ASP B 1 557 ? 45.07854 144.26687 117.18063 1.000 82.52324 555 ASP B C 1
ATOM 10339 O O . ASP B 1 557 ? 45.30103 144.90833 118.21208 1.000 86.02141 555 ASP B O 1
ATOM 10344 N N . VAL B 1 558 ? 43.88966 144.25651 116.57714 1.000 80.59526 556 VAL B N 1
ATOM 10345 C CA . VAL B 1 558 ? 42.74682 145.00597 117.08523 1.000 85.64421 556 VAL B CA 1
ATOM 10346 C C . VAL B 1 558 ? 41.50073 144.13345 117.01962 1.000 85.92914 556 VAL B C 1
ATOM 10347 O O . VAL B 1 558 ? 41.50949 143.02537 116.47940 1.000 83.00024 556 VAL B O 1
ATOM 10351 N N . GLU B 1 559 ? 40.41796 144.66625 117.58546 1.000 87.15674 557 GLU B N 1
ATOM 10352 C CA . GLU B 1 559 ? 39.12163 144.00576 117.62469 1.000 93.81107 557 GLU B CA 1
ATOM 10353 C C . GLU B 1 559 ? 38.29002 144.24550 116.37598 1.000 89.72211 557 GLU B C 1
ATOM 10354 O O . GLU B 1 559 ? 37.30898 143.52630 116.15669 1.000 91.50838 557 GLU B O 1
ATOM 10360 N N . TYR B 1 560 ? 38.64726 145.23542 115.56401 1.000 83.92128 558 TYR B N 1
ATOM 10361 C CA . TYR B 1 560 ? 37.77478 145.73077 114.51384 1.000 84.56755 558 TYR B CA 1
ATOM 10362 C C . TYR B 1 560 ? 38.50878 145.76604 113.18123 1.000 90.33188 558 TYR B C 1
ATOM 10363 O O . TYR B 1 560 ? 39.72410 145.56364 113.09923 1.000 90.27916 558 TYR B O 1
ATOM 10372 N N . TYR B 1 561 ? 37.73211 146.01271 112.12947 1.000 86.60550 559 TYR B N 1
ATOM 10373 C CA . TYR B 1 561 ? 38.23150 146.29364 110.79515 1.000 83.43907 559 TYR B CA 1
ATOM 10374 C C . TYR B 1 561 ? 37.63149 147.61279 110.32527 1.000 87.07324 559 TYR B C 1
ATOM 10375 O O . TYR B 1 561 ? 36.79114 148.21860 110.99645 1.000 86.57263 559 TYR B O 1
ATOM 10384 N N . THR B 1 562 ? 38.08176 148.05965 109.16098 1.000 88.02806 560 THR B N 1
ATOM 10385 C CA . THR B 1 562 ? 37.71458 149.35336 108.60994 1.000 81.02418 560 THR B CA 1
ATOM 10386 C C . THR B 1 562 ? 36.95004 149.16046 107.31233 1.000 82.58050 560 THR B C 1
ATOM 10387 O O . THR B 1 562 ? 37.32747 148.32978 106.48074 1.000 85.29447 560 THR B O 1
ATOM 10391 N N . ASP B 1 563 ? 35.86957 149.91747 107.13958 1.000 88.52478 561 ASP B N 1
ATOM 10392 C CA . ASP B 1 563 ? 35.17901 149.92530 105.85864 1.000 93.76733 561 ASP B CA 1
ATOM 10393 C C . ASP B 1 563 ? 34.75880 151.34926 105.52649 1.000 95.99999 561 ASP B C 1
ATOM 10394 O O . ASP B 1 563 ? 34.69877 152.21902 106.39599 1.000 99.26503 561 ASP B O 1
ATOM 10399 N N . ALA B 1 564 ? 34.49901 151.59249 104.24561 1.000 94.50362 562 ALA B N 1
ATOM 10400 C CA . ALA B 1 564 ? 34.10213 152.92021 103.80519 1.000 93.31756 562 ALA B CA 1
ATOM 10401 C C . ALA B 1 564 ? 33.27550 152.80586 102.53570 1.000 99.93178 562 ALA B C 1
ATOM 10402 O O . ALA B 1 564 ? 33.22602 151.75681 101.88862 1.000 99.37625 562 ALA B O 1
ATOM 10404 N N . ASN B 1 565 ? 32.60344 153.90363 102.20057 1.000 105.81065 563 ASN B N 1
ATOM 10405 C CA . ASN B 1 565 ? 31.84542 154.00753 100.96533 1.000 114.26794 563 ASN B CA 1
ATOM 10406 C C . ASN B 1 565 ? 32.05832 155.39620 100.38344 1.000 114.82556 563 ASN B C 1
ATOM 10407 O O . ASN B 1 565 ? 32.30098 156.36261 101.11146 1.000 113.34153 563 ASN B O 1
ATOM 10412 N N . LEU B 1 566 ? 31.97538 155.48028 99.06015 1.000 118.45265 564 LEU B N 1
ATOM 10413 C CA . LEU B 1 566 ? 32.25675 156.71111 98.33708 1.000 120.78214 564 LEU B CA 1
ATOM 10414 C C . LEU B 1 566 ? 30.97876 157.49827 98.08807 1.000 127.41754 564 LEU B C 1
ATOM 10415 O O . LEU B 1 566 ? 29.94533 156.93256 97.71838 1.000 129.64772 564 LEU B O 1
ATOM 10420 N N . ALA B 1 567 ? 31.05740 158.81025 98.28854 1.000 126.65910 565 ALA B N 1
ATOM 10421 C CA . ALA B 1 567 ? 29.97035 159.70951 97.91517 1.000 132.05040 565 ALA B CA 1
ATOM 10422 C C . ALA B 1 567 ? 30.18973 160.07758 96.45428 1.000 129.61186 565 ALA B C 1
ATOM 10423 O O . ALA B 1 567 ? 31.01677 160.93368 96.13452 1.000 125.73452 565 ALA B O 1
ATOM 10425 N N . VAL B 1 568 ? 29.45229 159.42350 95.56127 1.000 127.80666 566 VAL B N 1
ATOM 10426 C CA . VAL B 1 568 ? 29.64078 159.57856 94.12396 1.000 125.06030 566 VAL B CA 1
ATOM 10427 C C . VAL B 1 568 ? 28.63244 160.58882 93.59317 1.000 125.18894 566 VAL B C 1
ATOM 10428 O O . VAL B 1 568 ? 27.42197 160.45623 93.81459 1.000 131.09358 566 VAL B O 1
ATOM 10432 N N . GLN B 1 569 ? 29.13426 161.61340 92.91313 1.000 123.09075 567 GLN B N 1
ATOM 10433 C CA . GLN B 1 569 ? 28.29714 162.61558 92.27515 1.000 119.17778 567 GLN B CA 1
ATOM 10434 C C . GLN B 1 569 ? 28.73764 162.78040 90.82839 1.000 118.43310 567 GLN B C 1
ATOM 10435 O O . GLN B 1 569 ? 29.85484 162.41664 90.45136 1.000 116.68770 567 GLN B O 1
ATOM 10441 N N . LEU B 1 570 ? 27.84358 163.33676 90.01754 1.000 118.28679 568 LEU B N 1
ATOM 10442 C CA . LEU B 1 570 ? 28.08122 163.50768 88.59184 1.000 122.10355 568 LEU B CA 1
ATOM 10443 C C . LEU B 1 570 ? 27.81854 164.95207 88.19704 1.000 126.81147 568 LEU B C 1
ATOM 10444 O O . LEU B 1 570 ? 26.84606 165.55977 88.65595 1.000 127.67771 568 LEU B O 1
ATOM 10449 N N . LYS B 1 571 ? 28.69752 165.50475 87.36167 1.000 122.07453 569 LYS B N 1
ATOM 10450 C CA . LYS B 1 571 ? 28.53854 166.88868 86.92049 1.000 118.72159 569 LYS B CA 1
ATOM 10451 C C . LYS B 1 571 ? 28.54704 167.00854 85.39580 1.000 110.26153 569 LYS B C 1
ATOM 10452 O O . LYS B 1 571 ? 29.46646 166.53531 84.72759 1.000 115.16584 569 LYS B O 1
ATOM 10458 N N . ILE B 1 575 ? 28.01921 169.63685 76.93168 1.000 119.01771 573 ILE B N 1
ATOM 10459 C CA . ILE B 1 575 ? 27.09479 169.23470 75.87792 1.000 119.85727 573 ILE B CA 1
ATOM 10460 C C . ILE B 1 575 ? 27.65277 169.57650 74.50311 1.000 126.64165 573 ILE B C 1
ATOM 10461 O O . ILE B 1 575 ? 27.85929 170.74778 74.18614 1.000 131.68723 573 ILE B O 1
ATOM 10466 N N . ASP B 1 576 ? 27.88530 168.54962 73.68136 1.000 130.11401 574 ASP B N 1
ATOM 10467 C CA . ASP B 1 576 ? 28.41961 168.74191 72.34072 1.000 133.20647 574 ASP B CA 1
ATOM 10468 C C . ASP B 1 576 ? 27.43220 168.38757 71.23691 1.000 130.45083 574 ASP B C 1
ATOM 10469 O O . ASP B 1 576 ? 27.70841 168.68501 70.06902 1.000 126.87412 574 ASP B O 1
ATOM 10474 N N . LYS B 1 577 ? 26.30054 167.76490 71.56880 1.000 129.71507 575 LYS B N 1
ATOM 10475 C CA . LYS B 1 577 ? 25.23486 167.49549 70.61203 1.000 129.25087 575 LYS B CA 1
ATOM 10476 C C . LYS B 1 577 ? 23.90771 167.38739 71.35328 1.000 124.75876 575 LYS B C 1
ATOM 10477 O O . LYS B 1 577 ? 23.85460 166.91838 72.49338 1.000 125.65121 575 LYS B O 1
ATOM 10483 N N . THR B 1 578 ? 22.83788 167.82635 70.69630 1.000 126.11238 576 THR B N 1
ATOM 10484 C CA . THR B 1 578 ? 21.49220 167.75101 71.26562 1.000 120.56582 576 THR B CA 1
ATOM 10485 C C . THR B 1 578 ? 20.44617 167.80382 70.16229 1.000 102.99969 576 THR B C 1
ATOM 10486 O O . THR B 1 578 ? 20.13257 166.78267 69.55420 1.000 91.51232 576 THR B O 1
ATOM 10490 N N . HIS B 1 587 ? 19.90036 163.88841 75.57690 1.000 116.61571 585 HIS B N 1
ATOM 10491 C CA . HIS B 1 587 ? 21.06373 164.74963 75.40268 1.000 122.17492 585 HIS B CA 1
ATOM 10492 C C . HIS B 1 587 ? 22.35856 163.94790 75.52005 1.000 119.17661 585 HIS B C 1
ATOM 10493 O O . HIS B 1 587 ? 22.38728 162.88478 76.13933 1.000 117.32386 585 HIS B O 1
ATOM 10500 N N . TYR B 1 588 ? 23.42792 164.47754 74.92692 1.000 116.43855 586 TYR B N 1
ATOM 10501 C CA . TYR B 1 588 ? 24.76645 163.90966 75.01038 1.000 109.80742 586 TYR B CA 1
ATOM 10502 C C . TYR B 1 588 ? 25.75694 165.01819 75.32655 1.000 115.76811 586 TYR B C 1
ATOM 10503 O O . TYR B 1 588 ? 25.64726 166.12370 74.78987 1.000 124.89777 586 TYR B O 1
ATOM 10512 N N . GLY B 1 589 ? 26.72295 164.72844 76.18811 1.000 115.73144 587 GLY B N 1
ATOM 10513 C CA . GLY B 1 589 ? 27.70381 165.74333 76.51068 1.000 119.07899 587 GLY B CA 1
ATOM 10514 C C . GLY B 1 589 ? 28.85719 165.17817 77.30546 1.000 123.44114 587 GLY B C 1
ATOM 10515 O O . GLY B 1 589 ? 29.05204 163.96374 77.38161 1.000 124.45923 587 GLY B O 1
ATOM 10516 N N . ASP B 1 590 ? 29.63107 166.08480 77.89270 1.000 123.82822 588 ASP B N 1
ATOM 10517 C CA . ASP B 1 590 ? 30.76434 165.71156 78.72384 1.000 123.04604 588 ASP B CA 1
ATOM 10518 C C . ASP B 1 590 ? 30.42101 165.89956 80.19396 1.000 120.85871 588 ASP B C 1
ATOM 10519 O O . ASP B 1 590 ? 29.81647 166.90488 80.58295 1.000 116.36424 588 ASP B O 1
ATOM 10524 N N . VAL B 1 591 ? 30.82297 164.92412 81.00736 1.000 117.19633 589 VAL B N 1
ATOM 10525 C CA . VAL B 1 591 ? 30.54199 164.90844 82.43373 1.000 119.24776 589 VAL B CA 1
ATOM 10526 C C . VAL B 1 591 ? 31.81947 164.55094 83.18174 1.000 121.58884 589 VAL B C 1
ATOM 10527 O O . VAL B 1 591 ? 32.80909 164.10476 82.59864 1.000 119.64253 589 VAL B O 1
ATOM 10531 N N . THR B 1 592 ? 31.78148 164.75847 84.49655 1.000 123.75784 590 THR B N 1
ATOM 10532 C CA . THR B 1 592 ? 32.85178 164.34312 85.39209 1.000 121.22079 590 THR B CA 1
ATOM 10533 C C . THR B 1 592 ? 32.25128 163.58766 86.56947 1.000 121.53639 590 THR B C 1
ATOM 10534 O O . THR B 1 592 ? 31.19679 163.96663 87.09500 1.000 120.84708 590 THR B O 1
ATOM 10538 N N . VAL B 1 593 ? 32.92272 162.51021 86.96528 1.000 117.37153 591 VAL B N 1
ATOM 10539 C CA . VAL B 1 593 ? 32.47305 161.63605 88.04199 1.000 115.33736 591 VAL B CA 1
ATOM 10540 C C . VAL B 1 593 ? 33.33392 161.92442 89.26354 1.000 119.12611 591 VAL B C 1
ATOM 10541 O O . VAL B 1 593 ? 34.51792 161.57100 89.29833 1.000 120.07851 591 VAL B O 1
ATOM 10545 N N . ASN B 1 594 ? 32.74846 162.57176 90.26702 1.000 121.98957 592 ASN B N 1
ATOM 10546 C CA . ASN B 1 594 ? 33.46069 162.91390 91.48731 1.000 123.74787 592 ASN B CA 1
ATOM 10547 C C . ASN B 1 594 ? 33.16900 161.86393 92.54939 1.000 120.02366 592 ASN B C 1
ATOM 10548 O O . ASN B 1 594 ? 32.03346 161.39559 92.67814 1.000 119.52120 592 ASN B O 1
ATOM 10553 N N . ALA B 1 595 ? 34.19890 161.50344 93.31445 1.000 122.84722 593 ALA B N 1
ATOM 10554 C CA . ALA B 1 595 ? 34.08534 160.51714 94.38852 1.000 120.86547 593 ALA B CA 1
ATOM 10555 C C . ALA B 1 595 ? 34.63379 161.14050 95.66942 1.000 120.24711 593 ALA B C 1
ATOM 10556 O O . ALA B 1 595 ? 35.83710 161.06894 95.93476 1.000 110.83218 593 ALA B O 1
ATOM 10558 N N . LEU B 1 596 ? 33.74924 161.75136 96.45586 1.000 129.15117 594 LEU B N 1
ATOM 10559 C CA . LEU B 1 596 ? 34.13617 162.32320 97.74062 1.000 129.64558 594 LEU B CA 1
ATOM 10560 C C . LEU B 1 596 ? 34.26653 161.20746 98.77093 1.000 124.86781 594 LEU B C 1
ATOM 10561 O O . LEU B 1 596 ? 33.27835 160.51506 99.04442 1.000 120.85757 594 LEU B O 1
ATOM 10566 N N . PRO B 1 597 ? 35.44755 161.00369 99.36705 1.000 122.50847 595 PRO B N 1
ATOM 10567 C CA . PRO B 1 597 ? 35.61107 159.86843 100.29137 1.000 123.47516 595 PRO B CA 1
ATOM 10568 C C . PRO B 1 597 ? 34.78622 159.99350 101.56278 1.000 120.64970 595 PRO B C 1
ATOM 10569 O O . PRO B 1 597 ? 34.31528 158.97322 102.08619 1.000 113.58947 595 PRO B O 1
ATOM 10573 N N . THR B 1 598 ? 34.60797 161.21101 102.07618 1.000 113.85077 596 THR B N 1
ATOM 10574 C CA . THR B 1 598 ? 33.81831 161.48397 103.28105 1.000 105.17239 596 THR B CA 1
ATOM 10575 C C . THR B 1 598 ? 34.42566 160.70041 104.43981 1.000 102.35251 596 THR B C 1
ATOM 10576 O O . THR B 1 598 ? 35.56940 160.99640 104.82748 1.000 105.19713 596 THR B O 1
ATOM 10580 N N . ILE B 1 599 ? 33.73412 159.72330 105.02174 1.000 97.45873 597 ILE B N 1
ATOM 10581 C CA . ILE B 1 599 ? 34.18031 159.09982 106.25803 1.000 98.99165 597 ILE B CA 1
ATOM 10582 C C . ILE B 1 599 ? 34.31898 157.59181 106.06348 1.000 98.19147 597 ILE B C 1
ATOM 10583 O O . ILE B 1 599 ? 33.97444 157.03492 105.02090 1.000 100.19768 597 ILE B O 1
ATOM 10588 N N . PHE B 1 600 ? 34.84727 156.94202 107.10049 1.000 92.16140 598 PHE B N 1
ATOM 10589 C CA . PHE B 1 600 ? 34.93018 155.49402 107.19927 1.000 91.03484 598 PHE B CA 1
ATOM 10590 C C . PHE B 1 600 ? 34.47496 155.06496 108.58824 1.000 98.14734 598 PHE B C 1
ATOM 10591 O O . PHE B 1 600 ? 34.53125 155.83999 109.54876 1.000 101.21503 598 PHE B O 1
ATOM 10599 N N . LYS B 1 601 ? 34.06147 153.80239 108.69229 1.000 93.76906 599 LYS B N 1
ATOM 10600 C CA . LYS B 1 601 ? 33.50512 153.24573 109.91586 1.000 92.13686 599 LYS B CA 1
ATOM 10601 C C . LYS B 1 601 ? 34.34101 152.07060 110.40647 1.000 89.91744 599 LYS B C 1
ATOM 10602 O O . LYS B 1 601 ? 34.78949 151.22777 109.61428 1.000 90.59466 599 LYS B O 1
ATOM 10608 N N . LYS B 1 602 ? 34.54293 152.03485 111.72425 1.000 94.74764 600 LYS B N 1
ATOM 10609 C CA . LYS B 1 602 ? 35.16554 150.92166 112.42262 1.000 88.20747 600 LYS B CA 1
ATOM 10610 C C . LYS B 1 602 ? 34.09378 149.90710 112.79234 1.000 93.08905 600 LYS B C 1
ATOM 10611 O O . LYS B 1 602 ? 33.06880 150.26725 113.38059 1.000 97.48347 600 LYS B O 1
ATOM 10617 N N . ILE B 1 603 ? 34.33469 148.64223 112.46278 1.000 92.73299 601 ILE B N 1
ATOM 10618 C CA . ILE B 1 603 ? 33.35444 147.58153 112.65898 1.000 90.11787 601 ILE B CA 1
ATOM 10619 C C . ILE B 1 603 ? 34.02738 146.45027 113.41959 1.000 87.10029 601 ILE B C 1
ATOM 10620 O O . ILE B 1 603 ? 35.00897 145.87915 112.93683 1.000 85.93859 601 ILE B O 1
ATOM 10625 N N . LYS B 1 604 ? 33.50978 146.13118 114.60457 1.000 94.21941 602 LYS B N 1
ATOM 10626 C CA . LYS B 1 604 ? 34.06703 145.03432 115.38732 1.000 95.38878 602 LYS B CA 1
ATOM 10627 C C . LYS B 1 604 ? 33.94100 143.72757 114.61392 1.000 94.92442 602 LYS B C 1
ATOM 10628 O O . LYS B 1 604 ? 32.86263 143.38841 114.11995 1.000 98.29881 602 LYS B O 1
ATOM 10634 N N . MET B 1 605 ? 35.05264 142.99357 114.51028 1.000 90.93986 603 MET B N 1
ATOM 10635 C CA . MET B 1 605 ? 35.08482 141.81013 113.65504 1.000 88.39006 603 MET B CA 1
ATOM 10636 C C . MET B 1 605 ? 34.11199 140.74530 114.14344 1.000 89.46099 603 MET B C 1
ATOM 10637 O O . MET B 1 605 ? 33.43930 140.09002 113.33797 1.000 91.58947 603 MET B O 1
ATOM 10642 N N . THR B 1 606 ? 34.00874 140.57106 115.46050 1.000 92.19353 604 THR B N 1
ATOM 10643 C CA . THR B 1 606 ? 33.21404 139.47249 115.99735 1.000 93.82707 604 THR B CA 1
ATOM 10644 C C . THR B 1 606 ? 31.71910 139.73866 115.84918 1.000 89.48789 604 THR B C 1
ATOM 10645 O O . THR B 1 606 ? 30.97645 138.88057 115.35820 1.000 83.85969 604 THR B O 1
ATOM 10649 N N . THR B 1 607 ? 31.26338 140.93411 116.24036 1.000 93.30551 605 THR B N 1
ATOM 10650 C CA . THR B 1 607 ? 29.83793 141.24050 116.33080 1.000 95.42674 605 THR B CA 1
ATOM 10651 C C . THR B 1 607 ? 29.31230 142.09194 115.18047 1.000 95.11089 605 THR B C 1
ATOM 10652 O O . THR B 1 607 ? 28.09328 142.26875 115.07691 1.000 95.70588 605 THR B O 1
ATOM 10656 N N . PHE B 1 608 ? 30.19047 142.63329 114.33566 1.000 95.11604 606 PHE B N 1
ATOM 10657 C CA . PHE B 1 608 ? 29.82399 143.48908 113.20489 1.000 93.25130 606 PHE B CA 1
ATOM 10658 C C . PHE B 1 608 ? 29.14986 144.79211 113.63375 1.000 98.47760 606 PHE B C 1
ATOM 10659 O O . PHE B 1 608 ? 28.44291 145.41942 112.83659 1.000 96.25381 606 PHE B O 1
ATOM 10667 N N . GLU B 1 609 ? 29.36305 145.22543 114.87267 1.000 99.27717 607 GLU B N 1
ATOM 10668 C CA . GLU B 1 609 ? 28.81314 146.48321 115.35865 1.000 103.65684 607 GLU B CA 1
ATOM 10669 C C . GLU B 1 609 ? 29.77565 147.63502 115.07491 1.000 106.19479 607 GLU B C 1
ATOM 10670 O O . GLU B 1 609 ? 30.99557 147.45387 115.03023 1.000 110.90517 607 GLU B O 1
ATOM 10676 N N . ASN B 1 610 ? 29.21401 148.82543 114.86552 1.000 98.91171 608 ASN B N 1
ATOM 10677 C CA . ASN B 1 610 ? 30.02440 150.02498 114.68778 1.000 95.67932 608 ASN B CA 1
ATOM 10678 C C . ASN B 1 610 ? 30.55349 150.49505 116.03606 1.000 95.28160 608 ASN B C 1
ATOM 10679 O O . ASN B 1 610 ? 29.78888 150.64836 116.99226 1.000 105.51144 608 ASN B O 1
ATOM 10684 N N . ILE B 1 611 ? 31.86315 150.72238 116.11585 1.000 91.63030 609 ILE B N 1
ATOM 10685 C CA . ILE B 1 611 ? 32.49449 151.16264 117.35117 1.000 96.78781 609 ILE B CA 1
ATOM 10686 C C . ILE B 1 611 ? 33.16313 152.52378 117.20135 1.000 97.55140 609 ILE B C 1
ATOM 10687 O O . ILE B 1 611 ? 33.84411 152.97957 118.12047 1.000 100.24290 609 ILE B O 1
ATOM 10692 N N . GLY B 1 612 ? 32.97037 153.18740 116.07273 1.000 94.61284 610 GLY B N 1
ATOM 10693 C CA . GLY B 1 612 ? 33.54800 154.49849 115.86177 1.000 95.32327 610 GLY B CA 1
ATOM 10694 C C . GLY B 1 612 ? 33.68356 154.78673 114.38333 1.000 95.48875 610 GLY B C 1
ATOM 10695 O O . GLY B 1 612 ? 33.38246 153.95384 113.53172 1.000 102.02130 610 GLY B O 1
ATOM 10696 N N . SER B 1 613 ? 34.14949 155.99667 114.09390 1.000 94.82066 611 SER B N 1
ATOM 10697 C CA . SER B 1 613 ? 34.30638 156.42432 112.71304 1.000 98.60626 611 SER B CA 1
ATOM 10698 C C . SER B 1 613 ? 35.51214 157.34961 112.61313 1.000 103.53744 611 SER B C 1
ATOM 10699 O O . SER B 1 613 ? 36.15150 157.68584 113.61473 1.000 100.63515 611 SER B O 1
ATOM 10702 N N . GLY B 1 614 ? 35.83025 157.74030 111.38036 1.000 100.74370 612 GLY B N 1
ATOM 10703 C CA . GLY B 1 614 ? 36.93177 158.63804 111.11803 1.000 94.98483 612 GLY B CA 1
ATOM 10704 C C . GLY B 1 614 ? 36.83350 159.26516 109.74165 1.000 96.37299 612 GLY B C 1
ATOM 10705 O O . GLY B 1 614 ? 36.03454 158.84071 108.90439 1.000 101.65197 612 GLY B O 1
ATOM 10706 N N . PRO B 1 615 ? 37.63305 160.29586 109.48108 1.000 91.76853 613 PRO B N 1
ATOM 10707 C CA . PRO B 1 615 ? 37.56786 160.98495 108.19016 1.000 95.33283 613 PRO B CA 1
ATOM 10708 C C . PRO B 1 615 ? 38.57174 160.44395 107.17937 1.000 94.47729 613 PRO B C 1
ATOM 10709 O O . PRO B 1 615 ? 39.58056 159.82660 107.52655 1.000 97.50186 613 PRO B O 1
ATOM 10713 N N . ILE B 1 616 ? 38.27613 160.70037 105.90481 1.000 91.72712 614 ILE B N 1
ATOM 10714 C CA . ILE B 1 616 ? 39.15355 160.33282 104.79348 1.000 95.55196 614 ILE B CA 1
ATOM 10715 C C . ILE B 1 616 ? 39.35760 161.57719 103.94102 1.000 94.69048 614 ILE B C 1
ATOM 10716 O O . ILE B 1 616 ? 38.44214 161.99794 103.22286 1.000 96.64527 614 ILE B O 1
ATOM 10721 N N . HIS B 1 617 ? 40.55412 162.15212 103.99659 1.000 96.54039 615 HIS B N 1
ATOM 10722 C CA . HIS B 1 617 ? 40.87892 163.36233 103.24514 1.000 99.99749 615 HIS B CA 1
ATOM 10723 C C . HIS B 1 617 ? 41.77835 162.98464 102.06904 1.000 92.47261 615 HIS B C 1
ATOM 10724 O O . HIS B 1 617 ? 43.00486 163.01754 102.17313 1.000 88.74576 615 HIS B O 1
ATOM 10731 N N . LEU B 1 618 ? 41.16353 162.64416 100.94173 1.000 87.23646 616 LEU B N 1
ATOM 10732 C CA . LEU B 1 618 ? 41.89560 162.30225 99.73170 1.000 91.60986 616 LEU B CA 1
ATOM 10733 C C . LEU B 1 618 ? 41.15174 162.85058 98.52327 1.000 89.07397 616 LEU B C 1
ATOM 10734 O O . LEU B 1 618 ? 39.91817 162.94314 98.54269 1.000 88.42000 616 LEU B O 1
ATOM 10739 N N . PRO B 1 619 ? 41.87606 163.22588 97.45217 1.000 82.78117 617 PRO B N 1
ATOM 10740 C CA . PRO B 1 619 ? 41.25378 163.78915 96.24835 1.000 84.93892 617 PRO B CA 1
ATOM 10741 C C . PRO B 1 619 ? 40.36718 162.78555 95.51068 1.000 99.06064 617 PRO B C 1
ATOM 10742 O O . PRO B 1 619 ? 39.25152 163.13130 95.11393 1.000 98.20899 617 PRO B O 1
ATOM 10746 N N . SER B 1 626 ? 32.65924 161.20409 78.75734 1.000 112.27307 624 SER B N 1
ATOM 10747 C CA . SER B 1 626 ? 31.45022 161.50386 77.99223 1.000 116.31365 624 SER B CA 1
ATOM 10748 C C . SER B 1 626 ? 30.26199 160.66937 78.47056 1.000 113.04100 624 SER B C 1
ATOM 10749 O O . SER B 1 626 ? 30.42974 159.54031 78.93309 1.000 109.57901 624 SER B O 1
ATOM 10752 N N . ALA B 1 627 ? 29.05793 161.22487 78.34351 1.000 112.44408 625 ALA B N 1
ATOM 10753 C CA . ALA B 1 627 ? 27.85688 160.54568 78.80624 1.000 108.17296 625 ALA B CA 1
ATOM 10754 C C . ALA B 1 627 ? 26.66038 160.96333 77.96216 1.000 112.22074 625 ALA B C 1
ATOM 10755 O O . ALA B 1 627 ? 26.66665 162.00467 77.29721 1.000 115.71195 625 ALA B O 1
ATOM 10757 N N . ALA B 1 628 ? 25.63497 160.11371 77.98685 1.000 112.23650 626 ALA B N 1
ATOM 10758 C CA . ALA B 1 628 ? 24.35372 160.37435 77.34438 1.000 109.44781 626 ALA B CA 1
ATOM 10759 C C . ALA B 1 628 ? 23.25488 160.21140 78.38438 1.000 111.36228 626 ALA B C 1
ATOM 10760 O O . ALA B 1 628 ? 23.18335 159.17763 79.05478 1.000 111.45531 626 ALA B O 1
ATOM 10762 N N . TRP B 1 629 ? 22.41660 161.23365 78.53934 1.000 116.39212 627 TRP B N 1
ATOM 10763 C CA . TRP B 1 629 ? 21.38722 161.22131 79.56843 1.000 116.49017 627 TRP B CA 1
ATOM 10764 C C . TRP B 1 629 ? 20.02440 161.56403 78.98148 1.000 121.59718 627 TRP B C 1
ATOM 10765 O O . TRP B 1 629 ? 19.91091 162.23840 77.95417 1.000 121.99370 627 TRP B O 1
ATOM 10776 N N . LEU B 1 630 ? 18.98642 161.09072 79.66821 1.000 122.66776 628 LEU B N 1
ATOM 10777 C CA . LEU B 1 630 ? 17.60294 161.44222 79.36583 1.000 125.37210 628 LEU B CA 1
ATOM 10778 C C . LEU B 1 630 ? 16.99617 162.15891 80.56241 1.000 132.39933 628 LEU B C 1
ATOM 10779 O O . LEU B 1 630 ? 17.11850 161.68989 81.69947 1.000 128.06757 628 LEU B O 1
ATOM 10784 N N . GLU B 1 631 ? 16.33015 163.28042 80.29918 1.000 136.07216 629 GLU B N 1
ATOM 10785 C CA . GLU B 1 631 ? 15.56219 163.98495 81.32092 1.000 130.43125 629 GLU B CA 1
ATOM 10786 C C . GLU B 1 631 ? 14.11551 164.20255 80.88024 1.000 122.59163 629 GLU B C 1
ATOM 10787 O O . GLU B 1 631 ? 13.82607 164.29140 79.68666 1.000 119.10907 629 GLU B O 1
ATOM 10793 N N . THR B 1 643 ? 7.64205 158.61078 96.01758 1.000 122.06556 641 THR B N 1
ATOM 10794 C CA . THR B 1 643 ? 9.06226 158.44983 95.72589 1.000 119.83170 641 THR B CA 1
ATOM 10795 C C . THR B 1 643 ? 9.26473 157.93221 94.29696 1.000 122.80724 641 THR B C 1
ATOM 10796 O O . THR B 1 643 ? 8.73328 156.88465 93.91969 1.000 118.83871 641 THR B O 1
ATOM 10800 N N . LEU B 1 644 ? 10.02842 158.68216 93.50551 1.000 121.55661 642 LEU B N 1
ATOM 10801 C CA . LEU B 1 644 ? 10.31294 158.31219 92.12028 1.000 122.25324 642 LEU B CA 1
ATOM 10802 C C . LEU B 1 644 ? 11.24538 157.10366 92.06380 1.000 114.82239 642 LEU B C 1
ATOM 10803 O O . LEU B 1 644 ? 12.18916 157.06789 91.27371 1.000 110.65913 642 LEU B O 1
ATOM 10808 N N . LEU B 1 647 ? 11.46809 153.93221 91.03156 1.000 100.15373 645 LEU B N 1
ATOM 10809 C CA . LEU B 1 647 ? 10.87741 153.91550 89.69891 1.000 107.77221 645 LEU B CA 1
ATOM 10810 C C . LEU B 1 647 ? 11.94273 154.07863 88.61673 1.000 108.19090 645 LEU B C 1
ATOM 10811 O O . LEU B 1 647 ? 11.95507 153.34812 87.62763 1.000 102.67945 645 LEU B O 1
ATOM 10816 N N . LEU B 1 648 ? 12.83332 155.05338 88.81071 1.000 112.82517 646 LEU B N 1
ATOM 10817 C CA . LEU B 1 648 ? 13.93424 155.25536 87.87346 1.000 114.40139 646 LEU B CA 1
ATOM 10818 C C . LEU B 1 648 ? 14.90010 154.07793 87.89320 1.000 109.42584 646 LEU B C 1
ATOM 10819 O O . LEU B 1 648 ? 15.57642 153.80974 86.89173 1.000 105.47934 646 LEU B O 1
ATOM 10824 N N . LEU B 1 649 ? 14.98544 153.38503 89.03207 1.000 106.82196 647 LEU B N 1
ATOM 10825 C CA . LEU B 1 649 ? 15.86493 152.22751 89.16204 1.000 108.19855 647 LEU B CA 1
ATOM 10826 C C . LEU B 1 649 ? 15.49608 151.13162 88.16579 1.000 111.02081 647 LEU B C 1
ATOM 10827 O O . LEU B 1 649 ? 16.37901 150.46869 87.60622 1.000 111.69764 647 LEU B O 1
ATOM 10832 N N . GLY B 1 650 ? 14.19953 150.92584 87.92544 1.000 111.91626 648 GLY B N 1
ATOM 10833 C CA . GLY B 1 650 ? 13.79576 149.95465 86.91902 1.000 105.99545 648 GLY B CA 1
ATOM 10834 C C . GLY B 1 650 ? 14.25138 150.34030 85.52330 1.000 105.32587 648 GLY B C 1
ATOM 10835 O O . GLY B 1 650 ? 14.72834 149.49634 84.75778 1.000 103.65781 648 GLY B O 1
ATOM 10836 N N . ILE B 1 651 ? 14.10794 151.62091 85.17219 1.000 106.86072 649 ILE B N 1
ATOM 10837 C CA . ILE B 1 651 ? 14.58895 152.09810 83.87932 1.000 102.10762 649 ILE B CA 1
ATOM 10838 C C . ILE B 1 651 ? 16.08867 151.88077 83.76529 1.000 101.26582 649 ILE B C 1
ATOM 10839 O O . ILE B 1 651 ? 16.60059 151.50407 82.70368 1.000 96.89460 649 ILE B O 1
ATOM 10844 N N . SER B 1 652 ? 16.81549 152.11320 84.86083 1.000 104.36667 650 SER B N 1
ATOM 10845 C CA . SER B 1 652 ? 18.26016 151.91572 84.84686 1.000 101.69304 650 SER B CA 1
ATOM 10846 C C . SER B 1 652 ? 18.61757 150.44721 84.65458 1.000 97.63152 650 SER B C 1
ATOM 10847 O O . SER B 1 652 ? 19.57256 150.12602 83.94080 1.000 102.29689 650 SER B O 1
ATOM 10850 N N . ASN B 1 653 ? 17.85879 149.54023 85.27175 1.000 92.99865 651 ASN B N 1
ATOM 10851 C CA . ASN B 1 653 ? 18.10171 148.11631 85.05055 1.000 93.89072 651 ASN B CA 1
ATOM 10852 C C . ASN B 1 653 ? 17.84018 147.72716 83.60003 1.000 90.85223 651 ASN B C 1
ATOM 10853 O O . ASN B 1 653 ? 18.61841 146.97447 83.00034 1.000 87.82399 651 ASN B O 1
ATOM 10858 N N . VAL B 1 654 ? 16.73894 148.21114 83.02175 1.000 96.83827 652 VAL B N 1
ATOM 10859 C CA . VAL B 1 654 ? 16.46202 147.86276 81.63030 1.000 93.09746 652 VAL B CA 1
ATOM 10860 C C . VAL B 1 654 ? 17.52276 148.44994 80.71049 1.000 87.67212 652 VAL B C 1
ATOM 10861 O O . VAL B 1 654 ? 17.89423 147.83224 79.70431 1.000 86.79381 652 VAL B O 1
ATOM 10865 N N . LEU B 1 655 ? 18.04031 149.63401 81.03731 1.000 86.86017 653 LEU B N 1
ATOM 10866 C CA . LEU B 1 655 ? 19.12638 150.19501 80.24283 1.000 94.26773 653 LEU B CA 1
ATOM 10867 C C . LEU B 1 655 ? 20.39381 149.35611 80.36821 1.000 93.42064 653 LEU B C 1
ATOM 10868 O O . LEU B 1 655 ? 21.05325 149.06749 79.36322 1.000 87.49714 653 LEU B O 1
ATOM 10873 N N . GLN B 1 656 ? 20.73912 148.94030 81.59183 1.000 92.55710 654 GLN B N 1
ATOM 10874 C CA . GLN B 1 656 ? 21.90051 148.07731 81.79273 1.000 91.76169 654 GLN B CA 1
ATOM 10875 C C . GLN B 1 656 ? 21.74444 146.74602 81.06834 1.000 88.23414 654 GLN B C 1
ATOM 10876 O O . GLN B 1 656 ? 22.74372 146.12541 80.68630 1.000 84.54850 654 GLN B O 1
ATOM 10882 N N . HIS B 1 657 ? 20.50463 146.29043 80.87635 1.000 82.61259 655 HIS B N 1
ATOM 10883 C CA . HIS B 1 657 ? 20.27970 145.04736 80.14703 1.000 76.93122 655 HIS B CA 1
ATOM 10884 C C . HIS B 1 657 ? 20.37777 145.24520 78.63971 1.000 72.87932 655 HIS B C 1
ATOM 10885 O O . HIS B 1 657 ? 20.94712 144.40334 77.93864 1.000 68.28083 655 HIS B O 1
ATOM 10892 N N . ILE B 1 658 ? 19.84341 146.34820 78.12552 1.000 81.68052 656 ILE B N 1
ATOM 10893 C CA . ILE B 1 658 ? 19.68089 146.49900 76.68161 1.000 83.26037 656 ILE B CA 1
ATOM 10894 C C . ILE B 1 658 ? 20.90877 147.12836 76.02857 1.000 78.82480 656 ILE B C 1
ATOM 10895 O O . ILE B 1 658 ? 21.34169 146.67900 74.96350 1.000 75.81303 656 ILE B O 1
ATOM 10900 N N . VAL B 1 659 ? 21.48788 148.15905 76.66003 1.000 78.05569 657 VAL B N 1
ATOM 10901 C CA . VAL B 1 659 ? 22.54028 148.94624 76.00801 1.000 72.77357 657 VAL B CA 1
ATOM 10902 C C . VAL B 1 659 ? 23.70130 148.08908 75.51581 1.000 76.11367 657 VAL B C 1
ATOM 10903 O O . VAL B 1 659 ? 24.04578 148.18225 74.32345 1.000 75.88555 657 VAL B O 1
ATOM 10907 N N . PRO B 1 660 ? 24.33585 147.24657 76.34206 1.000 79.57135 658 PRO B N 1
ATOM 10908 C CA . PRO B 1 660 ? 25.46007 146.44355 75.83539 1.000 69.11084 658 PRO B CA 1
ATOM 10909 C C . PRO B 1 660 ? 25.07056 145.45679 74.75462 1.000 68.32450 658 PRO B C 1
ATOM 10910 O O . PRO B 1 660 ? 25.95082 145.00458 74.01484 1.000 70.74958 658 PRO B O 1
ATOM 10914 N N . VAL B 1 661 ? 23.78785 145.11024 74.62844 1.000 73.28183 659 VAL B N 1
ATOM 10915 C CA . VAL B 1 661 ? 23.38322 144.14581 73.60911 1.000 76.02626 659 VAL B CA 1
ATOM 10916 C C . VAL B 1 661 ? 23.40200 144.78302 72.22286 1.000 77.56417 659 VAL B C 1
ATOM 10917 O O . VAL B 1 661 ? 23.91176 144.19312 71.26297 1.000 73.58257 659 VAL B O 1
ATOM 10921 N N . TYR B 1 662 ? 22.85506 145.99522 72.08915 1.000 77.45874 660 TYR B N 1
ATOM 10922 C CA . TYR B 1 662 ? 22.89691 146.64117 70.77969 1.000 86.60757 660 TYR B CA 1
ATOM 10923 C C . TYR B 1 662 ? 24.22274 147.32596 70.48634 1.000 86.48094 660 TYR B C 1
ATOM 10924 O O . TYR B 1 662 ? 24.64458 147.34139 69.32292 1.000 90.76842 660 TYR B O 1
ATOM 10933 N N . ILE B 1 663 ? 24.91481 147.87801 71.48952 1.000 79.61318 661 ILE B N 1
ATOM 10934 C CA . ILE B 1 663 ? 26.18011 148.53455 71.17761 1.000 69.39180 661 ILE B CA 1
ATOM 10935 C C . ILE B 1 663 ? 27.35213 147.56089 71.18757 1.000 71.80132 661 ILE B C 1
ATOM 10936 O O . ILE B 1 663 ? 28.49131 147.97705 70.93279 1.000 75.58065 661 ILE B O 1
ATOM 10941 N N . MET B 1 664 ? 27.10177 146.27397 71.45752 1.000 68.75595 662 MET B N 1
ATOM 10942 C CA . MET B 1 664 ? 28.09555 145.20165 71.32819 1.000 71.74710 662 MET B CA 1
ATOM 10943 C C . MET B 1 664 ? 29.30262 145.42497 72.24193 1.000 73.08650 662 MET B C 1
ATOM 10944 O O . MET B 1 664 ? 30.46003 145.39068 71.81270 1.000 70.19368 662 MET B O 1
ATOM 10949 N N . CYS B 1 665 ? 29.01915 145.62587 73.52586 1.000 65.11315 663 CYS B N 1
ATOM 10950 C CA . CYS B 1 665 ? 30.05800 145.75301 74.53508 1.000 59.74517 663 CYS B CA 1
ATOM 10951 C C . CYS B 1 665 ? 29.71184 144.87749 75.73188 1.000 69.11521 663 CYS B C 1
ATOM 10952 O O . CYS B 1 665 ? 28.77656 144.07296 75.66258 1.000 72.14318 663 CYS B O 1
ATOM 10955 N N . ASP B 1 666 ? 30.43746 145.03379 76.83402 1.000 69.98714 664 ASP B N 1
ATOM 10956 C CA . ASP B 1 666 ? 30.18226 144.27008 78.04580 1.000 72.25700 664 ASP B CA 1
ATOM 10957 C C . ASP B 1 666 ? 29.41335 145.11196 79.05616 1.000 77.01697 664 ASP B C 1
ATOM 10958 O O . ASP B 1 666 ? 29.41596 146.34404 79.00648 1.000 81.97854 664 ASP B O 1
ATOM 10963 N N . ARG B 1 667 ? 28.74548 144.42170 79.98415 1.000 81.25034 665 ARG B N 1
ATOM 10964 C CA . ARG B 1 667 ? 27.94229 145.12078 80.98039 1.000 85.03241 665 ARG B CA 1
ATOM 10965 C C . ARG B 1 667 ? 28.80160 146.03764 81.84103 1.000 86.75253 665 ARG B C 1
ATOM 10966 O O . ARG B 1 667 ? 28.31550 147.06165 82.33273 1.000 92.56606 665 ARG B O 1
ATOM 10974 N N . ASN B 1 668 ? 30.08137 145.70594 82.00865 1.000 84.95503 666 ASN B N 1
ATOM 10975 C CA . ASN B 1 668 ? 30.99671 146.50198 82.81596 1.000 83.64775 666 ASN B CA 1
ATOM 10976 C C . ASN B 1 668 ? 31.60717 147.66715 82.05151 1.000 82.95624 666 ASN B C 1
ATOM 10977 O O . ASN B 1 668 ? 32.37766 148.43191 82.63978 1.000 88.66262 666 ASN B O 1
ATOM 10982 N N . ASP B 1 669 ? 31.28678 147.82505 80.76599 1.000 86.55881 667 ASP B N 1
ATOM 10983 C CA . ASP B 1 669 ? 31.85665 148.91893 79.98638 1.000 85.28795 667 ASP B CA 1
ATOM 10984 C C . ASP B 1 669 ? 31.08314 150.21612 80.15967 1.000 85.95726 667 ASP B C 1
ATOM 10985 O O . ASP B 1 669 ? 31.65840 151.29779 80.00673 1.000 91.27645 667 ASP B O 1
ATOM 10990 N N . VAL B 1 670 ? 29.79867 150.13768 80.48181 1.000 86.24312 668 VAL B N 1
ATOM 10991 C CA . VAL B 1 670 ? 28.96236 151.31776 80.63549 1.000 91.10253 668 VAL B CA 1
ATOM 10992 C C . VAL B 1 670 ? 28.31911 151.29075 82.01414 1.000 96.33733 668 VAL B C 1
ATOM 10993 O O . VAL B 1 670 ? 27.94275 150.22449 82.51301 1.000 97.03228 668 VAL B O 1
ATOM 10997 N N . HIS B 1 671 ? 28.22572 152.46182 82.64257 1.000 101.17098 669 HIS B N 1
ATOM 10998 C CA . HIS B 1 671 ? 27.58081 152.62673 83.93675 1.000 97.12577 669 HIS B CA 1
ATOM 10999 C C . HIS B 1 671 ? 26.32912 153.46829 83.74973 1.000 95.16802 669 HIS B C 1
ATOM 11000 O O . HIS B 1 671 ? 26.36853 154.50406 83.07322 1.000 94.51909 669 HIS B O 1
ATOM 11007 N N . VAL B 1 672 ? 25.22777 153.02310 84.34910 1.000 98.29854 670 VAL B N 1
ATOM 11008 C CA . VAL B 1 672 ? 23.93745 153.69295 84.24516 1.000 99.86374 670 VAL B CA 1
ATOM 11009 C C . VAL B 1 672 ? 23.54223 154.15377 85.64108 1.000 104.56026 670 VAL B C 1
ATOM 11010 O O . VAL B 1 672 ? 23.20039 153.33054 86.50021 1.000 102.63821 670 VAL B O 1
ATOM 11014 N N . VAL B 1 673 ? 23.59159 155.46653 85.86889 1.000 107.53965 671 VAL B N 1
ATOM 11015 C CA . VAL B 1 673 ? 23.22153 156.06630 87.14375 1.000 114.64814 671 VAL B CA 1
ATOM 11016 C C . VAL B 1 673 ? 22.01172 156.96347 86.89212 1.000 120.43209 671 VAL B C 1
ATOM 11017 O O . VAL B 1 673 ? 21.77099 157.40627 85.76962 1.000 113.68584 671 VAL B O 1
ATOM 11021 N N . SER B 1 674 ? 21.21689 157.19645 87.93814 1.000 127.13201 672 SER B N 1
ATOM 11022 C CA . SER B 1 674 ? 20.03912 158.04649 87.82201 1.000 124.09099 672 SER B CA 1
ATOM 11023 C C . SER B 1 674 ? 20.06264 159.13430 88.88888 1.000 130.35203 672 SER B C 1
ATOM 11024 O O . SER B 1 674 ? 20.55082 158.92981 90.00480 1.000 125.03968 672 SER B O 1
ATOM 11027 N N . GLN B 1 675 ? 19.54106 160.30389 88.51894 1.000 132.68384 673 GLN B N 1
ATOM 11028 C CA . GLN B 1 675 ? 19.41160 161.44892 89.40952 1.000 128.33313 673 GLN B CA 1
ATOM 11029 C C . GLN B 1 675 ? 18.06113 162.11101 89.16924 1.000 124.24594 673 GLN B C 1
ATOM 11030 O O . GLN B 1 675 ? 17.65096 162.29831 88.02032 1.000 123.79258 673 GLN B O 1
ATOM 11036 N N . ILE B 1 676 ? 17.36797 162.45443 90.25066 1.000 123.74673 674 ILE B N 1
ATOM 11037 C CA . ILE B 1 676 ? 16.04902 163.07147 90.13515 1.000 121.84036 674 ILE B CA 1
ATOM 11038 C C . ILE B 1 676 ? 16.16733 164.51225 89.63285 1.000 119.31361 674 ILE B C 1
ATOM 11039 O O . ILE B 1 676 ? 16.70467 165.38640 90.31643 1.000 114.90564 674 ILE B O 1
ATOM 11044 N N . THR B 1 685 ? 16.51790 162.49840 85.79561 1.000 122.63224 683 THR B N 1
ATOM 11045 C CA . THR B 1 685 ? 17.44640 162.30582 84.68741 1.000 125.68858 683 THR B CA 1
ATOM 11046 C C . THR B 1 685 ? 18.23946 161.01146 84.89993 1.000 128.41928 683 THR B C 1
ATOM 11047 O O . THR B 1 685 ? 18.60108 160.67998 86.02937 1.000 128.77880 683 THR B O 1
ATOM 11051 N N . ILE B 1 686 ? 18.51235 160.28316 83.81813 1.000 127.67617 684 ILE B N 1
ATOM 11052 C CA . ILE B 1 686 ? 19.31230 159.06153 83.86295 1.000 121.52487 684 ILE B CA 1
ATOM 11053 C C . ILE B 1 686 ? 20.50712 159.23877 82.93903 1.000 117.79801 684 ILE B C 1
ATOM 11054 O O . ILE B 1 686 ? 20.33814 159.52637 81.74627 1.000 118.24560 684 ILE B O 1
ATOM 11059 N N . PHE B 1 687 ? 21.70693 159.08657 83.49763 1.000 111.55332 685 PHE B N 1
ATOM 11060 C CA . PHE B 1 687 ? 22.96232 159.19177 82.77148 1.000 109.09905 685 PHE B CA 1
ATOM 11061 C C . PHE B 1 687 ? 23.53116 157.80682 82.49272 1.000 103.71373 685 PHE B C 1
ATOM 11062 O O . PHE B 1 687 ? 23.43992 156.90240 83.32963 1.000 98.42007 685 PHE B O 1
ATOM 11070 N N . LEU B 1 688 ? 24.13875 157.65967 81.31766 1.000 102.71950 686 LEU B N 1
ATOM 11071 C CA . LEU B 1 688 ? 24.86867 156.46214 80.92660 1.000 96.89355 686 LEU B CA 1
ATOM 11072 C C . LEU B 1 688 ? 26.22607 156.91607 80.41959 1.000 101.80832 686 LEU B C 1
ATOM 11073 O O . LEU B 1 688 ? 26.30095 157.71598 79.48100 1.000 102.36087 686 LEU B O 1
ATOM 11078 N N . TYR B 1 689 ? 27.29278 156.42093 81.03782 1.000 100.64189 687 TYR B N 1
ATOM 11079 C CA . TYR B 1 689 ? 28.63199 156.86741 80.68192 1.000 95.86421 687 TYR B CA 1
ATOM 11080 C C . TYR B 1 689 ? 29.57581 155.67952 80.61757 1.000 98.15119 687 TYR B C 1
ATOM 11081 O O . TYR B 1 689 ? 29.50108 154.77062 81.44743 1.000 103.73544 687 TYR B O 1
ATOM 11090 N N . ASP B 1 690 ? 30.46246 155.69460 79.62559 1.000 101.96797 688 ASP B N 1
ATOM 11091 C CA . ASP B 1 690 ? 31.43360 154.62198 79.46222 1.000 109.08333 688 ASP B CA 1
ATOM 11092 C C . ASP B 1 690 ? 32.59458 154.77498 80.43901 1.000 111.96910 688 ASP B C 1
ATOM 11093 O O . ASP B 1 690 ? 33.07327 155.88354 80.69834 1.000 112.60357 688 ASP B O 1
ATOM 11098 N N . HIS B 1 691 ? 33.03418 153.64185 80.99243 1.000 113.10546 689 HIS B N 1
ATOM 11099 C CA . HIS B 1 691 ? 34.00398 153.62974 82.07906 1.000 120.52512 689 HIS B CA 1
ATOM 11100 C C . HIS B 1 691 ? 35.43423 153.84517 81.59489 1.000 121.00852 689 HIS B C 1
ATOM 11101 O O . HIS B 1 691 ? 36.31130 154.15135 82.41070 1.000 124.24324 689 HIS B O 1
ATOM 11108 N N . TYR B 1 692 ? 35.67923 153.75126 80.29201 1.000 114.66969 690 TYR B N 1
ATOM 11109 C CA . TYR B 1 692 ? 37.01730 153.96602 79.76572 1.000 119.74781 690 TYR B CA 1
ATOM 11110 C C . TYR B 1 692 ? 37.40275 155.44604 79.85014 1.000 119.33621 690 TYR B C 1
ATOM 11111 O O . TYR B 1 692 ? 36.53802 156.32460 79.78360 1.000 117.26338 690 TYR B O 1
ATOM 11120 N N . PRO B 1 693 ? 38.69409 155.74312 80.02609 1.000 125.17158 691 PRO B N 1
ATOM 11121 C CA . PRO B 1 693 ? 39.11345 157.13069 80.28129 1.000 115.52285 691 PRO B CA 1
ATOM 11122 C C . PRO B 1 693 ? 38.78909 158.05320 79.11600 1.000 108.88428 691 PRO B C 1
ATOM 11123 O O . PRO B 1 693 ? 39.16877 157.79847 77.97050 1.000 103.81444 691 PRO B O 1
ATOM 11127 N N . GLY B 1 694 ? 38.08558 159.13920 79.42207 1.000 112.38105 692 GLY B N 1
ATOM 11128 C CA . GLY B 1 694 ? 37.71806 160.10623 78.40925 1.000 120.41120 692 GLY B CA 1
ATOM 11129 C C . GLY B 1 694 ? 36.49556 159.67870 77.62800 1.000 125.64695 692 GLY B C 1
ATOM 11130 O O . GLY B 1 694 ? 35.58942 160.48064 77.37789 1.000 132.26805 692 GLY B O 1
ATOM 11131 N N . GLY B 1 695 ? 36.45573 158.40031 77.26077 1.000 118.44038 693 GLY B N 1
ATOM 11132 C CA . GLY B 1 695 ? 35.37179 157.85752 76.47111 1.000 110.63322 693 GLY B CA 1
ATOM 11133 C C . GLY B 1 695 ? 35.86703 157.19801 75.20219 1.000 99.51852 693 GLY B C 1
ATOM 11134 O O . GLY B 1 695 ? 36.97948 157.47859 74.74562 1.000 95.03003 693 GLY B O 1
ATOM 11135 N N . ILE B 1 696 ? 35.05848 156.29665 74.64309 1.000 97.06341 694 ILE B N 1
ATOM 11136 C CA . ILE B 1 696 ? 35.40411 155.56128 73.42946 1.000 94.10880 694 ILE B CA 1
ATOM 11137 C C . ILE B 1 696 ? 34.16638 155.37311 72.56465 1.000 95.13116 694 ILE B C 1
ATOM 11138 O O . ILE B 1 696 ? 33.98085 154.31724 71.94933 1.000 93.75203 694 ILE B O 1
ATOM 11143 N N . GLY B 1 697 ? 33.31756 156.39644 72.50551 1.000 102.48366 695 GLY B N 1
ATOM 11144 C CA . GLY B 1 697 ? 32.20575 156.42165 71.57906 1.000 107.69465 695 GLY B CA 1
ATOM 11145 C C . GLY B 1 697 ? 31.01508 155.56815 71.95279 1.000 104.12498 695 GLY B C 1
ATOM 11146 O O . GLY B 1 697 ? 30.07725 155.46349 71.15078 1.000 103.89738 695 GLY B O 1
ATOM 11147 N N . LEU B 1 698 ? 31.01734 154.94780 73.13389 1.000 100.64440 696 LEU B N 1
ATOM 11148 C CA . LEU B 1 698 ? 29.85309 154.17556 73.55558 1.000 98.59742 696 LEU B CA 1
ATOM 11149 C C . LEU B 1 698 ? 28.67166 155.08753 73.86670 1.000 101.48504 696 LEU B C 1
ATOM 11150 O O . LEU B 1 698 ? 27.53988 154.80550 73.45588 1.000 103.82770 696 LEU B O 1
ATOM 11155 N N . ALA B 1 699 ? 28.91436 156.18905 74.58444 1.000 106.56817 697 ALA B N 1
ATOM 11156 C CA . ALA B 1 699 ? 27.84136 157.13784 74.87148 1.000 103.55205 697 ALA B CA 1
ATOM 11157 C C . ALA B 1 699 ? 27.31102 157.77404 73.59273 1.000 104.67349 697 ALA B C 1
ATOM 11158 O O . ALA B 1 699 ? 26.10654 158.03284 73.47117 1.000 103.92813 697 ALA B O 1
ATOM 11160 N N . GLU B 1 700 ? 28.19442 158.01849 72.62030 1.000 105.13043 698 GLU B N 1
ATOM 11161 C CA . GLU B 1 700 ? 27.76158 158.59509 71.35096 1.000 107.45583 698 GLU B CA 1
ATOM 11162 C C . GLU B 1 700 ? 26.80901 157.66089 70.61769 1.000 107.98623 698 GLU B C 1
ATOM 11163 O O . GLU B 1 700 ? 25.71885 158.07022 70.19974 1.000 110.33283 698 GLU B O 1
ATOM 11169 N N . GLU B 1 701 ? 27.20880 156.39704 70.44879 1.000 104.75377 699 GLU B N 1
ATOM 11170 C CA . GLU B 1 701 ? 26.34774 155.43175 69.77419 1.000 102.64881 699 GLU B CA 1
ATOM 11171 C C . GLU B 1 701 ? 25.06057 155.19129 70.55135 1.000 100.11191 699 GLU B C 1
ATOM 11172 O O . GLU B 1 701 ? 24.00516 154.96213 69.94732 1.000 102.63176 699 GLU B O 1
ATOM 11178 N N . VAL B 1 702 ? 25.12071 155.24625 71.88421 1.000 101.78713 700 VAL B N 1
ATOM 11179 C CA . VAL B 1 702 ? 23.90437 155.11042 72.68065 1.000 99.60250 700 VAL B CA 1
ATOM 11180 C C . VAL B 1 702 ? 22.94875 156.25745 72.38176 1.000 105.68496 700 VAL B C 1
ATOM 11181 O O . VAL B 1 702 ? 21.75576 156.04597 72.13786 1.000 108.95071 700 VAL B O 1
ATOM 11185 N N . PHE B 1 703 ? 23.46050 157.49079 72.37384 1.000 107.54293 701 PHE B N 1
ATOM 11186 C CA . PHE B 1 703 ? 22.59339 158.62588 72.07445 1.000 108.98104 701 PHE B CA 1
ATOM 11187 C C . PHE B 1 703 ? 22.03681 158.53998 70.65894 1.000 104.68728 701 PHE B C 1
ATOM 11188 O O . PHE B 1 703 ? 20.87316 158.88584 70.42141 1.000 101.15422 701 PHE B O 1
ATOM 11196 N N . LYS B 1 704 ? 22.84740 158.07011 69.70783 1.000 103.34783 702 LYS B N 1
ATOM 11197 C CA . LYS B 1 704 ? 22.36676 157.92036 68.33725 1.000 105.56384 702 LYS B CA 1
ATOM 11198 C C . LYS B 1 704 ? 21.21633 156.92435 68.27022 1.000 108.35262 702 LYS B C 1
ATOM 11199 O O . LYS B 1 704 ? 20.10618 157.26350 67.84480 1.000 113.47177 702 LYS B O 1
ATOM 11205 N N . ARG B 1 705 ? 21.45913 155.68658 68.70011 1.000 104.27629 703 ARG B N 1
ATOM 11206 C CA . ARG B 1 705 ? 20.47564 154.62218 68.56312 1.000 105.71185 703 ARG B CA 1
ATOM 11207 C C . ARG B 1 705 ? 19.55987 154.51417 69.77494 1.000 108.53949 703 ARG B C 1
ATOM 11208 O O . ARG B 1 705 ? 19.00090 153.43853 70.02231 1.000 114.82939 703 ARG B O 1
ATOM 11216 N N . PHE B 1 706 ? 19.40339 155.59917 70.53741 1.000 100.81386 704 PHE B N 1
ATOM 11217 C CA . PHE B 1 706 ? 18.60366 155.53162 71.75187 1.000 104.64616 704 PHE B CA 1
ATOM 11218 C C . PHE B 1 706 ? 17.13688 155.21819 71.48733 1.000 107.38504 704 PHE B C 1
ATOM 11219 O O . PHE B 1 706 ? 16.48515 154.60315 72.33429 1.000 107.52686 704 PHE B O 1
ATOM 11227 N N . SER B 1 707 ? 16.58636 155.63675 70.34718 1.000 114.84711 705 SER B N 1
ATOM 11228 C CA . SER B 1 707 ? 15.19408 155.29563 70.05796 1.000 119.91591 705 SER B CA 1
ATOM 11229 C C . SER B 1 707 ? 15.02395 153.78849 69.88130 1.000 115.96630 705 SER B C 1
ATOM 11230 O O . SER B 1 707 ? 14.10138 153.18235 70.44695 1.000 113.71028 705 SER B O 1
ATOM 11233 N N . ASP B 1 708 ? 15.92089 153.16339 69.11210 1.000 113.63191 706 ASP B N 1
ATOM 11234 C CA . ASP B 1 708 ? 15.89890 151.71030 68.97288 1.000 111.93029 706 ASP B CA 1
ATOM 11235 C C . ASP B 1 708 ? 16.14254 151.03022 70.31277 1.000 111.90564 706 ASP B C 1
ATOM 11236 O O . ASP B 1 708 ? 15.53949 149.99163 70.61342 1.000 113.06314 706 ASP B O 1
ATOM 11241 N N . ILE B 1 709 ? 17.02760 151.60466 71.13034 1.000 107.79785 707 ILE B N 1
ATOM 11242 C CA . ILE B 1 709 ? 17.30131 151.04005 72.44822 1.000 107.04959 707 ILE B CA 1
ATOM 11243 C C . ILE B 1 709 ? 16.04946 151.07731 73.31106 1.000 105.83854 707 ILE B C 1
ATOM 11244 O O . ILE B 1 709 ? 15.72097 150.10207 73.99316 1.000 106.04279 707 ILE B O 1
ATOM 11249 N N . ASN B 1 710 ? 15.31979 152.19293 73.27706 1.000 107.27706 708 ASN B N 1
ATOM 11250 C CA . ASN B 1 710 ? 14.09886 152.31094 74.06626 1.000 111.12479 708 ASN B CA 1
ATOM 11251 C C . ASN B 1 710 ? 13.02793 151.34667 73.57598 1.000 111.18166 708 ASN B C 1
ATOM 11252 O O . ASN B 1 710 ? 12.28595 150.77601 74.38371 1.000 111.18412 708 ASN B O 1
ATOM 11257 N N . GLU B 1 711 ? 12.92822 151.14954 72.25850 1.000 113.79720 709 GLU B N 1
ATOM 11258 C CA . GLU B 1 711 ? 11.95649 150.18227 71.75069 1.000 121.28531 709 GLU B CA 1
ATOM 11259 C C . GLU B 1 711 ? 12.31371 148.76358 72.18447 1.000 120.38978 709 GLU B C 1
ATOM 11260 O O . GLU B 1 711 ? 11.43638 147.99496 72.60572 1.000 122.36021 709 GLU B O 1
ATOM 11266 N N . ALA B 1 712 ? 13.59776 148.40051 72.09690 1.000 115.78907 710 ALA B N 1
ATOM 11267 C CA . ALA B 1 712 ? 14.02750 147.09222 72.58023 1.000 113.11400 710 ALA B CA 1
ATOM 11268 C C . ALA B 1 712 ? 13.79439 146.94624 74.07983 1.000 112.57373 710 ALA B C 1
ATOM 11269 O O . ALA B 1 712 ? 13.47918 145.85026 74.55532 1.000 108.92524 710 ALA B O 1
ATOM 11271 N N . ALA B 1 713 ? 13.92619 148.04111 74.83353 1.000 114.03416 711 ALA B N 1
ATOM 11272 C CA . ALA B 1 713 ? 13.65751 148.01302 76.26869 1.000 108.13812 711 ALA B CA 1
ATOM 11273 C C . ALA B 1 713 ? 12.18430 147.74690 76.54829 1.000 116.23944 711 ALA B C 1
ATOM 11274 O O . ALA B 1 713 ? 11.84224 146.92769 77.41106 1.000 117.92040 711 ALA B O 1
ATOM 11276 N N . LYS B 1 714 ? 11.29761 148.45434 75.84208 1.000 120.05846 712 LYS B N 1
ATOM 11277 C CA . LYS B 1 714 ? 9.86587 148.20029 75.97808 1.000 120.11913 712 LYS B CA 1
ATOM 11278 C C . LYS B 1 714 ? 9.53465 146.75121 75.64239 1.000 115.36523 712 LYS B C 1
ATOM 11279 O O . LYS B 1 714 ? 8.75953 146.10159 76.35574 1.000 115.20195 712 LYS B O 1
ATOM 11285 N N . GLN B 1 715 ? 10.12411 146.22404 74.56431 1.000 110.05373 713 GLN B N 1
ATOM 11286 C CA . GLN B 1 715 ? 9.86647 144.83646 74.18692 1.000 111.47813 713 GLN B CA 1
ATOM 11287 C C . GLN B 1 715 ? 10.36944 143.86737 75.25109 1.000 112.38742 713 GLN B C 1
ATOM 11288 O O . GLN B 1 715 ? 9.70397 142.87018 75.55578 1.000 111.25375 713 GLN B O 1
ATOM 11294 N N . LEU B 1 716 ? 11.54832 144.13839 75.81915 1.000 112.38951 714 LEU B N 1
ATOM 11295 C CA . LEU B 1 716 ? 12.08211 143.28697 76.87733 1.000 111.50512 714 LEU B CA 1
ATOM 11296 C C . LEU B 1 716 ? 11.17550 143.29436 78.10279 1.000 110.17357 714 LEU B C 1
ATOM 11297 O O . LEU B 1 716 ? 10.92983 142.24358 78.70692 1.000 108.33852 714 LEU B O 1
ATOM 11302 N N . ILE B 1 717 ? 10.66997 144.46948 78.48790 1.000 107.71679 715 ILE B N 1
ATOM 11303 C CA . ILE B 1 717 ? 9.77160 144.53914 79.63952 1.000 112.29353 715 ILE B CA 1
ATOM 11304 C C . ILE B 1 717 ? 8.46711 143.80840 79.34355 1.000 115.83212 715 ILE B C 1
ATOM 11305 O O . ILE B 1 717 ? 7.89488 143.14669 80.21910 1.000 112.28714 715 ILE B O 1
ATOM 11310 N N . THR B 1 718 ? 7.98212 143.90674 78.10447 1.000 117.52159 716 THR B N 1
ATOM 11311 C CA . THR B 1 718 ? 6.69997 143.30357 77.75778 1.000 111.39773 716 THR B CA 1
ATOM 11312 C C . THR B 1 718 ? 6.79555 141.78234 77.68483 1.000 116.77246 716 THR B C 1
ATOM 11313 O O . THR B 1 718 ? 5.86171 141.07645 78.08695 1.000 115.29360 716 THR B O 1
ATOM 11317 N N . HIS B 1 719 ? 7.92385 141.25564 77.20386 1.000 119.15996 717 HIS B N 1
ATOM 11318 C CA . HIS B 1 719 ? 7.99972 139.84269 76.85313 1.000 114.63874 717 HIS B CA 1
ATOM 11319 C C . HIS B 1 719 ? 8.50653 138.94254 77.97364 1.000 112.41083 717 HIS B C 1
ATOM 11320 O O . HIS B 1 719 ? 8.33721 137.72202 77.88104 1.000 114.91041 717 HIS B O 1
ATOM 11327 N N . CYS B 1 720 ? 9.12924 139.48866 79.01573 1.000 112.80430 718 CYS B N 1
ATOM 11328 C CA . CYS B 1 720 ? 9.56103 138.55764 80.05247 1.000 112.53180 718 CYS B CA 1
ATOM 11329 C C . CYS B 1 720 ? 8.37348 138.16288 80.93302 1.000 115.85054 718 CYS B C 1
ATOM 11330 O O . CYS B 1 720 ? 7.54224 139.00932 81.27584 1.000 116.73088 718 CYS B O 1
ATOM 11333 N N . PRO B 1 721 ? 8.25830 136.88021 81.29254 1.000 110.34163 719 PRO B N 1
ATOM 11334 C CA . PRO B 1 721 ? 7.09574 136.38594 82.07018 1.000 111.68376 719 PRO B CA 1
ATOM 11335 C C . PRO B 1 721 ? 7.24163 136.48970 83.58682 1.000 114.64650 719 PRO B C 1
ATOM 11336 O O . PRO B 1 721 ? 7.43269 135.49544 84.30283 1.000 114.86868 719 PRO B O 1
ATOM 11340 N N . CYS B 1 722 ? 7.13115 137.70405 84.11657 1.000 114.48528 720 CYS B N 1
ATOM 11341 C CA . CYS B 1 722 ? 7.23097 137.91522 85.55273 1.000 117.93965 720 CYS B CA 1
ATOM 11342 C C . CYS B 1 722 ? 6.08357 138.79760 86.02554 1.000 127.04156 720 CYS B C 1
ATOM 11343 O O . CYS B 1 722 ? 5.54905 139.61669 85.27089 1.000 124.50848 720 CYS B O 1
ATOM 11346 N N . HIS B 1 723 ? 5.71135 138.61462 87.28912 1.000 126.96768 721 HIS B N 1
ATOM 11347 C CA . HIS B 1 723 ? 4.73949 139.47066 87.96036 1.000 131.74529 721 HIS B CA 1
ATOM 11348 C C . HIS B 1 723 ? 5.50729 140.62158 88.60040 1.000 132.36091 721 HIS B C 1
ATOM 11349 O O . HIS B 1 723 ? 6.32233 140.40391 89.50319 1.000 134.50349 721 HIS B O 1
ATOM 11356 N N . ASP B 1 724 ? 5.26175 141.84027 88.11340 1.000 126.19812 722 ASP B N 1
ATOM 11357 C CA . ASP B 1 724 ? 6.09356 143.02031 88.38085 1.000 126.93345 722 ASP B CA 1
ATOM 11358 C C . ASP B 1 724 ? 7.47644 142.74302 87.80089 1.000 126.07808 722 ASP B C 1
ATOM 11359 O O . ASP B 1 724 ? 7.57209 142.51080 86.58354 1.000 127.58552 722 ASP B O 1
ATOM 11364 N N . GLY B 1 725 ? 8.54997 142.75446 88.58653 1.000 121.34693 723 GLY B N 1
ATOM 11365 C CA . GLY B 1 725 ? 9.89595 142.68630 88.04925 1.000 117.29423 723 GLY B CA 1
ATOM 11366 C C . GLY B 1 725 ? 10.65677 141.44493 88.47706 1.000 116.77416 723 GLY B C 1
ATOM 11367 O O . GLY B 1 725 ? 10.37668 140.85112 89.52095 1.000 114.29854 723 GLY B O 1
ATOM 11368 N N . CYS B 1 726 ? 11.62890 141.06225 87.65597 1.000 115.97907 724 CYS B N 1
ATOM 11369 C CA . CYS B 1 726 ? 12.56669 139.98009 87.91929 1.000 113.18504 724 CYS B CA 1
ATOM 11370 C C . CYS B 1 726 ? 13.97008 140.48124 87.61747 1.000 106.71941 724 CYS B C 1
ATOM 11371 O O . CYS B 1 726 ? 14.14541 141.57837 87.07679 1.000 99.98075 724 CYS B O 1
ATOM 11374 N N . PRO B 1 727 ? 15.00593 139.71679 87.98172 1.000 101.97807 725 PRO B N 1
ATOM 11375 C CA . PRO B 1 727 ? 16.37577 140.15622 87.66338 1.000 101.62150 725 PRO B CA 1
ATOM 11376 C C . PRO B 1 727 ? 16.65855 140.32355 86.17613 1.000 100.23233 725 PRO B C 1
ATOM 11377 O O . PRO B 1 727 ? 17.63003 141.00454 85.82571 1.000 100.08290 725 PRO B O 1
ATOM 11381 N N . SER B 1 728 ? 15.85090 139.74317 85.29000 1.000 97.11565 726 SER B N 1
ATOM 11382 C CA . SER B 1 728 ? 16.08072 139.88071 83.85716 1.000 95.32444 726 SER B CA 1
ATOM 11383 C C . SER B 1 728 ? 15.46632 141.13964 83.25824 1.000 101.04959 726 SER B C 1
ATOM 11384 O O . SER B 1 728 ? 15.71715 141.42641 82.08192 1.000 96.84470 726 SER B O 1
ATOM 11387 N N . CYS B 1 729 ? 14.68460 141.90164 84.02747 1.000 108.50364 727 CYS B N 1
ATOM 11388 C CA . CYS B 1 729 ? 14.04301 143.09887 83.49050 1.000 108.71402 727 CYS B CA 1
ATOM 11389 C C . CYS B 1 729 ? 14.25625 144.33963 84.35964 1.000 109.45300 727 CYS B C 1
ATOM 11390 O O . CYS B 1 729 ? 15.29663 144.99961 84.25403 1.000 106.91543 727 CYS B O 1
ATOM 11393 N N . ILE B 1 730 ? 13.27969 144.68323 85.20264 1.000 111.16149 728 ILE B N 1
ATOM 11394 C CA . ILE B 1 730 ? 13.31142 145.95446 85.92152 1.000 100.85109 728 ILE B CA 1
ATOM 11395 C C . ILE B 1 730 ? 13.74225 145.83652 87.38377 1.000 96.96421 728 ILE B C 1
ATOM 11396 O O . ILE B 1 730 ? 14.22596 146.82705 87.95304 1.000 100.23778 728 ILE B O 1
ATOM 11401 N N . GLY B 1 731 ? 13.58706 144.67419 88.00283 1.000 97.42838 729 GLY B N 1
ATOM 11402 C CA . GLY B 1 731 ? 13.84429 144.53728 89.41924 1.000 101.32205 729 GLY B CA 1
ATOM 11403 C C . GLY B 1 731 ? 12.55618 144.59762 90.22753 1.000 109.14779 729 GLY B C 1
ATOM 11404 O O . GLY B 1 731 ? 11.50492 145.03853 89.75536 1.000 108.39675 729 GLY B O 1
ATOM 11405 N N . THR B 1 732 ? 12.64314 144.16272 91.47882 1.000 107.09417 730 THR B N 1
ATOM 11406 C CA . THR B 1 732 ? 11.44903 144.09297 92.31678 1.000 111.39494 730 THR B CA 1
ATOM 11407 C C . THR B 1 732 ? 11.27452 145.35687 93.15400 1.000 106.14125 730 THR B C 1
ATOM 11408 O O . THR B 1 732 ? 10.22992 146.00925 93.09786 1.000 102.95643 730 THR B O 1
ATOM 11412 N N . LYS B 1 738 ? 1.91695 146.92725 90.30060 1.000 109.00349 736 LYS B N 1
ATOM 11413 C CA . LYS B 1 738 ? 1.91053 146.96603 88.83947 1.000 120.21668 736 LYS B CA 1
ATOM 11414 C C . LYS B 1 738 ? 3.02560 147.86098 88.30888 1.000 120.74793 736 LYS B C 1
ATOM 11415 O O . LYS B 1 738 ? 2.77388 148.90728 87.71044 1.000 113.31285 736 LYS B O 1
ATOM 11421 N N . ALA B 1 739 ? 4.26506 147.42582 88.54522 1.000 122.28139 737 ALA B N 1
ATOM 11422 C CA . ALA B 1 739 ? 5.43151 148.23014 88.19632 1.000 113.69182 737 ALA B CA 1
ATOM 11423 C C . ALA B 1 739 ? 5.67166 148.26148 86.69108 1.000 118.99961 737 ALA B C 1
ATOM 11424 O O . ALA B 1 739 ? 6.03204 149.30926 86.14253 1.000 120.44168 737 ALA B O 1
ATOM 11426 N N . LYS B 1 740 ? 5.51106 147.12065 86.01275 1.000 115.63017 738 LYS B N 1
ATOM 11427 C CA . LYS B 1 740 ? 5.81594 147.05466 84.58503 1.000 111.55923 738 LYS B CA 1
ATOM 11428 C C . LYS B 1 740 ? 5.00249 148.06637 83.78418 1.000 116.72871 738 LYS B C 1
ATOM 11429 O O . LYS B 1 740 ? 5.52903 148.69761 82.86032 1.000 114.31992 738 LYS B O 1
ATOM 11435 N N . GLU B 1 741 ? 3.72381 148.25040 84.13064 1.000 120.78473 739 GLU B N 1
ATOM 11436 C CA . GLU B 1 741 ? 2.90202 149.22074 83.40871 1.000 122.21152 739 GLU B CA 1
ATOM 11437 C C . GLU B 1 741 ? 3.39906 150.64602 83.62632 1.000 123.78684 739 GLU B C 1
ATOM 11438 O O . GLU B 1 741 ? 3.49465 151.42612 82.67128 1.000 126.75017 739 GLU B O 1
ATOM 11444 N N . ARG B 1 742 ? 3.71428 151.00670 84.87366 1.000 115.98096 740 ARG B N 1
ATOM 11445 C CA . ARG B 1 742 ? 4.19500 152.35627 85.15418 1.000 116.45303 740 ARG B CA 1
ATOM 11446 C C . ARG B 1 742 ? 5.51904 152.62091 84.44145 1.000 127.48175 740 ARG B C 1
ATOM 11447 O O . ARG B 1 742 ? 5.72218 153.69889 83.86211 1.000 127.96378 740 ARG B O 1
ATOM 11455 N N . ILE B 1 743 ? 6.42762 151.63892 84.46608 1.000 128.47574 741 ILE B N 1
ATOM 11456 C CA . ILE B 1 743 ? 7.71400 151.77688 83.78527 1.000 124.44447 741 ILE B CA 1
ATOM 11457 C C . ILE B 1 743 ? 7.51593 151.91852 82.28022 1.000 128.96868 741 ILE B C 1
ATOM 11458 O O . ILE B 1 743 ? 8.16464 152.74917 81.63251 1.000 133.16445 741 ILE B O 1
ATOM 11463 N N . LEU B 1 744 ? 6.61294 151.12175 81.69825 1.000 124.21317 742 LEU B N 1
ATOM 11464 C CA . LEU B 1 744 ? 6.38523 151.20338 80.25931 1.000 118.79674 742 LEU B CA 1
ATOM 11465 C C . LEU B 1 744 ? 5.75667 152.53698 79.87608 1.000 121.49418 742 LEU B C 1
ATOM 11466 O O . LEU B 1 744 ? 6.07444 153.09792 78.82148 1.000 117.50974 742 LEU B O 1
ATOM 11471 N N . GLN B 1 745 ? 4.89026 153.07586 80.73738 1.000 123.93453 743 GLN B N 1
ATOM 11472 C CA . GLN B 1 745 ? 4.32777 154.40102 80.49804 1.000 125.80739 743 GLN B CA 1
ATOM 11473 C C . GLN B 1 745 ? 5.41724 155.46383 80.50320 1.000 131.94350 743 GLN B C 1
ATOM 11474 O O . GLN B 1 745 ? 5.49656 156.30155 79.59321 1.000 135.30664 743 GLN B O 1
ATOM 11480 N N . LEU B 1 746 ? 6.27888 155.43297 81.52461 1.000 130.96693 744 LEU B N 1
ATOM 11481 C CA . LEU B 1 746 ? 7.33488 156.43446 81.63244 1.000 127.40359 744 LEU B CA 1
ATOM 11482 C C . LEU B 1 746 ? 8.33020 156.32403 80.47895 1.000 130.99675 744 LEU B C 1
ATOM 11483 O O . LEU B 1 746 ? 8.86932 157.34151 80.02698 1.000 132.87848 744 LEU B O 1
ATOM 11488 N N . LEU B 1 747 ? 8.58129 155.10464 79.98761 1.000 129.16593 745 LEU B N 1
ATOM 11489 C CA . LEU B 1 747 ? 9.43083 154.93094 78.80966 1.000 125.26548 745 LEU B CA 1
ATOM 11490 C C . LEU B 1 747 ? 8.75883 155.47050 77.55250 1.000 128.75533 745 LEU B C 1
ATOM 11491 O O . LEU B 1 747 ? 9.41292 156.10461 76.71576 1.000 124.27704 745 LEU B O 1
ATOM 11496 N N . ASP B 1 748 ? 7.45499 155.21646 77.39805 1.000 135.47819 746 ASP B N 1
ATOM 11497 C CA . ASP B 1 748 ? 6.72072 155.70597 76.23534 1.000 134.58938 746 ASP B CA 1
ATOM 11498 C C . ASP B 1 748 ? 6.65950 157.22786 76.19254 1.000 129.47322 746 ASP B C 1
ATOM 11499 O O . ASP B 1 748 ? 6.65870 157.81225 75.10229 1.000 125.60929 746 ASP B O 1
ATOM 11504 N N . GLN B 1 749 ? 6.61150 157.88849 77.35608 1.000 130.88414 747 GLN B N 1
ATOM 11505 C CA . GLN B 1 749 ? 6.51061 159.34820 77.35878 1.000 135.13068 747 GLN B CA 1
ATOM 11506 C C . GLN B 1 749 ? 7.73220 160.01427 76.72946 1.000 137.20900 747 GLN B C 1
ATOM 11507 O O . GLN B 1 749 ? 7.59722 161.01044 76.00812 1.000 138.91142 747 GLN B O 1
ATOM 11513 N N . MET B 1 750 ? 8.93044 159.48804 76.98630 1.000 136.60098 748 MET B N 1
ATOM 11514 C CA . MET B 1 750 ? 10.13605 160.05307 76.38599 1.000 136.98336 748 MET B CA 1
ATOM 11515 C C . MET B 1 750 ? 10.72199 159.11814 75.33044 1.000 131.31238 748 MET B C 1
ATOM 11516 O O . MET B 1 750 ? 11.90846 158.77513 75.38912 1.000 127.42947 748 MET B O 1
ATOM 11521 N N . SER B 1 751 ? 9.89846 158.68782 74.37711 1.000 128.56783 749 SER B N 1
ATOM 11522 C CA . SER B 1 751 ? 10.34622 157.78753 73.31511 1.000 130.54590 749 SER B CA 1
ATOM 11523 C C . SER B 1 751 ? 11.46429 158.40319 72.47602 1.000 130.85270 749 SER B C 1
ATOM 11524 O O . SER B 1 751 ? 12.41463 157.71878 72.09090 1.000 122.48004 749 SER B O 1
#

Secondary structure (DSSP, 8-state):
----HHHHHHHHHSSS-EEEEEEEPPBPPPEEEPPTTS-HHHHHHHHGGG-SEEEHHHHHHHHHHHHT--EEE---GGGTHHHHHHHHHHHHHHH-TT-EEEEE-SSHHHHHHHHHHHHHHHHHSS----EEE-STTS-HHHHHHHHHH-SEEEE-HHHIIIIIGGGGGG-HHHHTTEEEEEES-GGGS-HHHHHHHHHHHHHHHHHHHHTT---EEEEE--S-S-HHHHHHHHHSS--EEE----S-B--EEEEEE-PPEEETTTTEEPPHHHHHHHHHHHHHHTT--EEEE-SSHHHHHHHHHHHHHHHTTTT-STTEEEE-TTS-HHHHHHHHHHHHHT---EEEE-GGGGS------BSEEEEES--SSHHHHHHHHTTB--SSS-EEEEEE--S-HHHHHHHH-HHHHHHSPPP---B-TT-HHHHHHHHHHHHHHS-EESSS-SSSS--HHHHHHHHHTTSEEEETTEEEE--SS-SGGG--TTTT--PEEEEEE-SSGGG-EEEEEEEHHHHHHHSSTT-EEEETTEEEEEEEEETTTTEEEEEE---SEEEEE--EEEEEEEEEEEEEEETTEEEEEEEEEEEEE--EEEEEETTT--EEEEEE-----EEEEEEEEEEEE---SS---HHHHHHHHHHHHHHHHHHHHHHTT--TTTEEEEEESS-TTT-S-EEEEEE-SSB--SHHHHHHHTHHHHHHHHHHHHHHS--SS--TTTT-S---SS-HHHHHHHHHHHT-/---HHHHHHHHHSSS-EEEEEEEPPBPPPEEEPPTTS-HHHHHHHHGGG-SEEEHHHHHHHHHHHTT-EEEE---GGGTHHHHHHHHHHHHHHH-TT-EEEEE-SSHHHHHHHHHHHHHHHHHSS----EEE-STTS-HHHHHHHHHH-SEEEE-HHHIIIIIGGGGGG-HHHHTTEEEEEES-GGGS-HHHHHHHHHHHHHHHHHHHHTT---EEEEE--S-S-HHHHHHHHHSS-EEEE----S-B--EEEEEE-PPBS---BPPHHHHHHHHHHHHHTTT--EEEE-SSHHHHHHHHHHHHHHHTTTS-STTEEEE-TTS-HHHHHHHHHHHHHT---EEEE-GGGGS------BSEEEEES--SSHHHHHHHHHTB--SSS-EEEEEE--S-HHHHHHHH-HHHHHHSPPP---B-TT-HHHHHHHHHHHHHHS-EETT-B-SSSB-HHHHHHHHHTTSEEEETTEEEE-SSS-SGGG--SS---S-EEEEEE-SSTTS-EEEEEEEHHHHHHHSSTT-EEEETTEEEEEEEEETTTTEEEEEE---SEEEEE--EEEE---B--EE---EEEE--EEEEEETTT--EEEEEE-----EEEE----HHHHHHHHHHHHHHHHT--TTTEEEEE---EEEEESSSS--SHHHHHHHTHHHHHHHHHHHHHHS--SS--TTTT---HHHHHHHHHHHT-

Sequence (1449 aa):
KKKSLTELISDLKGNENVVNWHEIEPREAKTRPMPESIDERIKAALSKRGIDELYTHQYSAFQYVQKGESIVTVTPTASGKTLCYNLPVLQSIAQDETNRALYLFPTKALAQDQKSELNEIIDEMGIDIKSFTYDGDTSPAIRQKVRKAGHIVITNPDMLHSAILPHHTKWVSLFENLKYIVIDELHTYRGVFGSHVANVIRRLKRICRFYGSDPVFICTSATIANPKELGEQLTGKPMRLVDDNGAPSGRKHFVFYNPPIVNKPLNIRRSATAEVNELAKEFLKNKVQTIVFARSRVRVEIILSHIQELVKKEIGTKSIRGYRGGYLPKERREIERGLREGDILGVVSTNALELGVDIGQLQVCVMTGYPGSVASAWQQAGRAGRRHGESLIIMVANSTPIDQYIVRHPEYFFNRSPESARINPENLIILVDHLKCAAYELPFRADEEFGAMEVSDILEYLQEEAVLHRNGERYHWASESFPASNISLRSASQENVVIVDQSDIANVRIIGEMDRFSAMTLLHDEAIYLHEGVQYQVEKLDWDHKKAYVRKVDVEYYTDANLAVQLKVLEIDKTKEKSRTSLHYGDVTVNALPTIFKKIKMTTFENIGSGPIHLPEEELHTSAAWLEIKTADEDIGEKTLEQLLLGISNVLQHIVPVYIMCDRNDVHVVSQIKAAHTGLPTIFLYDHYPGGIGLAEEVFKRFSDINEAAKQLITHCPCHDGCPSCIGTEIEGIKAKERILQLLDQMSKKSLTELISDLKGNENVVNWHEIEPREAKTRPMPESIDERIKAALSKRGIDELYTHQYSAFQYVQKGESIVTVTPTASGKTLCYNLPVLQSIAQDETNRALYLFPTKALAQDQKSELNEIIDEMGIDIKSFTYDGDTSPAIRQKVRKAGHIVITNPDMLHSAILPHHTKWVSLFENLKYIVIDELHTYRGVFGSHVANVIRRLKRICRFYGSDPVFICTSATIANPKELGEQLTGKPMRLVDDNGAPSGRKHFVFYNPPIVNKIRRSATAEVNELAKEFLKNKVQTIVFARSRVRVEIILSHIQELVKKEIGTKSIRGYRGGYLPKERREIERGLREGDILGVVSTNALELGVDIGQLQVCVMTGYPGSVASAWQQAGRAGRRHGESLIIMVANSTPIDQYIVRHPEYFFNRSPESARINPENLIILVDHLKCAAYELPFRADEEFGAMEVSDILEYLQEEAVLHRNGERYHWASESFPASNISLRSASQENVVIVDQSDIANVRIIGEMDRFSAMTLLHDEAIYLHEGVQYQVEKLDWDHKKAYVRKVDVEYYTDANLAVQLKIDKTHYGDVTVNALPTIFKKIKMTTFENIGSGPIHLPSAAWLETLLLLGISNVLQHIVPVYIMCDRNDVHVVSQITIFLYDHYPGGIGLAEEVFKRFSDINEAAKQLITHCPCHDGCPSCIGTKAKERILQLLDQMS

InterPro domains:
  IPR001650 Helicase, C-terminal domain-like [PF00271] (282-388)
  IPR001650 Helicase, C-terminal domain-like [PS51194] (276-430)
  IPR001650 Helicase, C-terminal domain-like [SM00490] (302-389)
  IPR011545 DEAD/DEAH-box helicase domain [PF00270] (57-230)
  IPR014001 Helicase superfamily 1/2, ATP-binding domain [PS51192] (63-243)
  IPR014001 Helicase superfamily 1/2, ATP-binding domain [SM00487] (51-255)
  IPR018973 MrfA-like Zn-binding domain [PF09369] (650-728)
  IPR027417 P-loop containing nucleoside triphosphate hydrolase [G3DSA:3.40.50.300] (21-244)
  IPR027417 P-loop containing nucleoside triphosphate hydrolase [G3DSA:3.40.50.300] (264-472)
  IPR027417 P-loop containing nucleoside triphosphate hydrolase [SSF52540] (101-408)
  IPR055227 ATP-dependent helicase HRQ1, winged helix domain [PF22982] (424-493)

CATH classification: 3.40.50.300

B-factor: mean 77.95, std 20.24, range [36.93, 146.55]

Nearest PDB structures (foldseek):
  6znp-assembly1_A  TM=1.001E+00  e=0.000E+00  Bacillus subtilis subsp. subtilis str. 168
  6znp-assembly2_B  TM=9.948E-01  e=0.000E+00  Bacillus subtilis subsp. subtilis str. 168
  6zns-assembly1_A  TM=7.043E-01  e=2.909E-88  Bacillus subtilis subsp. subtilis str. 168
  4ct4-assembly2_D  TM=7.393E-01  e=2.316E-13  Homo sapiens
  1vec-assembly1_A  TM=7.278E-01  e=5.809E-06  Homo sapiens

Foldseek 3Di:
DLDDPVRLVVVPVPPAQFLDKDKDAWDAFAWAADDPLADPLLCQLCPPVPNGIGGPLLVVLLVCVVVPFAAEEAAFVQLVPLSSPLRNLVRVCVVPVLAAEEEAEADVLVLVVSQVVSVSSVVSGPDPAAADEDEPPDDPVCVLVCLARHRYYYYHLLCLLQPCQLVVVSNLSHLLRYAEYEAEALLVLFFLLVLLQLLSLLLSQVSSVVSPHHYHYYYYHHQAPCRQPSVCQSNVGHYDYRYDRSFTFAMEIEIEGEAAFPDDVVRFGDALLVVLLVSVQVQVLNLAAEEEEEADPVSLLLSLVSNQVSRCVRRNHQQEWEDEAQFDPVVVVVVLVCLQVSSRRYYRYYLPVLPSRRSHAGAEYEYSADNPFLSSNVSSSRSHTDSYYYHYYYYYHHDDQQSVCCSVCVCVSVVDRGHHGFYDNVQPVSVLLSVLSSQSSPFAFQQDDSRDGGDNVSLVVCVVVQQWDDDDRTIHGRDPDNSSVVDGSCQLADDWAWEWEVQDVVDIDTGTIGGLVVCLFQQFCFFWHQDRNFIWGFPHQPSVVRYTYIYGDDDQWGKGFAWDKDKAFDDWDAWDDDQQKIKTKGKMKIWTHGAKMFTAGSPPRDTDDIGGGDDDTDMATEIKMKMFTRDDPPDDDQVLLVLLQLLLQLLLLLQLCVVLRRDSLQKDKDWDPQHDPGGTTMIMITGRRHHHRCSRVVCSVCVLVSLVVLLVQLVPDPDQQDHSNHRGDPNDDRCNSVVNNVVSVSHD/DDDPVVVVVVDVDPAQFLDKDKDAWDAQAWDADDPLADPLLCVLCCPVPPRIGGPLLVVLLVCVVVPFAAEEAEAVQLVPLSSPLRNLVRVCVVPVLAAEEEAEADVVVLVVSQVVSVSSCVSGPDDAAADEDEPPDDVVCNLVCLPRHRYYYYHLLCCLQPCQLPVVSNLSHLLRYAEYEAEELLVLFFLLVLLQLLSLLLSQVSSVVNPHDYHYYYYYHQAPCRQVSVCSRNVGHYDYRYDRSFTFHMEIEIEGEADDDPVFGDALLVVLLVSVQVQVLNLFAEEEEEQDPVSLLLSLQSNCVSRCVRHRRQQEWEEDQFFDPVVVVVVLVCLQVSSRRYYRYYLPVLPSRRSDAGAEYEYSADNQWLSSVVSSSRSHTDNYYYHYYYYYHGDFLQSVQCSVCVCVSVVDRGHHGFYDNVQPVSVLLSVLQSLSSPWAQLQDCRRDHGDNPSLVVCCVVQQWPDDPRTIHGRDPDNSSVVDGSDLAAPDWAWEWAVQDPPPIDTGTTGRLVVCLFQQFCFFWDQRGNFIWGFNHQPSVVRYTYIYGDDDQWGKGFDWDWDKAVDDDNWDDIDIFTHRAKMFTAGSPPRDTDDIGGRDDGTKAKDDVPLVQLVQLLCLQQLCVVLRRDSQQWHWDDDPIIIIAGPRPPHRCSRVVCNVCVVVSLVVLLVQLVPDPDDQDHSNGRTDVSSVVNSVVSVVRD

Solvent-accessible surface area: 65530 Å² total; per-residue (Å²): 211,182,78,56,28,87,81,11,6,66,65,6,110,36,162,74,52,43,61,42,59,61,63,47,104,61,95,158,46,136,55,108,87,32,14,164,80,4,30,124,106,2,43,64,1,8,59,56,180,62,57,89,95,0,62,12,0,8,67,31,0,2,70,64,4,94,136,46,49,3,0,0,0,27,7,74,35,66,11,24,8,29,17,2,1,2,4,0,0,3,5,13,2,18,130,67,122,72,16,29,0,0,0,2,6,11,49,80,22,12,0,75,48,9,44,56,52,0,71,81,20,14,120,102,11,72,43,107,10,93,8,51,11,10,2,54,105,17,53,103,49,58,50,90,74,2,45,130,40,0,28,0,0,0,0,12,3,43,22,0,1,48,22,0,0,12,76,13,90,113,3,52,49,0,0,89,55,1,100,16,0,0,2,2,6,0,24,36,0,86,1,8,27,0,3,16,3,1,0,0,2,30,0,0,61,39,0,2,189,126,24,66,19,115,7,13,2,0,0,4,4,18,86,18,48,28,11,69,93,2,0,49,84,2,1,54,51,110,4,114,51,3,107,70,46,0,7,28,21,4,67,34,4,0,0,1,7,14,2,50,72,105,50,172,109,126,102,88,93,83,68,9,13,28,11,0,5,66,17,0,42,65,6,3,68,29,137,7,20,1,0,3,3,5,151,54,77,38,78,0,6,1,0,0,31,36,0,51,107,62,0,102,197,100,36,28,100,181,27,3,54,0,8,4,42,12,8,52,93,175,40,56,63,70,0,5,76,0,2,93,121,41,88,8,30,1,2,2,0,13,93,29,0,28,50,14,8,68,0,23,42,0,40,0,0,0,1,10,2,18,29,50,14,1,23,26,0,75,55,8,1,38,26,0,6,80,175,140,38,56,0,0,0,0,1,0,0,25,95,42,46,65,4,26,16,2,8,142,54,22,99,30,0,43,121,75,75,26,47,36,4,64,1,52,2,61,20,116,75,1,11,24,32,0,1,55,3,0,3,69,15,18,46,7,114,11,85,70,117,13,45,78,118,82,15,31,112,25,1,74,115,5,55,137,94,80,18,4,101,93,93,60,96,122,0,61,52,49,38,189,52,65,8,2,81,122,14,63,6,83,54,44,77,113,131,60,0,36,0,15,1,71,57,64,131,94,96,69,122,92,8,0,75,10,51,56,104,18,0,0,13,34,0,1,43,103,0,9,9,21,8,28,33,58,42,9,34,2,90,112,11,39,32,110,124,59,88,0,67,1,100,115,25,129,48,115,38,9,10,41,8,118,41,50,91,73,15,95,30,94,135,79,93,74,79,124,117,98,93,118,8,2,12,18,23,1,66,0,8,15,10,3,85,2,53,96,6,92,62,19,57,24,89,77,80,90,90,77,25,70,12,81,13,146,28,70,68,48,77,58,100,5,12,0,0,0,6,8,16,60,60,54,142,169,99,79,43,124,170,45,19,91,37,4,2,64,5,4,10,42,1,7,66,60,16,0,9,64,108,16,72,7,21,116,86,7,4,65,17,54,43,46,49,134,6,95,78,58,34,43,8,0,4,1,1,16,0,42,22,72,53,22,20,26,10,0,59,57,0,21,120,111,16,68,68,0,4,95,25,1,39,87,52,0,69,135,21,139,28,173,39,5,2,26,26,0,3,9,41,89,23,149,31,147,110,0,36,95,58,2,40,114,15,7,87,74,8,74,249,84,64,23,76,77,12,6,67,59,6,105,37,146,71,44,42,64,40,58,61,72,45,100,62,91,152,42,85,56,120,77,25,11,163,71,6,28,121,108,3,49,65,8,14,63,67,134,68,39,96,96,0,59,16,0,9,63,30,0,2,66,67,4,81,143,49,45,3,0,0,0,21,3,71,32,53,12,24,8,23,19,2,0,0,5,0,0,4,5,13,6,17,142,66,132,77,14,36,0,0,0,3,4,8,47,81,26,13,0,93,41,6,29,56,44,0,56,94,18,7,118,99,11,73,34,122,8,100,0,33,18,10,2,54,104,15,54,108,36,74,63,104,105,2,42,136,44,0,29,0,1,0,0,12,2,44,24,0,1,43,22,0,0,15,71,16,91,111,3,53,46,0,0,88,53,1,96,13,1,0,2,0,10,0,21,33,0,88,1,4,28,0,2,14,3,2,0,1,3,30,0,0,60,19,0,3,208,130,26,66,19,118,7,15,2,0,0,4,4,20,80,17,49,27,10,68,96,0,0,51,74,3,1,55,48,111,3,110,50,4,108,65,31,0,8,34,24,5,80,33,5,1,0,2,7,13,3,56,83,108,94,222,144,106,88,67,5,9,25,12,0,4,64,20,0,36,81,5,3,66,24,155,5,18,1,0,2,3,9,132,53,76,37,60,0,5,1,0,0,26,33,0,33,110,68,0,113,189,117,39,24,81,186,29,2,46,0,3,3,51,15,8,37,91,173,37,48,61,67,0,4,75,0,1,93,122,42,91,8,26,1,2,2,0,14,97,28,0,28,46,10,8,60,0,20,55,0,37,0,0,0,1,4,3,20,42,44,16,1,18,25,0,76,49,8,1,39,28,0,7,76,156,137,32,49,1,0,0,0,1,0,0,22,105,50,70,63,5,25,20,2,4,146,50,23,96,31,1,44,120,71,78,27,48,36,1,67,0,50,4,81,17,115,72,2,14,22,34,0,0,45,1,0,3,74,13,17,51,0,116,23,101,52,98,10,41,64,138,90,10,25,102,35,0,82,105,3,56,136,94,88,28,4,111,110,82,64,90,89,3,55,44,54,52,193,53,60,6,2,86,123,20,82,5,80,31,72,58,168,91,53,1,25,0,17,10,44,64,78,137,98,108,65,119,89,2,0,78,10,38,70,124,19,0,10,12,36,0,2,60,103,0,8,8,20,9,26,31,60,41,13,34,2,83,116,12,37,52,117,125,40,80,0,72,0,97,124,22,129,49,112,33,8,12,48,22,129,34,46,101,65,22,133,128,108,122,120,67,16,0,94,34,70,74,49,20,101,3,64,90,3,94,60,26,60,29,83,77,80,92,84,81,32,67,11,82,8,155,31,122,26,0,4,27,55,101,193,103,77,19,126,7,21,10,45,1,11,62,64,16,0,9,53,124,16,67,5,24,109,92,9,7,67,15,62,42,74,178,39,9,34,6,34,9,99,27,104,74,21,16,22,10,4,67,65,2,63,124,124,42,76,78,0,8,91,16,2,27,77,50,0,76,124,16,138,17,183,53,2,5,25,24,1,6,19,106,165,20,44,110,122,4,37,109,51,12,78,134,112,80